Protein AF-0000000081131595 (afdb_homodimer)

Organism: NCBI:txid267567

Radius of gyration: 41.55 Å; Cα contacts (8 Å, |Δi|>4): 3994; chains: 2; bounding box: 131×120×114 Å

Foldseek 3Di:
DPDPPPDPPDPPPDPPPPPPDPPPPVPPPPPPPPDDPPVVVVVVVVVVVVVVVVVVVVPPPPPCPPPPCPPPVVLLVVVVVVVVLCVVQPCLAQLCVFLVHGLLVCLCVFCVQADHDQDCDPPRDSPPPVPPPPPDPPPPNFRFFEFVLLPFAAFTPVLVVVLVVDPAAADFLVPDDDCHRNVVLVVLLVVLQQVVCVQQQLRPPPPPPPPPDDPDDPPPPPQFHKDKDKFQFQLRLLLLCLQQFPWAKEKDADDPQWFWQKPPLVPRDRFQFRMKIFTAEEEEELLDFLSSVVSQVRSVVLVHGYDYHHPVCLLPDALVNLLVVRVVRMDTDGPDDDDDDPPPPPPDDDDPPPVPPPVHPHPPPDLDPDPDDQLQAEDEREYEYEYEQAGSFAQKGFQNQRSLVRQQVNWDWIWTDGPSHIHIYTYHYAYEYECASVSQQARNHCSPSNNGQWYKYFLRSNNNPDRRIIMIMGTDDDLPDPPPPPPPDDPDQRSLRSRPVCVDPPHDDFAPQQFPDDDPVDPDTHTPPCVQCPDPSRGDDPPSNVPHDGDPSSRSSSVVSRSVVQNSSPHSHSFFSNLQSLQVVLLVLQQPFAAQVGHRQKQKFDPSNVPPDVPCPPPPGMDGGNKIKIFTAANVGFTAFPLLVQQLQCLDNNRYDWDKAASSSQSSFCVRQVHDPVNLVVCVVVPDDGPDRPQDDPRGGRITIMGGGTSSHDSVSSVSSSVSSNQQGHHNPDCVVVVVVVLVVVVVPPDPPFQKWFFAWFWAALEAQAATDTDFKFWAFLQRATPSRNQKFKFAQQLHGDHCVVQLLRLQWDWDQDPVQQWIWIDGPPDDIDIFHNPDPPPPPPPLPVSLCVSNPPVQQFRFGPHPSQQVRVCVSRVGGITMTGHDLDDPDPPDPDDPPDSQCNNNDFARFWEFEPLLQQLLQVLCVVVVQDDRADPCLQPGRTYIYRPDPPPDPDDSSSNDRVQQVFQKKWWDDPPDIRIKGWDFFDFDHQSSQQHSVPSDGGSSQVSQSNPQDDSSGSTHTIHITHDPDPSPPDIDMDGGGIMMTTD/DPDQPDDPPDPPPPPPPPPPDPPPPVPPPDPDDDDDPPVVPPVVVVVVVVVVVVVPVVPPPPPCLPPPPPPPVVLLVVVVVVVVLCVVQPCLAQLCVFLVHGLLVCLCVFCVQADHDQDCDDPRDSPPPPPPPPPDPDPPNFRFFEFVLLPFAAFTPVLVVVLVVDPAAADFLVPDDDCHRNVVLVVLLVVLQQVVCVQQQLRPPPPPPPPPDDPDDPPPPPQFHKDKDKFQFQLRLLLLCLQQFPWAKEKDADDPQWFWQKPPLVPRDRFSFRMKIFTAEEEEELLDFLSSVVSQVRSVVLVHGYDYHHPVCLLPDALVNLLVVRVVRMDTDGPDDDDPDPPPPPPPDDDPPPVPPPVRPHPPPDLDPDPPDQLQAEDEREYEYEYEQAGSFAQKGFQNQRSLVRQQVNWDWIWTDDPSHIHIYTYHYAYEYECASVSQQARNHCSPSNNGQWYKYFLRSNNNPDRRIIMIMGTDDDLPDPPPPPPPDDPDQRSLSSRPVCVDPPHDDFAPQQFPDDDPVDPDTHTPPCVQVPDPSRGDDPPSNVDHDGDPSSRSSSVVSRSVVQNSSPHSHSFFSNLQSLLVVLLVLQQPFAAQVGHRQKQKFDPSNVPPDVPVPPPVGMDGTNKIKIFTAANVGFTFFPLLVQQLQCLDNNRYDWDKAASSSQSSFCVRQVHDPVNLVVCVVVPDDGPDRCQDDPRGGRITIMGGGTSSHDSVSSVSSSVSSNQQGHHNPDCVVVVVVVLVVVVVPPDPPWQKWFFAWFWAALEAQAATDTDFKFWAFLFRATPNHNQKFKFAQQLHGDHCVVQLLSLQWDWDQDPVQQWIWIDGPPDDIDIFHNPDPPPPPPDLPVSLVVSNPPVVQFGFGPHPSQQVRVCVSRVGRITMTGHDLDDPDPPDPDDPPDSQCNNNDFARFWEFEPLLQQLLQVLCVVVVQDDRADPVLQPGRTYIYGPDPPPDPDDSSSNDRVQQPFQKKWWDDPPDIRIKGWDFFDFDGQSSQQHSVPSDGGSSQVSQSNPQDDSSGSTHTIHITHDPPPSPPDIDMDGGGIMMTTD

pLDDT: mean 71.84, std 25.95, range [17.7, 98.69]

InterPro domains:
  IPR005302 Molybdenum cofactor sulfurase, C-terminal [PF03473] (905-1047)
  IPR005302 Molybdenum cofactor sulfurase, C-terminal [PS51340] (882-1051)
  IPR005303 Molybdenum cofactor sulfurase, middle domain [PF03476] (757-880)
  IPR015421 Pyridoxal phosphate-dependent transferase, major domain [G3DSA:3.40.640.10] (145-561)
  IPR015422 Pyridoxal phosphate-dependent transferase, small domain [G3DSA:3.90.1150.10] (562-730)
  IPR015424 Pyridoxal phosphate-dependent transferase [SSF53383] (424-728)

Solvent-accessible surface area (backbone atoms only — not comparable to full-atom values): 114098 Å² total; per-residue (Å²): 143,79,85,82,75,73,80,79,67,77,79,72,68,78,78,69,73,77,73,66,70,70,53,62,66,43,56,68,72,38,75,68,84,80,66,83,68,65,69,60,54,54,56,55,48,51,56,48,45,55,58,48,53,61,52,54,71,67,58,63,84,69,71,77,65,74,72,77,69,69,56,67,67,56,62,49,50,54,51,49,53,50,52,51,47,50,67,72,55,46,78,42,48,44,32,60,88,22,84,71,35,43,42,76,77,48,49,42,78,40,35,70,40,35,67,61,61,85,55,82,44,97,88,80,49,71,59,75,75,71,77,62,69,78,63,70,90,56,78,82,66,77,38,29,34,78,22,39,24,78,65,26,24,65,57,43,44,67,52,38,48,53,61,50,66,63,63,72,67,61,37,41,54,83,37,53,60,52,70,41,38,14,34,48,33,42,52,45,40,52,53,36,53,50,52,52,26,52,65,32,50,42,36,85,67,62,78,73,76,72,73,78,68,78,89,66,85,76,71,77,76,83,73,72,48,51,49,71,46,78,33,50,16,32,44,50,26,45,49,52,47,42,72,38,45,65,64,29,35,44,52,47,71,47,71,79,97,45,53,37,40,44,47,79,39,93,70,70,46,80,40,59,30,44,28,41,32,48,51,16,41,42,36,34,42,36,52,36,44,38,32,62,56,20,37,50,32,35,32,46,62,54,58,20,43,69,49,49,42,52,61,68,58,46,67,65,38,42,32,64,52,49,40,49,56,57,56,68,56,47,47,68,44,66,74,76,82,86,75,82,74,74,88,62,87,62,83,68,79,87,79,83,75,71,76,75,80,70,58,50,70,60,74,76,80,74,60,73,78,71,85,63,82,76,72,61,53,66,44,76,37,42,26,40,38,45,45,56,39,26,27,76,48,32,18,34,27,53,58,55,54,61,31,53,51,18,40,54,66,33,44,47,59,32,35,39,37,49,98,71,38,50,35,35,43,31,41,41,58,39,38,33,35,43,32,32,64,35,48,30,45,30,74,46,42,45,51,78,60,67,47,39,36,28,35,26,25,33,49,19,30,47,32,27,39,46,48,43,35,17,32,32,35,29,22,47,57,75,67,70,68,78,60,76,62,77,69,81,71,64,82,77,71,24,46,51,49,42,53,54,60,59,92,40,92,65,49,60,67,42,24,30,79,12,42,30,46,62,44,69,73,46,104,45,73,38,48,27,60,37,85,57,32,70,48,90,82,75,44,72,73,52,72,49,44,77,42,53,37,75,65,37,56,62,46,48,41,45,36,53,49,30,53,48,58,42,52,35,43,53,29,42,62,43,32,26,41,28,15,30,54,53,36,51,50,46,53,56,54,45,71,66,38,49,21,65,87,61,38,54,30,53,50,53,35,52,58,74,39,43,77,72,46,86,84,54,66,59,85,76,40,61,45,67,42,26,30,45,19,31,43,42,25,38,81,87,63,48,73,50,31,37,42,46,52,39,42,52,32,32,57,34,92,60,25,37,43,52,30,60,41,35,64,52,11,52,36,38,40,26,62,71,66,69,48,52,72,66,52,54,52,50,40,37,75,73,66,53,39,64,80,60,76,62,19,52,56,94,88,37,65,66,42,28,31,32,43,17,43,32,84,82,59,52,73,60,48,52,48,51,52,53,50,47,46,50,69,70,59,48,49,73,71,62,61,58,64,48,47,55,35,45,56,48,52,60,54,57,71,55,70,88,69,66,49,52,25,20,31,65,42,35,35,36,30,41,35,41,51,34,22,66,31,77,47,60,63,47,50,29,41,65,43,37,28,42,71,55,37,17,28,22,32,40,20,29,82,85,10,45,67,51,47,30,66,85,39,39,65,33,25,48,33,39,43,40,79,36,79,89,76,40,24,39,36,34,34,37,85,97,49,78,68,46,76,33,73,62,64,70,76,62,85,64,70,77,61,67,52,52,65,55,28,54,25,23,27,83,79,46,57,24,42,48,37,65,57,48,66,37,19,52,52,50,13,62,73,64,71,45,72,34,36,36,22,31,43,61,74,71,78,81,69,82,71,78,72,61,87,75,70,70,77,71,30,54,68,44,88,85,55,40,22,36,37,36,40,50,47,34,49,52,31,49,34,50,52,33,54,72,68,62,63,63,81,75,73,59,70,66,32,69,64,39,32,35,31,31,35,79,62,71,78,77,74,71,83,72,72,76,66,46,74,40,57,68,54,76,68,37,53,32,37,34,38,38,48,90,91,47,72,48,63,31,32,49,73,43,66,32,66,62,58,66,46,36,12,31,35,54,82,78,31,46,78,58,53,47,48,49,52,39,47,72,76,29,57,54,92,77,30,31,45,63,45,25,22,29,30,20,76,67,82,72,71,68,89,70,74,43,67,46,42,55,63,29,42,33,36,31,77,138,81,84,80,71,77,80,77,69,79,78,51,70,75,69,53,75,76,62,67,72,73,66,63,68,66,59,70,73,64,79,77,81,89,74,88,71,64,72,64,56,54,60,57,49,53,60,52,48,60,61,48,55,66,55,54,74,73,57,64,88,68,73,76,65,76,72,77,70,70,56,69,67,57,63,50,50,54,51,50,53,50,50,51,46,50,65,72,57,47,78,42,48,44,31,60,88,23,84,71,34,43,42,76,77,48,48,43,78,38,34,70,42,35,66,60,60,86,56,83,43,96,89,80,50,71,58,75,74,73,78,61,71,78,62,69,92,57,78,84,66,78,38,30,34,80,22,38,25,78,65,26,24,65,57,42,46,68,52,38,48,52,60,49,66,62,64,73,67,62,39,41,56,83,36,55,60,50,70,42,37,16,34,49,34,43,51,46,40,52,53,36,54,50,51,52,26,52,65,33,50,42,36,87,66,61,79,74,76,74,74,79,66,79,93,65,84,76,71,75,76,83,73,72,48,49,49,70,46,80,34,50,16,32,46,50,27,46,49,52,47,41,71,37,45,64,63,29,36,43,55,48,74,47,73,72,98,47,52,38,40,43,46,78,40,91,69,70,47,79,38,58,30,43,29,42,32,47,52,16,40,41,36,33,44,36,51,35,45,38,32,62,54,21,36,51,32,35,32,46,61,52,58,22,44,70,49,49,41,51,62,67,56,46,67,65,39,40,32,65,52,49,39,49,56,57,56,69,56,48,47,70,44,67,71,76,82,83,74,84,70,76,87,63,86,63,82,70,77,84,78,79,75,72,76,74,79,70,57,49,73,61,74,75,77,75,60,74,77,71,86,63,81,73,72,61,54,68,43,79,37,44,25,41,39,45,44,55,39,26,27,77,48,32,17,35,27,54,59,56,54,61,31,53,51,18,39,55,65,32,44,48,58,33,34,39,39,49,97,73,41,50,37,34,44,30,41,40,61,39,38,34,35,41,32,34,65,36,47,31,44,31,73,47,42,46,52,76,61,69,47,39,36,29,35,28,25,32,49,20,29,47,32,26,39,46,48,43,35,17,30,33,34,30,23,46,57,76,63,68,69,80,59,77,62,78,69,80,69,66,84,78,70,25,47,52,51,42,52,54,59,58,91,41,91,66,49,60,69,42,26,30,79,12,44,28,47,63,45,69,72,46,103,45,72,40,50,28,62,37,86,56,32,70,49,91,81,74,44,72,74,54,71,48,44,77,43,54,36,76,65,37,57,63,45,48,42,44,37,51,49,28,53,49,56,42,50,36,42,52,29,41,63,43,30,27,41,26,14,29,52,52,36,51,50,46,53,57,54,44,70,66,39,48,20,65,89,61,40,54,32,52,49,54,35,52,60,76,38,43,74,77,44,86,81,61,59,63,80,75,40,58,45,68,41,25,30,45,17,31,43,42,22,38,81,87,64,48,74,49,32,34,41,46,51,41,42,53,32,32,57,33,91,60,24,39,42,50,30,60,40,36,64,54,12,51,34,38,40,27,61,72,65,69,47,51,73,68,52,54,52,50,41,37,75,72,65,51,38,64,80,61,75,61,20,52,57,94,87,36,66,65,42,30,31,33,46,18,42,33,82,82,59,51,73,59,46,52,49,50,52,52,50,47,47,52,69,72,58,47,49,73,70,62,59,59,63,45,47,54,36,45,56,47,51,60,53,57,70,55,71,90,68,68,48,53,26,20,31,65,41,34,33,36,30,42,34,40,51,35,22,66,30,77,48,59,61,50,51,29,41,66,42,37,26,42,72,55,37,16,30,24,31,39,20,29,84,84,9,44,67,52,47,30,65,83,38,39,64,34,26,49,32,39,42,41,78,36,78,90,76,40,26,40,36,33,36,39,86,98,49,78,69,46,77,33,74,63,62,69,75,61,84,66,71,77,62,65,53,55,66,54,27,54,27,17,29,81,79,46,56,23,41,45,37,65,55,52,64,37,18,51,54,50,14,63,74,64,73,43,73,34,36,35,21,32,44,62,74,70,78,83,68,85,72,78,72,62,87,77,71,69,78,71,31,55,67,43,89,86,54,40,22,36,38,36,38,50,47,34,49,52,34,48,34,49,52,33,54,72,68,62,64,63,80,74,71,59,72,66,31,68,64,39,33,33,31,29,36,78,61,71,79,78,73,70,82,70,71,74,66,48,72,42,58,68,54,76,68,38,52,32,36,33,38,38,48,89,92,47,73,47,63,32,33,49,74,43,67,32,66,60,58,66,45,37,12,30,34,52,84,76,32,47,78,57,52,47,48,49,53,39,48,72,77,28,56,53,93,76,30,32,45,64,45,24,22,28,32,20,75,67,81,72,72,68,87,70,73,41,66,47,42,55,62,29,42,32,39,31,76

Secondary structure (DSSP, 8-state):
--SSSSGGGGGGGGGGGGGSTTTHHHHHHS-------SHHHHHHHHHHHHHHHHHHHTSS-----------HHHHHHHHHHHHHHHHHHGGGSTTTTSSS--HHHHHHHH-TTBPPPP---TTS------------S------BEE-BTTT-----HHHHHGGGG--S----TT---TTSHHHHHHHHHHHHHHHHHHHTT-S-----------SS------PPPEEEEEESSHHHHHHHHHHHS---EEEEE--TT--EEEESSSS--EE-EEEEEEE-EEEEETT--HHHHGGGHHHHHTT-EEEEE-HHHHHT--HHHHHHHHHHH-EEEE-------S----------------------------SS----EEEEEEEEEEEESB-TTT-EEE--HHHHHHHHHT-EEEEEEETTEEEEEEEEEEEEEE-HHHHHHS---GGGTT--SEEEEETHHHHS-S-S-EEEEEEPPP----------------HHHHHH--SSSS-----TTSEEEEETTTTEEEETT-TTT-STTT----GGGG--SS--HHHHHHHHHHHHHHHHTTHHHHHHHHHHHHHHHHHHHHHH-B-TTS-BSEEE-STTTS---TT----SSEEE-SEEEEEEE-TTSPEEPHHHHHHHHHHSSS-EE-EEE-TT-HHHHHHHHT--HHHHHHHHHTT--TT-S--EETTEES-EEEEE--TT--HHHHHHHHHHHHHHH-----THHHHHHHHHHTTTSS----EEEEEEEEEE-SEETS--EEESEEEE-TTSPBTTTT-EEEE-TTSPBP-TTT-GGGGG-EEEEETTTTEEEEE-TTSPPEEEE-S---S------HHHHHHSSTTTTEEE-SHHHHHHHHHHHHSS--EEEEE------SS--S----TT-TT-SS-SEEEEEHHHHHHHHHHHHHHT-SSPP-GGGG--SEEEEE--------SSGGG--GGGG-SEEEEEETTEEEEEEEEEEEEP-GGGGB-TTT--B-SHHHHHHHH-EETTEEEEEEEEE---SS---PPEEEETT-EEEE-/--TTSTTSGGGGGGGGGGGSGGGHHHHHHS---S---SHHHHHHHHHHHHHHHHHHHTTS-----------HHHHHHHHHHHHHHHHHHGGGSTTTTSSS--HHHHHHHH-TTBPPPP---TTS------------S------BEE-BTTT-----HHHHHGGGG--S----TT---TTSHHHHHHHHHHHHHHHHHHHTT-S-----------SS------PPPEEEEEESSHHHHHHHHHHHS---EEEEE--TT--EEEESSSS--EE-EEEEEEE-EEEEETT--HHHHGGGHHHHHTT-EEEEE-HHHHHT--HHHHHHHHHHH-EEEE-------S----------------------------SS----EEEEEEEEEEEESB-TTT-EEE--HHHHHHHHHT-EEEEEEETTEEEEEEEEEEEEEE-HHHHHHS---GGGTT--SEEEEETHHHHS-S-S-EEEEEEPPP----------------HHHHHH--SSSS-----TTSEEEEETTTTEEEETT-TTT-STTT----GGGG--SS--HHHHHHHHHHHHHHHHTTHHHHHHHHHHHHHHHHHHHHHH-B-TTS-BSEEE-STTTS---TTS---SSEEE-SEEEEEEE-TTSPEEPHHHHHHHHHHSSS-EE-EEE-TT-HHHHHHHHT--HHHHHHHHHTT--TT-S--EETTEES-EEEEE--TT--HHHHHHHHHHHHHHH-----THHHHHHHHHHTTTSS----EEEEEEEEEE-SBTTS--EEESEEEE-TTSPBTTTT-EEEE-TTSPBP-TTT-GGGGG-EEEEETTTTEEEEE-TTSPPEEEE-S---S------HHHHHHSSTTTTEEE-SHHHHHHHHHHHHTS--EEEEE------SS--S----TT-TT-SS-SEEEEEHHHHHHHHHHHHHHT-SSPP-GGGG--SEEEEE--------SSGGG--GGGG-SEEEEEETTEEEEEEEEEEEEP-GGGGB-TTT--B-SHHHHHHHH-EETTEEEEEEEEE---SS---PPEEEETT-EEEE-

Sequence (2102 aa):
MTSRFYAINSSMNIISRVHATIFDRWVAINGFNSDDNFFRSIVTAIIAIIFFKLLLHWRSRKRHFPTITINQQYASATLRRKLEFLERVGSRYGYSNSEKGFIDDWREAEFPSLIPPLQITPGNTIGSNQNAQKQPAHEFVEREVYLDYAGSALPTQSQLECLSKQTQILANPHSIGGGLASDRTYTLMQKIKDKVRVHFGIDDKIYFDDKEQEEGENEVQNKEEYQFVFTSGATASLKLVAERFPWSSLTFTTRQHSQIQMRNSPSEMQYNLESIQFQSILLYPKNVHTSVIGMRNIPLERGSTFHCVSIDELLRATPHWFRGLVDATISYKTTVPKRHDPLGFCEEKKDENIECNNTSHQTSFHANSSEEEAACNTIWVHHLLVLPLECNFSGDRFDWSHTVAAARASNFCSYLQFPTGQLRVCHKWNILLDSAKAAATSPVDIPNACAPDFAVASFYKMFGYPTGLGALIMKKQPKTKRINSVSEEAPINSSEELLLDGNVSPRHYFGGGSVDVVLPRTDFVVPRNSQHMYNKSGEYVDLGVTVHGTEHFRGIIQLEHGFKELDVLGGMKAISSHATCLAEELVRRLEKLLHDNGTPVAQIYGQWGNSWSENNPRNGILTPGPTVAFNIQDRDGCIIGYDEVSRLASLNTPPIQLRTGCFCNPGACQEALSLAESDVLEQYQSGHVCGDRRGVINGKPTGAIRASFGKDSLWEDLNALVTFIQKVFVSRGDALSSRTRLLADKSSDTSTNENVAVIESLFVFPIKSCAAMKVNRWPIHQTGRLSFDREFALVDSSGSAMRLHSHPRMSEIHPHIDFDTNSLVVSAPHCDDLVLSLNTPINDDESINPEDVQVCGILCKGTIWGGRKASSWFSSVLGVRCWLARHHVGKPNAASSRSERDDGLAYSNEASLLLLSHNSITALNSVISLQGWGQQVVSRHFRPNIVVSSSSDAQKDTEQQLASNPEDFWNKICIKNGNNTLKLNAVGKCARCQMVDIDPDSGMKGNTLRALAEYRRERGKILFGTFFSGNSKNEPRDVFWIEEGNEVCASMTSRFYAINSSMNIISRVHATIFDRWVAINGFNSDDNFFRSIVTAIIAIIFFKLLLHWRSRKRHFPTITINQQYASATLRRKLEFLERVGSRYGYSNSEKGFIDDWREAEFPSLIPPLQITPGNTIGSNQNAQKQPAHEFVEREVYLDYAGSALPTQSQLECLSKQTQILANPHSIGGGLASDRTYTLMQKIKDKVRVHFGIDDKIYFDDKEQEEGENEVQNKEEYQFVFTSGATASLKLVAERFPWSSLTFTTRQHSQIQMRNSPSEMQYNLESIQFQSILLYPKNVHTSVIGMRNIPLERGSTFHCVSIDELLRATPHWFRGLVDATISYKTTVPKRHDPLGFCEEKKDENIECNNTSHQTSFHANSSEEEAACNTIWVHHLLVLPLECNFSGDRFDWSHTVAAARASNFCSYLQFPTGQLRVCHKWNILLDSAKAAATSPVDIPNACAPDFAVASFYKMFGYPTGLGALIMKKQPKTKRINSVSEEAPINSSEELLLDGNVSPRHYFGGGSVDVVLPRTDFVVPRNSQHMYNKSGEYVDLGVTVHGTEHFRGIIQLEHGFKELDVLGGMKAISSHATCLAEELVRRLEKLLHDNGTPVAQIYGQWGNSWSENNPRNGILTPGPTVAFNIQDRDGCIIGYDEVSRLASLNTPPIQLRTGCFCNPGACQEALSLAESDVLEQYQSGHVCGDRRGVINGKPTGAIRASFGKDSLWEDLNALVTFIQKVFVSRGDALSSRTRLLADKSSDTSTNENVAVIESLFVFPIKSCAAMKVNRWPIHQTGRLSFDREFALVDSSGSAMRLHSHPRMSEIHPHIDFDTNSLVVSAPHCDDLVLSLNTPINDDESINPEDVQVCGILCKGTIWGGRKASSWFSSVLGVRCWLARHHVGKPNAASSRSERDDGLAYSNEASLLLLSHNSITALNSVISLQGWGQQVVSRHFRPNIVVSSSSDAQKDTEQQLASNPEDFWNKICIKNGNNTLKLNAVGKCARCQMVDIDPDSGMKGNTLRALAEYRRERGKILFGTFFSGNSKNEPRDVFWIEEGNEVCAS

Structure (mmCIF, N/CA/C/O backbone):
data_AF-0000000081131595-model_v1
#
loop_
_entity.id
_entity.type
_entity.pdbx_description
1 polymer 'Molybdenum cofactor sulfurase'
#
loop_
_atom_site.group_PDB
_atom_site.id
_atom_site.type_symbol
_atom_site.label_atom_id
_atom_site.label_alt_id
_atom_site.label_comp_id
_atom_site.label_asym_id
_atom_site.label_entity_id
_atom_site.label_seq_id
_atom_site.pdbx_PDB_ins_code
_atom_site.Cartn_x
_atom_site.Cartn_y
_atom_site.Cartn_z
_atom_site.occupancy
_atom_site.B_iso_or_equiv
_atom_site.auth_seq_id
_atom_site.auth_comp_id
_atom_site.auth_asym_id
_atom_site.auth_atom_id
_atom_site.pdbx_PDB_model_num
ATOM 1 N N . MET A 1 1 ? -58.031 32.469 -14.305 1 17.72 1 MET A N 1
ATOM 2 C CA . MET A 1 1 ? -58.438 32.469 -12.906 1 17.72 1 MET A CA 1
ATOM 3 C C . MET A 1 1 ? -58.688 31.031 -12.414 1 17.72 1 MET A C 1
ATOM 5 O O . MET A 1 1 ? -58.406 30.719 -11.258 1 17.72 1 MET A O 1
ATOM 9 N N . THR A 1 2 ? -59.312 30.156 -13.219 1 19.31 2 THR A N 1
ATOM 10 C CA . THR A 1 2 ? -60.312 29.109 -13.148 1 19.31 2 THR A CA 1
ATOM 11 C C . THR A 1 2 ? -59.719 27.781 -12.734 1 19.31 2 THR A C 1
ATOM 13 O O . THR A 1 2 ? -60.312 27.016 -11.969 1 19.31 2 THR A O 1
ATOM 16 N N . SER A 1 3 ? -58.594 27.391 -13.375 1 19.2 3 SER A N 1
ATOM 17 C CA . SER A 1 3 ? -58.25 26.062 -13.883 1 19.2 3 SER A CA 1
ATOM 18 C C . SER A 1 3 ? -57.562 25.234 -12.797 1 19.2 3 SER A C 1
ATOM 20 O O . SER A 1 3 ? -57.031 24.156 -13.078 1 19.2 3 SER A O 1
ATOM 22 N N . ARG A 1 4 ? -57.25 25.828 -11.609 1 20.94 4 ARG A N 1
ATOM 23 C CA . ARG A 1 4 ? -56.219 25.547 -10.641 1 20.94 4 ARG A CA 1
ATOM 24 C C . ARG A 1 4 ? -56.562 24.328 -9.789 1 20.94 4 ARG A C 1
ATOM 26 O O . ARG A 1 4 ? -55.812 23.938 -8.891 1 20.94 4 ARG A O 1
ATOM 33 N N . PHE A 1 5 ? -57.906 23.875 -9.797 1 21.03 5 PHE A N 1
ATOM 34 C CA . PHE A 1 5 ? -58.656 23.234 -8.742 1 21.03 5 PHE A CA 1
ATOM 35 C C . PHE A 1 5 ? -58.375 21.734 -8.703 1 21.03 5 PHE A C 1
ATOM 37 O O . PHE A 1 5 ? -58.656 21.078 -7.707 1 21.03 5 PHE A O 1
ATOM 44 N N . TYR A 1 6 ? -58.062 21.156 -9.852 1 19.67 6 TYR A N 1
ATOM 45 C CA . TYR A 1 6 ? -58.531 19.797 -10.133 1 19.67 6 TYR A CA 1
ATOM 46 C C . TYR A 1 6 ? -57.656 18.766 -9.43 1 19.67 6 TYR A C 1
ATOM 48 O O . TYR A 1 6 ? -58.125 17.672 -9.109 1 19.67 6 TYR A O 1
ATOM 56 N N . ALA A 1 7 ? -56.312 19.031 -9.242 1 20.11 7 ALA A N 1
ATOM 57 C CA . ALA A 1 7 ? -55.406 17.922 -9.492 1 20.11 7 ALA A CA 1
ATOM 58 C C . ALA A 1 7 ? -55.219 17.047 -8.242 1 20.11 7 ALA A C 1
ATOM 60 O O . ALA A 1 7 ? -54.5 16.062 -8.258 1 20.11 7 ALA A O 1
ATOM 61 N N . ILE A 1 8 ? -55.688 17.5 -7.016 1 20.98 8 ILE A N 1
ATOM 62 C CA . ILE A 1 8 ? -55.25 17.141 -5.672 1 20.98 8 ILE A CA 1
ATOM 63 C C . ILE A 1 8 ? -55.781 15.758 -5.301 1 20.98 8 ILE A C 1
ATOM 65 O O . ILE A 1 8 ? -55.406 15.18 -4.281 1 20.98 8 ILE A O 1
ATOM 69 N N . ASN A 1 9 ? -56.781 15.32 -6.051 1 19.98 9 ASN A N 1
ATOM 70 C CA . ASN A 1 9 ? -57.781 14.344 -5.598 1 19.98 9 ASN A CA 1
ATOM 71 C C . ASN A 1 9 ? -57.188 12.945 -5.488 1 19.98 9 ASN A C 1
ATOM 73 O O . ASN A 1 9 ? -57.688 12.109 -4.738 1 19.98 9 ASN A O 1
ATOM 77 N N . SER A 1 10 ? -56.25 12.672 -6.473 1 21.61 10 SER A N 1
ATOM 78 C CA . SER A 1 10 ? -56.281 11.281 -6.918 1 21.61 10 SER A CA 1
ATOM 79 C C . SER A 1 10 ? -55.531 10.383 -5.938 1 21.61 10 SER A C 1
ATOM 81 O O . SER A 1 10 ? -55.469 9.164 -6.129 1 21.61 10 SER A O 1
ATOM 83 N N . SER A 1 11 ? -54.719 10.945 -5.047 1 20.48 11 SER A N 1
ATOM 84 C CA . SER A 1 11 ? -53.594 10.25 -4.414 1 20.48 11 SER A CA 1
ATOM 85 C C . SER A 1 11 ? -54.062 9.398 -3.242 1 20.48 11 SER A C 1
ATOM 87 O O . SER A 1 11 ? -53.25 8.742 -2.574 1 20.48 11 SER A O 1
ATOM 89 N N . MET A 1 12 ? -55.344 9.625 -2.727 1 21.34 12 MET A N 1
ATOM 90 C CA . MET A 1 12 ? -55.844 9.195 -1.433 1 21.34 12 MET A CA 1
ATOM 91 C C . MET A 1 12 ? -56.156 7.699 -1.435 1 21.34 12 MET A C 1
ATOM 93 O O . MET A 1 12 ? -56.312 7.09 -0.374 1 21.34 12 MET A O 1
ATOM 97 N N . ASN A 1 13 ? -56.531 7.18 -2.643 1 20.67 13 ASN A N 1
ATOM 98 C CA . ASN A 1 13 ? -57.438 6.035 -2.664 1 20.67 13 ASN A CA 1
ATOM 99 C C . ASN A 1 13 ? -56.719 4.754 -2.227 1 20.67 13 ASN A C 1
ATOM 101 O O . ASN A 1 13 ? -57.375 3.824 -1.733 1 20.67 13 ASN A O 1
ATOM 105 N N . ILE A 1 14 ? -55.406 4.547 -2.584 1 22.59 14 ILE A N 1
ATOM 106 C CA . ILE A 1 14 ? -55 3.164 -2.793 1 22.59 14 ILE A CA 1
ATOM 107 C C . ILE A 1 14 ? -54.625 2.533 -1.457 1 22.59 14 ILE A C 1
ATOM 109 O O . ILE A 1 14 ? -54.344 1.333 -1.388 1 22.59 14 ILE A O 1
ATOM 113 N N . ILE A 1 15 ? -54.531 3.285 -0.282 1 22.58 15 ILE A N 1
ATOM 114 C CA . ILE A 1 15 ? -53.906 2.846 0.963 1 22.58 15 ILE A CA 1
ATOM 115 C C . ILE A 1 15 ? -54.812 1.845 1.669 1 22.58 15 ILE A C 1
ATOM 117 O O . ILE A 1 15 ? -54.406 1.15 2.594 1 22.58 15 ILE A O 1
ATOM 121 N N . SER A 1 16 ? -56.094 1.79 1.281 1 22.3 16 SER A N 1
ATOM 122 C CA . SER A 1 16 ? -57.156 1.19 2.07 1 22.3 16 SER A CA 1
ATOM 123 C C . SER A 1 16 ? -57.062 -0.332 2.062 1 22.3 16 SER A C 1
ATOM 125 O O . SER A 1 16 ? -57.438 -0.987 3.043 1 22.3 16 SER A O 1
ATOM 127 N N . ARG A 1 17 ? -56.719 -0.926 0.884 1 24.06 17 ARG A N 1
ATOM 128 C CA . ARG A 1 17 ? -57.188 -2.273 0.616 1 24.06 17 ARG A CA 1
ATOM 129 C C . ARG A 1 17 ? -56.375 -3.314 1.381 1 24.06 17 ARG A C 1
ATOM 131 O O . ARG A 1 17 ? -56.875 -4.398 1.686 1 24.06 17 ARG A O 1
ATOM 138 N N . VAL A 1 18 ? -55.094 -3.068 1.751 1 23.73 18 VAL A N 1
ATOM 139 C CA . VAL A 1 18 ? -54.25 -4.246 1.942 1 23.73 18 VAL A CA 1
ATOM 140 C C . VAL A 1 18 ? -54.312 -4.699 3.398 1 23.73 18 VAL A C 1
ATOM 142 O O . VAL A 1 18 ? -53.75 -5.734 3.762 1 23.73 18 VAL A O 1
ATOM 145 N N . HIS A 1 19 ? -55 -4.113 4.383 1 24.92 19 HIS A N 1
ATOM 146 C CA . HIS A 1 19 ? -55 -4.246 5.836 1 24.92 19 HIS A CA 1
ATOM 147 C C . HIS A 1 19 ? -55.656 -5.551 6.273 1 24.92 19 HIS A C 1
ATOM 149 O O . HIS A 1 19 ? -55.375 -6.062 7.359 1 24.92 19 HIS A O 1
ATOM 155 N N . ALA A 1 20 ? -56.562 -6.004 5.422 1 26.17 20 ALA A N 1
ATOM 156 C CA . ALA A 1 20 ? -57.594 -6.91 5.922 1 26.17 20 ALA A CA 1
ATOM 157 C C . ALA A 1 20 ? -57 -8.297 6.191 1 26.17 20 ALA A C 1
ATOM 159 O O . ALA A 1 20 ? -57.344 -8.938 7.191 1 26.17 20 ALA A O 1
ATOM 160 N N . THR A 1 21 ? -56.156 -8.805 5.293 1 27.14 21 THR A N 1
ATOM 161 C CA . THR A 1 21 ? -56.094 -10.25 5.113 1 27.14 21 THR A CA 1
ATOM 162 C C . THR A 1 21 ? -55.219 -10.891 6.18 1 27.14 21 THR A C 1
ATOM 164 O O . THR A 1 21 ? -55.344 -12.078 6.473 1 27.14 21 THR A O 1
ATOM 167 N N . ILE A 1 22 ? -54.312 -10.125 6.836 1 27.17 22 ILE A N 1
ATOM 168 C CA . ILE A 1 22 ? -53.25 -10.797 7.559 1 27.17 22 ILE A CA 1
ATOM 169 C C . ILE A 1 22 ? -53.75 -11.242 8.93 1 27.17 22 ILE A C 1
ATOM 171 O O . ILE A 1 22 ? -53.156 -12.148 9.539 1 27.17 22 ILE A O 1
ATOM 175 N N . PHE A 1 23 ? -54.812 -10.672 9.438 1 28.66 23 PHE A N 1
ATOM 176 C CA . PHE A 1 23 ? -55.281 -10.844 10.805 1 28.66 23 PHE A CA 1
ATOM 177 C C . PHE A 1 23 ? -55.781 -12.266 11.031 1 28.66 23 PHE A C 1
ATOM 179 O O . PHE A 1 23 ? -55.531 -12.875 12.07 1 28.66 23 PHE A O 1
ATOM 186 N N . ASP A 1 24 ? -56.375 -12.781 9.977 1 31.81 24 ASP A N 1
ATOM 187 C CA . ASP A 1 24 ? -57.219 -13.961 10.141 1 31.81 24 ASP A CA 1
ATOM 188 C C . ASP A 1 24 ? -56.375 -15.195 10.453 1 31.81 24 ASP A C 1
ATOM 190 O O . ASP A 1 24 ? -56.75 -16.016 11.281 1 31.81 24 ASP A O 1
ATOM 194 N N . ARG A 1 25 ? -55.219 -15.242 9.805 1 32.31 25 ARG A N 1
ATOM 195 C CA . ARG A 1 25 ? -54.625 -16.562 9.758 1 32.31 25 ARG A CA 1
ATOM 196 C C . ARG A 1 25 ? -53.969 -16.922 11.094 1 32.31 25 ARG A C 1
ATOM 198 O O . ARG A 1 25 ? -53.656 -18.078 11.352 1 32.31 25 ARG A O 1
ATOM 205 N N . TRP A 1 26 ? -53.625 -15.867 11.969 1 33.06 26 TRP A N 1
ATOM 206 C CA . TRP A 1 26 ? -52.844 -16.047 13.188 1 33.06 26 TRP A CA 1
ATOM 207 C C . TRP A 1 26 ? -53.688 -16.766 14.25 1 33.06 26 TRP A C 1
ATOM 209 O O . TRP A 1 26 ? -53.156 -17.609 14.992 1 33.06 26 TRP A O 1
ATOM 219 N N . VAL A 1 27 ? -54.969 -16.641 14.148 1 30.39 27 VAL A N 1
ATOM 220 C CA . VAL A 1 27 ? -55.906 -17.172 15.133 1 30.39 27 VAL A CA 1
ATOM 221 C C . VAL A 1 27 ? -55.875 -18.688 15.148 1 30.39 27 VAL A C 1
ATOM 223 O O . VAL A 1 27 ? -55.906 -19.312 16.203 1 30.39 27 VAL A O 1
ATOM 226 N N . ALA A 1 28 ? -55.812 -19.141 13.828 1 30.83 28 ALA A N 1
ATOM 227 C CA . ALA A 1 28 ? -56.188 -20.547 13.656 1 30.83 28 ALA A CA 1
ATOM 228 C C . ALA A 1 28 ? -55.219 -21.469 14.375 1 30.83 28 ALA A C 1
ATOM 230 O O . ALA A 1 28 ? -55.625 -22.531 14.875 1 30.83 28 ALA A O 1
ATOM 231 N N . ILE A 1 29 ? -54 -21.062 14.305 1 29.77 29 ILE A N 1
ATOM 232 C CA . ILE A 1 29 ? -53.094 -22.172 14.57 1 29.77 29 ILE A CA 1
ATOM 233 C C . ILE A 1 29 ? -53.031 -22.438 16.062 1 29.77 29 ILE A C 1
ATOM 235 O O . ILE A 1 29 ? -52.75 -23.562 16.484 1 29.77 29 ILE A O 1
ATOM 239 N N . ASN A 1 30 ? -53.031 -21.219 16.922 1 28.56 30 ASN A N 1
ATOM 240 C CA . ASN A 1 30 ? -52.625 -21.453 18.297 1 28.56 30 ASN A CA 1
ATOM 241 C C . ASN A 1 30 ? -53.781 -21.891 19.172 1 28.56 30 ASN A C 1
ATOM 243 O O . ASN A 1 30 ? -54.75 -21.141 19.344 1 28.56 30 ASN A O 1
ATOM 247 N N . GLY A 1 31 ? -54.344 -23.141 19.25 1 30.61 31 GLY A N 1
ATOM 248 C CA . GLY A 1 31 ? -55.406 -24 19.766 1 30.61 31 GLY A CA 1
ATOM 249 C C . GLY A 1 31 ? -56.156 -23.406 20.938 1 30.61 31 GLY A C 1
ATOM 250 O O . GLY A 1 31 ? -56.812 -24.125 21.672 1 30.61 31 GLY A O 1
ATOM 251 N N . PHE A 1 32 ? -55.562 -22.359 21.609 1 29.7 32 PHE A N 1
ATOM 252 C CA . PHE A 1 32 ? -56.031 -22.062 22.953 1 29.7 32 PHE A CA 1
ATOM 253 C C . PHE A 1 32 ? -57.5 -21.609 22.906 1 29.7 32 PHE A C 1
ATOM 255 O O . PHE A 1 32 ? -57.938 -21.016 21.922 1 29.7 32 PHE A O 1
ATOM 262 N N . ASN A 1 33 ? -58.375 -22.359 23.734 1 27.48 33 ASN A N 1
ATOM 263 C CA . ASN A 1 33 ? -59.844 -22.203 23.844 1 27.48 33 ASN A CA 1
ATOM 264 C C . ASN A 1 33 ? -60.219 -20.781 24.234 1 27.48 33 ASN A C 1
ATOM 266 O O . ASN A 1 33 ? -59.688 -20.25 25.219 1 27.48 33 ASN A O 1
ATOM 270 N N . SER A 1 34 ? -60.656 -19.984 23.297 1 27.27 34 SER A N 1
ATOM 271 C CA . SER A 1 34 ? -60.688 -18.547 23.047 1 27.27 34 SER A CA 1
ATOM 272 C C . SER A 1 34 ? -61.719 -17.844 23.938 1 27.27 34 SER A C 1
ATOM 274 O O . SER A 1 34 ? -62.062 -16.672 23.703 1 27.27 34 SER A O 1
ATOM 276 N N . ASP A 1 35 ? -62.406 -18.609 24.938 1 24.92 35 ASP A N 1
ATOM 277 C CA . ASP A 1 35 ? -63.625 -17.953 25.359 1 24.92 35 ASP A CA 1
ATOM 278 C C . ASP A 1 35 ? -63.312 -16.641 26.094 1 24.92 35 ASP A C 1
ATOM 280 O O . ASP A 1 35 ? -64.062 -15.656 25.953 1 24.92 35 ASP A O 1
ATOM 284 N N . ASP A 1 36 ? -62.688 -16.781 27.281 1 27.22 36 ASP A N 1
ATOM 285 C CA . ASP A 1 36 ? -63.125 -15.914 28.359 1 27.22 36 ASP A CA 1
ATOM 286 C C . ASP A 1 36 ? -62.75 -14.461 28.078 1 27.22 36 ASP A C 1
ATOM 288 O O . ASP A 1 36 ? -61.594 -14.164 27.734 1 27.22 36 ASP A O 1
ATOM 292 N N . ASN A 1 37 ? -63.719 -13.586 27.812 1 27.16 37 ASN A N 1
ATOM 293 C CA . ASN A 1 37 ? -63.969 -12.211 27.359 1 27.16 37 ASN A CA 1
ATOM 294 C C . ASN A 1 37 ? -63.188 -11.211 28.219 1 27.16 37 ASN A C 1
ATOM 296 O O . ASN A 1 37 ? -62.812 -10.141 27.75 1 27.16 37 ASN A O 1
ATOM 300 N N . PHE A 1 38 ? -63.25 -11.508 29.609 1 29.53 38 PHE A N 1
ATOM 301 C CA . PHE A 1 38 ? -63.094 -10.477 30.625 1 29.53 38 PHE A CA 1
ATOM 302 C C . PHE A 1 38 ? -61.688 -9.938 30.641 1 29.53 38 PHE A C 1
ATOM 304 O O . PHE A 1 38 ? -61.469 -8.719 30.703 1 29.53 38 PHE A O 1
ATOM 311 N N . PHE A 1 39 ? -60.812 -10.984 30.641 1 29.44 39 PHE A N 1
ATOM 312 C CA . PHE A 1 39 ? -59.438 -10.633 31.031 1 29.44 39 PHE A CA 1
ATOM 313 C C . PHE A 1 39 ? -58.781 -9.75 29.984 1 29.44 39 PHE A C 1
ATOM 315 O O . PHE A 1 39 ? -57.688 -9.219 30.203 1 29.44 39 PHE A O 1
ATOM 322 N N . ARG A 1 40 ? -59.406 -9.836 28.781 1 28.27 40 ARG A N 1
ATOM 323 C CA . ARG A 1 40 ? -59 -9.062 27.625 1 28.27 40 ARG A CA 1
ATOM 324 C C . ARG A 1 40 ? -59.094 -7.566 27.891 1 28.27 40 ARG A C 1
ATOM 326 O O . ARG A 1 40 ? -58.25 -6.793 27.422 1 28.27 40 ARG A O 1
ATOM 333 N N . SER A 1 41 ? -60.125 -7.309 28.656 1 28.16 41 SER A N 1
ATOM 334 C CA . SER A 1 41 ? -60.5 -5.918 28.906 1 28.16 41 SER A CA 1
ATOM 335 C C . SER A 1 41 ? -59.438 -5.195 29.703 1 28.16 41 SER A C 1
ATOM 337 O O . SER A 1 41 ? -59.156 -4.023 29.469 1 28.16 41 SER A O 1
ATOM 339 N N . ILE A 1 42 ? -58.938 -6.008 30.75 1 31.92 42 ILE A N 1
ATOM 340 C CA . ILE A 1 42 ? -58.156 -5.332 31.797 1 31.92 42 ILE A CA 1
ATOM 341 C C . ILE A 1 42 ? -56.781 -4.949 31.234 1 31.92 42 ILE A C 1
ATOM 343 O O . ILE A 1 42 ? -56.281 -3.842 31.484 1 31.92 42 ILE A O 1
ATOM 347 N N . VAL A 1 43 ? -56.281 -5.98 30.484 1 28.75 43 VAL A N 1
ATOM 348 C CA . VAL A 1 43 ? -54.875 -5.777 30.156 1 28.75 43 VAL A CA 1
ATOM 349 C C . VAL A 1 43 ? -54.719 -4.621 29.172 1 28.75 43 VAL A C 1
ATOM 351 O O . VAL A 1 43 ? -53.812 -3.812 29.281 1 28.75 43 VAL A O 1
ATOM 354 N N . THR A 1 44 ? -55.812 -4.48 28.281 1 30.36 44 THR A N 1
ATOM 355 C CA . THR A 1 44 ? -55.875 -3.391 27.312 1 30.36 44 THR A CA 1
ATOM 356 C C . THR A 1 44 ? -55.938 -2.039 28.016 1 30.36 44 THR A C 1
ATOM 358 O O . THR A 1 44 ? -55.344 -1.069 27.562 1 30.36 44 THR A O 1
ATOM 361 N N . ALA A 1 45 ? -56.656 -2.066 29.203 1 32.66 45 ALA A N 1
ATOM 362 C CA . ALA A 1 45 ? -56.844 -0.837 29.969 1 32.66 45 ALA A CA 1
ATOM 363 C C . ALA A 1 45 ? -55.5 -0.355 30.562 1 32.66 45 ALA A C 1
ATOM 365 O O . ALA A 1 45 ? -55.219 0.841 30.531 1 32.66 45 ALA A O 1
ATOM 366 N N . ILE A 1 46 ? -54.75 -1.355 31.125 1 35 46 ILE A N 1
ATOM 367 C CA . ILE A 1 46 ? -53.531 -0.961 31.844 1 35 46 ILE A CA 1
ATOM 368 C C . ILE A 1 46 ? -52.5 -0.436 30.859 1 35 46 ILE A C 1
ATOM 370 O O . ILE A 1 46 ? -51.844 0.587 31.109 1 35 46 ILE A O 1
ATOM 374 N N . ILE A 1 47 ? -52.406 -1.167 29.672 1 30.91 47 ILE A N 1
ATOM 375 C CA . ILE A 1 47 ? -51.406 -0.713 28.719 1 30.91 47 ILE A CA 1
ATOM 376 C C . ILE A 1 47 ? -51.781 0.669 28.188 1 30.91 47 ILE A C 1
ATOM 378 O O . ILE A 1 47 ? -50.938 1.541 28.047 1 30.91 47 ILE A O 1
ATOM 382 N N . ALA A 1 48 ? -53.156 0.927 28.125 1 31.36 48 ALA A N 1
ATOM 383 C CA . ALA A 1 48 ? -53.656 2.238 27.75 1 31.36 48 ALA A CA 1
ATOM 384 C C . ALA A 1 48 ? -53.281 3.299 28.781 1 31.36 48 ALA A C 1
ATOM 386 O O . ALA A 1 48 ? -52.906 4.422 28.406 1 31.36 48 ALA A O 1
ATOM 387 N N . ILE A 1 49 ? -53.344 2.881 30.094 1 34.62 49 ILE A N 1
ATOM 388 C CA . ILE A 1 49 ? -53.094 3.857 31.156 1 34.62 49 ILE A CA 1
ATOM 389 C C . ILE A 1 49 ? -51.594 4.223 31.156 1 34.62 49 ILE A C 1
ATOM 391 O O . ILE A 1 49 ? -51.25 5.395 31.266 1 34.62 49 ILE A O 1
ATOM 395 N N . ILE A 1 50 ? -50.719 3.176 31.094 1 32 50 ILE A N 1
ATOM 396 C CA . ILE A 1 50 ? -49.312 3.514 31.203 1 32 50 ILE A CA 1
ATOM 397 C C . ILE A 1 50 ? -48.875 4.352 30.016 1 32 50 ILE A C 1
ATOM 399 O O . ILE A 1 50 ? -48.156 5.34 30.156 1 32 50 ILE A O 1
ATOM 403 N N . PHE A 1 51 ? -49.375 4.043 28.75 1 31.19 51 PHE A N 1
ATOM 404 C CA . PHE A 1 51 ? -49.094 4.867 27.594 1 31.19 51 PHE A CA 1
ATOM 405 C C . PHE A 1 51 ? -49.656 6.266 27.75 1 31.19 51 PHE A C 1
ATOM 407 O O . PHE A 1 51 ? -49.062 7.254 27.328 1 31.19 51 PHE A O 1
ATOM 414 N N . PHE A 1 52 ? -50.875 6.328 28.406 1 30.47 52 PHE A N 1
ATOM 415 C CA . PHE A 1 52 ? -51.531 7.625 28.625 1 30.47 52 PHE A CA 1
ATOM 416 C C . PHE A 1 52 ? -50.719 8.469 29.594 1 30.47 52 PHE A C 1
ATOM 418 O O . PHE A 1 52 ? -50.562 9.68 29.391 1 30.47 52 PHE A O 1
ATOM 425 N N . LYS A 1 53 ? -50.281 7.879 30.766 1 30.08 53 LYS A N 1
ATOM 426 C CA . LYS A 1 53 ? -49.594 8.688 31.766 1 30.08 53 LYS A CA 1
ATOM 427 C C . LYS A 1 53 ? -48.219 9.172 31.25 1 30.08 53 LYS A C 1
ATOM 429 O O . LYS A 1 53 ? -47.812 10.289 31.562 1 30.08 53 LYS A O 1
ATOM 434 N N . LEU A 1 54 ? -47.5 8.281 30.531 1 27.31 54 LEU A N 1
ATOM 435 C CA . LEU A 1 54 ? -46.219 8.758 30.047 1 27.31 54 LEU A CA 1
ATOM 436 C C . LEU A 1 54 ? -46.406 9.844 28.984 1 27.31 54 LEU A C 1
ATOM 438 O O . LEU A 1 54 ? -45.562 10.75 28.875 1 27.31 54 LEU A O 1
ATOM 442 N N . LEU A 1 55 ? -47.531 9.852 28.203 1 26.94 55 LEU A N 1
ATOM 443 C CA . LEU A 1 55 ? -47.875 10.953 27.312 1 26.94 55 LEU A CA 1
ATOM 444 C C . LEU A 1 55 ? -48.188 12.219 28.109 1 26.94 55 LEU A C 1
ATOM 446 O O . LEU A 1 55 ? -47.875 13.328 27.656 1 26.94 55 LEU A O 1
ATOM 450 N N . LEU A 1 56 ? -48.875 12.055 29.281 1 26.75 56 LEU A N 1
ATOM 451 C CA . LEU A 1 56 ? -49.281 13.289 29.938 1 26.75 56 LEU A CA 1
ATOM 452 C C . LEU A 1 56 ? -48.062 14.094 30.391 1 26.75 56 LEU A C 1
ATOM 454 O O . LEU A 1 56 ? -48.062 15.32 30.344 1 26.75 56 LEU A O 1
ATOM 458 N N . HIS A 1 57 ? -47.094 13.445 31.156 1 25.55 57 HIS A N 1
ATOM 459 C CA . HIS A 1 57 ? -46.062 14.266 31.766 1 25.55 57 HIS A CA 1
ATOM 460 C C . HIS A 1 57 ? -45.156 14.883 30.703 1 25.55 57 HIS A C 1
ATOM 462 O O . HIS A 1 57 ? -44.344 15.766 31 1 25.55 57 HIS A O 1
ATOM 468 N N . TRP A 1 58 ? -45.094 14.211 29.562 1 24.41 58 TRP A N 1
ATOM 469 C CA . TRP A 1 58 ? -44.219 14.773 28.531 1 24.41 58 TRP A CA 1
ATOM 470 C C . TRP A 1 58 ? -44.812 16.047 27.953 1 24.41 58 TRP A C 1
ATOM 472 O O . TRP A 1 58 ? -44.188 16.703 27.109 1 24.41 58 TRP A O 1
ATOM 482 N N . ARG A 1 59 ? -46.062 16.328 28.203 1 22.47 59 ARG A N 1
ATOM 483 C CA . ARG A 1 59 ? -46.75 17.453 27.578 1 22.47 59 ARG A CA 1
ATOM 484 C C . ARG A 1 59 ? -46.062 18.766 27.984 1 22.47 59 ARG A C 1
ATOM 486 O O . ARG A 1 59 ? -46.125 19.75 27.25 1 22.47 59 ARG A O 1
ATOM 493 N N . SER A 1 60 ? -45.875 18.984 29.281 1 21.8 60 SER A N 1
ATOM 494 C CA . SER A 1 60 ? -45.969 20.391 29.672 1 21.8 60 SER A CA 1
ATOM 495 C C . SER A 1 60 ? -44.75 21.172 29.188 1 21.8 60 SER A C 1
ATOM 497 O O . SER A 1 60 ? -44.844 22.359 28.922 1 21.8 60 SER A O 1
ATOM 499 N N . ARG A 1 61 ? -43.531 20.75 29.594 1 23.02 61 ARG A N 1
ATOM 500 C CA . ARG A 1 61 ? -42.562 21.859 29.562 1 23.02 61 ARG A CA 1
ATOM 501 C C . ARG A 1 61 ? -42.219 22.25 28.141 1 23.02 61 ARG A C 1
ATOM 503 O O . ARG A 1 61 ? -41.438 21.547 27.484 1 23.02 61 ARG A O 1
ATOM 510 N N . LYS A 1 62 ? -43.062 22.859 27.422 1 25.61 62 LYS A N 1
ATOM 511 C CA . LYS A 1 62 ? -42.969 23.531 26.125 1 25.61 62 LYS A CA 1
ATOM 512 C C . LYS A 1 62 ? -41.812 24.5 26.109 1 25.61 62 LYS A C 1
ATOM 514 O O . LYS A 1 62 ? -41.906 25.625 26.594 1 25.61 62 LYS A O 1
ATOM 519 N N . ARG A 1 63 ? -40.594 24 26.406 1 23.23 63 ARG A N 1
ATOM 520 C CA . ARG A 1 63 ? -39.562 25.047 26.344 1 23.23 63 ARG A CA 1
ATOM 521 C C . ARG A 1 63 ? -39.594 25.75 24.984 1 23.23 63 ARG A C 1
ATOM 523 O O . ARG A 1 63 ? -39.719 25.109 23.953 1 23.23 63 ARG A O 1
ATOM 530 N N . HIS A 1 64 ? -40 27.016 25.016 1 21.08 64 HIS A N 1
ATOM 531 C CA . HIS A 1 64 ? -40.062 28 23.953 1 21.08 64 HIS A CA 1
ATOM 532 C C . HIS A 1 64 ? -38.75 28.047 23.188 1 21.08 64 HIS A C 1
ATOM 534 O O . HIS A 1 64 ? -37.719 28.422 23.734 1 21.08 64 HIS A O 1
ATOM 540 N N . PHE A 1 65 ? -38.406 27.031 22.578 1 23.23 65 PHE A N 1
ATOM 541 C CA . PHE A 1 65 ? -37.219 27.25 21.766 1 23.23 65 PHE A CA 1
ATOM 542 C C . PHE A 1 65 ? -37.375 28.484 20.891 1 23.23 65 PHE A C 1
ATOM 544 O O . PHE A 1 65 ? -38.406 28.656 20.234 1 23.23 65 PHE A O 1
ATOM 551 N N . PRO A 1 66 ? -36.719 29.547 21.297 1 23.11 66 PRO A N 1
ATOM 552 C CA . PRO A 1 66 ? -36.938 30.719 20.453 1 23.11 66 PRO A CA 1
ATOM 553 C C . PRO A 1 66 ? -36.781 30.422 18.969 1 23.11 66 PRO A C 1
ATOM 555 O O . PRO A 1 66 ? -36.031 29.516 18.578 1 23.11 66 PRO A O 1
ATOM 558 N N . THR A 1 67 ? -37.812 30.484 18.297 1 24.89 67 THR A N 1
ATOM 559 C CA . THR A 1 67 ? -37.844 30.516 16.828 1 24.89 67 THR A CA 1
ATOM 560 C C . THR A 1 67 ? -36.719 31.406 16.297 1 24.89 67 THR A C 1
ATOM 562 O O . THR A 1 67 ? -36.688 32.594 16.578 1 24.89 67 THR A O 1
ATOM 565 N N . ILE A 1 68 ? -35.531 30.891 16.328 1 23.84 68 ILE A N 1
ATOM 566 C CA . ILE A 1 68 ? -34.531 31.688 15.617 1 23.84 68 ILE A CA 1
ATOM 567 C C . ILE A 1 68 ? -35.125 32.188 14.305 1 23.84 68 ILE A C 1
ATOM 569 O O . ILE A 1 68 ? -35.5 31.406 13.43 1 23.84 68 ILE A O 1
ATOM 573 N N . THR A 1 69 ? -35.906 33.219 14.414 1 25.02 69 THR A N 1
ATOM 574 C CA . THR A 1 69 ? -36.312 34.062 13.289 1 25.02 69 THR A CA 1
ATOM 575 C C . THR A 1 69 ? -35.125 34.312 12.375 1 25.02 69 THR A C 1
ATOM 577 O O . THR A 1 69 ? -34.219 35.094 12.727 1 25.02 69 THR A O 1
ATOM 580 N N . ILE A 1 70 ? -34.5 33.312 11.797 1 29.2 70 ILE A N 1
ATOM 581 C CA . ILE A 1 70 ? -33.656 33.594 10.641 1 29.2 70 ILE A CA 1
ATOM 582 C C . ILE A 1 70 ? -34.25 34.75 9.836 1 29.2 70 ILE A C 1
ATOM 584 O O . ILE A 1 70 ? -35.375 34.688 9.375 1 29.2 70 ILE A O 1
ATOM 588 N N . ASN A 1 71 ? -33.812 35.875 10.125 1 31.3 71 ASN A N 1
ATOM 589 C CA . ASN A 1 71 ? -34.281 37.094 9.477 1 31.3 71 ASN A CA 1
ATOM 590 C C . ASN A 1 71 ? -34.5 36.906 7.98 1 31.3 71 ASN A C 1
ATOM 592 O O . ASN A 1 71 ? -33.625 36.406 7.277 1 31.3 71 ASN A O 1
ATOM 596 N N . GLN A 1 72 ? -35.656 36.594 7.449 1 35.03 72 GLN A N 1
ATOM 597 C CA . GLN A 1 72 ? -36.188 36.531 6.098 1 35.03 72 GLN A CA 1
ATOM 598 C C . GLN A 1 72 ? -35.344 37.375 5.137 1 35.03 72 GLN A C 1
ATOM 600 O O . GLN A 1 72 ? -35.188 37.031 3.969 1 35.03 72 GLN A O 1
ATOM 605 N N . GLN A 1 73 ? -34.812 38.469 5.641 1 35.06 73 GLN A N 1
ATOM 606 C CA . GLN A 1 73 ? -34.094 39.375 4.781 1 35.06 73 GLN A CA 1
ATOM 607 C C . GLN A 1 73 ? -32.719 38.812 4.418 1 35.06 73 GLN A C 1
ATOM 609 O O . GLN A 1 73 ? -32.25 38.938 3.279 1 35.06 73 GLN A O 1
ATOM 614 N N . TYR A 1 74 ? -31.938 38.156 5.32 1 39.78 74 TYR A N 1
ATOM 615 C CA . TYR A 1 74 ? -30.625 37.562 5.074 1 39.78 74 TYR A CA 1
ATOM 616 C C . TYR A 1 74 ? -30.75 36.312 4.184 1 39.78 74 TYR A C 1
ATOM 618 O O . TYR A 1 74 ? -29.922 36.125 3.279 1 39.78 74 TYR A O 1
ATOM 626 N N . ALA A 1 75 ? -31.625 35.375 4.484 1 49.69 75 ALA A N 1
ATOM 627 C CA . ALA A 1 75 ? -31.875 34.25 3.607 1 49.69 75 ALA A CA 1
ATOM 628 C C . ALA A 1 75 ? -32.188 34.688 2.189 1 49.69 75 ALA A C 1
ATOM 630 O O . ALA A 1 75 ? -31.781 34.062 1.215 1 49.69 75 ALA A O 1
ATOM 631 N N . SER A 1 76 ? -32.75 35.969 2.162 1 62.28 76 SER A N 1
ATOM 632 C CA . SER A 1 76 ? -33.125 36.5 0.861 1 62.28 76 SER A CA 1
ATOM 633 C C . SER A 1 76 ? -31.891 37.031 0.117 1 62.28 76 SER A C 1
ATOM 635 O O . SER A 1 76 ? -31.734 36.781 -1.082 1 62.28 76 SER A O 1
ATOM 637 N N . ALA A 1 77 ? -30.828 37.438 0.911 1 73.62 77 ALA A N 1
ATOM 638 C CA . ALA A 1 77 ? -29.625 37.969 0.253 1 73.62 77 ALA A CA 1
ATOM 639 C C . ALA A 1 77 ? -28.719 36.812 -0.212 1 73.62 77 ALA A C 1
ATOM 641 O O . ALA A 1 77 ? -28.125 36.906 -1.298 1 73.62 77 ALA A O 1
ATOM 642 N N . THR A 1 78 ? -28.656 35.781 0.569 1 86.25 78 THR A N 1
ATOM 643 C CA . THR A 1 78 ? -27.812 34.656 0.223 1 86.25 78 THR A CA 1
ATOM 644 C C . THR A 1 78 ? -28.375 33.938 -1.007 1 86.25 78 THR A C 1
ATOM 646 O O . THR A 1 78 ? -27.609 33.531 -1.888 1 86.25 78 THR A O 1
ATOM 649 N N . LEU A 1 79 ? -29.625 33.781 -1.024 1 87.44 79 LEU A N 1
ATOM 650 C CA . LEU A 1 79 ? -30.266 33.156 -2.166 1 87.44 79 LEU A CA 1
ATOM 651 C C . LEU A 1 79 ? -30.047 33.969 -3.438 1 87.44 79 LEU A C 1
ATOM 653 O O . LEU A 1 79 ? -29.812 33.406 -4.508 1 87.44 79 LEU A O 1
ATOM 657 N N . ARG A 1 80 ? -30.156 35.281 -3.279 1 87 80 ARG A N 1
ATOM 658 C CA . ARG A 1 80 ? -29.922 36.156 -4.43 1 87 80 ARG A CA 1
ATOM 659 C C . ARG A 1 80 ? -28.5 36 -4.961 1 87 80 ARG A C 1
ATOM 661 O O . ARG A 1 80 ? -28.297 35.969 -6.172 1 87 80 ARG A O 1
ATOM 668 N N . ARG A 1 81 ? -27.578 35.969 -4.059 1 91.5 81 ARG A N 1
ATOM 669 C CA . ARG A 1 81 ? -26.172 35.812 -4.457 1 91.5 81 ARG A CA 1
ATOM 670 C C . ARG A 1 81 ? -25.969 34.469 -5.188 1 91.5 81 ARG A C 1
ATOM 672 O O . ARG A 1 81 ? -25.203 34.406 -6.156 1 91.5 81 ARG A O 1
ATOM 679 N N . LYS A 1 82 ? -26.547 33.406 -4.723 1 93.81 82 LYS A N 1
ATOM 680 C CA . LYS A 1 82 ? -26.406 32.094 -5.383 1 93.81 82 LYS A CA 1
ATOM 681 C C . LYS A 1 82 ? -27.031 32.125 -6.773 1 93.81 82 LYS A C 1
ATOM 683 O O . LYS A 1 82 ? -26.453 31.594 -7.73 1 93.81 82 LYS A O 1
ATOM 688 N N . LEU A 1 83 ? -28.25 32.781 -6.828 1 91.56 83 LEU A N 1
ATOM 689 C CA . LEU A 1 83 ? -28.922 32.844 -8.109 1 91.56 83 LEU A CA 1
ATOM 690 C C . LEU A 1 83 ? -28.109 33.656 -9.117 1 91.56 83 LEU A C 1
ATOM 692 O O . LEU A 1 83 ? -28.047 33.312 -10.297 1 91.56 83 LEU A O 1
ATOM 696 N N . GLU A 1 84 ? -27.469 34.688 -8.641 1 92.44 84 GLU A N 1
ATOM 697 C CA . GLU A 1 84 ? -26.594 35.469 -9.5 1 92.44 84 GLU A CA 1
ATOM 698 C C . GLU A 1 84 ? -25.406 34.625 -9.984 1 92.44 84 GLU A C 1
ATOM 700 O O . GLU A 1 84 ? -25.016 34.75 -11.148 1 92.44 84 GLU A O 1
ATOM 705 N N . PHE A 1 85 ? -24.891 33.938 -9.156 1 95.69 85 PHE A N 1
ATOM 706 C CA . PHE A 1 85 ? -23.797 33.031 -9.508 1 95.69 85 PHE A CA 1
ATOM 707 C C . PHE A 1 85 ? -24.25 32.031 -10.555 1 95.69 85 PHE A C 1
ATOM 709 O O . PHE A 1 85 ? -23.562 31.797 -11.547 1 95.69 85 PHE A O 1
ATOM 716 N N . LEU A 1 86 ? -25.344 31.344 -10.258 1 94.38 86 LEU A N 1
ATOM 717 C CA . LEU A 1 86 ? -25.844 30.328 -11.172 1 94.38 86 LEU A CA 1
ATOM 718 C C . LEU A 1 86 ? -26.094 30.906 -12.555 1 94.38 86 LEU A C 1
ATOM 720 O O . LEU A 1 86 ? -25.844 30.25 -13.562 1 94.38 86 LEU A O 1
ATOM 724 N N . GLU A 1 87 ? -26.547 32.125 -12.641 1 92.81 87 GLU A N 1
ATOM 725 C CA . GLU A 1 87 ? -26.781 32.812 -13.914 1 92.81 87 GLU A CA 1
ATOM 726 C C . GLU A 1 87 ? -25.469 33.094 -14.641 1 92.81 87 GLU A C 1
ATOM 728 O O . GLU A 1 87 ? -25.375 32.938 -15.859 1 92.81 87 GLU A O 1
ATOM 733 N N . ARG A 1 88 ? -24.484 33.438 -13.914 1 94.75 88 ARG A N 1
ATOM 734 C CA . ARG A 1 88 ? -23.188 33.812 -14.484 1 94.75 88 ARG A CA 1
ATOM 735 C C . ARG A 1 88 ? -22.453 32.594 -15.016 1 94.75 88 ARG A C 1
ATOM 737 O O . ARG A 1 88 ? -21.844 32.656 -16.094 1 94.75 88 ARG A O 1
ATOM 744 N N . VAL A 1 89 ? -22.453 31.516 -14.336 1 95 89 VAL A N 1
ATOM 745 C CA . VAL A 1 89 ? -21.594 30.391 -14.672 1 95 89 VAL A CA 1
ATOM 746 C C . VAL A 1 89 ? -22.359 29.406 -15.562 1 95 89 VAL A C 1
ATOM 748 O O . VAL A 1 89 ? -21.75 28.625 -16.297 1 95 89 VAL A O 1
ATOM 751 N N . GLY A 1 90 ? -23.641 29.375 -15.492 1 92.38 90 GLY A N 1
ATOM 752 C CA . GLY A 1 90 ? -24.469 28.531 -16.344 1 92.38 90 GLY A CA 1
ATOM 753 C C . GLY A 1 90 ? -24.266 27.047 -16.078 1 92.38 90 GLY A C 1
ATOM 754 O O . GLY A 1 90 ? -24.328 26.594 -14.938 1 92.38 90 GLY A O 1
ATOM 755 N N . SER A 1 91 ? -23.984 26.297 -17.172 1 92.12 91 SER A N 1
ATOM 756 C CA . SER A 1 91 ? -23.922 24.844 -17.109 1 92.12 91 SER A CA 1
ATOM 757 C C . SER A 1 91 ? -22.578 24.359 -16.578 1 92.12 91 SER A C 1
ATOM 759 O O . SER A 1 91 ? -22.375 23.156 -16.391 1 92.12 91 SER A O 1
ATOM 761 N N . ARG A 1 92 ? -21.703 25.266 -16.297 1 96 92 ARG A N 1
ATOM 762 C CA . ARG A 1 92 ? -20.391 24.891 -15.773 1 96 92 ARG A CA 1
ATOM 763 C C . ARG A 1 92 ? -20.5 24.328 -14.359 1 96 92 ARG A C 1
ATOM 765 O O . ARG A 1 92 ? -19.656 23.547 -13.93 1 96 92 ARG A O 1
ATOM 772 N N . TYR A 1 93 ? -21.578 24.75 -13.68 1 97.19 93 TYR A N 1
ATOM 773 C CA . TYR A 1 93 ? -21.75 24.359 -12.281 1 97.19 93 TYR A CA 1
ATOM 774 C C . TYR A 1 93 ? -22.781 23.25 -12.141 1 97.19 93 TYR A C 1
ATOM 776 O O . TYR A 1 93 ? -23.844 23.297 -12.781 1 97.19 93 TYR A O 1
ATOM 784 N N . GLY A 1 94 ? -22.453 22.219 -11.328 1 96.81 94 GLY A N 1
ATOM 785 C CA . GLY A 1 94 ? -23.469 21.375 -10.719 1 96.81 94 GLY A CA 1
ATOM 786 C C . GLY A 1 94 ? -23.828 20.172 -11.57 1 96.81 94 GLY A C 1
ATOM 787 O O . GLY A 1 94 ? -24.734 19.406 -11.234 1 96.81 94 GLY A O 1
ATOM 788 N N . TYR A 1 95 ? -23.312 19.953 -12.68 1 97.25 95 TYR A N 1
ATOM 789 C CA . TYR A 1 95 ? -23.391 18.734 -13.469 1 97.25 95 TYR A CA 1
ATOM 790 C C . TYR A 1 95 ? -24.797 18.547 -14.039 1 97.25 95 TYR A C 1
ATOM 792 O O . TYR A 1 95 ? -25.297 17.422 -14.148 1 97.25 95 TYR A O 1
ATOM 800 N N . SER A 1 96 ? -25.547 19.469 -14.344 1 93.44 96 SER A N 1
ATOM 801 C CA . SER A 1 96 ? -26.953 19.406 -14.719 1 93.44 96 SER A CA 1
ATOM 802 C C . SER A 1 96 ? -27.156 18.469 -15.906 1 93.44 96 SER A C 1
ATOM 804 O O . SER A 1 96 ? -28.203 17.844 -16.047 1 93.44 96 SER A O 1
ATOM 806 N N . ASN A 1 97 ? -26.203 18.266 -16.75 1 91.62 97 ASN A N 1
ATOM 807 C CA . ASN A 1 97 ? -26.344 17.453 -17.953 1 91.62 97 ASN A CA 1
ATOM 808 C C . ASN A 1 97 ? -25.797 16.031 -17.75 1 91.62 97 ASN A C 1
ATOM 810 O O . ASN A 1 97 ? -25.75 15.242 -18.688 1 91.62 97 ASN A O 1
ATOM 814 N N . SER A 1 98 ? -25.469 15.742 -16.547 1 95.5 98 SER A N 1
ATOM 815 C CA . SER A 1 98 ? -24.859 14.445 -16.281 1 95.5 98 SER A CA 1
ATOM 816 C C . SER A 1 98 ? -25.922 13.414 -15.906 1 95.5 98 SER A C 1
ATOM 818 O O . SER A 1 98 ? -27.078 13.758 -15.688 1 95.5 98 SER A O 1
ATOM 820 N N . GLU A 1 99 ? -25.516 12.078 -15.859 1 94.56 99 GLU A N 1
ATOM 821 C CA . GLU A 1 99 ? -26.391 10.977 -15.461 1 94.56 99 GLU A CA 1
ATOM 822 C C . GLU A 1 99 ? -26.828 11.125 -14.008 1 94.56 99 GLU A C 1
ATOM 824 O O . GLU A 1 99 ? -27.969 10.773 -13.664 1 94.56 99 GLU A O 1
ATOM 829 N N . LYS A 1 100 ? -26.016 11.703 -13.164 1 95.62 100 LYS A N 1
ATOM 830 C CA . LYS A 1 100 ? -26.312 11.82 -11.742 1 95.62 100 LYS A CA 1
ATOM 831 C C . LYS A 1 100 ? -27.25 12.992 -11.469 1 95.62 100 LYS A C 1
ATOM 833 O O . LYS A 1 100 ? -27.891 13.055 -10.406 1 95.62 100 LYS A O 1
ATOM 838 N N . GLY A 1 101 ? -27.328 13.984 -12.352 1 94.75 101 GLY A N 1
ATOM 839 C CA . GLY A 1 101 ? -28.188 15.141 -12.188 1 94.75 101 GLY A CA 1
ATOM 840 C C . GLY A 1 101 ? -27.516 16.297 -11.461 1 94.75 101 GLY A C 1
ATOM 841 O O . GLY A 1 101 ? -26.297 16.281 -11.266 1 94.75 101 GLY A O 1
ATOM 842 N N . PHE A 1 102 ? -28.312 17.312 -11.156 1 95.88 102 PHE A N 1
ATOM 843 C CA . PHE A 1 102 ? -27.797 18.531 -10.562 1 95.88 102 PHE A CA 1
ATOM 844 C C . PHE A 1 102 ? -27.344 18.281 -9.125 1 95.88 102 PHE A C 1
ATOM 846 O O . PHE A 1 102 ? -28.031 17.625 -8.352 1 95.88 102 PHE A O 1
ATOM 853 N N . ILE A 1 103 ? -26.203 18.797 -8.719 1 97.06 103 ILE A N 1
ATOM 854 C CA . ILE A 1 103 ? -25.5 18.453 -7.484 1 97.06 103 ILE A CA 1
ATOM 855 C C . ILE A 1 103 ? -26.359 18.812 -6.277 1 97.06 103 ILE A C 1
ATOM 857 O O . ILE A 1 103 ? -26.312 18.141 -5.246 1 97.06 103 ILE A O 1
ATOM 861 N N . ASP A 1 104 ? -27.141 19.812 -6.297 1 94.75 104 ASP A N 1
ATOM 862 C CA . ASP A 1 104 ? -27.969 20.234 -5.172 1 94.75 104 ASP A CA 1
ATOM 863 C C . ASP A 1 104 ? -29.016 19.188 -4.828 1 94.75 104 ASP A C 1
ATOM 865 O O . ASP A 1 104 ? -29.578 19.203 -3.734 1 94.75 104 ASP A O 1
ATOM 869 N N . ASP A 1 105 ? -29.25 18.234 -5.727 1 93.12 105 ASP A N 1
ATOM 870 C CA . ASP A 1 105 ? -30.312 17.266 -5.535 1 93.12 105 ASP A CA 1
ATOM 871 C C . ASP A 1 105 ? -29.797 16.016 -4.812 1 93.12 105 ASP A C 1
ATOM 873 O O . ASP A 1 105 ? -30.562 15.305 -4.168 1 93.12 105 ASP A O 1
ATOM 877 N N . TRP A 1 106 ? -28.578 15.812 -4.922 1 94.75 106 TRP A N 1
ATOM 878 C CA . TRP A 1 106 ? -28.109 14.523 -4.41 1 94.75 106 TRP A CA 1
ATOM 879 C C . TRP A 1 106 ? -27.031 14.719 -3.352 1 94.75 106 TRP A C 1
ATOM 881 O O . TRP A 1 106 ? -26.688 13.789 -2.617 1 94.75 106 TRP A O 1
ATOM 891 N N . ARG A 1 107 ? -26.359 15.852 -3.17 1 96.06 107 ARG A N 1
ATOM 892 C CA . ARG A 1 107 ? -25.188 16.062 -2.326 1 96.06 107 ARG A CA 1
ATOM 893 C C . ARG A 1 107 ? -25.516 15.812 -0.859 1 96.06 107 ARG A C 1
ATOM 895 O O . ARG A 1 107 ? -24.688 15.266 -0.12 1 96.06 107 ARG A O 1
ATOM 902 N N . GLU A 1 108 ? -26.641 16.141 -0.392 1 93.38 108 GLU A N 1
ATOM 903 C CA . GLU A 1 108 ? -27 15.953 1.008 1 93.38 108 GLU A CA 1
ATOM 904 C C . GLU A 1 108 ? -27.125 14.477 1.354 1 93.38 108 GLU A C 1
ATOM 906 O O . GLU A 1 108 ? -26.703 14.047 2.436 1 93.38 108 GLU A O 1
ATOM 911 N N . ALA A 1 109 ? -27.625 13.711 0.457 1 92.25 109 ALA A N 1
ATOM 912 C CA . ALA A 1 109 ? -27.781 12.273 0.682 1 92.25 109 ALA A CA 1
ATOM 913 C C . ALA A 1 109 ? -26.438 11.562 0.676 1 92.25 109 ALA A C 1
ATOM 915 O O . ALA A 1 109 ? -26.234 10.609 1.423 1 92.25 109 ALA A O 1
ATOM 916 N N . GLU A 1 110 ? -25.547 12.047 -0.151 1 94.56 110 GLU A N 1
ATOM 917 C CA . GLU A 1 110 ? -24.234 11.414 -0.302 1 94.56 110 GLU A CA 1
ATOM 918 C C . GLU A 1 110 ? -23.297 11.805 0.835 1 94.56 110 GLU A C 1
ATOM 920 O O . GLU A 1 110 ? -22.375 11.062 1.174 1 94.56 110 GLU A O 1
ATOM 925 N N . PHE A 1 111 ? -23.5 13.016 1.36 1 94.56 111 PHE A N 1
ATOM 926 C CA . PHE A 1 111 ? -22.656 13.516 2.441 1 94.56 111 PHE A CA 1
ATOM 927 C C . PHE A 1 111 ? -23.5 14.141 3.541 1 94.56 111 PHE A C 1
ATOM 929 O O . PHE A 1 111 ? -23.5 15.367 3.711 1 94.56 111 PHE A O 1
ATOM 936 N N . PRO A 1 112 ? -24 13.328 4.406 1 90.12 112 PRO A N 1
ATOM 937 C CA . PRO A 1 112 ? -24.922 13.859 5.422 1 90.12 112 PRO A CA 1
ATOM 938 C C . PRO A 1 112 ? -24.203 14.703 6.473 1 90.12 112 PRO A C 1
ATOM 940 O O . PRO A 1 112 ? -24.844 15.492 7.172 1 90.12 112 PRO A O 1
ATOM 943 N N . SER A 1 113 ? -22.906 14.562 6.539 1 91.06 113 SER A N 1
ATOM 944 C CA . SER A 1 113 ? -22.156 15.281 7.559 1 91.06 113 SER A CA 1
ATOM 945 C C . SER A 1 113 ? -21.719 16.641 7.051 1 91.06 113 SER A C 1
ATOM 947 O O . SER A 1 113 ? -21.156 17.453 7.809 1 91.06 113 SER A O 1
ATOM 949 N N . LEU A 1 114 ? -21.953 16.953 5.766 1 94.94 114 LEU A N 1
ATOM 950 C CA . LEU A 1 114 ? -21.625 18.25 5.191 1 94.94 114 LEU A CA 1
ATOM 951 C C . LEU A 1 114 ? -22.875 19.141 5.086 1 94.94 114 LEU A C 1
ATOM 953 O O . LEU A 1 114 ? -24 18.625 5.082 1 94.94 114 LEU A O 1
ATOM 957 N N . ILE A 1 115 ? -22.656 20.453 5 1 94.12 115 ILE A N 1
ATOM 958 C CA . ILE A 1 115 ? -23.781 21.375 4.91 1 94.12 115 ILE A CA 1
ATOM 959 C C . ILE A 1 115 ? -24.578 21.094 3.629 1 94.12 115 ILE A C 1
ATOM 961 O O . ILE A 1 115 ? -23.984 20.766 2.594 1 94.12 115 ILE A O 1
ATOM 965 N N . PRO A 1 116 ? -25.875 21.188 3.684 1 93.19 116 PRO A N 1
ATOM 966 C CA . PRO A 1 116 ? -26.719 20.953 2.508 1 93.19 116 PRO A CA 1
ATOM 967 C C . PRO A 1 116 ? -26.828 22.172 1.605 1 93.19 116 PRO A C 1
ATOM 969 O O . PRO A 1 116 ? -26.516 23.297 2.033 1 93.19 116 PRO A O 1
ATOM 972 N N . PRO A 1 117 ? -27.203 21.938 0.327 1 94 117 PRO A N 1
ATOM 973 C CA . PRO A 1 117 ? -27.469 23.078 -0.551 1 94 117 PRO A CA 1
ATOM 974 C C . PRO A 1 117 ? -28.719 23.859 -0.14 1 94 117 PRO A C 1
ATOM 976 O O . PRO A 1 117 ? -29.594 23.312 0.55 1 94 117 PRO A O 1
ATOM 979 N N . LEU A 1 118 ? -28.719 25.125 -0.576 1 88.75 118 LEU A N 1
ATOM 980 C CA . LEU A 1 118 ? -29.922 25.938 -0.396 1 88.75 118 LEU A CA 1
ATOM 981 C C . LEU A 1 118 ? -31.062 25.406 -1.248 1 88.75 118 LEU A C 1
ATOM 983 O O . LEU A 1 118 ? -30.859 25.016 -2.402 1 88.75 118 LEU A O 1
ATOM 987 N N . GLN A 1 119 ? -32.219 25.016 -0.659 1 76.12 119 GLN A N 1
ATOM 988 C CA . GLN A 1 119 ? -33.375 24.516 -1.404 1 76.12 119 GLN A CA 1
ATOM 989 C C . GLN A 1 119 ? -34.094 25.672 -2.1 1 76.12 119 GLN A C 1
ATOM 991 O O . GLN A 1 119 ? -34.469 26.656 -1.459 1 76.12 119 GLN A O 1
ATOM 996 N N . ILE A 1 120 ? -34.062 25.688 -3.414 1 63.69 120 ILE A N 1
ATOM 997 C CA . ILE A 1 120 ? -34.75 26.703 -4.215 1 63.69 120 ILE A CA 1
ATOM 998 C C . ILE A 1 120 ? -36.156 26.234 -4.555 1 63.69 120 ILE A C 1
ATOM 1000 O O . ILE A 1 120 ? -36.344 25.203 -5.223 1 63.69 120 ILE A O 1
ATOM 1004 N N . THR A 1 121 ? -37.25 26.25 -3.676 1 52.69 121 THR A N 1
ATOM 1005 C CA . THR A 1 121 ? -38.625 25.875 -3.996 1 52.69 121 THR A CA 1
ATOM 1006 C C . THR A 1 121 ? -39.219 26.844 -5.023 1 52.69 121 THR A C 1
ATOM 1008 O O . THR A 1 121 ? -38.844 28.016 -5.051 1 52.69 121 THR A O 1
ATOM 1011 N N . PRO A 1 122 ? -40.125 26.234 -5.953 1 41.03 122 PRO A N 1
ATOM 1012 C CA . PRO A 1 122 ? -40.906 27.156 -6.777 1 41.03 122 PRO A CA 1
ATOM 1013 C C . PRO A 1 122 ? -41.719 28.141 -5.945 1 41.03 122 PRO A C 1
ATOM 1015 O O . PRO A 1 122 ? -42.312 27.766 -4.938 1 41.03 122 PRO A O 1
ATOM 1018 N N . GLY A 1 123 ? -41.688 29.625 -6.074 1 42.44 123 GLY A N 1
ATOM 1019 C CA . GLY A 1 123 ? -42.281 30.781 -5.414 1 42.44 123 GLY A CA 1
ATOM 1020 C C . GLY A 1 123 ? -41.375 31.406 -4.371 1 42.44 123 GLY A C 1
ATOM 1021 O O . GLY A 1 123 ? -41.781 32.281 -3.617 1 42.44 123 GLY A O 1
ATOM 1022 N N . ASN A 1 124 ? -40.062 31.406 -4.344 1 39.31 124 ASN A N 1
ATOM 1023 C CA . ASN A 1 124 ? -38.875 32.031 -3.756 1 39.31 124 ASN A CA 1
ATOM 1024 C C . ASN A 1 124 ? -38.75 31.734 -2.264 1 39.31 124 ASN A C 1
ATOM 1026 O O . ASN A 1 124 ? -38.25 32.562 -1.497 1 39.31 124 ASN A O 1
ATOM 1030 N N . THR A 1 125 ? -39.656 31 -1.59 1 32.25 125 THR A N 1
ATOM 1031 C CA . THR A 1 125 ? -39.594 30.797 -0.148 1 32.25 125 THR A CA 1
ATOM 1032 C C . THR A 1 125 ? -38.625 29.656 0.188 1 32.25 125 THR A C 1
ATOM 1034 O O . THR A 1 125 ? -38.562 28.672 -0.535 1 32.25 125 THR A O 1
ATOM 1037 N N . ILE A 1 126 ? -37.562 29.891 0.825 1 36.06 126 ILE A N 1
ATOM 1038 C CA . ILE A 1 126 ? -36.625 28.922 1.354 1 36.06 126 ILE A CA 1
ATOM 1039 C C . ILE A 1 126 ? -37.344 27.844 2.145 1 36.06 126 ILE A C 1
ATOM 1041 O O . ILE A 1 126 ? -38.031 28.141 3.137 1 36.06 126 ILE A O 1
ATOM 1045 N N . GLY A 1 127 ? -38.219 26.938 1.607 1 30.38 127 GLY A N 1
ATOM 1046 C CA . GLY A 1 127 ? -38.844 25.875 2.375 1 30.38 127 GLY A CA 1
ATOM 1047 C C . GLY A 1 127 ? -37.875 25.016 3.137 1 30.38 127 GLY A C 1
ATOM 1048 O O . GLY A 1 127 ? -36.812 24.688 2.627 1 30.38 127 GLY A O 1
ATOM 1049 N N . SER A 1 128 ? -37.812 25.203 4.453 1 31.27 128 SER A N 1
ATOM 1050 C CA . SER A 1 128 ? -37.156 24.203 5.305 1 31.27 128 SER A CA 1
ATOM 1051 C C . SER A 1 128 ? -37.688 22.812 5.012 1 31.27 128 SER A C 1
ATOM 1053 O O . SER A 1 128 ? -38.906 22.578 5 1 31.27 128 SER A O 1
ATOM 1055 N N . ASN A 1 129 ? -37.281 22.109 4.094 1 31.14 129 ASN A N 1
ATOM 1056 C CA . ASN A 1 129 ? -37.75 20.734 3.979 1 31.14 129 ASN A CA 1
ATOM 1057 C C . ASN A 1 129 ? -37.844 20.062 5.344 1 31.14 129 ASN A C 1
ATOM 1059 O O . ASN A 1 129 ? -36.812 19.781 5.965 1 31.14 129 ASN A O 1
ATOM 1063 N N . GLN A 1 130 ? -38.844 20.266 6.102 1 29.06 130 GLN A N 1
ATOM 1064 C CA . GLN A 1 130 ? -39.25 19.609 7.336 1 29.06 130 GLN A CA 1
ATOM 1065 C C . GLN A 1 130 ? -39.25 18.094 7.172 1 29.06 130 GLN A C 1
ATOM 1067 O O . GLN A 1 130 ? -39.438 17.359 8.141 1 29.06 130 GLN A O 1
ATOM 1072 N N . ASN A 1 131 ? -39.562 17.609 6.008 1 30.06 131 ASN A N 1
ATOM 1073 C CA . ASN A 1 131 ? -39.688 16.156 5.969 1 30.06 131 ASN A CA 1
ATOM 1074 C C . ASN A 1 131 ? -38.344 15.469 6.172 1 30.06 131 ASN A C 1
ATOM 1076 O O . ASN A 1 131 ? -38 14.555 5.426 1 30.06 131 ASN A O 1
ATOM 1080 N N . ALA A 1 132 ? -37.312 16.156 6.523 1 29.88 132 ALA A N 1
ATOM 1081 C CA . ALA A 1 132 ? -36.188 15.312 6.875 1 29.88 132 ALA A CA 1
ATOM 1082 C C . ALA A 1 132 ? -36.594 14.219 7.859 1 29.88 132 ALA A C 1
ATOM 1084 O O . ALA A 1 132 ? -37.094 14.508 8.938 1 29.88 132 ALA A O 1
ATOM 1085 N N . GLN A 1 133 ? -37.062 13.125 7.41 1 29.33 133 GLN A N 1
ATOM 1086 C CA . GLN A 1 133 ? -37.281 11.953 8.25 1 29.33 133 GLN A CA 1
ATOM 1087 C C . GLN A 1 133 ? -36.375 11.961 9.469 1 29.33 133 GLN A C 1
ATOM 1089 O O . GLN A 1 133 ? -35.188 12.258 9.352 1 29.33 133 GLN A O 1
ATOM 1094 N N . LYS A 1 134 ? -36.938 12 10.664 1 29.7 134 LYS A N 1
ATOM 1095 C CA . LYS A 1 134 ? -36.312 11.805 11.977 1 29.7 134 LYS A CA 1
ATOM 1096 C C . LYS A 1 134 ? -35.25 10.727 11.93 1 29.7 134 LYS A C 1
ATOM 1098 O O . LYS A 1 134 ? -35.562 9.531 11.875 1 29.7 134 LYS A O 1
ATOM 1103 N N . GLN A 1 135 ? -34.281 10.867 11.141 1 31.7 135 GLN A N 1
ATOM 1104 C CA . GLN A 1 135 ? -33.25 9.883 11.477 1 31.7 135 GLN A CA 1
ATOM 1105 C C . GLN A 1 135 ? -33.094 9.727 12.984 1 31.7 135 GLN A C 1
ATOM 1107 O O . GLN A 1 135 ? -33.281 10.695 13.734 1 31.7 135 GLN A O 1
ATOM 1112 N N . PRO A 1 136 ? -33.375 8.578 13.523 1 31.56 136 PRO A N 1
ATOM 1113 C CA . PRO A 1 136 ? -33.188 8.445 14.969 1 31.56 136 PRO A CA 1
ATOM 1114 C C . PRO A 1 136 ? -32.156 9.406 15.516 1 31.56 136 PRO A C 1
ATOM 1116 O O . PRO A 1 136 ? -31.281 9.883 14.766 1 31.56 136 PRO A O 1
ATOM 1119 N N . ALA A 1 137 ? -32.5 9.969 16.781 1 30.66 137 ALA A N 1
ATOM 1120 C CA . ALA A 1 137 ? -31.625 10.797 17.609 1 30.66 137 ALA A CA 1
ATOM 1121 C C . ALA A 1 137 ? -30.156 10.461 17.375 1 30.66 137 ALA A C 1
ATOM 1123 O O . ALA A 1 137 ? -29.578 9.641 18.109 1 30.66 137 ALA A O 1
ATOM 1124 N N . HIS A 1 138 ? -29.797 10 16.297 1 32.31 138 HIS A N 1
ATOM 1125 C CA . HIS A 1 138 ? -28.344 9.945 16.234 1 32.31 138 HIS A CA 1
ATOM 1126 C C . HIS A 1 138 ? -27.734 11.289 16.625 1 32.31 138 HIS A C 1
ATOM 1128 O O . HIS A 1 138 ? -28.359 12.336 16.469 1 32.31 138 HIS A O 1
ATOM 1134 N N . GLU A 1 139 ? -26.703 11.305 17.391 1 39.06 139 GLU A N 1
ATOM 1135 C CA . GLU A 1 139 ? -25.828 12.359 17.922 1 39.06 139 GLU A CA 1
ATOM 1136 C C . GLU A 1 139 ? -25.688 13.5 16.922 1 39.06 139 GLU A C 1
ATOM 1138 O O . GLU A 1 139 ? -25.469 13.258 15.727 1 39.06 139 GLU A O 1
ATOM 1143 N N . PHE A 1 140 ? -26.5 14.555 17.078 1 39.09 140 PHE A N 1
ATOM 1144 C CA . PHE A 1 140 ? -26.375 15.812 16.359 1 39.09 140 PHE A CA 1
ATOM 1145 C C . PHE A 1 140 ? -24.938 16.031 15.875 1 39.09 140 PHE A C 1
ATOM 1147 O O . PHE A 1 140 ? -24.047 16.344 16.672 1 39.09 140 PHE A O 1
ATOM 1154 N N . VAL A 1 141 ? -24.547 15.352 14.867 1 57.5 141 VAL A N 1
ATOM 1155 C CA . VAL A 1 141 ? -23.219 15.672 14.352 1 57.5 141 VAL A CA 1
ATOM 1156 C C . VAL A 1 141 ? -23.266 16.984 13.57 1 57.5 141 VAL A C 1
ATOM 1158 O O . VAL A 1 141 ? -24.062 17.125 12.633 1 57.5 141 VAL A O 1
ATOM 1161 N N . GLU A 1 142 ? -22.812 18.125 14.148 1 70.5 142 GLU A N 1
ATOM 1162 C CA . GLU A 1 142 ? -22.688 19.406 13.461 1 70.5 142 GLU A CA 1
ATOM 1163 C C . GLU A 1 142 ? -22.125 19.219 12.047 1 70.5 142 GLU A C 1
ATOM 1165 O O . GLU A 1 142 ? -21.094 18.578 11.859 1 70.5 142 GLU A O 1
ATOM 1170 N N . ARG A 1 143 ? -22.969 19.719 11.039 1 88.12 143 ARG A N 1
ATOM 1171 C CA . ARG A 1 143 ? -22.547 19.625 9.648 1 88.12 143 ARG A CA 1
ATOM 1172 C C . ARG A 1 143 ? -21.344 20.516 9.383 1 88.12 143 ARG A C 1
ATOM 1174 O O . ARG A 1 143 ? -21.219 21.594 9.945 1 88.12 143 ARG A O 1
ATOM 1181 N N . GLU A 1 144 ? -20.453 20.078 8.617 1 91.88 144 GLU A N 1
ATOM 1182 C CA . GLU A 1 144 ? -19.188 20.75 8.398 1 91.88 144 GLU A CA 1
ATOM 1183 C C . GLU A 1 144 ? -19.031 21.188 6.941 1 91.88 144 GLU A C 1
ATOM 1185 O O . GLU A 1 144 ? -19.828 20.797 6.086 1 91.88 144 GLU A O 1
ATOM 1190 N N . VAL A 1 145 ? -18.125 22.141 6.734 1 96.19 145 VAL A N 1
ATOM 1191 C CA . VAL A 1 145 ? -17.703 22.562 5.402 1 96.19 145 VAL A CA 1
ATOM 1192 C C . VAL A 1 145 ? -16.328 21.984 5.094 1 96.19 145 VAL A C 1
ATOM 1194 O O . VAL A 1 145 ? -15.414 22.047 5.922 1 96.19 145 VAL A O 1
ATOM 1197 N N . TYR A 1 146 ? -16.219 21.344 3.971 1 96.81 146 TYR A N 1
ATOM 1198 C CA . TYR A 1 146 ? -14.953 20.734 3.574 1 96.81 146 TYR A CA 1
ATOM 1199 C C . TYR A 1 146 ? -14.344 21.469 2.387 1 96.81 146 TYR A C 1
ATOM 1201 O O . TYR A 1 146 ? -14.922 21.5 1.298 1 96.81 146 TYR A O 1
ATOM 1209 N N . LEU A 1 147 ? -13.117 22.062 2.568 1 97.81 147 LEU A N 1
ATOM 1210 C CA . LEU A 1 147 ? -12.453 22.812 1.516 1 97.81 147 LEU A CA 1
ATOM 1211 C C . LEU A 1 147 ? -11.016 22.344 1.334 1 97.81 147 LEU A C 1
ATOM 1213 O O . LEU A 1 147 ? -10.117 23.156 1.081 1 97.81 147 LEU A O 1
ATOM 1217 N N . ASP A 1 148 ? -10.727 21.062 1.493 1 96.75 148 ASP A N 1
ATOM 1218 C CA . ASP A 1 148 ? -9.391 20.5 1.305 1 96.75 148 ASP A CA 1
ATOM 1219 C C . ASP A 1 148 ? -9.414 19.375 0.284 1 96.75 148 ASP A C 1
ATOM 1221 O O . ASP A 1 148 ? -8.844 18.297 0.522 1 96.75 148 ASP A O 1
ATOM 1225 N N . TYR A 1 149 ? -10.008 19.578 -0.811 1 97.56 149 TYR A N 1
ATOM 1226 C CA . TYR A 1 149 ? -10.109 18.562 -1.855 1 97.56 149 TYR A CA 1
ATOM 1227 C C . TYR A 1 149 ? -8.758 18.328 -2.523 1 97.56 149 TYR A C 1
ATOM 1229 O O . TYR A 1 149 ? -8.547 17.297 -3.176 1 97.56 149 TYR A O 1
ATOM 1237 N N . ALA A 1 150 ? -7.797 19.281 -2.432 1 96.62 150 ALA A N 1
ATOM 1238 C CA . ALA A 1 150 ? -6.438 19.031 -2.908 1 96.62 150 ALA A CA 1
ATOM 1239 C C . ALA A 1 150 ? -5.727 18 -2.047 1 96.62 150 ALA A C 1
ATOM 1241 O O . ALA A 1 150 ? -4.824 17.297 -2.518 1 96.62 150 ALA A O 1
ATOM 1242 N N . GLY A 1 151 ? -6.113 17.922 -0.785 1 95.38 151 GLY A N 1
ATOM 1243 C CA . GLY A 1 151 ? -5.562 16.922 0.107 1 95.38 151 GLY A CA 1
ATOM 1244 C C . GLY A 1 151 ? -6.137 15.531 -0.131 1 95.38 151 GLY A C 1
ATOM 1245 O O . GLY A 1 151 ? -5.398 14.547 -0.188 1 95.38 151 GLY A O 1
ATOM 1246 N N . SER A 1 152 ? -7.402 15.484 -0.188 1 96.56 152 SER A N 1
ATOM 1247 C CA . SER A 1 152 ? -8.094 14.227 -0.45 1 96.56 152 SER A CA 1
ATOM 1248 C C . SER A 1 152 ? -9.531 14.469 -0.894 1 96.56 152 SER A C 1
ATOM 1250 O O . SER A 1 152 ? -10.219 15.344 -0.35 1 96.56 152 SER A O 1
ATOM 1252 N N . ALA A 1 153 ? -9.953 13.719 -1.906 1 97.94 153 ALA A N 1
ATOM 1253 C CA . ALA A 1 153 ? -11.383 13.68 -2.201 1 97.94 153 ALA A CA 1
ATOM 1254 C C . ALA A 1 153 ? -12.141 12.906 -1.131 1 97.94 153 ALA A C 1
ATOM 1256 O O . ALA A 1 153 ? -11.539 12.367 -0.2 1 97.94 153 ALA A O 1
ATOM 1257 N N . LEU A 1 154 ? -13.445 12.961 -1.237 1 96.62 154 LEU A N 1
ATOM 1258 C CA . LEU A 1 154 ? -14.305 12.234 -0.307 1 96.62 154 LEU A CA 1
ATOM 1259 C C . LEU A 1 154 ? -15.086 11.148 -1.028 1 96.62 154 LEU A C 1
ATOM 1261 O O . LEU A 1 154 ? -15.555 11.352 -2.152 1 96.62 154 LEU A O 1
ATOM 1265 N N . PRO A 1 155 ? -15.109 9.93 -0.421 1 95.62 155 PRO A N 1
ATOM 1266 C CA . PRO A 1 155 ? -15.984 8.922 -1.021 1 95.62 155 PRO A CA 1
ATOM 1267 C C . PRO A 1 155 ? -17.469 9.195 -0.765 1 95.62 155 PRO A C 1
ATOM 1269 O O . PRO A 1 155 ? -17.828 9.656 0.32 1 95.62 155 PRO A O 1
ATOM 1272 N N . THR A 1 156 ? -18.328 8.961 -1.699 1 95.19 156 THR A N 1
ATOM 1273 C CA . THR A 1 156 ? -19.766 9.102 -1.518 1 95.19 156 THR A CA 1
ATOM 1274 C C . THR A 1 156 ? -20.328 7.934 -0.717 1 95.19 156 THR A C 1
ATOM 1276 O O . THR A 1 156 ? -19.688 6.879 -0.622 1 95.19 156 THR A O 1
ATOM 1279 N N . GLN A 1 157 ? -21.469 8.164 -0.162 1 93.06 157 GLN A N 1
ATOM 1280 C CA . GLN A 1 157 ? -22.172 7.086 0.529 1 93.06 157 GLN A CA 1
ATOM 1281 C C . GLN A 1 157 ? -22.469 5.934 -0.423 1 93.06 157 GLN A C 1
ATOM 1283 O O . GLN A 1 157 ? -22.359 4.766 -0.049 1 93.06 157 GLN A O 1
ATOM 1288 N N . SER A 1 158 ? -22.859 6.246 -1.601 1 92.62 158 SER A N 1
ATOM 1289 C CA . SER A 1 158 ? -23.156 5.23 -2.605 1 92.62 158 SER A CA 1
ATOM 1290 C C . SER A 1 158 ? -21.922 4.391 -2.932 1 92.62 158 SER A C 1
ATOM 1292 O O . SER A 1 158 ? -22.031 3.178 -3.115 1 92.62 158 SER A O 1
ATOM 1294 N N . GLN A 1 159 ? -20.828 5.035 -3.047 1 93.44 159 GLN A N 1
ATOM 1295 C CA . GLN A 1 159 ? -19.562 4.344 -3.311 1 93.44 159 GLN A CA 1
ATOM 1296 C C . GLN A 1 159 ? -19.266 3.328 -2.213 1 93.44 159 GLN A C 1
ATOM 1298 O O . GLN A 1 159 ? -18.875 2.193 -2.5 1 93.44 159 GLN A O 1
ATOM 1303 N N . LEU A 1 160 ? -19.406 3.719 -0.952 1 91.94 160 LEU A N 1
ATOM 1304 C CA . LEU A 1 160 ? -19.078 2.865 0.188 1 91.94 160 LEU A CA 1
ATOM 1305 C C . LEU A 1 160 ? -20.094 1.732 0.317 1 91.94 160 LEU A C 1
ATOM 1307 O O . LEU A 1 160 ? -19.75 0.624 0.728 1 91.94 160 LEU A O 1
ATOM 1311 N N . GLU A 1 161 ? -21.281 1.992 -0.056 1 90.38 161 GLU A N 1
ATOM 1312 C CA . GLU A 1 161 ? -22.328 0.978 0.02 1 90.38 161 GLU A CA 1
ATOM 1313 C C . GLU A 1 161 ? -22.094 -0.144 -0.984 1 90.38 161 GLU A C 1
ATOM 1315 O O . GLU A 1 161 ? -22.469 -1.293 -0.745 1 90.38 161 GLU A O 1
ATOM 1320 N N . CYS A 1 162 ? -21.453 0.144 -2.025 1 90.06 162 CYS A N 1
ATOM 1321 C CA . CYS A 1 162 ? -21.156 -0.854 -3.051 1 90.06 162 CYS A CA 1
ATOM 1322 C C . CYS A 1 162 ? -20.172 -1.89 -2.541 1 90.06 162 CYS A C 1
ATOM 1324 O O . CYS A 1 162 ? -20.125 -3.014 -3.047 1 90.06 162 CYS A O 1
ATOM 1326 N N . LEU A 1 163 ? -19.469 -1.602 -1.542 1 87.5 163 LEU A N 1
ATOM 1327 C CA . LEU A 1 163 ? -18.422 -2.492 -1.041 1 87.5 163 LEU A CA 1
ATOM 1328 C C . LEU A 1 163 ? -19.047 -3.73 -0.394 1 87.5 163 LEU A C 1
ATOM 1330 O O . LEU A 1 163 ? -18.438 -4.809 -0.423 1 87.5 163 LEU A O 1
ATOM 1334 N N . SER A 1 164 ? -20.203 -3.594 0.212 1 84.75 164 SER A N 1
ATOM 1335 C CA . SER A 1 164 ? -20.844 -4.711 0.9 1 84.75 164 SER A CA 1
ATOM 1336 C C . SER A 1 164 ? -21.703 -5.527 -0.055 1 84.75 164 SER A C 1
ATOM 1338 O O . SER A 1 164 ? -22.188 -6.602 0.306 1 84.75 164 SER A O 1
ATOM 1340 N N . LYS A 1 165 ? -21.797 -5.129 -1.253 1 81.44 165 LYS A N 1
ATOM 1341 C CA . LYS A 1 165 ? -22.656 -5.82 -2.211 1 81.44 165 LYS A CA 1
ATOM 1342 C C . LYS A 1 165 ? -21.875 -6.887 -2.977 1 81.44 165 LYS A C 1
ATOM 1344 O O . LYS A 1 165 ? -22.453 -7.707 -3.68 1 81.44 165 LYS A O 1
ATOM 1349 N N . GLN A 1 166 ? -20.641 -6.871 -2.793 1 75.56 166 GLN A N 1
ATOM 1350 C CA . GLN A 1 166 ? -19.812 -7.887 -3.428 1 75.56 166 GLN A CA 1
ATOM 1351 C C . GLN A 1 166 ? -19.938 -9.227 -2.707 1 75.56 166 GLN A C 1
ATOM 1353 O O . GLN A 1 166 ? -19.344 -9.422 -1.641 1 75.56 166 GLN A O 1
ATOM 1358 N N . THR A 1 167 ? -20.594 -10.172 -3.314 1 73.88 167 THR A N 1
ATOM 1359 C CA . THR A 1 167 ? -20.859 -11.43 -2.625 1 73.88 167 THR A CA 1
ATOM 1360 C C . THR A 1 167 ? -19.891 -12.516 -3.066 1 73.88 167 THR A C 1
ATOM 1362 O O . THR A 1 167 ? -19.703 -13.516 -2.365 1 73.88 167 THR A O 1
ATOM 1365 N N . GLN A 1 168 ? -19.266 -12.297 -4.188 1 80.44 168 GLN A N 1
ATOM 1366 C CA . GLN A 1 168 ? -18.328 -13.32 -4.637 1 80.44 168 GLN A CA 1
ATOM 1367 C C . GLN A 1 168 ? -17.062 -13.32 -3.781 1 80.44 168 GLN A C 1
ATOM 1369 O O . GLN A 1 168 ? -16.609 -12.266 -3.328 1 80.44 168 GLN A O 1
ATOM 1374 N N . ILE A 1 169 ? -16.562 -14.516 -3.627 1 90.19 169 ILE A N 1
ATOM 1375 C CA . ILE A 1 169 ? -15.344 -14.656 -2.84 1 90.19 169 ILE A CA 1
ATOM 1376 C C . ILE A 1 169 ? -14.141 -14.227 -3.674 1 90.19 169 ILE A C 1
ATOM 1378 O O . ILE A 1 169 ? -13.992 -14.641 -4.828 1 90.19 169 ILE A O 1
ATOM 1382 N N . LEU A 1 170 ? -13.391 -13.32 -3.119 1 92.81 170 LEU A N 1
ATOM 1383 C CA . LEU A 1 170 ? -12.125 -12.906 -3.699 1 92.81 170 LEU A CA 1
ATOM 1384 C C . LEU A 1 170 ? -10.953 -13.406 -2.857 1 92.81 170 LEU A C 1
ATOM 1386 O O . LEU A 1 170 ? -11.023 -13.406 -1.627 1 92.81 170 LEU A O 1
ATOM 1390 N N . ALA A 1 171 ? -9.969 -13.922 -3.543 1 93.25 171 ALA A N 1
ATOM 1391 C CA . ALA A 1 171 ? -8.82 -14.484 -2.846 1 93.25 171 ALA A CA 1
ATOM 1392 C C . ALA A 1 171 ? -7.512 -13.984 -3.455 1 93.25 171 ALA A C 1
ATOM 1394 O O . ALA A 1 171 ? -7.52 -13.141 -4.355 1 93.25 171 ALA A O 1
ATOM 1395 N N . ASN A 1 172 ? -6.395 -14.375 -2.838 1 93.19 172 ASN A N 1
ATOM 1396 C CA . ASN A 1 172 ? -5.07 -13.961 -3.287 1 93.19 172 ASN A CA 1
ATOM 1397 C C . ASN A 1 172 ? -4.852 -14.289 -4.762 1 93.19 172 ASN A C 1
ATOM 1399 O O . ASN A 1 172 ? -4.969 -15.445 -5.168 1 93.19 172 ASN A O 1
ATOM 1403 N N . PRO A 1 173 ? -4.457 -13.328 -5.562 1 89.75 173 PRO A N 1
ATOM 1404 C CA . PRO A 1 173 ? -4.336 -13.547 -7.004 1 89.75 173 PRO A CA 1
ATOM 1405 C C . PRO A 1 173 ? -3.139 -14.43 -7.367 1 89.75 173 PRO A C 1
ATOM 1407 O O . PRO A 1 173 ? -3.014 -14.859 -8.516 1 89.75 173 PRO A O 1
ATOM 1410 N N . HIS A 1 174 ? -2.318 -14.727 -6.434 1 84.5 174 HIS A N 1
ATOM 1411 C CA . HIS A 1 174 ? -1.166 -15.586 -6.699 1 84.5 174 HIS A CA 1
ATOM 1412 C C . HIS A 1 174 ? -1.538 -17.062 -6.586 1 84.5 174 HIS A C 1
ATOM 1414 O O . HIS A 1 174 ? -0.709 -17.938 -6.844 1 84.5 174 HIS A O 1
ATOM 1420 N N . SER A 1 175 ? -2.744 -17.375 -6.184 1 82.62 175 SER A N 1
ATOM 1421 C CA . SER A 1 175 ? -3.205 -18.75 -6.047 1 82.62 175 SER A CA 1
ATOM 1422 C C . SER A 1 175 ? -4.004 -19.188 -7.27 1 82.62 175 SER A C 1
ATOM 1424 O O . SER A 1 175 ? -5.035 -19.844 -7.141 1 82.62 175 SER A O 1
ATOM 1426 N N . ILE A 1 176 ? -3.518 -18.875 -8.367 1 71.38 176 ILE A N 1
ATOM 1427 C CA . ILE A 1 176 ? -4.285 -19.141 -9.586 1 71.38 176 ILE A CA 1
ATOM 1428 C C . ILE A 1 176 ? -4.305 -20.625 -9.875 1 71.38 176 ILE A C 1
ATOM 1430 O O . ILE A 1 176 ? -3.328 -21.344 -9.609 1 71.38 176 ILE A O 1
ATOM 1434 N N . GLY A 1 177 ? -5.48 -21.078 -10.188 1 64 177 GLY A N 1
ATOM 1435 C CA . GLY A 1 177 ? -5.648 -22.469 -10.586 1 64 177 GLY A CA 1
ATOM 1436 C C . GLY A 1 177 ? -7.09 -22.938 -10.5 1 64 177 GLY A C 1
ATOM 1437 O O . GLY A 1 177 ? -7.766 -22.719 -9.5 1 64 177 GLY A O 1
ATOM 1438 N N . GLY A 1 178 ? -7.773 -23.094 -11.594 1 57.75 178 GLY A N 1
ATOM 1439 C CA . GLY A 1 178 ? -9.062 -23.766 -11.586 1 57.75 178 GLY A CA 1
ATOM 1440 C C . GLY A 1 178 ? -10.227 -22.828 -11.859 1 57.75 178 GLY A C 1
ATOM 1441 O O . GLY A 1 178 ? -11.383 -23.25 -11.852 1 57.75 178 GLY A O 1
ATOM 1442 N N . GLY A 1 179 ? -9.93 -21.5 -11.883 1 62.53 179 GLY A N 1
ATOM 1443 C CA . GLY A 1 179 ? -10.984 -20.594 -12.297 1 62.53 179 GLY A CA 1
ATOM 1444 C C . GLY A 1 179 ? -11.891 -20.188 -11.156 1 62.53 179 GLY A C 1
ATOM 1445 O O . GLY A 1 179 ? -13.023 -19.75 -11.383 1 62.53 179 GLY A O 1
ATOM 1446 N N . LEU A 1 180 ? -11.469 -20.25 -9.969 1 83.31 180 LEU A N 1
ATOM 1447 C CA . LEU A 1 180 ? -12.312 -19.953 -8.82 1 83.31 180 LEU A CA 1
ATOM 1448 C C . LEU A 1 180 ? -11.953 -18.609 -8.211 1 83.31 180 LEU A C 1
ATOM 1450 O O . LEU A 1 180 ? -11.773 -17.625 -8.938 1 83.31 180 LEU A O 1
ATOM 1454 N N . ALA A 1 181 ? -11.953 -18.484 -6.863 1 89 181 ALA A N 1
ATOM 1455 C CA . ALA A 1 181 ? -11.859 -17.203 -6.172 1 89 181 ALA A CA 1
ATOM 1456 C C . ALA A 1 181 ? -10.609 -16.438 -6.602 1 89 181 ALA A C 1
ATOM 1458 O O . ALA A 1 181 ? -10.664 -15.242 -6.871 1 89 181 ALA A O 1
ATOM 1459 N N . SER A 1 182 ? -9.484 -17.078 -6.645 1 89.44 182 SER A N 1
ATOM 1460 C CA . SER A 1 182 ? -8.227 -16.438 -7.012 1 89.44 182 SER A CA 1
ATOM 1461 C C . SER A 1 182 ? -8.242 -15.984 -8.469 1 89.44 182 SER A C 1
ATOM 1463 O O . SER A 1 182 ? -7.766 -14.891 -8.789 1 89.44 182 SER A O 1
ATOM 1465 N N . ASP A 1 183 ? -8.758 -16.828 -9.359 1 82.5 183 ASP A N 1
ATOM 1466 C CA . ASP A 1 183 ? -8.875 -16.484 -10.773 1 82.5 183 ASP A CA 1
ATOM 1467 C C . ASP A 1 183 ? -9.844 -15.32 -10.969 1 82.5 183 ASP A C 1
ATOM 1469 O O . ASP A 1 183 ? -9.594 -14.43 -11.789 1 82.5 183 ASP A O 1
ATOM 1473 N N . ARG A 1 184 ? -10.883 -15.391 -10.234 1 83.75 184 ARG A N 1
ATOM 1474 C CA . ARG A 1 184 ? -11.844 -14.297 -10.273 1 83.75 184 ARG A CA 1
ATOM 1475 C C . ARG A 1 184 ? -11.188 -12.977 -9.867 1 83.75 184 ARG A C 1
ATOM 1477 O O . ARG A 1 184 ? -11.406 -11.945 -10.508 1 83.75 184 ARG A O 1
ATOM 1484 N N . THR A 1 185 ? -10.414 -13.047 -8.781 1 91.25 185 THR A N 1
ATOM 1485 C CA . THR A 1 185 ? -9.688 -11.867 -8.328 1 91.25 185 THR A CA 1
ATOM 1486 C C . THR A 1 185 ? -8.773 -11.336 -9.43 1 91.25 185 THR A C 1
ATOM 1488 O O . THR A 1 185 ? -8.75 -10.133 -9.703 1 91.25 185 THR A O 1
ATOM 1491 N N . TYR A 1 186 ? -8.047 -12.203 -10.039 1 85.12 186 TYR A N 1
ATOM 1492 C CA . TYR A 1 186 ? -7.125 -11.828 -11.102 1 85.12 186 TYR A CA 1
ATOM 1493 C C . TYR A 1 186 ? -7.863 -11.18 -12.266 1 85.12 186 TYR A C 1
ATOM 1495 O O . TYR A 1 186 ? -7.434 -10.148 -12.781 1 85.12 186 TYR A O 1
ATOM 1503 N N . THR A 1 187 ? -8.961 -11.734 -12.633 1 78.88 187 THR A N 1
ATOM 1504 C CA . THR A 1 187 ? -9.75 -11.234 -13.758 1 78.88 187 THR A CA 1
ATOM 1505 C C . THR A 1 187 ? -10.289 -9.844 -13.461 1 78.88 187 THR A C 1
ATOM 1507 O O . THR A 1 187 ? -10.258 -8.961 -14.32 1 78.88 187 THR A O 1
ATOM 1510 N N . LEU A 1 188 ? -10.789 -9.719 -12.305 1 86.31 188 LEU A N 1
ATOM 1511 C CA . LEU A 1 188 ? -11.328 -8.414 -11.914 1 86.31 188 LEU A CA 1
ATOM 1512 C C . LEU A 1 188 ? -10.227 -7.359 -11.875 1 86.31 188 LEU A C 1
ATOM 1514 O O . LEU A 1 188 ? -10.445 -6.215 -12.273 1 86.31 188 LEU A O 1
ATOM 1518 N N . MET A 1 189 ? -9.062 -7.719 -11.406 1 90.06 189 MET A N 1
ATOM 1519 C CA . MET A 1 189 ? -7.93 -6.793 -11.398 1 90.06 189 MET A CA 1
ATOM 1520 C C . MET A 1 189 ? -7.578 -6.355 -12.82 1 90.06 189 MET A C 1
ATOM 1522 O O . MET A 1 189 ? -7.266 -5.188 -13.055 1 90.06 189 MET A O 1
ATOM 1526 N N . GLN A 1 190 ? -7.633 -7.254 -13.766 1 82.25 190 GLN A N 1
ATOM 1527 C CA . GLN A 1 190 ? -7.332 -6.926 -15.156 1 82.25 190 GLN A CA 1
ATOM 1528 C C . GLN A 1 190 ? -8.359 -5.945 -15.727 1 82.25 190 GLN A C 1
ATOM 1530 O O . GLN A 1 190 ? -8 -5.023 -16.469 1 82.25 190 GLN A O 1
ATOM 1535 N N . LYS A 1 191 ? -9.547 -6.16 -15.32 1 81.31 191 LYS A N 1
ATOM 1536 C CA . LYS A 1 191 ? -10.594 -5.246 -15.758 1 81.31 191 LYS A CA 1
ATOM 1537 C C . LYS A 1 191 ? -10.336 -3.83 -15.25 1 81.31 191 LYS A C 1
ATOM 1539 O O . LYS A 1 191 ? -10.539 -2.857 -15.977 1 81.31 191 LYS A O 1
ATOM 1544 N N . ILE A 1 192 ? -9.906 -3.758 -14.07 1 92.25 192 ILE A N 1
ATOM 1545 C CA . ILE A 1 192 ? -9.641 -2.447 -13.492 1 92.25 192 ILE A CA 1
ATOM 1546 C C . ILE A 1 192 ? -8.43 -1.818 -14.164 1 92.25 192 ILE A C 1
ATOM 1548 O O . ILE A 1 192 ? -8.383 -0.604 -14.375 1 92.25 192 ILE A O 1
ATOM 1552 N N . LYS A 1 193 ? -7.422 -2.617 -14.469 1 88.12 193 LYS A N 1
ATOM 1553 C CA . LYS A 1 193 ? -6.262 -2.104 -15.195 1 88.12 193 LYS A CA 1
ATOM 1554 C C . LYS A 1 193 ? -6.676 -1.48 -16.516 1 88.12 193 LYS A C 1
ATOM 1556 O O . LYS A 1 193 ? -6.148 -0.437 -16.906 1 88.12 193 LYS A O 1
ATOM 1561 N N . ASP A 1 194 ? -7.648 -2.004 -17.109 1 82.38 194 ASP A N 1
ATOM 1562 C CA . ASP A 1 194 ? -8.148 -1.458 -18.359 1 82.38 194 ASP A CA 1
ATOM 1563 C C . ASP A 1 194 ? -8.844 -0.116 -18.141 1 82.38 194 ASP A C 1
ATOM 1565 O O . ASP A 1 194 ? -8.703 0.805 -18.953 1 82.38 194 ASP A O 1
ATOM 1569 N N . LYS A 1 195 ? -9.555 -0.099 -17.109 1 90.06 195 LYS A N 1
ATOM 1570 C CA . LYS A 1 195 ? -10.227 1.154 -16.781 1 90.06 195 LYS A CA 1
ATOM 1571 C C . LYS A 1 195 ? -9.219 2.27 -16.516 1 90.06 195 LYS A C 1
ATOM 1573 O O . LYS A 1 195 ? -9.43 3.412 -16.938 1 90.06 195 LYS A O 1
ATOM 1578 N N . VAL A 1 196 ? -8.141 1.941 -15.852 1 95.06 196 VAL A N 1
ATOM 1579 C CA . VAL A 1 196 ? -7.078 2.902 -15.562 1 95.06 196 VAL A CA 1
ATOM 1580 C C . VAL A 1 196 ? -6.422 3.361 -16.859 1 95.06 196 VAL A C 1
ATOM 1582 O O . VAL A 1 196 ? -6.152 4.551 -17.047 1 95.06 196 VAL A O 1
ATOM 1585 N N . ARG A 1 197 ? -6.199 2.467 -17.781 1 90.88 197 ARG A N 1
ATOM 1586 C CA . ARG A 1 197 ? -5.594 2.799 -19.062 1 90.88 197 ARG A CA 1
ATOM 1587 C C . ARG A 1 197 ? -6.465 3.777 -19.844 1 90.88 197 ARG A C 1
ATOM 1589 O O . ARG A 1 197 ? -5.965 4.754 -20.406 1 90.88 197 ARG A O 1
ATOM 1596 N N . VAL A 1 198 ? -7.715 3.508 -19.812 1 88.25 198 VAL A N 1
ATOM 1597 C CA . VAL A 1 198 ? -8.648 4.371 -20.516 1 88.25 198 VAL A CA 1
ATOM 1598 C C . VAL A 1 198 ? -8.68 5.754 -19.875 1 88.25 198 VAL A C 1
ATOM 1600 O O . VAL A 1 198 ? -8.672 6.773 -20.562 1 88.25 198 VAL A O 1
ATOM 1603 N N . HIS A 1 199 ? -8.695 5.781 -18.641 1 95.56 199 HIS A N 1
ATOM 1604 C CA . HIS A 1 199 ? -8.812 7.039 -17.906 1 95.56 199 HIS A CA 1
ATOM 1605 C C . HIS A 1 199 ? -7.633 7.961 -18.203 1 95.56 199 HIS A C 1
ATOM 1607 O O . HIS A 1 199 ? -7.812 9.172 -18.344 1 95.56 199 HIS A O 1
ATOM 1613 N N . PHE A 1 200 ? -6.441 7.449 -18.328 1 95.94 200 PHE A N 1
ATOM 1614 C CA . PHE A 1 200 ? -5.246 8.266 -18.516 1 95.94 200 PHE A CA 1
ATOM 1615 C C . PHE A 1 200 ? -4.852 8.305 -20 1 95.94 200 PHE A C 1
ATOM 1617 O O . PHE A 1 200 ? -3.775 8.797 -20.344 1 95.94 200 PHE A O 1
ATOM 1624 N N . GLY A 1 201 ? -5.637 7.738 -20.844 1 89.44 201 GLY A N 1
ATOM 1625 C CA . GLY A 1 201 ? -5.453 7.809 -22.281 1 89.44 201 GLY A CA 1
ATOM 1626 C C . GLY A 1 201 ? -4.363 6.891 -22.797 1 89.44 201 GLY A C 1
ATOM 1627 O O . GLY A 1 201 ? -3.795 7.125 -23.859 1 89.44 201 GLY A O 1
ATOM 1628 N N . ILE A 1 202 ? -4.035 5.961 -22.016 1 86.5 202 ILE A N 1
ATOM 1629 C CA . ILE A 1 202 ? -2.912 5.125 -22.438 1 86.5 202 ILE A CA 1
ATOM 1630 C C . ILE A 1 202 ? -3.43 3.783 -22.953 1 86.5 202 ILE A C 1
ATOM 1632 O O . ILE A 1 202 ? -2.693 2.793 -22.969 1 86.5 202 ILE A O 1
ATOM 1636 N N . ASP A 1 203 ? -4.754 4 -23.062 1 72.19 203 ASP A N 1
ATOM 1637 C CA . ASP A 1 203 ? -5.348 2.795 -23.625 1 72.19 203 ASP A CA 1
ATOM 1638 C C . ASP A 1 203 ? -4.895 2.586 -25.062 1 72.19 203 ASP A C 1
ATOM 1640 O O . ASP A 1 203 ? -4.602 3.551 -25.781 1 72.19 203 ASP A O 1
ATOM 1644 N N . ASP A 1 204 ? -4.449 1.715 -25.344 1 52.78 204 ASP A N 1
ATOM 1645 C CA . ASP A 1 204 ? -3.973 1.401 -26.688 1 52.78 204 ASP A CA 1
ATOM 1646 C C . ASP A 1 204 ? -5.055 1.671 -27.719 1 52.78 204 ASP A C 1
ATOM 1648 O O . ASP A 1 204 ? -5.934 0.836 -27.953 1 52.78 204 ASP A O 1
ATOM 1652 N N . LYS A 1 205 ? -5.871 3.047 -27.531 1 43.81 205 LYS A N 1
ATOM 1653 C CA . LYS A 1 205 ? -6.855 3.277 -28.594 1 43.81 205 LYS A CA 1
ATOM 1654 C C . LYS A 1 205 ? -6.207 3.242 -29.969 1 43.81 205 LYS A C 1
ATOM 1656 O O . LYS A 1 205 ? -5.219 3.939 -30.203 1 43.81 205 LYS A O 1
ATOM 1661 N N . ILE A 1 206 ? -6.379 2.404 -30.625 1 33.91 206 ILE A N 1
ATOM 1662 C CA . ILE A 1 206 ? -6.258 2.512 -32.062 1 33.91 206 ILE A CA 1
ATOM 1663 C C . ILE A 1 206 ? -7.301 3.494 -32.594 1 33.91 206 ILE A C 1
ATOM 1665 O O . ILE A 1 206 ? -8.508 3.258 -32.5 1 33.91 206 ILE A O 1
ATOM 1669 N N . TYR A 1 207 ? -7.148 4.895 -32.312 1 30.88 207 TYR A N 1
ATOM 1670 C CA . TYR A 1 207 ? -8.039 5.875 -32.938 1 30.88 207 TYR A CA 1
ATOM 1671 C C . TYR A 1 207 ? -8.234 5.578 -34.406 1 30.88 207 TYR A C 1
ATOM 1673 O O . TYR A 1 207 ? -7.262 5.508 -35.156 1 30.88 207 TYR A O 1
ATOM 1681 N N . PHE A 1 208 ? -9.25 4.824 -34.688 1 27.5 208 PHE A N 1
ATOM 1682 C CA . PHE A 1 208 ? -9.719 4.852 -36.094 1 27.5 208 PHE A CA 1
ATOM 1683 C C . PHE A 1 208 ? -10.43 6.168 -36.375 1 27.5 208 PHE A C 1
ATOM 1685 O O . PHE A 1 208 ? -11.391 6.527 -35.719 1 27.5 208 PHE A O 1
ATOM 1692 N N . ASP A 1 209 ? -9.766 7.258 -36.875 1 28.42 209 ASP A N 1
ATOM 1693 C CA . ASP A 1 209 ? -10.453 8.375 -37.531 1 28.42 209 ASP A CA 1
ATOM 1694 C C . ASP A 1 209 ? -11.477 7.871 -38.562 1 28.42 209 ASP A C 1
ATOM 1696 O O . ASP A 1 209 ? -11.109 7.23 -39.531 1 28.42 209 ASP A O 1
ATOM 1700 N N . ASP A 1 210 ? -12.57 7.668 -38.344 1 26.66 210 ASP A N 1
ATOM 1701 C CA . ASP A 1 210 ? -13.641 7.523 -39.344 1 26.66 210 ASP A CA 1
ATOM 1702 C C . ASP A 1 210 ? -13.633 8.688 -40.344 1 26.66 210 ASP A C 1
ATOM 1704 O O . ASP A 1 210 ? -14.555 8.82 -41.156 1 26.66 210 ASP A O 1
ATOM 1708 N N . LYS A 1 211 ? -13.234 9.914 -40.094 1 29.69 211 LYS A N 1
ATOM 1709 C CA . LYS A 1 211 ? -13.508 10.781 -41.25 1 29.69 211 LYS A CA 1
ATOM 1710 C C . LYS A 1 211 ? -12.781 10.305 -42.5 1 29.69 211 LYS A C 1
ATOM 1712 O O . LYS A 1 211 ? -11.555 10.156 -42.5 1 29.69 211 LYS A O 1
ATOM 1717 N N . GLU A 1 212 ? -13.406 9.656 -43.406 1 27.98 212 GLU A N 1
ATOM 1718 C CA . GLU A 1 212 ? -13.164 9.758 -44.844 1 27.98 212 GLU A CA 1
ATOM 1719 C C . GLU A 1 212 ? -12.688 11.156 -45.219 1 27.98 212 GLU A C 1
ATOM 1721 O O . GLU A 1 212 ? -13.461 11.953 -45.781 1 27.98 212 GLU A O 1
ATOM 1726 N N . GLN A 1 213 ? -12.227 12.156 -44.531 1 26.17 213 GLN A N 1
ATOM 1727 C CA . GLN A 1 213 ? -11.82 13.211 -45.438 1 26.17 213 GLN A CA 1
ATOM 1728 C C . GLN A 1 213 ? -10.945 12.664 -46.562 1 26.17 213 GLN A C 1
ATOM 1730 O O . GLN A 1 213 ? -10.352 11.586 -46.438 1 26.17 213 GLN A O 1
ATOM 1735 N N . GLU A 1 214 ? -10.812 13.453 -47.875 1 27.06 214 GLU A N 1
ATOM 1736 C CA . GLU A 1 214 ? -10.016 13.477 -49.094 1 27.06 214 GLU A CA 1
ATOM 1737 C C . GLU A 1 214 ? -8.625 12.898 -48.844 1 27.06 214 GLU A C 1
ATOM 1739 O O . GLU A 1 214 ? -8.164 12.82 -47.719 1 27.06 214 GLU A O 1
ATOM 1744 N N . GLU A 1 215 ? -7.719 12.711 -49.969 1 29.8 215 GLU A N 1
ATOM 1745 C CA . GLU A 1 215 ? -6.375 12.281 -50.344 1 29.8 215 GLU A CA 1
ATOM 1746 C C . GLU A 1 215 ? -5.344 12.742 -49.312 1 29.8 215 GLU A C 1
ATOM 1748 O O . GLU A 1 215 ? -4.141 12.594 -49.531 1 29.8 215 GLU A O 1
ATOM 1753 N N . GLY A 1 216 ? -5.652 13.727 -48.531 1 27.64 216 GLY A N 1
ATOM 1754 C CA . GLY A 1 216 ? -4.434 14.258 -47.938 1 27.64 216 GLY A CA 1
ATOM 1755 C C . GLY A 1 216 ? -3.758 13.273 -47 1 27.64 216 GLY A C 1
ATOM 1756 O O . GLY A 1 216 ? -4.359 12.273 -46.594 1 27.64 216 GLY A O 1
ATOM 1757 N N . GLU A 1 217 ? -2.41 13.375 -46.688 1 29.64 217 GLU A N 1
ATOM 1758 C CA . GLU A 1 217 ? -1.338 12.719 -45.938 1 29.64 217 GLU A CA 1
ATOM 1759 C C . GLU A 1 217 ? -1.805 12.305 -44.531 1 29.64 217 GLU A C 1
ATOM 1761 O O . GLU A 1 217 ? -2.129 13.156 -43.719 1 29.64 217 GLU A O 1
ATOM 1766 N N . ASN A 1 218 ? -2.688 11.344 -44.438 1 31.42 218 ASN A N 1
ATOM 1767 C CA . ASN A 1 218 ? -3.072 10.727 -43.156 1 31.42 218 ASN A CA 1
ATOM 1768 C C . ASN A 1 218 ? -1.866 10.5 -42.25 1 31.42 218 ASN A C 1
ATOM 1770 O O . ASN A 1 218 ? -1.04 9.625 -42.531 1 31.42 218 ASN A O 1
ATOM 1774 N N . GLU A 1 219 ? -1.239 11.469 -41.812 1 30.23 219 GLU A N 1
ATOM 1775 C CA . GLU A 1 219 ? -0.207 11.383 -40.781 1 30.23 219 GLU A CA 1
ATOM 1776 C C . GLU A 1 219 ? -0.639 10.469 -39.625 1 30.23 219 GLU A C 1
ATOM 1778 O O . GLU A 1 219 ? -1.627 10.742 -38.938 1 30.23 219 GLU A O 1
ATOM 1783 N N . VAL A 1 220 ? -0.656 9.141 -39.781 1 33.66 220 VAL A N 1
ATOM 1784 C CA . VAL A 1 220 ? -0.601 8.18 -38.688 1 33.66 220 VAL A CA 1
ATOM 1785 C C . VAL A 1 220 ? 0.086 8.82 -37.5 1 33.66 220 VAL A C 1
ATOM 1787 O O . VAL A 1 220 ? 1.283 9.117 -37.531 1 33.66 220 VAL A O 1
ATOM 1790 N N . GLN A 1 221 ? -0.51 9.648 -36.812 1 35.12 221 GLN A N 1
ATOM 1791 C CA . GLN A 1 221 ? 0.113 10.18 -35.594 1 35.12 221 GLN A CA 1
ATOM 1792 C C . GLN A 1 221 ? 0.545 9.047 -34.656 1 35.12 221 GLN A C 1
ATOM 1794 O O . GLN A 1 221 ? -0.276 8.227 -34.25 1 35.12 221 GLN A O 1
ATOM 1799 N N . ASN A 1 222 ? 1.719 8.336 -34.656 1 40.78 222 ASN A N 1
ATOM 1800 C CA . ASN A 1 222 ? 2.521 7.449 -33.812 1 40.78 222 ASN A CA 1
ATOM 1801 C C . ASN A 1 222 ? 2.299 7.719 -32.344 1 40.78 222 ASN A C 1
ATOM 1803 O O . ASN A 1 222 ? 2.912 8.625 -31.766 1 40.78 222 ASN A O 1
ATOM 1807 N N . LYS A 1 223 ? 1.102 7.371 -31.797 1 53.34 223 LYS A N 1
ATOM 1808 C CA . LYS A 1 223 ? 0.901 7.633 -30.375 1 53.34 223 LYS A CA 1
ATOM 1809 C C . LYS A 1 223 ? 1.839 6.781 -29.531 1 53.34 223 LYS A C 1
ATOM 1811 O O . LYS A 1 223 ? 2.049 5.602 -29.812 1 53.34 223 LYS A O 1
ATOM 1816 N N . GLU A 1 224 ? 2.533 7.281 -28.594 1 61.88 224 GLU A N 1
ATOM 1817 C CA . GLU A 1 224 ? 3.424 6.688 -27.609 1 61.88 224 GLU A CA 1
ATOM 1818 C C . GLU A 1 224 ? 2.688 5.66 -26.75 1 61.88 224 GLU A C 1
ATOM 1820 O O . GLU A 1 224 ? 1.521 5.855 -26.406 1 61.88 224 GLU A O 1
ATOM 1825 N N . GLU A 1 225 ? 3.203 4.375 -26.719 1 75.44 225 GLU A N 1
ATOM 1826 C CA . GLU A 1 225 ? 2.631 3.309 -25.891 1 75.44 225 GLU A CA 1
ATOM 1827 C C . GLU A 1 225 ? 3.137 3.385 -24.453 1 75.44 225 GLU A C 1
ATOM 1829 O O . GLU A 1 225 ? 4.273 3.801 -24.219 1 75.44 225 GLU A O 1
ATOM 1834 N N . TYR A 1 226 ? 2.178 3.16 -23.578 1 85 226 TYR A N 1
ATOM 1835 C CA . TYR A 1 226 ? 2.508 3.23 -22.156 1 85 226 TYR A CA 1
ATOM 1836 C C . TYR A 1 226 ? 2.1 1.951 -21.438 1 85 226 TYR A C 1
ATOM 1838 O O . TYR A 1 226 ? 1.248 1.203 -21.922 1 85 226 TYR A O 1
ATOM 1846 N N . GLN A 1 227 ? 2.771 1.567 -20.422 1 84.62 227 GLN A N 1
ATOM 1847 C CA . GLN A 1 227 ? 2.396 0.589 -19.406 1 84.62 227 GLN A CA 1
ATOM 1848 C C . GLN A 1 227 ? 2.412 1.209 -18.016 1 84.62 227 GLN A C 1
ATOM 1850 O O . GLN A 1 227 ? 2.891 2.33 -17.828 1 84.62 227 GLN A O 1
ATOM 1855 N N . PHE A 1 228 ? 1.727 0.472 -17.125 1 90.75 228 PHE A N 1
ATOM 1856 C CA . PHE A 1 228 ? 1.782 1.035 -15.781 1 90.75 228 PHE A CA 1
ATOM 1857 C C . PHE A 1 228 ? 1.78 -0.069 -14.727 1 90.75 228 PHE A C 1
ATOM 1859 O O . PHE A 1 228 ? 1.461 -1.221 -15.031 1 90.75 228 PHE A O 1
ATOM 1866 N N . VAL A 1 229 ? 2.232 0.202 -13.555 1 91.5 229 VAL A N 1
ATOM 1867 C CA . VAL A 1 229 ? 2.141 -0.66 -12.383 1 91.5 229 VAL A CA 1
ATOM 1868 C C . VAL A 1 229 ? 1.462 0.093 -11.242 1 91.5 229 VAL A C 1
ATOM 1870 O O . VAL A 1 229 ? 1.579 1.316 -11.141 1 91.5 229 VAL A O 1
ATOM 1873 N N . PHE A 1 230 ? 0.713 -0.652 -10.445 1 95.19 230 PHE A N 1
ATOM 1874 C CA . PHE A 1 230 ? 0.127 -0.063 -9.25 1 95.19 230 PHE A CA 1
ATOM 1875 C C . PHE A 1 230 ? 1.184 0.134 -8.172 1 95.19 230 PHE A C 1
ATOM 1877 O O . PHE A 1 230 ? 2.096 -0.683 -8.031 1 95.19 230 PHE A O 1
ATOM 1884 N N . THR A 1 231 ? 1.152 1.21 -7.504 1 95.62 231 THR A N 1
ATOM 1885 C CA . THR A 1 231 ? 1.944 1.517 -6.316 1 95.62 231 THR A CA 1
ATOM 1886 C C . THR A 1 231 ? 1.047 1.964 -5.168 1 95.62 231 THR A C 1
ATOM 1888 O O . THR A 1 231 ? -0.178 1.98 -5.301 1 95.62 231 THR A O 1
ATOM 1891 N N . SER A 1 232 ? 1.606 2.291 -4.039 1 95.25 232 SER A N 1
ATOM 1892 C CA . SER A 1 232 ? 0.803 2.719 -2.898 1 95.25 232 SER A CA 1
ATOM 1893 C C . SER A 1 232 ? 0.405 4.188 -3.023 1 95.25 232 SER A C 1
ATOM 1895 O O . SER A 1 232 ? -0.386 4.691 -2.225 1 95.25 232 SER A O 1
ATOM 1897 N N . GLY A 1 233 ? 0.914 4.914 -4.02 1 96.19 233 GLY A N 1
ATOM 1898 C CA . GLY A 1 233 ? 0.632 6.32 -4.258 1 96.19 233 GLY A CA 1
ATOM 1899 C C . GLY A 1 233 ? 1.666 6.996 -5.141 1 96.19 233 GLY A C 1
ATOM 1900 O O . GLY A 1 233 ? 2.658 6.375 -5.527 1 96.19 233 GLY A O 1
ATOM 1901 N N . ALA A 1 234 ? 1.425 8.219 -5.414 1 97.69 234 ALA A N 1
ATOM 1902 C CA . ALA A 1 234 ? 2.348 8.977 -6.254 1 97.69 234 ALA A CA 1
ATOM 1903 C C . ALA A 1 234 ? 3.74 9.023 -5.633 1 97.69 234 ALA A C 1
ATOM 1905 O O . ALA A 1 234 ? 4.746 8.914 -6.336 1 97.69 234 ALA A O 1
ATOM 1906 N N . THR A 1 235 ? 3.836 9.227 -4.336 1 97.31 235 THR A N 1
ATOM 1907 C CA . THR A 1 235 ? 5.121 9.289 -3.65 1 97.31 235 THR A CA 1
ATOM 1908 C C . THR A 1 235 ? 5.891 7.984 -3.82 1 97.31 235 THR A C 1
ATOM 1910 O O . THR A 1 235 ? 7.098 7.996 -4.074 1 97.31 235 THR A O 1
ATOM 1913 N N . ALA A 1 236 ? 5.184 6.867 -3.65 1 96.06 236 ALA A N 1
ATOM 1914 C CA . ALA A 1 236 ? 5.82 5.566 -3.854 1 96.06 236 ALA A CA 1
ATOM 1915 C C . ALA A 1 236 ? 6.309 5.414 -5.289 1 96.06 236 ALA A C 1
ATOM 1917 O O . ALA A 1 236 ? 7.344 4.789 -5.539 1 96.06 236 ALA A O 1
ATOM 1918 N N . SER A 1 237 ? 5.582 5.879 -6.242 1 96.5 237 SER A N 1
ATOM 1919 C CA . SER A 1 237 ? 5.98 5.844 -7.645 1 96.5 237 SER A CA 1
ATOM 1920 C C . SER A 1 237 ? 7.25 6.656 -7.879 1 96.5 237 SER A C 1
ATOM 1922 O O . SER A 1 237 ? 8.164 6.199 -8.57 1 96.5 237 SER A O 1
ATOM 1924 N N . LEU A 1 238 ? 7.289 7.863 -7.312 1 97.94 238 LEU A N 1
ATOM 1925 C CA . LEU A 1 238 ? 8.461 8.727 -7.438 1 97.94 238 LEU A CA 1
ATOM 1926 C C . LEU A 1 238 ? 9.688 8.062 -6.82 1 97.94 238 LEU A C 1
ATOM 1928 O O . LEU A 1 238 ? 10.781 8.109 -7.395 1 97.94 238 LEU A O 1
ATOM 1932 N N . LYS A 1 239 ? 9.508 7.488 -5.699 1 95.69 239 LYS A N 1
ATOM 1933 C CA . LYS A 1 239 ? 10.594 6.77 -5.035 1 95.69 239 LYS A CA 1
ATOM 1934 C C . LYS A 1 239 ? 11.125 5.641 -5.918 1 95.69 239 LYS A C 1
ATOM 1936 O O . LYS A 1 239 ? 12.336 5.469 -6.051 1 95.69 239 LYS A O 1
ATOM 1941 N N . LEU A 1 240 ? 10.203 4.875 -6.473 1 93.88 240 LEU A N 1
ATOM 1942 C CA . LEU A 1 240 ? 10.578 3.758 -7.336 1 93.88 240 LEU A CA 1
ATOM 1943 C C . LEU A 1 240 ? 11.414 4.242 -8.516 1 93.88 240 LEU A C 1
ATOM 1945 O O . LEU A 1 240 ? 12.43 3.631 -8.852 1 93.88 240 LEU A O 1
ATOM 1949 N N . VAL A 1 241 ? 11.016 5.316 -9.148 1 95.19 241 VAL A N 1
ATOM 1950 C CA . VAL A 1 241 ? 11.773 5.859 -10.273 1 95.19 241 VAL A CA 1
ATOM 1951 C C . VAL A 1 241 ? 13.141 6.336 -9.797 1 95.19 241 VAL A C 1
ATOM 1953 O O . VAL A 1 241 ? 14.156 6.051 -10.438 1 95.19 241 VAL A O 1
ATOM 1956 N N . ALA A 1 242 ? 13.156 7.047 -8.688 1 95.75 242 ALA A N 1
ATOM 1957 C CA . ALA A 1 242 ? 14.422 7.566 -8.164 1 95.75 242 ALA A CA 1
ATOM 1958 C C . ALA A 1 242 ? 15.414 6.441 -7.902 1 95.75 242 ALA A C 1
ATOM 1960 O O . ALA A 1 242 ? 16.594 6.555 -8.227 1 95.75 242 ALA A O 1
ATOM 1961 N N . GLU A 1 243 ? 14.992 5.41 -7.383 1 91.38 243 GLU A N 1
ATOM 1962 C CA . GLU A 1 243 ? 15.867 4.324 -6.941 1 91.38 243 GLU A CA 1
ATOM 1963 C C . GLU A 1 243 ? 16.312 3.461 -8.117 1 91.38 243 GLU A C 1
ATOM 1965 O O . GLU A 1 243 ? 17.406 2.887 -8.094 1 91.38 243 GLU A O 1
ATOM 1970 N N . ARG A 1 244 ? 15.539 3.375 -9.172 1 89.94 244 ARG A N 1
ATOM 1971 C CA . ARG A 1 244 ? 15.852 2.426 -10.234 1 89.94 244 ARG A CA 1
ATOM 1972 C C . ARG A 1 244 ? 16.406 3.143 -11.461 1 89.94 244 ARG A C 1
ATOM 1974 O O . ARG A 1 244 ? 17.016 2.516 -12.328 1 89.94 244 ARG A O 1
ATOM 1981 N N . PHE A 1 245 ? 16.156 4.496 -11.586 1 91.88 245 PHE A N 1
ATOM 1982 C CA . PHE A 1 245 ? 16.688 5.262 -12.711 1 91.88 245 PHE A CA 1
ATOM 1983 C C . PHE A 1 245 ? 18.203 5.102 -12.805 1 91.88 245 PHE A C 1
ATOM 1985 O O . PHE A 1 245 ? 18.891 5.074 -11.789 1 91.88 245 PHE A O 1
ATOM 1992 N N . PRO A 1 246 ? 18.766 4.973 -13.961 1 89.25 246 PRO A N 1
ATOM 1993 C CA . PRO A 1 246 ? 20.203 4.719 -14.117 1 89.25 246 PRO A CA 1
ATOM 1994 C C . PRO A 1 246 ? 21.047 5.977 -13.945 1 89.25 246 PRO A C 1
ATOM 1996 O O . PRO A 1 246 ? 21.703 6.426 -14.891 1 89.25 246 PRO A O 1
ATOM 1999 N N . TRP A 1 247 ? 21.109 6.418 -12.734 1 91.88 247 TRP A N 1
ATOM 2000 C CA . TRP A 1 247 ? 21.984 7.543 -12.422 1 91.88 247 TRP A CA 1
ATOM 2001 C C . TRP A 1 247 ? 23.453 7.191 -12.688 1 91.88 247 TRP A C 1
ATOM 2003 O O . TRP A 1 247 ? 23.922 6.129 -12.281 1 91.88 247 TRP A O 1
ATOM 2013 N N . SER A 1 248 ? 24.203 8.086 -13.367 1 86.62 248 SER A N 1
ATOM 2014 C CA . SER A 1 248 ? 25.578 7.793 -13.758 1 86.62 248 SER A CA 1
ATOM 2015 C C . SER A 1 248 ? 26.562 8.789 -13.141 1 86.62 248 SER A C 1
ATOM 2017 O O . SER A 1 248 ? 26.219 9.961 -12.961 1 86.62 248 SER A O 1
ATOM 2019 N N . SER A 1 249 ? 27.594 8.289 -12.711 1 87.56 249 SER A N 1
ATOM 2020 C CA . SER A 1 249 ? 28.812 9.031 -12.406 1 87.56 249 SER A CA 1
ATOM 2021 C C . SER A 1 249 ? 30.031 8.352 -13 1 87.56 249 SER A C 1
ATOM 2023 O O . SER A 1 249 ? 30.656 7.496 -12.359 1 87.56 249 SER A O 1
ATOM 2025 N N . LEU A 1 250 ? 30.391 8.773 -14.188 1 80.12 250 LEU A N 1
ATOM 2026 C CA . LEU A 1 250 ? 31.422 8.086 -14.961 1 80.12 250 LEU A CA 1
ATOM 2027 C C . LEU A 1 250 ? 32.688 8.938 -15.07 1 80.12 250 LEU A C 1
ATOM 2029 O O . LEU A 1 250 ? 32.625 10.102 -15.469 1 80.12 250 LEU A O 1
ATOM 2033 N N . THR A 1 251 ? 33.719 8.344 -14.633 1 80.56 251 THR A N 1
ATOM 2034 C CA . THR A 1 251 ? 35 9.008 -14.742 1 80.56 251 THR A CA 1
ATOM 2035 C C . THR A 1 251 ? 35.938 8.242 -15.688 1 80.56 251 THR A C 1
ATOM 2037 O O . THR A 1 251 ? 36.094 7.031 -15.547 1 80.56 251 THR A O 1
ATOM 2040 N N . PHE A 1 252 ? 36.438 8.922 -16.594 1 72.06 252 PHE A N 1
ATOM 2041 C CA . PHE A 1 252 ? 37.438 8.359 -17.531 1 72.06 252 PHE A CA 1
ATOM 2042 C C . PHE A 1 252 ? 38.812 8.984 -17.312 1 72.06 252 PHE A C 1
ATOM 2044 O O . PHE A 1 252 ? 38.938 10.203 -17.234 1 72.06 252 PHE A O 1
ATOM 2051 N N . THR A 1 253 ? 39.781 8.086 -16.938 1 71.44 253 THR A N 1
ATOM 2052 C CA . THR A 1 253 ? 41.125 8.547 -16.703 1 71.44 253 THR A CA 1
ATOM 2053 C C . THR A 1 253 ? 42.062 8.039 -17.797 1 71.44 253 THR A C 1
ATOM 2055 O O . THR A 1 253 ? 41.906 6.922 -18.297 1 71.44 253 THR A O 1
ATOM 2058 N N . THR A 1 254 ? 42.938 8.953 -18.375 1 56.72 254 THR A N 1
ATOM 2059 C CA . THR A 1 254 ? 43.969 8.531 -19.328 1 56.72 254 THR A CA 1
ATOM 2060 C C . THR A 1 254 ? 45.312 8.359 -18.625 1 56.72 254 THR A C 1
ATOM 2062 O O . THR A 1 254 ? 45.625 9.055 -17.656 1 56.72 254 THR A O 1
ATOM 2065 N N . ARG A 1 255 ? 45.844 7.223 -18.719 1 47.66 255 ARG A N 1
ATOM 2066 C CA . ARG A 1 255 ? 47.219 7.121 -18.234 1 47.66 255 ARG A CA 1
ATOM 2067 C C . ARG A 1 255 ? 48.094 8.195 -18.875 1 47.66 255 ARG A C 1
ATOM 2069 O O . ARG A 1 255 ? 47.625 9.031 -19.641 1 47.66 255 ARG A O 1
ATOM 2076 N N . GLN A 1 256 ? 49.219 7.805 -19.406 1 41.22 256 GLN A N 1
ATOM 2077 C CA . GLN A 1 256 ? 50.312 8.594 -19.984 1 41.22 256 GLN A CA 1
ATOM 2078 C C . GLN A 1 256 ? 49.812 9.398 -21.188 1 41.22 256 GLN A C 1
ATOM 2080 O O . GLN A 1 256 ? 49.031 8.898 -22 1 41.22 256 GLN A O 1
ATOM 2085 N N . HIS A 1 257 ? 50.312 10.578 -21.719 1 40.88 257 HIS A N 1
ATOM 2086 C CA . HIS A 1 257 ? 50.312 11.609 -22.75 1 40.88 257 HIS A CA 1
ATOM 2087 C C . HIS A 1 257 ? 49.094 11.461 -23.672 1 40.88 257 HIS A C 1
ATOM 2089 O O . HIS A 1 257 ? 49.156 11.867 -24.828 1 40.88 257 HIS A O 1
ATOM 2095 N N . SER A 1 258 ? 48.062 10.664 -23.219 1 44.31 258 SER A N 1
ATOM 2096 C CA . SER A 1 258 ? 47.062 10.531 -24.266 1 44.31 258 SER A CA 1
ATOM 2097 C C . SER A 1 258 ? 46 11.617 -24.141 1 44.31 258 SER A C 1
ATOM 2099 O O . SER A 1 258 ? 45.688 12.078 -23.031 1 44.31 258 SER A O 1
ATOM 2101 N N . GLN A 1 259 ? 45.844 12.422 -25.203 1 45.69 259 GLN A N 1
ATOM 2102 C CA . GLN A 1 259 ? 44.906 13.531 -25.422 1 45.69 259 GLN A CA 1
ATOM 2103 C C . GLN A 1 259 ? 43.5 13.023 -25.594 1 45.69 259 GLN A C 1
ATOM 2105 O O . GLN A 1 259 ? 43.25 12.062 -26.328 1 45.69 259 GLN A O 1
ATOM 2110 N N . ILE A 1 260 ? 42.562 13.188 -24.594 1 52.16 260 ILE A N 1
ATOM 2111 C CA . ILE A 1 260 ? 41.156 12.969 -24.859 1 52.16 260 ILE A CA 1
ATOM 2112 C C . ILE A 1 260 ? 40.594 14.141 -25.672 1 52.16 260 ILE A C 1
ATOM 2114 O O . ILE A 1 260 ? 40.781 15.305 -25.297 1 52.16 260 ILE A O 1
ATOM 2118 N N . GLN A 1 261 ? 40.281 13.977 -26.984 1 50.19 261 GLN A N 1
ATOM 2119 C CA . GLN A 1 261 ? 39.625 15 -27.797 1 50.19 261 GLN A CA 1
ATOM 2120 C C . GLN A 1 261 ? 38.125 14.805 -27.828 1 50.19 261 GLN A C 1
ATOM 2122 O O . GLN A 1 261 ? 37.625 13.695 -28.047 1 50.19 261 GLN A O 1
ATOM 2127 N N . MET A 1 262 ? 37.344 15.656 -27.109 1 49.94 262 MET A N 1
ATOM 2128 C CA . MET A 1 262 ? 35.875 15.633 -27.219 1 49.94 262 MET A CA 1
ATOM 2129 C C . MET A 1 262 ? 35.438 16.297 -28.516 1 49.94 262 MET A C 1
ATOM 2131 O O . MET A 1 262 ? 35.75 17.453 -28.781 1 49.94 262 MET A O 1
ATOM 2135 N N . ARG A 1 263 ? 35.031 15.508 -29.516 1 48.16 263 ARG A N 1
ATOM 2136 C CA . ARG A 1 263 ? 34.5 16.078 -30.75 1 48.16 263 ARG A CA 1
ATOM 2137 C C . ARG A 1 263 ? 33 16.328 -30.625 1 48.16 263 ARG A C 1
ATOM 2139 O O . ARG A 1 263 ? 32.312 15.617 -29.906 1 48.16 263 ARG A O 1
ATOM 2146 N N . ASN A 1 264 ? 32.438 17.391 -31.234 1 44.06 264 ASN A N 1
ATOM 2147 C CA . ASN A 1 264 ? 31.062 17.797 -31.359 1 44.06 264 ASN A CA 1
ATOM 2148 C C . ASN A 1 264 ? 30.5 18.312 -30.047 1 44.06 264 ASN A C 1
ATOM 2150 O O . ASN A 1 264 ? 29.297 18.156 -29.766 1 44.06 264 ASN A O 1
ATOM 2154 N N . SER A 1 265 ? 31.469 18.531 -29.125 1 44.34 265 SER A N 1
ATOM 2155 C CA . SER A 1 265 ? 31 19.359 -28.016 1 44.34 265 SER A CA 1
ATOM 2156 C C . SER A 1 265 ? 30.938 20.828 -28.406 1 44.34 265 SER A C 1
ATOM 2158 O O . SER A 1 265 ? 31.641 21.266 -29.312 1 44.34 265 SER A O 1
ATOM 2160 N N . PRO A 1 266 ? 30.031 21.531 -28.25 1 40.19 266 PRO A N 1
ATOM 2161 C CA . PRO A 1 266 ? 30.125 22.922 -28.734 1 40.19 266 PRO A CA 1
ATOM 2162 C C . PRO A 1 266 ? 31.547 23.469 -28.656 1 40.19 266 PRO A C 1
ATOM 2164 O O . PRO A 1 266 ? 31.938 24.328 -29.469 1 40.19 266 PRO A O 1
ATOM 2167 N N . SER A 1 267 ? 32.281 23.469 -27.453 1 36.81 267 SER A N 1
ATOM 2168 C CA . SER A 1 267 ? 33.594 24.047 -27.469 1 36.81 267 SER A CA 1
ATOM 2169 C C . SER A 1 267 ? 34.656 23 -27.891 1 36.81 267 SER A C 1
ATOM 2171 O O . SER A 1 267 ? 34.781 21.969 -27.25 1 36.81 267 SER A O 1
ATOM 2173 N N . GLU A 1 268 ? 34.906 22.781 -29.094 1 41.34 268 GLU A N 1
ATOM 2174 C CA . GLU A 1 268 ? 36 22 -29.688 1 41.34 268 GLU A CA 1
ATOM 2175 C C . GLU A 1 268 ? 37.281 22.062 -28.828 1 41.34 268 GLU A C 1
ATOM 2177 O O . GLU A 1 268 ? 38.031 23.016 -28.922 1 41.34 268 GLU A O 1
ATOM 2182 N N . MET A 1 269 ? 37.125 21.891 -27.594 1 41.41 269 MET A N 1
ATOM 2183 C CA . MET A 1 269 ? 38.344 22.094 -26.781 1 41.41 269 MET A CA 1
ATOM 2184 C C . MET A 1 269 ? 39.219 20.875 -26.828 1 41.41 269 MET A C 1
ATOM 2186 O O . MET A 1 269 ? 38.75 19.734 -26.688 1 41.41 269 MET A O 1
ATOM 2190 N N . GLN A 1 270 ? 40.312 20.875 -27.578 1 43.53 270 GLN A N 1
ATOM 2191 C CA . GLN A 1 270 ? 41.438 19.953 -27.469 1 43.53 270 GLN A CA 1
ATOM 2192 C C . GLN A 1 270 ? 42.062 20.016 -26.094 1 43.53 270 GLN A C 1
ATOM 2194 O O . GLN A 1 270 ? 42.562 21.062 -25.672 1 43.53 270 GLN A O 1
ATOM 2199 N N . TYR A 1 271 ? 41.406 19.391 -25.094 1 46.91 271 TYR A N 1
ATOM 2200 C CA . TYR A 1 271 ? 42.094 19.469 -23.797 1 46.91 271 TYR A CA 1
ATOM 2201 C C . TYR A 1 271 ? 42.969 18.25 -23.562 1 46.91 271 TYR A C 1
ATOM 2203 O O . TYR A 1 271 ? 42.656 17.156 -24.016 1 46.91 271 TYR A O 1
ATOM 2211 N N . ASN A 1 272 ? 44.25 18.453 -23.422 1 51.56 272 ASN A N 1
ATOM 2212 C CA . ASN A 1 272 ? 45.031 17.422 -22.75 1 51.56 272 ASN A CA 1
ATOM 2213 C C . ASN A 1 272 ? 44.438 17.047 -21.406 1 51.56 272 ASN A C 1
ATOM 2215 O O . ASN A 1 272 ? 44.719 17.688 -20.391 1 51.56 272 ASN A O 1
ATOM 2219 N N . LEU A 1 273 ? 43.344 16.172 -21.469 1 58.72 273 LEU A N 1
ATOM 2220 C CA . LEU A 1 273 ? 42.562 15.867 -20.266 1 58.72 273 LEU A CA 1
ATOM 2221 C C . LEU A 1 273 ? 43.125 14.633 -19.562 1 58.72 273 LEU A C 1
ATOM 2223 O O . LEU A 1 273 ? 43.438 13.625 -20.203 1 58.72 273 LEU A O 1
ATOM 2227 N N . GLU A 1 274 ? 43.562 14.742 -18.312 1 64.25 274 GLU A N 1
ATOM 2228 C CA . GLU A 1 274 ? 43.906 13.617 -17.453 1 64.25 274 GLU A CA 1
ATOM 2229 C C . GLU A 1 274 ? 42.688 12.789 -17.094 1 64.25 274 GLU A C 1
ATOM 2231 O O . GLU A 1 274 ? 42.75 11.562 -17.031 1 64.25 274 GLU A O 1
ATOM 2236 N N . SER A 1 275 ? 41.594 13.461 -16.812 1 75.44 275 SER A N 1
ATOM 2237 C CA . SER A 1 275 ? 40.375 12.75 -16.469 1 75.44 275 SER A CA 1
ATOM 2238 C C . SER A 1 275 ? 39.156 13.57 -16.844 1 75.44 275 SER A C 1
ATOM 2240 O O . SER A 1 275 ? 39.188 14.797 -16.875 1 75.44 275 SER A O 1
ATOM 2242 N N . ILE A 1 276 ? 38.062 12.922 -17.25 1 77.44 276 ILE A N 1
ATOM 2243 C CA . ILE A 1 276 ? 36.781 13.555 -17.531 1 77.44 276 ILE A CA 1
ATOM 2244 C C . ILE A 1 276 ? 35.688 12.789 -16.812 1 77.44 276 ILE A C 1
ATOM 2246 O O . ILE A 1 276 ? 35.688 11.555 -16.781 1 77.44 276 ILE A O 1
ATOM 2250 N N . GLN A 1 277 ? 34.812 13.516 -16.172 1 84.94 277 GLN A N 1
ATOM 2251 C CA . GLN A 1 277 ? 33.688 12.914 -15.445 1 84.94 277 GLN A CA 1
ATOM 2252 C C . GLN A 1 277 ? 32.344 13.391 -16 1 84.94 277 GLN A C 1
ATOM 2254 O O . GLN A 1 277 ? 32.188 14.586 -16.234 1 84.94 277 GLN A O 1
ATOM 2259 N N . PHE A 1 278 ? 31.5 12.492 -16.266 1 86.31 278 PHE A N 1
ATOM 2260 C CA . PHE A 1 278 ? 30.109 12.773 -16.641 1 86.31 278 PHE A CA 1
ATOM 2261 C C . PHE A 1 278 ? 29.156 12.367 -15.531 1 86.31 278 PHE A C 1
ATOM 2263 O O . PHE A 1 278 ? 29.328 11.32 -14.906 1 86.31 278 PHE A O 1
ATOM 2270 N N . GLN A 1 279 ? 28.203 13.227 -15.258 1 91.81 279 GLN A N 1
ATOM 2271 C CA . GLN A 1 279 ? 27.219 12.969 -14.203 1 91.81 279 GLN A CA 1
ATOM 2272 C C . GLN A 1 279 ? 25.797 13.148 -14.711 1 91.81 279 GLN A C 1
ATOM 2274 O O . GLN A 1 279 ? 25.531 14.047 -15.516 1 91.81 279 GLN A O 1
ATOM 2279 N N . SER A 1 280 ? 24.891 12.25 -14.258 1 94.81 280 SER A N 1
ATOM 2280 C CA . SER A 1 280 ? 23.469 12.477 -14.469 1 94.81 280 SER A CA 1
ATOM 2281 C C . SER A 1 280 ? 22.969 13.688 -13.695 1 94.81 280 SER A C 1
ATOM 2283 O O . SER A 1 280 ? 23.594 14.094 -12.711 1 94.81 280 SER A O 1
ATOM 2285 N N . ILE A 1 281 ? 21.859 14.266 -14.195 1 96.75 281 ILE A N 1
ATOM 2286 C CA . ILE A 1 281 ? 21.266 15.438 -13.555 1 96.75 281 ILE A CA 1
ATOM 2287 C C . ILE A 1 281 ? 19.797 15.156 -13.219 1 96.75 281 ILE A C 1
ATOM 2289 O O . ILE A 1 281 ? 19.031 14.719 -14.086 1 96.75 281 ILE A O 1
ATOM 2293 N N . LEU A 1 282 ? 19.406 15.32 -11.969 1 98.38 282 LEU A N 1
ATOM 2294 C CA . LEU A 1 282 ? 18 15.484 -11.602 1 98.38 282 LEU A CA 1
ATOM 2295 C C . LEU A 1 282 ? 17.609 16.953 -11.617 1 98.38 282 LEU A C 1
ATOM 2297 O O . LEU A 1 282 ? 18.172 17.766 -10.883 1 98.38 282 LEU A O 1
ATOM 2301 N N . LEU A 1 283 ? 16.656 17.344 -12.461 1 98.38 283 LEU A N 1
ATOM 2302 C CA . LEU A 1 283 ? 16.234 18.734 -12.609 1 98.38 283 LEU A CA 1
ATOM 2303 C C . LEU A 1 283 ? 14.75 18.875 -12.281 1 98.38 283 LEU A C 1
ATOM 2305 O O . LEU A 1 283 ? 13.922 18.078 -12.742 1 98.38 283 LEU A O 1
ATOM 2309 N N . TYR A 1 284 ? 14.406 19.844 -11.43 1 98.31 284 TYR A N 1
ATOM 2310 C CA . TYR A 1 284 ? 13.008 20.172 -11.156 1 98.31 284 TYR A CA 1
ATOM 2311 C C . TYR A 1 284 ? 12.852 21.656 -10.812 1 98.31 284 TYR A C 1
ATOM 2313 O O . TYR A 1 284 ? 13.812 22.312 -10.398 1 98.31 284 TYR A O 1
ATOM 2321 N N . PRO A 1 285 ? 11.641 22.234 -11.062 1 97.19 285 PRO A N 1
ATOM 2322 C CA . PRO A 1 285 ? 11.391 23.625 -10.664 1 97.19 285 PRO A CA 1
ATOM 2323 C C . PRO A 1 285 ? 11.078 23.766 -9.172 1 97.19 285 PRO A C 1
ATOM 2325 O O . PRO A 1 285 ? 10.852 22.766 -8.492 1 97.19 285 PRO A O 1
ATOM 2328 N N . LYS A 1 286 ? 11 24.953 -8.711 1 94.69 286 LYS A N 1
ATOM 2329 C CA . LYS A 1 286 ? 10.797 25.266 -7.301 1 94.69 286 LYS A CA 1
ATOM 2330 C C . LYS A 1 286 ? 9.422 24.797 -6.828 1 94.69 286 LYS A C 1
ATOM 2332 O O . LYS A 1 286 ? 9.234 24.484 -5.652 1 94.69 286 LYS A O 1
ATOM 2337 N N . ASN A 1 287 ? 8.461 24.75 -7.68 1 95.06 287 ASN A N 1
ATOM 2338 C CA . ASN A 1 287 ? 7.082 24.531 -7.258 1 95.06 287 ASN A CA 1
ATOM 2339 C C . ASN A 1 287 ? 6.727 23.047 -7.246 1 95.06 287 ASN A C 1
ATOM 2341 O O . ASN A 1 287 ? 5.562 22.688 -7.441 1 95.06 287 ASN A O 1
ATOM 2345 N N . VAL A 1 288 ? 7.711 22.203 -6.988 1 97.12 288 VAL A N 1
ATOM 2346 C CA . VAL A 1 288 ? 7.441 20.766 -6.941 1 97.12 288 VAL A CA 1
ATOM 2347 C C . VAL A 1 288 ? 7.102 20.344 -5.512 1 97.12 288 VAL A C 1
ATOM 2349 O O . VAL A 1 288 ? 7.41 21.078 -4.562 1 97.12 288 VAL A O 1
ATOM 2352 N N . HIS A 1 289 ? 6.453 19.25 -5.434 1 97.38 289 HIS A N 1
ATOM 2353 C CA . HIS A 1 289 ? 6.102 18.625 -4.16 1 97.38 289 HIS A CA 1
ATOM 2354 C C . HIS A 1 289 ? 7.34 18.109 -3.439 1 97.38 289 HIS A C 1
ATOM 2356 O O . HIS A 1 289 ? 8.336 17.75 -4.078 1 97.38 289 HIS A O 1
ATOM 2362 N N . THR A 1 290 ? 7.301 18 -2.119 1 96.25 290 THR A N 1
ATOM 2363 C CA . THR A 1 290 ? 8.383 17.5 -1.288 1 96.25 290 THR A CA 1
ATOM 2364 C C . THR A 1 290 ? 8.82 16.109 -1.763 1 96.25 290 THR A C 1
ATOM 2366 O O . THR A 1 290 ? 10.008 15.781 -1.71 1 96.25 290 THR A O 1
ATOM 2369 N N . SER A 1 291 ? 7.914 15.281 -2.201 1 97.56 291 SER A N 1
ATOM 2370 C CA . SER A 1 291 ? 8.219 13.93 -2.654 1 97.56 291 SER A CA 1
ATOM 2371 C C . SER A 1 291 ? 9.117 13.953 -3.891 1 97.56 291 SER A C 1
ATOM 2373 O O . SER A 1 291 ? 9.852 13 -4.148 1 97.56 291 SER A O 1
ATOM 2375 N N . VAL A 1 292 ? 9.031 14.969 -4.719 1 98.31 292 VAL A N 1
ATOM 2376 C CA . VAL A 1 292 ? 9.945 15.133 -5.844 1 98.31 292 VAL A CA 1
ATOM 2377 C C . VAL A 1 292 ? 11.312 15.578 -5.336 1 98.31 292 VAL A C 1
ATOM 2379 O O . VAL A 1 292 ? 12.344 15.062 -5.77 1 98.31 292 VAL A O 1
ATOM 2382 N N . ILE A 1 293 ? 11.328 16.562 -4.395 1 97.44 293 ILE A N 1
ATOM 2383 C CA . ILE A 1 293 ? 12.578 17.062 -3.838 1 97.44 293 ILE A CA 1
ATOM 2384 C C . ILE A 1 293 ? 13.367 15.906 -3.221 1 97.44 293 ILE A C 1
ATOM 2386 O O . ILE A 1 293 ? 14.586 15.82 -3.385 1 97.44 293 ILE A O 1
ATOM 2390 N N . GLY A 1 294 ? 12.664 15.031 -2.57 1 96.25 294 GLY A N 1
ATOM 2391 C CA . GLY A 1 294 ? 13.305 13.922 -1.878 1 96.25 294 GLY A CA 1
ATOM 2392 C C . GLY A 1 294 ? 14.023 12.969 -2.812 1 96.25 294 GLY A C 1
ATOM 2393 O O . GLY A 1 294 ? 14.906 12.219 -2.387 1 96.25 294 GLY A O 1
ATOM 2394 N N . MET A 1 295 ? 13.742 12.93 -4.109 1 97.44 295 MET A N 1
ATOM 2395 C CA . MET A 1 295 ? 14.43 12.094 -5.094 1 97.44 295 MET A CA 1
ATOM 2396 C C . MET A 1 295 ? 15.922 12.414 -5.133 1 97.44 295 MET A C 1
ATOM 2398 O O . MET A 1 295 ? 16.734 11.547 -5.457 1 97.44 295 MET A O 1
ATOM 2402 N N . ARG A 1 296 ? 16.297 13.594 -4.773 1 96.62 296 ARG A N 1
ATOM 2403 C CA . ARG A 1 296 ? 17.656 14.086 -4.973 1 96.62 296 ARG A CA 1
ATOM 2404 C C . ARG A 1 296 ? 18.656 13.273 -4.152 1 96.62 296 ARG A C 1
ATOM 2406 O O . ARG A 1 296 ? 19.828 13.195 -4.504 1 96.62 296 ARG A O 1
ATOM 2413 N N . ASN A 1 297 ? 18.188 12.672 -3.076 1 93.56 297 ASN A N 1
ATOM 2414 C CA . ASN A 1 297 ? 19.094 11.906 -2.221 1 93.56 297 ASN A CA 1
ATOM 2415 C C . ASN A 1 297 ? 19.688 10.719 -2.965 1 93.56 297 ASN A C 1
ATOM 2417 O O . ASN A 1 297 ? 20.812 10.32 -2.691 1 93.56 297 ASN A O 1
ATOM 2421 N N . ILE A 1 298 ? 19 10.172 -3.934 1 93.31 298 ILE A N 1
ATOM 2422 C CA . ILE A 1 298 ? 19.438 8.953 -4.602 1 93.31 298 ILE A CA 1
ATOM 2423 C C . ILE A 1 298 ? 20.531 9.281 -5.613 1 93.31 298 ILE A C 1
ATOM 2425 O O . ILE A 1 298 ? 21.625 8.695 -5.566 1 93.31 298 ILE A O 1
ATOM 2429 N N . PRO A 1 299 ? 20.328 10.258 -6.531 1 94.06 299 PRO A N 1
ATOM 2430 C CA . PRO A 1 299 ? 21.438 10.594 -7.426 1 94.06 299 PRO A CA 1
ATOM 2431 C C . PRO A 1 299 ? 22.672 11.109 -6.676 1 94.06 299 PRO A C 1
ATOM 2433 O O . PRO A 1 299 ? 23.797 10.82 -7.07 1 94.06 299 PRO A O 1
ATOM 2436 N N . LEU A 1 300 ? 22.469 11.836 -5.586 1 92.19 300 LEU A N 1
ATOM 2437 C CA . LEU A 1 300 ? 23.625 12.297 -4.805 1 92.19 300 LEU A CA 1
ATOM 2438 C C . LEU A 1 300 ? 24.406 11.117 -4.238 1 92.19 300 LEU A C 1
ATOM 2440 O O . LEU A 1 300 ? 25.641 11.125 -4.246 1 92.19 300 LEU A O 1
ATOM 2444 N N . GLU A 1 301 ? 23.641 10.125 -3.771 1 87.56 301 GLU A N 1
ATOM 2445 C CA . GLU A 1 301 ? 24.266 8.914 -3.238 1 87.56 301 GLU A CA 1
ATOM 2446 C C . GLU A 1 301 ? 25.047 8.172 -4.32 1 87.56 301 GLU A C 1
ATOM 2448 O O . GLU A 1 301 ? 26.062 7.547 -4.035 1 87.56 301 GLU A O 1
ATOM 2453 N N . ARG A 1 302 ? 24.672 8.344 -5.527 1 86.75 302 ARG A N 1
ATOM 2454 C CA . ARG A 1 302 ? 25.281 7.609 -6.637 1 86.75 302 ARG A CA 1
ATOM 2455 C C . ARG A 1 302 ? 26.328 8.469 -7.348 1 86.75 302 ARG A C 1
ATOM 2457 O O . ARG A 1 302 ? 26.797 8.117 -8.438 1 86.75 302 ARG A O 1
ATOM 2464 N N . GLY A 1 303 ? 26.609 9.617 -6.816 1 87.81 303 GLY A N 1
ATOM 2465 C CA . GLY A 1 303 ? 27.641 10.477 -7.348 1 87.81 303 GLY A CA 1
ATOM 2466 C C . GLY A 1 303 ? 27.156 11.414 -8.43 1 87.81 303 GLY A C 1
ATOM 2467 O O . GLY A 1 303 ? 27.953 12.07 -9.102 1 87.81 303 GLY A O 1
ATOM 2468 N N . SER A 1 304 ? 25.859 11.438 -8.68 1 93.75 304 SER A N 1
ATOM 2469 C CA . SER A 1 304 ? 25.25 12.367 -9.625 1 93.75 304 SER A CA 1
ATOM 2470 C C . SER A 1 304 ? 24.875 13.68 -8.953 1 93.75 304 SER A C 1
ATOM 2472 O O . SER A 1 304 ? 25.312 13.961 -7.836 1 93.75 304 SER A O 1
ATOM 2474 N N . THR A 1 305 ? 24.141 14.562 -9.703 1 93.88 305 THR A N 1
ATOM 2475 C CA . THR A 1 305 ? 23.828 15.875 -9.156 1 93.88 305 THR A CA 1
ATOM 2476 C C . THR A 1 305 ? 22.359 16.219 -9.359 1 93.88 305 THR A C 1
ATOM 2478 O O . THR A 1 305 ? 21.609 15.453 -9.977 1 93.88 305 THR A O 1
ATOM 2481 N N . PHE A 1 306 ? 21.938 17.344 -8.742 1 96.88 306 PHE A N 1
ATOM 2482 C CA . PHE A 1 306 ? 20.594 17.859 -8.93 1 96.88 306 PHE A CA 1
ATOM 2483 C C . PHE A 1 306 ? 20.609 19.375 -9.094 1 96.88 306 PHE A C 1
ATOM 2485 O O . PHE A 1 306 ? 21.562 20.047 -8.703 1 96.88 306 PHE A O 1
ATOM 2492 N N . HIS A 1 307 ? 19.547 19.891 -9.797 1 96.25 307 HIS A N 1
ATOM 2493 C CA . HIS A 1 307 ? 19.344 21.328 -9.945 1 96.25 307 HIS A CA 1
ATOM 2494 C C . HIS A 1 307 ? 17.875 21.703 -9.727 1 96.25 307 HIS A C 1
ATOM 2496 O O . HIS A 1 307 ? 16.969 20.969 -10.125 1 96.25 307 HIS A O 1
ATOM 2502 N N . CYS A 1 308 ? 17.672 22.766 -9 1 97 308 CYS A N 1
ATOM 2503 C CA . CYS A 1 308 ? 16.359 23.391 -8.812 1 97 308 CYS A CA 1
ATOM 2504 C C . CYS A 1 308 ? 16.344 24.797 -9.398 1 97 308 CYS A C 1
ATOM 2506 O O . CYS A 1 308 ? 17.188 25.625 -9.047 1 97 308 CYS A O 1
ATOM 2508 N N . VAL A 1 309 ? 15.398 25.047 -10.297 1 95.25 309 VAL A N 1
ATOM 2509 C CA . VAL A 1 309 ? 15.367 26.328 -10.992 1 95.25 309 VAL A CA 1
ATOM 2510 C C . VAL A 1 309 ? 13.992 26.969 -10.844 1 95.25 309 VAL A C 1
ATOM 2512 O O . VAL A 1 309 ? 13.055 26.344 -10.336 1 95.25 309 VAL A O 1
ATOM 2515 N N . SER A 1 310 ? 13.867 28.203 -11.18 1 92.5 310 SER A N 1
ATOM 2516 C CA . SER A 1 310 ? 12.578 28.875 -11.125 1 92.5 310 SER A CA 1
ATOM 2517 C C . SER A 1 310 ? 11.656 28.391 -12.234 1 92.5 310 SER A C 1
ATOM 2519 O O . SER A 1 310 ? 12.117 27.875 -13.258 1 92.5 310 SER A O 1
ATOM 2521 N N . ILE A 1 311 ? 10.406 28.594 -12.008 1 91.62 311 ILE A N 1
ATOM 2522 C CA . ILE A 1 311 ? 9.414 28.172 -12.992 1 91.62 311 ILE A CA 1
ATOM 2523 C C . ILE A 1 311 ? 9.602 28.969 -14.281 1 91.62 311 ILE A C 1
ATOM 2525 O O . ILE A 1 311 ? 9.523 28.406 -15.383 1 91.62 311 ILE A O 1
ATOM 2529 N N . ASP A 1 312 ? 9.891 30.203 -14.172 1 87.62 312 ASP A N 1
ATOM 2530 C CA . ASP A 1 312 ? 10.055 31.078 -15.328 1 87.62 312 ASP A CA 1
ATOM 2531 C C . ASP A 1 312 ? 11.25 30.656 -16.172 1 87.62 312 ASP A C 1
ATOM 2533 O O . ASP A 1 312 ? 11.188 30.688 -17.406 1 87.62 312 ASP A O 1
ATOM 2537 N N . GLU A 1 313 ? 12.273 30.344 -15.477 1 89.94 313 GLU A N 1
ATOM 2538 C CA . GLU A 1 313 ? 13.469 29.875 -16.172 1 89.94 313 GLU A CA 1
ATOM 2539 C C . GLU A 1 313 ? 13.18 28.625 -17 1 89.94 313 GLU A C 1
ATOM 2541 O O . GLU A 1 313 ? 13.641 28.516 -18.141 1 89.94 313 GLU A O 1
ATOM 2546 N N . LEU A 1 314 ? 12.469 27.75 -16.5 1 92.81 314 LEU A N 1
ATOM 2547 C CA . LEU A 1 314 ? 12.18 26.484 -17.172 1 92.81 314 LEU A CA 1
ATOM 2548 C C . LEU A 1 314 ? 11.195 26.703 -18.312 1 92.81 314 LEU A C 1
ATOM 2550 O O . LEU A 1 314 ? 11.305 26.062 -19.375 1 92.81 314 LEU A O 1
ATOM 2554 N N . LEU A 1 315 ? 10.195 27.562 -18.125 1 89 315 LEU A N 1
ATOM 2555 C CA . LEU A 1 315 ? 9.195 27.844 -19.141 1 89 315 LEU A CA 1
ATOM 2556 C C . LEU A 1 315 ? 9.828 28.5 -20.359 1 89 315 LEU A C 1
ATOM 2558 O O . LEU A 1 315 ? 9.328 28.359 -21.484 1 89 315 LEU A O 1
ATOM 2562 N N . ARG A 1 316 ? 10.984 29.141 -20.172 1 88.19 316 ARG A N 1
ATOM 2563 C CA . ARG A 1 316 ? 11.656 29.844 -21.266 1 88.19 316 ARG A CA 1
ATOM 2564 C C . ARG A 1 316 ? 12.891 29.078 -21.719 1 88.19 316 ARG A C 1
ATOM 2566 O O . ARG A 1 316 ? 13.656 29.562 -22.562 1 88.19 316 ARG A O 1
ATOM 2573 N N . ALA A 1 317 ? 13.07 27.969 -21.141 1 92.31 317 ALA A N 1
ATOM 2574 C CA . ALA A 1 317 ? 14.297 27.219 -21.406 1 92.31 317 ALA A CA 1
ATOM 2575 C C . ALA A 1 317 ? 14.391 26.844 -22.891 1 92.31 317 ALA A C 1
ATOM 2577 O O . ALA A 1 317 ? 13.383 26.484 -23.5 1 92.31 317 ALA A O 1
ATOM 2578 N N . THR A 1 318 ? 15.602 26.969 -23.484 1 90.38 318 THR A N 1
ATOM 2579 C CA . THR A 1 318 ? 15.906 26.578 -24.844 1 90.38 318 THR A CA 1
ATOM 2580 C C . THR A 1 318 ? 16.781 25.328 -24.875 1 90.38 318 THR A C 1
ATOM 2582 O O . THR A 1 318 ? 17.312 24.906 -23.844 1 90.38 318 THR A O 1
ATOM 2585 N N . PRO A 1 319 ? 16.875 24.672 -26.031 1 89.81 319 PRO A N 1
ATOM 2586 C CA . PRO A 1 319 ? 17.797 23.547 -26.109 1 89.81 319 PRO A CA 1
ATOM 2587 C C . PRO A 1 319 ? 19.219 23.922 -25.672 1 89.81 319 PRO A C 1
ATOM 2589 O O . PRO A 1 319 ? 19.906 23.109 -25.047 1 89.81 319 PRO A O 1
ATOM 2592 N N . HIS A 1 320 ? 19.594 25.172 -25.922 1 88 320 HIS A N 1
ATOM 2593 C CA . HIS A 1 320 ? 20.906 25.641 -25.531 1 88 320 HIS A CA 1
ATOM 2594 C C . HIS A 1 320 ? 21.016 25.734 -24 1 88 320 HIS A C 1
ATOM 2596 O O . HIS A 1 320 ? 22.094 25.484 -23.438 1 88 320 HIS A O 1
ATOM 2602 N N . TRP A 1 321 ? 19.984 26.125 -23.438 1 90.88 321 TRP A N 1
ATOM 2603 C CA . TRP A 1 321 ? 19.953 26.234 -21.984 1 90.88 321 TRP A CA 1
ATOM 2604 C C . TRP A 1 321 ? 20.141 24.859 -21.344 1 90.88 321 TRP A C 1
ATOM 2606 O O . TRP A 1 321 ? 20.953 24.719 -20.422 1 90.88 321 TRP A O 1
ATOM 2616 N N . PHE A 1 322 ? 19.5 23.844 -21.828 1 93.94 322 PHE A N 1
ATOM 2617 C CA . PHE A 1 322 ? 19.609 22.484 -21.312 1 93.94 322 PHE A CA 1
ATOM 2618 C C . PHE A 1 322 ? 21 21.922 -21.547 1 93.94 322 PHE A C 1
ATOM 2620 O O . PHE A 1 322 ? 21.562 21.25 -20.688 1 93.94 322 PHE A O 1
ATOM 2627 N N . ARG A 1 323 ? 21.516 22.188 -22.703 1 87.19 323 ARG A N 1
ATOM 2628 C CA . ARG A 1 323 ? 22.875 21.75 -23 1 87.19 323 ARG A CA 1
ATOM 2629 C C . ARG A 1 323 ? 23.875 22.406 -22.047 1 87.19 323 ARG A C 1
ATOM 2631 O O . ARG A 1 323 ? 24.844 21.766 -21.609 1 87.19 323 ARG A O 1
ATOM 2638 N N . GLY A 1 324 ? 23.625 23.672 -21.828 1 87.56 324 GLY A N 1
ATOM 2639 C CA . GLY A 1 324 ? 24.484 24.406 -20.906 1 87.56 324 GLY A CA 1
ATOM 2640 C C . GLY A 1 324 ? 24.5 23.797 -19.516 1 87.56 324 GLY A C 1
ATOM 2641 O O . GLY A 1 324 ? 25.547 23.797 -18.859 1 87.56 324 GLY A O 1
ATOM 2642 N N . LEU A 1 325 ? 23.422 23.281 -19.094 1 92 325 LEU A N 1
ATOM 2643 C CA . LEU A 1 325 ? 23.344 22.625 -17.797 1 92 325 LEU A CA 1
ATOM 2644 C C . LEU A 1 325 ? 24.219 21.375 -17.75 1 92 325 LEU A C 1
ATOM 2646 O O . LEU A 1 325 ? 24.891 21.109 -16.766 1 92 325 LEU A O 1
ATOM 2650 N N . VAL A 1 326 ? 24.109 20.547 -18.781 1 90.19 326 VAL A N 1
ATOM 2651 C CA . VAL A 1 326 ? 24.891 19.312 -18.875 1 90.19 326 VAL A CA 1
ATOM 2652 C C . VAL A 1 326 ? 26.375 19.641 -18.938 1 90.19 326 VAL A C 1
ATOM 2654 O O . VAL A 1 326 ? 27.188 19.031 -18.234 1 90.19 326 VAL A O 1
ATOM 2657 N N . ASP A 1 327 ? 26.75 20.656 -19.656 1 83.31 327 ASP A N 1
ATOM 2658 C CA . ASP A 1 327 ? 28.141 21.062 -19.812 1 83.31 327 ASP A CA 1
ATOM 2659 C C . ASP A 1 327 ? 28.734 21.531 -18.484 1 83.31 327 ASP A C 1
ATOM 2661 O O . ASP A 1 327 ? 29.906 21.281 -18.188 1 83.31 327 ASP A O 1
ATOM 2665 N N . ALA A 1 328 ? 27.953 22.125 -17.797 1 84.75 328 ALA A N 1
ATOM 2666 C CA . ALA A 1 328 ? 28.391 22.672 -16.516 1 84.75 328 ALA A CA 1
ATOM 2667 C C . ALA A 1 328 ? 28.719 21.562 -15.523 1 84.75 328 ALA A C 1
ATOM 2669 O O . ALA A 1 328 ? 29.484 21.766 -14.57 1 84.75 328 ALA A O 1
ATOM 2670 N N . THR A 1 329 ? 28.172 20.406 -15.727 1 84.19 329 THR A N 1
ATOM 2671 C CA . THR A 1 329 ? 28.375 19.312 -14.781 1 84.19 329 THR A CA 1
ATOM 2672 C C . THR A 1 329 ? 29.562 18.453 -15.195 1 84.19 329 THR A C 1
ATOM 2674 O O . THR A 1 329 ? 30.016 17.609 -14.422 1 84.19 329 THR A O 1
ATOM 2677 N N . ILE A 1 330 ? 30.078 18.672 -16.359 1 78.38 330 ILE A N 1
ATOM 2678 C CA . ILE A 1 330 ? 31.234 17.922 -16.828 1 78.38 330 ILE A CA 1
ATOM 2679 C C . ILE A 1 330 ? 32.5 18.453 -16.156 1 78.38 330 ILE A C 1
ATOM 2681 O O . ILE A 1 330 ? 32.781 19.656 -16.234 1 78.38 330 ILE A O 1
ATOM 2685 N N . SER A 1 331 ? 33.156 17.641 -15.398 1 75.38 331 SER A N 1
ATOM 2686 C CA . SER A 1 331 ? 34.406 18 -14.727 1 75.38 331 SER A CA 1
ATOM 2687 C C . SER A 1 331 ? 35.594 17.375 -15.414 1 75.38 331 SER A C 1
ATOM 2689 O O . SER A 1 331 ? 35.531 16.234 -15.875 1 75.38 331 SER A O 1
ATOM 2691 N N . TYR A 1 332 ? 36.594 18.203 -15.727 1 69.69 332 TYR A N 1
ATOM 2692 C CA . TYR A 1 332 ? 37.812 17.688 -16.344 1 69.69 332 TYR A CA 1
ATOM 2693 C C . TYR A 1 332 ? 39.062 18.172 -15.617 1 69.69 332 TYR A C 1
ATOM 2695 O O . TYR A 1 332 ? 39.031 19.219 -14.969 1 69.69 332 TYR A O 1
ATOM 2703 N N . LYS A 1 333 ? 40.031 17.391 -15.406 1 63.19 333 LYS A N 1
ATOM 2704 C CA . LYS A 1 333 ? 41.375 17.719 -14.914 1 63.19 333 LYS A CA 1
ATOM 2705 C C . LYS A 1 333 ? 42.375 17.797 -16.062 1 63.19 333 LYS A C 1
ATOM 2707 O O . LYS A 1 333 ? 42.438 16.891 -16.891 1 63.19 333 LYS A O 1
ATOM 2712 N N . THR A 1 334 ? 42.906 19.188 -16.297 1 56.38 334 THR A N 1
ATOM 2713 C CA . THR A 1 334 ? 43.875 19.359 -17.359 1 56.38 334 THR A CA 1
ATOM 2714 C C . THR A 1 334 ? 45.312 19.266 -16.797 1 56.38 334 THR A C 1
ATOM 2716 O O . THR A 1 334 ? 45.531 19.453 -15.594 1 56.38 334 THR A O 1
ATOM 2719 N N . THR A 1 335 ? 46.312 18.875 -17.5 1 47 335 THR A N 1
ATOM 2720 C CA . THR A 1 335 ? 47.719 19 -17.203 1 47 335 THR A CA 1
ATOM 2721 C C . THR A 1 335 ? 48.25 20.375 -17.594 1 47 335 THR A C 1
ATOM 2723 O O . THR A 1 335 ? 49.219 20.5 -18.312 1 47 335 THR A O 1
ATOM 2726 N N . VAL A 1 336 ? 47.656 21.562 -17.5 1 37.47 336 VAL A N 1
ATOM 2727 C CA . VAL A 1 336 ? 48.375 22.75 -17.938 1 37.47 336 VAL A CA 1
ATOM 2728 C C . VAL A 1 336 ? 49.594 23 -17.016 1 37.47 336 VAL A C 1
ATOM 2730 O O . VAL A 1 336 ? 49.469 22.812 -15.805 1 37.47 336 VAL A O 1
ATOM 2733 N N . PRO A 1 337 ? 50.875 23.5 -17.625 1 33.06 337 PRO A N 1
ATOM 2734 C CA . PRO A 1 337 ? 51.844 24.328 -16.891 1 33.06 337 PRO A CA 1
ATOM 2735 C C . PRO A 1 337 ? 51.219 25.625 -16.359 1 33.06 337 PRO A C 1
ATOM 2737 O O . PRO A 1 337 ? 50.312 26.156 -16.953 1 33.06 337 PRO A O 1
ATOM 2740 N N . LYS A 1 338 ? 51.594 26.172 -15.148 1 33.22 338 LYS A N 1
ATOM 2741 C CA . LYS A 1 338 ? 51.25 27.344 -14.367 1 33.22 338 LYS A CA 1
ATOM 2742 C C . LYS A 1 338 ? 51.438 28.625 -15.18 1 33.22 338 LYS A C 1
ATOM 2744 O O . LYS A 1 338 ? 52.594 29 -15.5 1 33.22 338 LYS A O 1
ATOM 2749 N N . ARG A 1 339 ? 50.719 29.094 -16.047 1 27.3 339 ARG A N 1
ATOM 2750 C CA . ARG A 1 339 ? 50.969 30.484 -16.359 1 27.3 339 ARG A CA 1
ATOM 2751 C C . ARG A 1 339 ? 50.656 31.375 -15.156 1 27.3 339 ARG A C 1
ATOM 2753 O O . ARG A 1 339 ? 49.812 31.031 -14.328 1 27.3 339 ARG A O 1
ATOM 2760 N N . HIS A 1 340 ? 51.531 32.469 -14.82 1 25.73 340 HIS A N 1
ATOM 2761 C CA . HIS A 1 340 ? 51.656 33.594 -13.93 1 25.73 340 HIS A CA 1
ATOM 2762 C C . HIS A 1 340 ? 50.469 34.531 -14.078 1 25.73 340 HIS A C 1
ATOM 2764 O O . HIS A 1 340 ? 50.594 35.625 -14.648 1 25.73 340 HIS A O 1
ATOM 2770 N N . ASP A 1 341 ? 49.25 34.281 -14.227 1 22.98 341 ASP A N 1
ATOM 2771 C CA . ASP A 1 341 ? 48.469 35.5 -14.25 1 22.98 341 ASP A CA 1
ATOM 2772 C C . ASP A 1 341 ? 48.469 36.219 -12.898 1 22.98 341 ASP A C 1
ATOM 2774 O O . ASP A 1 341 ? 48.531 35.562 -11.852 1 22.98 341 ASP A O 1
ATOM 2778 N N . PRO A 1 342 ? 48.781 37.625 -12.734 1 23.39 342 PRO A N 1
ATOM 2779 C CA . PRO A 1 342 ? 48.875 38.562 -11.625 1 23.39 342 PRO A CA 1
ATOM 2780 C C . PRO A 1 342 ? 47.688 38.5 -10.703 1 23.39 342 PRO A C 1
ATOM 2782 O O . PRO A 1 342 ? 47.781 38.906 -9.531 1 23.39 342 PRO A O 1
ATOM 2785 N N . LEU A 1 343 ? 46.469 38.75 -11.219 1 23.38 343 LEU A N 1
ATOM 2786 C CA . LEU A 1 343 ? 45.5 39.125 -10.203 1 23.38 343 LEU A CA 1
ATOM 2787 C C . LEU A 1 343 ? 45.281 37.969 -9.211 1 23.38 343 LEU A C 1
ATOM 2789 O O . LEU A 1 343 ? 45 36.844 -9.602 1 23.38 343 LEU A O 1
ATOM 2793 N N . GLY A 1 344 ? 46.031 37.906 -8.023 1 20.5 344 GLY A N 1
ATOM 2794 C CA . GLY A 1 344 ? 46.375 37.125 -6.84 1 20.5 344 GLY A CA 1
ATOM 2795 C C . GLY A 1 344 ? 45.188 36.562 -6.117 1 20.5 344 GLY A C 1
ATOM 2796 O O . GLY A 1 344 ? 45.281 36.156 -4.953 1 20.5 344 GLY A O 1
ATOM 2797 N N . PHE A 1 345 ? 43.969 36.875 -6.457 1 20.17 345 PHE A N 1
ATOM 2798 C CA . PHE A 1 345 ? 43.188 36.656 -5.25 1 20.17 345 PHE A CA 1
ATOM 2799 C C . PHE A 1 345 ? 43.188 35.188 -4.859 1 20.17 345 PHE A C 1
ATOM 2801 O O . PHE A 1 345 ? 42.406 34.375 -5.355 1 20.17 345 PHE A O 1
ATOM 2808 N N . CYS A 1 346 ? 44.406 34.406 -5.031 1 20.22 346 CYS A N 1
ATOM 2809 C CA . CYS A 1 346 ? 44.562 33.031 -4.617 1 20.22 346 CYS A CA 1
ATOM 2810 C C . CYS A 1 346 ? 44.406 32.875 -3.109 1 20.22 346 CYS A C 1
ATOM 2812 O O . CYS A 1 346 ? 45.281 33.281 -2.35 1 20.22 346 CYS A O 1
ATOM 2814 N N . GLU A 1 347 ? 43.25 33.312 -2.52 1 20.91 347 GLU A N 1
ATOM 2815 C CA . GLU A 1 347 ? 43.438 32.969 -1.112 1 20.91 347 GLU A CA 1
ATOM 2816 C C . GLU A 1 347 ? 43.938 31.547 -0.957 1 20.91 347 GLU A C 1
ATOM 2818 O O . GLU A 1 347 ? 43.375 30.609 -1.531 1 20.91 347 GLU A O 1
ATOM 2823 N N . GLU A 1 348 ? 45.219 31.281 -0.664 1 21.41 348 GLU A N 1
ATOM 2824 C CA . GLU A 1 348 ? 46.125 30.188 -0.357 1 21.41 348 GLU A CA 1
ATOM 2825 C C . GLU A 1 348 ? 45.594 29.297 0.751 1 21.41 348 GLU A C 1
ATOM 2827 O O . GLU A 1 348 ? 46.312 28.453 1.282 1 21.41 348 GLU A O 1
ATOM 2832 N N . LYS A 1 349 ? 44.531 29.484 1.4 1 20.31 349 LYS A N 1
ATOM 2833 C CA . LYS A 1 349 ? 44.781 28.703 2.604 1 20.31 349 LYS A CA 1
ATOM 2834 C C . LYS A 1 349 ? 45.156 27.266 2.25 1 20.31 349 LYS A C 1
ATOM 2836 O O . LYS A 1 349 ? 44.875 26.797 1.149 1 20.31 349 LYS A O 1
ATOM 2841 N N . LYS A 1 350 ? 45.281 26.344 3.355 1 19.61 350 LYS A N 1
ATOM 2842 C CA . LYS A 1 350 ? 45.938 25.094 3.768 1 19.61 350 LYS A CA 1
ATOM 2843 C C . LYS A 1 350 ? 45.469 23.922 2.898 1 19.61 350 LYS A C 1
ATOM 2845 O O . LYS A 1 350 ? 44.312 23.922 2.412 1 19.61 350 LYS A O 1
ATOM 2850 N N . ASP A 1 351 ? 46.312 22.875 2.596 1 20.16 351 ASP A N 1
ATOM 2851 C CA . ASP A 1 351 ? 46.875 21.672 1.964 1 20.16 351 ASP A CA 1
ATOM 2852 C C . ASP A 1 351 ? 45.938 20.469 2.191 1 20.16 351 ASP A C 1
ATOM 2854 O O . ASP A 1 351 ? 46.312 19.328 1.872 1 20.16 351 ASP A O 1
ATOM 2858 N N . GLU A 1 352 ? 45.031 20.484 3.24 1 21.38 352 GLU A N 1
ATOM 2859 C CA . GLU A 1 352 ? 44.719 19.141 3.715 1 21.38 352 GLU A CA 1
ATOM 2860 C C . GLU A 1 352 ? 44.031 18.312 2.619 1 21.38 352 GLU A C 1
ATOM 2862 O O . GLU A 1 352 ? 43.125 18.797 1.948 1 21.38 352 GLU A O 1
ATOM 2867 N N . ASN A 1 353 ? 44.781 17.297 2.076 1 21.23 353 ASN A N 1
ATOM 2868 C CA . ASN A 1 353 ? 44.656 16.203 1.118 1 21.23 353 ASN A CA 1
ATOM 2869 C C . ASN A 1 353 ? 43.344 15.453 1.31 1 21.23 353 ASN A C 1
ATOM 2871 O O . ASN A 1 353 ? 43.219 14.594 2.186 1 21.23 353 ASN A O 1
ATOM 2875 N N . ILE A 1 354 ? 42.281 16.125 1.548 1 22.06 354 ILE A N 1
ATOM 2876 C CA . ILE A 1 354 ? 41.125 15.266 1.678 1 22.06 354 ILE A CA 1
ATOM 2877 C C . ILE A 1 354 ? 40.906 14.484 0.382 1 22.06 354 ILE A C 1
ATOM 2879 O O . ILE A 1 354 ? 40.656 15.07 -0.667 1 22.06 354 ILE A O 1
ATOM 2883 N N . GLU A 1 355 ? 41.781 13.352 0.247 1 22.41 355 GLU A N 1
ATOM 2884 C CA . GLU A 1 355 ? 41.594 12.305 -0.756 1 22.41 355 GLU A CA 1
ATOM 2885 C C . GLU A 1 355 ? 40.125 11.883 -0.854 1 22.41 355 GLU A C 1
ATOM 2887 O O . GLU A 1 355 ? 39.562 11.406 0.124 1 22.41 355 GLU A O 1
ATOM 2892 N N . CYS A 1 356 ? 39.406 12.641 -1.522 1 22.5 356 CYS A N 1
ATOM 2893 C CA . CYS A 1 356 ? 38.031 12.32 -1.901 1 22.5 356 CYS A CA 1
ATOM 2894 C C . CYS A 1 356 ? 37.969 11 -2.664 1 22.5 356 CYS A C 1
ATOM 2896 O O . CYS A 1 356 ? 38.406 10.922 -3.809 1 22.5 356 CYS A O 1
ATOM 2898 N N . ASN A 1 357 ? 38.312 9.844 -1.999 1 23.7 357 ASN A N 1
ATOM 2899 C CA . ASN A 1 357 ? 38.156 8.492 -2.533 1 23.7 357 ASN A CA 1
ATOM 2900 C C . ASN A 1 357 ? 36.719 8.219 -2.988 1 23.7 357 ASN A C 1
ATOM 2902 O O . ASN A 1 357 ? 35.875 7.91 -2.172 1 23.7 357 ASN A O 1
ATOM 2906 N N . ASN A 1 358 ? 36.312 8.992 -3.951 1 24.36 358 ASN A N 1
ATOM 2907 C CA . ASN A 1 358 ? 35.094 8.734 -4.688 1 24.36 358 ASN A CA 1
ATOM 2908 C C . ASN A 1 358 ? 35.125 7.391 -5.402 1 24.36 358 ASN A C 1
ATOM 2910 O O . ASN A 1 358 ? 35.969 7.172 -6.281 1 24.36 358 ASN A O 1
ATOM 2914 N N . THR A 1 359 ? 34.969 6.281 -4.762 1 26.72 359 THR A N 1
ATOM 2915 C CA . THR A 1 359 ? 34.812 4.93 -5.297 1 26.72 359 THR A CA 1
ATOM 2916 C C . THR A 1 359 ? 33.844 4.91 -6.453 1 26.72 359 THR A C 1
ATOM 2918 O O . THR A 1 359 ? 32.625 4.793 -6.234 1 26.72 359 THR A O 1
ATOM 2921 N N . SER A 1 360 ? 33.938 5.785 -7.422 1 27.34 360 SER A N 1
ATOM 2922 C CA . SER A 1 360 ? 33.25 5.699 -8.703 1 27.34 360 SER A CA 1
ATOM 2923 C C . SER A 1 360 ? 33.562 4.391 -9.414 1 27.34 360 SER A C 1
ATOM 2925 O O . SER A 1 360 ? 34.688 3.857 -9.281 1 27.34 360 SER A O 1
ATOM 2927 N N . HIS A 1 361 ? 32.688 3.492 -9.648 1 28.95 361 HIS A N 1
ATOM 2928 C CA . HIS A 1 361 ? 32.844 2.393 -10.594 1 28.95 361 HIS A CA 1
ATOM 2929 C C . HIS A 1 361 ? 33.625 2.832 -11.828 1 28.95 361 HIS A C 1
ATOM 2931 O O . HIS A 1 361 ? 33.125 3.648 -12.617 1 28.95 361 HIS A O 1
ATOM 2937 N N . GLN A 1 362 ? 34.906 2.939 -11.711 1 27.25 362 GLN A N 1
ATOM 2938 C CA . GLN A 1 362 ? 35.75 3.084 -12.875 1 27.25 362 GLN A CA 1
ATOM 2939 C C . GLN A 1 362 ? 35.656 1.874 -13.797 1 27.25 362 GLN A C 1
ATOM 2941 O O . GLN A 1 362 ? 36.031 0.763 -13.414 1 27.25 362 GLN A O 1
ATOM 2946 N N . THR A 1 363 ? 34.656 1.755 -14.594 1 29.38 363 THR A N 1
ATOM 2947 C CA . THR A 1 363 ? 34.719 0.817 -15.703 1 29.38 363 THR A CA 1
ATOM 2948 C C . THR A 1 363 ? 35.969 1.058 -16.531 1 29.38 363 THR A C 1
ATOM 2950 O O . THR A 1 363 ? 36.156 2.141 -17.094 1 29.38 363 THR A O 1
ATOM 2953 N N . SER A 1 364 ? 37.062 0.494 -16.062 1 27.11 364 SER A N 1
ATOM 2954 C CA . SER A 1 364 ? 38.219 0.486 -16.953 1 27.11 364 SER A CA 1
ATOM 2955 C C . SER A 1 364 ? 37.906 -0.234 -18.25 1 27.11 364 SER A C 1
ATOM 2957 O O . SER A 1 364 ? 37.5 -1.394 -18.25 1 27.11 364 SER A O 1
ATOM 2959 N N . PHE A 1 365 ? 37.531 0.45 -19.234 1 27.81 365 PHE A N 1
ATOM 2960 C CA . PHE A 1 365 ? 37.469 -0.08 -20.594 1 27.81 365 PHE A CA 1
ATOM 2961 C C . PHE A 1 365 ? 38.875 -0.396 -21.094 1 27.81 365 PHE A C 1
ATOM 2963 O O . PHE A 1 365 ? 39.719 0.498 -21.219 1 27.81 365 PHE A O 1
ATOM 2970 N N . HIS A 1 366 ? 39.406 -1.562 -20.703 1 27.62 366 HIS A N 1
ATOM 2971 C CA . HIS A 1 366 ? 40.625 -2.008 -21.406 1 27.62 366 HIS A CA 1
ATOM 2972 C C . HIS A 1 366 ? 40.312 -2.295 -22.875 1 27.62 366 HIS A C 1
ATOM 2974 O O . HIS A 1 366 ? 39.406 -3.059 -23.188 1 27.62 366 HIS A O 1
ATOM 2980 N N . ALA A 1 367 ? 40.75 -1.426 -23.781 1 28.17 367 ALA A N 1
ATOM 2981 C CA . ALA A 1 367 ? 40.812 -1.648 -25.219 1 28.17 367 ALA A CA 1
ATOM 2982 C C . ALA A 1 367 ? 41.531 -2.949 -25.547 1 28.17 367 ALA A C 1
ATOM 2984 O O . ALA A 1 367 ? 42.719 -3.111 -25.203 1 28.17 367 ALA A O 1
ATOM 2985 N N . ASN A 1 368 ? 40.938 -4.078 -25.531 1 28.16 368 ASN A N 1
ATOM 2986 C CA . ASN A 1 368 ? 41.656 -5.18 -26.188 1 28.16 368 ASN A CA 1
ATOM 2987 C C . ASN A 1 368 ? 42.094 -4.789 -27.594 1 28.16 368 ASN A C 1
ATOM 2989 O O . ASN A 1 368 ? 41.375 -4.117 -28.328 1 28.16 368 ASN A O 1
ATOM 2993 N N . SER A 1 369 ? 43.406 -4.852 -28.047 1 28.12 369 SER A N 1
ATOM 2994 C CA . SER A 1 369 ? 44.188 -4.637 -29.25 1 28.12 369 SER A CA 1
ATOM 2995 C C . SER A 1 369 ? 43.594 -5.391 -30.438 1 28.12 369 SER A C 1
ATOM 2997 O O . SER A 1 369 ? 44.219 -5.441 -31.516 1 28.12 369 SER A O 1
ATOM 2999 N N . SER A 1 370 ? 42.875 -6.473 -30.359 1 29.77 370 SER A N 1
ATOM 3000 C CA . SER A 1 370 ? 42.844 -7.105 -31.688 1 29.77 370 SER A CA 1
ATOM 3001 C C . SER A 1 370 ? 42.188 -6.184 -32.719 1 29.77 370 SER A C 1
ATOM 3003 O O . SER A 1 370 ? 41.375 -5.328 -32.344 1 29.77 370 SER A O 1
ATOM 3005 N N . GLU A 1 371 ? 42.719 -6.07 -34.062 1 30.05 371 GLU A N 1
ATOM 3006 C CA . GLU A 1 371 ? 42.438 -5.43 -35.344 1 30.05 371 GLU A CA 1
ATOM 3007 C C . GLU A 1 371 ? 40.938 -5.332 -35.594 1 30.05 371 GLU A C 1
ATOM 3009 O O . GLU A 1 371 ? 40.531 -4.902 -36.656 1 30.05 371 GLU A O 1
ATOM 3014 N N . GLU A 1 372 ? 40.188 -6.293 -35.094 1 30.92 372 GLU A N 1
ATOM 3015 C CA . GLU A 1 372 ? 38.844 -6.164 -35.625 1 30.92 372 GLU A CA 1
ATOM 3016 C C . GLU A 1 372 ? 38.25 -4.797 -35.281 1 30.92 372 GLU A C 1
ATOM 3018 O O . GLU A 1 372 ? 38.656 -4.145 -34.344 1 30.92 372 GLU A O 1
ATOM 3023 N N . GLU A 1 373 ? 37.156 -4.297 -36.094 1 33.31 373 GLU A N 1
ATOM 3024 C CA . GLU A 1 373 ? 36.406 -3.035 -36.156 1 33.31 373 GLU A CA 1
ATOM 3025 C C . GLU A 1 373 ? 36.156 -2.488 -34.75 1 33.31 373 GLU A C 1
ATOM 3027 O O . GLU A 1 373 ? 35.625 -3.189 -33.875 1 33.31 373 GLU A O 1
ATOM 3032 N N . ALA A 1 374 ? 36.875 -1.588 -34.219 1 34.97 374 ALA A N 1
ATOM 3033 C CA . ALA A 1 374 ? 36.812 -0.79 -33 1 34.97 374 ALA A CA 1
ATOM 3034 C C . ALA A 1 374 ? 35.344 -0.465 -32.656 1 34.97 374 ALA A C 1
ATOM 3036 O O . ALA A 1 374 ? 34.75 0.408 -33.281 1 34.97 374 ALA A O 1
ATOM 3037 N N . ALA A 1 375 ? 34.469 -1.378 -32.5 1 38.5 375 ALA A N 1
ATOM 3038 C CA . ALA A 1 375 ? 33.094 -1.191 -32.062 1 38.5 375 ALA A CA 1
ATOM 3039 C C . ALA A 1 375 ? 32.969 -0.068 -31.031 1 38.5 375 ALA A C 1
ATOM 3041 O O . ALA A 1 375 ? 33.688 -0.07 -30.031 1 38.5 375 ALA A O 1
ATOM 3042 N N . CYS A 1 376 ? 32.719 1.188 -31.469 1 45.69 376 CYS A N 1
ATOM 3043 C CA . CYS A 1 376 ? 32.438 2.361 -30.656 1 45.69 376 CYS A CA 1
ATOM 3044 C C . CYS A 1 376 ? 31.453 2.029 -29.547 1 45.69 376 CYS A C 1
ATOM 3046 O O . CYS A 1 376 ? 30.297 1.725 -29.828 1 45.69 376 CYS A O 1
ATOM 3048 N N . ASN A 1 377 ? 31.891 1.619 -28.391 1 63.09 377 ASN A N 1
ATOM 3049 C CA . ASN A 1 377 ? 31.047 1.395 -27.219 1 63.09 377 ASN A CA 1
ATOM 3050 C C . ASN A 1 377 ? 30.312 2.664 -26.812 1 63.09 377 ASN A C 1
ATOM 3052 O O . ASN A 1 377 ? 30.891 3.748 -26.781 1 63.09 377 ASN A O 1
ATOM 3056 N N . THR A 1 378 ? 29.031 2.785 -27.031 1 70.44 378 THR A N 1
ATOM 3057 C CA . THR A 1 378 ? 28.203 3.916 -26.656 1 70.44 378 THR A CA 1
ATOM 3058 C C . THR A 1 378 ? 27.766 3.803 -25.203 1 70.44 378 THR A C 1
ATOM 3060 O O . THR A 1 378 ? 27.375 2.729 -24.75 1 70.44 378 THR A O 1
ATOM 3063 N N . ILE A 1 379 ? 28.062 4.848 -24.5 1 77.44 379 ILE A N 1
ATOM 3064 C CA . ILE A 1 379 ? 27.578 4.953 -23.125 1 77.44 379 ILE A CA 1
ATOM 3065 C C . ILE A 1 379 ? 26.5 6.039 -23.047 1 77.44 379 ILE A C 1
ATOM 3067 O O . ILE A 1 379 ? 26.641 7.098 -23.656 1 77.44 379 ILE A O 1
ATOM 3071 N N . TRP A 1 380 ? 25.516 5.73 -22.344 1 81.56 380 TRP A N 1
ATOM 3072 C CA . TRP A 1 380 ? 24.422 6.68 -22.188 1 81.56 380 TRP A CA 1
ATOM 3073 C C . TRP A 1 380 ? 24.422 7.289 -20.781 1 81.56 380 TRP A C 1
ATOM 3075 O O . TRP A 1 380 ? 24.547 6.566 -19.797 1 81.56 380 TRP A O 1
ATOM 3085 N N . VAL A 1 381 ? 24.406 8.578 -20.75 1 88.69 381 VAL A N 1
ATOM 3086 C CA . VAL A 1 381 ? 24.172 9.32 -19.516 1 88.69 381 VAL A CA 1
ATOM 3087 C C . VAL A 1 381 ? 22.75 9.883 -19.516 1 88.69 381 VAL A C 1
ATOM 3089 O O . VAL A 1 381 ? 22.438 10.82 -20.266 1 88.69 381 VAL A O 1
ATOM 3092 N N . HIS A 1 382 ? 21.938 9.344 -18.688 1 92.75 382 HIS A N 1
ATOM 3093 C CA . HIS A 1 382 ? 20.547 9.742 -18.625 1 92.75 382 HIS A CA 1
ATOM 3094 C C . HIS A 1 382 ? 20.328 10.836 -17.594 1 92.75 382 HIS A C 1
ATOM 3096 O O . HIS A 1 382 ? 20.906 10.789 -16.5 1 92.75 382 HIS A O 1
ATOM 3102 N N . HIS A 1 383 ? 19.578 11.859 -18 1 94.81 383 HIS A N 1
ATOM 3103 C CA . HIS A 1 383 ? 19.141 12.93 -17.109 1 94.81 383 HIS A CA 1
ATOM 3104 C C . HIS A 1 383 ? 17.625 12.867 -16.891 1 94.81 383 HIS A C 1
ATOM 3106 O O . HIS A 1 383 ? 16.891 12.328 -17.719 1 94.81 383 HIS A O 1
ATOM 3112 N N . LEU A 1 384 ? 17.156 13.336 -15.711 1 97.81 384 LEU A N 1
ATOM 3113 C CA . LEU A 1 384 ? 15.727 13.281 -15.406 1 97.81 384 LEU A CA 1
ATOM 3114 C C . LEU A 1 384 ? 15.18 14.672 -15.094 1 97.81 384 LEU A C 1
ATOM 3116 O O . LEU A 1 384 ? 15.648 15.328 -14.156 1 97.81 384 LEU A O 1
ATOM 3120 N N . LEU A 1 385 ? 14.289 15.117 -15.906 1 98.31 385 LEU A N 1
ATOM 3121 C CA . LEU A 1 385 ? 13.523 16.344 -15.695 1 98.31 385 LEU A CA 1
ATOM 3122 C C . LEU A 1 385 ? 12.148 16.031 -15.109 1 98.31 385 LEU A C 1
ATOM 3124 O O . LEU A 1 385 ? 11.344 15.344 -15.742 1 98.31 385 LEU A O 1
ATOM 3128 N N . VAL A 1 386 ? 11.875 16.5 -13.883 1 98.69 386 VAL A N 1
ATOM 3129 C CA . VAL A 1 386 ? 10.594 16.25 -13.219 1 98.69 386 VAL A CA 1
ATOM 3130 C C . VAL A 1 386 ? 9.742 17.516 -13.234 1 98.69 386 VAL A C 1
ATOM 3132 O O . VAL A 1 386 ? 10.172 18.562 -12.742 1 98.69 386 VAL A O 1
ATOM 3135 N N . LEU A 1 387 ? 8.508 17.422 -13.75 1 97.94 387 LEU A N 1
ATOM 3136 C CA . LEU A 1 387 ? 7.629 18.578 -13.93 1 97.94 387 LEU A CA 1
ATOM 3137 C C . LEU A 1 387 ? 6.27 18.328 -13.289 1 97.94 387 LEU A C 1
ATOM 3139 O O . LEU A 1 387 ? 5.645 17.297 -13.531 1 97.94 387 LEU A O 1
ATOM 3143 N N . PRO A 1 388 ? 5.797 19.266 -12.422 1 97.38 388 PRO A N 1
ATOM 3144 C CA . PRO A 1 388 ? 4.422 19.156 -11.922 1 97.38 388 PRO A CA 1
ATOM 3145 C C . PRO A 1 388 ? 3.389 19.641 -12.938 1 97.38 388 PRO A C 1
ATOM 3147 O O . PRO A 1 388 ? 3.551 20.703 -13.523 1 97.38 388 PRO A O 1
ATOM 3150 N N . LEU A 1 389 ? 2.361 18.906 -13.148 1 96.94 389 LEU A N 1
ATOM 3151 C CA . LEU A 1 389 ? 1.287 19.375 -14.023 1 96.94 389 LEU A CA 1
ATOM 3152 C C . LEU A 1 389 ? 0.435 20.422 -13.328 1 96.94 389 LEU A C 1
ATOM 3154 O O . LEU A 1 389 ? -0.164 21.281 -13.984 1 96.94 389 LEU A O 1
ATOM 3158 N N . GLU A 1 390 ? 0.335 20.297 -12.039 1 97.12 390 GLU A N 1
ATOM 3159 C CA . GLU A 1 390 ? -0.374 21.266 -11.211 1 97.12 390 GLU A CA 1
ATOM 3160 C C . GLU A 1 390 ? 0.337 21.484 -9.875 1 97.12 390 GLU A C 1
ATOM 3162 O O . GLU A 1 390 ? 0.804 20.516 -9.258 1 97.12 390 GLU A O 1
ATOM 3167 N N . CYS A 1 391 ? 0.513 22.719 -9.5 1 96.44 391 CYS A N 1
ATOM 3168 C CA . CYS A 1 391 ? 1.15 23.062 -8.234 1 96.44 391 CYS A CA 1
ATOM 3169 C C . CYS A 1 391 ? 0.195 22.844 -7.07 1 96.44 391 CYS A C 1
ATOM 3171 O O . CYS A 1 391 ? -0.93 23.344 -7.078 1 96.44 391 CYS A O 1
ATOM 3173 N N . ASN A 1 392 ? 0.665 22.141 -5.996 1 95.06 392 ASN A N 1
ATOM 3174 C CA . ASN A 1 392 ? -0.168 21.875 -4.832 1 95.06 392 ASN A CA 1
ATOM 3175 C C . ASN A 1 392 ? -0.392 23.141 -4 1 95.06 392 ASN A C 1
ATOM 3177 O O . ASN A 1 392 ? -1.339 23.203 -3.215 1 95.06 392 ASN A O 1
ATOM 3181 N N . PHE A 1 393 ? 0.432 24.109 -4.137 1 96.75 393 PHE A N 1
ATOM 3182 C CA . PHE A 1 393 ? 0.342 25.312 -3.332 1 96.75 393 PHE A CA 1
ATOM 3183 C C . PHE A 1 393 ? -0.642 26.312 -3.949 1 96.75 393 PHE A C 1
ATOM 3185 O O . PHE A 1 393 ? -1.655 26.641 -3.336 1 96.75 393 PHE A O 1
ATOM 3192 N N . SER A 1 394 ? -0.403 26.688 -5.215 1 95.31 394 SER A N 1
ATOM 3193 C CA . SER A 1 394 ? -1.173 27.75 -5.844 1 95.31 394 SER A CA 1
ATOM 3194 C C . SER A 1 394 ? -2.328 27.188 -6.664 1 95.31 394 SER A C 1
ATOM 3196 O O . SER A 1 394 ? -3.27 27.906 -7 1 95.31 394 SER A O 1
ATOM 3198 N N . GLY A 1 395 ? -2.227 25.938 -7.02 1 95.81 395 GLY A N 1
ATOM 3199 C CA . GLY A 1 395 ? -3.232 25.359 -7.891 1 95.81 395 GLY A CA 1
ATOM 3200 C C . GLY A 1 395 ? -3.004 25.672 -9.359 1 95.81 395 GLY A C 1
ATOM 3201 O O . GLY A 1 395 ? -3.811 25.297 -10.211 1 95.81 395 GLY A O 1
ATOM 3202 N N . ASP A 1 396 ? -1.851 26.25 -9.719 1 94.75 396 ASP A N 1
ATOM 3203 C CA . ASP A 1 396 ? -1.556 26.609 -11.102 1 94.75 396 ASP A CA 1
ATOM 3204 C C . ASP A 1 396 ? -1.273 25.359 -11.938 1 94.75 396 ASP A C 1
ATOM 3206 O O . ASP A 1 396 ? -0.571 24.453 -11.492 1 94.75 396 ASP A O 1
ATOM 3210 N N . ARG A 1 397 ? -1.846 25.344 -13.125 1 94.75 397 ARG A N 1
ATOM 3211 C CA . ARG A 1 397 ? -1.599 24.281 -14.102 1 94.75 397 ARG A CA 1
ATOM 3212 C C . ARG A 1 397 ? -0.657 24.75 -15.203 1 94.75 397 ARG A C 1
ATOM 3214 O O . ARG A 1 397 ? -0.75 25.891 -15.648 1 94.75 397 ARG A O 1
ATOM 3221 N N . PHE A 1 398 ? 0.247 23.875 -15.617 1 92.75 398 PHE A N 1
ATOM 3222 C CA . PHE A 1 398 ? 1.318 24.281 -16.516 1 92.75 398 PHE A CA 1
ATOM 3223 C C . PHE A 1 398 ? 1.242 23.531 -17.828 1 92.75 398 PHE A C 1
ATOM 3225 O O . PHE A 1 398 ? 0.954 22.328 -17.844 1 92.75 398 PHE A O 1
ATOM 3232 N N . ASP A 1 399 ? 1.409 24.234 -18.906 1 90.25 399 ASP A N 1
ATOM 3233 C CA . ASP A 1 399 ? 1.702 23.609 -20.188 1 90.25 399 ASP A CA 1
ATOM 3234 C C . ASP A 1 399 ? 3.209 23.5 -20.422 1 90.25 399 ASP A C 1
ATOM 3236 O O . ASP A 1 399 ? 3.869 24.5 -20.719 1 90.25 399 ASP A O 1
ATOM 3240 N N . TRP A 1 400 ? 3.752 22.328 -20.344 1 93.56 400 TRP A N 1
ATOM 3241 C CA . TRP A 1 400 ? 5.191 22.109 -20.391 1 93.56 400 TRP A CA 1
ATOM 3242 C C . TRP A 1 400 ? 5.641 21.734 -21.797 1 93.56 400 TRP A C 1
ATOM 3244 O O . TRP A 1 400 ? 6.773 21.281 -22 1 93.56 400 TRP A O 1
ATOM 3254 N N . SER A 1 401 ? 4.824 21.859 -22.812 1 88.62 401 SER A N 1
ATOM 3255 C CA . SER A 1 401 ? 5.117 21.391 -24.172 1 88.62 401 SER A CA 1
ATOM 3256 C C . SER A 1 401 ? 6.406 22.016 -24.688 1 88.62 401 SER A C 1
ATOM 3258 O O . SER A 1 401 ? 7.258 21.312 -25.234 1 88.62 401 SER A O 1
ATOM 3260 N N . HIS A 1 402 ? 6.547 23.297 -24.469 1 88.38 402 HIS A N 1
ATOM 3261 C CA . HIS A 1 402 ? 7.742 23.984 -24.953 1 88.38 402 HIS A CA 1
ATOM 3262 C C . HIS A 1 402 ? 8.984 23.5 -24.203 1 88.38 402 HIS A C 1
ATOM 3264 O O . HIS A 1 402 ? 10.023 23.25 -24.812 1 88.38 402 HIS A O 1
ATOM 3270 N N . THR A 1 403 ? 8.922 23.438 -22.906 1 93.94 403 THR A N 1
ATOM 3271 C CA . THR A 1 403 ? 10.031 23.016 -22.062 1 93.94 403 THR A CA 1
ATOM 3272 C C . THR A 1 403 ? 10.492 21.609 -22.438 1 93.94 403 THR A C 1
ATOM 3274 O O . THR A 1 403 ? 11.695 21.359 -22.562 1 93.94 403 THR A O 1
ATOM 3277 N N . VAL A 1 404 ? 9.531 20.688 -22.578 1 94.12 404 VAL A N 1
ATOM 3278 C CA . VAL A 1 404 ? 9.836 19.297 -22.875 1 94.12 404 VAL A CA 1
ATOM 3279 C C . VAL A 1 404 ? 10.453 19.188 -24.266 1 94.12 404 VAL A C 1
ATOM 3281 O O . VAL A 1 404 ? 11.414 18.438 -24.469 1 94.12 404 VAL A O 1
ATOM 3284 N N . ALA A 1 405 ? 9.945 19.906 -25.219 1 90.56 405 ALA A N 1
ATOM 3285 C CA . ALA A 1 405 ? 10.516 19.922 -26.562 1 90.56 405 ALA A CA 1
ATOM 3286 C C . ALA A 1 405 ? 11.961 20.422 -26.547 1 90.56 405 ALA A C 1
ATOM 3288 O O . ALA A 1 405 ? 12.828 19.859 -27.219 1 90.56 405 ALA A O 1
ATOM 3289 N N . ALA A 1 406 ? 12.18 21.438 -25.766 1 91.56 406 ALA A N 1
ATOM 3290 C CA . ALA A 1 406 ? 13.523 21.984 -25.656 1 91.56 406 ALA A CA 1
ATOM 3291 C C . ALA A 1 406 ? 14.477 20.984 -25.031 1 91.56 406 ALA A C 1
ATOM 3293 O O . ALA A 1 406 ? 15.625 20.844 -25.469 1 91.56 406 ALA A O 1
ATOM 3294 N N . ALA A 1 407 ? 14.07 20.312 -24 1 93.75 407 ALA A N 1
ATOM 3295 C CA . ALA A 1 407 ? 14.891 19.297 -23.344 1 93.75 407 ALA A CA 1
ATOM 3296 C C . ALA A 1 407 ? 15.25 18.172 -24.312 1 93.75 407 ALA A C 1
ATOM 3298 O O . ALA A 1 407 ? 16.422 17.781 -24.406 1 93.75 407 ALA A O 1
ATOM 3299 N N . ARG A 1 408 ? 14.305 17.688 -25.062 1 89.88 408 ARG A N 1
ATOM 3300 C CA . ARG A 1 408 ? 14.516 16.594 -25.984 1 89.88 408 ARG A CA 1
ATOM 3301 C C . ARG A 1 408 ? 15.43 17.016 -27.125 1 89.88 408 ARG A C 1
ATOM 3303 O O . ARG A 1 408 ? 16.266 16.234 -27.578 1 89.88 408 ARG A O 1
ATOM 3310 N N . ALA A 1 409 ? 15.289 18.203 -27.516 1 86.12 409 ALA A N 1
ATOM 3311 C CA . ALA A 1 409 ? 16.109 18.734 -28.609 1 86.12 409 ALA A CA 1
ATOM 3312 C C . ALA A 1 409 ? 17.562 18.922 -28.156 1 86.12 409 ALA A C 1
ATOM 3314 O O . ALA A 1 409 ? 18.469 19.031 -28.984 1 86.12 409 ALA A O 1
ATOM 3315 N N . SER A 1 410 ? 17.766 18.938 -26.906 1 88.12 410 SER A N 1
ATOM 3316 C CA . SER A 1 410 ? 19.094 19.172 -26.359 1 88.12 410 SER A CA 1
ATOM 3317 C C . SER A 1 410 ? 19.891 17.875 -26.25 1 88.12 410 SER A C 1
ATOM 3319 O O . SER A 1 410 ? 21.094 17.906 -25.969 1 88.12 410 SER A O 1
ATOM 3321 N N . ASN A 1 411 ? 19.281 16.703 -26.5 1 86.19 411 ASN A N 1
ATOM 3322 C CA . ASN A 1 411 ? 20.016 15.438 -26.484 1 86.19 411 ASN A CA 1
ATOM 3323 C C . ASN A 1 411 ? 21.156 15.43 -27.5 1 86.19 411 ASN A C 1
ATOM 3325 O O . ASN A 1 411 ? 21 15.953 -28.609 1 86.19 411 ASN A O 1
ATOM 3329 N N . PHE A 1 412 ? 22.375 14.891 -27.047 1 76.69 412 PHE A N 1
ATOM 3330 C CA . PHE A 1 412 ? 23.531 14.906 -27.953 1 76.69 412 PHE A CA 1
ATOM 3331 C C . PHE A 1 412 ? 24.5 13.797 -27.578 1 76.69 412 PHE A C 1
ATOM 3333 O O . PHE A 1 412 ? 24.375 13.156 -26.547 1 76.69 412 PHE A O 1
ATOM 3340 N N . CYS A 1 413 ? 25.344 13.477 -28.469 1 76.31 413 CYS A N 1
ATOM 3341 C CA . CYS A 1 413 ? 26.438 12.547 -28.234 1 76.31 413 CYS A CA 1
ATOM 3342 C C . CYS A 1 413 ? 27.781 13.211 -28.484 1 76.31 413 CYS A C 1
ATOM 3344 O O . CYS A 1 413 ? 27.891 14.078 -29.359 1 76.31 413 CYS A O 1
ATOM 3346 N N . SER A 1 414 ? 28.703 12.922 -27.578 1 71 414 SER A N 1
ATOM 3347 C CA . SER A 1 414 ? 30.094 13.344 -27.766 1 71 414 SER A CA 1
ATOM 3348 C C . SER A 1 414 ? 31.016 12.148 -27.906 1 71 414 SER A C 1
ATOM 3350 O O . SER A 1 414 ? 30.672 11.031 -27.516 1 71 414 SER A O 1
ATOM 3352 N N . TYR A 1 415 ? 32.156 12.398 -28.516 1 69.06 415 TYR A N 1
ATOM 3353 C CA . TYR A 1 415 ? 33.125 11.328 -28.734 1 69.06 415 TYR A CA 1
ATOM 3354 C C . TYR A 1 415 ? 34.406 11.586 -27.953 1 69.06 415 TYR A C 1
ATOM 3356 O O . TYR A 1 415 ? 34.938 12.703 -27.938 1 69.06 415 TYR A O 1
ATOM 3364 N N . LEU A 1 416 ? 34.75 10.602 -27.188 1 71.19 416 LEU A N 1
ATOM 3365 C CA . LEU A 1 416 ? 36.062 10.594 -26.516 1 71.19 416 LEU A CA 1
ATOM 3366 C C . LEU A 1 416 ? 37.031 9.695 -27.266 1 71.19 416 LEU A C 1
ATOM 3368 O O . LEU A 1 416 ? 36.75 8.516 -27.5 1 71.19 416 LEU A O 1
ATOM 3372 N N . GLN A 1 417 ? 38.094 10.219 -27.672 1 64.81 417 GLN A N 1
ATOM 3373 C CA . GLN A 1 417 ? 39.125 9.477 -28.391 1 64.81 417 GLN A CA 1
ATOM 3374 C C . GLN A 1 417 ? 40.25 9.023 -27.469 1 64.81 417 GLN A C 1
ATOM 3376 O O . GLN A 1 417 ? 40.844 9.836 -26.734 1 64.81 417 GLN A O 1
ATOM 3381 N N . PHE A 1 418 ? 40.344 7.738 -27.359 1 64 418 PHE A N 1
ATOM 3382 C CA . PHE A 1 418 ? 41.469 7.121 -26.625 1 64 418 PHE A CA 1
ATOM 3383 C C . PHE A 1 418 ? 42.438 6.465 -27.594 1 64 418 PHE A C 1
ATOM 3385 O O . PHE A 1 418 ? 42.125 6.246 -28.766 1 64 418 PHE A O 1
ATOM 3392 N N . PRO A 1 419 ? 43.719 6.23 -27.172 1 59.97 419 PRO A N 1
ATOM 3393 C CA . PRO A 1 419 ? 44.656 5.512 -28.031 1 59.97 419 PRO A CA 1
ATOM 3394 C C . PRO A 1 419 ? 44.094 4.172 -28.516 1 59.97 419 PRO A C 1
ATOM 3396 O O . PRO A 1 419 ? 44.375 3.754 -29.641 1 59.97 419 PRO A O 1
ATOM 3399 N N . THR A 1 420 ? 43.312 3.549 -27.688 1 58.16 420 THR A N 1
ATOM 3400 C CA . THR A 1 420 ? 42.844 2.195 -27.953 1 58.16 420 THR A CA 1
ATOM 3401 C C . THR A 1 420 ? 41.5 2.227 -28.656 1 58.16 420 THR A C 1
ATOM 3403 O O . THR A 1 420 ? 41 1.188 -29.094 1 58.16 420 THR A O 1
ATOM 3406 N N . GLY A 1 421 ? 40.906 3.383 -28.781 1 66.56 421 GLY A N 1
ATOM 3407 C CA . GLY A 1 421 ? 39.625 3.42 -29.422 1 66.56 421 GLY A CA 1
ATOM 3408 C C . GLY A 1 421 ? 38.812 4.668 -29.109 1 66.56 421 GLY A C 1
ATOM 3409 O O . GLY A 1 421 ? 39.375 5.645 -28.594 1 66.56 421 GLY A O 1
ATOM 3410 N N . GLN A 1 422 ? 37.625 4.664 -29.703 1 66.12 422 GLN A N 1
ATOM 3411 C CA . GLN A 1 422 ? 36.75 5.801 -29.516 1 66.12 422 GLN A CA 1
ATOM 3412 C C . GLN A 1 422 ? 35.531 5.406 -28.688 1 66.12 422 GLN A C 1
ATOM 3414 O O . GLN A 1 422 ? 35 4.297 -28.828 1 66.12 422 GLN A O 1
ATOM 3419 N N . LEU A 1 423 ? 35.219 6.27 -27.688 1 71.94 423 LEU A N 1
ATOM 3420 C CA . LEU A 1 423 ? 34.031 6.098 -26.891 1 71.94 423 LEU A CA 1
ATOM 3421 C C . LEU A 1 423 ? 33 7.203 -27.172 1 71.94 423 LEU A C 1
ATOM 3423 O O . LEU A 1 423 ? 33.344 8.383 -27.156 1 71.94 423 LEU A O 1
ATOM 3427 N N . ARG A 1 424 ? 31.859 6.824 -27.547 1 74.5 424 ARG A N 1
ATOM 3428 C CA . ARG A 1 424 ? 30.75 7.762 -27.734 1 74.5 424 ARG A CA 1
ATOM 3429 C C . ARG A 1 424 ? 29.938 7.914 -26.453 1 74.5 424 ARG A C 1
ATOM 3431 O O . ARG A 1 424 ? 29.469 6.922 -25.891 1 74.5 424 ARG A O 1
ATOM 3438 N N . VAL A 1 425 ? 29.875 9.102 -25.938 1 78.56 425 VAL A N 1
ATOM 3439 C CA . VAL A 1 425 ? 29.078 9.398 -24.75 1 78.56 425 VAL A CA 1
ATOM 3440 C C . VAL A 1 425 ? 27.828 10.188 -25.141 1 78.56 425 VAL A C 1
ATOM 3442 O O . VAL A 1 425 ? 27.938 11.312 -25.641 1 78.56 425 VAL A O 1
ATOM 3445 N N . CYS A 1 426 ? 26.656 9.641 -24.906 1 80.94 426 CYS A N 1
ATOM 3446 C CA . CYS A 1 426 ? 25.391 10.266 -25.281 1 80.94 426 CYS A CA 1
ATOM 3447 C C . CYS A 1 426 ? 24.625 10.734 -24.031 1 80.94 426 CYS A C 1
ATOM 3449 O O . CYS A 1 426 ? 24.625 10.047 -23.016 1 80.94 426 CYS A O 1
ATOM 3451 N N . HIS A 1 427 ? 24.125 11.922 -24.156 1 86.69 427 HIS A N 1
ATOM 3452 C CA . HIS A 1 427 ? 23.328 12.5 -23.078 1 86.69 427 HIS A CA 1
ATOM 3453 C C . HIS A 1 427 ? 21.859 12.57 -23.469 1 86.69 427 HIS A C 1
ATOM 3455 O O . HIS A 1 427 ? 21.516 13.07 -24.547 1 86.69 427 HIS A O 1
ATOM 3461 N N . LYS A 1 428 ? 20.953 12.055 -22.594 1 90.19 428 LYS A N 1
ATOM 3462 C CA . LYS A 1 428 ? 19.516 12.031 -22.891 1 90.19 428 LYS A CA 1
ATOM 3463 C C . LYS A 1 428 ? 18.719 12.562 -21.703 1 90.19 428 LYS A C 1
ATOM 3465 O O . LYS A 1 428 ? 18.891 12.125 -20.578 1 90.19 428 LYS A O 1
ATOM 3470 N N . TRP A 1 429 ? 17.812 13.5 -22.016 1 92.94 429 TRP A N 1
ATOM 3471 C CA . TRP A 1 429 ? 16.859 13.969 -21.016 1 92.94 429 TRP A CA 1
ATOM 3472 C C . TRP A 1 429 ? 15.602 13.117 -21.031 1 92.94 429 TRP A C 1
ATOM 3474 O O . TRP A 1 429 ? 14.961 12.945 -22.062 1 92.94 429 TRP A O 1
ATOM 3484 N N . ASN A 1 430 ? 15.289 12.516 -19.891 1 95.06 430 ASN A N 1
ATOM 3485 C CA . ASN A 1 430 ? 14.016 11.844 -19.656 1 95.06 430 ASN A CA 1
ATOM 3486 C C . ASN A 1 430 ? 13.055 12.719 -18.859 1 95.06 430 ASN A C 1
ATOM 3488 O O . ASN A 1 430 ? 13.477 13.547 -18.047 1 95.06 430 ASN A O 1
ATOM 3492 N N . ILE A 1 431 ? 11.758 12.539 -19.141 1 96.56 431 ILE A N 1
ATOM 3493 C CA . ILE A 1 431 ? 10.742 13.422 -18.562 1 96.56 431 ILE A CA 1
ATOM 3494 C C . ILE A 1 431 ? 9.859 12.633 -17.609 1 96.56 431 ILE A C 1
ATOM 3496 O O . ILE A 1 431 ? 9.336 11.57 -17.953 1 96.56 431 ILE A O 1
ATOM 3500 N N . LEU A 1 432 ? 9.711 13.086 -16.406 1 98.38 432 LEU A N 1
ATOM 3501 C CA . LEU A 1 432 ? 8.75 12.57 -15.438 1 98.38 432 LEU A CA 1
ATOM 3502 C C . LEU A 1 432 ? 7.691 13.617 -15.109 1 98.38 432 LEU A C 1
ATOM 3504 O O . LEU A 1 432 ? 8.023 14.727 -14.672 1 98.38 432 LEU A O 1
ATOM 3508 N N . LEU A 1 433 ? 6.477 13.289 -15.344 1 97.81 433 LEU A N 1
ATOM 3509 C CA . LEU A 1 433 ? 5.359 14.188 -15.078 1 97.81 433 LEU A CA 1
ATOM 3510 C C . LEU A 1 433 ? 4.668 13.82 -13.766 1 97.81 433 LEU A C 1
ATOM 3512 O O . LEU A 1 433 ? 4.16 12.711 -13.617 1 97.81 433 LEU A O 1
ATOM 3516 N N . ASP A 1 434 ? 4.688 14.703 -12.797 1 98.19 434 ASP A N 1
ATOM 3517 C CA . ASP A 1 434 ? 3.867 14.547 -11.602 1 98.19 434 ASP A CA 1
ATOM 3518 C C . ASP A 1 434 ? 2.432 15 -11.852 1 98.19 434 ASP A C 1
ATOM 3520 O O . ASP A 1 434 ? 2.121 16.188 -11.719 1 98.19 434 ASP A O 1
ATOM 3524 N N . SER A 1 435 ? 1.533 14.062 -12.086 1 98.06 435 SER A N 1
ATOM 3525 C CA . SER A 1 435 ? 0.158 14.383 -12.453 1 98.06 435 SER A CA 1
ATOM 3526 C C . SER A 1 435 ? -0.799 14.141 -11.289 1 98.06 435 SER A C 1
ATOM 3528 O O . SER A 1 435 ? -2.018 14.172 -11.469 1 98.06 435 SER A O 1
ATOM 3530 N N . ALA A 1 436 ? -0.314 13.891 -10.125 1 97.88 436 ALA A N 1
ATOM 3531 C CA . ALA A 1 436 ? -1.142 13.477 -8.992 1 97.88 436 ALA A CA 1
ATOM 3532 C C . ALA A 1 436 ? -2.213 14.516 -8.688 1 97.88 436 ALA A C 1
ATOM 3534 O O . ALA A 1 436 ? -3.395 14.18 -8.562 1 97.88 436 ALA A O 1
ATOM 3535 N N . LYS A 1 437 ? -1.848 15.758 -8.547 1 97.75 437 LYS A N 1
ATOM 3536 C CA . LYS A 1 437 ? -2.803 16.797 -8.195 1 97.75 437 LYS A CA 1
ATOM 3537 C C . LYS A 1 437 ? -3.723 17.125 -9.375 1 97.75 437 LYS A C 1
ATOM 3539 O O . LYS A 1 437 ? -4.926 17.312 -9.195 1 97.75 437 LYS A O 1
ATOM 3544 N N . ALA A 1 438 ? -3.191 17.219 -10.555 1 97.62 438 ALA A N 1
ATOM 3545 C CA . ALA A 1 438 ? -3.984 17.531 -11.742 1 97.62 438 ALA A CA 1
ATOM 3546 C C . ALA A 1 438 ? -5.059 16.469 -11.977 1 97.62 438 ALA A C 1
ATOM 3548 O O . ALA A 1 438 ? -6.195 16.797 -12.328 1 97.62 438 ALA A O 1
ATOM 3549 N N . ALA A 1 439 ? -4.711 15.242 -11.766 1 97.94 439 ALA A N 1
ATOM 3550 C CA . ALA A 1 439 ? -5.625 14.133 -12.023 1 97.94 439 ALA A CA 1
ATOM 3551 C C . ALA A 1 439 ? -6.828 14.188 -11.086 1 97.94 439 ALA A C 1
ATOM 3553 O O . ALA A 1 439 ? -7.871 13.594 -11.375 1 97.94 439 ALA A O 1
ATOM 3554 N N . ALA A 1 440 ? -6.727 14.875 -10.016 1 97.56 440 ALA A N 1
ATOM 3555 C CA . ALA A 1 440 ? -7.793 14.945 -9.016 1 97.56 440 ALA A CA 1
ATOM 3556 C C . ALA A 1 440 ? -9.008 15.695 -9.57 1 97.56 440 ALA A C 1
ATOM 3558 O O . ALA A 1 440 ? -10.148 15.398 -9.195 1 97.56 440 ALA A O 1
ATOM 3559 N N . THR A 1 441 ? -8.758 16.703 -10.453 1 97.94 441 THR A N 1
ATOM 3560 C CA . THR A 1 441 ? -9.883 17.562 -10.82 1 97.94 441 THR A CA 1
ATOM 3561 C C . THR A 1 441 ? -9.82 17.922 -12.305 1 97.94 441 THR A C 1
ATOM 3563 O O . THR A 1 441 ? -10.477 18.875 -12.742 1 97.94 441 THR A O 1
ATOM 3566 N N . SER A 1 442 ? -8.977 17.312 -13.086 1 96.94 442 SER A N 1
ATOM 3567 C CA . SER A 1 442 ? -8.906 17.609 -14.508 1 96.94 442 SER A CA 1
ATOM 3568 C C . SER A 1 442 ? -8.602 16.359 -15.32 1 96.94 442 SER A C 1
ATOM 3570 O O . SER A 1 442 ? -8.078 15.375 -14.789 1 96.94 442 SER A O 1
ATOM 3572 N N . PRO A 1 443 ? -8.969 16.406 -16.625 1 95.75 443 PRO A N 1
ATOM 3573 C CA . PRO A 1 443 ? -8.523 15.312 -17.484 1 95.75 443 PRO A CA 1
ATOM 3574 C C . PRO A 1 443 ? -7.004 15.273 -17.656 1 95.75 443 PRO A C 1
ATOM 3576 O O . PRO A 1 443 ? -6.375 16.328 -17.828 1 95.75 443 PRO A O 1
ATOM 3579 N N . VAL A 1 444 ? -6.43 14.188 -17.469 1 96.38 444 VAL A N 1
ATOM 3580 C CA . VAL A 1 444 ? -5.008 13.977 -17.719 1 96.38 444 VAL A CA 1
ATOM 3581 C C . VAL A 1 444 ? -4.828 12.891 -18.781 1 96.38 444 VAL A C 1
ATOM 3583 O O . VAL A 1 444 ? -5.062 11.711 -18.516 1 96.38 444 VAL A O 1
ATOM 3586 N N . ASP A 1 445 ? -4.512 13.289 -19.922 1 94.19 445 ASP A N 1
ATOM 3587 C CA . ASP A 1 445 ? -4.164 12.406 -21.031 1 94.19 445 ASP A CA 1
ATOM 3588 C C . ASP A 1 445 ? -2.65 12.328 -21.219 1 94.19 445 ASP A C 1
ATOM 3590 O O . ASP A 1 445 ? -2.053 13.203 -21.844 1 94.19 445 ASP A O 1
ATOM 3594 N N . ILE A 1 446 ? -2.045 11.266 -20.797 1 93.94 446 ILE A N 1
ATOM 3595 C CA . ILE A 1 446 ? -0.601 11.172 -20.609 1 93.94 446 ILE A CA 1
ATOM 3596 C C . ILE A 1 446 ? 0.098 11.266 -21.969 1 93.94 446 ILE A C 1
ATOM 3598 O O . ILE A 1 446 ? 1.044 12.039 -22.125 1 93.94 446 ILE A O 1
ATOM 3602 N N . PRO A 1 447 ? -0.321 10.516 -22.984 1 87.69 447 PRO A N 1
ATOM 3603 C CA . PRO A 1 447 ? 0.375 10.617 -24.266 1 87.69 447 PRO A CA 1
ATOM 3604 C C . PRO A 1 447 ? 0.334 12.023 -24.844 1 87.69 447 PRO A C 1
ATOM 3606 O O . PRO A 1 447 ? 1.296 12.461 -25.484 1 87.69 447 PRO A O 1
ATOM 3609 N N . ASN A 1 448 ? -0.725 12.75 -24.5 1 87.19 448 ASN A N 1
ATOM 3610 C CA . ASN A 1 448 ? -0.883 14.086 -25.062 1 87.19 448 ASN A CA 1
ATOM 3611 C C . ASN A 1 448 ? -0.348 15.164 -24.109 1 87.19 448 ASN A C 1
ATOM 3613 O O . ASN A 1 448 ? -0.325 16.344 -24.453 1 87.19 448 ASN A O 1
ATOM 3617 N N . ALA A 1 449 ? -0.034 14.766 -22.969 1 89.25 449 ALA A N 1
ATOM 3618 C CA . ALA A 1 449 ? 0.625 15.68 -22.047 1 89.25 449 ALA A CA 1
ATOM 3619 C C . ALA A 1 449 ? 2.141 15.648 -22.219 1 89.25 449 ALA A C 1
ATOM 3621 O O . ALA A 1 449 ? 2.875 15.344 -21.281 1 89.25 449 ALA A O 1
ATOM 3622 N N . CYS A 1 450 ? 2.588 15.891 -23.422 1 85.19 450 CYS A N 1
ATOM 3623 C CA . CYS A 1 450 ? 3.98 15.977 -23.844 1 85.19 450 CYS A CA 1
ATOM 3624 C C . CYS A 1 450 ? 4.617 14.594 -23.906 1 85.19 450 CYS A C 1
ATOM 3626 O O . CYS A 1 450 ? 5.844 14.469 -23.875 1 85.19 450 CYS A O 1
ATOM 3628 N N . ALA A 1 451 ? 3.871 13.508 -23.781 1 89.31 451 ALA A N 1
ATOM 3629 C CA . ALA A 1 451 ? 4.348 12.133 -23.891 1 89.31 451 ALA A CA 1
ATOM 3630 C C . ALA A 1 451 ? 5.52 11.867 -22.953 1 89.31 451 ALA A C 1
ATOM 3632 O O . ALA A 1 451 ? 6.586 11.422 -23.391 1 89.31 451 ALA A O 1
ATOM 3633 N N . PRO A 1 452 ? 5.32 12.07 -21.719 1 94.5 452 PRO A N 1
ATOM 3634 C CA . PRO A 1 452 ? 6.422 11.883 -20.766 1 94.5 452 PRO A CA 1
ATOM 3635 C C . PRO A 1 452 ? 6.922 10.445 -20.719 1 94.5 452 PRO A C 1
ATOM 3637 O O . PRO A 1 452 ? 6.227 9.531 -21.172 1 94.5 452 PRO A O 1
ATOM 3640 N N . ASP A 1 453 ? 8.195 10.234 -20.266 1 93.12 453 ASP A N 1
ATOM 3641 C CA . ASP A 1 453 ? 8.734 8.898 -20.062 1 93.12 453 ASP A CA 1
ATOM 3642 C C . ASP A 1 453 ? 8.094 8.219 -18.859 1 93.12 453 ASP A C 1
ATOM 3644 O O . ASP A 1 453 ? 7.914 7.004 -18.844 1 93.12 453 ASP A O 1
ATOM 3648 N N . PHE A 1 454 ? 7.844 8.992 -17.875 1 96.19 454 PHE A N 1
ATOM 3649 C CA . PHE A 1 454 ? 7.188 8.547 -16.656 1 96.19 454 PHE A CA 1
ATOM 3650 C C . PHE A 1 454 ? 6.082 9.508 -16.25 1 96.19 454 PHE A C 1
ATOM 3652 O O . PHE A 1 454 ? 6.176 10.711 -16.5 1 96.19 454 PHE A O 1
ATOM 3659 N N . ALA A 1 455 ? 5.051 9.008 -15.648 1 97.62 455 ALA A N 1
ATOM 3660 C CA . ALA A 1 455 ? 4.008 9.805 -15.008 1 97.62 455 ALA A CA 1
ATOM 3661 C C . ALA A 1 455 ? 3.482 9.117 -13.75 1 97.62 455 ALA A C 1
ATOM 3663 O O . ALA A 1 455 ? 3.504 7.891 -13.648 1 97.62 455 ALA A O 1
ATOM 3664 N N . VAL A 1 456 ? 3.047 9.891 -12.781 1 98.06 456 VAL A N 1
ATOM 3665 C CA . VAL A 1 456 ? 2.604 9.305 -11.516 1 98.06 456 VAL A CA 1
ATOM 3666 C C . VAL A 1 456 ? 1.232 9.867 -11.141 1 98.06 456 VAL A C 1
ATOM 3668 O O . VAL A 1 456 ? 0.887 10.984 -11.523 1 98.06 456 VAL A O 1
ATOM 3671 N N . ALA A 1 457 ? 0.44 9.102 -10.406 1 98 457 ALA A N 1
ATOM 3672 C CA . ALA A 1 457 ? -0.887 9.508 -9.953 1 98 457 ALA A CA 1
ATOM 3673 C C . ALA A 1 457 ? -1.254 8.828 -8.641 1 98 457 ALA A C 1
ATOM 3675 O O . ALA A 1 457 ? -0.619 7.848 -8.242 1 98 457 ALA A O 1
ATOM 3676 N N . SER A 1 458 ? -2.217 9.359 -7.898 1 97.81 458 SER A N 1
ATOM 3677 C CA . SER A 1 458 ? -2.836 8.797 -6.703 1 97.81 458 SER A CA 1
ATOM 3678 C C . SER A 1 458 ? -4.355 8.766 -6.828 1 97.81 458 SER A C 1
ATOM 3680 O O . SER A 1 458 ? -4.98 9.805 -7.055 1 97.81 458 SER A O 1
ATOM 3682 N N . PHE A 1 459 ? -5.02 7.707 -6.52 1 98.38 459 PHE A N 1
ATOM 3683 C CA . PHE A 1 459 ? -6.434 7.543 -6.828 1 98.38 459 PHE A CA 1
ATOM 3684 C C . PHE A 1 459 ? -7.301 8.195 -5.758 1 98.38 459 PHE A C 1
ATOM 3686 O O . PHE A 1 459 ? -8.398 8.688 -6.051 1 98.38 459 PHE A O 1
ATOM 3693 N N . TYR A 1 460 ? -6.883 8.195 -4.453 1 97.56 460 TYR A N 1
ATOM 3694 C CA . TYR A 1 460 ? -7.699 8.758 -3.385 1 97.56 460 TYR A CA 1
ATOM 3695 C C . TYR A 1 460 ? -7.926 10.25 -3.604 1 97.56 460 TYR A C 1
ATOM 3697 O O . TYR A 1 460 ? -8.883 10.82 -3.08 1 97.56 460 TYR A O 1
ATOM 3705 N N . LYS A 1 461 ? -7.055 10.945 -4.324 1 97.75 461 LYS A N 1
ATOM 3706 C CA . LYS A 1 461 ? -7.23 12.359 -4.625 1 97.75 461 LYS A CA 1
ATOM 3707 C C . LYS A 1 461 ? -8.375 12.57 -5.613 1 97.75 461 LYS A C 1
ATOM 3709 O O . LYS A 1 461 ? -8.953 13.656 -5.676 1 97.75 461 LYS A O 1
ATOM 3714 N N . MET A 1 462 ? -8.672 11.547 -6.41 1 98 462 MET A N 1
ATOM 3715 C CA . MET A 1 462 ? -9.672 11.648 -7.465 1 98 462 MET A CA 1
ATOM 3716 C C . MET A 1 462 ? -11.07 11.406 -6.906 1 98 462 MET A C 1
ATOM 3718 O O . MET A 1 462 ? -12 12.172 -7.188 1 98 462 MET A O 1
ATOM 3722 N N . PHE A 1 463 ? -11.195 10.312 -6.129 1 96.94 463 PHE A N 1
ATOM 3723 C CA . PHE A 1 463 ? -12.555 9.977 -5.734 1 96.94 463 PHE A CA 1
ATOM 3724 C C . PHE A 1 463 ? -12.609 9.531 -4.277 1 96.94 463 PHE A C 1
ATOM 3726 O O . PHE A 1 463 ? -13.648 9.07 -3.801 1 96.94 463 PHE A O 1
ATOM 3733 N N . GLY A 1 464 ? -11.555 9.594 -3.514 1 96.31 464 GLY A N 1
ATOM 3734 C CA . GLY A 1 464 ? -11.562 9.523 -2.061 1 96.31 464 GLY A CA 1
ATOM 3735 C C . GLY A 1 464 ? -11.344 8.125 -1.526 1 96.31 464 GLY A C 1
ATOM 3736 O O . GLY A 1 464 ? -10.891 7.949 -0.393 1 96.31 464 GLY A O 1
ATOM 3737 N N . TYR A 1 465 ? -11.688 7.113 -2.225 1 95.25 465 TYR A N 1
ATOM 3738 C CA . TYR A 1 465 ? -11.57 5.719 -1.811 1 95.25 465 TYR A CA 1
ATOM 3739 C C . TYR A 1 465 ? -11.312 4.812 -3.01 1 95.25 465 TYR A C 1
ATOM 3741 O O . TYR A 1 465 ? -11.922 4.984 -4.066 1 95.25 465 TYR A O 1
ATOM 3749 N N . PRO A 1 466 ? -10.414 3.781 -2.861 1 96.06 466 PRO A N 1
ATOM 3750 C CA . PRO A 1 466 ? -9.594 3.447 -1.693 1 96.06 466 PRO A CA 1
ATOM 3751 C C . PRO A 1 466 ? -8.359 4.336 -1.562 1 96.06 466 PRO A C 1
ATOM 3753 O O . PRO A 1 466 ? -7.992 5.031 -2.512 1 96.06 466 PRO A O 1
ATOM 3756 N N . THR A 1 467 ? -7.809 4.438 -0.313 1 97.25 467 THR A N 1
ATOM 3757 C CA . THR A 1 467 ? -6.496 5.039 -0.108 1 97.25 467 THR A CA 1
ATOM 3758 C C . THR A 1 467 ? -5.395 3.984 -0.214 1 97.25 467 THR A C 1
ATOM 3760 O O . THR A 1 467 ? -5.68 2.785 -0.247 1 97.25 467 THR A O 1
ATOM 3763 N N . GLY A 1 468 ? -4.188 4.398 -0.441 1 96.12 468 GLY A N 1
ATOM 3764 C CA . GLY A 1 468 ? -3.047 3.5 -0.512 1 96.12 468 GLY A CA 1
ATOM 3765 C C . GLY A 1 468 ? -2.828 2.924 -1.897 1 96.12 468 GLY A C 1
ATOM 3766 O O . GLY A 1 468 ? -2.264 1.837 -2.043 1 96.12 468 GLY A O 1
ATOM 3767 N N . LEU A 1 469 ? -3.316 3.619 -2.906 1 97.56 469 LEU A N 1
ATOM 3768 C CA . LEU A 1 469 ? -3.172 3.131 -4.273 1 97.56 469 LEU A CA 1
ATOM 3769 C C . LEU A 1 469 ? -2.816 4.27 -5.223 1 97.56 469 LEU A C 1
ATOM 3771 O O . LEU A 1 469 ? -3.391 5.359 -5.137 1 97.56 469 LEU A O 1
ATOM 3775 N N . GLY A 1 470 ? -1.822 4.086 -5.984 1 97.38 470 GLY A N 1
ATOM 3776 C CA . GLY A 1 470 ? -1.413 4.961 -7.07 1 97.38 470 GLY A CA 1
ATOM 3777 C C . GLY A 1 470 ? -0.908 4.207 -8.289 1 97.38 470 GLY A C 1
ATOM 3778 O O . GLY A 1 470 ? -1.109 2.998 -8.398 1 97.38 470 GLY A O 1
ATOM 3779 N N . ALA A 1 471 ? -0.388 4.945 -9.258 1 96.81 471 ALA A N 1
ATOM 3780 C CA . ALA A 1 471 ? 0.103 4.32 -10.477 1 96.81 471 ALA A CA 1
ATOM 3781 C C . ALA A 1 471 ? 1.384 4.996 -10.961 1 96.81 471 ALA A C 1
ATOM 3783 O O . ALA A 1 471 ? 1.515 6.219 -10.891 1 96.81 471 ALA A O 1
ATOM 3784 N N . LEU A 1 472 ? 2.328 4.238 -11.312 1 96.19 472 LEU A N 1
ATOM 3785 C CA . LEU A 1 472 ? 3.475 4.676 -12.102 1 96.19 472 LEU A CA 1
ATOM 3786 C C . LEU A 1 472 ? 3.299 4.301 -13.57 1 96.19 472 LEU A C 1
ATOM 3788 O O . LEU A 1 472 ? 3.27 3.115 -13.906 1 96.19 472 LEU A O 1
ATOM 3792 N N . ILE A 1 473 ? 3.154 5.266 -14.406 1 95.06 473 ILE A N 1
ATOM 3793 C CA . ILE A 1 473 ? 2.949 5.082 -15.836 1 95.06 473 ILE A CA 1
ATOM 3794 C C . ILE A 1 473 ? 4.27 5.281 -16.578 1 95.06 473 ILE A C 1
ATOM 3796 O O . ILE A 1 473 ? 4.973 6.27 -16.359 1 95.06 473 ILE A O 1
ATOM 3800 N N . MET A 1 474 ? 4.641 4.383 -17.453 1 91.5 474 MET A N 1
ATOM 3801 C CA . MET A 1 474 ? 5.934 4.402 -18.125 1 91.5 474 MET A CA 1
ATOM 3802 C C . MET A 1 474 ? 5.758 4.238 -19.641 1 91.5 474 MET A C 1
ATOM 3804 O O . MET A 1 474 ? 4.98 3.396 -20.078 1 91.5 474 MET A O 1
ATOM 3808 N N . LYS A 1 475 ? 6.52 5.008 -20.297 1 87.31 475 LYS A N 1
ATOM 3809 C CA . LYS A 1 475 ? 6.488 4.965 -21.75 1 87.31 475 LYS A CA 1
ATOM 3810 C C . LYS A 1 475 ? 7.191 3.715 -22.281 1 87.31 475 LYS A C 1
ATOM 3812 O O . LYS A 1 475 ? 8.258 3.34 -21.781 1 87.31 475 LYS A O 1
ATOM 3817 N N . LYS A 1 476 ? 6.547 3.16 -23.234 1 74.25 476 LYS A N 1
ATOM 3818 C CA . LYS A 1 476 ? 7.141 1.995 -23.875 1 74.25 476 LYS A CA 1
ATOM 3819 C C . LYS A 1 476 ? 8.008 2.408 -25.078 1 74.25 476 LYS A C 1
ATOM 3821 O O . LYS A 1 476 ? 7.789 3.471 -25.656 1 74.25 476 LYS A O 1
ATOM 3826 N N . GLN A 1 477 ? 9.195 1.981 -25.281 1 59.97 477 GLN A N 1
ATOM 3827 C CA . GLN A 1 477 ? 9.953 2.277 -26.5 1 59.97 477 GLN A CA 1
ATOM 3828 C C . GLN A 1 477 ? 9.234 1.76 -27.734 1 59.97 477 GLN A C 1
ATOM 3830 O O . GLN A 1 477 ? 8.617 0.694 -27.703 1 59.97 477 GLN A O 1
ATOM 3835 N N . PRO A 1 478 ? 9.211 2.881 -28.719 1 45.88 478 PRO A N 1
ATOM 3836 C CA . PRO A 1 478 ? 8.633 2.42 -29.984 1 45.88 478 PRO A CA 1
ATOM 3837 C C . PRO A 1 478 ? 9.359 1.205 -30.562 1 45.88 478 PRO A C 1
ATOM 3839 O O . PRO A 1 478 ? 10.57 1.065 -30.375 1 45.88 478 PRO A O 1
ATOM 3842 N N . LYS A 1 479 ? 8.773 0.206 -30.844 1 39.09 479 LYS A N 1
ATOM 3843 C CA . LYS A 1 479 ? 9.336 -0.947 -31.531 1 39.09 479 LYS A CA 1
ATOM 3844 C C . LYS A 1 479 ? 10.164 -0.512 -32.75 1 39.09 479 LYS A C 1
ATOM 3846 O O . LYS A 1 479 ? 9.609 -0.048 -33.75 1 39.09 479 LYS A O 1
ATOM 3851 N N . THR A 1 480 ? 11.234 0.431 -32.656 1 34.94 480 THR A N 1
ATOM 3852 C CA . THR A 1 480 ? 11.914 0.688 -33.906 1 34.94 480 THR A CA 1
ATOM 3853 C C . THR A 1 480 ? 12.156 -0.613 -34.656 1 34.94 480 THR A C 1
ATOM 3855 O O . THR A 1 480 ? 12.625 -1.597 -34.094 1 34.94 480 THR A O 1
ATOM 3858 N N . LYS A 1 481 ? 11.555 -0.804 -35.781 1 32.22 481 LYS A N 1
ATOM 3859 C CA . LYS A 1 481 ? 12.109 -1.641 -36.844 1 32.22 481 LYS A CA 1
ATOM 3860 C C . LYS A 1 481 ? 13.633 -1.596 -36.844 1 32.22 481 LYS A C 1
ATOM 3862 O O . LYS A 1 481 ? 14.227 -0.518 -36.781 1 32.22 481 LYS A O 1
ATOM 3867 N N . ARG A 1 482 ? 14.18 -2.691 -36.531 1 29.02 482 ARG A N 1
ATOM 3868 C CA . ARG A 1 482 ? 15.57 -2.713 -36.969 1 29.02 482 ARG A CA 1
ATOM 3869 C C . ARG A 1 482 ? 15.734 -2.059 -38.312 1 29.02 482 ARG A C 1
ATOM 3871 O O . ARG A 1 482 ? 15.406 -2.66 -39.344 1 29.02 482 ARG A O 1
ATOM 3878 N N . ILE A 1 483 ? 15.336 -0.888 -38.594 1 26.59 483 ILE A N 1
ATOM 3879 C CA . ILE A 1 483 ? 16.031 -0.479 -39.812 1 26.59 483 ILE A CA 1
ATOM 3880 C C . ILE A 1 483 ? 17.516 -0.844 -39.688 1 26.59 483 ILE A C 1
ATOM 3882 O O . ILE A 1 483 ? 18.172 -0.541 -38.688 1 26.59 483 ILE A O 1
ATOM 3886 N N . ASN A 1 484 ? 17.891 -1.903 -40.406 1 26.81 484 ASN A N 1
ATOM 3887 C CA . ASN A 1 484 ? 19.281 -2.15 -40.75 1 26.81 484 ASN A CA 1
ATOM 3888 C C . ASN A 1 484 ? 20.094 -0.857 -40.781 1 26.81 484 ASN A C 1
ATOM 3890 O O . ASN A 1 484 ? 21.156 -0.801 -41.406 1 26.81 484 ASN A O 1
ATOM 3894 N N . SER A 1 485 ? 19.422 0.281 -40.969 1 26.66 485 SER A N 1
ATOM 3895 C CA . SER A 1 485 ? 20.516 1.234 -41.188 1 26.66 485 SER A CA 1
ATOM 3896 C C . SER A 1 485 ? 21.484 1.238 -40 1 26.66 485 SER A C 1
ATOM 3898 O O . SER A 1 485 ? 21.062 1.1 -38.844 1 26.66 485 SER A O 1
ATOM 3900 N N . VAL A 1 486 ? 22.641 0.787 -40.219 1 27.72 486 VAL A N 1
ATOM 3901 C CA . VAL A 1 486 ? 23.938 1.021 -39.594 1 27.72 486 VAL A CA 1
ATOM 3902 C C . VAL A 1 486 ? 23.891 2.314 -38.781 1 27.72 486 VAL A C 1
ATOM 3904 O O . VAL A 1 486 ? 24.938 2.904 -38.5 1 27.72 486 VAL A O 1
ATOM 3907 N N . SER A 1 487 ? 22.844 3.074 -38.906 1 29.58 487 SER A N 1
ATOM 3908 C CA . SER A 1 487 ? 23.188 4.246 -38.125 1 29.58 487 SER A CA 1
ATOM 3909 C C . SER A 1 487 ? 23.391 3.875 -36.656 1 29.58 487 SER A C 1
ATOM 3911 O O . SER A 1 487 ? 22.734 2.971 -36.156 1 29.58 487 SER A O 1
ATOM 3913 N N . GLU A 1 488 ? 24.5 4.191 -36.031 1 32.78 488 GLU A N 1
ATOM 3914 C CA . GLU A 1 488 ? 25.344 4.254 -34.844 1 32.78 488 GLU A CA 1
ATOM 3915 C C . GLU A 1 488 ? 24.516 4.516 -33.594 1 32.78 488 GLU A C 1
ATOM 3917 O O . GLU A 1 488 ? 25.062 4.738 -32.5 1 32.78 488 GLU A O 1
ATOM 3922 N N . GLU A 1 489 ? 23.203 4.77 -33.75 1 35.28 489 GLU A N 1
ATOM 3923 C CA . GLU A 1 489 ? 22.688 5.258 -32.469 1 35.28 489 GLU A CA 1
ATOM 3924 C C . GLU A 1 489 ? 22.375 4.102 -31.516 1 35.28 489 GLU A C 1
ATOM 3926 O O . GLU A 1 489 ? 21.719 3.141 -31.906 1 35.28 489 GLU A O 1
ATOM 3931 N N . ALA A 1 490 ? 23.172 3.809 -30.594 1 39.28 490 ALA A N 1
ATOM 3932 C CA . ALA A 1 490 ? 22.969 2.918 -29.453 1 39.28 490 ALA A CA 1
ATOM 3933 C C . ALA A 1 490 ? 21.5 2.9 -29.047 1 39.28 490 ALA A C 1
ATOM 3935 O O . ALA A 1 490 ? 20.844 3.945 -29 1 39.28 490 ALA A O 1
ATOM 3936 N N . PRO A 1 491 ? 20.859 1.77 -29.203 1 44.22 491 PRO A N 1
ATOM 3937 C CA . PRO A 1 491 ? 19.453 1.697 -28.844 1 44.22 491 PRO A CA 1
ATOM 3938 C C . PRO A 1 491 ? 19.141 2.412 -27.531 1 44.22 491 PRO A C 1
ATOM 3940 O O . PRO A 1 491 ? 19.859 2.25 -26.547 1 44.22 491 PRO A O 1
ATOM 3943 N N . ILE A 1 492 ? 18.406 3.578 -27.594 1 45.38 492 ILE A N 1
ATOM 3944 C CA . ILE A 1 492 ? 17.891 4.312 -26.438 1 45.38 492 ILE A CA 1
ATOM 3945 C C . ILE A 1 492 ? 16.984 3.408 -25.609 1 45.38 492 ILE A C 1
ATOM 3947 O O . ILE A 1 492 ? 16.016 2.838 -26.141 1 45.38 492 ILE A O 1
ATOM 3951 N N . ASN A 1 493 ? 17.312 3.02 -24.391 1 53.47 493 ASN A N 1
ATOM 3952 C CA . ASN A 1 493 ? 16.516 2.199 -23.484 1 53.47 493 ASN A CA 1
ATOM 3953 C C . ASN A 1 493 ? 15.148 2.83 -23.203 1 53.47 493 ASN A C 1
ATOM 3955 O O . ASN A 1 493 ? 15.055 4.043 -23.016 1 53.47 493 ASN A O 1
ATOM 3959 N N . SER A 1 494 ? 14.07 2.07 -23.5 1 55.31 494 SER A N 1
ATOM 3960 C CA . SER A 1 494 ? 12.75 2.486 -23.047 1 55.31 494 SER A CA 1
ATOM 3961 C C . SER A 1 494 ? 12.75 2.834 -21.562 1 55.31 494 SER A C 1
ATOM 3963 O O . SER A 1 494 ? 13.695 2.49 -20.844 1 55.31 494 SER A O 1
ATOM 3965 N N . SER A 1 495 ? 11.805 3.654 -21.203 1 66.31 495 SER A N 1
ATOM 3966 C CA . SER A 1 495 ? 11.664 4.023 -19.797 1 66.31 495 SER A CA 1
ATOM 3967 C C . SER A 1 495 ? 11.555 2.787 -18.906 1 66.31 495 SER A C 1
ATOM 3969 O O . SER A 1 495 ? 12.117 2.754 -17.812 1 66.31 495 SER A O 1
ATOM 3971 N N . GLU A 1 496 ? 10.891 1.854 -19.484 1 62.16 496 GLU A N 1
ATOM 3972 C CA . GLU A 1 496 ? 10.758 0.608 -18.734 1 62.16 496 GLU A CA 1
ATOM 3973 C C . GLU A 1 496 ? 12.109 -0.094 -18.594 1 62.16 496 GLU A C 1
ATOM 3975 O O . GLU A 1 496 ? 12.438 -0.613 -17.516 1 62.16 496 GLU A O 1
ATOM 3980 N N . GLU A 1 497 ? 12.789 -0.075 -19.641 1 63.84 497 GLU A N 1
ATOM 3981 C CA . GLU A 1 497 ? 14.102 -0.724 -19.625 1 63.84 497 GLU A CA 1
ATOM 3982 C C . GLU A 1 497 ? 15.062 -0.008 -18.688 1 63.84 497 GLU A C 1
ATOM 3984 O O . GLU A 1 497 ? 15.938 -0.638 -18.094 1 63.84 497 GLU A O 1
ATOM 3989 N N . LEU A 1 498 ? 14.766 1.286 -18.625 1 73.38 498 LEU A N 1
ATOM 3990 C CA . LEU A 1 498 ? 15.625 2.082 -17.766 1 73.38 498 LEU A CA 1
ATOM 3991 C C . LEU A 1 498 ? 15.484 1.646 -16.312 1 73.38 498 LEU A C 1
ATOM 3993 O O . LEU A 1 498 ? 16.453 1.719 -15.539 1 73.38 498 LEU A O 1
ATOM 3997 N N . LEU A 1 499 ? 14.25 1.156 -16 1 74.94 499 LEU A N 1
ATOM 3998 C CA . LEU A 1 499 ? 14.016 0.83 -14.602 1 74.94 499 LEU A CA 1
ATOM 3999 C C . LEU A 1 499 ? 14.25 -0.654 -14.344 1 74.94 499 LEU A C 1
ATOM 4001 O O . LEU A 1 499 ? 14.328 -1.082 -13.188 1 74.94 499 LEU A O 1
ATOM 4005 N N . LEU A 1 500 ? 14.188 -1.572 -15.344 1 65.62 500 LEU A N 1
ATOM 4006 C CA . LEU A 1 500 ? 14.18 -3.02 -15.156 1 65.62 500 LEU A CA 1
ATOM 4007 C C . LEU A 1 500 ? 15.578 -3.598 -15.328 1 65.62 500 LEU A C 1
ATOM 4009 O O . LEU A 1 500 ? 15.797 -4.785 -15.078 1 65.62 500 LEU A O 1
ATOM 4013 N N . ASP A 1 501 ? 16.641 -2.951 -15.805 1 52.62 501 ASP A N 1
ATOM 4014 C CA . ASP A 1 501 ? 17.891 -3.654 -16.125 1 52.62 501 ASP A CA 1
ATOM 4015 C C . ASP A 1 501 ? 18.453 -4.34 -14.883 1 52.62 501 ASP A C 1
ATOM 4017 O O . ASP A 1 501 ? 19.094 -3.695 -14.047 1 52.62 501 ASP A O 1
ATOM 4021 N N . GLY A 1 502 ? 17.75 -5.438 -14.305 1 44.34 502 GLY A N 1
ATOM 4022 C CA . GLY A 1 502 ? 18.047 -6.262 -13.148 1 44.34 502 GLY A CA 1
ATOM 4023 C C . GLY A 1 502 ? 19.422 -6.914 -13.219 1 44.34 502 GLY A C 1
ATOM 4024 O O . GLY A 1 502 ? 19.906 -7.453 -12.227 1 44.34 502 GLY A O 1
ATOM 4025 N N . ASN A 1 503 ? 19.875 -7.461 -14.383 1 42.03 503 ASN A N 1
ATOM 4026 C CA . ASN A 1 503 ? 21.062 -8.312 -14.406 1 42.03 503 ASN A CA 1
ATOM 4027 C C . ASN A 1 503 ? 22.344 -7.488 -14.297 1 42.03 503 ASN A C 1
ATOM 4029 O O . ASN A 1 503 ? 23.438 -8.039 -14.148 1 42.03 503 ASN A O 1
ATOM 4033 N N . VAL A 1 504 ? 22.172 -6.215 -14.492 1 47.28 504 VAL A N 1
ATOM 4034 C CA . VAL A 1 504 ? 23.406 -5.434 -14.453 1 47.28 504 VAL A CA 1
ATOM 4035 C C . VAL A 1 504 ? 23.422 -4.543 -13.211 1 47.28 504 VAL A C 1
ATOM 4037 O O . VAL A 1 504 ? 22.359 -4.234 -12.648 1 47.28 504 VAL A O 1
ATOM 4040 N N . SER A 1 505 ? 24.562 -4.418 -12.422 1 55.44 505 SER A N 1
ATOM 4041 C CA . SER A 1 505 ? 24.75 -3.438 -11.359 1 55.44 505 SER A CA 1
ATOM 4042 C C . SER A 1 505 ? 23.984 -2.152 -11.648 1 55.44 505 SER A C 1
ATOM 4044 O O . SER A 1 505 ? 23.984 -1.664 -12.781 1 55.44 505 SER A O 1
ATOM 4046 N N . PRO A 1 506 ? 22.984 -1.802 -10.742 1 67.19 506 PRO A N 1
ATOM 4047 C CA . PRO A 1 506 ? 22.812 -2.193 -9.344 1 67.19 506 PRO A CA 1
ATOM 4048 C C . PRO A 1 506 ? 21.734 -3.258 -9.156 1 67.19 506 PRO A C 1
ATOM 4050 O O . PRO A 1 506 ? 20.75 -3.283 -9.891 1 67.19 506 PRO A O 1
ATOM 4053 N N . ARG A 1 507 ? 22.031 -4.156 -8.227 1 82.5 507 ARG A N 1
ATOM 4054 C CA . ARG A 1 507 ? 21.078 -5.172 -7.801 1 82.5 507 ARG A CA 1
ATOM 4055 C C . ARG A 1 507 ? 19.938 -4.555 -6.996 1 82.5 507 ARG A C 1
ATOM 4057 O O . ARG A 1 507 ? 20.172 -3.648 -6.188 1 82.5 507 ARG A O 1
ATOM 4064 N N . HIS A 1 508 ? 18.797 -4.922 -7.344 1 87.06 508 HIS A N 1
ATOM 4065 C CA . HIS A 1 508 ? 17.625 -4.441 -6.613 1 87.06 508 HIS A CA 1
ATOM 4066 C C . HIS A 1 508 ? 16.922 -5.582 -5.891 1 87.06 508 HIS A C 1
ATOM 4068 O O . HIS A 1 508 ? 17.031 -6.742 -6.297 1 87.06 508 HIS A O 1
ATOM 4074 N N . TYR A 1 509 ? 16.266 -5.289 -4.805 1 91.12 509 TYR A N 1
ATOM 4075 C CA . TYR A 1 509 ? 15.43 -6.23 -4.074 1 91.12 509 TYR A CA 1
ATOM 4076 C C . TYR A 1 509 ? 14.43 -6.91 -5.004 1 91.12 509 TYR A C 1
ATOM 4078 O O . TYR A 1 509 ? 13.969 -6.305 -5.973 1 91.12 509 TYR A O 1
ATOM 4086 N N . PHE A 1 510 ? 14.055 -8.203 -4.707 1 87.94 510 PHE A N 1
ATOM 4087 C CA . PHE A 1 510 ? 12.922 -8.867 -5.34 1 87.94 510 PHE A CA 1
ATOM 4088 C C . PHE A 1 510 ? 12.102 -9.641 -4.312 1 87.94 510 PHE A C 1
ATOM 4090 O O . PHE A 1 510 ? 12.602 -9.961 -3.23 1 87.94 510 PHE A O 1
ATOM 4097 N N . GLY A 1 511 ? 10.844 -9.844 -4.57 1 89.88 511 GLY A N 1
ATOM 4098 C CA . GLY A 1 511 ? 9.938 -10.531 -3.658 1 89.88 511 GLY A CA 1
ATOM 4099 C C . GLY A 1 511 ? 9.016 -11.508 -4.359 1 89.88 511 GLY A C 1
ATOM 4100 O O . GLY A 1 511 ? 9.234 -11.852 -5.523 1 89.88 511 GLY A O 1
ATOM 4101 N N . GLY A 1 512 ? 8.094 -11.969 -3.547 1 86.44 512 GLY A N 1
ATOM 4102 C CA . GLY A 1 512 ? 7.109 -12.883 -4.105 1 86.44 512 GLY A CA 1
ATOM 4103 C C . GLY A 1 512 ? 6.379 -12.32 -5.309 1 86.44 512 GLY A C 1
ATOM 4104 O O . GLY A 1 512 ? 6.039 -11.133 -5.332 1 86.44 512 GLY A O 1
ATOM 4105 N N . GLY A 1 513 ? 6.156 -13.156 -6.332 1 78.12 513 GLY A N 1
ATOM 4106 C CA . GLY A 1 513 ? 5.402 -12.758 -7.512 1 78.12 513 GLY A CA 1
ATOM 4107 C C . GLY A 1 513 ? 6.273 -12.141 -8.594 1 78.12 513 GLY A C 1
ATOM 4108 O O . GLY A 1 513 ? 5.828 -11.969 -9.727 1 78.12 513 GLY A O 1
ATOM 4109 N N . SER A 1 514 ? 7.562 -11.922 -8.242 1 80.38 514 SER A N 1
ATOM 4110 C CA . SER A 1 514 ? 8.383 -11.188 -9.195 1 80.38 514 SER A CA 1
ATOM 4111 C C . SER A 1 514 ? 9.438 -12.086 -9.828 1 80.38 514 SER A C 1
ATOM 4113 O O . SER A 1 514 ? 10.336 -11.609 -10.531 1 80.38 514 SER A O 1
ATOM 4115 N N . VAL A 1 515 ? 9.383 -13.445 -9.578 1 84.62 515 VAL A N 1
ATOM 4116 C CA . VAL A 1 515 ? 10.43 -14.328 -10.078 1 84.62 515 VAL A CA 1
ATOM 4117 C C . VAL A 1 515 ? 9.797 -15.531 -10.789 1 84.62 515 VAL A C 1
ATOM 4119 O O . VAL A 1 515 ? 8.711 -15.977 -10.422 1 84.62 515 VAL A O 1
ATOM 4122 N N . ASP A 1 516 ? 10.477 -16 -11.773 1 82.38 516 ASP A N 1
ATOM 4123 C CA . ASP A 1 516 ? 10.094 -17.25 -12.422 1 82.38 516 ASP A CA 1
ATOM 4124 C C . ASP A 1 516 ? 10.711 -18.453 -11.695 1 82.38 516 ASP A C 1
ATOM 4126 O O . ASP A 1 516 ? 10.078 -19.5 -11.57 1 82.38 516 ASP A O 1
ATOM 4130 N N . VAL A 1 517 ? 11.922 -18.281 -11.281 1 87.5 517 VAL A N 1
ATOM 4131 C CA . VAL A 1 517 ? 12.633 -19.328 -10.531 1 87.5 517 VAL A CA 1
ATOM 4132 C C . VAL A 1 517 ? 13.688 -18.672 -9.641 1 87.5 517 VAL A C 1
ATOM 4134 O O . VAL A 1 517 ? 14.266 -17.641 -9.992 1 87.5 517 VAL A O 1
ATOM 4137 N N . VAL A 1 518 ? 13.844 -19.219 -8.477 1 91.5 518 VAL A N 1
ATOM 4138 C CA . VAL A 1 518 ? 14.852 -18.734 -7.543 1 91.5 518 VAL A CA 1
ATOM 4139 C C . VAL A 1 518 ? 15.422 -19.891 -6.734 1 91.5 518 VAL A C 1
ATOM 4141 O O . VAL A 1 518 ? 14.688 -20.812 -6.363 1 91.5 518 VAL A O 1
ATOM 4144 N N . LEU A 1 519 ? 16.719 -19.938 -6.625 1 92.5 519 LEU A N 1
ATOM 4145 C CA . LEU A 1 519 ? 17.391 -20.875 -5.738 1 92.5 519 LEU A CA 1
ATOM 4146 C C . LEU A 1 519 ? 17.812 -20.203 -4.445 1 92.5 519 LEU A C 1
ATOM 4148 O O . LEU A 1 519 ? 18.578 -19.234 -4.477 1 92.5 519 LEU A O 1
ATOM 4152 N N . PRO A 1 520 ? 17.359 -20.672 -3.318 1 93.06 520 PRO A N 1
ATOM 4153 C CA . PRO A 1 520 ? 17.656 -19.984 -2.059 1 93.06 520 PRO A CA 1
ATOM 4154 C C . PRO A 1 520 ? 19.141 -20.031 -1.703 1 93.06 520 PRO A C 1
ATOM 4156 O O . PRO A 1 520 ? 19.672 -19.078 -1.119 1 93.06 520 PRO A O 1
ATOM 4159 N N . ARG A 1 521 ? 19.875 -21.078 -2.02 1 90.75 521 ARG A N 1
ATOM 4160 C CA . ARG A 1 521 ? 21.25 -21.281 -1.569 1 90.75 521 ARG A CA 1
ATOM 4161 C C . ARG A 1 521 ? 22.25 -20.609 -2.508 1 90.75 521 ARG A C 1
ATOM 4163 O O . ARG A 1 521 ? 23.344 -20.234 -2.088 1 90.75 521 ARG A O 1
ATOM 4170 N N . THR A 1 522 ? 21.812 -20.516 -3.768 1 90.25 522 THR A N 1
ATOM 4171 C CA . THR A 1 522 ? 22.703 -19.984 -4.797 1 90.25 522 THR A CA 1
ATOM 4172 C C . THR A 1 522 ? 22.188 -18.641 -5.309 1 90.25 522 THR A C 1
ATOM 4174 O O . THR A 1 522 ? 20.969 -18.406 -5.375 1 90.25 522 THR A O 1
ATOM 4177 N N . ASP A 1 523 ? 23.188 -17.812 -5.613 1 90.31 523 ASP A N 1
ATOM 4178 C CA . ASP A 1 523 ? 22.812 -16.531 -6.199 1 90.31 523 ASP A CA 1
ATOM 4179 C C . ASP A 1 523 ? 22.281 -16.719 -7.625 1 90.31 523 ASP A C 1
ATOM 4181 O O . ASP A 1 523 ? 22.953 -16.328 -8.586 1 90.31 523 ASP A O 1
ATOM 4185 N N . PHE A 1 524 ? 21.125 -17.281 -7.68 1 90.12 524 PHE A N 1
ATOM 4186 C CA . PHE A 1 524 ? 20.484 -17.531 -8.961 1 90.12 524 PHE A CA 1
ATOM 4187 C C . PHE A 1 524 ? 19.016 -17.125 -8.906 1 90.12 524 PHE A C 1
ATOM 4189 O O . PHE A 1 524 ? 18.266 -17.609 -8.055 1 90.12 524 PHE A O 1
ATOM 4196 N N . VAL A 1 525 ? 18.672 -16.219 -9.695 1 88.5 525 VAL A N 1
ATOM 4197 C CA . VAL A 1 525 ? 17.281 -15.766 -9.797 1 88.5 525 VAL A CA 1
ATOM 4198 C C . VAL A 1 525 ? 16.969 -15.383 -11.242 1 88.5 525 VAL A C 1
ATOM 4200 O O . VAL A 1 525 ? 17.812 -14.805 -11.938 1 88.5 525 VAL A O 1
ATOM 4203 N N . VAL A 1 526 ? 15.82 -15.82 -11.68 1 83.38 526 VAL A N 1
ATOM 4204 C CA . VAL A 1 526 ? 15.281 -15.375 -12.961 1 83.38 526 VAL A CA 1
ATOM 4205 C C . VAL A 1 526 ? 14.031 -14.523 -12.734 1 83.38 526 VAL A C 1
ATOM 4207 O O . VAL A 1 526 ? 13.016 -15.023 -12.258 1 83.38 526 VAL A O 1
ATOM 4210 N N . PRO A 1 527 ? 14.172 -13.227 -13 1 80 527 PRO A N 1
ATOM 4211 C CA . PRO A 1 527 ? 13 -12.367 -12.82 1 80 527 PRO A CA 1
ATOM 4212 C C . PRO A 1 527 ? 11.797 -12.836 -13.633 1 80 527 PRO A C 1
ATOM 4214 O O . PRO A 1 527 ? 11.953 -13.523 -14.641 1 80 527 PRO A O 1
ATOM 4217 N N . ARG A 1 528 ? 10.695 -12.477 -13.125 1 78.25 528 ARG A N 1
ATOM 4218 C CA . ARG A 1 528 ? 9.438 -12.875 -13.742 1 78.25 528 ARG A CA 1
ATOM 4219 C C . ARG A 1 528 ? 9.398 -12.477 -15.219 1 78.25 528 ARG A C 1
ATOM 4221 O O . ARG A 1 528 ? 9.766 -11.352 -15.57 1 78.25 528 ARG A O 1
ATOM 4228 N N . ASN A 1 529 ? 9.023 -13.359 -16.078 1 61.84 529 ASN A N 1
ATOM 4229 C CA . ASN A 1 529 ? 8.805 -13.195 -17.516 1 61.84 529 ASN A CA 1
ATOM 4230 C C . ASN A 1 529 ? 10.086 -12.797 -18.234 1 61.84 529 ASN A C 1
ATOM 4232 O O . ASN A 1 529 ? 10.055 -12.016 -19.203 1 61.84 529 ASN A O 1
ATOM 4236 N N . SER A 1 530 ? 11.367 -13.031 -17.625 1 53.81 530 SER A N 1
ATOM 4237 C CA . SER A 1 530 ? 12.648 -12.68 -18.234 1 53.81 530 SER A CA 1
ATOM 4238 C C . SER A 1 530 ? 12.922 -13.516 -19.484 1 53.81 530 SER A C 1
ATOM 4240 O O . SER A 1 530 ? 13.609 -13.062 -20.391 1 53.81 530 SER A O 1
ATOM 4242 N N . GLN A 1 531 ? 12.82 -14.891 -19.391 1 46.88 531 GLN A N 1
ATOM 4243 C CA . GLN A 1 531 ? 13.102 -15.711 -20.578 1 46.88 531 GLN A CA 1
ATOM 4244 C C . GLN A 1 531 ? 12.477 -15.109 -21.828 1 46.88 531 GLN A C 1
ATOM 4246 O O . GLN A 1 531 ? 12.977 -15.32 -22.938 1 46.88 531 GLN A O 1
ATOM 4251 N N . HIS A 1 532 ? 11.43 -14.352 -21.562 1 39.91 532 HIS A N 1
ATOM 4252 C CA . HIS A 1 532 ? 10.891 -13.664 -22.719 1 39.91 532 HIS A CA 1
ATOM 4253 C C . HIS A 1 532 ? 11.719 -12.43 -23.078 1 39.91 532 HIS A C 1
ATOM 4255 O O . HIS A 1 532 ? 11.516 -11.82 -24.125 1 39.91 532 HIS A O 1
ATOM 4261 N N . MET A 1 533 ? 12.648 -12 -22.188 1 36.84 533 MET A N 1
ATOM 4262 C CA . MET A 1 533 ? 13.492 -10.828 -22.375 1 36.84 533 MET A CA 1
ATOM 4263 C C . MET A 1 533 ? 14.633 -11.133 -23.344 1 36.84 533 MET A C 1
ATOM 4265 O O . MET A 1 533 ? 15.125 -10.234 -24.031 1 36.84 533 MET A O 1
ATOM 4269 N N . TYR A 1 534 ? 15.406 -12.227 -23.109 1 31.3 534 TYR A N 1
ATOM 4270 C CA . TYR A 1 534 ? 16.688 -12.359 -23.797 1 31.3 534 TYR A CA 1
ATOM 4271 C C . TYR A 1 534 ? 16.484 -12.633 -25.281 1 31.3 534 TYR A C 1
ATOM 4273 O O . TYR A 1 534 ? 17.438 -12.938 -26 1 31.3 534 TYR A O 1
ATOM 4281 N N . ASN A 1 535 ? 15.414 -12.789 -25.844 1 31.34 535 ASN A N 1
ATOM 4282 C CA . ASN A 1 535 ? 15.711 -13 -27.25 1 31.34 535 ASN A CA 1
ATOM 4283 C C . ASN A 1 535 ? 16.281 -11.742 -27.906 1 31.34 535 ASN A C 1
ATOM 4285 O O . ASN A 1 535 ? 16.062 -10.633 -27.422 1 31.34 535 ASN A O 1
ATOM 4289 N N . LYS A 1 536 ? 17.328 -11.867 -28.75 1 29.97 536 LYS A N 1
ATOM 4290 C CA . LYS A 1 536 ? 17.984 -10.852 -29.578 1 29.97 536 LYS A CA 1
ATOM 4291 C C . LYS A 1 536 ? 16.984 -9.773 -30.016 1 29.97 536 LYS A C 1
ATOM 4293 O O . LYS A 1 536 ? 17.375 -8.766 -30.609 1 29.97 536 LYS A O 1
ATOM 4298 N N . SER A 1 537 ? 15.789 -10.227 -30.125 1 31.8 537 SER A N 1
ATOM 4299 C CA . SER A 1 537 ? 14.938 -9.352 -30.906 1 31.8 537 SER A CA 1
ATOM 4300 C C . SER A 1 537 ? 14.305 -8.266 -30.047 1 31.8 537 SER A C 1
ATOM 4302 O O . SER A 1 537 ? 13.445 -7.516 -30.516 1 31.8 537 SER A O 1
ATOM 4304 N N . GLY A 1 538 ? 14.75 -7.777 -28.75 1 33.5 538 GLY A N 1
ATOM 4305 C CA . GLY A 1 538 ? 14.305 -6.566 -28.078 1 33.5 538 GLY A CA 1
ATOM 4306 C C . GLY A 1 538 ? 13.016 -6.754 -27.297 1 33.5 538 GLY A C 1
ATOM 4307 O O . GLY A 1 538 ? 12.242 -5.812 -27.125 1 33.5 538 GLY A O 1
ATOM 4308 N N . GLU A 1 539 ? 12.578 -7.91 -26.828 1 35.97 539 GLU A N 1
ATOM 4309 C CA . GLU A 1 539 ? 11.266 -8.266 -26.312 1 35.97 539 GLU A CA 1
ATOM 4310 C C . GLU A 1 539 ? 11.008 -7.609 -24.953 1 35.97 539 GLU A C 1
ATOM 4312 O O . GLU A 1 539 ? 11.945 -7.215 -24.266 1 35.97 539 GLU A O 1
ATOM 4317 N N . TYR A 1 540 ? 9.555 -7.336 -24.562 1 39.97 540 TYR A N 1
ATOM 4318 C CA . TYR A 1 540 ? 8.875 -6.52 -23.562 1 39.97 540 TYR A CA 1
ATOM 4319 C C . TYR A 1 540 ? 9.164 -7.027 -22.156 1 39.97 540 TYR A C 1
ATOM 4321 O O . TYR A 1 540 ? 9.164 -8.234 -21.906 1 39.97 540 TYR A O 1
ATOM 4329 N N . VAL A 1 541 ? 9.93 -6.336 -21.438 1 46.97 541 VAL A N 1
ATOM 4330 C CA . VAL A 1 541 ? 10.125 -6.562 -20 1 46.97 541 VAL A CA 1
ATOM 4331 C C . VAL A 1 541 ? 8.82 -6.277 -19.25 1 46.97 541 VAL A C 1
ATOM 4333 O O . VAL A 1 541 ? 8.227 -5.211 -19.422 1 46.97 541 VAL A O 1
ATOM 4336 N N . ASP A 1 542 ? 8.086 -7.367 -18.672 1 57.5 542 ASP A N 1
ATOM 4337 C CA . ASP A 1 542 ? 6.922 -7.258 -17.797 1 57.5 542 ASP A CA 1
ATOM 4338 C C . ASP A 1 542 ? 7.273 -6.508 -16.516 1 57.5 542 ASP A C 1
ATOM 4340 O O . ASP A 1 542 ? 8.297 -6.789 -15.883 1 57.5 542 ASP A O 1
ATOM 4344 N N . LEU A 1 543 ? 6.512 -5.395 -16.328 1 67.06 543 LEU A N 1
ATOM 4345 C CA . LEU A 1 543 ? 6.711 -4.543 -15.156 1 67.06 543 LEU A CA 1
ATOM 4346 C C . LEU A 1 543 ? 6.418 -5.309 -13.875 1 67.06 543 LEU A C 1
ATOM 4348 O O . LEU A 1 543 ? 6.586 -4.773 -12.773 1 67.06 543 LEU A O 1
ATOM 4352 N N . GLY A 1 544 ? 6.113 -6.578 -14.07 1 67.62 544 GLY A N 1
ATOM 4353 C CA . GLY A 1 544 ? 5.82 -7.402 -12.914 1 67.62 544 GLY A CA 1
ATOM 4354 C C . GLY A 1 544 ? 7.016 -7.582 -11.992 1 67.62 544 GLY A C 1
ATOM 4355 O O . GLY A 1 544 ? 6.855 -7.914 -10.812 1 67.62 544 GLY A O 1
ATOM 4356 N N . VAL A 1 545 ? 8.203 -7.309 -12.492 1 72.31 545 VAL A N 1
ATOM 4357 C CA . VAL A 1 545 ? 9.43 -7.492 -11.719 1 72.31 545 VAL A CA 1
ATOM 4358 C C . VAL A 1 545 ? 9.5 -6.445 -10.609 1 72.31 545 VAL A C 1
ATOM 4360 O O . VAL A 1 545 ? 10.156 -6.66 -9.586 1 72.31 545 VAL A O 1
ATOM 4363 N N . THR A 1 546 ? 8.758 -5.367 -10.805 1 75.44 546 THR A N 1
ATOM 4364 C CA . THR A 1 546 ? 8.836 -4.289 -9.828 1 75.44 546 THR A CA 1
ATOM 4365 C C . THR A 1 546 ? 7.727 -4.422 -8.789 1 75.44 546 THR A C 1
ATOM 4367 O O . THR A 1 546 ? 7.684 -3.662 -7.82 1 75.44 546 THR A O 1
ATOM 4370 N N . VAL A 1 547 ? 6.863 -5.316 -9.023 1 79.75 547 VAL A N 1
ATOM 4371 C CA . VAL A 1 547 ? 5.77 -5.539 -8.086 1 79.75 547 VAL A CA 1
ATOM 4372 C C . VAL A 1 547 ? 6.125 -6.688 -7.141 1 79.75 547 VAL A C 1
ATOM 4374 O O . VAL A 1 547 ? 6.219 -7.84 -7.562 1 79.75 547 VAL A O 1
ATOM 4377 N N . HIS A 1 548 ? 6.312 -6.348 -5.906 1 88.56 548 HIS A N 1
ATOM 4378 C CA . HIS A 1 548 ? 6.762 -7.336 -4.93 1 88.56 548 HIS A CA 1
ATOM 4379 C C . HIS A 1 548 ? 5.641 -7.703 -3.963 1 88.56 548 HIS A C 1
ATOM 4381 O O . HIS A 1 548 ? 5.027 -6.82 -3.357 1 88.56 548 HIS A O 1
ATOM 4387 N N . GLY A 1 549 ? 5.434 -9 -3.791 1 89.5 549 GLY A N 1
ATOM 4388 C CA . GLY A 1 549 ? 4.441 -9.461 -2.834 1 89.5 549 GLY A CA 1
ATOM 4389 C C . GLY A 1 549 ? 3.02 -9.359 -3.35 1 89.5 549 GLY A C 1
ATOM 4390 O O . GLY A 1 549 ? 2.801 -9.195 -4.551 1 89.5 549 GLY A O 1
ATOM 4391 N N . THR A 1 550 ? 2.09 -9.539 -2.43 1 92.62 550 THR A N 1
ATOM 4392 C CA . THR A 1 550 ? 0.676 -9.477 -2.779 1 92.62 550 THR A CA 1
ATOM 4393 C C . THR A 1 550 ? 0.214 -8.031 -2.902 1 92.62 550 THR A C 1
ATOM 4395 O O . THR A 1 550 ? 0.421 -7.227 -1.991 1 92.62 550 THR A O 1
ATOM 4398 N N . GLU A 1 551 ? -0.333 -7.727 -3.994 1 92.81 551 GLU A N 1
ATOM 4399 C CA . GLU A 1 551 ? -0.825 -6.375 -4.254 1 92.81 551 GLU A CA 1
ATOM 4400 C C . GLU A 1 551 ? -2.064 -6.07 -3.416 1 92.81 551 GLU A C 1
ATOM 4402 O O . GLU A 1 551 ? -2.666 -6.977 -2.836 1 92.81 551 GLU A O 1
ATOM 4407 N N . HIS A 1 552 ? -2.371 -4.793 -3.379 1 96.81 552 HIS A N 1
ATOM 4408 C CA . HIS A 1 552 ? -3.607 -4.32 -2.77 1 96.81 552 HIS A CA 1
ATOM 4409 C C . HIS A 1 552 ? -4.82 -4.715 -3.605 1 96.81 552 HIS A C 1
ATOM 4411 O O . HIS A 1 552 ? -5.59 -3.852 -4.035 1 96.81 552 HIS A O 1
ATOM 4417 N N . PHE A 1 553 ? -5.098 -6.078 -3.738 1 96.12 553 PHE A N 1
ATOM 4418 C CA . PHE A 1 553 ? -5.957 -6.586 -4.797 1 96.12 553 PHE A CA 1
ATOM 4419 C C . PHE A 1 553 ? -7.41 -6.203 -4.543 1 96.12 553 PHE A C 1
ATOM 4421 O O . PHE A 1 553 ? -8.156 -5.93 -5.484 1 96.12 553 PHE A O 1
ATOM 4428 N N . ARG A 1 554 ? -7.855 -6.16 -3.311 1 96.31 554 ARG A N 1
ATOM 4429 C CA . ARG A 1 554 ? -9.234 -5.75 -3.08 1 96.31 554 ARG A CA 1
ATOM 4430 C C . ARG A 1 554 ? -9.422 -4.262 -3.357 1 96.31 554 ARG A C 1
ATOM 4432 O O . ARG A 1 554 ? -10.438 -3.848 -3.914 1 96.31 554 ARG A O 1
ATOM 4439 N N . GLY A 1 555 ? -8.391 -3.455 -2.891 1 96.75 555 GLY A N 1
ATOM 4440 C CA . GLY A 1 555 ? -8.43 -2.039 -3.219 1 96.75 555 GLY A CA 1
ATOM 4441 C C . GLY A 1 555 ? -8.438 -1.771 -4.711 1 96.75 555 GLY A C 1
ATOM 4442 O O . GLY A 1 555 ? -9.172 -0.899 -5.188 1 96.75 555 GLY A O 1
ATOM 4443 N N . ILE A 1 556 ? -7.629 -2.506 -5.414 1 97.38 556 ILE A N 1
ATOM 4444 C CA . ILE A 1 556 ? -7.559 -2.359 -6.863 1 97.38 556 ILE A CA 1
ATOM 4445 C C . ILE A 1 556 ? -8.93 -2.629 -7.477 1 97.38 556 ILE A C 1
ATOM 4447 O O . ILE A 1 556 ? -9.414 -1.847 -8.297 1 97.38 556 ILE A O 1
ATOM 4451 N N . ILE A 1 557 ? -9.562 -3.682 -7.066 1 95.31 557 ILE A N 1
ATOM 4452 C CA . ILE A 1 557 ? -10.867 -4.047 -7.605 1 95.31 557 ILE A CA 1
ATOM 4453 C C . ILE A 1 557 ? -11.891 -2.965 -7.27 1 95.31 557 ILE A C 1
ATOM 4455 O O . ILE A 1 557 ? -12.75 -2.631 -8.094 1 95.31 557 ILE A O 1
ATOM 4459 N N . GLN A 1 558 ? -11.734 -2.373 -6.168 1 95.88 558 GLN A N 1
ATOM 4460 C CA . GLN A 1 558 ? -12.688 -1.382 -5.684 1 95.88 558 GLN A CA 1
ATOM 4461 C C . GLN A 1 558 ? -12.523 -0.054 -6.418 1 95.88 558 GLN A C 1
ATOM 4463 O O . GLN A 1 558 ? -13.391 0.821 -6.332 1 95.88 558 GLN A O 1
ATOM 4468 N N . LEU A 1 559 ? -11.438 0.173 -7.156 1 97.56 559 LEU A N 1
ATOM 4469 C CA . LEU A 1 559 ? -11.281 1.359 -7.992 1 97.56 559 LEU A CA 1
ATOM 4470 C C . LEU A 1 559 ? -12.438 1.49 -8.977 1 97.56 559 LEU A C 1
ATOM 4472 O O . LEU A 1 559 ? -12.742 2.592 -9.438 1 97.56 559 LEU A O 1
ATOM 4476 N N . GLU A 1 560 ? -13.07 0.365 -9.258 1 94.69 560 GLU A N 1
ATOM 4477 C CA . GLU A 1 560 ? -14.211 0.365 -10.172 1 94.69 560 GLU A CA 1
ATOM 4478 C C . GLU A 1 560 ? -15.281 1.351 -9.711 1 94.69 560 GLU A C 1
ATOM 4480 O O . GLU A 1 560 ? -15.828 2.1 -10.516 1 94.69 560 GLU A O 1
ATOM 4485 N N . HIS A 1 561 ? -15.516 1.352 -8.461 1 95.69 561 HIS A N 1
ATOM 4486 C CA . HIS A 1 561 ? -16.562 2.203 -7.906 1 95.69 561 HIS A CA 1
ATOM 4487 C C . HIS A 1 561 ? -16.141 3.67 -7.926 1 95.69 561 HIS A C 1
ATOM 4489 O O . HIS A 1 561 ? -16.984 4.555 -8.086 1 95.69 561 HIS A O 1
ATOM 4495 N N . GLY A 1 562 ? -14.844 3.959 -7.734 1 97.06 562 GLY A N 1
ATOM 4496 C CA . GLY A 1 562 ? -14.344 5.316 -7.859 1 97.06 562 GLY A CA 1
ATOM 4497 C C . GLY A 1 562 ? -14.492 5.879 -9.266 1 97.06 562 GLY A C 1
ATOM 4498 O O . GLY A 1 562 ? -14.977 6.996 -9.445 1 97.06 562 GLY A O 1
ATOM 4499 N N . PHE A 1 563 ? -14.141 5.09 -10.227 1 97.31 563 PHE A N 1
ATOM 4500 C CA . PHE A 1 563 ? -14.227 5.523 -11.609 1 97.31 563 PHE A CA 1
ATOM 4501 C C . PHE A 1 563 ? -15.688 5.707 -12.031 1 97.31 563 PHE A C 1
ATOM 4503 O O . PHE A 1 563 ? -16 6.605 -12.812 1 97.31 563 PHE A O 1
ATOM 4510 N N . LYS A 1 564 ? -16.547 4.871 -11.539 1 95.81 564 LYS A N 1
ATOM 4511 C CA . LYS A 1 564 ? -17.969 5.016 -11.82 1 95.81 564 LYS A CA 1
ATOM 4512 C C . LYS A 1 564 ? -18.484 6.359 -11.32 1 95.81 564 LYS A C 1
ATOM 4514 O O . LYS A 1 564 ? -19.312 7 -11.984 1 95.81 564 LYS A O 1
ATOM 4519 N N . GLU A 1 565 ? -18.031 6.824 -10.156 1 96.5 565 GLU A N 1
ATOM 4520 C CA . GLU A 1 565 ? -18.406 8.125 -9.617 1 96.5 565 GLU A CA 1
ATOM 4521 C C . GLU A 1 565 ? -18.047 9.25 -10.578 1 96.5 565 GLU A C 1
ATOM 4523 O O . GLU A 1 565 ? -18.812 10.203 -10.742 1 96.5 565 GLU A O 1
ATOM 4528 N N . LEU A 1 566 ? -16.891 9.203 -11.148 1 98 566 LEU A N 1
ATOM 4529 C CA . LEU A 1 566 ? -16.453 10.227 -12.086 1 98 566 LEU A CA 1
ATOM 4530 C C . LEU A 1 566 ? -17.297 10.219 -13.352 1 98 566 LEU A C 1
ATOM 4532 O O . LEU A 1 566 ? -17.703 11.273 -13.852 1 98 566 LEU A O 1
ATOM 4536 N N . ASP A 1 567 ? -17.625 8.992 -13.781 1 96.12 567 ASP A N 1
ATOM 4537 C CA . ASP A 1 567 ? -18.344 8.82 -15.039 1 96.12 567 ASP A CA 1
ATOM 4538 C C . ASP A 1 567 ? -19.781 9.359 -14.93 1 96.12 567 ASP A C 1
ATOM 4540 O O . ASP A 1 567 ? -20.25 10.047 -15.828 1 96.12 567 ASP A O 1
ATOM 4544 N N . VAL A 1 568 ? -20.422 9.133 -13.844 1 96.69 568 VAL A N 1
ATOM 4545 C CA . VAL A 1 568 ? -21.828 9.492 -13.703 1 96.69 568 VAL A CA 1
ATOM 4546 C C . VAL A 1 568 ? -21.953 11.008 -13.547 1 96.69 568 VAL A C 1
ATOM 4548 O O . VAL A 1 568 ? -23.047 11.562 -13.727 1 96.69 568 VAL A O 1
ATOM 4551 N N . LEU A 1 569 ? -20.859 11.703 -13.273 1 97.75 569 LEU A N 1
ATOM 4552 C CA . LEU A 1 569 ? -20.859 13.156 -13.141 1 97.75 569 LEU A CA 1
ATOM 4553 C C . LEU A 1 569 ? -20.578 13.828 -14.484 1 97.75 569 LEU A C 1
ATOM 4555 O O . LEU A 1 569 ? -20.594 15.055 -14.586 1 97.75 569 LEU A O 1
ATOM 4559 N N . GLY A 1 570 ? -20.297 13.086 -15.5 1 96.25 570 GLY A N 1
ATOM 4560 C CA . GLY A 1 570 ? -20.016 13.633 -16.812 1 96.25 570 GLY A CA 1
ATOM 4561 C C . GLY A 1 570 ? -18.531 13.625 -17.156 1 96.25 570 GLY A C 1
ATOM 4562 O O . GLY A 1 570 ? -18.109 14.211 -18.156 1 96.25 570 GLY A O 1
ATOM 4563 N N . GLY A 1 571 ? -17.797 12.969 -16.312 1 96.75 571 GLY A N 1
ATOM 4564 C CA . GLY A 1 571 ? -16.375 12.828 -16.609 1 96.75 571 GLY A CA 1
ATOM 4565 C C . GLY A 1 571 ? -15.531 13.953 -16.031 1 96.75 571 GLY A C 1
ATOM 4566 O O . GLY A 1 571 ? -16.062 14.852 -15.367 1 96.75 571 GLY A O 1
ATOM 4567 N N . MET A 1 572 ? -14.219 13.922 -16.312 1 97.62 572 MET A N 1
ATOM 4568 C CA . MET A 1 572 ? -13.258 14.82 -15.68 1 97.62 572 MET A CA 1
ATOM 4569 C C . MET A 1 572 ? -13.406 16.234 -16.219 1 97.62 572 MET A C 1
ATOM 4571 O O . MET A 1 572 ? -13.117 17.203 -15.516 1 97.62 572 MET A O 1
ATOM 4575 N N . LYS A 1 573 ? -13.82 16.406 -17.438 1 96.5 573 LYS A N 1
ATOM 4576 C CA . LYS A 1 573 ? -14.039 17.75 -17.969 1 96.5 573 LYS A CA 1
ATOM 4577 C C . LYS A 1 573 ? -15.125 18.484 -17.203 1 96.5 573 LYS A C 1
ATOM 4579 O O . LYS A 1 573 ? -14.977 19.672 -16.875 1 96.5 573 LYS A O 1
ATOM 4584 N N . ALA A 1 574 ? -16.219 17.766 -16.938 1 97.88 574 ALA A N 1
ATOM 4585 C CA . ALA A 1 574 ? -17.297 18.344 -16.156 1 97.88 574 ALA A CA 1
ATOM 4586 C C . ALA A 1 574 ? -16.828 18.688 -14.734 1 97.88 574 ALA A C 1
ATOM 4588 O O . ALA A 1 574 ? -17.172 19.75 -14.203 1 97.88 574 ALA A O 1
ATOM 4589 N N . ILE A 1 575 ? -16.109 17.828 -14.18 1 98.38 575 ILE A N 1
ATOM 4590 C CA . ILE A 1 575 ? -15.609 18.016 -12.82 1 98.38 575 ILE A CA 1
ATOM 4591 C C . ILE A 1 575 ? -14.672 19.219 -12.781 1 98.38 575 ILE A C 1
ATOM 4593 O O . ILE A 1 575 ? -14.742 20.031 -11.859 1 98.38 575 ILE A O 1
ATOM 4597 N N . SER A 1 576 ? -13.781 19.312 -13.781 1 97.94 576 SER A N 1
ATOM 4598 C CA . SER A 1 576 ? -12.859 20.438 -13.867 1 97.94 576 SER A CA 1
ATOM 4599 C C . SER A 1 576 ? -13.609 21.766 -13.953 1 97.94 576 SER A C 1
ATOM 4601 O O . SER A 1 576 ? -13.273 22.734 -13.258 1 97.94 576 SER A O 1
ATOM 4603 N N . SER A 1 577 ? -14.57 21.797 -14.797 1 97.19 577 SER A N 1
ATOM 4604 C CA . SER A 1 577 ? -15.367 23.016 -14.984 1 97.19 577 SER A CA 1
ATOM 4605 C C . SER A 1 577 ? -16.094 23.391 -13.695 1 97.19 577 SER A C 1
ATOM 4607 O O . SER A 1 577 ? -16.062 24.547 -13.281 1 97.19 577 SER A O 1
ATOM 4609 N N . HIS A 1 578 ? -16.719 22.438 -13.086 1 98.19 578 HIS A N 1
ATOM 4610 C CA . HIS A 1 578 ? -17.469 22.641 -11.844 1 98.19 578 HIS A CA 1
ATOM 4611 C C . HIS A 1 578 ? -16.562 23.188 -10.742 1 98.19 578 HIS A C 1
ATOM 4613 O O . HIS A 1 578 ? -16.875 24.219 -10.125 1 98.19 578 HIS A O 1
ATOM 4619 N N . ALA A 1 579 ? -15.477 22.578 -10.492 1 98.44 579 ALA A N 1
ATOM 4620 C CA . ALA A 1 579 ? -14.586 22.938 -9.398 1 98.44 579 ALA A CA 1
ATOM 4621 C C . ALA A 1 579 ? -13.922 24.297 -9.656 1 98.44 579 ALA A C 1
ATOM 4623 O O . ALA A 1 579 ? -13.766 25.109 -8.742 1 98.44 579 ALA A O 1
ATOM 4624 N N . THR A 1 580 ? -13.555 24.562 -10.898 1 97.31 580 THR A N 1
ATOM 4625 C CA . THR A 1 580 ? -12.852 25.781 -11.234 1 97.31 580 THR A CA 1
ATOM 4626 C C . THR A 1 580 ? -13.781 26.984 -11.125 1 97.31 580 THR A C 1
ATOM 4628 O O . THR A 1 580 ? -13.352 28.078 -10.727 1 97.31 580 THR A O 1
ATOM 4631 N N . CYS A 1 581 ? -15.008 26.859 -11.508 1 96.75 581 CYS A N 1
ATOM 4632 C CA . CYS A 1 581 ? -15.906 28.016 -11.422 1 96.75 581 CYS A CA 1
ATOM 4633 C C . CYS A 1 581 ? -16.141 28.422 -9.977 1 96.75 581 CYS A C 1
ATOM 4635 O O . CYS A 1 581 ? -16.328 29.609 -9.68 1 96.75 581 CYS A O 1
ATOM 4637 N N . LEU A 1 582 ? -16.109 27.406 -9.031 1 98.25 582 LEU A N 1
ATOM 4638 C CA . LEU A 1 582 ? -16.219 27.719 -7.605 1 98.25 582 LEU A CA 1
ATOM 4639 C C . LEU A 1 582 ? -14.992 28.484 -7.129 1 98.25 582 LEU A C 1
ATOM 4641 O O . LEU A 1 582 ? -15.117 29.438 -6.363 1 98.25 582 LEU A O 1
ATOM 4645 N N . ALA A 1 583 ? -13.828 28.094 -7.574 1 98.06 583 ALA A N 1
ATOM 4646 C CA . ALA A 1 583 ? -12.609 28.812 -7.219 1 98.06 583 ALA A CA 1
ATOM 4647 C C . ALA A 1 583 ? -12.625 30.234 -7.766 1 98.06 583 ALA A C 1
ATOM 4649 O O . ALA A 1 583 ? -12.211 31.172 -7.082 1 98.06 583 ALA A O 1
ATOM 4650 N N . GLU A 1 584 ? -13.102 30.359 -8.969 1 96.38 584 GLU A N 1
ATOM 4651 C CA . GLU A 1 584 ? -13.234 31.672 -9.594 1 96.38 584 GLU A CA 1
ATOM 4652 C C . GLU A 1 584 ? -14.141 32.594 -8.773 1 96.38 584 GLU A C 1
ATOM 4654 O O . GLU A 1 584 ? -13.82 33.75 -8.555 1 96.38 584 GLU A O 1
ATOM 4659 N N . GLU A 1 585 ? -15.25 32.031 -8.375 1 96.75 585 GLU A N 1
ATOM 4660 C CA . GLU A 1 585 ? -16.188 32.781 -7.559 1 96.75 585 GLU A CA 1
ATOM 4661 C C . GLU A 1 585 ? -15.578 33.188 -6.215 1 96.75 585 GLU A C 1
ATOM 4663 O O . GLU A 1 585 ? -15.797 34.281 -5.723 1 96.75 585 GLU A O 1
ATOM 4668 N N . LEU A 1 586 ? -14.883 32.281 -5.609 1 97.81 586 LEU A N 1
ATOM 4669 C CA . LEU A 1 586 ? -14.219 32.562 -4.344 1 97.81 586 LEU A CA 1
ATOM 4670 C C . LEU A 1 586 ? -13.25 33.75 -4.5 1 97.81 586 LEU A C 1
ATOM 4672 O O . LEU A 1 586 ? -13.242 34.656 -3.678 1 97.81 586 LEU A O 1
ATOM 4676 N N . VAL A 1 587 ? -12.422 33.688 -5.527 1 96.94 587 VAL A N 1
ATOM 4677 C CA . VAL A 1 587 ? -11.438 34.75 -5.777 1 96.94 587 VAL A CA 1
ATOM 4678 C C . VAL A 1 587 ? -12.148 36.062 -5.988 1 96.94 587 VAL A C 1
ATOM 4680 O O . VAL A 1 587 ? -11.742 37.094 -5.418 1 96.94 587 VAL A O 1
ATOM 4683 N N . ARG A 1 588 ? -13.188 36.062 -6.773 1 95.38 588 ARG A N 1
ATOM 4684 C CA . ARG A 1 588 ? -13.961 37.281 -7.055 1 95.38 588 ARG A CA 1
ATOM 4685 C C . ARG A 1 588 ? -14.492 37.906 -5.77 1 95.38 588 ARG A C 1
ATOM 4687 O O . ARG A 1 588 ? -14.43 39.125 -5.594 1 95.38 588 ARG A O 1
ATOM 4694 N N . ARG A 1 589 ? -14.969 37.094 -4.898 1 96.38 589 ARG A N 1
ATOM 4695 C CA . ARG A 1 589 ? -15.578 37.594 -3.666 1 96.38 589 ARG A CA 1
ATOM 4696 C C . ARG A 1 589 ? -14.516 38.031 -2.66 1 96.38 589 ARG A C 1
ATOM 4698 O O . ARG A 1 589 ? -14.695 39 -1.939 1 96.38 589 ARG A O 1
ATOM 4705 N N . LEU A 1 590 ? -13.43 37.312 -2.586 1 96.56 590 LEU A N 1
ATOM 4706 C CA . LEU A 1 590 ? -12.344 37.688 -1.677 1 96.56 590 LEU A CA 1
ATOM 4707 C C . LEU A 1 590 ? -11.742 39.031 -2.07 1 96.56 590 LEU A C 1
ATOM 4709 O O . LEU A 1 590 ? -11.391 39.812 -1.205 1 96.56 590 LEU A O 1
ATOM 4713 N N . GLU A 1 591 ? -11.656 39.25 -3.344 1 94.31 591 GLU A N 1
ATOM 4714 C CA . GLU A 1 591 ? -11.062 40.5 -3.852 1 94.31 591 GLU A CA 1
ATOM 4715 C C . GLU A 1 591 ? -11.922 41.719 -3.5 1 94.31 591 GLU A C 1
ATOM 4717 O O . GLU A 1 591 ? -11.414 42.844 -3.418 1 94.31 591 GLU A O 1
ATOM 4722 N N . LYS A 1 592 ? -13.125 41.469 -3.238 1 93.94 592 LYS A N 1
ATOM 4723 C CA . LYS A 1 592 ? -14.055 42.562 -2.945 1 93.94 592 LYS A CA 1
ATOM 4724 C C . LYS A 1 592 ? -14.078 42.875 -1.452 1 93.94 592 LYS A C 1
ATOM 4726 O O . LYS A 1 592 ? -14.617 43.906 -1.037 1 93.94 592 LYS A O 1
ATOM 4731 N N . LEU A 1 593 ? -13.523 42.031 -0.663 1 94.62 593 LEU A N 1
ATOM 4732 C CA . LEU A 1 593 ? -13.484 42.281 0.776 1 94.62 593 LEU A CA 1
ATOM 4733 C C . LEU A 1 593 ? -12.398 43.281 1.135 1 94.62 593 LEU A C 1
ATOM 4735 O O . LEU A 1 593 ? -11.211 43 0.963 1 94.62 593 LEU A O 1
ATOM 4739 N N . LEU A 1 594 ? -12.836 44.469 1.615 1 94.88 594 LEU A N 1
ATOM 4740 C CA . LEU A 1 594 ? -11.938 45.531 2.008 1 94.88 594 LEU A CA 1
ATOM 4741 C C . LEU A 1 594 ? -12.219 46 3.438 1 94.88 594 LEU A C 1
ATOM 4743 O O . LEU A 1 594 ? -13.367 45.969 3.885 1 94.88 594 LEU A O 1
ATOM 4747 N N . HIS A 1 595 ? -11.164 46.344 4.074 1 90.5 595 HIS A N 1
ATOM 4748 C CA . HIS A 1 595 ? -11.336 47.031 5.348 1 90.5 595 HIS A CA 1
ATOM 4749 C C . HIS A 1 595 ? -11.898 48.438 5.145 1 90.5 595 HIS A C 1
ATOM 4751 O O . HIS A 1 595 ? -11.992 48.906 4.012 1 90.5 595 HIS A O 1
ATOM 4757 N N . ASP A 1 596 ? -12.266 49.125 6.246 1 87.69 596 ASP A N 1
ATOM 4758 C CA . ASP A 1 596 ? -12.852 50.469 6.188 1 87.69 596 ASP A CA 1
ATOM 4759 C C . ASP A 1 596 ? -11.875 51.469 5.566 1 87.69 596 ASP A C 1
ATOM 4761 O O . ASP A 1 596 ? -12.297 52.469 4.969 1 87.69 596 ASP A O 1
ATOM 4765 N N . ASN A 1 597 ? -10.531 51.188 5.734 1 91.12 597 ASN A N 1
ATOM 4766 C CA . ASN A 1 597 ? -9.523 52.094 5.195 1 91.12 597 ASN A CA 1
ATOM 4767 C C . ASN A 1 597 ? -9.148 51.75 3.762 1 91.12 597 ASN A C 1
ATOM 4769 O O . ASN A 1 597 ? -8.203 52.281 3.199 1 91.12 597 ASN A O 1
ATOM 4773 N N . GLY A 1 598 ? -9.805 50.656 3.203 1 92.44 598 GLY A N 1
ATOM 4774 C CA . GLY A 1 598 ? -9.586 50.312 1.81 1 92.44 598 GLY A CA 1
ATOM 4775 C C . GLY A 1 598 ? -8.562 49.188 1.628 1 92.44 598 GLY A C 1
ATOM 4776 O O . GLY A 1 598 ? -8.414 48.656 0.532 1 92.44 598 GLY A O 1
ATOM 4777 N N . THR A 1 599 ? -7.836 48.844 2.635 1 93.38 599 THR A N 1
ATOM 4778 C CA . THR A 1 599 ? -6.867 47.75 2.561 1 93.38 599 THR A CA 1
ATOM 4779 C C . THR A 1 599 ? -7.566 46.438 2.273 1 93.38 599 THR A C 1
ATOM 4781 O O . THR A 1 599 ? -8.609 46.125 2.859 1 93.38 599 THR A O 1
ATOM 4784 N N . PRO A 1 600 ? -7.008 45.719 1.317 1 94.88 600 PRO A N 1
ATOM 4785 C CA . PRO A 1 600 ? -7.605 44.406 1.055 1 94.88 600 PRO A CA 1
ATOM 4786 C C . PRO A 1 600 ? -7.504 43.469 2.25 1 94.88 600 PRO A C 1
ATOM 4788 O O . PRO A 1 600 ? -6.484 43.438 2.943 1 94.88 600 PRO A O 1
ATOM 4791 N N . VAL A 1 601 ? -8.492 42.625 2.43 1 95.19 601 VAL A N 1
ATOM 4792 C CA . VAL A 1 601 ? -8.539 41.688 3.539 1 95.19 601 VAL A CA 1
ATOM 4793 C C . VAL A 1 601 ? -7.723 40.438 3.186 1 95.19 601 VAL A C 1
ATOM 4795 O O . VAL A 1 601 ? -7.121 39.812 4.062 1 95.19 601 VAL A O 1
ATOM 4798 N N . ALA A 1 602 ? -7.719 40.094 1.89 1 96.81 602 ALA A N 1
ATOM 4799 C CA . ALA A 1 602 ? -7.07 38.844 1.477 1 96.81 602 ALA A CA 1
ATOM 4800 C C . ALA A 1 602 ? -5.957 39.125 0.467 1 96.81 602 ALA A C 1
ATOM 4802 O O . ALA A 1 602 ? -6.109 39.969 -0.426 1 96.81 602 ALA A O 1
ATOM 4803 N N . GLN A 1 603 ? -4.82 38.5 0.711 1 95.94 603 GLN A N 1
ATOM 4804 C CA . GLN A 1 603 ? -3.756 38.406 -0.284 1 95.94 603 GLN A CA 1
ATOM 4805 C C . GLN A 1 603 ? -3.768 37.062 -0.989 1 95.94 603 GLN A C 1
ATOM 4807 O O . GLN A 1 603 ? -3.447 36.031 -0.382 1 95.94 603 GLN A O 1
ATOM 4812 N N . ILE A 1 604 ? -4.102 37.031 -2.258 1 97 604 ILE A N 1
ATOM 4813 C CA . ILE A 1 604 ? -4.25 35.812 -3.023 1 97 604 ILE A CA 1
ATOM 4814 C C . ILE A 1 604 ? -2.959 35.5 -3.787 1 97 604 ILE A C 1
ATOM 4816 O O . ILE A 1 604 ? -2.322 36.438 -4.316 1 97 604 ILE A O 1
ATOM 4820 N N . TYR A 1 605 ? -2.516 34.312 -3.836 1 95.94 605 TYR A N 1
ATOM 4821 C CA . TYR A 1 605 ? -1.26 33.906 -4.461 1 95.94 605 TYR A CA 1
ATOM 4822 C C . TYR A 1 605 ? -1.516 33.125 -5.746 1 95.94 605 TYR A C 1
ATOM 4824 O O . TYR A 1 605 ? -2.631 32.656 -5.988 1 95.94 605 TYR A O 1
ATOM 4832 N N . GLY A 1 606 ? -0.424 32.969 -6.57 1 93.25 606 GLY A N 1
ATOM 4833 C CA . GLY A 1 606 ? -0.518 32.219 -7.816 1 93.25 606 GLY A CA 1
ATOM 4834 C C . GLY A 1 606 ? -1.18 33.031 -8.93 1 93.25 606 GLY A C 1
ATOM 4835 O O . GLY A 1 606 ? -1.229 34.25 -8.883 1 93.25 606 GLY A O 1
ATOM 4836 N N . GLN A 1 607 ? -1.648 32.25 -9.883 1 90.56 607 GLN A N 1
ATOM 4837 C CA . GLN A 1 607 ? -2.256 32.875 -11.047 1 90.56 607 GLN A CA 1
ATOM 4838 C C . GLN A 1 607 ? -3.557 33.594 -10.68 1 90.56 607 GLN A C 1
ATOM 4840 O O . GLN A 1 607 ? -3.949 34.562 -11.336 1 90.56 607 GLN A O 1
ATOM 4845 N N . TRP A 1 608 ? -4.234 33.062 -9.688 1 92.38 608 TRP A N 1
ATOM 4846 C CA . TRP A 1 608 ? -5.445 33.719 -9.211 1 92.38 608 TRP A CA 1
ATOM 4847 C C . TRP A 1 608 ? -5.145 35.156 -8.719 1 92.38 608 TRP A C 1
ATOM 4849 O O . TRP A 1 608 ? -5.98 36.031 -8.852 1 92.38 608 TRP A O 1
ATOM 4859 N N . GLY A 1 609 ? -4.043 35.281 -8.023 1 88.31 609 GLY A N 1
ATOM 4860 C CA . GLY A 1 609 ? -3.664 36.594 -7.48 1 88.31 609 GLY A CA 1
ATOM 4861 C C . GLY A 1 609 ? -3.137 37.562 -8.531 1 88.31 609 GLY A C 1
ATOM 4862 O O . GLY A 1 609 ? -3.111 38.75 -8.312 1 88.31 609 GLY A O 1
ATOM 4863 N N . ASN A 1 610 ? -2.557 36.969 -9.562 1 77.94 610 ASN A N 1
ATOM 4864 C CA . ASN A 1 610 ? -2.002 37.812 -10.617 1 77.94 610 ASN A CA 1
ATOM 4865 C C . ASN A 1 610 ? -3.1 38.469 -11.453 1 77.94 610 ASN A C 1
ATOM 4867 O O . ASN A 1 610 ? -4.18 37.906 -11.617 1 77.94 610 ASN A O 1
ATOM 4871 N N . SER A 1 611 ? -3.479 39.75 -10.961 1 55.75 611 SER A N 1
ATOM 4872 C CA . SER A 1 611 ? -4.543 40.531 -11.586 1 55.75 611 SER A CA 1
ATOM 4873 C C . SER A 1 611 ? -4.957 39.906 -12.922 1 55.75 611 SER A C 1
ATOM 4875 O O . SER A 1 611 ? -4.152 39.844 -13.859 1 55.75 611 SER A O 1
ATOM 4877 N N . TRP A 1 612 ? -5.82 39 -12.773 1 41.62 612 TRP A N 1
ATOM 4878 C CA . TRP A 1 612 ? -6.52 38.469 -13.945 1 41.62 612 TRP A CA 1
ATOM 4879 C C . TRP A 1 612 ? -7.02 39.625 -14.828 1 41.62 612 TRP A C 1
ATOM 4881 O O . TRP A 1 612 ? -7.789 40.469 -14.383 1 41.62 612 TRP A O 1
ATOM 4891 N N . SER A 1 613 ? -6.371 40.438 -15.438 1 38.75 613 SER A N 1
ATOM 4892 C CA . SER A 1 613 ? -7.043 41.344 -16.375 1 38.75 613 SER A CA 1
ATOM 4893 C C . SER A 1 613 ? -7.617 40.562 -17.562 1 38.75 613 SER A C 1
ATOM 4895 O O . SER A 1 613 ? -7.055 39.562 -17.984 1 38.75 613 SER A O 1
ATOM 4897 N N . GLU A 1 614 ? -8.93 40.688 -17.672 1 37.62 614 GLU A N 1
ATOM 4898 C CA . GLU A 1 614 ? -9.648 40.156 -18.844 1 37.62 614 GLU A CA 1
ATOM 4899 C C . GLU A 1 614 ? -8.734 40.062 -20.062 1 37.62 614 GLU A C 1
ATOM 4901 O O . GLU A 1 614 ? -8.922 39.188 -20.922 1 37.62 614 GLU A O 1
ATOM 4906 N N . ASN A 1 615 ? -8.062 41.188 -20.297 1 36.28 615 ASN A N 1
ATOM 4907 C CA . ASN A 1 615 ? -7.32 41.438 -21.531 1 36.28 615 ASN A CA 1
ATOM 4908 C C . ASN A 1 615 ? -6.047 40.594 -21.609 1 36.28 615 ASN A C 1
ATOM 4910 O O . ASN A 1 615 ? -5.316 40.625 -22.594 1 36.28 615 ASN A O 1
ATOM 4914 N N . ASN A 1 616 ? -5.52 40.219 -20.562 1 36.91 616 ASN A N 1
ATOM 4915 C CA . ASN A 1 616 ? -4.297 39.438 -20.703 1 36.91 616 ASN A CA 1
ATOM 4916 C C . ASN A 1 616 ? -4.57 37.938 -20.594 1 36.91 616 ASN A C 1
ATOM 4918 O O . ASN A 1 616 ? -4.438 37.375 -19.516 1 36.91 616 ASN A O 1
ATOM 4922 N N . PRO A 1 617 ? -5.523 37.625 -21.375 1 38.84 617 PRO A N 1
ATOM 4923 C CA . PRO A 1 617 ? -5.641 36.156 -21.422 1 38.84 617 PRO A CA 1
ATOM 4924 C C . PRO A 1 617 ? -4.289 35.438 -21.297 1 38.84 617 PRO A C 1
ATOM 4926 O O . PRO A 1 617 ? -3.387 35.688 -22.109 1 38.84 617 PRO A O 1
ATOM 4929 N N . ARG A 1 618 ? -3.742 35.312 -20.203 1 41.03 618 ARG A N 1
ATOM 4930 C CA . ARG A 1 618 ? -2.453 34.688 -19.984 1 41.03 618 ARG A CA 1
ATOM 4931 C C . ARG A 1 618 ? -2.189 33.625 -21.047 1 41.03 618 ARG A C 1
ATOM 4933 O O . ARG A 1 618 ? -3.121 32.969 -21.516 1 41.03 618 ARG A O 1
ATOM 4940 N N . ASN A 1 619 ? -1.042 33.75 -21.672 1 47.41 619 ASN A N 1
ATOM 4941 C CA . ASN A 1 619 ? -0.444 33.156 -22.859 1 47.41 619 ASN A CA 1
ATOM 4942 C C . ASN A 1 619 ? -0.63 31.625 -22.875 1 47.41 619 ASN A C 1
ATOM 4944 O O . ASN A 1 619 ? 0.098 30.922 -23.578 1 47.41 619 ASN A O 1
ATOM 4948 N N . GLY A 1 620 ? -1.737 31.094 -22.406 1 60.97 620 GLY A N 1
ATOM 4949 C CA . GLY A 1 620 ? -2.102 29.703 -22.594 1 60.97 620 GLY A CA 1
ATOM 4950 C C . GLY A 1 620 ? -1.146 28.734 -21.922 1 60.97 620 GLY A C 1
ATOM 4951 O O . GLY A 1 620 ? -1.426 27.531 -21.844 1 60.97 620 GLY A O 1
ATOM 4952 N N . ILE A 1 621 ? -0.076 29.312 -21.25 1 75.31 621 ILE A N 1
ATOM 4953 C CA . ILE A 1 621 ? 0.946 28.406 -20.719 1 75.31 621 ILE A CA 1
ATOM 4954 C C . ILE A 1 621 ? 0.625 28.062 -19.266 1 75.31 621 ILE A C 1
ATOM 4956 O O . ILE A 1 621 ? 0.875 26.938 -18.812 1 75.31 621 ILE A O 1
ATOM 4960 N N . LEU A 1 622 ? -0.012 29.047 -18.484 1 84.19 622 LEU A N 1
ATOM 4961 C CA . LEU A 1 622 ? -0.404 28.828 -17.094 1 84.19 622 LEU A CA 1
ATOM 4962 C C . LEU A 1 622 ? -1.893 29.094 -16.891 1 84.19 622 LEU A C 1
ATOM 4964 O O . LEU A 1 622 ? -2.395 30.156 -17.297 1 84.19 622 LEU A O 1
ATOM 4968 N N . THR A 1 623 ? -2.582 28.094 -16.406 1 88.56 623 THR A N 1
ATOM 4969 C CA . THR A 1 623 ? -4 28.234 -16.094 1 88.56 623 THR A CA 1
ATOM 4970 C C . THR A 1 623 ? -4.27 27.875 -14.641 1 88.56 623 THR A C 1
ATOM 4972 O O . THR A 1 623 ? -3.693 26.922 -14.109 1 88.56 623 THR A O 1
ATOM 4975 N N . PRO A 1 624 ? -5.09 28.688 -13.969 1 92.62 624 PRO A N 1
ATOM 4976 C CA . PRO A 1 624 ? -5.387 28.344 -12.578 1 92.62 624 PRO A CA 1
ATOM 4977 C C . PRO A 1 624 ? -6.316 27.141 -12.453 1 92.62 624 PRO A C 1
ATOM 4979 O O . PRO A 1 624 ? -7.223 26.969 -13.273 1 92.62 624 PRO A O 1
ATOM 4982 N N . GLY A 1 625 ? -6.102 26.266 -11.453 1 94.75 625 GLY A N 1
ATOM 4983 C CA . GLY A 1 625 ? -6.988 25.172 -11.094 1 94.75 625 GLY A CA 1
ATOM 4984 C C . GLY A 1 625 ? -7.961 25.547 -9.984 1 94.75 625 GLY A C 1
ATOM 4985 O O . GLY A 1 625 ? -8.156 26.719 -9.688 1 94.75 625 GLY A O 1
ATOM 4986 N N . PRO A 1 626 ? -8.641 24.562 -9.391 1 97.88 626 PRO A N 1
ATOM 4987 C CA . PRO A 1 626 ? -9.695 24.844 -8.414 1 97.88 626 PRO A CA 1
ATOM 4988 C C . PRO A 1 626 ? -9.156 25.047 -7 1 97.88 626 PRO A C 1
ATOM 4990 O O . PRO A 1 626 ? -9.82 24.672 -6.027 1 97.88 626 PRO A O 1
ATOM 4993 N N . THR A 1 627 ? -7.953 25.438 -6.848 1 97.56 627 THR A N 1
ATOM 4994 C CA . THR A 1 627 ? -7.285 25.688 -5.574 1 97.56 627 THR A CA 1
ATOM 4995 C C . THR A 1 627 ? -6.93 27.156 -5.418 1 97.56 627 THR A C 1
ATOM 4997 O O . THR A 1 627 ? -6.391 27.766 -6.34 1 97.56 627 THR A O 1
ATOM 5000 N N . VAL A 1 628 ? -7.277 27.719 -4.297 1 97.94 628 VAL A N 1
ATOM 5001 C CA . VAL A 1 628 ? -6.965 29.109 -4.004 1 97.94 628 VAL A CA 1
ATOM 5002 C C . VAL A 1 628 ? -6.086 29.203 -2.758 1 97.94 628 VAL A C 1
ATOM 5004 O O . VAL A 1 628 ? -6.5 28.781 -1.671 1 97.94 628 VAL A O 1
ATOM 5007 N N . ALA A 1 629 ? -4.883 29.688 -2.951 1 98 629 ALA A N 1
ATOM 5008 C CA . ALA A 1 629 ? -3.98 29.953 -1.834 1 98 629 ALA A CA 1
ATOM 5009 C C . ALA A 1 629 ? -3.992 31.438 -1.469 1 98 629 ALA A C 1
ATOM 5011 O O . ALA A 1 629 ? -3.906 32.312 -2.346 1 98 629 ALA A O 1
ATOM 5012 N N . PHE A 1 630 ? -4.148 31.75 -0.165 1 97.88 630 PHE A N 1
ATOM 5013 C CA . PHE A 1 630 ? -4.25 33.156 0.24 1 97.88 630 PHE A CA 1
ATOM 5014 C C . PHE A 1 630 ? -3.867 33.312 1.705 1 97.88 630 PHE A C 1
ATOM 5016 O O . PHE A 1 630 ? -3.705 32.312 2.428 1 97.88 630 PHE A O 1
ATOM 5023 N N . ASN A 1 631 ? -3.6 34.531 2.107 1 97.19 631 ASN A N 1
ATOM 5024 C CA . ASN A 1 631 ? -3.479 34.938 3.504 1 97.19 631 ASN A CA 1
ATOM 5025 C C . ASN A 1 631 ? -4.426 36.062 3.836 1 97.19 631 ASN A C 1
ATOM 5027 O O . ASN A 1 631 ? -4.891 36.781 2.941 1 97.19 631 ASN A O 1
ATOM 5031 N N . ILE A 1 632 ? -4.742 36.188 5.082 1 95.12 632 ILE A N 1
ATOM 5032 C CA . ILE A 1 632 ? -5.598 37.25 5.562 1 95.12 632 ILE A CA 1
ATOM 5033 C C . ILE A 1 632 ? -4.734 38.375 6.129 1 95.12 632 ILE A C 1
ATOM 5035 O O . ILE A 1 632 ? -3.76 38.125 6.844 1 95.12 632 ILE A O 1
ATOM 5039 N N . GLN A 1 633 ? -5.137 39.562 5.719 1 93.12 633 GLN A N 1
ATOM 5040 C CA . GLN A 1 633 ? -4.441 40.781 6.191 1 93.12 633 GLN A CA 1
ATOM 5041 C C . GLN A 1 633 ? -5.332 41.594 7.125 1 93.12 633 GLN A C 1
ATOM 5043 O O . GLN A 1 633 ? -6.539 41.688 6.914 1 93.12 633 GLN A O 1
ATOM 5048 N N . ASP A 1 634 ? -4.695 42.156 8.117 1 84.44 634 ASP A N 1
ATOM 5049 C CA . ASP A 1 634 ? -5.453 43.062 8.977 1 84.44 634 ASP A CA 1
ATOM 5050 C C . ASP A 1 634 ? -5.516 44.469 8.383 1 84.44 634 ASP A C 1
ATOM 5052 O O . ASP A 1 634 ? -5.09 44.656 7.242 1 84.44 634 ASP A O 1
ATOM 5056 N N . ARG A 1 635 ? -6.125 45.344 9.094 1 84.69 635 ARG A N 1
ATOM 5057 C CA . ARG A 1 635 ? -6.387 46.688 8.625 1 84.69 635 ARG A CA 1
ATOM 5058 C C . ARG A 1 635 ? -5.086 47.406 8.297 1 84.69 635 ARG A C 1
ATOM 5060 O O . ARG A 1 635 ? -5.051 48.25 7.398 1 84.69 635 ARG A O 1
ATOM 5067 N N . ASP A 1 636 ? -3.971 47.062 9.008 1 86.12 636 ASP A N 1
ATOM 5068 C CA . ASP A 1 636 ? -2.678 47.719 8.82 1 86.12 636 ASP A CA 1
ATOM 5069 C C . ASP A 1 636 ? -1.858 47 7.742 1 86.12 636 ASP A C 1
ATOM 5071 O O . ASP A 1 636 ? -0.738 47.438 7.438 1 86.12 636 ASP A O 1
ATOM 5075 N N . GLY A 1 637 ? -2.385 45.969 7.23 1 87.75 637 GLY A N 1
ATOM 5076 C CA . GLY A 1 637 ? -1.698 45.281 6.156 1 87.75 637 GLY A CA 1
ATOM 5077 C C . GLY A 1 637 ? -0.837 44.125 6.652 1 87.75 637 GLY A C 1
ATOM 5078 O O . GLY A 1 637 ? -0.131 43.5 5.867 1 87.75 637 GLY A O 1
ATOM 5079 N N . CYS A 1 638 ? -0.806 43.875 7.883 1 88 638 CYS A N 1
ATOM 5080 C CA . CYS A 1 638 ? -0.045 42.781 8.445 1 88 638 CYS A CA 1
ATOM 5081 C C . CYS A 1 638 ? -0.78 41.469 8.25 1 88 638 CYS A C 1
ATOM 5083 O O . CYS A 1 638 ? -2.006 41.406 8.367 1 88 638 CYS A O 1
ATOM 5085 N N . ILE A 1 639 ? -0.017 40.438 7.934 1 92.44 639 ILE A N 1
ATOM 5086 C CA . ILE A 1 639 ? -0.607 39.125 7.703 1 92.44 639 ILE A CA 1
ATOM 5087 C C . ILE A 1 639 ? -1.009 38.5 9.039 1 92.44 639 ILE A C 1
ATOM 5089 O O . ILE A 1 639 ? -0.232 38.5 9.992 1 92.44 639 ILE A O 1
ATOM 5093 N N . ILE A 1 640 ? -2.203 38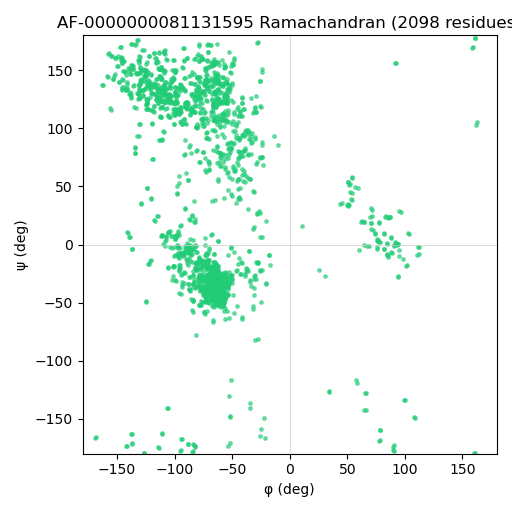 9.062 1 86.81 640 ILE A N 1
ATOM 5094 C CA . ILE A 1 640 ? -2.684 37.219 10.195 1 86.81 640 ILE A CA 1
ATOM 5095 C C . ILE A 1 640 ? -2.252 35.75 10.047 1 86.81 640 ILE A C 1
ATOM 5097 O O . ILE A 1 640 ? -2.436 35.156 8.992 1 86.81 640 ILE A O 1
ATOM 5101 N N . GLY A 1 641 ? -1.647 35.188 11.109 1 85.88 641 GLY A N 1
ATOM 5102 C CA . GLY A 1 641 ? -1.167 33.812 11.055 1 85.88 641 GLY A CA 1
ATOM 5103 C C . GLY A 1 641 ? -2.227 32.844 10.602 1 85.88 641 GLY A C 1
ATOM 5104 O O . GLY A 1 641 ? -3.387 32.938 11.008 1 85.88 641 GLY A O 1
ATOM 5105 N N . TYR A 1 642 ? -1.808 31.906 9.703 1 90.62 642 TYR A N 1
ATOM 5106 C CA . TYR A 1 642 ? -2.756 30.938 9.18 1 90.62 642 TYR A CA 1
ATOM 5107 C C . TYR A 1 642 ? -3.336 30.078 10.305 1 90.62 642 TYR A C 1
ATOM 5109 O O . TYR A 1 642 ? -4.445 29.562 10.188 1 90.62 642 TYR A O 1
ATOM 5117 N N . ASP A 1 643 ? -2.549 29.844 11.359 1 81 643 ASP A N 1
ATOM 5118 C CA . ASP A 1 643 ? -2.992 29.047 12.492 1 81 643 ASP A CA 1
ATOM 5119 C C . ASP A 1 643 ? -4.184 29.688 13.195 1 81 643 ASP A C 1
ATOM 5121 O O . ASP A 1 643 ? -5.109 29 13.617 1 81 643 ASP A O 1
ATOM 5125 N N . GLU A 1 644 ? -4.129 31 13.258 1 75.31 644 GLU A N 1
ATOM 5126 C CA . GLU A 1 644 ? -5.238 31.734 13.844 1 75.31 644 GLU A CA 1
ATOM 5127 C C . GLU A 1 644 ? -6.492 31.625 12.984 1 75.31 644 GLU A C 1
ATOM 5129 O O . GLU A 1 644 ? -7.586 31.375 13.492 1 75.31 644 GLU A O 1
ATOM 5134 N N . VAL A 1 645 ? -6.312 31.797 11.773 1 86.69 645 VAL A N 1
ATOM 5135 C CA . VAL A 1 645 ? -7.441 31.75 10.852 1 86.69 645 VAL A CA 1
ATOM 5136 C C . VAL A 1 645 ? -8.078 30.359 10.867 1 86.69 645 VAL A C 1
ATOM 5138 O O . VAL A 1 645 ? -9.305 30.234 10.938 1 86.69 645 VAL A O 1
ATOM 5141 N N . SER A 1 646 ? -7.238 29.375 10.758 1 87.06 646 SER A N 1
ATOM 5142 C CA . SER A 1 646 ? -7.738 28 10.711 1 87.06 646 SER A CA 1
ATOM 5143 C C . SER A 1 646 ? -8.453 27.641 12.008 1 87.06 646 SER A C 1
ATOM 5145 O O . SER A 1 646 ? -9.445 26.906 11.984 1 87.06 646 SER A O 1
ATOM 5147 N N . ARG A 1 647 ? -7.906 28.047 13.094 1 74.25 647 ARG A N 1
ATOM 5148 C CA . ARG A 1 647 ? -8.539 27.781 14.383 1 74.25 647 ARG A CA 1
ATOM 5149 C C . ARG A 1 647 ? -9.922 28.406 14.445 1 74.25 647 ARG A C 1
ATOM 5151 O O . ARG A 1 647 ? -10.891 27.75 14.859 1 74.25 647 ARG A O 1
ATOM 5158 N N . LEU A 1 648 ? -10.008 29.656 14.039 1 75.5 648 LEU A N 1
ATOM 5159 C CA . LEU A 1 648 ? -11.289 30.359 14.07 1 75.5 648 LEU A CA 1
ATOM 5160 C C . LEU A 1 648 ? -12.266 29.75 13.07 1 75.5 648 LEU A C 1
ATOM 5162 O O . LEU A 1 648 ? -13.469 29.688 13.32 1 75.5 648 LEU A O 1
ATOM 5166 N N . ALA A 1 649 ? -11.727 29.312 11.953 1 86.94 649 ALA A N 1
ATOM 5167 C CA . ALA A 1 649 ? -12.57 28.656 10.961 1 86.94 649 ALA A CA 1
ATOM 5168 C C . ALA A 1 649 ? -13.18 27.375 11.516 1 86.94 649 ALA A C 1
ATOM 5170 O O . ALA A 1 649 ? -14.344 27.062 11.242 1 86.94 649 ALA A O 1
ATOM 5171 N N . SER A 1 650 ? -12.422 26.625 12.227 1 80.81 650 SER A N 1
ATOM 5172 C CA . SER A 1 650 ? -12.883 25.359 12.789 1 80.81 650 SER A CA 1
ATOM 5173 C C . SER A 1 650 ? -13.945 25.578 13.867 1 80.81 650 SER A C 1
ATOM 5175 O O . SER A 1 650 ? -14.758 24.703 14.141 1 80.81 650 SER A O 1
ATOM 5177 N N . LEU A 1 651 ? -13.992 26.812 14.391 1 70.06 651 LEU A N 1
ATOM 5178 C CA . LEU A 1 651 ? -14.938 27.156 15.445 1 70.06 651 LEU A CA 1
ATOM 5179 C C . LEU A 1 651 ? -16.172 27.828 14.867 1 70.06 651 LEU A C 1
ATOM 5181 O O . LEU A 1 651 ? -17.172 28.016 15.578 1 70.06 651 LEU A O 1
ATOM 5185 N N . ASN A 1 652 ? -16.047 28.094 13.586 1 75.06 652 ASN A N 1
ATOM 5186 C CA . ASN A 1 652 ? -17.172 28.734 12.922 1 75.06 652 ASN A CA 1
ATOM 5187 C C . ASN A 1 652 ? -18.391 27.812 12.859 1 75.06 652 ASN A C 1
ATOM 5189 O O . ASN A 1 652 ? -18.281 26.609 13.102 1 75.06 652 ASN A O 1
ATOM 5193 N N . THR A 1 653 ? -19.594 28.422 12.766 1 70.06 653 THR A N 1
ATOM 5194 C CA . THR A 1 653 ? -20.812 27.672 12.484 1 70.06 653 THR A CA 1
ATOM 5195 C C . THR A 1 653 ? -21.359 28.031 11.102 1 70.06 653 THR A C 1
ATOM 5197 O O . THR A 1 653 ? -21.828 29.141 10.875 1 70.06 653 THR A O 1
ATOM 5200 N N . PRO A 1 654 ? -21.234 27.047 10.234 1 86.19 654 PRO A N 1
ATOM 5201 C CA . PRO A 1 654 ? -20.656 25.703 10.305 1 86.19 654 PRO A CA 1
ATOM 5202 C C . PRO A 1 654 ? -19.125 25.719 10.336 1 86.19 654 PRO A C 1
ATOM 5204 O O . PRO A 1 654 ? -18.5 26.641 9.781 1 86.19 654 PRO A O 1
ATOM 5207 N N . PRO A 1 655 ? -18.547 24.609 11 1 85.38 655 PRO A N 1
ATOM 5208 C CA . PRO A 1 655 ? -17.094 24.516 10.992 1 85.38 655 PRO A CA 1
ATOM 5209 C C . PRO A 1 655 ? -16.516 24.328 9.586 1 85.38 655 PRO A C 1
ATOM 5211 O O . PRO A 1 655 ? -17.094 23.625 8.766 1 85.38 655 PRO A O 1
ATOM 5214 N N . ILE A 1 656 ? -15.367 24.984 9.344 1 93.56 656 ILE A N 1
ATOM 5215 C CA . ILE A 1 656 ? -14.789 24.984 8.008 1 93.56 656 ILE A CA 1
ATOM 5216 C C . ILE A 1 656 ? -13.414 24.328 8.031 1 93.56 656 ILE A C 1
ATOM 5218 O O . ILE A 1 656 ? -12.508 24.797 8.719 1 93.56 656 ILE A O 1
ATOM 5222 N N . GLN A 1 657 ? -13.289 23.281 7.289 1 94 657 GLN A N 1
ATOM 5223 C CA . GLN A 1 657 ? -12.008 22.609 7.137 1 94 657 GLN A CA 1
ATOM 5224 C C . GLN A 1 657 ? -11.18 23.25 6.02 1 94 657 GLN A C 1
ATOM 5226 O O . GLN A 1 657 ? -11.602 23.25 4.859 1 94 657 GLN A O 1
ATOM 5231 N N . LEU A 1 658 ? -10.07 23.797 6.387 1 93.94 658 LEU A N 1
ATOM 5232 C CA . LEU A 1 658 ? -9.086 24.359 5.473 1 93.94 658 LEU A CA 1
ATOM 5233 C C . LEU A 1 658 ? -7.754 23.625 5.582 1 93.94 658 LEU A C 1
ATOM 5235 O O . LEU A 1 658 ? -7.574 22.797 6.477 1 93.94 658 LEU A O 1
ATOM 5239 N N . ARG A 1 659 ? -6.918 23.828 4.641 1 95 659 ARG A N 1
ATOM 5240 C CA . ARG A 1 659 ? -5.535 23.406 4.789 1 95 659 ARG A CA 1
ATOM 5241 C C . ARG A 1 659 ? -4.602 24.594 4.977 1 95 659 ARG A C 1
ATOM 5243 O O . ARG A 1 659 ? -4.781 25.641 4.344 1 95 659 ARG A O 1
ATOM 5250 N N . THR A 1 660 ? -3.619 24.453 5.871 1 93.38 660 THR A N 1
ATOM 5251 C CA . THR A 1 660 ? -2.713 25.547 6.168 1 93.38 660 THR A CA 1
ATOM 5252 C C . THR A 1 660 ? -1.26 25.094 6.109 1 93.38 660 THR A C 1
ATOM 5254 O O . THR A 1 660 ? -0.981 23.891 6.168 1 93.38 660 THR A O 1
ATOM 5257 N N . GLY A 1 661 ? -0.312 25.969 5.93 1 93 661 GLY A N 1
ATOM 5258 C CA . GLY A 1 661 ? 1.111 25.688 5.836 1 93 661 GLY A CA 1
ATOM 5259 C C . GLY A 1 661 ? 1.66 25.859 4.43 1 93 661 GLY A C 1
ATOM 5260 O O . GLY A 1 661 ? 1.224 26.734 3.691 1 93 661 GLY A O 1
ATOM 5261 N N . CYS A 1 662 ? 2.674 25.047 4.168 1 94.56 662 CYS A N 1
ATOM 5262 C CA . CYS A 1 662 ? 3.287 25.125 2.848 1 94.56 662 CYS A CA 1
ATOM 5263 C C . CYS A 1 662 ? 2.818 23.969 1.958 1 94.56 662 CYS A C 1
ATOM 5265 O O . CYS A 1 662 ? 3.352 23.781 0.864 1 94.56 662 CYS A O 1
ATOM 5267 N N . PHE A 1 663 ? 1.893 23.219 2.396 1 94.94 663 PHE A N 1
ATOM 5268 C CA . PHE A 1 663 ? 1.173 22.188 1.654 1 94.94 663 PHE A CA 1
ATOM 5269 C C . PHE A 1 663 ? 2.145 21.25 0.953 1 94.94 663 PHE A C 1
ATOM 5271 O O . PHE A 1 663 ? 1.923 20.859 -0.196 1 94.94 663 PHE A O 1
ATOM 5278 N N . CYS A 1 664 ? 3.309 20.953 1.53 1 93.56 664 CYS A N 1
ATOM 5279 C CA . CYS A 1 664 ? 4.363 20.078 1.041 1 93.56 664 CYS A CA 1
ATOM 5280 C C . CYS A 1 664 ? 4.977 20.625 -0.244 1 93.56 664 CYS A C 1
ATOM 5282 O O . CYS A 1 664 ? 5.484 19.859 -1.067 1 93.56 664 CYS A O 1
ATOM 5284 N N . ASN A 1 665 ? 4.816 21.859 -0.536 1 96.31 665 ASN A N 1
ATOM 5285 C CA . ASN A 1 665 ? 5.488 22.578 -1.615 1 96.31 665 ASN A CA 1
ATOM 5286 C C . ASN A 1 665 ? 6.332 23.734 -1.082 1 96.31 665 ASN A C 1
ATOM 5288 O O . ASN A 1 665 ? 6.016 24.906 -1.323 1 96.31 665 ASN A O 1
ATOM 5292 N N . PRO A 1 666 ? 7.453 23.453 -0.478 1 95 666 PRO A N 1
ATOM 5293 C CA . PRO A 1 666 ? 8.227 24.5 0.202 1 95 666 PRO A CA 1
ATOM 5294 C C . PRO A 1 666 ? 8.75 25.562 -0.757 1 95 666 PRO A C 1
ATOM 5296 O O . PRO A 1 666 ? 8.805 26.734 -0.403 1 95 666 PRO A O 1
ATOM 5299 N N . GLY A 1 667 ? 9.156 25.188 -1.954 1 95.56 667 GLY A N 1
ATOM 5300 C CA . GLY A 1 667 ? 9.641 26.156 -2.916 1 95.56 667 GLY A CA 1
ATOM 5301 C C . GLY A 1 667 ? 8.578 27.141 -3.363 1 95.56 667 GLY A C 1
ATOM 5302 O O . GLY A 1 667 ? 8.828 28.344 -3.451 1 95.56 667 GLY A O 1
ATOM 5303 N N . ALA A 1 668 ? 7.414 26.656 -3.688 1 96.44 668 ALA A N 1
ATOM 5304 C CA . ALA A 1 668 ? 6.293 27.516 -4.059 1 96.44 668 ALA A CA 1
ATOM 5305 C C . ALA A 1 668 ? 5.902 28.438 -2.904 1 96.44 668 ALA A C 1
ATOM 5307 O O . ALA A 1 668 ? 5.539 29.594 -3.121 1 96.44 668 ALA A O 1
ATOM 5308 N N . CYS A 1 669 ? 5.938 27.875 -1.704 1 96.19 669 CYS A N 1
ATOM 5309 C CA . CYS A 1 669 ? 5.637 28.656 -0.506 1 96.19 669 CYS A CA 1
ATOM 5310 C C . CYS A 1 669 ? 6.617 29.812 -0.338 1 96.19 669 CYS A C 1
ATOM 5312 O O . CYS A 1 669 ? 6.211 30.938 -0.09 1 96.19 669 CYS A O 1
ATOM 5314 N N . GLN A 1 670 ? 7.902 29.531 -0.567 1 95.12 670 GLN A N 1
ATOM 5315 C CA . GLN A 1 670 ? 8.938 30.547 -0.481 1 95.12 670 GLN A CA 1
ATOM 5316 C C . GLN A 1 670 ? 8.711 31.656 -1.506 1 95.12 670 GLN A C 1
ATOM 5318 O O . GLN A 1 670 ? 8.836 32.844 -1.188 1 95.12 670 GLN A O 1
ATOM 5323 N N . GLU A 1 671 ? 8.375 31.234 -2.639 1 94.31 671 GLU A N 1
ATOM 5324 C CA . GLU A 1 671 ? 8.156 32.219 -3.707 1 94.31 671 GLU A CA 1
ATOM 5325 C C . GLU A 1 671 ? 6.926 33.062 -3.436 1 94.31 671 GLU A C 1
ATOM 5327 O O . GLU A 1 671 ? 6.957 34.281 -3.609 1 94.31 671 GLU A O 1
ATOM 5332 N N . ALA A 1 672 ? 5.867 32.469 -3.031 1 94.88 672 ALA A N 1
ATOM 5333 C CA . ALA A 1 672 ? 4.617 33.188 -2.764 1 94.88 672 ALA A CA 1
ATOM 5334 C C . ALA A 1 672 ? 4.793 34.188 -1.63 1 94.88 672 ALA A C 1
ATOM 5336 O O . ALA A 1 672 ? 4.266 35.281 -1.694 1 94.88 672 ALA A O 1
ATOM 5337 N N . LEU A 1 673 ? 5.574 33.812 -0.592 1 95.62 673 LEU A N 1
ATOM 5338 C CA . LEU A 1 673 ? 5.703 34.625 0.613 1 95.62 673 LEU A CA 1
ATOM 5339 C C . LEU A 1 673 ? 6.961 35.5 0.557 1 95.62 673 LEU A C 1
ATOM 5341 O O . LEU A 1 673 ? 7.246 36.219 1.495 1 95.62 673 LEU A O 1
ATOM 5345 N N . SER A 1 674 ? 7.746 35.312 -0.557 1 93.19 674 SER A N 1
ATOM 5346 C CA . SER A 1 674 ? 8.984 36.062 -0.743 1 93.19 674 SER A CA 1
ATOM 5347 C C . SER A 1 674 ? 9.969 35.812 0.393 1 93.19 674 SER A C 1
ATOM 5349 O O . SER A 1 674 ? 10.508 36.719 0.99 1 93.19 674 SER A O 1
ATOM 5351 N N . LEU A 1 675 ? 10.133 34.531 0.669 1 94.25 675 LEU A N 1
ATOM 5352 C CA . LEU A 1 675 ? 11.062 34.125 1.711 1 94.25 675 LEU A CA 1
ATOM 5353 C C . LEU A 1 675 ? 12.391 33.688 1.106 1 94.25 675 LEU A C 1
ATOM 5355 O O . LEU A 1 675 ? 12.422 32.844 0.208 1 94.25 675 LEU A O 1
ATOM 5359 N N . ALA A 1 676 ? 13.461 34.25 1.608 1 92.31 676 ALA A N 1
ATOM 5360 C CA . ALA A 1 676 ? 14.797 33.75 1.274 1 92.31 676 ALA A CA 1
ATOM 5361 C C . ALA A 1 676 ? 15.117 32.469 2.043 1 92.31 676 ALA A C 1
ATOM 5363 O O . ALA A 1 676 ? 14.414 32.125 2.988 1 92.31 676 ALA A O 1
ATOM 5364 N N . GLU A 1 677 ? 16.094 31.75 1.575 1 91.94 677 GLU A N 1
ATOM 5365 C CA . GLU A 1 677 ? 16.5 30.531 2.271 1 91.94 677 GLU A CA 1
ATOM 5366 C C . GLU A 1 677 ? 16.891 30.828 3.719 1 91.94 677 GLU A C 1
ATOM 5368 O O . GLU A 1 677 ? 16.609 30.031 4.613 1 91.94 677 GLU A O 1
ATOM 5373 N N . SER A 1 678 ? 17.516 31.969 3.947 1 91 678 SER A N 1
ATOM 5374 C CA . SER A 1 678 ? 17.906 32.375 5.293 1 91 678 SER A CA 1
ATOM 5375 C C . SER A 1 678 ? 16.688 32.594 6.18 1 91 678 SER A C 1
ATOM 5377 O O . SER A 1 678 ? 16.719 32.312 7.379 1 91 678 SER A O 1
ATOM 5379 N N . ASP A 1 679 ? 15.617 33.094 5.559 1 91.5 679 ASP A N 1
ATOM 5380 C CA . ASP A 1 679 ? 14.375 33.25 6.309 1 91.5 679 ASP A CA 1
ATOM 5381 C C . ASP A 1 679 ? 13.828 31.922 6.781 1 91.5 679 ASP A C 1
ATOM 5383 O O . ASP A 1 679 ? 13.391 31.781 7.93 1 91.5 679 ASP A O 1
ATOM 5387 N N . VAL A 1 680 ? 13.867 30.953 5.891 1 91.56 680 VAL A N 1
ATOM 5388 C CA . VAL A 1 680 ? 13.352 29.625 6.191 1 91.56 680 VAL A CA 1
ATOM 5389 C C . VAL A 1 680 ? 14.164 29 7.32 1 91.56 680 VAL A C 1
ATOM 5391 O O . VAL A 1 680 ? 13.602 28.391 8.234 1 91.56 680 VAL A O 1
ATOM 5394 N N . LEU A 1 681 ? 15.453 29.141 7.293 1 88.56 681 LEU A N 1
ATOM 5395 C CA . LEU A 1 681 ? 16.344 28.578 8.312 1 88.56 681 LEU A CA 1
ATOM 5396 C C . LEU A 1 681 ? 16.141 29.281 9.648 1 88.56 681 LEU A C 1
ATOM 5398 O O . LEU A 1 681 ? 16.172 28.625 10.703 1 88.56 681 LEU A O 1
ATOM 5402 N N . GLU A 1 682 ? 15.969 30.547 9.555 1 86.25 682 GLU A N 1
ATOM 5403 C CA . GLU A 1 682 ? 15.695 31.297 10.773 1 86.25 682 GLU A CA 1
ATOM 5404 C C . GLU A 1 682 ? 14.383 30.844 11.406 1 86.25 682 GLU A C 1
ATOM 5406 O O . GLU A 1 682 ? 14.281 30.734 12.633 1 86.25 682 GLU A O 1
ATOM 5411 N N . GLN A 1 683 ? 13.445 30.672 10.57 1 86.38 683 GLN A N 1
ATOM 5412 C CA . GLN A 1 683 ? 12.148 30.203 11.055 1 86.38 683 GLN A CA 1
ATOM 5413 C C . GLN A 1 683 ? 12.273 28.828 11.695 1 86.38 683 GLN A C 1
ATOM 5415 O O . GLN A 1 683 ? 11.664 28.562 12.734 1 86.38 683 GLN A O 1
ATOM 5420 N N . TYR A 1 684 ? 13.055 28.031 11.086 1 84.5 684 TYR A N 1
ATOM 5421 C CA . TYR A 1 684 ? 13.273 26.703 11.648 1 84.5 684 TYR A CA 1
ATOM 5422 C C . TYR A 1 684 ? 13.984 26.797 12.992 1 84.5 684 TYR A C 1
ATOM 5424 O O . TYR A 1 684 ? 13.617 26.094 13.945 1 84.5 684 TYR A O 1
ATOM 5432 N N . GLN A 1 685 ? 14.945 27.594 13.07 1 76.94 685 GLN A N 1
ATOM 5433 C CA . GLN A 1 685 ? 15.703 27.766 14.305 1 76.94 685 GLN A CA 1
ATOM 5434 C C . GLN A 1 685 ? 14.812 28.312 15.414 1 76.94 685 GLN A C 1
ATOM 5436 O O . GLN A 1 685 ? 15.055 28.047 16.594 1 76.94 685 GLN A O 1
ATOM 5441 N N . SER A 1 686 ? 13.828 28.984 14.906 1 72 686 SER A N 1
ATOM 5442 C CA . SER A 1 686 ? 12.891 29.562 15.867 1 72 686 SER A CA 1
ATOM 5443 C C . SER A 1 686 ? 11.852 28.531 16.297 1 72 686 SER A C 1
ATOM 5445 O O . SER A 1 686 ? 10.953 28.828 17.094 1 72 686 SER A O 1
ATOM 5447 N N . GLY A 1 687 ? 11.945 27.328 15.648 1 69.75 687 GLY A N 1
ATOM 5448 C CA . GLY A 1 687 ? 11.078 26.25 16.078 1 69.75 687 GLY A CA 1
ATOM 5449 C C . GLY A 1 687 ? 10.016 25.891 15.055 1 69.75 687 GLY A C 1
ATOM 5450 O O . GLY A 1 687 ? 9.234 24.953 15.266 1 69.75 687 GLY A O 1
ATOM 5451 N N . HIS A 1 688 ? 9.953 26.562 13.977 1 78.19 688 HIS A N 1
ATOM 5452 C CA . HIS A 1 688 ? 8.977 26.266 12.93 1 78.19 688 HIS A CA 1
ATOM 5453 C C . HIS A 1 688 ? 9.336 24.984 12.188 1 78.19 688 HIS A C 1
ATOM 5455 O O . HIS A 1 688 ? 10.477 24.797 11.766 1 78.19 688 HIS A O 1
ATOM 5461 N N . VAL A 1 689 ? 8.367 24.094 12.195 1 70.44 689 VAL A N 1
ATOM 5462 C CA . VAL A 1 689 ? 8.539 22.875 11.406 1 70.44 689 VAL A CA 1
ATOM 5463 C C . VAL A 1 689 ? 7.301 22.641 10.547 1 70.44 689 VAL A C 1
ATOM 5465 O O . VAL A 1 689 ? 6.234 23.203 10.82 1 70.44 689 VAL A O 1
ATOM 5468 N N . CYS A 1 690 ? 7.469 21.844 9.578 1 68.38 690 CYS A N 1
ATOM 5469 C CA . CYS A 1 690 ? 6.34 21.516 8.719 1 68.38 690 CYS A CA 1
ATOM 5470 C C . CYS A 1 690 ? 5.188 20.938 9.531 1 68.38 690 CYS A C 1
ATOM 5472 O O . CYS A 1 690 ? 5.387 20.047 10.359 1 68.38 690 CYS A O 1
ATOM 5474 N N . GLY A 1 691 ? 3.996 21.547 9.344 1 66.88 691 GLY A N 1
ATOM 5475 C CA . GLY A 1 691 ? 2.803 21.016 9.977 1 66.88 691 GLY A CA 1
ATOM 5476 C C . GLY A 1 691 ? 2.525 21.641 11.336 1 66.88 691 GLY A C 1
ATOM 5477 O O . GLY A 1 691 ? 1.499 21.344 11.961 1 66.88 691 GLY A O 1
ATOM 5478 N N . ASP A 1 692 ? 3.357 22.578 11.766 1 64.06 692 ASP A N 1
ATOM 5479 C CA . ASP A 1 692 ? 3.121 23.188 13.07 1 64.06 692 ASP A CA 1
ATOM 5480 C C . ASP A 1 692 ? 2.086 24.312 12.977 1 64.06 692 ASP A C 1
ATOM 5482 O O . ASP A 1 692 ? 1.366 24.422 11.984 1 64.06 692 ASP A O 1
ATOM 5486 N N . ARG A 1 693 ? 1.919 25.031 14.07 1 67.06 693 ARG A N 1
ATOM 5487 C CA . ARG A 1 693 ? 0.871 26.047 14.141 1 67.06 693 ARG A CA 1
ATOM 5488 C C . ARG A 1 693 ? 1.46 27.422 14.414 1 67.06 693 ARG A C 1
ATOM 5490 O O . ARG A 1 693 ? 0.94 28.172 15.242 1 67.06 693 ARG A O 1
ATOM 5497 N N . ARG A 1 694 ? 2.596 27.609 13.719 1 72.44 694 ARG A N 1
ATOM 5498 C CA . ARG A 1 694 ? 3.236 28.922 13.797 1 72.44 694 ARG A CA 1
ATOM 5499 C C . ARG A 1 694 ? 3.139 29.656 12.469 1 72.44 694 ARG A C 1
ATOM 5501 O O . ARG A 1 694 ? 4.07 29.625 11.656 1 72.44 694 ARG A O 1
ATOM 5508 N N . GLY A 1 695 ? 2.098 30.375 12.336 1 82.06 695 GLY A N 1
ATOM 5509 C CA . GLY A 1 695 ? 1.759 30.953 11.047 1 82.06 695 GLY A CA 1
ATOM 5510 C C . GLY A 1 695 ? 2.533 32.219 10.734 1 82.06 695 GLY A C 1
ATOM 5511 O O . GLY A 1 695 ? 2.598 32.656 9.578 1 82.06 695 GLY A O 1
ATOM 5512 N N . VAL A 1 696 ? 3.08 32.906 11.789 1 82.38 696 VAL A N 1
ATOM 5513 C CA . VAL A 1 696 ? 3.879 34.094 11.602 1 82.38 696 VAL A CA 1
ATOM 5514 C C . VAL A 1 696 ? 5.078 34.062 12.547 1 82.38 696 VAL A C 1
ATOM 5516 O O . VAL A 1 696 ? 4.941 33.75 13.727 1 82.38 696 VAL A O 1
ATOM 5519 N N . ILE A 1 697 ? 6.211 34.312 12 1 80.31 697 ILE A N 1
ATOM 5520 C CA . ILE A 1 697 ? 7.43 34.406 12.797 1 80.31 697 ILE A CA 1
ATOM 5521 C C . ILE A 1 697 ? 8.195 35.688 12.398 1 80.31 697 ILE A C 1
ATOM 5523 O O . ILE A 1 697 ? 8.492 35.875 11.219 1 80.31 697 ILE A O 1
ATOM 5527 N N . ASN A 1 698 ? 8.508 36.531 13.305 1 79.44 698 ASN A N 1
ATOM 5528 C CA . ASN A 1 698 ? 9.211 37.781 13.086 1 79.44 698 ASN A CA 1
ATOM 5529 C C . ASN A 1 698 ? 8.516 38.625 12.039 1 79.44 698 ASN A C 1
ATOM 5531 O O . ASN A 1 698 ? 9.164 39.156 11.133 1 79.44 698 ASN A O 1
ATOM 5535 N N . GLY A 1 699 ? 7.16 38.594 12.086 1 80.88 699 GLY A N 1
ATOM 5536 C CA . GLY A 1 699 ? 6.363 39.438 11.211 1 80.88 699 GLY A CA 1
ATOM 5537 C C . GLY A 1 699 ? 6.188 38.875 9.82 1 80.88 699 GLY A C 1
ATOM 5538 O O . GLY A 1 699 ? 5.473 39.438 8.992 1 80.88 699 GLY A O 1
ATOM 5539 N N . LYS A 1 700 ? 6.805 37.781 9.531 1 90.31 700 LYS A N 1
ATOM 5540 C CA . LYS A 1 700 ? 6.691 37.156 8.219 1 90.31 700 LYS A CA 1
ATOM 5541 C C . LYS A 1 700 ? 5.852 35.906 8.281 1 90.31 700 LYS A C 1
ATOM 5543 O O . LYS A 1 700 ? 5.984 35.094 9.219 1 90.31 700 LYS A O 1
ATOM 5548 N N . PRO A 1 701 ? 4.961 35.812 7.344 1 93.5 701 PRO A N 1
ATOM 5549 C CA . PRO A 1 701 ? 4.207 34.562 7.312 1 93.5 701 PRO A CA 1
ATOM 5550 C C . PRO A 1 701 ? 5.086 33.344 7.023 1 93.5 701 PRO A C 1
ATOM 5552 O O . PRO A 1 701 ? 6.027 33.438 6.227 1 93.5 701 PRO A O 1
ATOM 5555 N N . THR A 1 702 ? 4.805 32.188 7.645 1 92.88 702 THR A N 1
ATOM 5556 C CA . THR A 1 702 ? 5.57 30.969 7.445 1 92.88 702 THR A CA 1
ATOM 5557 C C . THR A 1 702 ? 4.855 30.031 6.477 1 92.88 702 THR A C 1
ATOM 5559 O O . THR A 1 702 ? 5.414 29.016 6.059 1 92.88 702 THR A O 1
ATOM 5562 N N . GLY A 1 703 ? 3.652 30.312 6.129 1 95.19 703 GLY A N 1
ATOM 5563 C CA . GLY A 1 703 ? 2.811 29.547 5.219 1 95.19 703 GLY A CA 1
ATOM 5564 C C . GLY A 1 703 ? 1.561 30.297 4.797 1 95.19 703 GLY A C 1
ATOM 5565 O O . GLY A 1 703 ? 1.482 31.516 4.941 1 95.19 703 GLY A O 1
ATOM 5566 N N . ALA A 1 704 ? 0.626 29.547 4.211 1 96.88 704 ALA A N 1
ATOM 5567 C CA . ALA A 1 704 ? -0.6 30.156 3.684 1 96.88 704 ALA A CA 1
ATOM 5568 C C . ALA A 1 704 ? -1.815 29.297 4.023 1 96.88 704 ALA A C 1
ATOM 5570 O O . ALA A 1 704 ? -1.69 28.266 4.699 1 96.88 704 ALA A O 1
ATOM 5571 N N . ILE A 1 705 ? -2.945 29.844 3.715 1 96.38 705 ILE A N 1
ATOM 5572 C CA . ILE A 1 705 ? -4.219 29.125 3.783 1 96.38 705 ILE A CA 1
ATOM 5573 C C . ILE A 1 705 ? -4.617 28.656 2.387 1 96.38 705 ILE A C 1
ATOM 5575 O O . ILE A 1 705 ? -4.445 29.375 1.404 1 96.38 705 ILE A O 1
ATOM 5579 N N . ARG A 1 706 ? -5.07 27.422 2.289 1 97.12 706 ARG A N 1
ATOM 5580 C CA . ARG A 1 706 ? -5.496 26.891 0.999 1 97.12 706 ARG A CA 1
ATOM 5581 C C . ARG A 1 706 ? -6.93 26.375 1.065 1 97.12 706 ARG A C 1
ATOM 5583 O O . ARG A 1 706 ? -7.266 25.562 1.929 1 97.12 706 ARG A O 1
ATOM 5590 N N . ALA A 1 707 ? -7.781 26.906 0.277 1 98.06 707 ALA A N 1
ATOM 5591 C CA . ALA A 1 707 ? -9.109 26.359 0.01 1 98.06 707 ALA A CA 1
ATOM 5592 C C . ALA A 1 707 ? -9.164 25.688 -1.36 1 98.06 707 ALA A C 1
ATOM 5594 O O . ALA A 1 707 ? -8.797 26.297 -2.369 1 98.06 707 ALA A O 1
ATOM 5595 N N . SER A 1 708 ? -9.555 24.469 -1.351 1 98.31 708 SER A N 1
ATOM 5596 C CA . SER A 1 708 ? -9.594 23.75 -2.615 1 98.31 708 SER A CA 1
ATOM 5597 C C . SER A 1 708 ? -10.945 23.062 -2.82 1 98.31 708 SER A C 1
ATOM 5599 O O . SER A 1 708 ? -11.547 22.562 -1.865 1 98.31 708 SER A O 1
ATOM 5601 N N . PHE A 1 709 ? -11.414 23.078 -4.062 1 98.69 709 PHE A N 1
ATOM 5602 C CA . PHE A 1 709 ? -12.711 22.531 -4.434 1 98.69 709 PHE A CA 1
ATOM 5603 C C . PHE A 1 709 ? -12.555 21.266 -5.254 1 98.69 709 PHE A C 1
ATOM 5605 O O . PHE A 1 709 ? -11.523 21.047 -5.895 1 98.69 709 PHE A O 1
ATOM 5612 N N . GLY A 1 710 ? -13.484 20.375 -5.168 1 98.31 710 GLY A N 1
ATOM 5613 C CA . GLY A 1 710 ? -13.484 19.109 -5.902 1 98.31 710 GLY A CA 1
ATOM 5614 C C . GLY A 1 710 ? -14.844 18.766 -6.469 1 98.31 710 GLY A C 1
ATOM 5615 O O . GLY A 1 710 ? -15.695 19.625 -6.645 1 98.31 710 GLY A O 1
ATOM 5616 N N . LYS A 1 711 ? -15.031 17.547 -6.836 1 98 711 LYS A N 1
ATOM 5617 C CA . LYS A 1 711 ? -16.203 17.062 -7.562 1 98 711 LYS A CA 1
ATOM 5618 C C . LYS A 1 711 ? -17.469 17.234 -6.734 1 98 711 LYS A C 1
ATOM 5620 O O . LYS A 1 711 ? -18.562 17.375 -7.289 1 98 711 LYS A O 1
ATOM 5625 N N . ASP A 1 712 ? -17.328 17.312 -5.391 1 97.94 712 ASP A N 1
ATOM 5626 C CA . ASP A 1 712 ? -18.5 17.297 -4.527 1 97.94 712 ASP A CA 1
ATOM 5627 C C . ASP A 1 712 ? -18.719 18.641 -3.846 1 97.94 712 ASP A C 1
ATOM 5629 O O . ASP A 1 712 ? -19.562 18.766 -2.957 1 97.94 712 ASP A O 1
ATOM 5633 N N . SER A 1 713 ? -17.969 19.656 -4.191 1 98.44 713 SER A N 1
ATOM 5634 C CA . SER A 1 713 ? -18.047 20.969 -3.549 1 98.44 713 SER A CA 1
ATOM 5635 C C . SER A 1 713 ? -19.312 21.703 -3.955 1 98.44 713 SER A C 1
ATOM 5637 O O . SER A 1 713 ? -19.797 21.547 -5.078 1 98.44 713 SER A O 1
ATOM 5639 N N . LEU A 1 714 ? -19.828 22.547 -3.037 1 97.94 714 LEU A N 1
ATOM 5640 C CA . LEU A 1 714 ? -21.016 23.359 -3.283 1 97.94 714 LEU A CA 1
ATOM 5641 C C . LEU A 1 714 ? -20.672 24.844 -3.246 1 97.94 714 LEU A C 1
ATOM 5643 O O . LEU A 1 714 ? -19.656 25.234 -2.662 1 97.94 714 LEU A O 1
ATOM 5647 N N . TRP A 1 715 ? -21.5 25.609 -3.912 1 97.81 715 TRP A N 1
ATOM 5648 C CA . TRP A 1 715 ? -21.438 27.047 -3.754 1 97.81 715 TRP A CA 1
ATOM 5649 C C . TRP A 1 715 ? -21.547 27.453 -2.285 1 97.81 715 TRP A C 1
ATOM 5651 O O . TRP A 1 715 ? -20.891 28.391 -1.831 1 97.81 715 TRP A O 1
ATOM 5661 N N . GLU A 1 716 ? -22.375 26.703 -1.509 1 96.75 716 GLU A N 1
ATOM 5662 C CA . GLU A 1 716 ? -22.594 26.969 -0.091 1 96.75 716 GLU A CA 1
ATOM 5663 C C . GLU A 1 716 ? -21.297 26.828 0.704 1 96.75 716 GLU A C 1
ATOM 5665 O O . GLU A 1 716 ? -21.094 27.531 1.698 1 96.75 716 GLU A O 1
ATOM 5670 N N . ASP A 1 717 ? -20.438 25.938 0.234 1 97.56 717 ASP A N 1
ATOM 5671 C CA . ASP A 1 717 ? -19.156 25.781 0.899 1 97.56 717 ASP A CA 1
ATOM 5672 C C . ASP A 1 717 ? -18.312 27.047 0.803 1 97.56 717 ASP A C 1
ATOM 5674 O O . ASP A 1 717 ? -17.766 27.516 1.803 1 97.56 717 ASP A O 1
ATOM 5678 N N . LEU A 1 718 ? -18.188 27.578 -0.422 1 97.25 718 LEU A N 1
ATOM 5679 C CA . LEU A 1 718 ? -17.422 28.797 -0.618 1 97.25 718 LEU A CA 1
ATOM 5680 C C . LEU A 1 718 ? -18.078 29.969 0.087 1 97.25 718 LEU A C 1
ATOM 5682 O O . LEU A 1 718 ? -17.391 30.844 0.636 1 97.25 718 LEU A O 1
ATOM 5686 N N . ASN A 1 719 ? -19.422 30 0.06 1 96.5 719 ASN A N 1
ATOM 5687 C CA . ASN A 1 719 ? -20.141 31.078 0.735 1 96.5 719 ASN A CA 1
ATOM 5688 C C . ASN A 1 719 ? -19.859 31.094 2.234 1 96.5 719 ASN A C 1
ATOM 5690 O O . ASN A 1 719 ? -19.734 32.156 2.84 1 96.5 719 ASN A O 1
ATOM 5694 N N . ALA A 1 720 ? -19.812 29.922 2.791 1 95.44 720 ALA A N 1
ATOM 5695 C CA . ALA A 1 720 ? -19.516 29.812 4.215 1 95.44 720 ALA A CA 1
ATOM 5696 C C . ALA A 1 720 ? -18.156 30.406 4.535 1 95.44 720 ALA A C 1
ATOM 5698 O O . ALA A 1 720 ? -17.984 31.094 5.547 1 95.44 720 ALA A O 1
ATOM 5699 N N . LEU A 1 721 ? -17.188 30.172 3.697 1 97.5 721 LEU A N 1
ATOM 5700 C CA . LEU A 1 721 ? -15.844 30.672 3.924 1 97.5 721 LEU A CA 1
ATOM 5701 C C . LEU A 1 721 ? -15.805 32.188 3.803 1 97.5 721 LEU A C 1
ATOM 5703 O O . LEU A 1 721 ? -15.234 32.875 4.656 1 97.5 721 LEU A O 1
ATOM 5707 N N . VAL A 1 722 ? -16.438 32.75 2.775 1 96.75 722 VAL A N 1
ATOM 5708 C CA . VAL A 1 722 ? -16.406 34.188 2.545 1 96.75 722 VAL A CA 1
ATOM 5709 C C . VAL A 1 722 ? -17.156 34.906 3.676 1 96.75 722 VAL A C 1
ATOM 5711 O O . VAL A 1 722 ? -16.703 35.938 4.16 1 96.75 722 VAL A O 1
ATOM 5714 N N . THR A 1 723 ? -18.266 34.312 4.051 1 91.94 723 THR A N 1
ATOM 5715 C CA . THR A 1 723 ? -19.062 34.875 5.133 1 91.94 723 THR A CA 1
ATOM 5716 C C . THR A 1 723 ? -18.266 34.875 6.438 1 91.94 723 THR A C 1
ATOM 5718 O O . THR A 1 723 ? -18.312 35.844 7.203 1 91.94 723 THR A O 1
ATOM 5721 N N . PHE A 1 724 ? -17.641 33.844 6.691 1 91.31 724 PHE A N 1
ATOM 5722 C CA . PHE A 1 724 ? -16.797 33.719 7.867 1 91.31 724 PHE A CA 1
ATOM 5723 C C . PHE A 1 724 ? -15.719 34.812 7.871 1 91.31 724 PHE A C 1
ATOM 5725 O O . PHE A 1 724 ? -15.531 35.5 8.875 1 91.31 724 PHE A O 1
ATOM 5732 N N . ILE A 1 725 ? -14.961 34.938 6.75 1 93.19 725 ILE A N 1
ATOM 5733 C CA . ILE A 1 725 ? -13.875 35.906 6.652 1 93.19 725 ILE A CA 1
ATOM 5734 C C . ILE A 1 725 ? -14.43 37.344 6.82 1 93.19 725 ILE A C 1
ATOM 5736 O O . ILE A 1 725 ? -13.844 38.156 7.527 1 93.19 725 ILE A O 1
ATOM 5740 N N . GLN A 1 726 ? -15.555 37.594 6.211 1 88.75 726 GLN A N 1
ATOM 5741 C CA . GLN A 1 726 ? -16.188 38.906 6.285 1 88.75 726 GLN A CA 1
ATOM 5742 C C . GLN A 1 726 ? -16.594 39.25 7.719 1 88.75 726 GLN A C 1
ATOM 5744 O O . GLN A 1 726 ? -16.375 40.375 8.18 1 88.75 726 GLN A O 1
ATOM 5749 N N . LYS A 1 727 ? -17.125 38.25 8.328 1 81.06 727 LYS A N 1
ATOM 5750 C CA . LYS A 1 727 ? -17.641 38.438 9.68 1 81.06 727 LYS A CA 1
ATOM 5751 C C . LYS A 1 727 ? -16.516 38.594 10.688 1 81.06 727 LYS A C 1
ATOM 5753 O O . LYS A 1 727 ? -16.609 39.406 11.609 1 81.06 727 LYS A O 1
ATOM 5758 N N . VAL A 1 728 ? -15.477 37.906 10.469 1 79.5 728 VAL A N 1
ATOM 5759 C CA . VAL A 1 728 ? -14.477 37.781 11.523 1 79.5 728 VAL A CA 1
ATOM 5760 C C . VAL A 1 728 ? -13.32 38.75 11.273 1 79.5 728 VAL A C 1
ATOM 5762 O O . VAL A 1 728 ? -12.742 39.281 12.211 1 79.5 728 VAL A O 1
ATOM 5765 N N . PHE A 1 729 ? -13.016 39.062 10.055 1 86.25 729 PHE A N 1
ATOM 5766 C CA . PHE A 1 729 ? -11.711 39.688 9.828 1 86.25 729 PHE A CA 1
ATOM 5767 C C . PHE A 1 729 ? -11.867 41.062 9.188 1 86.25 729 PHE A C 1
ATOM 5769 O O . PHE A 1 729 ? -10.906 41.844 9.141 1 86.25 729 PHE A O 1
ATOM 5776 N N . VAL A 1 730 ? -13.031 41.438 8.672 1 85.81 730 VAL A N 1
ATOM 5777 C CA . VAL A 1 730 ? -13.211 42.719 8.047 1 85.81 730 VAL A CA 1
ATOM 5778 C C . VAL A 1 730 ? -13.469 43.781 9.125 1 85.81 730 VAL A C 1
ATOM 5780 O O . VAL A 1 730 ? -14.383 43.625 9.945 1 85.81 730 VAL A O 1
ATOM 5783 N N . SER A 1 731 ? -12.664 44.812 9.156 1 76.44 731 SER A N 1
ATOM 5784 C CA . SER A 1 731 ? -12.844 45.938 10.062 1 76.44 731 SER A CA 1
ATOM 5785 C C . SER A 1 731 ? -13.781 47 9.469 1 76.44 731 SER A C 1
ATOM 5787 O O . SER A 1 731 ? -13.531 47.5 8.383 1 76.44 731 SER A O 1
ATOM 5789 N N . ARG A 1 732 ? -15.047 47.281 9.961 1 67.38 732 ARG A N 1
ATOM 5790 C CA . ARG A 1 732 ? -16.031 48.25 9.445 1 67.38 732 ARG A CA 1
ATOM 5791 C C . ARG A 1 732 ? -15.945 49.562 10.188 1 67.38 732 ARG A C 1
ATOM 5793 O O . ARG A 1 732 ? -16.594 50.562 9.789 1 67.38 732 ARG A O 1
ATOM 5800 N N . GLY A 1 733 ? -14.844 50.312 10.25 1 52.28 733 GLY A N 1
ATOM 5801 C CA . GLY A 1 733 ? -14.68 51.594 10.859 1 52.28 733 GLY A CA 1
ATOM 5802 C C . GLY A 1 733 ? -15.664 51.875 11.984 1 52.28 733 GLY A C 1
ATOM 5803 O O . GLY A 1 733 ? -15.766 53 12.484 1 52.28 733 GLY A O 1
ATOM 5804 N N . ASP A 1 734 ? -16.75 51.25 12.055 1 40.62 734 ASP A N 1
ATOM 5805 C CA . ASP A 1 734 ? -17.734 51.781 12.984 1 40.62 734 ASP A CA 1
ATOM 5806 C C . ASP A 1 734 ? -17.125 52 14.367 1 40.62 734 ASP A C 1
ATOM 5808 O O . ASP A 1 734 ? -16.141 51.375 14.727 1 40.62 734 ASP A O 1
ATOM 5812 N N . ALA A 1 735 ? -17.844 53.031 15.062 1 35.53 735 ALA A N 1
ATOM 5813 C CA . ALA A 1 735 ? -18.062 53.656 16.359 1 35.53 735 ALA A CA 1
ATOM 5814 C C . ALA A 1 735 ? -18.031 52.656 17.484 1 35.53 735 ALA A C 1
ATOM 5816 O O . ALA A 1 735 ? -18.172 53 18.656 1 35.53 735 ALA A O 1
ATOM 5817 N N . LEU A 1 736 ? -18.25 51.5 17.266 1 34.62 736 LEU A N 1
ATOM 5818 C CA . LEU A 1 736 ? -18.344 50.594 18.406 1 34.62 736 LEU A CA 1
ATOM 5819 C C . LEU A 1 736 ? -16.969 50.406 19.062 1 34.62 736 LEU A C 1
ATOM 5821 O O . LEU A 1 736 ? -16.875 49.938 20.188 1 34.62 736 LEU A O 1
ATOM 5825 N N . SER A 1 737 ? -15.922 50.469 18.359 1 34.88 737 SER A N 1
ATOM 5826 C CA . SER A 1 737 ? -14.656 50.656 19.047 1 34.88 737 SER A CA 1
ATOM 5827 C C . SER A 1 737 ? -14.695 51.906 19.938 1 34.88 737 SER A C 1
ATOM 5829 O O . SER A 1 737 ? -13.961 52 20.922 1 34.88 737 SER A O 1
ATOM 5831 N N . SER A 1 738 ? -15.484 52.844 19.5 1 33.12 738 SER A N 1
ATOM 5832 C CA . SER A 1 738 ? -15.789 54.031 20.297 1 33.12 738 SER A CA 1
ATOM 5833 C C . SER A 1 738 ? -16.688 53.688 21.484 1 33.12 738 SER A C 1
ATOM 5835 O O . SER A 1 738 ? -16.672 54.375 22.5 1 33.12 738 SER A O 1
ATOM 5837 N N . ARG A 1 739 ? -17.641 52.781 21.312 1 34.47 739 ARG A N 1
ATOM 5838 C CA . ARG A 1 739 ? -18.438 52.406 22.484 1 34.47 739 ARG A CA 1
ATOM 5839 C C . ARG A 1 739 ? -17.609 51.594 23.453 1 34.47 739 ARG A C 1
ATOM 5841 O O . ARG A 1 739 ? -17.781 51.688 24.672 1 34.47 739 ARG A O 1
ATOM 5848 N N . THR A 1 740 ? -16.875 50.75 22.906 1 34.28 740 THR A N 1
ATOM 5849 C CA . THR A 1 740 ? -15.992 50.031 23.844 1 34.28 740 THR A CA 1
ATOM 5850 C C . THR A 1 740 ? -14.906 50.969 24.375 1 34.28 740 THR A C 1
ATOM 5852 O O . THR A 1 740 ? -14.477 50.812 25.531 1 34.28 740 THR A O 1
ATOM 5855 N N . ARG A 1 741 ? -14.43 51.906 23.562 1 35.59 741 ARG A N 1
ATOM 5856 C CA . ARG A 1 741 ? -13.625 53 24.078 1 35.59 741 ARG A CA 1
ATOM 5857 C C . ARG A 1 741 ? -14.469 53.906 24.969 1 35.59 741 ARG A C 1
ATOM 5859 O O . ARG A 1 741 ? -13.961 54.5 25.922 1 35.59 741 ARG A O 1
ATOM 5866 N N . LEU A 1 742 ? -15.672 54.25 24.516 1 33.72 742 LEU A N 1
ATOM 5867 C CA . LEU A 1 742 ? -16.531 55.062 25.391 1 33.72 742 LEU A CA 1
ATOM 5868 C C . LEU A 1 742 ? -16.797 54.312 26.703 1 33.72 742 LEU A C 1
ATOM 5870 O O . LEU A 1 742 ? -16.906 54.969 27.75 1 33.72 742 LEU A O 1
ATOM 5874 N N . LEU A 1 743 ? -17.047 53.062 26.562 1 34.28 743 LEU A N 1
ATOM 5875 C CA . LEU A 1 743 ? -17.125 52.375 27.844 1 34.28 743 LEU A CA 1
ATOM 5876 C C . LEU A 1 743 ? -15.758 52.312 28.516 1 34.28 743 LEU A C 1
ATOM 5878 O O . LEU A 1 743 ? -15.672 52.344 29.75 1 34.28 743 LEU A O 1
ATOM 5882 N N . ALA A 1 744 ? -14.695 52.188 27.719 1 33.94 744 ALA A N 1
ATOM 5883 C CA . ALA A 1 744 ? -13.359 52.25 28.297 1 33.94 744 ALA A CA 1
ATOM 5884 C C . ALA A 1 744 ? -13.016 53.656 28.719 1 33.94 744 ALA A C 1
ATOM 5886 O O . ALA A 1 744 ? -12.367 53.875 29.75 1 33.94 744 ALA A O 1
ATOM 5887 N N . ASP A 1 745 ? -13.234 54.656 27.797 1 33.88 745 ASP A N 1
ATOM 5888 C CA . ASP A 1 745 ? -12.898 56.031 28.156 1 33.88 745 ASP A CA 1
ATOM 5889 C C . ASP A 1 745 ? -13.719 56.5 29.359 1 33.88 745 ASP A C 1
ATOM 5891 O O . ASP A 1 745 ? -13.32 57.438 30.062 1 33.88 745 ASP A O 1
ATOM 5895 N N . LYS A 1 746 ? -14.984 56.188 29.344 1 36.44 746 LYS A N 1
ATOM 5896 C CA . LYS A 1 746 ? -15.688 56.688 30.531 1 36.44 746 LYS A CA 1
ATOM 5897 C C . LYS A 1 746 ? -15.18 56 31.797 1 36.44 746 LYS A C 1
ATOM 5899 O O . LYS A 1 746 ? -15.578 56.344 32.906 1 36.44 746 LYS A O 1
ATOM 5904 N N . SER A 1 747 ? -14.68 54.844 31.531 1 33.72 747 SER A N 1
ATOM 5905 C CA . SER A 1 747 ? -14.117 54.281 32.781 1 33.72 747 SER A CA 1
ATOM 5906 C C . SER A 1 747 ? -12.828 55 33.156 1 33.72 747 SER A C 1
ATOM 5908 O O . SER A 1 747 ? -12.203 54.656 34.156 1 33.72 747 SER A O 1
ATOM 5910 N N . SER A 1 748 ? -12.211 55.719 32.156 1 32.31 748 SER A N 1
ATOM 5911 C CA . SER A 1 748 ? -11.008 56.406 32.594 1 32.31 748 SER A CA 1
ATOM 5912 C C . SER A 1 748 ? -11.312 57.375 33.719 1 32.31 748 SER A C 1
ATOM 5914 O O . SER A 1 748 ? -10.406 57.812 34.438 1 32.31 748 SER A O 1
ATOM 5916 N N . ASP A 1 749 ? -12.328 58.188 33.5 1 30.62 749 ASP A N 1
ATOM 5917 C CA . ASP A 1 749 ? -12.391 59.281 34.469 1 30.62 749 ASP A CA 1
ATOM 5918 C C . ASP A 1 749 ? -12.703 58.781 35.875 1 30.62 749 ASP A C 1
ATOM 5920 O O . ASP A 1 749 ? -13.078 59.562 36.75 1 30.62 749 ASP A O 1
ATOM 5924 N N . THR A 1 750 ? -13.391 57.625 35.906 1 31.08 750 THR A N 1
ATOM 5925 C CA . THR A 1 750 ? -13.602 57.375 37.344 1 31.08 750 THR A CA 1
ATOM 5926 C C . THR A 1 750 ? -12.266 57.25 38.062 1 31.08 750 THR A C 1
ATOM 5928 O O . THR A 1 750 ? -11.328 56.625 37.562 1 31.08 750 THR A O 1
ATOM 5931 N N . SER A 1 751 ? -11.977 58.062 39.062 1 31.92 751 SER A N 1
ATOM 5932 C CA . SER A 1 751 ? -10.969 58.188 40.094 1 31.92 751 SER A CA 1
ATOM 5933 C C . SER A 1 751 ? -10.328 56.844 40.406 1 31.92 751 SER A C 1
ATOM 5935 O O . SER A 1 751 ? -10.898 55.781 40.125 1 31.92 751 SER A O 1
ATOM 5937 N N . THR A 1 752 ? -9.016 56.781 40.812 1 36.62 752 THR A N 1
ATOM 5938 C CA . THR A 1 752 ? -8.055 55.938 41.5 1 36.62 752 THR A CA 1
ATOM 5939 C C . THR A 1 752 ? -8.766 54.969 42.438 1 36.62 752 THR A C 1
ATOM 5941 O O . THR A 1 752 ? -8.203 54.594 43.469 1 36.62 752 THR A O 1
ATOM 5944 N N . ASN A 1 753 ? -10.039 54.844 42.5 1 38.84 753 ASN A N 1
ATOM 5945 C CA . ASN A 1 753 ? -10.547 54.031 43.594 1 38.84 753 ASN A CA 1
ATOM 5946 C C . ASN A 1 753 ? -10.117 52.562 43.438 1 38.84 753 ASN A C 1
ATOM 5948 O O . ASN A 1 753 ? -10.219 52 42.375 1 38.84 753 ASN A O 1
ATOM 5952 N N . GLU A 1 754 ? -9.203 52.062 44.219 1 51.59 754 GLU A N 1
ATOM 5953 C CA . GLU A 1 754 ? -8.82 50.688 44.531 1 51.59 754 GLU A CA 1
ATOM 5954 C C . GLU A 1 754 ? -10.023 49.75 44.438 1 51.59 754 GLU A C 1
ATOM 5956 O O . GLU A 1 754 ? -11.008 49.906 45.156 1 51.59 754 GLU A O 1
ATOM 5961 N N . ASN A 1 755 ? -10.289 49.156 43.312 1 67.88 755 ASN A N 1
ATOM 5962 C CA . ASN A 1 755 ? -11.297 48.125 43.219 1 67.88 755 ASN A CA 1
ATOM 5963 C C . ASN A 1 755 ? -10.984 46.938 44.125 1 67.88 755 ASN A C 1
ATOM 5965 O O . ASN A 1 755 ? -9.891 46.375 44.062 1 67.88 755 ASN A O 1
ATOM 5969 N N . VAL A 1 756 ? -11.758 46.844 45.156 1 78.31 756 VAL A N 1
ATOM 5970 C CA . VAL A 1 756 ? -11.578 45.75 46.094 1 78.31 756 VAL A CA 1
ATOM 5971 C C . VAL A 1 756 ? -12.516 44.594 45.75 1 78.31 756 VAL A C 1
ATOM 5973 O O . VAL A 1 756 ? -13.719 44.812 45.594 1 78.31 756 VAL A O 1
ATOM 5976 N N . ALA A 1 757 ? -11.961 43.562 45.406 1 88.56 757 ALA A N 1
ATOM 5977 C CA . ALA A 1 757 ? -12.68 42.312 45.188 1 88.56 757 ALA A CA 1
ATOM 5978 C C . ALA A 1 757 ? -12.289 41.25 46.219 1 88.56 757 ALA A C 1
ATOM 5980 O O . ALA A 1 757 ? -11.43 41.5 47.062 1 88.56 757 ALA A O 1
ATOM 5981 N N . VAL A 1 758 ? -13.117 40.25 46.25 1 91.81 758 VAL A N 1
ATOM 5982 C CA . VAL A 1 758 ? -12.82 39.156 47.156 1 91.81 758 VAL A CA 1
ATOM 5983 C C . VAL A 1 758 ? -12.672 37.844 46.375 1 91.81 758 VAL A C 1
ATOM 5985 O O . VAL A 1 758 ? -13.344 37.656 45.375 1 91.81 758 VAL A O 1
ATOM 5988 N N . ILE A 1 759 ? -11.844 37.062 46.844 1 94.38 759 ILE A N 1
ATOM 5989 C CA . ILE A 1 759 ? -11.695 35.75 46.219 1 94.38 759 ILE A CA 1
ATOM 5990 C C . ILE A 1 759 ? -12.953 34.906 46.469 1 94.38 759 ILE A C 1
ATOM 5992 O O . ILE A 1 759 ? -13.281 34.594 47.625 1 94.38 759 ILE A O 1
ATOM 5996 N N . GLU A 1 760 ? -13.609 34.656 45.406 1 93.81 760 GLU A N 1
ATOM 5997 C CA . GLU A 1 760 ? -14.82 33.844 45.469 1 93.81 760 GLU A CA 1
ATOM 5998 C C . GLU A 1 760 ? -14.484 32.344 45.438 1 93.81 760 GLU A C 1
ATOM 6000 O O . GLU A 1 760 ? -15.086 31.562 46.188 1 93.81 760 GLU A O 1
ATOM 6005 N N . SER A 1 761 ? -13.68 32 44.562 1 94.94 761 SER A N 1
ATOM 6006 C CA . SER A 1 761 ? -13.312 30.594 44.406 1 94.94 761 SER A CA 1
ATOM 6007 C C . SER A 1 761 ? -11.836 30.438 44.062 1 94.94 761 SER A C 1
ATOM 6009 O O . SER A 1 761 ? -11.25 31.312 43.406 1 94.94 761 SER A O 1
ATOM 6011 N N . LEU A 1 762 ? -11.211 29.344 44.562 1 95.19 762 LEU A N 1
ATOM 6012 C CA . LEU A 1 762 ? -9.828 28.953 44.281 1 95.19 762 LEU A CA 1
ATOM 6013 C C . LEU A 1 762 ? -9.773 27.562 43.656 1 95.19 762 LEU A C 1
ATOM 6015 O O . LEU A 1 762 ? -10.391 26.625 44.188 1 95.19 762 LEU A O 1
ATOM 6019 N N . PHE A 1 763 ? -9.109 27.516 42.531 1 95.56 763 PHE A N 1
ATOM 6020 C CA . PHE A 1 763 ? -8.961 26.234 41.844 1 95.56 763 PHE A CA 1
ATOM 6021 C C . PHE A 1 763 ? -7.492 25.891 41.656 1 95.56 763 PHE A C 1
ATOM 6023 O O . PHE A 1 763 ? -6.691 26.766 41.312 1 95.56 763 PHE A O 1
ATOM 6030 N N . VAL A 1 764 ? -7.137 24.688 41.875 1 95 764 VAL A N 1
ATOM 6031 C CA . VAL A 1 764 ? -5.816 24.141 41.562 1 95 764 VAL A CA 1
ATOM 6032 C C . VAL A 1 764 ? -5.953 23 40.562 1 95 764 VAL A C 1
ATOM 6034 O O . VAL A 1 764 ? -6.875 22.188 40.688 1 95 764 VAL A O 1
ATOM 6037 N N . PHE A 1 765 ? -5.098 23.016 39.625 1 93.56 765 PHE A N 1
ATOM 6038 C CA . PHE A 1 765 ? -5.047 21.938 38.656 1 93.56 765 PHE A CA 1
ATOM 6039 C C . PHE A 1 765 ? -3.756 21.141 38.781 1 93.56 765 PHE A C 1
ATOM 6041 O O . PHE A 1 765 ? -2.812 21.344 38 1 93.56 765 PHE A O 1
ATOM 6048 N N . PRO A 1 766 ? -3.779 20.156 39.562 1 93.94 766 PRO A N 1
ATOM 6049 C CA . PRO A 1 766 ? -2.531 19.422 39.781 1 93.94 766 PRO A CA 1
ATOM 6050 C C . PRO A 1 766 ? -2.016 18.781 38.5 1 93.94 766 PRO A C 1
ATOM 6052 O O . PRO A 1 766 ? -0.811 18.781 38.219 1 93.94 766 PRO A O 1
ATOM 6055 N N . ILE A 1 767 ? -2.922 18.188 37.719 1 92.88 767 ILE A N 1
ATOM 6056 C CA . ILE A 1 767 ? -2.572 17.594 36.438 1 92.88 767 ILE A CA 1
ATOM 6057 C C . ILE A 1 767 ? -3.131 18.453 35.281 1 92.88 767 ILE A C 1
ATOM 6059 O O . ILE A 1 767 ? -4.344 18.656 35.219 1 92.88 767 ILE A O 1
ATOM 6063 N N . LYS A 1 768 ? -2.236 18.859 34.406 1 88.44 768 LYS A N 1
ATOM 6064 C CA . LYS A 1 768 ? -2.631 19.688 33.281 1 88.44 768 LYS A CA 1
ATOM 6065 C C . LYS A 1 768 ? -3.777 19.062 32.5 1 88.44 768 LYS A C 1
ATOM 6067 O O . LYS A 1 768 ? -3.779 17.844 32.25 1 88.44 768 LYS A O 1
ATOM 6072 N N . SER A 1 769 ? -4.785 19.828 32.156 1 88.81 769 SER A N 1
ATOM 6073 C CA . SER A 1 769 ? -5.883 19.469 31.266 1 88.81 769 SER A CA 1
ATOM 6074 C C . SER A 1 769 ? -6.883 18.547 31.969 1 88.81 769 SER A C 1
ATOM 6076 O O . SER A 1 769 ? -7.883 18.156 31.359 1 88.81 769 SER A O 1
ATOM 6078 N N . CYS A 1 770 ? -6.672 18.141 33.219 1 92.12 770 CYS A N 1
ATOM 6079 C CA . CYS A 1 770 ? -7.633 17.344 34 1 92.12 770 CYS A CA 1
ATOM 6080 C C . CYS A 1 770 ? -8.508 18.234 34.875 1 92.12 770 CYS A C 1
ATOM 6082 O O . CYS A 1 770 ? -8.414 19.469 34.781 1 92.12 770 CYS A O 1
ATOM 6084 N N . ALA A 1 771 ? -9.375 17.609 35.656 1 93.25 771 ALA A N 1
ATOM 6085 C CA . ALA A 1 771 ? -10.359 18.344 36.438 1 93.25 771 ALA A CA 1
ATOM 6086 C C . ALA A 1 771 ? -9.68 19.188 37.5 1 93.25 771 ALA A C 1
ATOM 6088 O O . ALA A 1 771 ? -8.578 18.875 37.969 1 93.25 771 ALA A O 1
ATOM 6089 N N . ALA A 1 772 ? -10.375 20.266 37.938 1 93.88 772 ALA A N 1
ATOM 6090 C CA . ALA A 1 772 ? -9.883 21.203 38.938 1 93.88 772 ALA A CA 1
ATOM 6091 C C . ALA A 1 772 ? -10.07 20.641 40.344 1 93.88 772 ALA A C 1
ATOM 6093 O O . ALA A 1 772 ? -11 19.875 40.594 1 93.88 772 ALA A O 1
ATOM 6094 N N . MET A 1 773 ? -9.156 20.922 41.156 1 94.31 773 MET A N 1
ATOM 6095 C CA . MET A 1 773 ? -9.32 20.797 42.625 1 94.31 773 MET A CA 1
ATOM 6096 C C . MET A 1 773 ? -9.766 22.109 43.25 1 94.31 773 MET A C 1
ATOM 6098 O O . MET A 1 773 ? -8.984 23.047 43.344 1 94.31 773 MET A O 1
ATOM 6102 N N . LYS A 1 774 ? -11.07 22.156 43.594 1 94.44 774 LYS A N 1
ATOM 6103 C CA . LYS A 1 774 ? -11.547 23.344 44.312 1 94.44 774 LYS A CA 1
ATOM 6104 C C . LYS A 1 774 ? -11.07 23.359 45.75 1 94.44 774 LYS A C 1
ATOM 6106 O O . LYS A 1 774 ? -11.234 22.375 46.469 1 94.44 774 LYS A O 1
ATOM 6111 N N . VAL A 1 775 ? -10.461 24.453 46.219 1 94.94 775 VAL A N 1
ATOM 6112 C CA . VAL A 1 775 ? -9.914 24.516 47.562 1 94.94 775 VAL A CA 1
ATOM 6113 C C . VAL A 1 775 ? -10.383 25.797 48.25 1 94.94 775 VAL A C 1
ATOM 6115 O O . VAL A 1 775 ? -10.703 26.781 47.594 1 94.94 775 VAL A O 1
ATOM 6118 N N . ASN A 1 776 ? -10.383 25.766 49.562 1 93.62 776 ASN A N 1
ATOM 6119 C CA . ASN A 1 776 ? -10.742 26.953 50.312 1 93.62 776 ASN A CA 1
ATOM 6120 C C . ASN A 1 776 ? -9.508 27.766 50.688 1 93.62 776 ASN A C 1
ATOM 6122 O O . ASN A 1 776 ? -9.594 28.984 50.875 1 93.62 776 ASN A O 1
ATOM 6126 N N . ARG A 1 777 ? -8.508 27.078 50.938 1 93.12 777 ARG A N 1
ATOM 6127 C CA . ARG A 1 777 ? -7.219 27.656 51.281 1 93.12 777 ARG A CA 1
ATOM 6128 C C . ARG A 1 777 ? -6.07 26.875 50.656 1 93.12 777 ARG A C 1
ATOM 6130 O O . ARG A 1 777 ? -6.078 25.641 50.656 1 93.12 777 ARG A O 1
ATOM 6137 N N . TRP A 1 778 ? -5.117 27.609 50.188 1 93.56 778 TRP A N 1
ATOM 6138 C CA . TRP A 1 778 ? -4.039 26.906 49.5 1 93.56 778 TRP A CA 1
ATOM 6139 C C . TRP A 1 778 ? -2.771 27.75 49.469 1 93.56 778 TRP A C 1
ATOM 6141 O O . TRP A 1 778 ? -2.836 28.984 49.375 1 93.56 778 TRP A O 1
ATOM 6151 N N . PRO A 1 779 ? -1.645 27.109 49.562 1 92.12 779 PRO A N 1
ATOM 6152 C CA . PRO A 1 779 ? -0.387 27.859 49.5 1 92.12 779 PRO A CA 1
ATOM 6153 C C . PRO A 1 779 ? -0.052 28.359 48.094 1 92.12 779 PRO A C 1
ATOM 6155 O O . PRO A 1 779 ? -0.294 27.656 47.125 1 92.12 779 PRO A O 1
ATOM 6158 N N . ILE A 1 780 ? 0.508 29.594 48.031 1 90.31 780 ILE A N 1
ATOM 6159 C CA . ILE A 1 780 ? 0.912 30.219 46.781 1 90.31 780 ILE A CA 1
ATOM 6160 C C . ILE A 1 780 ? 2.336 30.75 46.906 1 90.31 780 ILE A C 1
ATOM 6162 O O . ILE A 1 780 ? 2.709 31.297 47.938 1 90.31 780 ILE A O 1
ATOM 6166 N N . HIS A 1 781 ? 3.059 30.516 45.875 1 83.81 781 HIS A N 1
ATOM 6167 C CA . HIS A 1 781 ? 4.43 31 45.812 1 83.81 781 HIS A CA 1
ATOM 6168 C C . HIS A 1 781 ? 4.473 32.469 45.406 1 83.81 781 HIS A C 1
ATOM 6170 O O . HIS A 1 781 ? 3.506 33 44.875 1 83.81 781 HIS A O 1
ATOM 6176 N N . GLN A 1 782 ? 5.562 33.094 45.656 1 79.06 782 GLN A N 1
ATOM 6177 C CA . GLN A 1 782 ? 5.719 34.5 45.344 1 79.06 782 GLN A CA 1
ATOM 6178 C C . GLN A 1 782 ? 5.629 34.75 43.844 1 79.06 782 GLN A C 1
ATOM 6180 O O . GLN A 1 782 ? 5.277 35.844 43.438 1 79.06 782 GLN A O 1
ATOM 6185 N N . THR A 1 783 ? 5.926 33.719 43.125 1 79.75 783 THR A N 1
ATOM 6186 C CA . THR A 1 783 ? 5.848 33.812 41.656 1 79.75 783 THR A CA 1
ATOM 6187 C C . THR A 1 783 ? 4.395 33.844 41.219 1 79.75 783 THR A C 1
ATOM 6189 O O . THR A 1 783 ? 4.105 34.188 40.062 1 79.75 783 THR A O 1
ATOM 6192 N N . GLY A 1 784 ? 3.545 33.594 42.156 1 84.88 784 GLY A N 1
ATOM 6193 C CA . GLY A 1 784 ? 2.131 33.531 41.844 1 84.88 784 GLY A CA 1
ATOM 6194 C C . GLY A 1 784 ? 1.646 32.125 41.531 1 84.88 784 GLY A C 1
ATOM 6195 O O . GLY A 1 784 ? 0.455 31.906 41.312 1 84.88 784 GLY A O 1
ATOM 6196 N N . ARG A 1 785 ? 2.498 31.188 41.562 1 86.31 785 ARG A N 1
ATOM 6197 C CA . ARG A 1 785 ? 2.111 29.797 41.281 1 86.31 785 ARG A CA 1
ATOM 6198 C C . ARG A 1 785 ? 1.542 29.141 42.531 1 86.31 785 ARG A C 1
ATOM 6200 O O . ARG A 1 785 ? 2.164 29.172 43.594 1 86.31 785 ARG A O 1
ATOM 6207 N N . LEU A 1 786 ? 0.389 28.609 42.281 1 90.38 786 LEU A N 1
ATOM 6208 C CA . LEU A 1 786 ? -0.171 27.797 43.375 1 90.38 786 LEU A CA 1
ATOM 6209 C C . LEU A 1 786 ? 0.589 26.484 43.531 1 90.38 786 LEU A C 1
ATOM 6211 O O . LEU A 1 786 ? 1 25.891 42.531 1 90.38 786 LEU A O 1
ATOM 6215 N N . SER A 1 787 ? 0.766 26.156 44.688 1 88.38 787 SER A N 1
ATOM 6216 C CA . SER A 1 787 ? 1.479 24.906 44.938 1 88.38 787 SER A CA 1
ATOM 6217 C C . SER A 1 787 ? 0.819 23.734 44.219 1 88.38 787 SER A C 1
ATOM 6219 O O . SER A 1 787 ? -0.4 23.562 44.281 1 88.38 787 SER A O 1
ATOM 6221 N N . PHE A 1 788 ? 1.57 23.016 43.375 1 90.62 788 PHE A N 1
ATOM 6222 C CA . PHE A 1 788 ? 1.232 21.797 42.625 1 90.62 788 PHE A CA 1
ATOM 6223 C C . PHE A 1 788 ? 0.352 22.109 41.438 1 90.62 788 PHE A C 1
ATOM 6225 O O . PHE A 1 788 ? -0.143 21.203 40.781 1 90.62 788 PHE A O 1
ATOM 6232 N N . ASP A 1 789 ? 0.119 23.344 41.219 1 89.81 789 ASP A N 1
ATOM 6233 C CA . ASP A 1 789 ? -0.682 23.672 40.062 1 89.81 789 ASP A CA 1
ATOM 6234 C C . ASP A 1 789 ? 0.061 23.312 38.781 1 89.81 789 ASP A C 1
ATOM 6236 O O . ASP A 1 789 ? 1.133 23.859 38.5 1 89.81 789 ASP A O 1
ATOM 6240 N N . ARG A 1 790 ? -0.605 22.469 38.031 1 89 790 ARG A N 1
ATOM 6241 C CA . ARG A 1 790 ? -0.085 21.984 36.75 1 89 790 ARG A CA 1
ATOM 6242 C C . ARG A 1 790 ? 1.349 21.484 36.875 1 89 790 ARG A C 1
ATOM 6244 O O . ARG A 1 790 ? 2.18 21.703 36 1 89 790 ARG A O 1
ATOM 6251 N N . GLU A 1 791 ? 1.545 20.984 37.938 1 86.81 791 GLU A N 1
ATOM 6252 C CA . GLU A 1 791 ? 2.846 20.359 38.156 1 86.81 791 GLU A CA 1
ATOM 6253 C C . GLU A 1 791 ? 2.965 19.031 37.406 1 86.81 791 GLU A C 1
ATOM 6255 O O . GLU A 1 791 ? 4.066 18.625 37.031 1 86.81 791 GLU A O 1
ATOM 6260 N N . PHE A 1 792 ? 1.826 18.422 37.188 1 88.56 792 PHE A N 1
ATOM 6261 C CA . PHE A 1 792 ? 1.788 17.172 36.438 1 88.56 792 PHE A CA 1
ATOM 6262 C C . PHE A 1 792 ? 1.105 17.359 35.094 1 88.56 792 PHE A C 1
ATOM 6264 O O . PHE A 1 792 ? 0.305 18.281 34.906 1 88.56 792 PHE A O 1
ATOM 6271 N N . ALA A 1 793 ? 1.487 16.516 34.125 1 88.31 793 ALA A N 1
ATOM 6272 C CA . ALA A 1 793 ? 0.833 16.469 32.844 1 88.31 793 ALA A CA 1
ATOM 6273 C C . ALA A 1 793 ? 0.805 15.047 32.281 1 88.31 793 ALA A C 1
ATOM 6275 O O . ALA A 1 793 ? 1.701 14.25 32.562 1 88.31 793 ALA A O 1
ATOM 6276 N N . LEU A 1 794 ? -0.32 14.75 31.641 1 87.25 794 LEU A N 1
ATOM 6277 C CA . LEU A 1 794 ? -0.344 13.5 30.891 1 87.25 794 LEU A CA 1
ATOM 6278 C C . LEU A 1 794 ? 0.323 13.68 29.531 1 87.25 794 LEU A C 1
ATOM 6280 O O . LEU A 1 794 ? 0.082 14.68 28.844 1 87.25 794 LEU A O 1
ATOM 6284 N N . VAL A 1 795 ? 1.205 12.773 29.203 1 77.19 795 VAL A N 1
ATOM 6285 C CA . VAL A 1 795 ? 1.935 12.875 27.938 1 77.19 795 VAL A CA 1
ATOM 6286 C C . VAL A 1 795 ? 1.66 11.633 27.078 1 77.19 795 VAL A C 1
ATOM 6288 O O . VAL A 1 795 ? 1.52 10.531 27.609 1 77.19 795 VAL A O 1
ATOM 6291 N N . ASP A 1 796 ? 1.44 11.938 25.797 1 68.94 796 ASP A N 1
ATOM 6292 C CA . ASP A 1 796 ? 1.18 10.828 24.891 1 68.94 796 ASP A CA 1
ATOM 6293 C C . ASP A 1 796 ? 2.482 10.172 24.422 1 68.94 796 ASP A C 1
ATOM 6295 O O . ASP A 1 796 ? 3.551 10.461 24.969 1 68.94 796 ASP A O 1
ATOM 6299 N N . SER A 1 797 ? 2.363 9.219 23.484 1 55.34 797 SER A N 1
ATOM 6300 C CA . SER A 1 797 ? 3.504 8.43 23.031 1 55.34 797 SER A CA 1
ATOM 6301 C C . SER A 1 797 ? 4.551 9.297 22.344 1 55.34 797 SER A C 1
ATOM 6303 O O . SER A 1 797 ? 5.719 8.914 22.25 1 55.34 797 SER A O 1
ATOM 6305 N N . SER A 1 798 ? 4.09 10.492 21.938 1 47.44 798 SER A N 1
ATOM 6306 C CA . SER A 1 798 ? 5.02 11.422 21.312 1 47.44 798 SER A CA 1
ATOM 6307 C C . SER A 1 798 ? 5.715 12.297 22.344 1 47.44 798 SER A C 1
ATOM 6309 O O . SER A 1 798 ? 6.641 13.039 22.016 1 47.44 798 SER A O 1
ATOM 6311 N N . GLY A 1 799 ? 5.258 12.102 23.516 1 56.94 799 GLY A N 1
ATOM 6312 C CA . GLY A 1 799 ? 5.809 12.945 24.578 1 56.94 799 GLY A CA 1
ATOM 6313 C C . GLY A 1 799 ? 5.121 14.289 24.688 1 56.94 799 GLY A C 1
ATOM 6314 O O . GLY A 1 799 ? 5.539 15.141 25.484 1 56.94 799 GLY A O 1
ATOM 6315 N N . SER A 1 800 ? 4.195 14.445 23.875 1 60.66 800 SER A N 1
ATOM 6316 C CA . SER A 1 800 ? 3.451 15.703 23.922 1 60.66 800 SER A CA 1
ATOM 6317 C C . SER A 1 800 ? 2.383 15.672 25.016 1 60.66 800 SER A C 1
ATOM 6319 O O . SER A 1 800 ? 1.732 14.641 25.219 1 60.66 800 SER A O 1
ATOM 6321 N N . ALA A 1 801 ? 2.375 16.797 25.781 1 75.06 801 ALA A N 1
ATOM 6322 C CA . ALA A 1 801 ? 1.319 16.891 26.781 1 75.06 801 ALA A CA 1
ATOM 6323 C C . ALA A 1 801 ? -0.061 16.781 26.141 1 75.06 801 ALA A C 1
ATOM 6325 O O . ALA A 1 801 ? -0.344 17.438 25.141 1 75.06 801 ALA A O 1
ATOM 6326 N N . MET A 1 802 ? -0.782 15.898 26.719 1 79.38 802 MET A N 1
ATOM 6327 C CA . MET A 1 802 ? -2.146 15.711 26.234 1 79.38 802 MET A CA 1
ATOM 6328 C C . MET A 1 802 ? -3.021 16.906 26.594 1 79.38 802 MET A C 1
ATOM 6330 O O . MET A 1 802 ? -2.871 17.5 27.656 1 79.38 802 MET A O 1
ATOM 6334 N N . ARG A 1 803 ? -3.848 17.234 25.672 1 76.5 803 ARG A N 1
ATOM 6335 C CA . ARG A 1 803 ? -4.695 18.422 25.844 1 76.5 803 ARG A CA 1
ATOM 6336 C C . ARG A 1 803 ? -6.164 18.016 25.922 1 76.5 803 ARG A C 1
ATOM 6338 O O . ARG A 1 803 ? -6.594 17.062 25.281 1 76.5 803 ARG A O 1
ATOM 6345 N N . LEU A 1 804 ? -6.812 18.734 26.766 1 80 804 LEU A N 1
ATOM 6346 C CA . LEU A 1 804 ? -8.219 18.469 27.031 1 80 804 LEU A CA 1
ATOM 6347 C C . LEU A 1 804 ? -9.039 18.469 25.75 1 80 804 LEU A C 1
ATOM 6349 O O . LEU A 1 804 ? -9.961 17.672 25.594 1 80 804 LEU A O 1
ATOM 6353 N N . HIS A 1 805 ? -8.711 19.312 24.859 1 70.69 805 HIS A N 1
ATOM 6354 C CA . HIS A 1 805 ? -9.555 19.422 23.672 1 70.69 805 HIS A CA 1
ATOM 6355 C C . HIS A 1 805 ? -9.391 18.188 22.781 1 70.69 805 HIS A C 1
ATOM 6357 O O . HIS A 1 805 ? -10.32 17.812 22.078 1 70.69 805 HIS A O 1
ATOM 6363 N N . SER A 1 806 ? -8.258 17.547 22.797 1 68.69 806 SER A N 1
ATOM 6364 C CA . SER A 1 806 ? -8.016 16.328 22.016 1 68.69 806 SER A CA 1
ATOM 6365 C C . SER A 1 806 ? -8.516 15.094 22.75 1 68.69 806 SER A C 1
ATOM 6367 O O . SER A 1 806 ? -8.836 14.078 22.125 1 68.69 806 SER A O 1
ATOM 6369 N N . HIS A 1 807 ? -8.562 15.195 24.062 1 78.56 807 HIS A N 1
ATOM 6370 C CA . HIS A 1 807 ? -9 14.094 24.922 1 78.56 807 HIS A CA 1
ATOM 6371 C C . HIS A 1 807 ? -9.977 14.586 25.984 1 78.56 807 HIS A C 1
ATOM 6373 O O . HIS A 1 807 ? -9.633 14.648 27.156 1 78.56 807 HIS A O 1
ATOM 6379 N N . PRO A 1 808 ? -11.258 14.773 25.547 1 77.25 808 PRO A N 1
ATOM 6380 C CA . PRO A 1 808 ? -12.227 15.406 26.438 1 77.25 808 PRO A CA 1
ATOM 6381 C C . PRO A 1 808 ? -12.469 14.594 27.719 1 77.25 808 PRO A C 1
ATOM 6383 O O . PRO A 1 808 ? -12.875 15.156 28.734 1 77.25 808 PRO A O 1
ATOM 6386 N N . ARG A 1 809 ? -12.125 13.289 27.688 1 82.88 809 ARG A N 1
ATOM 6387 C CA . ARG A 1 809 ? -12.344 12.438 28.859 1 82.88 809 ARG A CA 1
ATOM 6388 C C . ARG A 1 809 ? -11.398 12.812 29.984 1 82.88 809 ARG A C 1
ATOM 6390 O O . ARG A 1 809 ? -11.594 12.391 31.125 1 82.88 809 ARG A O 1
ATOM 6397 N N . MET A 1 810 ? -10.43 13.57 29.703 1 89.69 810 MET A N 1
ATOM 6398 C CA . MET A 1 810 ? -9.516 14.031 30.75 1 89.69 810 MET A CA 1
ATOM 6399 C C . MET A 1 810 ? -10.242 14.875 31.797 1 89.69 810 MET A C 1
ATOM 6401 O O . MET A 1 810 ? -9.789 14.984 32.938 1 89.69 810 MET A O 1
ATOM 6405 N N . SER A 1 811 ? -11.414 15.469 31.406 1 88.5 811 SER A N 1
ATOM 6406 C CA . SER A 1 811 ? -12.211 16.266 32.344 1 88.5 811 SER A CA 1
ATOM 6407 C C . SER A 1 811 ? -12.789 15.383 33.438 1 88.5 811 SER A C 1
ATOM 6409 O O . SER A 1 811 ? -13.156 15.883 34.5 1 88.5 811 SER A O 1
ATOM 6411 N N . GLU A 1 812 ? -12.75 14.117 33.188 1 88.44 812 GLU A N 1
ATOM 6412 C CA . GLU A 1 812 ? -13.328 13.18 34.156 1 88.44 812 GLU A CA 1
ATOM 6413 C C . GLU A 1 812 ? -12.281 12.703 35.156 1 88.44 812 GLU A C 1
ATOM 6415 O O . GLU A 1 812 ? -12.609 12 36.125 1 88.44 812 GLU A O 1
ATOM 6420 N N . ILE A 1 813 ? -11.109 13.047 34.969 1 93.12 813 ILE A N 1
ATOM 6421 C CA . ILE A 1 813 ? -10.023 12.68 35.844 1 93.12 813 ILE A CA 1
ATOM 6422 C C . ILE A 1 813 ? -9.875 13.742 36.938 1 93.12 813 ILE A C 1
ATOM 6424 O O . ILE A 1 813 ? -9.562 14.898 36.656 1 93.12 813 ILE A O 1
ATOM 6428 N N . HIS A 1 814 ? -10.086 13.344 38.188 1 94.5 814 HIS A N 1
ATOM 6429 C CA . HIS A 1 814 ? -10.102 14.289 39.312 1 94.5 814 HIS A CA 1
ATOM 6430 C C . HIS A 1 814 ? -8.883 14.102 40.188 1 94.5 814 HIS A C 1
ATOM 6432 O O . HIS A 1 814 ? -8.914 13.289 41.125 1 94.5 814 HIS A O 1
ATOM 6438 N N . PRO A 1 815 ? -7.863 14.891 40 1 95.88 815 PRO A N 1
ATOM 6439 C CA . PRO A 1 815 ? -6.699 14.828 40.875 1 95.88 815 PRO A CA 1
ATOM 6440 C C . PRO A 1 815 ? -6.91 15.594 42.188 1 95.88 815 PRO A C 1
ATOM 6442 O O . PRO A 1 815 ? -7.551 16.641 42.188 1 95.88 815 PRO A O 1
ATOM 6445 N N . HIS A 1 816 ? -6.398 15.094 43.25 1 95.25 816 HIS A N 1
ATOM 6446 C CA . HIS A 1 816 ? -6.445 15.711 44.562 1 95.25 816 HIS A CA 1
ATOM 6447 C C . HIS A 1 816 ? -5.105 15.578 45.281 1 95.25 816 HIS A C 1
ATOM 6449 O O . HIS A 1 816 ? -4.551 14.484 45.375 1 95.25 816 HIS A O 1
ATOM 6455 N N . ILE A 1 817 ? -4.605 16.688 45.719 1 94.62 817 ILE A N 1
ATOM 6456 C CA . ILE A 1 817 ? -3.383 16.688 46.531 1 94.62 817 ILE A CA 1
ATOM 6457 C C . ILE A 1 817 ? -3.732 16.578 48 1 94.62 817 ILE A C 1
ATOM 6459 O O . ILE A 1 817 ? -4.434 17.438 48.531 1 94.62 817 ILE A O 1
ATOM 6463 N N . ASP A 1 818 ? -3.217 15.602 48.625 1 91.62 818 ASP A N 1
ATOM 6464 C CA . ASP A 1 818 ? -3.395 15.445 50.062 1 91.62 818 ASP A CA 1
ATOM 6465 C C . ASP A 1 818 ? -2.115 15.797 50.812 1 91.62 818 ASP A C 1
ATOM 6467 O O . ASP A 1 818 ? -1.158 15.023 50.812 1 91.62 818 ASP A O 1
ATOM 6471 N N . PHE A 1 819 ? -2.203 16.906 51.531 1 89.75 819 PHE A N 1
ATOM 6472 C CA . PHE A 1 819 ? -1.026 17.391 52.25 1 89.75 819 PHE A CA 1
ATOM 6473 C C . PHE A 1 819 ? -0.739 16.5 53.469 1 89.75 819 PHE A C 1
ATOM 6475 O O . PHE A 1 819 ? 0.411 16.375 53.906 1 89.75 819 PHE A O 1
ATOM 6482 N N . ASP A 1 820 ? -1.738 15.922 54.031 1 88.5 820 ASP A N 1
ATOM 6483 C CA . ASP A 1 820 ? -1.563 15.086 55.219 1 88.5 820 ASP A CA 1
ATOM 6484 C C . ASP A 1 820 ? -0.753 13.836 54.875 1 88.5 820 ASP A C 1
ATOM 6486 O O . ASP A 1 820 ? 0.172 13.477 55.625 1 88.5 820 ASP A O 1
ATOM 6490 N N . THR A 1 821 ? -1.167 13.242 53.812 1 90.31 821 THR A N 1
ATOM 6491 C CA . THR A 1 821 ? -0.488 12.016 53.406 1 90.31 821 THR A CA 1
ATOM 6492 C C . THR A 1 821 ? 0.584 12.305 52.375 1 90.31 821 THR A C 1
ATOM 6494 O O . THR A 1 821 ? 1.291 11.398 51.938 1 90.31 821 THR A O 1
ATOM 6497 N N . ASN A 1 822 ? 0.703 13.531 51.969 1 90.75 822 ASN A N 1
ATOM 6498 C CA . ASN A 1 822 ? 1.643 13.938 50.938 1 90.75 822 ASN A CA 1
ATOM 6499 C C . ASN A 1 822 ? 1.525 13.062 49.688 1 90.75 822 ASN A C 1
ATOM 6501 O O . ASN A 1 822 ? 2.516 12.484 49.25 1 90.75 822 ASN A O 1
ATOM 6505 N N . SER A 1 823 ? 0.338 13 49.219 1 93.94 823 SER A N 1
ATOM 6506 C CA . SER A 1 823 ? 0.038 12.125 48.094 1 93.94 823 SER A CA 1
ATOM 6507 C C . SER A 1 823 ? -0.843 12.828 47.062 1 93.94 823 SER A C 1
ATOM 6509 O O . SER A 1 823 ? -1.553 13.781 47.406 1 93.94 823 SER A O 1
ATOM 6511 N N . LEU A 1 824 ? -0.693 12.414 45.844 1 94.38 824 LEU A N 1
ATOM 6512 C CA . LEU A 1 824 ? -1.625 12.75 44.781 1 94.38 824 LEU A CA 1
ATOM 6513 C C . LEU A 1 824 ? -2.674 11.648 44.594 1 94.38 824 LEU A C 1
ATOM 6515 O O . LEU A 1 824 ? -2.336 10.508 44.281 1 94.38 824 LEU A O 1
ATOM 6519 N N . VAL A 1 825 ? -3.846 11.953 44.875 1 95 825 VAL A N 1
ATOM 6520 C CA . VAL A 1 825 ? -4.949 11.016 44.719 1 95 825 VAL A CA 1
ATOM 6521 C C . VAL A 1 825 ? -5.758 11.383 43.469 1 95 825 VAL A C 1
ATOM 6523 O O . VAL A 1 825 ? -6.223 12.516 43.344 1 95 825 VAL A O 1
ATOM 6526 N N . VAL A 1 826 ? -5.871 10.438 42.531 1 95.38 826 VAL A N 1
ATOM 6527 C CA . VAL A 1 826 ? -6.582 10.688 41.281 1 95.38 826 VAL A CA 1
ATOM 6528 C C . VAL A 1 826 ? -7.801 9.773 41.188 1 95.38 826 VAL A C 1
ATOM 6530 O O . VAL A 1 826 ? -7.695 8.562 41.406 1 95.38 826 VAL A O 1
ATOM 6533 N N . SER A 1 827 ? -8.93 10.32 40.906 1 93.94 827 SER A N 1
ATOM 6534 C CA . SER A 1 827 ? -10.172 9.555 40.781 1 93.94 827 SER A CA 1
ATOM 6535 C C . SER A 1 827 ? -10.805 9.773 39.406 1 93.94 827 SER A C 1
ATOM 6537 O O . SER A 1 827 ? -10.602 10.812 38.781 1 93.94 827 SER A O 1
ATOM 6539 N N . ALA A 1 828 ? -11.469 8.828 38.875 1 91 828 ALA A N 1
ATOM 6540 C CA . ALA A 1 828 ? -12.258 8.875 37.656 1 91 828 ALA A CA 1
ATOM 6541 C C . ALA A 1 828 ? -13.484 7.977 37.75 1 91 828 ALA A C 1
ATOM 6543 O O . ALA A 1 828 ? -13.539 7.078 38.594 1 91 828 ALA A O 1
ATOM 6544 N N . PRO A 1 829 ? -14.484 8.281 36.969 1 80.12 829 PRO A N 1
ATOM 6545 C CA . PRO A 1 829 ? -15.695 7.465 37.062 1 80.12 829 PRO A CA 1
ATOM 6546 C C . PRO A 1 829 ? -15.43 5.98 36.844 1 80.12 829 PRO A C 1
ATOM 6548 O O . PRO A 1 829 ? -14.719 5.613 35.906 1 80.12 829 PRO A O 1
ATOM 6551 N N . HIS A 1 830 ? -15.875 5.109 37.719 1 73.62 830 HIS A N 1
ATOM 6552 C CA . HIS A 1 830 ? -15.883 3.656 37.594 1 73.62 830 HIS A CA 1
ATOM 6553 C C . HIS A 1 830 ? -14.477 3.084 37.688 1 73.62 830 HIS A C 1
ATOM 6555 O O . HIS A 1 830 ? -14.18 2.049 37.094 1 73.62 830 HIS A O 1
ATOM 6561 N N . CYS A 1 831 ? -13.523 3.807 38.219 1 82.75 831 CYS A N 1
ATOM 6562 C CA . CYS A 1 831 ? -12.156 3.338 38.469 1 82.75 831 CYS A CA 1
ATOM 6563 C C . CYS A 1 831 ? -11.758 3.51 39.906 1 82.75 831 CYS A C 1
ATOM 6565 O O . CYS A 1 831 ? -12.281 4.383 40.625 1 82.75 831 CYS A O 1
ATOM 6567 N N . ASP A 1 832 ? -10.969 2.562 40.375 1 84.75 832 ASP A N 1
ATOM 6568 C CA . ASP A 1 832 ? -10.391 2.756 41.688 1 84.75 832 ASP A CA 1
ATOM 6569 C C . ASP A 1 832 ? -9.438 3.947 41.719 1 84.75 832 ASP A C 1
ATOM 6571 O O . ASP A 1 832 ? -8.805 4.254 40.688 1 84.75 832 ASP A O 1
ATOM 6575 N N . ASP A 1 833 ? -9.422 4.555 42.812 1 92 833 ASP A N 1
ATOM 6576 C CA . ASP A 1 833 ? -8.555 5.723 42.938 1 92 833 ASP A CA 1
ATOM 6577 C C . ASP A 1 833 ? -7.086 5.332 42.781 1 92 833 ASP A C 1
ATOM 6579 O O . ASP A 1 833 ? -6.668 4.254 43.188 1 92 833 ASP A O 1
ATOM 6583 N N . LEU A 1 834 ? -6.406 6.141 42.094 1 92.25 834 LEU A N 1
ATOM 6584 C CA . LEU A 1 834 ? -4.957 6.023 41.938 1 92.25 834 LEU A CA 1
ATOM 6585 C C . LEU A 1 834 ? -4.246 6.906 42.969 1 92.25 834 LEU A C 1
ATOM 6587 O O . LEU A 1 834 ? -4.5 8.109 43.031 1 92.25 834 LEU A O 1
ATOM 6591 N N . VAL A 1 835 ? -3.471 6.387 43.906 1 92.5 835 VAL A N 1
ATOM 6592 C CA . VAL A 1 835 ? -2.746 7.152 44.938 1 92.5 835 VAL A CA 1
ATOM 6593 C C . VAL A 1 835 ? -1.249 7.117 44.625 1 92.5 835 VAL A C 1
ATOM 6595 O O . VAL A 1 835 ? -0.656 6.039 44.531 1 92.5 835 VAL A O 1
ATOM 6598 N N . LEU A 1 836 ? -0.711 8.227 44.469 1 91.75 836 LEU A N 1
ATOM 6599 C CA . LEU A 1 836 ? 0.713 8.352 44.188 1 91.75 836 LEU A CA 1
ATOM 6600 C C . LEU A 1 836 ? 1.406 9.203 45.25 1 91.75 836 LEU A C 1
ATOM 6602 O O . LEU A 1 836 ? 0.876 10.234 45.656 1 91.75 836 LEU A O 1
ATOM 6606 N N . SER A 1 837 ? 2.531 8.812 45.688 1 88.12 837 SER A N 1
ATOM 6607 C CA . SER A 1 837 ? 3.312 9.602 46.625 1 88.12 837 SER A CA 1
ATOM 6608 C C . SER A 1 837 ? 3.932 10.82 45.938 1 88.12 837 SER A C 1
ATOM 6610 O O . SER A 1 837 ? 4.383 10.734 44.812 1 88.12 837 SER A O 1
ATOM 6612 N N . LEU A 1 838 ? 3.912 11.945 46.656 1 87.88 838 LEU A N 1
ATOM 6613 C CA . LEU A 1 838 ? 4.508 13.164 46.125 1 87.88 838 LEU A CA 1
ATOM 6614 C C . LEU A 1 838 ? 5.98 13.266 46.5 1 87.88 838 LEU A C 1
ATOM 6616 O O . LEU A 1 838 ? 6.688 14.156 46 1 87.88 838 LEU A O 1
ATOM 6620 N N . ASN A 1 839 ? 6.383 12.5 47.438 1 75.62 839 ASN A N 1
ATOM 6621 C CA . ASN A 1 839 ? 7.781 12.508 47.875 1 75.62 839 ASN A CA 1
ATOM 6622 C C . ASN A 1 839 ? 8.688 11.977 46.75 1 75.62 839 ASN A C 1
ATOM 6624 O O . ASN A 1 839 ? 8.297 11.094 46 1 75.62 839 ASN A O 1
ATOM 6628 N N . THR A 1 840 ? 9.547 12.938 46.406 1 58.16 840 THR A N 1
ATOM 6629 C CA . THR A 1 840 ? 10.516 12.484 45.438 1 58.16 840 THR A CA 1
ATOM 6630 C C . THR A 1 840 ? 11.078 11.117 45.812 1 58.16 840 THR A C 1
ATOM 6632 O O . THR A 1 840 ? 11.453 10.891 46.969 1 58.16 840 THR A O 1
ATOM 6635 N N . PRO A 1 841 ? 10.812 10.141 45.156 1 45.88 841 PRO A N 1
ATOM 6636 C CA . PRO A 1 841 ? 11.445 8.898 45.594 1 45.88 841 PRO A CA 1
ATOM 6637 C C . PRO A 1 841 ? 12.898 9.086 46 1 45.88 841 PRO A C 1
ATOM 6639 O O . PRO A 1 841 ? 13.664 9.773 45.344 1 45.88 841 PRO A O 1
ATOM 6642 N N . ILE A 1 842 ? 13.258 9.32 47.406 1 36.56 842 ILE A N 1
ATOM 6643 C CA . ILE A 1 842 ? 14.672 9.203 47.781 1 36.56 842 ILE A CA 1
ATOM 6644 C C . ILE A 1 842 ? 15.375 8.281 46.781 1 36.56 842 ILE A C 1
ATOM 6646 O O . ILE A 1 842 ? 14.727 7.492 46.094 1 36.56 842 ILE A O 1
ATOM 6650 N N . ASN A 1 843 ? 16.656 7.656 47.281 1 32.84 843 ASN A N 1
ATOM 6651 C CA . ASN A 1 843 ? 17.531 6.77 46.531 1 32.84 843 ASN A CA 1
ATOM 6652 C C . ASN A 1 843 ? 16.734 5.676 45.812 1 32.84 843 ASN A C 1
ATOM 6654 O O . ASN A 1 843 ? 17.281 4.629 45.469 1 32.84 843 ASN A O 1
ATOM 6658 N N . ASP A 1 844 ? 15.586 5.469 46.375 1 31.81 844 ASP A N 1
ATOM 6659 C CA . ASP A 1 844 ? 15.258 4.125 45.906 1 31.81 844 ASP A CA 1
ATOM 6660 C C . ASP A 1 844 ? 15.242 4.074 44.375 1 31.81 844 ASP A C 1
ATOM 6662 O O . ASP A 1 844 ? 14.656 4.949 43.75 1 31.81 844 ASP A O 1
ATOM 6666 N N . ASP A 1 845 ? 16.203 3.477 43.875 1 30.69 845 ASP A N 1
ATOM 6667 C CA . ASP A 1 845 ? 16.609 2.928 42.594 1 30.69 845 ASP A CA 1
ATOM 6668 C C . ASP A 1 845 ? 15.391 2.525 41.75 1 30.69 845 ASP A C 1
ATOM 6670 O O . ASP A 1 845 ? 15.508 1.713 40.844 1 30.69 845 ASP A O 1
ATOM 6674 N N . GLU A 1 846 ? 14.32 2.471 42.438 1 34.31 846 GLU A N 1
ATOM 6675 C CA . GLU A 1 846 ? 13.234 1.998 41.562 1 34.31 846 GLU A CA 1
ATOM 6676 C C . GLU A 1 846 ? 13.078 2.881 40.344 1 34.31 846 GLU A C 1
ATOM 6678 O O . GLU A 1 846 ? 12.711 4.051 40.438 1 34.31 846 GLU A O 1
ATOM 6683 N N . SER A 1 847 ? 14.023 2.707 39.5 1 32.09 847 SER A N 1
ATOM 6684 C CA . SER A 1 847 ? 14.469 3.209 38.188 1 32.09 847 SER A CA 1
ATOM 6685 C C . SER A 1 847 ? 13.281 3.576 37.312 1 32.09 847 SER A C 1
ATOM 6687 O O . SER A 1 847 ? 12.391 2.756 37.094 1 32.09 847 SER A O 1
ATOM 6689 N N . ILE A 1 848 ? 12.836 4.801 37.438 1 35.28 848 ILE A N 1
ATOM 6690 C CA . ILE A 1 848 ? 12.102 5.375 36.312 1 35.28 848 ILE A CA 1
ATOM 6691 C C . ILE A 1 848 ? 12.5 4.676 35.031 1 35.28 848 ILE A C 1
ATOM 6693 O O . ILE A 1 848 ? 13.688 4.637 34.656 1 35.28 848 ILE A O 1
ATOM 6697 N N . ASN A 1 849 ? 11.836 3.611 34.812 1 34.66 849 ASN A N 1
ATOM 6698 C CA . ASN A 1 849 ? 12.164 3.047 33.531 1 34.66 849 ASN A CA 1
ATOM 6699 C C . ASN A 1 849 ? 12.414 4.141 32.469 1 34.66 849 ASN A C 1
ATOM 6701 O O . ASN A 1 849 ? 11.57 5.012 32.281 1 34.66 849 ASN A O 1
ATOM 6705 N N . PRO A 1 850 ? 13.625 4.441 32.281 1 32.91 850 PRO A N 1
ATOM 6706 C CA . PRO A 1 850 ? 14.008 5.453 31.297 1 32.91 850 PRO A CA 1
ATOM 6707 C C . PRO A 1 850 ? 13.047 5.516 30.125 1 32.91 850 PRO A C 1
ATOM 6709 O O . PRO A 1 850 ? 13.039 6.5 29.375 1 32.91 850 PRO A O 1
ATOM 6712 N N . GLU A 1 851 ? 12.422 4.402 29.875 1 35.69 851 GLU A N 1
ATOM 6713 C CA . GLU A 1 851 ? 11.523 4.34 28.719 1 35.69 851 GLU A CA 1
ATOM 6714 C C . GLU A 1 851 ? 10.336 5.277 28.906 1 35.69 851 GLU A C 1
ATOM 6716 O O . GLU A 1 851 ? 9.781 5.789 27.938 1 35.69 851 GLU A O 1
ATOM 6721 N N . ASP A 1 852 ? 9.906 5.312 30.172 1 37.78 852 ASP A N 1
ATOM 6722 C CA . ASP A 1 852 ? 8.797 6.176 30.562 1 37.78 852 ASP A CA 1
ATOM 6723 C C . ASP A 1 852 ? 9.172 7.652 30.438 1 37.78 852 ASP A C 1
ATOM 6725 O O . ASP A 1 852 ? 8.328 8.492 30.141 1 37.78 852 ASP A O 1
ATOM 6729 N N . VAL A 1 853 ? 10.367 7.844 30.891 1 35.84 853 VAL A N 1
ATOM 6730 C CA . VAL A 1 853 ? 10.898 9.203 30.812 1 35.84 853 VAL A CA 1
ATOM 6731 C C . VAL A 1 853 ? 10.953 9.648 29.359 1 35.84 853 VAL A C 1
ATOM 6733 O O . VAL A 1 853 ? 10.961 10.852 29.078 1 35.84 853 VAL A O 1
ATOM 6736 N N . GLN A 1 854 ? 11.102 8.602 28.469 1 36.06 854 GLN A N 1
ATOM 6737 C CA . GLN A 1 854 ? 11.344 8.93 27.062 1 36.06 854 GLN A CA 1
ATOM 6738 C C . GLN A 1 854 ? 10.117 9.594 26.438 1 36.06 854 GLN A C 1
ATOM 6740 O O . GLN A 1 854 ? 10.234 10.328 25.453 1 36.06 854 GLN A O 1
ATOM 6745 N N . VAL A 1 855 ? 9.016 9.125 26.859 1 35.88 855 VAL A N 1
ATOM 6746 C CA . VAL A 1 855 ? 7.832 9.852 26.391 1 35.88 855 VAL A CA 1
ATOM 6747 C C . VAL A 1 855 ? 7.934 11.32 26.797 1 35.88 855 VAL A C 1
ATOM 6749 O O . VAL A 1 855 ? 7.551 12.211 26.031 1 35.88 855 VAL A O 1
ATOM 6752 N N . CYS A 1 856 ? 8.32 11.445 28.188 1 35.66 856 CYS A N 1
ATOM 6753 C CA . CYS A 1 856 ? 8.422 12.789 28.734 1 35.66 856 CYS A CA 1
ATOM 6754 C C . CYS A 1 856 ? 9.664 13.5 28.219 1 35.66 856 CYS A C 1
ATOM 6756 O O . CYS A 1 856 ? 10.68 13.57 28.906 1 35.66 856 CYS A O 1
ATOM 6758 N N . GLY A 1 857 ? 10.375 12.875 27.469 1 33.09 857 GLY A N 1
ATOM 6759 C CA . GLY A 1 857 ? 11.617 13.547 27.125 1 33.09 857 GLY A CA 1
ATOM 6760 C C . GLY A 1 857 ? 11.562 15.047 27.328 1 33.09 857 GLY A C 1
ATOM 6761 O O . GLY A 1 857 ? 10.594 15.57 27.875 1 33.09 857 GLY A O 1
ATOM 6762 N N . ILE A 1 858 ? 12.609 15.602 26.719 1 36.09 858 ILE A N 1
ATOM 6763 C CA . ILE A 1 858 ? 12.984 17 26.609 1 36.09 858 ILE A CA 1
ATOM 6764 C C . ILE A 1 858 ? 11.766 17.844 26.234 1 36.09 858 ILE A C 1
ATOM 6766 O O . ILE A 1 858 ? 11.695 19.031 26.547 1 36.09 858 ILE A O 1
ATOM 6770 N N . LEU A 1 859 ? 10.93 17.078 25.703 1 38.97 859 LEU A N 1
ATOM 6771 C CA . LEU A 1 859 ? 9.852 17.906 25.172 1 38.97 859 LEU A CA 1
ATOM 6772 C C . LEU A 1 859 ? 8.883 18.312 26.281 1 38.97 859 LEU A C 1
ATOM 6774 O O . LEU A 1 859 ? 8.336 19.422 26.25 1 38.97 859 LEU A O 1
ATOM 6778 N N . CYS A 1 860 ? 8.742 17.312 27.234 1 47.28 860 CYS A N 1
ATOM 6779 C CA . CYS A 1 860 ? 7.723 17.719 28.203 1 47.28 860 CYS A CA 1
ATOM 6780 C C . CYS A 1 860 ? 8.359 18.359 29.438 1 47.28 860 CYS A C 1
ATOM 6782 O O . CYS A 1 860 ? 7.66 18.844 30.328 1 47.28 860 CYS A O 1
ATOM 6784 N N . LYS A 1 861 ? 9.664 18.625 29.453 1 53.41 861 LYS A N 1
ATOM 6785 C CA . LYS A 1 861 ? 10.359 19.281 30.578 1 53.41 861 LYS A CA 1
ATOM 6786 C C . LYS A 1 861 ? 9.898 18.703 31.906 1 53.41 861 LYS A C 1
ATOM 6788 O O . LYS A 1 861 ? 9.648 19.453 32.844 1 53.41 861 LYS A O 1
ATOM 6793 N N . GLY A 1 862 ? 9.578 17.328 31.969 1 64.88 862 GLY A N 1
ATOM 6794 C CA . GLY A 1 862 ? 9.109 16.719 33.219 1 64.88 862 GLY A CA 1
ATOM 6795 C C . GLY A 1 862 ? 9.555 15.281 33.375 1 64.88 862 GLY A C 1
ATOM 6796 O O . GLY A 1 862 ? 10.312 14.766 32.531 1 64.88 862 GLY A O 1
ATOM 6797 N N . THR A 1 863 ? 9.57 14.648 34.594 1 68.81 863 THR A N 1
ATOM 6798 C CA . THR A 1 863 ? 9.867 13.258 34.938 1 68.81 863 THR A CA 1
ATOM 6799 C C . THR A 1 863 ? 8.586 12.438 35 1 68.81 863 THR A C 1
ATOM 6801 O O . THR A 1 863 ? 7.562 12.898 35.5 1 68.81 863 THR A O 1
ATOM 6804 N N . ILE A 1 864 ? 8.695 11.266 34.406 1 75.06 864 ILE A N 1
ATOM 6805 C CA . ILE A 1 864 ? 7.531 10.383 34.469 1 75.06 864 ILE A CA 1
ATOM 6806 C C . ILE A 1 864 ? 7.266 10.008 35.938 1 75.06 864 ILE A C 1
ATOM 6808 O O . ILE A 1 864 ? 8.195 9.703 36.688 1 75.06 864 ILE A O 1
ATOM 6812 N N . TRP A 1 865 ? 6.113 10.156 36.344 1 80.5 865 TRP A N 1
ATOM 6813 C CA . TRP A 1 865 ? 5.734 10.016 37.719 1 80.5 865 TRP A CA 1
ATOM 6814 C C . TRP A 1 865 ? 4.73 8.883 37.906 1 80.5 865 TRP A C 1
ATOM 6816 O O . TRP A 1 865 ? 3.816 8.719 37.094 1 80.5 865 TRP A O 1
ATOM 6826 N N . GLY A 1 866 ? 4.926 8.125 38.969 1 80.06 866 GLY A N 1
ATOM 6827 C CA . GLY A 1 866 ? 3.971 7.09 39.312 1 80.06 866 GLY A CA 1
ATOM 6828 C C . GLY A 1 866 ? 4.199 5.781 38.594 1 80.06 866 GLY A C 1
ATOM 6829 O O . GLY A 1 866 ? 3.51 4.793 38.844 1 80.06 866 GLY A O 1
ATOM 6830 N N . GLY A 1 867 ? 5.105 5.836 37.594 1 73.44 867 GLY A N 1
ATOM 6831 C CA . GLY A 1 867 ? 5.531 4.617 36.938 1 73.44 867 GLY A CA 1
ATOM 6832 C C . GLY A 1 867 ? 4.414 3.943 36.156 1 73.44 867 GLY A C 1
ATOM 6833 O O . GLY A 1 867 ? 3.572 4.617 35.562 1 73.44 867 GLY A O 1
ATOM 6834 N N . ARG A 1 868 ? 4.387 2.686 36.188 1 69.25 868 ARG A N 1
ATOM 6835 C CA . ARG A 1 868 ? 3.455 1.875 35.406 1 69.25 868 ARG A CA 1
ATOM 6836 C C . ARG A 1 868 ? 2.047 1.954 36 1 69.25 868 ARG A C 1
ATOM 6838 O O . ARG A 1 868 ? 1.061 1.886 35.25 1 69.25 868 ARG A O 1
ATOM 6845 N N . LYS A 1 869 ? 2.141 1.996 37.219 1 77.69 869 LYS A N 1
ATOM 6846 C CA . LYS A 1 869 ? 0.843 2.096 37.906 1 77.69 869 LYS A CA 1
ATOM 6847 C C . LYS A 1 869 ? 0.057 3.301 37.375 1 77.69 869 LYS A C 1
ATOM 6849 O O . LYS A 1 869 ? -1.119 3.178 37.031 1 77.69 869 LYS A O 1
ATOM 6854 N N . ALA A 1 870 ? 0.669 4.32 37.219 1 86.75 870 ALA A N 1
ATOM 6855 C CA . ALA A 1 870 ? 0.03 5.547 36.75 1 86.75 870 ALA A CA 1
ATOM 6856 C C . ALA A 1 870 ? -0.296 5.457 35.281 1 86.75 870 ALA A C 1
ATOM 6858 O O . ALA A 1 870 ? -1.411 5.777 34.844 1 86.75 870 ALA A O 1
ATOM 6859 N N . SER A 1 871 ? 0.674 5.062 34.531 1 81.69 871 SER A N 1
ATOM 6860 C CA . SER A 1 871 ? 0.485 4.996 33.062 1 81.69 871 SER A CA 1
ATOM 6861 C C . SER A 1 871 ? -0.671 4.07 32.719 1 81.69 871 SER A C 1
ATOM 6863 O O . SER A 1 871 ? -1.485 4.395 31.844 1 81.69 871 SER A O 1
ATOM 6865 N N . SER A 1 872 ? -0.729 2.902 33.375 1 78 872 SER A N 1
ATOM 6866 C CA . SER A 1 872 ? -1.814 1.961 33.125 1 78 872 SER A CA 1
ATOM 6867 C C . SER A 1 872 ? -3.164 2.553 33.5 1 78 872 SER A C 1
ATOM 6869 O O . SER A 1 872 ? -4.152 2.381 32.781 1 78 872 SER A O 1
ATOM 6871 N N . TRP A 1 873 ? -3.221 3.08 34.594 1 85.75 873 TRP A N 1
ATOM 6872 C CA . TRP A 1 873 ? -4.469 3.666 35.094 1 85.75 873 TRP A CA 1
ATOM 6873 C C . TRP A 1 873 ? -4.977 4.734 34.125 1 85.75 873 TRP A C 1
ATOM 6875 O O . TRP A 1 873 ? -6.113 4.664 33.656 1 85.75 873 TRP A O 1
ATOM 6885 N N . PHE A 1 874 ? -4.172 5.66 33.719 1 88.69 874 PHE A N 1
ATOM 6886 C CA . PHE A 1 874 ? -4.57 6.766 32.875 1 88.69 874 PHE A CA 1
ATOM 6887 C C . PHE A 1 874 ? -4.906 6.27 31.469 1 88.69 874 PHE A C 1
ATOM 6889 O O . PHE A 1 874 ? -5.863 6.734 30.844 1 88.69 874 PHE A O 1
ATOM 6896 N N . SER A 1 875 ? -4.074 5.406 30.984 1 80.94 875 SER A N 1
ATOM 6897 C CA . SER A 1 875 ? -4.316 4.852 29.656 1 80.94 875 SER A CA 1
ATOM 6898 C C . SER A 1 875 ? -5.664 4.137 29.594 1 80.94 875 SER A C 1
ATOM 6900 O O . SER A 1 875 ? -6.359 4.199 28.578 1 80.94 875 SER A O 1
ATOM 6902 N N . SER A 1 876 ? -5.949 3.441 30.688 1 78.12 876 SER A N 1
ATOM 6903 C CA . SER A 1 876 ? -7.227 2.742 30.766 1 78.12 876 SER A CA 1
ATOM 6904 C C . SER A 1 876 ? -8.391 3.725 30.781 1 78.12 876 SER A C 1
ATOM 6906 O O . SER A 1 876 ? -9.438 3.467 30.172 1 78.12 876 SER A O 1
ATOM 6908 N N . VAL A 1 877 ? -8.258 4.711 31.5 1 82.94 877 VAL A N 1
ATOM 6909 C CA . VAL A 1 877 ? -9.32 5.703 31.625 1 82.94 877 VAL A CA 1
ATOM 6910 C C . VAL A 1 877 ? -9.516 6.422 30.281 1 82.94 877 VAL A C 1
ATOM 6912 O O . VAL A 1 877 ? -10.648 6.656 29.859 1 82.94 877 VAL A O 1
ATOM 6915 N N . LEU A 1 878 ? -8.492 6.738 29.609 1 81.44 878 LEU A N 1
ATOM 6916 C CA . LEU A 1 878 ? -8.562 7.594 28.438 1 81.44 878 LEU A CA 1
ATOM 6917 C C . LEU A 1 878 ? -8.625 6.758 27.156 1 81.44 878 LEU A C 1
ATOM 6919 O O . LEU A 1 878 ? -8.984 7.266 26.094 1 81.44 878 LEU A O 1
ATOM 6923 N N . GLY A 1 879 ? -8.242 5.523 27.297 1 67.94 879 GLY A N 1
ATOM 6924 C CA . GLY A 1 879 ? -8.266 4.641 26.141 1 67.94 879 GLY A CA 1
ATOM 6925 C C . GLY A 1 879 ? -7.094 4.867 25.203 1 67.94 879 GLY A C 1
ATOM 6926 O O . GLY A 1 879 ? -7.117 4.418 24.047 1 67.94 879 GLY A O 1
ATOM 6927 N N . VAL A 1 880 ? -6.219 5.742 25.547 1 70.88 880 VAL A N 1
ATOM 6928 C CA . VAL A 1 880 ? -4.996 6.023 24.797 1 70.88 880 VAL A CA 1
ATOM 6929 C C . VAL A 1 880 ? -3.783 5.879 25.719 1 70.88 880 VAL A C 1
ATOM 6931 O O . VAL A 1 880 ? -3.84 6.25 26.891 1 70.88 880 VAL A O 1
ATOM 6934 N N . ARG A 1 881 ? -2.752 5.324 25.234 1 71.75 881 ARG A N 1
ATOM 6935 C CA . ARG A 1 881 ? -1.548 5.16 26.047 1 71.75 881 ARG A CA 1
ATOM 6936 C C . ARG A 1 881 ? -0.956 6.516 26.422 1 71.75 881 ARG A C 1
ATOM 6938 O O . ARG A 1 881 ? -0.706 7.355 25.562 1 71.75 881 ARG A O 1
ATOM 6945 N N . CYS A 1 882 ? -0.86 6.766 27.578 1 79.56 882 CYS A N 1
ATOM 6946 C CA . CYS A 1 882 ? -0.292 8.016 28.062 1 79.56 882 CYS A CA 1
ATOM 6947 C C . CYS A 1 882 ? 0.446 7.805 29.375 1 79.56 882 CYS A C 1
ATOM 6949 O O . CYS A 1 882 ? 0.369 6.727 29.969 1 79.56 882 CYS A O 1
ATOM 6951 N N . TRP A 1 883 ? 1.313 8.711 29.75 1 79.94 883 TRP A N 1
ATOM 6952 C CA . TRP A 1 883 ? 2.123 8.688 30.969 1 79.94 883 TRP A CA 1
ATOM 6953 C C . TRP A 1 883 ? 1.926 9.969 31.766 1 79.94 883 TRP A C 1
ATOM 6955 O O . TRP A 1 883 ? 1.62 11.023 31.203 1 79.94 883 TRP A O 1
ATOM 6965 N N . LEU A 1 884 ? 2.078 9.82 33.062 1 87.31 884 LEU A N 1
ATOM 6966 C CA . LEU A 1 884 ? 2.061 10.992 33.938 1 87.31 884 LEU A CA 1
ATOM 6967 C C . LEU A 1 884 ? 3.465 11.57 34.094 1 87.31 884 LEU A C 1
ATOM 6969 O O . LEU A 1 884 ? 4.391 10.852 34.469 1 87.31 884 LEU A O 1
ATOM 6973 N N . ALA A 1 885 ? 3.59 12.773 33.688 1 83.38 885 ALA A N 1
ATOM 6974 C CA . ALA A 1 885 ? 4.875 13.453 33.812 1 83.38 885 ALA A CA 1
ATOM 6975 C C . ALA A 1 885 ? 4.816 14.539 34.875 1 83.38 885 ALA A C 1
ATOM 6977 O O . ALA A 1 885 ? 3.811 15.25 35 1 83.38 885 ALA A O 1
ATOM 6978 N N . ARG A 1 886 ? 5.832 14.609 35.781 1 84.12 886 ARG A N 1
ATOM 6979 C CA . ARG A 1 886 ? 5.957 15.672 36.781 1 84.12 886 ARG A CA 1
ATOM 6980 C C . ARG A 1 886 ? 7.035 16.672 36.375 1 84.12 886 ARG A C 1
ATOM 6982 O O . ARG A 1 886 ? 8.141 16.281 35.969 1 84.12 886 ARG A O 1
ATOM 6989 N N . HIS A 1 887 ? 6.645 17.906 36.375 1 75.75 887 HIS A N 1
ATOM 6990 C CA . HIS A 1 887 ? 7.562 18.969 35.969 1 75.75 887 HIS A CA 1
ATOM 6991 C C . HIS A 1 887 ? 8.766 19.031 36.906 1 75.75 887 HIS A C 1
ATOM 6993 O O . HIS A 1 887 ? 8.609 18.938 38.125 1 75.75 887 HIS A O 1
ATOM 6999 N N . HIS A 1 888 ? 10.117 18.938 36.312 1 62.28 888 HIS A N 1
ATOM 7000 C CA . HIS A 1 888 ? 11.352 19.016 37.062 1 62.28 888 HIS A CA 1
ATOM 7001 C C . HIS A 1 888 ? 11.656 20.453 37.469 1 62.28 888 HIS A C 1
ATOM 7003 O O . HIS A 1 888 ? 11.648 21.344 36.625 1 62.28 888 HIS A O 1
ATOM 7009 N N . VAL A 1 889 ? 11.578 20.875 38.625 1 47.75 889 VAL A N 1
ATOM 7010 C CA . VAL A 1 889 ? 12.148 22.156 39.031 1 47.75 889 VAL A CA 1
ATOM 7011 C C . VAL A 1 889 ? 13.672 22.047 39.094 1 47.75 889 VAL A C 1
ATOM 7013 O O . VAL A 1 889 ? 14.219 21.344 39.938 1 47.75 889 VAL A O 1
ATOM 7016 N N . GLY A 1 890 ? 14.469 21.797 38.156 1 42 890 GLY A N 1
ATOM 7017 C CA . GLY A 1 890 ? 15.914 21.688 38.25 1 42 890 GLY A CA 1
ATOM 7018 C C . GLY A 1 890 ? 16.578 22.938 38.781 1 42 890 GLY A C 1
ATOM 7019 O O . GLY A 1 890 ? 15.984 24.031 38.75 1 42 890 GLY A O 1
ATOM 7020 N N . LYS A 1 891 ? 17.672 22.875 39.719 1 37.09 891 LYS A N 1
ATOM 7021 C CA . LYS A 1 891 ? 18.688 23.906 39.938 1 37.09 891 LYS A CA 1
ATOM 7022 C C . LYS A 1 891 ? 19.156 24.516 38.625 1 37.09 891 LYS A C 1
ATOM 7024 O O . LYS A 1 891 ? 19.344 23.797 37.625 1 37.09 891 LYS A O 1
ATOM 7029 N N . PRO A 1 892 ? 19.109 25.844 38.469 1 32.94 892 PRO A N 1
ATOM 7030 C CA . PRO A 1 892 ? 19.734 26.5 37.312 1 32.94 892 PRO A CA 1
ATOM 7031 C C . PRO A 1 892 ? 21.062 25.875 36.906 1 32.94 892 PRO A C 1
ATOM 7033 O O . PRO A 1 892 ? 21.984 25.797 37.719 1 32.94 892 PRO A O 1
ATOM 7036 N N . ASN A 1 893 ? 21.25 24.906 36.25 1 29.55 893 ASN A N 1
ATOM 7037 C CA . ASN A 1 893 ? 22.609 24.781 35.781 1 29.55 893 ASN A CA 1
ATOM 7038 C C . ASN A 1 893 ? 23.047 26.016 35 1 29.55 893 ASN A C 1
ATOM 7040 O O . ASN A 1 893 ? 22.234 26.609 34.25 1 29.55 893 ASN A O 1
ATOM 7044 N N . ALA A 1 894 ? 24.312 26.703 35.312 1 29.23 894 ALA A N 1
ATOM 7045 C CA . ALA A 1 894 ? 24.969 27.938 34.844 1 29.23 894 ALA A CA 1
ATOM 7046 C C . ALA A 1 894 ? 24.828 28.094 33.344 1 29.23 894 ALA A C 1
ATOM 7048 O O . ALA A 1 894 ? 24.734 29.219 32.844 1 29.23 894 ALA A O 1
ATOM 7049 N N . ALA A 1 895 ? 25.422 27.156 32.562 1 28.62 895 ALA A N 1
ATOM 7050 C CA . ALA A 1 895 ? 25.953 27.641 31.281 1 28.62 895 ALA A CA 1
ATOM 7051 C C . ALA A 1 895 ? 24.828 27.922 30.297 1 28.62 895 ALA A C 1
ATOM 7053 O O . ALA A 1 895 ? 25.016 28.641 29.312 1 28.62 895 ALA A O 1
ATOM 7054 N N . SER A 1 896 ? 24.016 26.984 29.922 1 30.31 896 SER A N 1
ATOM 7055 C CA . SER A 1 896 ? 23.422 27.375 28.641 1 30.31 896 SER A CA 1
ATOM 7056 C C . SER A 1 896 ? 22.422 28.5 28.797 1 30.31 896 SER A C 1
ATOM 7058 O O . SER A 1 896 ? 21.5 28.406 29.609 1 30.31 896 SER A O 1
ATOM 7060 N N . SER A 1 897 ? 22.812 29.734 28.578 1 27.77 897 SER A N 1
ATOM 7061 C CA . SER A 1 897 ? 22.172 31.047 28.453 1 27.77 897 SER A CA 1
ATOM 7062 C C . SER A 1 897 ? 20.844 30.953 27.703 1 27.77 897 SER A C 1
ATOM 7064 O O . SER A 1 897 ? 20.203 31.969 27.438 1 27.77 897 SER A O 1
ATOM 7066 N N . ARG A 1 898 ? 20.703 29.906 26.828 1 31.14 898 ARG A N 1
ATOM 7067 C CA . ARG A 1 898 ? 19.609 30.359 25.969 1 31.14 898 ARG A CA 1
ATOM 7068 C C . ARG A 1 898 ? 18.406 30.797 26.812 1 31.14 898 ARG A C 1
ATOM 7070 O O . ARG A 1 898 ? 18.422 30.672 28.047 1 31.14 898 ARG A O 1
ATOM 7077 N N . SER A 1 899 ? 17.203 30.578 26.219 1 31.05 899 SER A N 1
ATOM 7078 C CA . SER A 1 899 ? 15.961 31.203 26.625 1 31.05 899 SER A CA 1
ATOM 7079 C C . SER A 1 899 ? 15.57 30.797 28.047 1 31.05 899 SER A C 1
ATOM 7081 O O . SER A 1 899 ? 15.453 29.609 28.344 1 31.05 899 SER A O 1
ATOM 7083 N N . GLU A 1 900 ? 15.984 31.344 29.094 1 33.38 900 GLU A N 1
ATOM 7084 C CA . GLU A 1 900 ? 15.516 31.406 30.469 1 33.38 900 GLU A CA 1
ATOM 7085 C C . GLU A 1 900 ? 14 31.234 30.547 1 33.38 900 GLU A C 1
ATOM 7087 O O . GLU A 1 900 ? 13.266 32.219 30.609 1 33.38 900 GLU A O 1
ATOM 7092 N N . ARG A 1 901 ? 13.398 30.547 29.656 1 36.28 901 ARG A N 1
ATOM 7093 C CA . ARG A 1 901 ? 12 30.344 30.031 1 36.28 901 ARG A CA 1
ATOM 7094 C C . ARG A 1 901 ? 11.883 29.938 31.5 1 36.28 901 ARG A C 1
ATOM 7096 O O . ARG A 1 901 ? 12.656 29.109 31.984 1 36.28 901 ARG A O 1
ATOM 7103 N N . ASP A 1 902 ? 11.227 30.703 32.344 1 41.62 902 ASP A N 1
ATOM 7104 C CA . ASP A 1 902 ? 11.008 30.781 33.812 1 41.62 902 ASP A CA 1
ATOM 7105 C C . ASP A 1 902 ? 10.602 29.406 34.375 1 41.62 902 ASP A C 1
ATOM 7107 O O . ASP A 1 902 ? 9.617 28.828 33.938 1 41.62 902 ASP A O 1
ATOM 7111 N N . ASP A 1 903 ? 11.445 28.641 34.906 1 46.34 903 ASP A N 1
ATOM 7112 C CA . ASP A 1 903 ? 11.328 27.484 35.781 1 46.34 903 ASP A CA 1
ATOM 7113 C C . ASP A 1 903 ? 10.055 27.547 36.625 1 46.34 903 ASP A C 1
ATOM 7115 O O . ASP A 1 903 ? 9.633 26.547 37.188 1 46.34 903 ASP A O 1
ATOM 7119 N N . GLY A 1 904 ? 9.383 28.719 36.75 1 49.47 904 GLY A N 1
ATOM 7120 C CA . GLY A 1 904 ? 8.258 28.938 37.625 1 49.47 904 GLY A CA 1
ATOM 7121 C C . GLY A 1 904 ? 6.926 28.531 37.031 1 49.47 904 GLY A C 1
ATOM 7122 O O . GLY A 1 904 ? 5.895 28.562 37.719 1 49.47 904 GLY A O 1
ATOM 7123 N N . LEU A 1 905 ? 6.777 28.062 35.812 1 55.28 905 LEU A N 1
ATOM 7124 C CA . LEU A 1 905 ? 5.469 27.891 35.188 1 55.28 905 LEU A CA 1
ATOM 7125 C C . LEU A 1 905 ? 5.105 26.406 35.094 1 55.28 905 LEU A C 1
ATOM 7127 O O . LEU A 1 905 ? 3.961 26.062 34.781 1 55.28 905 LEU A O 1
ATOM 7131 N N . ALA A 1 906 ? 5.68 25.438 35.562 1 54.12 906 ALA A N 1
ATOM 7132 C CA . ALA A 1 906 ? 5.398 24.016 35.375 1 54.12 906 ALA A CA 1
ATOM 7133 C C . ALA A 1 906 ? 4.871 23.734 33.969 1 54.12 906 ALA A C 1
ATOM 7135 O O . ALA A 1 906 ? 5.52 24.078 33 1 54.12 906 ALA A O 1
ATOM 7136 N N . TYR A 1 907 ? 3.768 23.094 33.844 1 52.78 907 TYR A N 1
ATOM 7137 C CA . TYR A 1 907 ? 3.217 22.75 32.531 1 52.78 907 TYR A CA 1
ATOM 7138 C C . TYR A 1 907 ? 2.205 23.797 32.062 1 52.78 907 TYR A C 1
ATOM 7140 O O . TYR A 1 907 ? 1.428 23.547 31.141 1 52.78 907 TYR A O 1
ATOM 7148 N N . SER A 1 908 ? 2.309 24.938 32.75 1 56.41 908 SER A N 1
ATOM 7149 C CA . SER A 1 908 ? 1.413 26 32.312 1 56.41 908 SER A CA 1
ATOM 7150 C C . SER A 1 908 ? 1.86 26.594 30.969 1 56.41 908 SER A C 1
ATOM 7152 O O . SER A 1 908 ? 3.057 26.656 30.688 1 56.41 908 SER A O 1
ATOM 7154 N N . ASN A 1 909 ? 1.056 26.922 30.094 1 49.84 909 ASN A N 1
ATOM 7155 C CA . ASN A 1 909 ? 1.35 27.406 28.75 1 49.84 909 ASN A CA 1
ATOM 7156 C C . ASN A 1 909 ? 1.87 28.828 28.766 1 49.84 909 ASN A C 1
ATOM 7158 O O . ASN A 1 909 ? 2.82 29.172 28.062 1 49.84 909 ASN A O 1
ATOM 7162 N N . GLU A 1 910 ? 1.307 29.719 29.469 1 49.69 910 GLU A N 1
ATOM 7163 C CA . GLU A 1 910 ? 1.644 31.125 29.297 1 49.69 910 GLU A CA 1
ATOM 7164 C C . GLU A 1 910 ? 2.074 31.75 30.625 1 49.69 910 GLU A C 1
ATOM 7166 O O . GLU A 1 910 ? 3.051 32.5 30.688 1 49.69 910 GLU A O 1
ATOM 7171 N N . ALA A 1 911 ? 1.271 31.578 31.781 1 64.75 911 ALA A N 1
ATOM 7172 C CA . ALA A 1 911 ? 1.57 32.25 33.062 1 64.75 911 ALA A CA 1
ATOM 7173 C C . ALA A 1 911 ? 1.172 31.359 34.25 1 64.75 911 ALA A C 1
ATOM 7175 O O . ALA A 1 911 ? 0.467 30.359 34.062 1 64.75 911 ALA A O 1
ATOM 7176 N N . SER A 1 912 ? 1.624 31.828 35.438 1 70.19 912 SER A N 1
ATOM 7177 C CA . SER A 1 912 ? 1.505 31.031 36.656 1 70.19 912 SER A CA 1
ATOM 7178 C C . SER A 1 912 ? 0.087 31.078 37.219 1 70.19 912 SER A C 1
ATOM 7180 O O . SER A 1 912 ? -0.391 30.094 37.781 1 70.19 912 SER A O 1
ATOM 7182 N N . LEU A 1 913 ? -0.566 32.25 37.156 1 88.5 913 LEU A N 1
ATOM 7183 C CA . LEU A 1 913 ? -1.866 32.375 37.781 1 88.5 913 LEU A CA 1
ATOM 7184 C C . LEU A 1 913 ? -2.879 33 36.812 1 88.5 913 LEU A C 1
ATOM 7186 O O . LEU A 1 913 ? -2.623 34.062 36.25 1 88.5 913 LEU A O 1
ATOM 7190 N N . LEU A 1 914 ? -3.963 32.344 36.625 1 92.5 914 LEU A N 1
ATOM 7191 C CA . LEU A 1 914 ? -5.055 32.844 35.812 1 92.5 914 LEU A CA 1
ATOM 7192 C C . LEU A 1 914 ? -6.191 33.375 36.719 1 92.5 914 LEU A C 1
ATOM 7194 O O . LEU A 1 914 ? -6.699 32.625 37.562 1 92.5 914 LEU A O 1
ATOM 7198 N N . LEU A 1 915 ? -6.531 34.594 36.531 1 93.5 915 LEU A N 1
ATOM 7199 C CA . LEU A 1 915 ? -7.594 35.219 37.312 1 93.5 915 LEU A CA 1
ATOM 7200 C C . LEU A 1 915 ? -8.766 35.594 36.438 1 93.5 915 LEU A C 1
ATOM 7202 O O . LEU A 1 915 ? -8.57 36.125 35.344 1 93.5 915 LEU A O 1
ATOM 7206 N N . LEU A 1 916 ? -9.945 35.25 36.906 1 93.94 916 LEU A N 1
ATOM 7207 C CA . LEU A 1 916 ? -11.195 35.625 36.25 1 93.94 916 LEU A CA 1
ATOM 7208 C C . LEU A 1 916 ? -12.125 36.312 37.219 1 93.94 916 LEU A C 1
ATOM 7210 O O . LEU A 1 916 ? -12.078 36.094 38.438 1 93.94 916 LEU A O 1
ATOM 7214 N N . SER A 1 917 ? -12.938 37.188 36.719 1 90.56 917 SER A N 1
ATOM 7215 C CA . SER A 1 917 ? -13.977 37.812 37.531 1 90.56 917 SER A CA 1
ATOM 7216 C C . SER A 1 917 ? -15.336 37.156 37.281 1 90.56 917 SER A C 1
ATOM 7218 O O . SER A 1 917 ? -15.641 36.75 36.188 1 90.56 917 SER A O 1
ATOM 7220 N N . HIS A 1 918 ? -16.016 37.062 38.344 1 89.44 918 HIS A N 1
ATOM 7221 C CA . HIS A 1 918 ? -17.391 36.562 38.219 1 89.44 918 HIS A CA 1
ATOM 7222 C C . HIS A 1 918 ? -18.203 37.375 37.25 1 89.44 918 HIS A C 1
ATOM 7224 O O . HIS A 1 918 ? -19.047 36.844 36.531 1 89.44 918 HIS A O 1
ATOM 7230 N N . ASN A 1 919 ? -17.938 38.594 37.188 1 85.31 919 ASN A N 1
ATOM 7231 C CA . ASN A 1 919 ? -18.625 39.5 36.25 1 85.31 919 ASN A CA 1
ATOM 7232 C C . ASN A 1 919 ? -18.375 39.094 34.812 1 85.31 919 ASN A C 1
ATOM 7234 O O . ASN A 1 919 ? -19.297 39.156 33.969 1 85.31 919 ASN A O 1
ATOM 7238 N N . SER A 1 920 ? -17.141 38.75 34.562 1 89.75 920 SER A N 1
ATOM 7239 C CA . SER A 1 920 ? -16.812 38.312 33.219 1 89.75 920 SER A CA 1
ATOM 7240 C C . SER A 1 920 ? -17.609 37.062 32.812 1 89.75 920 SER A C 1
ATOM 7242 O O . SER A 1 920 ? -18.062 36.969 31.656 1 89.75 920 SER A O 1
ATOM 7244 N N . ILE A 1 921 ? -17.781 36.188 33.656 1 90.44 921 ILE A N 1
ATOM 7245 C CA . ILE A 1 921 ? -18.531 34.938 33.406 1 90.44 921 ILE A CA 1
ATOM 7246 C C . ILE A 1 921 ? -20.016 35.281 33.188 1 90.44 921 ILE A C 1
ATOM 7248 O O . ILE A 1 921 ? -20.656 34.719 32.312 1 90.44 921 ILE A O 1
ATOM 7252 N N . THR A 1 922 ? -20.453 36.094 34 1 85.12 922 THR A N 1
ATOM 7253 C CA . THR A 1 922 ? -21.844 36.531 33.875 1 85.12 922 THR A CA 1
ATOM 7254 C C . THR A 1 922 ? -22.094 37.219 32.531 1 85.12 922 THR A C 1
ATOM 7256 O O . THR A 1 922 ? -23.109 36.969 31.891 1 85.12 922 THR A O 1
ATOM 7259 N N . ALA A 1 923 ? -21.172 38.031 32.188 1 84.5 923 ALA A N 1
ATOM 7260 C CA . ALA A 1 923 ? -21.266 38.719 30.891 1 84.5 923 ALA A CA 1
ATOM 7261 C C . ALA A 1 923 ? -21.297 37.688 29.75 1 84.5 923 ALA A C 1
ATOM 7263 O O . ALA A 1 923 ? -22.109 37.844 28.828 1 84.5 923 ALA A O 1
ATOM 7264 N N . LEU A 1 924 ? -20.453 36.781 29.859 1 87.94 924 LEU A N 1
ATOM 7265 C CA . LEU A 1 924 ? -20.391 35.719 28.828 1 87.94 924 LEU A CA 1
ATOM 7266 C C . LEU A 1 924 ? -21.703 34.938 28.797 1 87.94 924 LEU A C 1
ATOM 7268 O O . LEU A 1 924 ? -22.219 34.656 27.719 1 87.94 924 LEU A O 1
ATOM 7272 N N . ASN A 1 925 ? -22.172 34.594 29.891 1 87.12 925 ASN A N 1
ATOM 7273 C CA . ASN A 1 925 ? -23.422 33.844 29.953 1 87.12 925 ASN A CA 1
ATOM 7274 C C . ASN A 1 925 ? -24.594 34.625 29.391 1 87.12 925 ASN A C 1
ATOM 7276 O O . ASN A 1 925 ? -25.516 34.062 28.828 1 87.12 925 ASN A O 1
ATOM 7280 N N . SER A 1 926 ? -24.5 35.844 29.547 1 79.5 926 SER A N 1
ATOM 7281 C CA . SER A 1 926 ? -25.5 36.688 28.922 1 79.5 926 SER A CA 1
ATOM 7282 C C . SER A 1 926 ? -25.438 36.594 27.406 1 79.5 926 SER A C 1
ATOM 7284 O O . SER A 1 926 ? -26.484 36.5 26.734 1 79.5 926 SER A O 1
ATOM 7286 N N . VAL A 1 927 ? -24.234 36.594 26.938 1 76.38 927 VAL A N 1
ATOM 7287 C CA . VAL A 1 927 ? -24.031 36.469 25.5 1 76.38 927 VAL A CA 1
ATOM 7288 C C . VAL A 1 927 ? -24.531 35.094 25.031 1 76.38 927 VAL A C 1
ATOM 7290 O O . VAL A 1 927 ? -25.203 35 24 1 76.38 927 VAL A O 1
ATOM 7293 N N . ILE A 1 928 ? -24.219 34.094 25.734 1 81.25 928 ILE A N 1
ATOM 7294 C CA . ILE A 1 928 ? -24.609 32.75 25.391 1 81.25 928 ILE A CA 1
ATOM 7295 C C . ILE A 1 928 ? -26.125 32.625 25.391 1 81.25 928 ILE A C 1
ATOM 7297 O O . ILE A 1 928 ? -26.703 32.031 24.484 1 81.25 928 ILE A O 1
ATOM 7301 N N . SER A 1 929 ? -26.672 33.188 26.344 1 76 929 SER A N 1
ATOM 7302 C CA . SER A 1 929 ? -28.125 33.156 26.453 1 76 929 SER A CA 1
ATOM 7303 C C . SER A 1 929 ? -28.781 33.906 25.297 1 76 929 SER A C 1
ATOM 7305 O O . SER A 1 929 ? -29.781 33.469 24.75 1 76 929 SER A O 1
ATOM 7307 N N . LEU A 1 930 ? -28.219 34.906 24.984 1 69.12 930 LEU A N 1
ATOM 7308 C CA . LEU A 1 930 ? -28.75 35.75 23.922 1 69.12 930 LEU A CA 1
ATOM 7309 C C . LEU A 1 930 ? -28.688 35.031 22.578 1 69.12 930 LEU A C 1
ATOM 7311 O O . LEU A 1 930 ? -29.578 35.188 21.734 1 69.12 930 LEU A O 1
ATOM 7315 N N . GLN A 1 931 ? -27.641 34.312 22.453 1 65.69 931 GLN A N 1
ATOM 7316 C CA . GLN A 1 931 ? -27.453 33.625 21.188 1 65.69 931 GLN A CA 1
ATOM 7317 C C . GLN A 1 931 ? -28.156 32.281 21.172 1 65.69 931 GLN A C 1
ATOM 7319 O O . GLN A 1 931 ? -28.25 31.625 20.125 1 65.69 931 GLN A O 1
ATOM 7324 N N . GLY A 1 932 ? -28.672 31.859 22.266 1 64.56 932 GLY A N 1
ATOM 7325 C CA . GLY A 1 932 ? -29.359 30.594 22.375 1 64.56 932 GLY A CA 1
ATOM 7326 C C . GLY A 1 932 ? -28.438 29.391 22.266 1 64.56 932 GLY A C 1
ATOM 7327 O O . GLY A 1 932 ? -28.797 28.375 21.688 1 64.56 932 GLY A O 1
ATOM 7328 N N . TRP A 1 933 ? -27.266 29.547 22.547 1 64.38 933 TRP A N 1
ATOM 7329 C CA . TRP A 1 933 ? -26.266 28.516 22.312 1 64.38 933 TRP A CA 1
ATOM 7330 C C . TRP A 1 933 ? -26.266 27.5 23.438 1 64.38 933 TRP A C 1
ATOM 7332 O O . TRP A 1 933 ? -25.297 26.766 23.609 1 64.38 933 TRP A O 1
ATOM 7342 N N . GLY A 1 934 ? -27.344 27.438 24.203 1 64.56 934 GLY A N 1
ATOM 7343 C CA . GLY A 1 934 ? -27.516 26.312 25.094 1 64.56 934 GLY A CA 1
ATOM 7344 C C . GLY A 1 934 ? -27.141 26.625 26.531 1 64.56 934 GLY A C 1
ATOM 7345 O O . GLY A 1 934 ? -27.516 27.672 27.062 1 64.56 934 GLY A O 1
ATOM 7346 N N . GLN A 1 935 ? -26.344 25.688 27.203 1 72.12 935 GLN A N 1
ATOM 7347 C CA . GLN A 1 935 ? -26.094 25.672 28.641 1 72.12 935 GLN A CA 1
ATOM 7348 C C . GLN A 1 935 ? -25.078 26.734 29.031 1 72.12 935 GLN A C 1
ATOM 7350 O O . GLN A 1 935 ? -24.078 26.938 28.328 1 72.12 935 GLN A O 1
ATOM 7355 N N . GLN A 1 936 ? -25.438 27.5 30.062 1 82.75 936 GLN A N 1
ATOM 7356 C CA . GLN A 1 936 ? -24.547 28.5 30.641 1 82.75 936 GLN A CA 1
ATOM 7357 C C . GLN A 1 936 ? -23.234 27.875 31.094 1 82.75 936 GLN A C 1
ATOM 7359 O O . GLN A 1 936 ? -23.172 26.672 31.359 1 82.75 936 GLN A O 1
ATOM 7364 N N . VAL A 1 937 ? -22.234 28.734 31.078 1 89.69 937 VAL A N 1
ATOM 7365 C CA . VAL A 1 937 ? -20.906 28.234 31.438 1 89.69 937 VAL A CA 1
ATOM 7366 C C . VAL A 1 937 ? -20.578 28.656 32.875 1 89.69 937 VAL A C 1
ATOM 7368 O O . VAL A 1 937 ? -21.172 29.578 33.406 1 89.69 937 VAL A O 1
ATOM 7371 N N . VAL A 1 938 ? -19.812 27.859 33.5 1 90.19 938 VAL A N 1
ATOM 7372 C CA . VAL A 1 938 ? -19.312 28.156 34.844 1 90.19 938 VAL A CA 1
ATOM 7373 C C . VAL A 1 938 ? -17.828 28.469 34.781 1 90.19 938 VAL A C 1
ATOM 7375 O O . VAL A 1 938 ? -17.188 28.328 33.75 1 90.19 938 VAL A O 1
ATOM 7378 N N . SER A 1 939 ? -17.281 29.016 35.844 1 92.19 939 SER A N 1
ATOM 7379 C CA . SER A 1 939 ? -15.898 29.469 35.906 1 92.19 939 SER A CA 1
ATOM 7380 C C . SER A 1 939 ? -14.938 28.328 35.562 1 92.19 939 SER A C 1
ATOM 7382 O O . SER A 1 939 ? -13.906 28.562 34.906 1 92.19 939 SER A O 1
ATOM 7384 N N . ARG A 1 940 ? -15.258 27.125 35.844 1 91.5 940 ARG A N 1
ATOM 7385 C CA . ARG A 1 940 ? -14.367 25.984 35.656 1 91.5 940 ARG A CA 1
ATOM 7386 C C . ARG A 1 940 ? -14.109 25.734 34.156 1 91.5 940 ARG A C 1
ATOM 7388 O O . ARG A 1 940 ? -13.125 25.078 33.812 1 91.5 940 ARG A O 1
ATOM 7395 N N . HIS A 1 941 ? -15.008 26.203 33.281 1 90.69 941 HIS A N 1
ATOM 7396 C CA . HIS A 1 941 ? -14.797 26.094 31.844 1 90.69 941 HIS A CA 1
ATOM 7397 C C . HIS A 1 941 ? -13.484 26.734 31.422 1 90.69 941 HIS A C 1
ATOM 7399 O O . HIS A 1 941 ? -12.852 26.312 30.453 1 90.69 941 HIS A O 1
ATOM 7405 N N . PHE A 1 942 ? -13.117 27.703 32.188 1 91.81 942 PHE A N 1
ATOM 7406 C CA . PHE A 1 942 ? -11.984 28.531 31.766 1 91.81 942 PHE A CA 1
ATOM 7407 C C . PHE A 1 942 ? -10.734 28.156 32.562 1 91.81 942 PHE A C 1
ATOM 7409 O O . PHE A 1 942 ? -9.672 28.75 32.375 1 91.81 942 PHE A O 1
ATOM 7416 N N . ARG A 1 943 ? -10.914 27.281 33.406 1 91.06 943 ARG A N 1
ATOM 7417 C CA . ARG A 1 943 ? -9.852 26.672 34.219 1 91.06 943 ARG A CA 1
ATOM 7418 C C . ARG A 1 943 ? -9.008 27.734 34.906 1 91.06 943 ARG A C 1
ATOM 7420 O O . ARG A 1 943 ? -7.785 27.734 34.781 1 91.06 943 ARG A O 1
ATOM 7427 N N . PRO A 1 944 ? -9.633 28.703 35.625 1 93.56 944 PRO A N 1
ATOM 7428 C CA . PRO A 1 944 ? -8.914 29.734 36.375 1 93.56 944 PRO A CA 1
ATOM 7429 C C . PRO A 1 944 ? -8.312 29.219 37.688 1 93.56 944 PRO A C 1
ATOM 7431 O O . PRO A 1 944 ? -8.703 28.141 38.156 1 93.56 944 PRO A O 1
ATOM 7434 N N . ASN A 1 945 ? -7.344 29.938 38.188 1 94.31 945 ASN A N 1
ATOM 7435 C CA . ASN A 1 945 ? -6.867 29.672 39.531 1 94.31 945 ASN A CA 1
ATOM 7436 C C . ASN A 1 945 ? -7.672 30.453 40.562 1 94.31 945 ASN A C 1
ATOM 7438 O O . ASN A 1 945 ? -7.969 29.938 41.656 1 94.31 945 ASN A O 1
ATOM 7442 N N . ILE A 1 946 ? -8.016 31.672 40.188 1 94.75 946 ILE A N 1
ATOM 7443 C CA . ILE A 1 946 ? -8.75 32.531 41.125 1 94.75 946 ILE A CA 1
ATOM 7444 C C . ILE A 1 946 ? -9.945 33.156 40.406 1 94.75 946 ILE A C 1
ATOM 7446 O O . ILE A 1 946 ? -9.82 33.625 39.281 1 94.75 946 ILE A O 1
ATOM 7450 N N . VAL A 1 947 ? -11.039 33.031 41 1 95.56 947 VAL A N 1
ATOM 7451 C CA . VAL A 1 947 ? -12.227 33.781 40.562 1 95.56 947 VAL A CA 1
ATOM 7452 C C . VAL A 1 947 ? -12.594 34.812 41.625 1 95.56 947 VAL A C 1
ATOM 7454 O O . VAL A 1 947 ? -12.719 34.5 42.812 1 95.56 947 VAL A O 1
ATOM 7457 N N . VAL A 1 948 ? -12.766 36.062 41.219 1 93.31 948 VAL A N 1
ATOM 7458 C CA . VAL A 1 948 ? -13.047 37.125 42.188 1 93.31 948 VAL A CA 1
ATOM 7459 C C . VAL A 1 948 ? -14.461 37.656 41.969 1 93.31 948 VAL A C 1
ATOM 7461 O O . VAL A 1 948 ? -15 37.562 40.875 1 93.31 948 VAL A O 1
ATOM 7464 N N . SER A 1 949 ? -14.969 38.094 43.062 1 89.38 949 SER A N 1
ATOM 7465 C CA . SER A 1 949 ? -16.266 38.75 43.031 1 89.38 949 SER A CA 1
ATOM 7466 C C . SER A 1 949 ? -16.188 40.156 43.656 1 89.38 949 SER A C 1
ATOM 7468 O O . SER A 1 949 ? -15.32 40.406 44.5 1 89.38 949 SER A O 1
ATOM 7470 N N . SER A 1 950 ? -16.859 41.094 43.281 1 76.31 950 SER A N 1
ATOM 7471 C CA . SER A 1 950 ? -16.859 42.469 43.812 1 76.31 950 SER A CA 1
ATOM 7472 C C . SER A 1 950 ? -17.406 42.5 45.25 1 76.31 950 SER A C 1
ATOM 7474 O O . SER A 1 950 ? -18.359 41.781 45.562 1 76.31 950 SER A O 1
ATOM 7476 N N . SER A 1 951 ? -16.578 42.875 46.469 1 58.72 951 SER A N 1
ATOM 7477 C CA . SER A 1 951 ? -17.062 43 47.844 1 58.72 951 SER A CA 1
ATOM 7478 C C . SER A 1 951 ? -18.25 43.969 47.938 1 58.72 951 SER A C 1
ATOM 7480 O O . SER A 1 951 ? -18.859 44.094 49.031 1 58.72 951 SER A O 1
ATOM 7482 N N . SER A 1 952 ? -18.219 45.25 47.531 1 47.91 952 SER A N 1
ATOM 7483 C CA . SER A 1 952 ? -19.047 46.375 47.969 1 47.91 952 SER A CA 1
ATOM 7484 C C . SER A 1 952 ? -20.531 46.062 47.812 1 47.91 952 SER A C 1
ATOM 7486 O O . SER A 1 952 ? -20.953 45.469 46.812 1 47.91 952 SER A O 1
ATOM 7488 N N . ASP A 1 953 ? -21.344 46.156 49.094 1 40.28 953 ASP A N 1
ATOM 7489 C CA . ASP A 1 953 ? -22.75 46.469 49.25 1 40.28 953 ASP A CA 1
ATOM 7490 C C . ASP A 1 953 ? -23.234 47.406 48.156 1 40.28 953 ASP A C 1
ATOM 7492 O O . ASP A 1 953 ? -24.297 48.031 48.281 1 40.28 953 ASP A O 1
ATOM 7496 N N . ALA A 1 954 ? -22.375 48.312 47.812 1 36.88 954 ALA A N 1
ATOM 7497 C CA . ALA A 1 954 ? -23 49.312 46.938 1 36.88 954 ALA A CA 1
ATOM 7498 C C . ALA A 1 954 ? -23.734 48.656 45.781 1 36.88 954 ALA A C 1
ATOM 7500 O O . ALA A 1 954 ? -23.109 48 44.938 1 36.88 954 ALA A O 1
ATOM 7501 N N . GLN A 1 955 ? -24.984 48.344 46.062 1 34.53 955 GLN A N 1
ATOM 7502 C CA . GLN A 1 955 ? -26.109 47.781 45.312 1 34.53 955 GLN A CA 1
ATOM 7503 C C . GLN A 1 955 ? -26.016 48.188 43.844 1 34.53 955 GLN A C 1
ATOM 7505 O O . GLN A 1 955 ? -26.391 47.406 42.938 1 34.53 955 GLN A O 1
ATOM 7510 N N . LYS A 1 956 ? -26.547 49.5 43.625 1 35 956 LYS A N 1
ATOM 7511 C CA . LYS A 1 956 ? -27.453 49.969 42.562 1 35 956 LYS A CA 1
ATOM 7512 C C . LYS A 1 956 ? -26.719 50.125 41.219 1 35 956 LYS A C 1
ATOM 7514 O O . LYS A 1 956 ? -27.219 50.781 40.312 1 35 956 LYS A O 1
ATOM 7519 N N . ASP A 1 957 ? -25.484 50.375 41.281 1 33.59 957 ASP A N 1
ATOM 7520 C CA . ASP A 1 957 ? -25.141 50.812 39.938 1 33.59 957 ASP A CA 1
ATOM 7521 C C . ASP A 1 957 ? -25.312 49.656 38.938 1 33.59 957 ASP A C 1
ATOM 7523 O O . ASP A 1 957 ? -24.656 48.625 39.062 1 33.59 957 ASP A O 1
ATOM 7527 N N . THR A 1 958 ? -26.453 49.656 38.25 1 33.75 958 THR A N 1
ATOM 7528 C CA . THR A 1 958 ? -27.266 48.875 37.344 1 33.75 958 THR A CA 1
ATOM 7529 C C . THR A 1 958 ? -26.359 48.062 36.406 1 33.75 958 THR A C 1
ATOM 7531 O O . THR A 1 958 ? -26.312 46.844 36.469 1 33.75 958 THR A O 1
ATOM 7534 N N . GLU A 1 959 ? -26.891 48.031 35.031 1 36.78 959 GLU A N 1
ATOM 7535 C CA . GLU A 1 959 ? -26.844 47.375 33.719 1 36.78 959 GLU A CA 1
ATOM 7536 C C . GLU A 1 959 ? -25.438 47.469 33.094 1 36.78 959 GLU A C 1
ATOM 7538 O O . GLU A 1 959 ? -25.031 46.594 32.375 1 36.78 959 GLU A O 1
ATOM 7543 N N . GLN A 1 960 ? -24.75 48.594 33.25 1 35.69 960 GLN A N 1
ATOM 7544 C CA . GLN A 1 960 ? -23.578 48.906 32.438 1 35.69 960 GLN A CA 1
ATOM 7545 C C . GLN A 1 960 ? -22.359 48.125 32.875 1 35.69 960 GLN A C 1
ATOM 7547 O O . GLN A 1 960 ? -21.438 47.906 32.094 1 35.69 960 GLN A O 1
ATOM 7552 N N . GLN A 1 961 ? -22.188 47.875 34.188 1 38.34 961 GLN A N 1
ATOM 7553 C CA . GLN A 1 961 ? -21.031 47.156 34.719 1 38.34 961 GLN A CA 1
ATOM 7554 C C . GLN A 1 961 ? -21.094 45.656 34.375 1 38.34 961 GLN A C 1
ATOM 7556 O O . GLN A 1 961 ? -20.094 44.969 34.531 1 38.34 961 GLN A O 1
ATOM 7561 N N . LEU A 1 962 ? -22.219 45.125 34.281 1 40.56 962 LEU A N 1
ATOM 7562 C CA . LEU A 1 962 ? -22.422 43.75 33.875 1 40.56 962 LEU A CA 1
ATOM 7563 C C . LEU A 1 962 ? -21.703 43.438 32.562 1 40.56 962 LEU A C 1
ATOM 7565 O O . LEU A 1 962 ? -21.594 42.281 32.156 1 40.56 962 LEU A O 1
ATOM 7569 N N . ALA A 1 963 ? -21.547 44.344 31.703 1 48.94 963 ALA A N 1
ATOM 7570 C CA . ALA A 1 963 ? -21.062 44.062 30.359 1 48.94 963 ALA A CA 1
ATOM 7571 C C . ALA A 1 963 ? -19.531 44 30.328 1 48.94 963 ALA A C 1
ATOM 7573 O O . ALA A 1 963 ? -18.922 43.938 29.25 1 48.94 963 ALA A O 1
ATOM 7574 N N . SER A 1 964 ? -18.703 44.125 31.547 1 64.06 964 SER A N 1
ATOM 7575 C CA . SER A 1 964 ? -17.297 44.375 31.328 1 64.06 964 SER A CA 1
ATOM 7576 C C . SER A 1 964 ? -16.422 43.312 31.969 1 64.06 964 SER A C 1
ATOM 7578 O O . SER A 1 964 ? -16.875 42.562 32.812 1 64.06 964 SER A O 1
ATOM 7580 N N . ASN A 1 965 ? -15.297 42.781 31.438 1 80.5 965 ASN A N 1
ATOM 7581 C CA . ASN A 1 965 ? -14.188 42 31.953 1 80.5 965 ASN A CA 1
ATOM 7582 C C . ASN A 1 965 ? -13.227 42.875 32.781 1 80.5 965 ASN A C 1
ATOM 7584 O O . ASN A 1 965 ? -12.188 43.281 32.25 1 80.5 965 ASN A O 1
ATOM 7588 N N . PRO A 1 966 ? -13.633 43.156 34.125 1 82.56 966 PRO A N 1
ATOM 7589 C CA . PRO A 1 966 ? -12.828 44.125 34.906 1 82.56 966 PRO A CA 1
ATOM 7590 C C . PRO A 1 966 ? -11.359 43.719 34.969 1 82.56 966 PRO A C 1
ATOM 7592 O O . PRO A 1 966 ? -10.477 44.562 35 1 82.56 966 PRO A O 1
ATOM 7595 N N . GLU A 1 967 ? -11.109 42.469 35 1 88.19 967 GLU A N 1
ATOM 7596 C CA . GLU A 1 967 ? -9.75 42 35.188 1 88.19 967 GLU A CA 1
ATOM 7597 C C . GLU A 1 967 ? -8.867 42.406 34 1 88.19 967 GLU A C 1
ATOM 7599 O O . GLU A 1 967 ? -7.637 42.406 34.125 1 88.19 967 GLU A O 1
ATOM 7604 N N . ASP A 1 968 ? -9.453 42.75 33 1 85.5 968 ASP A N 1
ATOM 7605 C CA . ASP A 1 968 ? -8.711 43.188 31.812 1 85.5 968 ASP A CA 1
ATOM 7606 C C . ASP A 1 968 ? -7.926 44.469 32.094 1 85.5 968 ASP A C 1
ATOM 7608 O O . ASP A 1 968 ? -6.941 44.75 31.422 1 85.5 968 ASP A O 1
ATOM 7612 N N . PHE A 1 969 ? -8.352 45.125 33.094 1 81.5 969 PHE A N 1
ATOM 7613 C CA . PHE A 1 969 ? -7.797 46.469 33.312 1 81.5 969 PHE A CA 1
ATOM 7614 C C . PHE A 1 969 ? -6.895 46.469 34.562 1 81.5 969 PHE A C 1
ATOM 7616 O O . PHE A 1 969 ? -6.383 47.5 34.938 1 81.5 969 PHE A O 1
ATOM 7623 N N . TRP A 1 970 ? -6.746 45.375 35.188 1 84.94 970 TRP A N 1
ATOM 7624 C CA . TRP A 1 970 ? -5.906 45.281 36.375 1 84.94 970 TRP A CA 1
ATOM 7625 C C . TRP A 1 970 ? -4.449 45.062 36 1 84.94 970 TRP A C 1
ATOM 7627 O O . TRP A 1 970 ? -4.102 44.031 35.406 1 84.94 970 TRP A O 1
ATOM 7637 N N . ASN A 1 971 ? -3.582 45.969 36.281 1 86.88 971 ASN A N 1
ATOM 7638 C CA . ASN A 1 971 ? -2.154 45.844 36 1 86.88 971 ASN A CA 1
ATOM 7639 C C . ASN A 1 971 ? -1.43 45.156 37.156 1 86.88 971 ASN A C 1
ATOM 7641 O O . ASN A 1 971 ? -0.379 44.531 36.969 1 86.88 971 ASN A O 1
ATOM 7645 N N . LYS A 1 972 ? -1.983 45.469 38.312 1 88.06 972 LYS A N 1
ATOM 7646 C CA . LYS A 1 972 ? -1.44 44.875 39.531 1 88.06 972 LYS A CA 1
ATOM 7647 C C . LYS A 1 972 ? -2.557 44.469 40.469 1 88.06 972 LYS A C 1
ATOM 7649 O O . LYS A 1 972 ? -3.6 45.125 40.562 1 88.06 972 LYS A O 1
ATOM 7654 N N . ILE A 1 973 ? -2.285 43.406 41.156 1 90.31 973 ILE A N 1
ATOM 7655 C CA . ILE A 1 973 ? -3.234 43 42.188 1 90.31 973 ILE A CA 1
ATOM 7656 C C . ILE A 1 973 ? -2.488 42.719 43.469 1 90.31 973 ILE A C 1
ATOM 7658 O O . ILE A 1 973 ? -1.327 42.281 43.438 1 90.31 973 ILE A O 1
ATOM 7662 N N . CYS A 1 974 ? -3.07 42.969 44.469 1 89.38 974 CYS A N 1
ATOM 7663 C CA . CYS A 1 974 ? -2.549 42.688 45.781 1 89.38 974 CYS A CA 1
ATOM 7664 C C . CYS A 1 974 ? -3.535 41.812 46.562 1 89.38 974 CYS A C 1
ATOM 7666 O O . CYS A 1 974 ? -4.68 42.219 46.781 1 89.38 974 CYS A O 1
ATOM 7668 N N . ILE A 1 975 ? -3.113 40.719 46.969 1 91.69 975 ILE A N 1
ATOM 7669 C CA . ILE A 1 975 ? -3.945 39.844 47.781 1 91.69 975 ILE A CA 1
ATOM 7670 C C . ILE A 1 975 ? -3.566 39.969 49.25 1 91.69 975 ILE A C 1
ATOM 7672 O O . ILE A 1 975 ? -2.4 39.812 49.625 1 91.69 975 ILE A O 1
ATOM 7676 N N . LYS A 1 976 ? -4.574 40.188 50 1 88.5 976 LYS A N 1
ATOM 7677 C CA . LYS A 1 976 ? -4.328 40.406 51.438 1 88.5 976 LYS A CA 1
ATOM 7678 C C . LYS A 1 976 ? -4.844 39.219 52.281 1 88.5 976 LYS A C 1
ATOM 7680 O O . LYS A 1 976 ? -5.945 38.719 52.031 1 88.5 976 LYS A O 1
ATOM 7685 N N . ASN A 1 977 ? -4.043 38.812 53.062 1 86.31 977 ASN A N 1
ATOM 7686 C CA . ASN A 1 977 ? -4.422 37.844 54.125 1 86.31 977 ASN A CA 1
ATOM 7687 C C . ASN A 1 977 ? -3.918 38.281 55.5 1 86.31 977 ASN A C 1
ATOM 7689 O O . ASN A 1 977 ? -2.762 38.031 55.844 1 86.31 977 ASN A O 1
ATOM 7693 N N . GLY A 1 978 ? -4.793 38.781 56.281 1 78.75 978 GLY A N 1
ATOM 7694 C CA . GLY A 1 978 ? -4.359 39.406 57.531 1 78.75 978 GLY A CA 1
ATOM 7695 C C . GLY A 1 978 ? -3.371 40.531 57.344 1 78.75 978 GLY A C 1
ATOM 7696 O O . GLY A 1 978 ? -3.646 41.5 56.594 1 78.75 978 GLY A O 1
ATOM 7697 N N . ASN A 1 979 ? -2.223 40.344 57.844 1 75.94 979 ASN A N 1
ATOM 7698 C CA . ASN A 1 979 ? -1.199 41.375 57.781 1 75.94 979 ASN A CA 1
ATOM 7699 C C . ASN A 1 979 ? -0.213 41.125 56.656 1 75.94 979 ASN A C 1
ATOM 7701 O O . ASN A 1 979 ? 0.657 41.938 56.375 1 75.94 979 ASN A O 1
ATOM 7705 N N . ASN A 1 980 ? -0.389 40.031 55.938 1 82.19 980 ASN A N 1
ATOM 7706 C CA . ASN A 1 980 ? 0.509 39.688 54.844 1 82.19 980 ASN A CA 1
ATOM 7707 C C . ASN A 1 980 ? -0.117 40.031 53.5 1 82.19 980 ASN A C 1
ATOM 7709 O O . ASN A 1 980 ? -1.335 39.906 53.312 1 82.19 980 ASN A O 1
ATOM 7713 N N . THR A 1 981 ? 0.691 40.5 52.594 1 85.69 981 THR A N 1
ATOM 7714 C CA . THR A 1 981 ? 0.195 40.906 51.281 1 85.69 981 THR A CA 1
ATOM 7715 C C . THR A 1 981 ? 1.046 40.281 50.188 1 85.69 981 THR A C 1
ATOM 7717 O O . THR A 1 981 ? 2.271 40.188 50.312 1 85.69 981 THR A O 1
ATOM 7720 N N . LEU A 1 982 ? 0.381 39.719 49.219 1 89.31 982 LEU A N 1
ATOM 7721 C CA . LEU A 1 982 ? 1.03 39.188 48.031 1 89.31 982 LEU A CA 1
ATOM 7722 C C . LEU A 1 982 ? 0.727 40.094 46.844 1 89.31 982 LEU A C 1
ATOM 7724 O O . LEU A 1 982 ? -0.44 40.312 46.5 1 89.31 982 LEU A O 1
ATOM 7728 N N . LYS A 1 983 ? 1.777 40.594 46.219 1 87.75 983 LYS A N 1
ATOM 7729 C CA . LYS A 1 983 ? 1.617 41.469 45.062 1 87.75 983 LYS A CA 1
ATOM 7730 C C . LYS A 1 983 ? 1.944 40.75 43.781 1 87.75 983 LYS A C 1
ATOM 7732 O O . LYS A 1 983 ? 2.984 40.094 43.656 1 87.75 983 LYS A O 1
ATOM 7737 N N . LEU A 1 984 ? 1.097 40.844 42.906 1 90.38 984 LEU A N 1
ATOM 7738 C CA . LEU A 1 984 ? 1.263 40.188 41.594 1 90.38 984 LEU A CA 1
ATOM 7739 C C . LEU A 1 984 ? 1.031 41.188 40.469 1 90.38 984 LEU A C 1
ATOM 7741 O O . LEU A 1 984 ? 0.245 42.125 40.625 1 90.38 984 LEU A O 1
ATOM 7745 N N . ASN A 1 985 ? 1.719 40.969 39.344 1 88.31 985 ASN A N 1
ATOM 7746 C CA . ASN A 1 985 ? 1.584 41.844 38.188 1 88.31 985 ASN A CA 1
ATOM 7747 C C . ASN A 1 985 ? 0.909 41.125 37.031 1 88.31 985 ASN A C 1
ATOM 7749 O O . ASN A 1 985 ? 1.112 39.906 36.844 1 88.31 985 ASN A O 1
ATOM 7753 N N . ALA A 1 986 ? 0.109 41.875 36.375 1 87.94 986 ALA A N 1
ATOM 7754 C CA . ALA A 1 986 ? -0.52 41.312 35.188 1 87.94 986 ALA A CA 1
ATOM 7755 C C . ALA A 1 986 ? 0.516 41 34.094 1 87.94 986 ALA A C 1
ATOM 7757 O O . ALA A 1 986 ? 1.39 41.844 33.812 1 87.94 986 ALA A O 1
ATOM 7758 N N . VAL A 1 987 ? 0.435 39.844 33.562 1 82.06 987 VAL A N 1
ATOM 7759 C CA . VAL A 1 987 ? 1.371 39.406 32.531 1 82.06 987 VAL A CA 1
ATOM 7760 C C . VAL A 1 987 ? 0.696 39.5 31.172 1 82.06 987 VAL A C 1
ATOM 7762 O O . VAL A 1 987 ? 1.368 39.625 30.141 1 82.06 987 VAL A O 1
ATOM 7765 N N . GLY A 1 988 ? -0.52 39.344 31.109 1 80.88 988 GLY A N 1
ATOM 7766 C CA . GLY A 1 988 ? -1.254 39.375 29.859 1 80.88 988 GLY A CA 1
ATOM 7767 C C . GLY A 1 988 ? -2.607 38.688 29.953 1 80.88 988 GLY A C 1
ATOM 7768 O O . GLY A 1 988 ? -2.922 38.031 30.953 1 80.88 988 GLY A O 1
ATOM 7769 N N . LYS A 1 989 ? -3.4 38.875 28.875 1 82.75 989 LYS A N 1
ATOM 7770 C CA . LYS A 1 989 ? -4.699 38.219 28.781 1 82.75 989 LYS A CA 1
ATOM 7771 C C . LYS A 1 989 ? -4.562 36.812 28.219 1 82.75 989 LYS A C 1
ATOM 7773 O O . LYS A 1 989 ? -3.639 36.531 27.453 1 82.75 989 LYS A O 1
ATOM 7778 N N . CYS A 1 990 ? -5.371 36 28.625 1 86.12 990 CYS A N 1
ATOM 7779 C CA . CYS A 1 990 ? -5.297 34.594 28.219 1 86.12 990 CYS A CA 1
ATOM 7780 C C . CYS A 1 990 ? -6.023 34.375 26.891 1 86.12 990 CYS A C 1
ATOM 7782 O O . CYS A 1 990 ? -7.227 34.625 26.797 1 86.12 990 CYS A O 1
ATOM 7784 N N . ALA A 1 991 ? -5.25 33.969 25.938 1 77.56 991 ALA A N 1
ATOM 7785 C CA . ALA A 1 991 ? -5.867 33.531 24.688 1 77.56 991 ALA A CA 1
ATOM 7786 C C . ALA A 1 991 ? -6.48 32.156 24.812 1 77.56 991 ALA A C 1
ATOM 7788 O O . ALA A 1 991 ? -5.812 31.203 25.266 1 77.56 991 ALA A O 1
ATOM 7789 N N . ARG A 1 992 ? -7.746 32.062 24.547 1 80.81 992 ARG A N 1
ATOM 7790 C CA . ARG A 1 992 ? -8.469 30.828 24.828 1 80.81 992 ARG A CA 1
ATOM 7791 C C . ARG A 1 992 ? -8.461 29.906 23.609 1 80.81 992 ARG A C 1
ATOM 7793 O O . ARG A 1 992 ? -8.406 30.375 22.469 1 80.81 992 ARG A O 1
ATOM 7800 N N . CYS A 1 993 ? -8.367 28.625 23.922 1 74.12 993 CYS A N 1
ATOM 7801 C CA . CYS A 1 993 ? -8.461 27.594 22.891 1 74.12 993 CYS A CA 1
ATOM 7802 C C . CYS A 1 993 ? -9.711 26.75 23.094 1 74.12 993 CYS A C 1
ATOM 7804 O O . CYS A 1 993 ? -10.539 27.047 23.953 1 74.12 993 CYS A O 1
ATOM 7806 N N . GLN A 1 994 ? -9.93 25.719 22.359 1 72.25 994 GLN A N 1
ATOM 7807 C CA . GLN A 1 994 ? -11.148 24.922 22.312 1 72.25 994 GLN A CA 1
ATOM 7808 C C . GLN A 1 994 ? -11.383 24.203 23.625 1 72.25 994 GLN A C 1
ATOM 7810 O O . GLN A 1 994 ? -12.492 23.719 23.891 1 72.25 994 GLN A O 1
ATOM 7815 N N . MET A 1 995 ? -10.445 24.281 24.438 1 80.44 995 MET A N 1
ATOM 7816 C CA . MET A 1 995 ? -10.586 23.609 25.734 1 80.44 995 MET A CA 1
ATOM 7817 C C . MET A 1 995 ? -11.766 24.172 26.516 1 80.44 995 MET A C 1
ATOM 7819 O O . MET A 1 995 ? -12.406 23.453 27.281 1 80.44 995 MET A O 1
ATOM 7823 N N . VAL A 1 996 ? -12.102 25.422 26.312 1 87.19 996 VAL A N 1
ATOM 7824 C CA . VAL A 1 996 ? -13.141 26.078 27.094 1 87.19 996 VAL A CA 1
ATOM 7825 C C . VAL A 1 996 ? -14.516 25.547 26.688 1 87.19 996 VAL A C 1
ATOM 7827 O O . VAL A 1 996 ? -15.508 25.766 27.375 1 87.19 996 VAL A O 1
ATOM 7830 N N . ASP A 1 997 ? -14.461 24.906 25.594 1 81.69 997 ASP A N 1
ATOM 7831 C CA . ASP A 1 997 ? -15.719 24.359 25.094 1 81.69 997 ASP A CA 1
ATOM 7832 C C . ASP A 1 997 ? -16.094 23.078 25.844 1 81.69 997 ASP A C 1
ATOM 7834 O O . ASP A 1 997 ? -17.234 22.625 25.781 1 81.69 997 ASP A O 1
ATOM 7838 N N . ILE A 1 998 ? -15.164 22.5 26.484 1 82.25 998 ILE A N 1
ATOM 7839 C CA . ILE A 1 998 ? -15.406 21.234 27.156 1 82.25 998 ILE A CA 1
ATOM 7840 C C . ILE A 1 998 ? -16.062 21.484 28.516 1 82.25 998 ILE A C 1
ATOM 7842 O O . ILE A 1 998 ? -15.508 22.188 29.359 1 82.25 998 ILE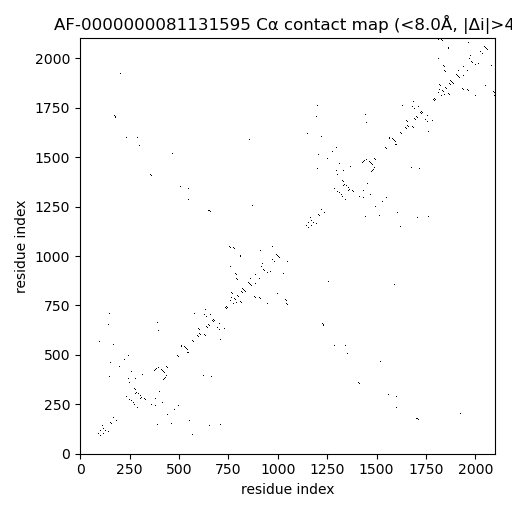 A O 1
ATOM 7846 N N . ASP A 1 999 ? -17.234 20.938 28.688 1 80.69 999 ASP A N 1
ATOM 7847 C CA . ASP A 1 999 ? -17.891 21.016 29.984 1 80.69 999 ASP A CA 1
ATOM 7848 C C . ASP A 1 999 ? -17.094 20.25 31.047 1 80.69 999 ASP A C 1
ATOM 7850 O O . ASP A 1 999 ? -16.859 19.062 30.906 1 80.69 999 ASP A O 1
ATOM 7854 N N . PRO A 1 1000 ? -16.75 20.906 32.031 1 84.56 1000 PRO A N 1
ATOM 7855 C CA . PRO A 1 1000 ? -15.883 20.266 33.031 1 84.56 1000 PRO A CA 1
ATOM 7856 C C . PRO A 1 1000 ? -16.562 19.094 33.75 1 84.56 1000 PRO A C 1
ATOM 7858 O O . PRO A 1 1000 ? -15.883 18.234 34.312 1 84.56 1000 PRO A O 1
ATOM 7861 N N . ASP A 1 1001 ? -17.812 19.062 33.75 1 78.12 1001 ASP A N 1
ATOM 7862 C CA . ASP A 1 1001 ? -18.516 18 34.469 1 78.12 1001 ASP A CA 1
ATOM 7863 C C . ASP A 1 1001 ? -18.859 16.844 33.531 1 78.12 1001 ASP A C 1
ATOM 7865 O O . ASP A 1 1001 ? -18.641 15.688 33.875 1 78.12 1001 ASP A O 1
ATOM 7869 N N . SER A 1 1002 ? -19.297 17.203 32.375 1 73.38 1002 SER A N 1
ATOM 7870 C CA . SER A 1 1002 ? -19.812 16.172 31.484 1 73.38 1002 SER A CA 1
ATOM 7871 C C . SER A 1 1002 ? -18.797 15.805 30.422 1 73.38 1002 SER A C 1
ATOM 7873 O O . SER A 1 1002 ? -18.891 14.742 29.797 1 73.38 1002 SER A O 1
ATOM 7875 N N . GLY A 1 1003 ? -17.875 16.688 30.234 1 75.06 1003 GLY A N 1
ATOM 7876 C CA . GLY A 1 1003 ? -16.922 16.469 29.156 1 75.06 1003 GLY A CA 1
ATOM 7877 C C . GLY A 1 1003 ? -17.5 16.766 27.781 1 75.06 1003 GLY A C 1
ATOM 7878 O O . GLY A 1 1003 ? -16.812 16.641 26.766 1 75.06 1003 GLY A O 1
ATOM 7879 N N . MET A 1 1004 ? -18.672 17.219 27.719 1 71.31 1004 MET A N 1
ATOM 7880 C CA . MET A 1 1004 ? -19.328 17.5 26.453 1 71.31 1004 MET A CA 1
ATOM 7881 C C . MET A 1 1004 ? -18.844 18.812 25.859 1 71.31 1004 MET A C 1
ATOM 7883 O O . MET A 1 1004 ? -18.562 19.766 26.594 1 71.31 1004 MET A O 1
ATOM 7887 N N . LYS A 1 1005 ? -18.75 18.844 24.594 1 71 1005 LYS A N 1
ATOM 7888 C CA . LYS A 1 1005 ? -18.281 20.047 23.906 1 71 1005 LYS A CA 1
ATOM 7889 C C . LYS A 1 1005 ? -19.406 21.078 23.766 1 71 1005 LYS A C 1
ATOM 7891 O O . LYS A 1 1005 ? -20.531 20.719 23.406 1 71 1005 LYS A O 1
ATOM 7896 N N . GLY A 1 1006 ? -19.047 22.312 24.25 1 70.62 1006 GLY A N 1
ATOM 7897 C CA . GLY A 1 1006 ? -20 23.406 24.141 1 70.62 1006 GLY A CA 1
ATOM 7898 C C . GLY A 1 1006 ? -19.578 24.469 23.156 1 70.62 1006 GLY A C 1
ATOM 7899 O O . GLY A 1 1006 ? -18.797 24.188 22.234 1 70.62 1006 GLY A O 1
ATOM 7900 N N . ASN A 1 1007 ? -20.141 25.625 23.219 1 74.19 1007 ASN A N 1
ATOM 7901 C CA . ASN A 1 1007 ? -19.938 26.703 22.266 1 74.19 1007 ASN A CA 1
ATOM 7902 C C . ASN A 1 1007 ? -19.266 27.906 22.938 1 74.19 1007 ASN A C 1
ATOM 7904 O O . ASN A 1 1007 ? -19.5 29.047 22.547 1 74.19 1007 ASN A O 1
ATOM 7908 N N . THR A 1 1008 ? -18.562 27.625 24.016 1 82.62 1008 THR A N 1
ATOM 7909 C CA . THR A 1 1008 ? -17.984 28.688 24.812 1 82.62 1008 THR A CA 1
ATOM 7910 C C . THR A 1 1008 ? -17.031 29.531 23.984 1 82.62 1008 THR A C 1
ATOM 7912 O O . THR A 1 1008 ? -17.078 30.766 24.016 1 82.62 1008 THR A O 1
ATOM 7915 N N . LEU A 1 1009 ? -16.141 28.859 23.328 1 80.62 1009 LEU A N 1
ATOM 7916 C CA . LEU A 1 1009 ? -15.156 29.594 22.547 1 80.62 1009 LEU A CA 1
ATOM 7917 C C . LEU A 1 1009 ? -15.828 30.406 21.453 1 80.62 1009 LEU A C 1
ATOM 7919 O O . LEU A 1 1009 ? -15.406 31.547 21.172 1 80.62 1009 LEU A O 1
ATOM 7923 N N . ARG A 1 1010 ? -16.797 29.875 20.922 1 74.19 1010 ARG A N 1
ATOM 7924 C CA . ARG A 1 1010 ? -17.578 30.578 19.906 1 74.19 1010 ARG A CA 1
ATOM 7925 C C . ARG A 1 1010 ? -18.219 31.828 20.5 1 74.19 1010 ARG A C 1
ATOM 7927 O O . ARG A 1 1010 ? -18.219 32.875 19.859 1 74.19 1010 ARG A O 1
ATOM 7934 N N . ALA A 1 1011 ? -18.766 31.672 21.578 1 76.81 1011 ALA A N 1
ATOM 7935 C CA . ALA A 1 1011 ? -19.406 32.781 22.266 1 76.81 1011 ALA A CA 1
ATOM 7936 C C . ALA A 1 1011 ? -18.375 33.875 22.578 1 76.81 1011 ALA A C 1
ATOM 7938 O O . ALA A 1 1011 ? -18.656 35.062 22.391 1 76.81 1011 ALA A O 1
ATOM 7939 N N . LEU A 1 1012 ? -17.25 33.469 23 1 82 1012 LEU A N 1
ATOM 7940 C CA . LEU A 1 1012 ? -16.203 34.406 23.312 1 82 1012 LEU A CA 1
ATOM 7941 C C . LEU A 1 1012 ? -15.727 35.125 22.047 1 82 1012 LEU A C 1
ATOM 7943 O O . LEU A 1 1012 ? -15.445 36.312 22.078 1 82 1012 LEU A O 1
ATOM 7947 N N . ALA A 1 1013 ? -15.641 34.375 21.016 1 73.25 1013 ALA A N 1
ATOM 7948 C CA . ALA A 1 1013 ? -15.148 34.906 19.75 1 73.25 1013 ALA A CA 1
ATOM 7949 C C . ALA A 1 1013 ? -16.016 36.062 19.266 1 73.25 1013 ALA A C 1
ATOM 7951 O O . ALA A 1 1013 ? -15.555 36.938 18.531 1 73.25 1013 ALA A O 1
ATOM 7952 N N . GLU A 1 1014 ? -17.172 36.031 19.688 1 66.06 1014 GLU A N 1
ATOM 7953 C CA . GLU A 1 1014 ? -18.125 37.062 19.25 1 66.06 1014 GLU A CA 1
ATOM 7954 C C . GLU A 1 1014 ? -17.734 38.438 19.75 1 66.06 1014 GLU A C 1
ATOM 7956 O O . GLU A 1 1014 ? -17.984 39.438 19.078 1 66.06 1014 GLU A O 1
ATOM 7961 N N . TYR A 1 1015 ? -17.125 38.469 20.984 1 71.31 1015 TYR A N 1
ATOM 7962 C CA . TYR A 1 1015 ? -16.953 39.812 21.516 1 71.31 1015 TYR A CA 1
ATOM 7963 C C . TYR A 1 1015 ? -15.578 39.969 22.141 1 71.31 1015 TYR A C 1
ATOM 7965 O O . TYR A 1 1015 ? -15.203 41.062 22.578 1 71.31 1015 TYR A O 1
ATOM 7973 N N . ARG A 1 1016 ? -14.812 38.938 22.188 1 78 1016 ARG A N 1
ATOM 7974 C CA . ARG A 1 1016 ? -13.531 39 22.875 1 78 1016 ARG A CA 1
ATOM 7975 C C . ARG A 1 1016 ? -12.375 38.75 21.906 1 78 1016 ARG A C 1
ATOM 7977 O O . ARG A 1 1016 ? -11.289 38.375 22.328 1 78 1016 ARG A O 1
ATOM 7984 N N . ARG A 1 1017 ? -12.625 38.938 20.766 1 71.44 1017 ARG A N 1
ATOM 7985 C CA . ARG A 1 1017 ? -11.57 38.688 19.781 1 71.44 1017 ARG A CA 1
ATOM 7986 C C . ARG A 1 1017 ? -10.688 39.938 19.625 1 71.44 1017 ARG A C 1
ATOM 7988 O O . ARG A 1 1017 ? -11.195 41.062 19.453 1 71.44 1017 ARG A O 1
ATOM 7995 N N . GLU A 1 1018 ? -9.453 39.75 20.031 1 64.31 1018 GLU A N 1
ATOM 7996 C CA . GLU A 1 1018 ? -8.469 40.844 19.844 1 64.31 1018 GLU A CA 1
ATOM 7997 C C . GLU A 1 1018 ? -7.258 40.344 19.062 1 64.31 1018 GLU A C 1
ATOM 7999 O O . GLU A 1 1018 ? -6.512 39.469 19.547 1 64.31 1018 GLU A O 1
ATOM 8004 N N . ARG A 1 1019 ? -6.988 40.781 18.016 1 54.16 1019 ARG A N 1
ATOM 8005 C CA . ARG A 1 1019 ? -5.836 40.469 17.188 1 54.16 1019 ARG A CA 1
ATOM 8006 C C . ARG A 1 1019 ? -5.723 38.969 16.953 1 54.16 1019 ARG A C 1
ATOM 8008 O O . ARG A 1 1019 ? -4.664 38.375 17.172 1 54.16 1019 ARG A O 1
ATOM 8015 N N . GLY A 1 1020 ? -6.875 38.5 16.672 1 57.53 1020 GLY A N 1
ATOM 8016 C CA . GLY A 1 1020 ? -6.875 37.125 16.281 1 57.53 1020 GLY A CA 1
ATOM 8017 C C . GLY A 1 1020 ? -6.938 36.156 17.469 1 57.53 1020 GLY A C 1
ATOM 8018 O O . GLY A 1 1020 ? -7.023 34.938 17.297 1 57.53 1020 GLY A O 1
ATOM 8019 N N . LYS A 1 1021 ? -6.801 36.688 18.594 1 68.94 1021 LYS A N 1
ATOM 8020 C CA . LYS A 1 1021 ? -6.898 35.875 19.812 1 68.94 1021 LYS A CA 1
ATOM 8021 C C . LYS A 1 1021 ? -8.227 36.125 20.516 1 68.94 1021 LYS A C 1
ATOM 8023 O O . LYS A 1 1021 ? -8.797 37.188 20.438 1 68.94 1021 LYS A O 1
ATOM 8028 N N . ILE A 1 1022 ? -8.797 35.062 20.969 1 76.81 1022 ILE A N 1
ATOM 8029 C CA . ILE A 1 1022 ? -9.969 35.188 21.828 1 76.81 1022 ILE A CA 1
ATOM 8030 C C . ILE A 1 1022 ? -9.531 35.25 23.281 1 76.81 1022 ILE A C 1
ATOM 8032 O O . ILE A 1 1022 ? -9.062 34.25 23.844 1 76.81 1022 ILE A O 1
ATOM 8036 N N . LEU A 1 1023 ? -9.617 36.438 23.75 1 82.31 1023 LEU A N 1
ATOM 8037 C CA . LEU A 1 1023 ? -9.023 36.656 25.062 1 82.31 1023 LEU A CA 1
ATOM 8038 C C . LEU A 1 1023 ? -10.078 36.562 26.156 1 82.31 1023 LEU A C 1
ATOM 8040 O O . LEU A 1 1023 ? -11.195 37.062 26 1 82.31 1023 LEU A O 1
ATOM 8044 N N . PHE A 1 1024 ? -9.844 35.875 27.219 1 89.06 1024 PHE A N 1
ATOM 8045 C CA . PHE A 1 1024 ? -10.719 35.781 28.375 1 89.06 1024 PHE A CA 1
ATOM 8046 C C . PHE A 1 1024 ? -9.938 35.406 29.625 1 89.06 1024 PHE A C 1
ATOM 8048 O O . PHE A 1 1024 ? -9.336 34.312 29.688 1 89.06 1024 PHE A O 1
ATOM 8055 N N . GLY A 1 1025 ? -9.898 36.219 30.609 1 89.75 1025 GLY A N 1
ATOM 8056 C CA . GLY A 1 1025 ? -9.07 36.062 31.781 1 89.75 1025 GLY A CA 1
ATOM 8057 C C . GLY A 1 1025 ? -7.723 36.719 31.688 1 89.75 1025 GLY A C 1
ATOM 8058 O O . GLY A 1 1025 ? -7.258 37.031 30.578 1 89.75 1025 GLY A O 1
ATOM 8059 N N . THR A 1 1026 ? -7.152 37.031 32.75 1 89.5 1026 THR A N 1
ATOM 8060 C CA . THR A 1 1026 ? -5.871 37.75 32.781 1 89.5 1026 THR A CA 1
ATOM 8061 C C . THR A 1 1026 ? -4.855 36.969 33.625 1 89.5 1026 THR A C 1
ATOM 8063 O O . THR A 1 1026 ? -5.184 36.438 34.688 1 89.5 1026 THR A O 1
ATOM 8066 N N . PHE A 1 1027 ? -3.703 36.844 33.094 1 90 1027 PHE A N 1
ATOM 8067 C CA . PHE A 1 1027 ? -2.613 36.156 33.812 1 90 1027 PHE A CA 1
ATOM 8068 C C . PHE A 1 1027 ? -1.89 37.125 34.719 1 90 1027 PHE A C 1
ATOM 8070 O O . PHE A 1 1027 ? -1.678 38.312 34.375 1 90 1027 PHE A O 1
ATOM 8077 N N . PHE A 1 1028 ? -1.543 36.656 35.938 1 87.81 1028 PHE A N 1
ATOM 8078 C CA . PHE A 1 1028 ? -0.754 37.438 36.875 1 87.81 1028 PHE A CA 1
ATOM 8079 C C . PHE A 1 1028 ? 0.476 36.656 37.312 1 87.81 1028 PHE A C 1
ATOM 8081 O O . PHE A 1 1028 ? 0.446 35.406 37.375 1 87.81 1028 PHE A O 1
ATOM 8088 N N . SER A 1 1029 ? 1.553 37.281 37.531 1 86.12 1029 SER A N 1
ATOM 8089 C CA . SER A 1 1029 ? 2.787 36.656 38.031 1 86.12 1029 SER A CA 1
ATOM 8090 C C . SER A 1 1029 ? 3.48 37.562 39.031 1 86.12 1029 SER A C 1
ATOM 8092 O O . SER A 1 1029 ? 3.285 38.781 39.031 1 86.12 1029 SER A O 1
ATOM 8094 N N . GLY A 1 1030 ? 4.211 37 39.938 1 78.19 1030 GLY A N 1
ATOM 8095 C CA . GLY A 1 1030 ? 4.98 37.75 40.906 1 78.19 1030 GLY A CA 1
ATOM 8096 C C . GLY A 1 1030 ? 6.445 37.875 40.531 1 78.19 1030 GLY A C 1
ATOM 8097 O O . GLY A 1 1030 ? 6.91 37.25 39.562 1 78.19 1030 GLY A O 1
ATOM 8098 N N . ASN A 1 1031 ? 7.203 38.906 40.875 1 62.94 1031 ASN A N 1
ATOM 8099 C CA . ASN A 1 1031 ? 8.625 39.156 40.625 1 62.94 1031 ASN A CA 1
ATOM 8100 C C . ASN A 1 1031 ? 9.5 38.094 41.281 1 62.94 1031 ASN A C 1
ATOM 8102 O O . ASN A 1 1031 ? 9.32 37.781 42.469 1 62.94 1031 ASN A O 1
ATOM 8106 N N . SER A 1 1032 ? 10.141 37.281 40.469 1 54.97 1032 SER A N 1
ATOM 8107 C CA . SER A 1 1032 ? 10.938 36.094 40.812 1 54.97 1032 SER A CA 1
ATOM 8108 C C . SER A 1 1032 ? 12.117 36.469 41.688 1 54.97 1032 SER A C 1
ATOM 8110 O O . SER A 1 1032 ? 12.898 35.594 42.094 1 54.97 1032 SER A O 1
ATOM 8112 N N . LYS A 1 1033 ? 12.766 37.75 41.688 1 49.06 1033 LYS A N 1
ATOM 8113 C CA . LYS A 1 1033 ? 14.125 37.844 42.188 1 49.06 1033 LYS A CA 1
ATOM 8114 C C . LYS A 1 1033 ? 14.211 37.312 43.625 1 49.06 1033 LYS A C 1
ATOM 8116 O O . LYS A 1 1033 ? 15.297 36.938 44.094 1 49.06 1033 LYS A O 1
ATOM 8121 N N . ASN A 1 1034 ? 13.57 37.906 44.594 1 41.41 1034 ASN A N 1
ATOM 8122 C CA . ASN A 1 1034 ? 13.836 37.531 45.969 1 41.41 1034 ASN A CA 1
ATOM 8123 C C . ASN A 1 1034 ? 13.07 36.25 46.344 1 41.41 1034 ASN A C 1
ATOM 8125 O O . ASN A 1 1034 ? 11.836 36.219 46.312 1 41.41 1034 ASN A O 1
ATOM 8129 N N . GLU A 1 1035 ? 13.586 35.156 46 1 43.44 1035 GLU A N 1
ATOM 8130 C CA . GLU A 1 1035 ? 13.031 33.875 46.375 1 43.44 1035 GLU A CA 1
ATOM 8131 C C . GLU A 1 1035 ? 12.641 33.875 47.875 1 43.44 1035 GLU A C 1
ATOM 8133 O O . GLU A 1 1035 ? 13.461 33.562 48.719 1 43.44 1035 GLU A O 1
ATOM 8138 N N . PRO A 1 1036 ? 12.109 34.875 48.438 1 44.56 1036 PRO A N 1
ATOM 8139 C CA . PRO A 1 1036 ? 11.93 34.5 49.844 1 44.56 1036 PRO A CA 1
ATOM 8140 C C . PRO A 1 1036 ? 11.156 33.219 50.031 1 44.56 1036 PRO A C 1
ATOM 8142 O O . PRO A 1 1036 ? 10.273 32.875 49.25 1 44.56 1036 PRO A O 1
ATOM 8145 N N . ARG A 1 1037 ? 11.68 32.219 50.719 1 48.72 1037 ARG A N 1
ATOM 8146 C CA . ARG A 1 1037 ? 11.305 30.891 51.188 1 48.72 1037 ARG A CA 1
ATOM 8147 C C . ARG A 1 1037 ? 9.875 30.875 51.719 1 48.72 1037 ARG A C 1
ATOM 8149 O O . ARG A 1 1037 ? 9.375 29.844 52.156 1 48.72 1037 ARG A O 1
ATOM 8156 N N . ASP A 1 1038 ? 9.203 31.984 52.031 1 56.41 1038 ASP A N 1
ATOM 8157 C CA . ASP A 1 1038 ? 8.016 31.859 52.875 1 56.41 1038 ASP A CA 1
ATOM 8158 C C . ASP A 1 1038 ? 6.762 31.656 52.031 1 56.41 1038 ASP A C 1
ATOM 8160 O O . ASP A 1 1038 ? 6.559 32.375 51.031 1 56.41 1038 ASP A O 1
ATOM 8164 N N . VAL A 1 1039 ? 5.984 30.578 52.062 1 71.38 1039 VAL A N 1
ATOM 8165 C CA . VAL A 1 1039 ? 4.723 30.188 51.438 1 71.38 1039 VAL A CA 1
ATOM 8166 C C . VAL A 1 1039 ? 3.602 31.109 51.938 1 71.38 1039 VAL A C 1
ATOM 8168 O O . VAL A 1 1039 ? 3.518 31.406 53.125 1 71.38 1039 VAL A O 1
ATOM 8171 N N . PHE A 1 1040 ? 2.963 31.859 51.094 1 84.25 1040 PHE A N 1
ATOM 8172 C CA . PHE A 1 1040 ? 1.772 32.656 51.344 1 84.25 1040 PHE A CA 1
ATOM 8173 C C . PHE A 1 1040 ? 0.51 31.828 51.188 1 84.25 1040 PHE A C 1
ATOM 8175 O O . PHE A 1 1040 ? 0.412 31.016 50.281 1 84.25 1040 PHE A O 1
ATOM 8182 N N . TRP A 1 1041 ? -0.325 31.875 52.188 1 90 1041 TRP A N 1
ATOM 8183 C CA . TRP A 1 1041 ? -1.584 31.141 52.062 1 90 1041 TRP A CA 1
ATOM 8184 C C . TRP A 1 1041 ? -2.711 32.062 51.625 1 90 1041 TRP A C 1
ATOM 8186 O O . TRP A 1 1041 ? -2.904 33.156 52.188 1 90 1041 TRP A O 1
ATOM 8196 N N . ILE A 1 1042 ? -3.365 31.672 50.656 1 92.88 1042 ILE A N 1
ATOM 8197 C CA . ILE A 1 1042 ? -4.535 32.406 50.188 1 92.88 1042 ILE A CA 1
ATOM 8198 C C . ILE A 1 1042 ? -5.801 31.625 50.5 1 92.88 1042 ILE A C 1
ATOM 8200 O O . ILE A 1 1042 ? -5.781 30.391 50.531 1 92.88 1042 ILE A O 1
ATOM 8204 N N . GLU A 1 1043 ? -6.852 32.375 50.75 1 93.06 1043 GLU A N 1
ATOM 8205 C CA . GLU A 1 1043 ? -8.117 31.75 51.156 1 93.06 1043 GLU A CA 1
ATOM 8206 C C . GLU A 1 1043 ? -9.297 32.438 50.469 1 93.06 1043 GLU A C 1
ATOM 8208 O O . GLU A 1 1043 ? -9.219 33.625 50.156 1 93.06 1043 GLU A O 1
ATOM 8213 N N . GLU A 1 1044 ? -10.266 31.641 50.281 1 94.19 1044 GLU A N 1
ATOM 8214 C CA . GLU A 1 1044 ? -11.516 32.25 49.844 1 94.19 1044 GLU A CA 1
ATOM 8215 C C . GLU A 1 1044 ? -11.953 33.375 50.812 1 94.19 1044 GLU A C 1
ATOM 8217 O O . GLU A 1 1044 ? -11.867 33.219 52.031 1 94.19 1044 GLU A O 1
ATOM 8222 N N . GLY A 1 1045 ? -12.336 34.5 50.281 1 90.81 1045 GLY A N 1
ATOM 8223 C CA . GLY A 1 1045 ? -12.742 35.625 51.125 1 90.81 1045 GLY A CA 1
ATOM 8224 C C . GLY A 1 1045 ? -11.664 36.688 51.25 1 90.81 1045 GLY A C 1
ATOM 8225 O O . GLY A 1 1045 ? -11.945 37.812 51.625 1 90.81 1045 GLY A O 1
ATOM 8226 N N . ASN A 1 1046 ? -10.438 36.281 50.906 1 92.88 1046 ASN A N 1
ATOM 8227 C CA . ASN A 1 1046 ? -9.375 37.25 50.969 1 92.88 1046 ASN A CA 1
ATOM 8228 C C . ASN A 1 1046 ? -9.664 38.438 50.031 1 92.88 1046 ASN A C 1
ATOM 8230 O O . ASN A 1 1046 ? -10.227 38.25 48.938 1 92.88 1046 ASN A O 1
ATOM 8234 N N . GLU A 1 1047 ? -9.281 39.531 50.469 1 89.44 1047 GLU A N 1
ATOM 8235 C CA . GLU A 1 1047 ? -9.461 40.75 49.656 1 89.44 1047 GLU A CA 1
ATOM 8236 C C . GLU A 1 1047 ? -8.391 40.875 48.594 1 89.44 1047 GLU A C 1
ATOM 8238 O O . GLU A 1 1047 ? -7.215 40.562 48.844 1 89.44 1047 GLU A O 1
ATOM 8243 N N . VAL A 1 1048 ? -8.844 41.219 47.469 1 92.38 1048 VAL A N 1
ATOM 8244 C CA . VAL A 1 1048 ? -7.957 41.469 46.312 1 92.38 1048 VAL A CA 1
ATOM 8245 C C . VAL A 1 1048 ? -8.094 42.906 45.875 1 92.38 1048 VAL A C 1
ATOM 8247 O O . VAL A 1 1048 ? -9.148 43.312 45.375 1 92.38 1048 VAL A O 1
ATOM 8250 N N . CYS A 1 1049 ? -7.07 43.594 46.031 1 87.75 1049 CYS A N 1
ATOM 8251 C CA . CYS A 1 1049 ? -7.059 45 45.594 1 87.75 1049 CYS A CA 1
ATOM 8252 C C . CYS A 1 1049 ? -6.391 45.125 44.219 1 87.75 1049 CYS A C 1
ATOM 8254 O O . CYS A 1 1049 ? -5.262 44.688 44.031 1 87.75 1049 CYS A O 1
ATOM 8256 N N . ALA A 1 1050 ? -7.109 45.656 43.406 1 87.44 1050 ALA A N 1
ATOM 8257 C CA . ALA A 1 1050 ? -6.582 45.75 42.062 1 87.44 1050 ALA A CA 1
ATOM 8258 C C . ALA A 1 1050 ? -6.352 47.219 41.656 1 87.44 1050 ALA A C 1
ATOM 8260 O O . ALA A 1 1050 ? -7.102 48.094 42.094 1 87.44 1050 ALA A O 1
ATOM 8261 N N . SER A 1 1051 ? -5.266 47.5 41.031 1 80.31 1051 SER A N 1
ATOM 8262 C CA . SER A 1 1051 ? -4.973 48.844 40.469 1 80.31 1051 SER A CA 1
ATOM 8263 C C . SER A 1 1051 ? -4.586 48.75 39 1 80.31 1051 SER A C 1
ATOM 8265 O O . SER A 1 1051 ? -4.074 47.719 38.562 1 80.31 1051 SER A O 1
ATOM 8267 N N . MET B 1 1 ? -37.75 -42.688 28.344 1 17.7 1 MET B N 1
ATOM 8268 C CA . MET B 1 1 ? -38.906 -42.75 27.469 1 17.7 1 MET B CA 1
ATOM 8269 C C . MET B 1 1 ? -39.531 -41.344 27.312 1 17.7 1 MET B C 1
ATOM 8271 O O . MET B 1 1 ? -39.969 -40.969 26.219 1 17.7 1 MET B O 1
ATOM 8275 N N . THR B 1 2 ? -39.844 -40.75 28.516 1 19.08 2 THR B N 1
ATOM 8276 C CA . THR B 1 2 ? -40.938 -39.906 28.938 1 19.08 2 THR B CA 1
ATOM 8277 C C . THR B 1 2 ? -40.719 -38.469 28.438 1 19.08 2 THR B C 1
ATOM 8279 O O . THR B 1 2 ? -41.656 -37.688 28.359 1 19.08 2 THR B O 1
ATOM 8282 N N . SER B 1 3 ? -39.469 -38.094 28.406 1 19.89 3 SER B N 1
ATOM 8283 C CA . SER B 1 3 ? -38.938 -36.781 28.734 1 19.89 3 SER B CA 1
ATOM 8284 C C . SER B 1 3 ? -39.156 -35.781 27.594 1 19.89 3 SER B C 1
ATOM 8286 O O . SER B 1 3 ? -38.656 -34.656 27.656 1 19.89 3 SER B O 1
ATOM 8288 N N . ARG B 1 4 ? -39.5 -36.344 26.375 1 21.44 4 ARG B N 1
ATOM 8289 C CA . ARG B 1 4 ? -39.125 -35.844 25.047 1 21.44 4 ARG B CA 1
ATOM 8290 C C . ARG B 1 4 ? -40.062 -34.719 24.625 1 21.44 4 ARG B C 1
ATOM 8292 O O . ARG B 1 4 ? -39.875 -34.156 23.547 1 21.44 4 ARG B O 1
ATOM 8299 N N . PHE B 1 5 ? -41.312 -34.594 25.312 1 21.03 5 PHE B N 1
ATOM 8300 C CA . PHE B 1 5 ? -42.594 -34.125 24.766 1 21.03 5 PHE B CA 1
ATOM 8301 C C . PHE B 1 5 ? -42.625 -32.625 24.75 1 21.03 5 PHE B C 1
ATOM 8303 O O . PHE B 1 5 ? -43.406 -32.031 24 1 21.03 5 PHE B O 1
ATOM 8310 N N . TYR B 1 6 ? -42.031 -31.969 25.766 1 20.83 6 TYR B N 1
ATOM 8311 C CA . TYR B 1 6 ? -42.625 -30.781 26.359 1 20.83 6 TYR B CA 1
ATOM 8312 C C . TYR B 1 6 ? -42.375 -29.547 25.484 1 20.83 6 TYR B C 1
ATOM 8314 O O . TYR B 1 6 ? -42.812 -28.453 25.828 1 20.83 6 TYR B O 1
ATOM 8322 N N . ALA B 1 7 ? -41.438 -29.656 24.453 1 20.05 7 ALA B N 1
ATOM 8323 C CA . ALA B 1 7 ? -40.688 -28.484 24.047 1 20.05 7 ALA B CA 1
ATOM 8324 C C . ALA B 1 7 ? -41.531 -27.609 23.094 1 20.05 7 ALA B C 1
ATOM 8326 O O . ALA B 1 7 ? -41.094 -26.516 22.734 1 20.05 7 ALA B O 1
ATOM 8327 N N . ILE B 1 8 ? -42.594 -28.203 22.406 1 21.42 8 ILE B N 1
ATOM 8328 C CA . ILE B 1 8 ? -43.188 -27.797 21.125 1 21.42 8 ILE B CA 1
ATOM 8329 C C . ILE B 1 8 ? -44.094 -26.594 21.312 1 21.42 8 ILE B C 1
ATOM 8331 O O . ILE B 1 8 ? -44.312 -25.828 20.375 1 21.42 8 ILE B O 1
ATOM 8335 N N . ASN B 1 9 ? -44.656 -26.516 22.531 1 20.39 9 ASN B N 1
ATOM 8336 C CA . ASN B 1 9 ? -45.969 -25.875 22.688 1 20.39 9 ASN B CA 1
ATOM 8337 C C . ASN B 1 9 ? -45.875 -24.359 22.609 1 20.39 9 ASN B C 1
ATOM 8339 O O . ASN B 1 9 ? -46.875 -23.672 22.391 1 20.39 9 ASN B O 1
ATOM 8343 N N . SER B 1 10 ? -44.688 -23.844 23.078 1 21.72 10 SER B N 1
ATOM 8344 C CA . SER B 1 10 ? -44.812 -22.516 23.672 1 21.72 10 SER B CA 1
ATOM 8345 C C . SER B 1 10 ? -44.906 -21.453 22.594 1 21.72 10 SER B C 1
ATOM 8347 O O . SER B 1 10 ? -45.094 -20.266 22.906 1 21.72 10 SER B O 1
ATOM 8349 N N . SER B 1 11 ? -44.594 -21.734 21.312 1 20.34 11 SER B N 1
ATOM 8350 C CA . SER B 1 11 ? -44.188 -20.719 20.344 1 20.34 11 SER B CA 1
ATOM 8351 C C . SER B 1 11 ? -45.406 -20.062 19.703 1 20.34 11 SER B C 1
ATOM 8353 O O . SER B 1 11 ? -45.25 -19.172 18.859 1 20.34 11 SER B O 1
ATOM 8355 N N . MET B 1 12 ? -46.625 -20.625 19.812 1 21.56 12 MET B N 1
ATOM 8356 C CA . MET B 1 12 ? -47.812 -20.328 18.969 1 21.56 12 MET B CA 1
ATOM 8357 C C . MET B 1 12 ? -48.438 -19 19.375 1 21.56 12 MET B C 1
ATOM 8359 O O . MET B 1 12 ? -49.188 -18.422 18.594 1 21.56 12 MET B O 1
ATOM 8363 N N . ASN B 1 13 ? -48.312 -18.641 20.656 1 21.56 13 ASN B N 1
ATOM 8364 C CA . ASN B 1 13 ? -49.312 -17.797 21.25 1 21.56 13 ASN B CA 1
ATOM 8365 C C . ASN B 1 13 ? -49.188 -16.344 20.797 1 21.56 13 ASN B C 1
ATOM 8367 O O . ASN B 1 13 ? -50.125 -15.547 21 1 21.56 13 ASN B O 1
ATOM 8371 N N . ILE B 1 14 ? -48 -15.875 20.344 1 22.03 14 ILE B N 1
ATOM 8372 C CA . ILE B 1 14 ? -47.75 -14.445 20.469 1 22.03 14 ILE B CA 1
ATOM 8373 C C . ILE B 1 14 ? -48.312 -13.711 19.25 1 22.03 14 ILE B C 1
ATOM 8375 O O . ILE B 1 14 ? -48.406 -12.484 19.25 1 22.03 14 ILE B O 1
ATOM 8379 N N . ILE B 1 15 ? -48.688 -14.383 18.109 1 22.61 15 ILE B N 1
ATOM 8380 C CA . ILE B 1 15 ? -48.875 -13.758 16.797 1 22.61 15 ILE B CA 1
ATOM 8381 C C . ILE B 1 15 ? -50.219 -13.016 16.781 1 22.61 15 ILE B C 1
ATOM 8383 O O . ILE B 1 15 ? -50.406 -12.109 15.969 1 22.61 15 ILE B O 1
ATOM 8387 N N . SER B 1 16 ? -51.125 -13.328 17.656 1 22.58 16 SER B N 1
ATOM 8388 C CA . SER B 1 16 ? -52.531 -12.992 17.469 1 22.58 16 SER B CA 1
ATOM 8389 C C . SER B 1 16 ? -52.781 -11.508 17.719 1 22.58 16 SER B C 1
ATOM 8391 O O . SER B 1 16 ? -53.656 -10.914 17.109 1 22.58 16 SER B O 1
ATOM 8393 N N . ARG B 1 17 ? -52.062 -10.891 18.719 1 24.11 17 ARG B N 1
ATOM 8394 C CA . ARG B 1 17 ? -52.625 -9.727 19.406 1 24.11 17 ARG B CA 1
ATOM 8395 C C . ARG B 1 17 ? -52.438 -8.469 18.578 1 24.11 17 ARG B C 1
ATOM 8397 O O . ARG B 1 17 ? -53.156 -7.473 18.781 1 24.11 17 ARG B O 1
ATOM 8404 N N . VAL B 1 18 ? -51.469 -8.367 17.562 1 23.16 18 VAL B N 1
ATOM 8405 C CA . VAL B 1 18 ? -51.062 -7.031 17.156 1 23.16 18 VAL B CA 1
ATOM 8406 C C . VAL B 1 18 ? -51.938 -6.543 16.016 1 23.16 18 VAL B C 1
ATOM 8408 O O . VAL B 1 18 ? -51.812 -5.402 15.57 1 23.16 18 VAL B O 1
ATOM 8411 N N . HIS B 1 19 ? -52.906 -7.262 15.398 1 25 19 HIS B N 1
ATOM 8412 C CA . HIS B 1 19 ? -53.656 -7.047 14.164 1 25 19 HIS B CA 1
ATOM 8413 C C . HIS B 1 19 ? -54.656 -5.914 14.312 1 25 19 HIS B C 1
ATOM 8415 O O . HIS B 1 19 ? -55 -5.258 13.336 1 25 19 HIS B O 1
ATOM 8421 N N . ALA B 1 20 ? -55.094 -5.75 15.57 1 26.02 20 ALA B N 1
ATOM 8422 C CA . ALA B 1 20 ? -56.406 -5.125 15.75 1 26.02 20 ALA B CA 1
ATOM 8423 C C . ALA B 1 20 ? -56.312 -3.615 15.539 1 26.02 20 ALA B C 1
ATOM 8425 O O . ALA B 1 20 ? -57.219 -3.016 14.945 1 26.02 20 ALA B O 1
ATOM 8426 N N . THR B 1 21 ? -55.219 -2.955 15.977 1 26.81 21 THR B N 1
ATOM 8427 C CA . THR B 1 21 ? -55.344 -1.558 16.375 1 26.81 21 THR B CA 1
ATOM 8428 C C . THR B 1 21 ? -55.25 -0.64 15.156 1 26.81 21 THR B C 1
ATOM 8430 O O . THR B 1 21 ? -55.75 0.49 15.188 1 26.81 21 THR B O 1
ATOM 8433 N N . ILE B 1 22 ? -54.625 -1.09 14.016 1 26.61 22 ILE B N 1
ATOM 8434 C CA . ILE B 1 22 ? -54.219 -0.112 13.016 1 26.61 22 ILE B CA 1
ATOM 8435 C C . ILE B 1 22 ? -55.406 0.238 12.125 1 26.61 22 ILE B C 1
ATOM 8437 O O . ILE B 1 22 ? -55.406 1.259 11.43 1 26.61 22 ILE B O 1
ATOM 8441 N N . PHE B 1 23 ? -56.5 -0.54 12.109 1 28.75 23 PHE B N 1
ATOM 8442 C CA . PHE B 1 23 ? -57.625 -0.417 11.211 1 28.75 23 PHE B CA 1
ATOM 8443 C C . PHE B 1 23 ? -58.375 0.893 11.445 1 28.75 23 PHE B C 1
ATOM 8445 O O . PHE B 1 23 ? -58.75 1.572 10.5 1 28.75 23 PHE B O 1
ATOM 8452 N N . ASP B 1 24 ? -58.438 1.2 12.727 1 30.92 24 ASP B N 1
ATOM 8453 C CA . ASP B 1 24 ? -59.469 2.145 13.18 1 30.92 24 ASP B CA 1
ATOM 8454 C C . ASP B 1 24 ? -59.125 3.568 12.75 1 30.92 24 ASP B C 1
ATOM 8456 O O . ASP B 1 24 ? -60 4.352 12.414 1 30.92 24 ASP B O 1
ATOM 8460 N N . ARG B 1 25 ? -57.844 3.861 12.703 1 31.84 25 ARG B N 1
ATOM 8461 C CA . ARG B 1 25 ? -57.5 5.281 12.688 1 31.84 25 ARG B CA 1
ATOM 8462 C C . ARG B 1 25 ? -57.688 5.879 11.297 1 31.84 25 ARG B C 1
ATOM 8464 O O . ARG B 1 25 ? -57.781 7.098 11.148 1 31.84 25 ARG B O 1
ATOM 8471 N N . TRP B 1 26 ? -57.688 5.004 10.211 1 32.41 26 TRP B N 1
ATOM 8472 C CA . TRP B 1 26 ? -57.656 5.477 8.828 1 32.41 26 TRP B CA 1
ATOM 8473 C C . TRP B 1 26 ? -59.031 6.004 8.422 1 32.41 26 TRP B C 1
ATOM 8475 O O . TRP B 1 26 ? -59.125 6.98 7.672 1 32.41 26 TRP B O 1
ATOM 8485 N N . VAL B 1 27 ? -60.031 5.594 9.164 1 29.17 27 VAL B N 1
ATOM 8486 C CA . VAL B 1 27 ? -61.406 5.926 8.844 1 29.17 27 VAL B CA 1
ATOM 8487 C C . VAL B 1 27 ? -61.625 7.426 9 1 29.17 27 VAL B C 1
ATOM 8489 O O . VAL B 1 27 ? -62.312 8.055 8.172 1 29.17 27 VAL B O 1
ATOM 8492 N N . ALA B 1 28 ? -61.031 7.832 10.18 1 30.34 28 ALA B N 1
ATOM 8493 C CA . ALA B 1 28 ? -61.562 9.086 10.727 1 30.34 28 ALA B CA 1
ATOM 8494 C C . ALA B 1 28 ? -61.219 10.258 9.805 1 30.34 28 ALA B C 1
ATOM 8496 O O . ALA B 1 28 ? -61.906 11.281 9.836 1 30.34 28 ALA B O 1
ATOM 8497 N N . ILE B 1 29 ? -60.094 10.141 9.203 1 27.95 29 ILE B N 1
ATOM 8498 C CA . ILE B 1 29 ? -59.656 11.438 8.703 1 27.95 29 ILE B CA 1
ATOM 8499 C C . ILE B 1 29 ? -60.469 11.812 7.461 1 27.95 29 ILE B C 1
ATOM 8501 O O . ILE B 1 29 ? -60.688 12.992 7.203 1 27.95 29 ILE B O 1
ATOM 8505 N N . ASN B 1 30 ? -60.719 10.703 6.457 1 27.34 30 ASN B N 1
ATOM 8506 C CA . ASN B 1 30 ? -61.094 11.188 5.137 1 27.34 30 ASN B CA 1
ATOM 8507 C C . ASN B 1 30 ? -62.625 11.312 5.004 1 27.34 30 ASN B C 1
ATOM 8509 O O . ASN B 1 30 ? -63.344 10.375 5.328 1 27.34 30 ASN B O 1
ATOM 8513 N N . GLY B 1 31 ? -63.438 12.328 5.27 1 28.83 31 GLY B N 1
ATOM 8514 C CA . GLY B 1 31 ? -64.75 12.898 5.426 1 28.83 31 GLY B CA 1
ATOM 8515 C C . GLY B 1 31 ? -65.812 12.18 4.613 1 28.83 31 GLY B C 1
ATOM 8516 O O . GLY B 1 31 ? -66.938 12.719 4.363 1 28.83 31 GLY B O 1
ATOM 8517 N N . PHE B 1 32 ? -65.5 11.445 3.537 1 27.83 32 PHE B N 1
ATOM 8518 C CA . PHE B 1 32 ? -66.5 11.156 2.537 1 27.83 32 PHE B CA 1
ATOM 8519 C C . PHE B 1 32 ? -67.625 10.305 3.135 1 27.83 32 PHE B C 1
ATOM 8521 O O . PHE B 1 32 ? -67.375 9.539 4.074 1 27.83 32 PHE B O 1
ATOM 8528 N N . ASN B 1 33 ? -68.938 10.703 2.916 1 25.58 33 ASN B N 1
ATOM 8529 C CA . ASN B 1 33 ? -70.25 10.273 3.422 1 25.58 33 ASN B CA 1
ATOM 8530 C C . ASN B 1 33 ? -70.438 8.766 3.236 1 25.58 33 ASN B C 1
ATOM 8532 O O . ASN B 1 33 ? -69.75 8.141 2.426 1 25.58 33 ASN B O 1
ATOM 8536 N N . SER B 1 34 ? -71.5 8.055 3.918 1 23.97 34 SER B N 1
ATOM 8537 C CA . SER B 1 34 ? -71.875 6.707 4.352 1 23.97 34 SER B CA 1
ATOM 8538 C C . SER B 1 34 ? -72.125 5.797 3.16 1 23.97 34 SER B C 1
ATOM 8540 O O . SER B 1 34 ? -71.75 4.629 3.158 1 23.97 34 SER B O 1
ATOM 8542 N N . ASP B 1 35 ? -73.188 6.008 2.227 1 23.53 35 ASP B N 1
ATOM 8543 C CA . ASP B 1 35 ? -74.188 4.988 1.919 1 23.53 35 ASP B CA 1
ATOM 8544 C C . ASP B 1 35 ? -73.625 3.99 0.895 1 23.53 35 ASP B C 1
ATOM 8546 O O . ASP B 1 35 ? -73.875 2.783 1.021 1 23.53 35 ASP B O 1
ATOM 8550 N N . ASP B 1 36 ? -73.562 4.348 -0.458 1 25.47 36 ASP B N 1
ATOM 8551 C CA . ASP B 1 36 ? -74.062 3.453 -1.506 1 25.47 36 ASP B CA 1
ATOM 8552 C C . ASP B 1 36 ? -73.062 2.287 -1.722 1 25.47 36 ASP B C 1
ATOM 8554 O O . ASP B 1 36 ? -71.875 2.486 -1.813 1 25.47 36 ASP B O 1
ATOM 8558 N N . ASN B 1 37 ? -73.562 0.975 -1.415 1 25.78 37 ASN B N 1
ATOM 8559 C CA . ASN B 1 37 ? -73.188 -0.431 -1.315 1 25.78 37 ASN B CA 1
ATOM 8560 C C . ASN B 1 37 ? -72.438 -0.905 -2.564 1 25.78 37 ASN B C 1
ATOM 8562 O O . ASN B 1 37 ? -71.625 -1.815 -2.494 1 25.78 37 ASN B O 1
ATOM 8566 N N . PHE B 1 38 ? -73 -0.45 -3.764 1 27.75 38 PHE B N 1
ATOM 8567 C CA . PHE B 1 38 ? -73 -1.238 -4.988 1 27.75 38 PHE B CA 1
ATOM 8568 C C . PHE B 1 38 ? -71.562 -1.257 -5.566 1 27.75 38 PHE B C 1
ATOM 8570 O O . PHE B 1 38 ? -71.062 -2.309 -5.973 1 27.75 38 PHE B O 1
ATOM 8577 N N . PHE B 1 39 ? -71.062 0.024 -5.59 1 28.06 39 PHE B N 1
ATOM 8578 C CA . PHE B 1 39 ? -69.938 0.185 -6.523 1 28.06 39 PHE B CA 1
ATOM 8579 C C . PHE B 1 39 ? -68.688 -0.525 -6.012 1 28.06 39 PHE B C 1
ATOM 8581 O O . PHE B 1 39 ? -67.688 -0.627 -6.727 1 28.06 39 PHE B O 1
ATOM 8588 N N . ARG B 1 40 ? -68.812 -0.769 -4.66 1 27.67 40 ARG B N 1
ATOM 8589 C CA . ARG B 1 40 ? -67.75 -1.471 -3.973 1 27.67 40 ARG B CA 1
ATOM 8590 C C . ARG B 1 40 ? -67.5 -2.869 -4.551 1 27.67 40 ARG B C 1
ATOM 8592 O O . ARG B 1 40 ? -66.438 -3.402 -4.531 1 27.67 40 ARG B O 1
ATOM 8599 N N . SER B 1 41 ? -68.688 -3.391 -4.988 1 26.8 41 SER B N 1
ATOM 8600 C CA . SER B 1 41 ? -68.75 -4.789 -5.402 1 26.8 41 SER B CA 1
ATOM 8601 C C . SER B 1 41 ? -67.875 -5.035 -6.637 1 26.8 41 SER B C 1
ATOM 8603 O O . SER B 1 41 ? -67.25 -6.09 -6.762 1 26.8 41 SER B O 1
ATOM 8605 N N . ILE B 1 42 ? -68 -4.02 -7.602 1 30.64 42 ILE B N 1
ATOM 8606 C CA . ILE B 1 42 ? -67.562 -4.34 -8.961 1 30.64 42 ILE B CA 1
ATOM 8607 C C . ILE B 1 42 ? -66.062 -4.363 -9.031 1 30.64 42 ILE B C 1
ATOM 8609 O O . ILE B 1 42 ? -65.438 -5.258 -9.648 1 30.64 42 ILE B O 1
ATOM 8613 N N . VAL B 1 43 ? -65.5 -3.295 -8.32 1 28.02 43 VAL B N 1
ATOM 8614 C CA . VAL B 1 43 ? -64.125 -3.111 -8.625 1 28.02 43 VAL B CA 1
ATOM 8615 C C . VAL B 1 43 ? -63.312 -4.254 -8.008 1 28.02 43 VAL B C 1
ATOM 8617 O O . VAL B 1 43 ? -62.312 -4.715 -8.602 1 28.02 43 VAL B O 1
ATOM 8620 N N . THR B 1 44 ? -63.875 -4.828 -6.82 1 29.19 44 THR B N 1
ATOM 8621 C CA . THR B 1 44 ? -63.25 -5.969 -6.172 1 29.19 44 THR B CA 1
ATOM 8622 C C . THR B 1 44 ? -63.25 -7.188 -7.094 1 29.19 44 THR B C 1
ATOM 8624 O O . THR B 1 44 ? -62.281 -7.953 -7.125 1 29.19 44 THR B O 1
ATOM 8627 N N . ALA B 1 45 ? -64.312 -7.273 -7.961 1 31.55 45 ALA B N 1
ATOM 8628 C CA . ALA B 1 45 ? -64.438 -8.438 -8.828 1 31.55 45 ALA B CA 1
ATOM 8629 C C . ALA B 1 45 ? -63.375 -8.469 -9.906 1 31.55 45 ALA B C 1
ATOM 8631 O O . ALA B 1 45 ? -62.844 -9.531 -10.203 1 31.55 45 ALA B O 1
ATOM 8632 N N . ILE B 1 46 ? -63.156 -7.258 -10.516 1 35.12 46 ILE B N 1
ATOM 8633 C CA . ILE B 1 46 ? -62.312 -7.254 -11.703 1 35.12 46 ILE B CA 1
ATOM 8634 C C . ILE B 1 46 ? -60.844 -7.559 -11.305 1 35.12 46 ILE B C 1
ATOM 8636 O O . ILE B 1 46 ? -60.188 -8.352 -11.969 1 35.12 46 ILE B O 1
ATOM 8640 N N . ILE B 1 47 ? -60.406 -6.93 -10.172 1 30.81 47 ILE B N 1
ATOM 8641 C CA . ILE B 1 47 ? -59 -7.148 -9.797 1 30.81 47 ILE B CA 1
ATOM 8642 C C . ILE B 1 47 ? -58.812 -8.617 -9.43 1 30.81 47 ILE B C 1
ATOM 8644 O O . ILE B 1 47 ? -57.781 -9.211 -9.773 1 30.81 47 ILE B O 1
ATOM 8648 N N . ALA B 1 48 ? -59.938 -9.336 -8.922 1 30.16 48 ALA B N 1
ATOM 8649 C CA . ALA B 1 48 ? -59.906 -10.766 -8.656 1 30.16 48 ALA B CA 1
ATOM 8650 C C . ALA B 1 48 ? -59.688 -11.562 -9.938 1 30.16 48 ALA B C 1
ATOM 8652 O O . ALA B 1 48 ? -58.938 -12.555 -9.938 1 30.16 48 ALA B O 1
ATOM 8653 N N . ILE B 1 49 ? -60.312 -11.094 -11.086 1 34.34 49 ILE B N 1
ATOM 8654 C CA . ILE B 1 49 ? -60.281 -11.898 -12.305 1 34.34 49 ILE B CA 1
ATOM 8655 C C . ILE B 1 49 ? -58.906 -11.867 -12.914 1 34.34 49 ILE B C 1
ATOM 8657 O O . ILE B 1 49 ? -58.375 -12.898 -13.344 1 34.34 49 ILE B O 1
ATOM 8661 N N . ILE B 1 50 ? -58.281 -10.633 -13.031 1 32.47 50 ILE B N 1
ATOM 8662 C CA . ILE B 1 50 ? -57 -10.578 -13.758 1 32.47 50 ILE B CA 1
ATOM 8663 C C . ILE B 1 50 ? -55.938 -11.352 -12.977 1 32.47 50 ILE B C 1
ATOM 8665 O O . ILE B 1 50 ? -55.156 -12.094 -13.562 1 32.47 50 ILE B O 1
ATOM 8669 N N . PHE B 1 51 ? -55.906 -11.32 -11.586 1 31.12 51 PHE B N 1
ATOM 8670 C CA . PHE B 1 51 ? -54.969 -12.109 -10.797 1 31.12 51 PHE B CA 1
ATOM 8671 C C . PHE B 1 51 ? -55.25 -13.602 -10.977 1 31.12 51 PHE B C 1
ATOM 8673 O O . PHE B 1 51 ? -54.312 -14.422 -10.867 1 31.12 51 PHE B O 1
ATOM 8680 N N . PHE B 1 52 ? -56.562 -13.992 -11.211 1 30.2 52 PHE B N 1
ATOM 8681 C CA . PHE B 1 52 ? -56.906 -15.391 -11.398 1 30.2 52 PHE B CA 1
ATOM 8682 C C . PHE B 1 52 ? -56.281 -15.93 -12.688 1 30.2 52 PHE B C 1
ATOM 8684 O O . PHE B 1 52 ? -55.781 -17.062 -12.727 1 30.2 52 PHE B O 1
ATOM 8691 N N . LYS B 1 53 ? -56.438 -15.203 -13.883 1 30.28 53 LYS B N 1
ATOM 8692 C CA . LYS B 1 53 ? -56.031 -15.773 -15.164 1 30.28 53 LYS B CA 1
ATOM 8693 C C . LYS B 1 53 ? -54.5 -15.953 -15.234 1 30.28 53 LYS B C 1
ATOM 8695 O O . LYS B 1 53 ? -54 -16.922 -15.82 1 30.28 53 LYS B O 1
ATOM 8700 N N . LEU B 1 54 ? -53.719 -14.93 -14.773 1 27.03 54 LEU B N 1
ATOM 8701 C CA . LEU B 1 54 ? -52.281 -15.086 -14.883 1 27.03 54 LEU B CA 1
ATOM 8702 C C . LEU B 1 54 ? -51.781 -16.219 -13.992 1 27.03 54 LEU B C 1
ATOM 8704 O O . LEU B 1 54 ? -50.781 -16.875 -14.297 1 27.03 54 LEU B O 1
ATOM 8708 N N . LEU B 1 55 ? -52.5 -16.594 -12.844 1 26.17 55 LEU B N 1
ATOM 8709 C CA . LEU B 1 55 ? -52.219 -17.797 -12.062 1 26.17 55 LEU B CA 1
ATOM 8710 C C . LEU B 1 55 ? -52.5 -19.062 -12.867 1 26.17 55 LEU B C 1
ATOM 8712 O O . LEU B 1 55 ? -51.875 -20.094 -12.648 1 26.17 55 LEU B O 1
ATOM 8716 N N . LEU B 1 56 ? -53.531 -19.031 -13.734 1 26.44 56 LEU B N 1
ATOM 8717 C CA . LEU B 1 56 ? -53.906 -20.312 -14.328 1 26.44 56 LEU B CA 1
ATOM 8718 C C . LEU B 1 56 ? -52.781 -20.828 -15.234 1 26.44 56 LEU B C 1
ATOM 8720 O O . LEU B 1 56 ? -52.562 -22.031 -15.312 1 26.44 56 LEU B O 1
ATOM 8724 N N . HIS B 1 57 ? -52.281 -20.016 -16.25 1 25.97 57 HIS B N 1
ATOM 8725 C CA . HIS B 1 57 ? -51.406 -20.594 -17.281 1 25.97 57 HIS B CA 1
ATOM 8726 C C . HIS B 1 57 ? -50.094 -21.047 -16.688 1 25.97 57 HIS B C 1
ATOM 8728 O O . HIS B 1 57 ? -49.344 -21.781 -17.344 1 25.97 57 HIS B O 1
ATOM 8734 N N . TRP B 1 58 ? -49.656 -20.391 -15.617 1 23.73 58 TRP B N 1
ATOM 8735 C CA . TRP B 1 58 ? -48.344 -20.797 -15.086 1 23.73 58 TRP B CA 1
ATOM 8736 C C . TRP B 1 58 ? -48.438 -22.172 -14.43 1 23.73 58 TRP B C 1
ATOM 8738 O O . TRP B 1 58 ? -47.438 -22.688 -13.906 1 23.73 58 TRP B O 1
ATOM 8748 N N . ARG B 1 59 ? -49.656 -22.75 -14.273 1 22 59 ARG B N 1
ATOM 8749 C CA . ARG B 1 59 ? -49.812 -24 -13.531 1 22 59 ARG B CA 1
ATOM 8750 C C . ARG B 1 59 ? -49.125 -25.156 -14.227 1 22 59 ARG B C 1
ATOM 8752 O O . ARG B 1 59 ? -48.781 -26.156 -13.586 1 22 59 ARG B O 1
ATOM 8759 N N . SER B 1 60 ? -49.312 -25.312 -15.547 1 21.78 60 SER B N 1
ATOM 8760 C CA . SER B 1 60 ? -49.344 -26.719 -15.953 1 21.78 60 SER B CA 1
ATOM 8761 C C . SER B 1 60 ? -47.938 -27.328 -15.945 1 21.78 60 SER B C 1
ATOM 8763 O O . SER B 1 60 ? -47.781 -28.516 -15.688 1 21.78 60 SER B O 1
ATOM 8765 N N . ARG B 1 61 ? -46.938 -26.766 -16.719 1 23.5 61 ARG B N 1
ATOM 8766 C CA . ARG B 1 61 ? -45.938 -27.734 -17.094 1 23.5 61 ARG B CA 1
ATOM 8767 C C . ARG B 1 61 ? -45.031 -28.109 -15.906 1 23.5 61 ARG B C 1
ATOM 8769 O O . ARG B 1 61 ? -44.188 -27.312 -15.508 1 23.5 61 ARG B O 1
ATOM 8776 N N . LYS B 1 62 ? -45.531 -28.891 -14.992 1 25.45 62 LYS B N 1
ATOM 8777 C CA . LYS B 1 62 ? -44.906 -29.531 -13.836 1 25.45 62 LYS B CA 1
ATOM 8778 C C . LYS B 1 62 ? -43.656 -30.328 -14.242 1 25.45 62 LYS B C 1
ATOM 8780 O O . LYS B 1 62 ? -43.781 -31.453 -14.742 1 25.45 62 LYS B O 1
ATOM 8785 N N . ARG B 1 63 ? -42.688 -29.656 -14.852 1 23.52 63 ARG B N 1
ATOM 8786 C CA . ARG B 1 63 ? -41.562 -30.547 -15.164 1 23.52 63 ARG B CA 1
ATOM 8787 C C . ARG B 1 63 ? -41.094 -31.281 -13.914 1 23.52 63 ARG B C 1
ATOM 8789 O O . ARG B 1 63 ? -41 -30.672 -12.836 1 23.52 63 ARG B O 1
ATOM 8796 N N . HIS B 1 64 ? -41.281 -32.594 -13.883 1 21.11 64 HIS B N 1
ATOM 8797 C CA . HIS B 1 64 ? -40.875 -33.594 -12.914 1 21.11 64 HIS B CA 1
ATOM 8798 C C . HIS B 1 64 ? -39.406 -33.438 -12.539 1 21.11 64 HIS B C 1
ATOM 8800 O O . HIS B 1 64 ? -38.5 -33.656 -13.367 1 21.11 64 HIS B O 1
ATOM 8806 N N . PHE B 1 65 ? -39.031 -32.406 -11.969 1 23.27 65 PHE B N 1
ATOM 8807 C CA . PHE B 1 65 ? -37.625 -32.438 -11.555 1 23.27 65 PHE B CA 1
ATOM 8808 C C . PHE B 1 65 ? -37.344 -33.656 -10.703 1 23.27 65 PHE B C 1
ATOM 8810 O O . PHE B 1 65 ? -38.125 -33.969 -9.781 1 23.27 65 PHE B O 1
ATOM 8817 N N . PRO B 1 66 ? -36.656 -34.625 -11.281 1 23.62 66 PRO B N 1
ATOM 8818 C CA . PRO B 1 66 ? -36.469 -35.812 -10.445 1 23.62 66 PRO B CA 1
ATOM 8819 C C . PRO B 1 66 ? -35.969 -35.469 -9.039 1 23.62 66 PRO B C 1
ATOM 8821 O O . PRO B 1 66 ? -35.281 -34.469 -8.852 1 23.62 66 PRO B O 1
ATOM 8824 N N . THR B 1 67 ? -36.719 -35.688 -8.094 1 25.03 67 THR B N 1
ATOM 8825 C CA . THR B 1 67 ? -36.375 -35.688 -6.684 1 25.03 67 THR B CA 1
ATOM 8826 C C . THR B 1 67 ? -35.031 -36.406 -6.461 1 25.03 67 THR B C 1
ATOM 8828 O O . THR B 1 67 ? -34.875 -37.594 -6.758 1 25.03 67 THR B O 1
ATOM 8831 N N . ILE B 1 68 ? -33.969 -35.719 -6.797 1 23.95 68 ILE B N 1
ATOM 8832 C CA . ILE B 1 68 ? -32.719 -36.344 -6.371 1 23.95 68 ILE B CA 1
ATOM 8833 C C . ILE B 1 68 ? -32.844 -36.875 -4.949 1 23.95 68 ILE B C 1
ATOM 8835 O O . ILE B 1 68 ? -33.062 -36.125 -4.008 1 23.95 68 ILE B O 1
ATOM 8839 N N . THR B 1 69 ? -33.5 -38 -4.828 1 25.22 69 THR B N 1
ATOM 8840 C CA . THR B 1 69 ? -33.438 -38.844 -3.643 1 25.22 69 THR B CA 1
ATOM 8841 C C . THR B 1 69 ? -32.031 -38.906 -3.092 1 25.22 69 THR B C 1
ATOM 8843 O O . THR B 1 69 ? -31.156 -39.594 -3.668 1 25.22 69 THR B O 1
ATOM 8846 N N . ILE B 1 70 ? -31.438 -37.844 -2.691 1 29.14 70 ILE B N 1
ATOM 8847 C CA . ILE B 1 70 ? -30.266 -37.969 -1.827 1 29.14 70 ILE B CA 1
ATOM 8848 C C . ILE B 1 70 ? -30.453 -39.156 -0.875 1 29.14 70 ILE B C 1
ATOM 8850 O O . ILE B 1 70 ? -31.422 -39.188 -0.105 1 29.14 70 ILE B O 1
ATOM 8854 N N . ASN B 1 71 ? -29.953 -40.219 -1.243 1 31.31 71 ASN B N 1
ATOM 8855 C CA . ASN B 1 71 ? -30.047 -41.469 -0.494 1 31.31 71 ASN B CA 1
ATOM 8856 C C . ASN B 1 71 ? -29.875 -41.25 1.005 1 31.31 71 ASN B C 1
ATOM 8858 O O . ASN B 1 71 ? -28.906 -40.625 1.434 1 31.31 71 ASN B O 1
ATOM 8862 N N . GLN B 1 72 ? -30.859 -41.094 1.86 1 35.53 72 GLN B N 1
ATOM 8863 C CA . GLN B 1 72 ? -31.016 -41.062 3.311 1 35.53 72 GLN B CA 1
ATOM 8864 C C . GLN B 1 72 ? -29.844 -41.75 3.998 1 35.53 72 GLN B C 1
ATOM 8866 O O . GLN B 1 72 ? -29.391 -41.344 5.066 1 35.53 72 GLN B O 1
ATOM 8871 N N . GLN B 1 73 ? -29.297 -42.781 3.361 1 35.44 73 GLN B N 1
ATOM 8872 C CA . GLN B 1 73 ? -28.219 -43.562 3.969 1 35.44 73 GLN B CA 1
ATOM 8873 C C . GLN B 1 73 ? -26.906 -42.781 3.945 1 35.44 73 GLN B C 1
ATOM 8875 O O . GLN B 1 73 ? -26.141 -42.812 4.91 1 35.44 73 GLN B O 1
ATOM 8880 N N . TYR B 1 74 ? -26.5 -42.031 2.887 1 39.91 74 TYR B N 1
ATOM 8881 C CA . TYR B 1 74 ? -25.281 -41.25 2.766 1 39.91 74 TYR B CA 1
ATOM 8882 C C . TYR B 1 74 ? -25.312 -40.031 3.672 1 39.91 74 TYR B C 1
ATOM 8884 O O . TYR B 1 74 ? -24.328 -39.688 4.312 1 39.91 74 TYR B O 1
ATOM 8892 N N . ALA B 1 75 ? -26.375 -39.219 3.656 1 49.38 75 ALA B N 1
ATOM 8893 C CA . ALA B 1 75 ? -26.531 -38.125 4.586 1 49.38 75 ALA B CA 1
ATOM 8894 C C . ALA B 1 75 ? -26.391 -38.594 6.031 1 49.38 75 ALA B C 1
ATOM 8896 O O . ALA B 1 75 ? -25.797 -37.875 6.859 1 49.38 75 ALA B O 1
ATOM 8897 N N . SER B 1 76 ? -26.734 -39.906 6.211 1 62.38 76 SER B N 1
ATOM 8898 C CA . SER B 1 76 ? -26.641 -40.469 7.551 1 62.38 76 SER B CA 1
ATOM 8899 C C . SER B 1 76 ? -25.188 -40.781 7.914 1 62.38 76 SER B C 1
ATOM 8901 O O . SER B 1 76 ? -24.734 -40.469 9.023 1 62.38 76 SER B O 1
ATOM 8903 N N . ALA B 1 77 ? -24.328 -41.031 6.848 1 73.75 77 ALA B N 1
ATOM 8904 C CA . ALA B 1 77 ? -22.938 -41.375 7.137 1 73.75 77 ALA B CA 1
ATOM 8905 C C . ALA B 1 77 ? -22.094 -40.125 7.348 1 73.75 77 ALA B C 1
ATOM 8907 O O . ALA B 1 77 ? -21.234 -40.094 8.227 1 73.75 77 ALA B O 1
ATOM 8908 N N . THR B 1 78 ? -22.391 -39.125 6.602 1 86.38 78 THR B N 1
ATOM 8909 C CA . THR B 1 78 ? -21.656 -37.844 6.723 1 86.38 78 THR B CA 1
ATOM 8910 C C . THR B 1 78 ? -21.953 -37.188 8.07 1 86.38 78 THR B C 1
ATOM 8912 O O . THR B 1 78 ? -21.031 -36.656 8.711 1 86.38 78 THR B O 1
ATOM 8915 N N . LEU B 1 79 ? -23.156 -37.219 8.438 1 87.56 79 LEU B N 1
ATOM 8916 C CA . LEU B 1 79 ? -23.531 -36.656 9.719 1 87.56 79 LEU B CA 1
ATOM 8917 C C . LEU B 1 79 ? -22.875 -37.406 10.867 1 87.56 79 LEU B C 1
ATOM 8919 O O . LEU B 1 79 ? -22.422 -36.781 11.844 1 87.56 79 LEU B O 1
ATOM 8923 N N . ARG B 1 80 ? -22.828 -38.719 10.719 1 87.06 80 ARG B N 1
ATOM 8924 C CA . ARG B 1 80 ? -22.172 -39.531 11.75 1 87.06 80 ARG B CA 1
ATOM 8925 C C . ARG B 1 80 ? -20.688 -39.188 11.867 1 87.06 80 ARG B C 1
ATOM 8927 O O . ARG B 1 80 ? -20.156 -39.094 12.969 1 87.06 80 ARG B O 1
ATOM 8934 N N . ARG B 1 81 ? -20.062 -39.031 10.742 1 91.5 81 ARG B N 1
ATOM 8935 C CA . ARG B 1 81 ? -18.641 -38.656 10.734 1 91.5 81 ARG B CA 1
ATOM 8936 C C . ARG B 1 81 ? -18.422 -37.312 11.406 1 91.5 81 ARG B C 1
ATOM 8938 O O . ARG B 1 81 ? -17.438 -37.125 12.125 1 91.5 81 ARG B O 1
ATOM 8945 N N . LYS B 1 82 ? -19.266 -36.312 11.133 1 93.81 82 LYS B N 1
ATOM 8946 C CA . LYS B 1 82 ? -19.141 -35 11.758 1 93.81 82 LYS B CA 1
ATOM 8947 C C . LYS B 1 82 ? -19.344 -35.094 13.266 1 93.81 82 LYS B C 1
ATOM 8949 O O . LYS B 1 82 ? -18.594 -34.469 14.031 1 93.81 82 LYS B O 1
ATOM 8954 N N . LEU B 1 83 ? -20.359 -35.906 13.648 1 91.56 83 LEU B N 1
ATOM 8955 C CA . LEU B 1 83 ? -20.641 -36.062 15.07 1 91.56 83 LEU B CA 1
ATOM 8956 C C . LEU B 1 83 ? -19.469 -36.719 15.789 1 91.56 83 LEU B C 1
ATOM 8958 O O . LEU B 1 83 ? -19.141 -36.344 16.922 1 91.56 83 LEU B O 1
ATOM 8962 N N . GLU B 1 84 ? -18.859 -37.656 15.133 1 92.44 84 GLU B N 1
ATOM 8963 C CA . GLU B 1 84 ? -17.688 -38.281 15.703 1 92.44 84 GLU B CA 1
ATOM 8964 C C . GLU B 1 84 ? -16.531 -37.281 15.852 1 92.44 84 GLU B C 1
ATOM 8966 O O . GLU B 1 84 ? -15.82 -37.312 16.859 1 92.44 84 GLU B O 1
ATOM 8971 N N . PHE B 1 85 ? -16.375 -36.531 14.93 1 95.75 85 PHE B N 1
ATOM 8972 C CA . PHE B 1 85 ? -15.375 -35.5 14.977 1 95.75 85 PHE B CA 1
ATOM 8973 C C . PHE B 1 85 ? -15.648 -34.531 16.125 1 95.75 85 PHE B C 1
ATOM 8975 O O . PHE B 1 85 ? -14.742 -34.188 16.891 1 95.75 85 PHE B O 1
ATOM 8982 N N . LEU B 1 86 ? -16.859 -34 16.156 1 94.38 86 LEU B N 1
ATOM 8983 C CA . LEU B 1 86 ? -17.219 -33.062 17.203 1 94.38 86 LEU B CA 1
ATOM 8984 C C . LEU B 1 86 ? -16.984 -33.625 18.578 1 94.38 86 LEU B C 1
ATOM 8986 O O . LEU B 1 86 ? -16.562 -32.938 19.5 1 94.38 86 LEU B O 1
ATOM 8990 N N . GLU B 1 87 ? -17.219 -34.906 18.766 1 92.88 87 GLU B N 1
ATOM 8991 C CA . GLU B 1 87 ? -16.984 -35.594 20.047 1 92.88 87 GLU B CA 1
ATOM 8992 C C . GLU B 1 87 ? -15.492 -35.656 20.359 1 92.88 87 GLU B C 1
ATOM 8994 O O . GLU B 1 87 ? -15.094 -35.469 21.516 1 92.88 87 GLU B O 1
ATOM 8999 N N . ARG B 1 88 ? -14.719 -35.906 19.375 1 94.81 88 ARG B N 1
ATOM 9000 C CA . ARG B 1 88 ? -13.281 -36.062 19.562 1 94.81 88 ARG B CA 1
ATOM 9001 C C . ARG B 1 88 ? -12.594 -34.75 19.891 1 94.81 88 ARG B C 1
ATOM 9003 O O . ARG B 1 88 ? -11.711 -34.688 20.734 1 94.81 88 ARG B O 1
ATOM 9010 N N . VAL B 1 89 ? -12.945 -33.688 19.266 1 95 89 VAL B N 1
ATOM 9011 C CA . VAL B 1 89 ? -12.195 -32.438 19.359 1 95 89 VAL B CA 1
ATOM 9012 C C . VAL B 1 89 ? -12.812 -31.562 20.453 1 95 89 VAL B C 1
ATOM 9014 O O . VAL B 1 89 ? -12.141 -30.688 21 1 95 89 VAL B O 1
ATOM 9017 N N . GLY B 1 90 ? -14.055 -31.719 20.75 1 92.25 90 GLY B N 1
ATOM 9018 C CA . GLY B 1 90 ? -14.719 -30.969 21.812 1 92.25 90 GLY B CA 1
ATOM 9019 C C . GLY B 1 90 ? -14.805 -29.484 21.531 1 92.25 90 GLY B C 1
ATOM 9020 O O . GLY B 1 90 ? -15.242 -29.062 20.453 1 92.25 90 GLY B O 1
ATOM 9021 N N . SER B 1 91 ? -14.336 -28.688 22.516 1 92.12 91 SER B N 1
ATOM 9022 C CA . SER B 1 91 ? -14.508 -27.234 22.469 1 92.12 91 SER B CA 1
ATOM 9023 C C . SER B 1 91 ? -13.445 -26.578 21.609 1 92.12 91 SER B C 1
ATOM 9025 O O . SER B 1 91 ? -13.477 -25.359 21.391 1 92.12 91 SER B O 1
ATOM 9027 N N . ARG B 1 92 ? -12.562 -27.359 21.062 1 96 92 ARG B N 1
ATOM 9028 C CA . ARG B 1 92 ? -11.516 -26.812 20.203 1 96 92 ARG B CA 1
ATOM 9029 C C . ARG B 1 92 ? -12.094 -26.297 18.891 1 96 92 ARG B C 1
ATOM 9031 O O . ARG B 1 92 ? -11.523 -25.406 18.266 1 96 92 ARG B O 1
ATOM 9038 N N . TYR B 1 93 ? -13.258 -26.859 18.516 1 97.19 93 TYR B N 1
ATOM 9039 C CA . TYR B 1 93 ? -13.852 -26.531 17.234 1 97.19 93 TYR B CA 1
ATOM 9040 C C . TYR B 1 93 ? -15.039 -25.594 17.406 1 97.19 93 TYR B C 1
ATOM 9042 O O . TYR B 1 93 ? -15.852 -25.766 18.312 1 97.19 93 TYR B O 1
ATOM 9050 N N . GLY B 1 94 ? -15.094 -24.547 16.562 1 96.81 94 GLY B N 1
ATOM 9051 C CA . GLY B 1 94 ? -16.344 -23.859 16.266 1 96.81 94 GLY B CA 1
ATOM 9052 C C . GLY B 1 94 ? -16.609 -22.703 17.219 1 96.81 94 GLY B C 1
ATOM 9053 O O . GLY B 1 94 ? -17.672 -22.078 17.172 1 96.81 94 GLY B O 1
ATOM 9054 N N . TYR B 1 95 ? -15.844 -22.391 18.141 1 97.31 95 TYR B N 1
ATOM 9055 C CA . TYR B 1 95 ? -15.883 -21.188 18.938 1 97.31 95 TYR B CA 1
ATOM 9056 C C . TYR B 1 95 ? -17.078 -21.188 19.891 1 97.31 95 TYR B C 1
ATOM 9058 O O . TYR B 1 95 ? -17.672 -20.141 20.141 1 97.31 95 TYR B O 1
ATOM 9066 N N . SER B 1 96 ? -17.562 -22.203 20.359 1 93.5 96 SER B N 1
ATOM 9067 C CA . SER B 1 96 ? -18.812 -22.328 21.125 1 93.5 96 SER B CA 1
ATOM 9068 C C . SER B 1 96 ? -18.797 -21.406 22.344 1 93.5 96 SER B C 1
ATOM 9070 O O . SER B 1 96 ? -19.859 -20.938 22.781 1 93.5 96 SER B O 1
ATOM 9072 N N . ASN B 1 97 ? -17.688 -21.047 22.875 1 91.69 97 ASN B N 1
ATOM 9073 C CA . ASN B 1 97 ? -17.594 -20.234 24.094 1 91.69 97 ASN B CA 1
ATOM 9074 C C . ASN B 1 97 ? -17.344 -18.766 23.766 1 91.69 97 ASN B C 1
ATOM 9076 O O . ASN B 1 97 ? -17.141 -17.953 24.672 1 91.69 97 ASN B O 1
ATOM 9080 N N . SER B 1 98 ? -17.391 -18.453 22.531 1 95.56 98 SER B N 1
ATOM 9081 C CA . SER B 1 98 ? -17.078 -17.094 22.141 1 95.56 98 SER B CA 1
ATOM 9082 C C . SER B 1 98 ? -18.328 -16.219 22.094 1 95.56 98 SER B C 1
ATOM 9084 O O . SER B 1 98 ? -19.453 -16.734 22.203 1 95.56 98 SER B O 1
ATOM 9086 N N . GLU B 1 99 ? -18.141 -14.844 21.953 1 94.69 99 GLU B N 1
ATOM 9087 C CA . GLU B 1 99 ? -19.234 -13.883 21.844 1 94.69 99 GLU B CA 1
ATOM 9088 C C . GLU B 1 99 ? -20.047 -14.117 20.578 1 94.69 99 GLU B C 1
ATOM 9090 O O . GLU B 1 99 ? -21.266 -13.945 20.562 1 94.69 99 GLU B O 1
ATOM 9095 N N . LYS B 1 100 ? -19.438 -14.594 19.516 1 95.62 100 LYS B N 1
ATOM 9096 C CA . LYS B 1 100 ? -20.109 -14.773 18.234 1 95.62 100 LYS B CA 1
ATOM 9097 C C . LYS B 1 100 ? -20.906 -16.078 18.203 1 95.62 100 LYS B C 1
ATOM 9099 O O . LYS B 1 100 ? -21.797 -16.25 17.375 1 95.62 100 LYS B O 1
ATOM 9104 N N . GLY B 1 101 ? -20.578 -17.047 19.062 1 94.75 101 GLY B N 1
ATOM 9105 C CA . GLY B 1 101 ? -21.297 -18.328 19.125 1 94.75 101 GLY B CA 1
ATOM 9106 C C . GLY B 1 101 ? -20.703 -19.375 18.203 1 94.75 101 GLY B C 1
ATOM 9107 O O . GLY B 1 101 ? -19.594 -19.203 17.688 1 94.75 101 GLY B O 1
ATOM 9108 N N . PHE B 1 102 ? -21.391 -20.516 18.125 1 95.88 102 PHE B N 1
ATOM 9109 C CA . PHE B 1 102 ? -20.906 -21.672 17.391 1 95.88 102 PHE B CA 1
ATOM 9110 C C . PHE B 1 102 ? -20.906 -21.391 15.891 1 95.88 102 PHE B C 1
ATOM 9112 O O . PHE B 1 102 ? -21.875 -20.844 15.352 1 95.88 102 PHE B O 1
ATOM 9119 N N . ILE B 1 103 ? -19.875 -21.734 15.156 1 97.06 103 ILE B N 1
ATOM 9120 C CA . ILE B 1 103 ? -19.594 -21.328 13.781 1 97.06 103 ILE B CA 1
ATOM 9121 C C . ILE B 1 103 ? -20.703 -21.844 12.859 1 97.06 103 ILE B C 1
ATOM 9123 O O . ILE B 1 103 ? -21.031 -21.188 11.867 1 97.06 103 ILE B O 1
ATOM 9127 N N . ASP B 1 104 ? -21.281 -22.922 13.086 1 94.75 104 ASP B N 1
ATOM 9128 C CA . ASP B 1 104 ? -22.328 -23.5 12.234 1 94.75 104 ASP B CA 1
ATOM 9129 C C . ASP B 1 104 ? -23.562 -22.609 12.211 1 94.75 104 ASP B C 1
ATOM 9131 O O . ASP B 1 104 ? -24.406 -22.719 11.32 1 94.75 104 ASP B O 1
ATOM 9135 N N . ASP B 1 105 ? -23.672 -21.688 13.156 1 93.12 105 ASP B N 1
ATOM 9136 C CA . ASP B 1 105 ? -24.875 -20.875 13.289 1 93.12 105 ASP B CA 1
ATOM 9137 C C . ASP B 1 105 ? -24.75 -19.594 12.477 1 93.12 105 ASP B C 1
ATOM 9139 O O . ASP B 1 105 ? -25.766 -19 12.086 1 93.12 105 ASP B O 1
ATOM 9143 N N . TRP B 1 106 ? -23.594 -19.188 12.242 1 94.81 106 TRP B N 1
ATOM 9144 C CA . TRP B 1 106 ? -23.469 -17.859 11.648 1 94.81 106 TRP B CA 1
ATOM 9145 C C . TRP B 1 106 ? -22.719 -17.922 10.328 1 94.81 106 TRP B C 1
ATOM 9147 O O . TRP B 1 106 ? -22.734 -16.969 9.547 1 94.81 106 TRP B O 1
ATOM 9157 N N . ARG B 1 107 ? -21.984 -18.953 9.945 1 96.06 107 ARG B N 1
ATOM 9158 C CA . ARG B 1 107 ? -21.078 -19.016 8.805 1 96.06 107 ARG B CA 1
ATOM 9159 C C . ARG B 1 107 ? -21.828 -18.844 7.492 1 96.06 107 ARG B C 1
ATOM 9161 O O . ARG B 1 107 ? -21.328 -18.203 6.562 1 96.06 107 ARG B O 1
ATOM 9168 N N . GLU B 1 108 ? -22.984 -19.344 7.348 1 93.31 108 GLU B N 1
ATOM 9169 C CA . GLU B 1 108 ? -23.75 -19.25 6.109 1 93.31 108 GLU B CA 1
ATOM 9170 C C . GLU B 1 108 ? -24.172 -17.797 5.836 1 93.31 108 GLU B C 1
ATOM 9172 O O . GLU B 1 108 ? -24.141 -17.344 4.691 1 93.31 108 GLU B O 1
ATOM 9177 N N . ALA B 1 109 ? -24.5 -17.094 6.855 1 92.25 109 ALA B N 1
ATOM 9178 C CA . ALA B 1 109 ? -24.922 -15.711 6.711 1 92.25 109 ALA B CA 1
ATOM 9179 C C . ALA B 1 109 ? -23.734 -14.82 6.352 1 92.25 109 ALA B C 1
ATOM 9181 O O . ALA B 1 109 ? -23.875 -13.852 5.594 1 92.25 109 ALA B O 1
ATOM 9182 N N . GLU B 1 110 ? -22.594 -15.141 6.891 1 94.56 110 GLU B N 1
ATOM 9183 C CA . GLU B 1 110 ? -21.391 -14.328 6.68 1 94.56 110 GLU B CA 1
ATOM 9184 C C . GLU B 1 110 ? -20.766 -14.609 5.316 1 94.56 110 GLU B C 1
ATOM 9186 O O . GLU B 1 110 ? -20.094 -13.75 4.75 1 94.56 110 GLU B O 1
ATOM 9191 N N . PHE B 1 111 ? -20.938 -15.844 4.848 1 94.56 111 PHE B N 1
ATOM 9192 C CA . PHE B 1 111 ? -20.375 -16.234 3.564 1 94.56 111 PHE B CA 1
ATOM 9193 C C . PHE B 1 111 ? -21.391 -17 2.732 1 94.56 111 PHE B C 1
ATOM 9195 O O . PHE B 1 111 ? -21.266 -18.219 2.543 1 94.56 111 PHE B O 1
ATOM 9202 N N . PRO B 1 112 ? -22.219 -16.281 2.061 1 90.19 112 PRO B N 1
ATOM 9203 C CA . PRO B 1 112 ? -23.297 -16.969 1.331 1 90.19 112 PRO B CA 1
ATOM 9204 C C . PRO B 1 112 ? -22.797 -17.719 0.103 1 90.19 112 PRO B C 1
ATOM 9206 O O . PRO B 1 112 ? -23.484 -18.609 -0.408 1 90.19 112 PRO B O 1
ATOM 9209 N N . SER B 1 113 ? -21.609 -17.406 -0.328 1 91 113 SER B N 1
ATOM 9210 C CA . SER B 1 113 ? -21.062 -18.031 -1.531 1 91 113 SER B CA 1
ATOM 9211 C C . SER B 1 113 ? -20.312 -19.312 -1.195 1 91 113 SER B C 1
ATOM 9213 O O . SER B 1 113 ? -19.891 -20.031 -2.094 1 91 113 SER B O 1
ATOM 9215 N N . LEU B 1 114 ? -20.141 -19.625 0.106 1 94.94 114 LEU B N 1
ATOM 9216 C CA . LEU B 1 114 ? -19.484 -20.844 0.541 1 94.94 114 LEU B CA 1
ATOM 9217 C C . LEU B 1 114 ? -20.516 -21.891 0.97 1 94.94 114 LEU B C 1
ATOM 9219 O O . LEU B 1 114 ? -21.656 -21.547 1.297 1 94.94 114 LEU B O 1
ATOM 9223 N N . ILE B 1 115 ? -20.109 -23.156 0.975 1 94.19 115 ILE B N 1
ATOM 9224 C CA . ILE B 1 115 ? -21.016 -24.219 1.358 1 94.19 115 ILE B CA 1
ATOM 9225 C C . ILE B 1 115 ? -21.453 -24.031 2.812 1 94.19 115 ILE B C 1
ATOM 9227 O O . ILE B 1 115 ? -20.656 -23.609 3.65 1 94.19 115 ILE B O 1
ATOM 9231 N N . PRO B 1 116 ? -22.688 -24.312 3.119 1 93.19 116 PRO B N 1
ATOM 9232 C CA . PRO B 1 116 ? -23.188 -24.172 4.488 1 93.19 116 PRO B CA 1
ATOM 9233 C C . PRO B 1 116 ? -22.875 -25.391 5.359 1 93.19 116 PRO B C 1
ATOM 9235 O O . PRO B 1 116 ? -22.547 -26.453 4.84 1 93.19 116 PRO B O 1
ATOM 9238 N N . PRO B 1 117 ? -22.906 -25.172 6.699 1 94 117 PRO B N 1
ATOM 9239 C CA . PRO B 1 117 ? -22.766 -26.328 7.594 1 94 117 PRO B CA 1
ATOM 9240 C C . PRO B 1 117 ? -23.953 -27.281 7.527 1 94 117 PRO B C 1
ATOM 9242 O O . PRO B 1 117 ? -25.047 -26.875 7.117 1 94 117 PRO B O 1
ATOM 9245 N N . LEU B 1 118 ? -23.641 -28.531 7.918 1 88.81 118 LEU B N 1
ATOM 9246 C CA . LEU B 1 118 ? -24.719 -29.5 8.062 1 88.81 118 LEU B CA 1
ATOM 9247 C C . LEU B 1 118 ? -25.656 -29.125 9.211 1 88.81 118 LEU B C 1
ATOM 9249 O O . LEU B 1 118 ? -25.188 -28.688 10.273 1 88.81 118 LEU B O 1
ATOM 9253 N N . GLN B 1 119 ? -26.953 -28.906 8.961 1 76.06 119 GLN B N 1
ATOM 9254 C CA . GLN B 1 119 ? -27.922 -28.562 10 1 76.06 119 GLN B CA 1
ATOM 9255 C C . GLN B 1 119 ? -28.25 -29.797 10.852 1 76.06 119 GLN B C 1
ATOM 9257 O O . GLN B 1 119 ? -28.641 -30.828 10.32 1 76.06 119 GLN B O 1
ATOM 9262 N N . ILE B 1 120 ? -27.875 -29.781 12.109 1 63.53 120 ILE B N 1
ATOM 9263 C CA . ILE B 1 120 ? -28.156 -30.859 13.047 1 63.53 120 ILE B CA 1
ATOM 9264 C C . ILE B 1 120 ? -29.469 -30.578 13.773 1 63.53 120 ILE B C 1
ATOM 9266 O O . ILE B 1 120 ? -29.594 -29.578 14.484 1 63.53 120 ILE B O 1
ATOM 9270 N N . THR B 1 121 ? -30.734 -30.766 13.227 1 52.88 121 THR B N 1
ATOM 9271 C CA . THR B 1 121 ? -32 -30.594 13.914 1 52.88 121 THR B CA 1
ATOM 9272 C C . THR B 1 121 ? -32.156 -31.594 15.055 1 52.88 121 THR B C 1
ATOM 9274 O O . THR B 1 121 ? -31.641 -32.719 14.961 1 52.88 121 THR B O 1
ATOM 9277 N N . PRO B 1 122 ? -32.844 -31.094 16.203 1 41.53 122 PRO B N 1
ATOM 9278 C CA . PRO B 1 122 ? -33.219 -32.094 17.188 1 41.53 122 PRO B CA 1
ATOM 9279 C C . PRO B 1 122 ? -34.094 -33.219 16.609 1 41.53 122 PRO B C 1
ATOM 9281 O O . PRO B 1 122 ? -34.969 -32.969 15.797 1 41.53 122 PRO B O 1
ATOM 9284 N N . GLY B 1 123 ? -33.812 -34.688 16.719 1 42.91 123 GLY B N 1
ATOM 9285 C CA . GLY B 1 123 ? -34.375 -35.938 16.234 1 42.91 123 GLY B CA 1
ATOM 9286 C C . GLY B 1 123 ? -33.719 -36.438 14.969 1 42.91 123 GLY B C 1
ATOM 9287 O O . GLY B 1 123 ? -34.188 -37.406 14.352 1 42.91 123 GLY B O 1
ATOM 9288 N N . ASN B 1 124 ? -32.5 -36.25 14.57 1 39.5 124 ASN B N 1
ATOM 9289 C CA . ASN B 1 124 ? -31.438 -36.719 13.672 1 39.5 124 ASN B CA 1
ATOM 9290 C C . ASN B 1 124 ? -31.797 -36.438 12.211 1 39.5 124 ASN B C 1
ATOM 9292 O O . ASN B 1 124 ? -31.406 -37.188 11.32 1 39.5 124 ASN B O 1
ATOM 9296 N N . THR B 1 125 ? -32.938 -35.875 11.82 1 32.31 125 THR B N 1
ATOM 9297 C CA . THR B 1 125 ? -33.312 -35.688 10.422 1 32.31 125 THR B CA 1
ATOM 9298 C C . THR B 1 125 ? -32.656 -34.438 9.844 1 32.31 125 THR B C 1
ATOM 9300 O O . THR B 1 125 ? -32.531 -33.406 10.539 1 32.31 125 THR B O 1
ATOM 9303 N N . ILE B 1 126 ? -31.797 -34.5 8.93 1 36 126 ILE B N 1
ATOM 9304 C CA . ILE B 1 126 ? -31.172 -33.438 8.172 1 36 126 ILE B CA 1
ATOM 9305 C C . ILE B 1 126 ? -32.25 -32.5 7.641 1 36 126 ILE B C 1
ATOM 9307 O O . ILE B 1 126 ? -33.125 -32.906 6.875 1 36 126 ILE B O 1
ATOM 9311 N N . GLY B 1 127 ? -33.031 -31.688 8.422 1 30.5 127 GLY B N 1
ATOM 9312 C CA . GLY B 1 127 ? -34 -30.734 7.887 1 30.5 127 GLY B CA 1
ATOM 9313 C C . GLY B 1 127 ? -33.375 -29.766 6.898 1 30.5 127 GLY B C 1
ATOM 9314 O O . GLY B 1 127 ? -32.281 -29.281 7.094 1 30.5 127 GLY B O 1
ATOM 9315 N N . SER B 1 128 ? -33.656 -29.969 5.605 1 31.38 128 SER B N 1
ATOM 9316 C CA . SER B 1 128 ? -33.406 -28.906 4.629 1 31.38 128 SER B CA 1
ATOM 9317 C C . SER B 1 128 ? -34.031 -27.594 5.086 1 31.38 128 SER B C 1
ATOM 9319 O O . SER B 1 128 ? -35.219 -27.531 5.445 1 31.38 128 SER B O 1
ATOM 9321 N N . ASN B 1 129 ? -33.5 -26.828 5.863 1 31.34 129 ASN B N 1
ATOM 9322 C CA . ASN B 1 129 ? -34.094 -25.531 6.133 1 31.34 129 ASN B CA 1
ATOM 9323 C C . ASN B 1 129 ? -34.656 -24.906 4.863 1 31.34 129 ASN B C 1
ATOM 9325 O O . ASN B 1 129 ? -33.906 -24.484 3.979 1 31.34 129 ASN B O 1
ATOM 9329 N N . GLN B 1 130 ? -35.812 -25.266 4.422 1 29.36 130 GLN B N 1
ATOM 9330 C CA . GLN B 1 130 ? -36.625 -24.703 3.373 1 29.36 130 GLN B CA 1
ATOM 9331 C C . GLN B 1 130 ? -36.812 -23.188 3.566 1 29.36 130 GLN B C 1
ATOM 9333 O O . GLN B 1 130 ? -37.375 -22.516 2.705 1 29.36 130 GLN B O 1
ATOM 9338 N N . ASN B 1 131 ? -36.844 -22.734 4.789 1 30.42 131 ASN B N 1
ATOM 9339 C CA . ASN B 1 131 ? -37.156 -21.328 4.902 1 30.42 131 ASN B CA 1
ATOM 9340 C C . ASN B 1 131 ? -36.031 -20.453 4.355 1 30.42 131 ASN B C 1
ATOM 9342 O O . ASN B 1 131 ? -35.562 -19.531 5.035 1 30.42 131 ASN B O 1
ATOM 9346 N N . ALA B 1 132 ? -35.031 -20.984 3.721 1 29.95 132 ALA B N 1
ATOM 9347 C CA . ALA B 1 132 ? -34.188 -20 3.076 1 29.95 132 ALA B CA 1
ATOM 9348 C C . ALA B 1 132 ? -35 -19 2.26 1 29.95 132 ALA B C 1
ATOM 9350 O O . ALA B 1 132 ? -35.75 -19.391 1.369 1 29.95 132 ALA B O 1
ATOM 9351 N N . GLN B 1 133 ? -35.469 -17.953 2.838 1 29.44 133 GLN B N 1
ATOM 9352 C CA . GLN B 1 133 ? -36.094 -16.844 2.113 1 29.44 133 GLN B CA 1
ATOM 9353 C C . GLN B 1 133 ? -35.562 -16.781 0.68 1 29.44 133 GLN B C 1
ATOM 9355 O O . GLN B 1 133 ? -34.344 -16.891 0.444 1 29.44 133 GLN B O 1
ATOM 9360 N N . LYS B 1 134 ? -36.438 -16.922 -0.303 1 29.84 134 LYS B N 1
ATOM 9361 C CA . LYS B 1 134 ? -36.281 -16.688 -1.733 1 29.84 134 LYS B CA 1
ATOM 9362 C C . LYS B 1 134 ? -35.375 -15.477 -1.989 1 29.84 134 LYS B C 1
ATOM 9364 O O . LYS B 1 134 ? -35.812 -14.336 -1.849 1 29.84 134 LYS B O 1
ATOM 9369 N N . GLN B 1 135 ? -34.188 -15.461 -1.514 1 31.86 135 GLN B N 1
ATOM 9370 C CA . GLN B 1 135 ? -33.469 -14.352 -2.109 1 31.86 135 GLN B CA 1
ATOM 9371 C C . GLN B 1 135 ? -33.781 -14.211 -3.594 1 31.86 135 GLN B C 1
ATOM 9373 O O . GLN B 1 135 ? -34.031 -15.203 -4.281 1 31.86 135 GLN B O 1
ATOM 9378 N N . PRO B 1 136 ? -34.375 -13.117 -4.004 1 31.67 136 PRO B N 1
ATOM 9379 C CA . PRO B 1 136 ? -34.625 -12.992 -5.441 1 31.67 136 PRO B CA 1
ATOM 9380 C C . PRO B 1 136 ? -33.625 -13.812 -6.281 1 31.67 136 PRO B C 1
ATOM 9382 O O . PRO B 1 136 ? -32.531 -14.125 -5.82 1 31.67 136 PRO B O 1
ATOM 9385 N N . ALA B 1 137 ? -34.25 -14.445 -7.406 1 30.8 137 ALA B N 1
ATOM 9386 C CA . ALA B 1 137 ? -33.531 -15.156 -8.469 1 30.8 137 ALA B CA 1
ATOM 9387 C C . ALA B 1 137 ? -32.125 -14.602 -8.656 1 30.8 137 ALA B C 1
ATOM 9389 O O . ALA B 1 137 ? -31.891 -13.727 -9.5 1 30.8 137 ALA B O 1
ATOM 9390 N N . HIS B 1 138 ? -31.547 -14.047 -7.719 1 32.22 138 HIS B N 1
ATOM 9391 C CA . HIS B 1 138 ? -30.156 -13.797 -8.094 1 32.22 138 HIS B CA 1
ATOM 9392 C C . HIS B 1 138 ? -29.484 -15.055 -8.641 1 32.22 138 HIS B C 1
ATOM 9394 O O . HIS B 1 138 ? -29.891 -16.172 -8.305 1 32.22 138 HIS B O 1
ATOM 9400 N N . GLU B 1 139 ? -28.703 -14.953 -9.656 1 38.97 139 GLU B N 1
ATOM 9401 C CA . GLU B 1 139 ? -27.891 -15.898 -10.414 1 38.97 139 GLU B CA 1
ATOM 9402 C C . GLU B 1 139 ? -27.312 -16.969 -9.5 1 38.97 139 GLU B C 1
ATOM 9404 O O . GLU B 1 139 ? -26.797 -16.672 -8.414 1 38.97 139 GLU B O 1
ATOM 9409 N N . PHE B 1 140 ? -27.969 -18.141 -9.43 1 39.22 140 PHE B N 1
ATOM 9410 C CA . PHE B 1 140 ? -27.469 -19.359 -8.789 1 39.22 140 PHE B CA 1
ATOM 9411 C C . PHE B 1 140 ? -25.953 -19.359 -8.734 1 39.22 140 PHE B C 1
ATOM 9413 O O . PHE B 1 140 ? -25.281 -19.562 -9.75 1 39.22 140 PHE B O 1
ATOM 9420 N N . VAL B 1 141 ? -25.375 -18.594 -7.867 1 57.53 141 VAL B N 1
ATOM 9421 C CA . VAL B 1 141 ? -23.938 -18.703 -7.742 1 57.53 141 VAL B CA 1
ATOM 9422 C C . VAL B 1 141 ? -23.578 -20 -7.004 1 57.53 141 VAL B C 1
ATOM 9424 O O . VAL B 1 141 ? -24.047 -20.234 -5.887 1 57.53 141 VAL B O 1
ATOM 9427 N N . GLU B 1 142 ? -23.141 -21.078 -7.703 1 70.69 142 GLU B N 1
ATOM 9428 C CA . GLU B 1 142 ? -22.641 -22.312 -7.109 1 70.69 142 GLU B CA 1
ATOM 9429 C C . GLU B 1 142 ? -21.75 -22.016 -5.906 1 70.69 142 GLU B C 1
ATOM 9431 O O . GLU B 1 142 ? -20.797 -21.234 -6.004 1 70.69 142 GLU B O 1
ATOM 9436 N N . ARG B 1 143 ? -22.203 -22.609 -4.719 1 88.12 143 ARG B N 1
ATOM 9437 C CA . ARG B 1 143 ? -21.422 -22.438 -3.498 1 88.12 143 ARG B CA 1
ATOM 9438 C C . ARG B 1 143 ? -20.078 -23.141 -3.596 1 88.12 143 ARG B C 1
ATOM 9440 O O . ARG B 1 143 ? -19.969 -24.219 -4.191 1 88.12 143 ARG B O 1
ATOM 9447 N N . GLU B 1 144 ? -19.078 -22.562 -3.104 1 91.94 144 GLU B N 1
ATOM 9448 C CA . GLU B 1 144 ? -17.719 -23.047 -3.266 1 91.94 144 GLU B CA 1
ATOM 9449 C C . GLU B 1 144 ? -17.109 -23.438 -1.92 1 91.94 144 GLU B C 1
ATOM 9451 O O . GLU B 1 144 ? -17.672 -23.141 -0.867 1 91.94 144 GLU B O 1
ATOM 9456 N N . VAL B 1 145 ? -16.047 -24.25 -1.989 1 96.19 145 VAL B N 1
ATOM 9457 C CA . VAL B 1 145 ? -15.211 -24.578 -0.841 1 96.19 145 VAL B CA 1
ATOM 9458 C C . VAL B 1 145 ? -13.898 -23.797 -0.915 1 96.19 145 VAL B C 1
ATOM 9460 O O . VAL B 1 145 ? -13.258 -23.75 -1.967 1 96.19 145 VAL B O 1
ATOM 9463 N N . TYR B 1 146 ? -13.578 -23.125 0.141 1 96.81 146 TYR B N 1
ATOM 9464 C CA . TYR B 1 146 ? -12.352 -22.344 0.183 1 96.81 146 TYR B CA 1
ATOM 9465 C C . TYR B 1 146 ? -11.336 -22.953 1.137 1 96.81 146 TYR B C 1
ATOM 9467 O O . TYR B 1 146 ? -11.578 -23.047 2.344 1 96.81 146 TYR B O 1
ATOM 9475 N N . LEU B 1 147 ? -10.133 -23.375 0.613 1 97.75 147 LEU B N 1
ATOM 9476 C CA . LEU B 1 147 ? -9.102 -24 1.422 1 97.75 147 LEU B CA 1
ATOM 9477 C C . LEU B 1 147 ? -7.75 -23.328 1.204 1 97.75 147 LEU B C 1
ATOM 9479 O O . LEU B 1 147 ? -6.715 -24 1.188 1 97.75 147 LEU B O 1
ATOM 9483 N N . ASP B 1 148 ? -7.711 -22.031 0.989 1 96.69 148 ASP B N 1
ATOM 9484 C CA . ASP B 1 148 ? -6.469 -21.281 0.808 1 96.69 148 ASP B CA 1
ATOM 9485 C C . ASP B 1 148 ? -6.359 -20.141 1.816 1 96.69 148 ASP B C 1
ATOM 9487 O O . ASP B 1 148 ? -6.035 -19.016 1.45 1 96.69 148 ASP B O 1
ATOM 9491 N N . TYR B 1 149 ? -6.578 -20.406 3.033 1 97.5 149 TYR B N 1
ATOM 9492 C CA . TYR B 1 149 ? -6.523 -19.391 4.086 1 97.5 149 TYR B CA 1
ATOM 9493 C C . TYR B 1 149 ? -5.086 -18.969 4.352 1 97.5 149 TYR B C 1
ATOM 9495 O O . TYR B 1 149 ? -4.852 -17.906 4.934 1 97.5 149 TYR B O 1
ATOM 9503 N N . ALA B 1 150 ? -4.07 -19.766 3.971 1 96.62 150 ALA B N 1
ATOM 9504 C CA . ALA B 1 150 ? -2.68 -19.328 4.051 1 96.62 150 ALA B CA 1
ATOM 9505 C C . ALA B 1 150 ? -2.391 -18.234 3.041 1 96.62 150 ALA B C 1
ATOM 9507 O O . ALA B 1 150 ? -1.488 -17.406 3.246 1 96.62 150 ALA B O 1
ATOM 9508 N N . GLY B 1 151 ? -3.135 -18.234 1.942 1 95.38 151 GLY B N 1
ATOM 9509 C CA . GLY B 1 151 ? -3.006 -17.172 0.952 1 95.38 151 GLY B CA 1
ATOM 9510 C C . GLY B 1 151 ? -3.68 -15.875 1.369 1 95.38 151 GLY B C 1
ATOM 9511 O O . GLY B 1 151 ? -3.098 -14.797 1.237 1 95.38 151 GLY B O 1
ATOM 9512 N N . SER B 1 152 ? -4.867 -16 1.785 1 96.5 152 SER B N 1
ATOM 9513 C CA . SER B 1 152 ? -5.625 -14.852 2.258 1 96.5 152 SER B CA 1
ATOM 9514 C C . SER B 1 152 ? -6.832 -15.281 3.082 1 96.5 152 SER B C 1
ATOM 9516 O O . SER B 1 152 ? -7.516 -16.25 2.734 1 96.5 152 SER B O 1
ATOM 9518 N N . ALA B 1 153 ? -7.051 -14.586 4.18 1 97.94 153 ALA B N 1
ATOM 9519 C CA . ALA B 1 153 ? -8.336 -14.742 4.863 1 97.94 153 ALA B CA 1
ATOM 9520 C C . ALA B 1 153 ? -9.461 -14.094 4.066 1 97.94 153 ALA B C 1
ATOM 9522 O O . ALA B 1 153 ? -9.227 -13.492 3.016 1 97.94 153 ALA B O 1
ATOM 9523 N N . LEU B 1 154 ? -10.672 -14.336 4.531 1 96.62 154 LEU B N 1
ATOM 9524 C CA . LEU B 1 154 ? -11.852 -13.758 3.891 1 96.62 154 LEU B CA 1
ATOM 9525 C C . LEU B 1 154 ? -12.539 -12.766 4.824 1 96.62 154 LEU B C 1
ATOM 9527 O O . LEU B 1 154 ? -12.633 -13.008 6.031 1 96.62 154 LEU B O 1
ATOM 9531 N N . PRO B 1 155 ? -12.898 -11.578 4.27 1 95.62 155 PRO B N 1
ATOM 9532 C CA . PRO B 1 155 ? -13.703 -10.688 5.109 1 95.62 155 PRO B CA 1
ATOM 9533 C C . PRO B 1 155 ? -15.141 -11.172 5.273 1 95.62 155 PRO B C 1
ATOM 9535 O O . PRO B 1 155 ? -15.734 -11.703 4.328 1 95.62 155 PRO B O 1
ATOM 9538 N N . THR B 1 156 ? -15.727 -11.047 6.418 1 95.19 156 THR B N 1
ATOM 9539 C CA . THR B 1 156 ? -17.125 -11.391 6.645 1 95.19 156 THR B CA 1
ATOM 9540 C C . THR B 1 156 ? -18.047 -10.328 6.059 1 95.19 156 THR B C 1
ATOM 9542 O O . THR B 1 156 ? -17.625 -9.195 5.809 1 95.19 156 THR B O 1
ATOM 9545 N N . GLN B 1 157 ? -19.266 -10.727 5.84 1 93.12 157 GLN B N 1
ATOM 9546 C CA . GLN B 1 157 ? -20.266 -9.773 5.395 1 93.12 157 GLN B CA 1
ATOM 9547 C C . GLN B 1 157 ? -20.453 -8.656 6.418 1 93.12 157 GLN B C 1
ATOM 9549 O O . GLN B 1 157 ? -20.609 -7.488 6.051 1 93.12 157 GLN B O 1
ATOM 9554 N N . SER B 1 158 ? -20.438 -8.992 7.648 1 92.62 158 SER B N 1
ATOM 9555 C CA . SER B 1 158 ? -20.578 -8.008 8.719 1 92.62 158 SER B CA 1
ATOM 9556 C C . SER B 1 158 ? -19.438 -6.996 8.703 1 92.62 158 SER B C 1
ATOM 9558 O O . SER B 1 158 ? -19.656 -5.805 8.93 1 92.62 158 SER B O 1
ATOM 9560 N N . GLN B 1 159 ? -18.281 -7.484 8.484 1 93.44 159 GLN B N 1
ATOM 9561 C CA . GLN B 1 159 ? -17.109 -6.617 8.398 1 93.44 159 GLN B CA 1
ATOM 9562 C C . GLN B 1 159 ? -17.266 -5.59 7.277 1 93.44 159 GLN B C 1
ATOM 9564 O O . GLN B 1 159 ? -16.969 -4.406 7.469 1 93.44 159 GLN B O 1
ATOM 9569 N N . LEU B 1 160 ? -17.703 -6.02 6.109 1 92.12 160 LEU B N 1
ATOM 9570 C CA . LEU B 1 160 ? -17.844 -5.152 4.941 1 92.12 160 LEU B CA 1
ATOM 9571 C C . LEU B 1 160 ? -19 -4.176 5.125 1 92.12 160 LEU B C 1
ATOM 9573 O O . LEU B 1 160 ? -18.938 -3.039 4.656 1 92.12 160 LEU B O 1
ATOM 9577 N N . GLU B 1 161 ? -19.984 -4.59 5.809 1 90.5 161 GLU B N 1
ATOM 9578 C CA . GLU B 1 161 ? -21.141 -3.736 6.051 1 90.5 161 GLU B CA 1
ATOM 9579 C C . GLU B 1 161 ? -20.781 -2.57 6.969 1 90.5 161 GLU B C 1
ATOM 9581 O O . GLU B 1 161 ? -21.375 -1.492 6.871 1 90.5 161 GLU B O 1
ATOM 9586 N N . CYS B 1 162 ? -19.844 -2.742 7.785 1 90.06 162 CYS B N 1
ATOM 9587 C CA . CYS B 1 162 ? -19.422 -1.694 8.711 1 90.06 162 CYS B CA 1
ATOM 9588 C C . CYS B 1 162 ? -18.766 -0.54 7.961 1 90.06 162 CYS B C 1
ATOM 9590 O O . CYS B 1 162 ? -18.734 0.589 8.453 1 90.06 162 CYS B O 1
ATOM 9592 N N . LEU B 1 163 ? -18.344 -0.752 6.801 1 87.44 163 LEU B N 1
ATOM 9593 C CA . LEU B 1 163 ? -17.609 0.265 6.047 1 87.44 163 LEU B CA 1
ATOM 9594 C C . LEU B 1 163 ? -18.547 1.394 5.621 1 87.44 163 LEU B C 1
ATOM 9596 O O . LEU B 1 163 ? -18.125 2.545 5.504 1 87.44 163 LEU B O 1
ATOM 9600 N N . SER B 1 164 ? -19.797 1.093 5.363 1 84.69 164 SER B N 1
ATOM 9601 C CA . SER B 1 164 ? -20.75 2.096 4.902 1 84.69 164 SER B CA 1
ATOM 9602 C C . SER B 1 164 ? -21.422 2.803 6.074 1 84.69 164 SER B C 1
ATOM 9604 O O . SER B 1 164 ? -22.141 3.789 5.887 1 84.69 164 SER B O 1
ATOM 9606 N N . LYS B 1 165 ? -21.109 2.416 7.25 1 81.56 165 LYS B N 1
ATOM 9607 C CA . LYS B 1 165 ? -21.75 3.004 8.422 1 81.56 165 LYS B CA 1
ATOM 9608 C C . LYS B 1 165 ? -20.938 4.184 8.953 1 81.56 165 LYS B C 1
ATOM 9610 O O . LYS B 1 165 ? -21.422 4.938 9.805 1 81.56 165 LYS B O 1
ATOM 9615 N N . GLN B 1 166 ? -19.844 4.332 8.43 1 75.75 166 GLN B N 1
ATOM 9616 C CA . GLN B 1 166 ? -19.016 5.469 8.828 1 75.75 166 GLN B CA 1
ATOM 9617 C C . GLN B 1 166 ? -19.5 6.762 8.188 1 75.75 166 GLN B C 1
ATOM 9619 O O . GLN B 1 166 ? -19.266 7.012 7.008 1 75.75 166 GLN B O 1
ATOM 9624 N N . THR B 1 167 ? -20.094 7.625 8.977 1 74 167 THR B N 1
ATOM 9625 C CA . THR B 1 167 ? -20.734 8.812 8.406 1 74 167 THR B CA 1
ATOM 9626 C C . THR B 1 167 ? -19.828 10.031 8.578 1 74 167 THR B C 1
ATOM 9628 O O . THR B 1 167 ? -20 11.031 7.875 1 74 167 THR B O 1
ATOM 9631 N N . GLN B 1 168 ? -18.891 9.93 9.484 1 80.5 168 GLN B N 1
ATOM 9632 C CA . GLN B 1 168 ? -18.016 11.078 9.672 1 80.5 168 GLN B CA 1
ATOM 9633 C C . GLN B 1 168 ? -17.062 11.242 8.5 1 80.5 168 GLN B C 1
ATOM 9635 O O . GLN B 1 168 ? -16.609 10.25 7.918 1 80.5 168 GLN B O 1
ATOM 9640 N N . ILE B 1 169 ? -16.797 12.484 8.234 1 90.25 169 ILE B N 1
ATOM 9641 C CA . ILE B 1 169 ? -15.875 12.773 7.145 1 90.25 169 ILE B CA 1
ATOM 9642 C C . ILE B 1 169 ? -14.438 12.531 7.602 1 90.25 169 ILE B C 1
ATOM 9644 O O . ILE B 1 169 ? -14.031 12.984 8.672 1 90.25 169 ILE B O 1
ATOM 9648 N N . LEU B 1 170 ? -13.758 11.734 6.848 1 92.94 170 LEU B N 1
ATOM 9649 C CA . LEU B 1 170 ? -12.328 11.508 7.043 1 92.94 170 LEU B CA 1
ATOM 9650 C C . LEU B 1 170 ? -11.523 12.148 5.918 1 92.94 170 LEU B C 1
ATOM 9652 O O . LEU B 1 170 ? -11.93 12.117 4.758 1 92.94 170 LEU B O 1
ATOM 9656 N N . ALA B 1 171 ? -10.477 12.82 6.312 1 93.5 171 ALA B N 1
ATOM 9657 C CA . ALA B 1 171 ? -9.656 13.523 5.332 1 93.5 171 ALA B CA 1
ATOM 9658 C C . ALA B 1 171 ? -8.172 13.227 5.539 1 93.5 171 ALA B C 1
ATOM 9660 O O . ALA B 1 171 ? -7.812 12.398 6.383 1 93.5 171 ALA B O 1
ATOM 9661 N N . ASN B 1 172 ? -7.336 13.758 4.648 1 93.56 172 ASN B N 1
ATOM 9662 C CA . ASN B 1 172 ? -5.895 13.539 4.703 1 93.56 172 ASN B CA 1
ATOM 9663 C C . ASN B 1 172 ? -5.316 13.922 6.062 1 93.56 172 ASN B C 1
ATOM 9665 O O . ASN B 1 172 ? -5.477 15.062 6.504 1 93.56 172 ASN B O 1
ATOM 9669 N N . PRO B 1 173 ? -4.586 13.047 6.688 1 90.12 173 PRO B N 1
ATOM 9670 C CA . PRO B 1 173 ? -4.098 13.312 8.047 1 90.12 173 PRO B CA 1
ATOM 9671 C C . PRO B 1 173 ? -2.98 14.352 8.078 1 90.12 173 PRO B C 1
ATOM 9673 O O . PRO B 1 173 ? -2.598 14.812 9.156 1 90.12 173 PRO B O 1
ATOM 9676 N N . HIS B 1 174 ? -2.508 14.75 6.965 1 85.06 174 HIS B N 1
ATOM 9677 C CA . HIS B 1 174 ? -1.458 15.758 6.914 1 85.06 174 HIS B CA 1
ATOM 9678 C C . HIS B 1 174 ? -2.049 17.172 6.941 1 85.06 174 HIS B C 1
ATOM 9680 O O . HIS B 1 174 ? -1.31 18.156 6.965 1 85.06 174 HIS B O 1
ATOM 9686 N N . SER B 1 175 ? -3.344 17.297 6.902 1 83.38 175 SER B N 1
ATOM 9687 C CA . SER B 1 175 ? -4.012 18.594 6.926 1 83.38 175 SER B CA 1
ATOM 9688 C C . SER B 1 175 ? -4.492 18.938 8.328 1 83.38 175 SER B C 1
ATOM 9690 O O . SER B 1 175 ? -5.594 19.469 8.5 1 83.38 175 SER B O 1
ATOM 9692 N N . ILE B 1 176 ? -3.693 18.703 9.242 1 71.88 176 ILE B N 1
ATOM 9693 C CA . ILE B 1 176 ? -4.117 18.875 10.625 1 71.88 176 ILE B CA 1
ATOM 9694 C C . ILE B 1 176 ? -4.254 20.375 10.938 1 71.88 176 ILE B C 1
ATOM 9696 O O . ILE B 1 176 ? -3.492 21.188 10.43 1 71.88 176 ILE B O 1
ATOM 9700 N N . GLY B 1 177 ? -5.352 20.656 11.586 1 64.25 177 GLY B N 1
ATOM 9701 C CA . GLY B 1 177 ? -5.582 22.016 12.031 1 64.25 177 GLY B CA 1
ATOM 9702 C C . GLY B 1 177 ? -7.035 22.297 12.352 1 64.25 177 GLY B C 1
ATOM 9703 O O . GLY B 1 177 ? -7.93 21.969 11.57 1 64.25 177 GLY B O 1
ATOM 9704 N N . GLY B 1 178 ? -7.406 22.344 13.594 1 58.03 178 GLY B N 1
ATOM 9705 C CA . GLY B 1 178 ? -8.727 22.828 13.961 1 58.03 178 GLY B CA 1
ATOM 9706 C C . GLY B 1 178 ? -9.633 21.75 14.531 1 58.03 178 GLY B C 1
ATOM 9707 O O . GLY B 1 178 ? -10.789 22.016 14.852 1 58.03 178 GLY B O 1
ATOM 9708 N N . GLY B 1 179 ? -9.148 20.484 14.445 1 62.75 179 GLY B N 1
ATOM 9709 C CA . GLY B 1 179 ? -9.922 19.453 15.125 1 62.75 179 GLY B CA 1
ATOM 9710 C C . GLY B 1 179 ? -11.047 18.906 14.281 1 62.75 179 GLY B C 1
ATOM 9711 O O . GLY B 1 179 ? -12.008 18.328 14.812 1 62.75 179 GLY B O 1
ATOM 9712 N N . LEU B 1 180 ? -10.984 19 13.031 1 84 180 LEU B N 1
ATOM 9713 C CA . LEU B 1 180 ? -12.07 18.562 12.156 1 84 180 LEU B CA 1
ATOM 9714 C C . LEU B 1 180 ? -11.711 17.266 11.445 1 84 180 LEU B C 1
ATOM 9716 O O . LEU B 1 180 ? -11.18 16.344 12.062 1 84 180 LEU B O 1
ATOM 9720 N N . ALA B 1 181 ? -12.07 17.125 10.148 1 89.31 181 ALA B N 1
ATOM 9721 C CA . ALA B 1 181 ? -11.984 15.852 9.43 1 89.31 181 ALA B CA 1
ATOM 9722 C C . ALA B 1 181 ? -10.57 15.289 9.477 1 89.31 181 ALA B C 1
ATOM 9724 O O . ALA B 1 181 ? -10.383 14.094 9.719 1 89.31 181 ALA B O 1
ATOM 9725 N N . SER B 1 182 ? -9.586 16.078 9.211 1 89.69 182 SER B N 1
ATOM 9726 C CA . SER B 1 182 ? -8.195 15.625 9.195 1 89.69 182 SER B CA 1
ATOM 9727 C C . SER B 1 182 ? -7.742 15.195 10.594 1 89.69 182 SER B C 1
ATOM 9729 O O . SER B 1 182 ? -7.047 14.195 10.742 1 89.69 182 SER B O 1
ATOM 9731 N N . ASP B 1 183 ? -8.102 15.992 11.609 1 82.69 183 ASP B N 1
ATOM 9732 C CA . ASP B 1 183 ? -7.766 15.648 12.992 1 82.69 183 ASP B CA 1
ATOM 9733 C C . ASP B 1 183 ? -8.461 14.367 13.43 1 82.69 183 ASP B C 1
ATOM 9735 O O . ASP B 1 183 ? -7.875 13.531 14.117 1 82.69 183 ASP B O 1
ATOM 9739 N N . ARG B 1 184 ? -9.664 14.281 13.016 1 84 184 ARG B N 1
ATOM 9740 C CA . ARG B 1 184 ? -10.414 13.062 13.297 1 84 184 ARG B CA 1
ATOM 9741 C C . ARG B 1 184 ? -9.719 11.844 12.695 1 84 184 ARG B C 1
ATOM 9743 O O . ARG B 1 184 ? -9.602 10.805 13.344 1 84 184 ARG B O 1
ATOM 9750 N N . THR B 1 185 ? -9.297 11.984 11.438 1 91.44 185 THR B N 1
ATOM 9751 C CA . THR B 1 185 ? -8.57 10.914 10.773 1 91.44 185 THR B CA 1
ATOM 9752 C C . THR B 1 185 ? -7.316 10.539 11.562 1 91.44 185 THR B C 1
ATOM 9754 O O . THR B 1 185 ? -7.055 9.359 11.805 1 91.44 185 THR B O 1
ATOM 9757 N N . TYR B 1 186 ? -6.59 11.516 11.961 1 85.19 186 TYR B N 1
ATOM 9758 C CA . TYR B 1 186 ? -5.363 11.305 12.719 1 85.19 186 TYR B CA 1
ATOM 9759 C C . TYR B 1 186 ? -5.648 10.586 14.031 1 85.19 186 TYR B C 1
ATOM 9761 O O . TYR B 1 186 ? -4.953 9.625 14.383 1 85.19 186 TYR B O 1
ATOM 9769 N N . THR B 1 187 ? -6.66 10.977 14.703 1 79 187 THR B N 1
ATOM 9770 C CA . THR B 1 187 ? -7.027 10.398 15.992 1 79 187 THR B CA 1
ATOM 9771 C C . THR B 1 187 ? -7.434 8.938 15.828 1 79 187 THR B C 1
ATOM 9773 O O . THR B 1 187 ? -7.031 8.086 16.625 1 79 187 THR B O 1
ATOM 9776 N N . LEU B 1 188 ? -8.211 8.727 14.859 1 86.31 188 LEU B N 1
ATOM 9777 C CA . LEU B 1 188 ? -8.648 7.355 14.609 1 86.31 188 LEU B CA 1
ATOM 9778 C C . LEU B 1 188 ? -7.469 6.465 14.25 1 86.31 188 LEU B C 1
ATOM 9780 O O . LEU B 1 188 ? -7.402 5.309 14.672 1 86.31 188 LEU B O 1
ATOM 9784 N N . MET B 1 189 ? -6.539 6.969 13.477 1 90.19 189 MET B N 1
ATOM 9785 C CA . MET B 1 189 ? -5.34 6.211 13.141 1 90.19 189 MET B CA 1
ATOM 9786 C C . MET B 1 189 ? -4.547 5.855 14.391 1 90.19 189 MET B C 1
ATOM 9788 O O . MET B 1 189 ? -4.02 4.746 14.508 1 90.19 189 MET B O 1
ATOM 9792 N N . GLN B 1 190 ? -4.461 6.762 15.328 1 82.12 190 GLN B N 1
ATOM 9793 C CA . GLN B 1 190 ? -3.742 6.504 16.578 1 82.12 190 GLN B CA 1
ATOM 9794 C C . GLN B 1 190 ? -4.418 5.402 17.391 1 82.12 190 GLN B C 1
ATOM 9796 O O . GLN B 1 190 ? -3.744 4.559 17.969 1 82.12 190 GLN B O 1
ATOM 9801 N N . LYS B 1 191 ? -5.691 5.441 17.344 1 81.06 191 LYS B N 1
ATOM 9802 C CA . LYS B 1 191 ? -6.441 4.398 18.031 1 81.06 191 LYS B CA 1
ATOM 9803 C C . LYS B 1 191 ? -6.137 3.021 17.453 1 81.06 191 LYS B C 1
ATOM 9805 O O . LYS B 1 191 ? -5.992 2.045 18.188 1 81.06 191 LYS B O 1
ATOM 9810 N N . ILE B 1 192 ? -6.051 2.988 16.203 1 92.25 192 ILE B N 1
ATOM 9811 C CA . ILE B 1 192 ? -5.781 1.716 15.539 1 92.25 192 ILE B CA 1
ATOM 9812 C C . ILE B 1 192 ? -4.348 1.275 15.836 1 92.25 192 ILE B C 1
ATOM 9814 O O . ILE B 1 192 ? -4.082 0.083 16 1 92.25 192 ILE B O 1
ATOM 9818 N N . LYS B 1 193 ? -3.412 2.205 15.859 1 88.12 193 LYS B N 1
ATOM 9819 C CA . LYS B 1 193 ? -2.035 1.874 16.219 1 88.12 193 LYS B CA 1
ATOM 9820 C C . LYS B 1 193 ? -1.97 1.227 17.594 1 88.12 193 LYS B C 1
ATOM 9822 O O . LYS B 1 193 ? -1.217 0.273 17.812 1 88.12 193 LYS B O 1
ATOM 9827 N N . ASP B 1 194 ? -2.803 1.623 18.438 1 82.31 194 ASP B N 1
ATOM 9828 C CA . ASP B 1 194 ? -2.852 1.039 19.781 1 82.31 194 ASP B CA 1
ATOM 9829 C C . ASP B 1 194 ? -3.389 -0.39 19.734 1 82.31 194 ASP B C 1
ATOM 9831 O O . ASP B 1 194 ? -2.898 -1.266 20.453 1 82.31 194 ASP B O 1
ATOM 9835 N N . LYS B 1 195 ? -4.348 -0.527 18.938 1 89.94 195 LYS B N 1
ATOM 9836 C CA . LYS B 1 195 ? -4.906 -1.868 18.797 1 89.94 195 LYS B CA 1
ATOM 9837 C C . LYS B 1 195 ? -3.865 -2.838 18.234 1 89.94 195 LYS B C 1
ATOM 9839 O O . LYS B 1 195 ? -3.791 -3.99 18.672 1 89.94 195 LYS B O 1
ATOM 9844 N N . VAL B 1 196 ? -3.072 -2.381 17.297 1 95.06 196 VAL B N 1
ATOM 9845 C CA . VAL B 1 196 ? -2.016 -3.193 16.703 1 95.06 196 VAL B CA 1
ATOM 9846 C C . VAL B 1 196 ? -0.966 -3.529 17.766 1 95.06 196 VAL B C 1
ATOM 9848 O O . VAL B 1 196 ? -0.493 -4.668 17.828 1 95.06 196 VAL B O 1
ATOM 9851 N N . ARG B 1 197 ? -0.622 -2.59 18.609 1 90.81 197 ARG B N 1
ATOM 9852 C CA . ARG B 1 197 ? 0.359 -2.809 19.656 1 90.81 197 ARG B CA 1
ATOM 9853 C C . ARG B 1 197 ? -0.117 -3.879 20.641 1 90.81 197 ARG B C 1
ATOM 9855 O O . ARG B 1 197 ? 0.65 -4.766 21.016 1 90.81 197 ARG B O 1
ATOM 9862 N N . VAL B 1 198 ? -1.354 -3.783 20.953 1 88.19 198 VAL B N 1
ATOM 9863 C CA . VAL B 1 198 ? -1.923 -4.754 21.875 1 88.19 198 VAL B CA 1
ATOM 9864 C C . VAL B 1 198 ? -1.936 -6.137 21.234 1 88.19 198 VAL B C 1
ATOM 9866 O O . VAL B 1 198 ? -1.594 -7.133 21.875 1 88.19 198 VAL B O 1
ATOM 9869 N N . HIS B 1 199 ? -2.293 -6.195 20.062 1 95.56 199 HIS B N 1
ATOM 9870 C CA . HIS B 1 199 ? -2.432 -7.473 19.359 1 95.56 199 HIS B CA 1
ATOM 9871 C C . HIS B 1 199 ? -1.103 -8.219 19.312 1 95.56 199 HIS B C 1
ATOM 9873 O O . HIS B 1 199 ? -1.064 -9.438 19.469 1 95.56 199 HIS B O 1
ATOM 9879 N N . PHE B 1 200 ? 0.001 -7.543 19.109 1 95.94 200 PHE B N 1
ATOM 9880 C CA . PHE B 1 200 ? 1.304 -8.18 18.938 1 95.94 200 PHE B CA 1
ATOM 9881 C C . PHE B 1 200 ? 2.094 -8.133 20.234 1 95.94 200 PHE B C 1
ATOM 9883 O O . PHE B 1 200 ? 3.283 -8.461 20.266 1 95.94 200 PHE B O 1
ATOM 9890 N N . GLY B 1 201 ? 1.511 -7.66 21.281 1 89.38 201 GLY B N 1
ATOM 9891 C CA . GLY B 1 201 ? 2.096 -7.68 22.609 1 89.38 201 GLY B CA 1
ATOM 9892 C C . GLY B 1 201 ? 3.146 -6.605 22.812 1 89.38 201 GLY B C 1
ATOM 9893 O O . GLY B 1 201 ? 4.016 -6.734 23.688 1 89.38 201 GLY B O 1
ATOM 9894 N N . ILE B 1 202 ? 3.104 -5.648 22.016 1 86.56 202 ILE B N 1
ATOM 9895 C CA . ILE B 1 202 ? 4.168 -4.656 22.109 1 86.56 202 ILE B CA 1
ATOM 9896 C C . ILE B 1 202 ? 3.635 -3.393 22.781 1 86.56 202 ILE B C 1
ATOM 9898 O O . ILE B 1 202 ? 4.207 -2.311 22.625 1 86.56 202 ILE B O 1
ATOM 9902 N N . ASP B 1 203 ? 2.434 -3.783 23.25 1 72.44 203 ASP B N 1
ATOM 9903 C CA . ASP B 1 203 ? 1.859 -2.66 23.969 1 72.44 203 ASP B CA 1
ATOM 9904 C C . ASP B 1 203 ? 2.662 -2.363 25.234 1 72.44 203 ASP B C 1
ATOM 9906 O O . ASP B 1 203 ? 3.268 -3.266 25.828 1 72.44 203 ASP B O 1
ATOM 9910 N N . ASP B 1 204 ? 3.037 -1.429 25.391 1 53.28 204 ASP B N 1
ATOM 9911 C CA . ASP B 1 204 ? 3.818 -1.021 26.547 1 53.28 204 ASP B CA 1
ATOM 9912 C C . ASP B 1 204 ? 3.121 -1.425 27.844 1 53.28 204 ASP B C 1
ATOM 9914 O O . ASP B 1 204 ? 2.254 -0.703 28.344 1 53.28 204 ASP B O 1
ATOM 9918 N N . LYS B 1 205 ? 2.459 -2.885 27.859 1 43.88 205 LYS B N 1
ATOM 9919 C CA . LYS B 1 205 ? 1.854 -3.238 29.141 1 43.88 205 LYS B CA 1
ATOM 9920 C C . LYS B 1 205 ? 2.875 -3.154 30.281 1 43.88 205 LYS B C 1
ATOM 9922 O O . LYS B 1 205 ? 3.953 -3.746 30.188 1 43.88 205 LYS B O 1
ATOM 9927 N N . ILE B 1 206 ? 2.83 -2.346 31 1 33.81 206 ILE B N 1
ATOM 9928 C CA . ILE B 1 206 ? 3.379 -2.463 32.344 1 33.81 206 ILE B CA 1
ATOM 9929 C C . ILE B 1 206 ? 2.652 -3.57 33.094 1 33.81 206 ILE B C 1
ATOM 9931 O O . ILE B 1 206 ? 1.447 -3.477 33.344 1 33.81 206 ILE B O 1
ATOM 9935 N N . TYR B 1 207 ? 2.891 -4.926 32.719 1 31.11 207 TYR B N 1
ATOM 9936 C CA . TYR B 1 207 ? 2.332 -6.012 33.5 1 31.11 207 TYR B CA 1
ATOM 9937 C C . TYR B 1 207 ? 2.533 -5.754 35 1 31.11 207 TYR B C 1
ATOM 9939 O O . TYR B 1 207 ? 3.662 -5.57 35.469 1 31.11 207 TYR B O 1
ATOM 9947 N N . PHE B 1 208 ? 1.569 -5.141 35.594 1 27.45 208 PHE B N 1
ATOM 9948 C CA . PHE B 1 208 ? 1.528 -5.242 37.062 1 27.45 208 PHE B CA 1
ATOM 9949 C C . PHE B 1 208 ? 1.11 -6.641 37.5 1 27.45 208 PHE B C 1
ATOM 9951 O O . PHE B 1 208 ? 0.048 -7.129 37.094 1 27.45 208 PHE B O 1
ATOM 9958 N N . ASP B 1 209 ? 2.021 -7.633 37.75 1 28.33 209 ASP B N 1
ATOM 9959 C CA . ASP B 1 209 ? 1.704 -8.828 38.5 1 28.33 209 ASP B CA 1
ATOM 9960 C C . ASP B 1 209 ? 0.945 -8.477 39.781 1 28.33 209 ASP B C 1
ATOM 9962 O O . ASP B 1 209 ? 1.476 -7.789 40.656 1 28.33 209 ASP B O 1
ATOM 9966 N N . ASP B 1 210 ? -0.187 -8.461 39.906 1 26.67 210 ASP B N 1
ATOM 9967 C CA . ASP B 1 210 ? -0.962 -8.445 41.125 1 26.67 210 ASP B CA 1
ATOM 9968 C C . ASP B 1 210 ? -0.508 -9.555 42.094 1 26.67 210 ASP B C 1
ATOM 9970 O O . ASP B 1 210 ? -1.139 -9.797 43.125 1 26.67 210 ASP B O 1
ATOM 9974 N N . LYS B 1 211 ? 0.016 -10.711 41.75 1 29.67 211 LYS B N 1
ATOM 9975 C CA . LYS B 1 211 ? 0.214 -11.57 42.906 1 29.67 211 LYS B CA 1
ATOM 9976 C C . LYS B 1 211 ? 1.165 -10.922 43.906 1 29.67 211 LYS B C 1
ATOM 9978 O O . LYS B 1 211 ? 2.303 -10.594 43.594 1 29.67 211 LYS B O 1
ATOM 9983 N N . GLU B 1 212 ? 0.722 -10.344 44.969 1 28.11 212 GLU B N 1
ATOM 9984 C CA . GLU B 1 212 ? 1.356 -10.305 46.281 1 28.11 212 GLU B CA 1
ATOM 9985 C C . GLU B 1 212 ? 2.143 -11.586 46.531 1 28.11 212 GLU B C 1
ATOM 9987 O O . GLU B 1 212 ? 1.696 -12.453 47.312 1 28.11 212 GLU B O 1
ATOM 9992 N N . GLN B 1 213 ? 2.535 -12.562 45.75 1 26.41 213 GLN B N 1
ATOM 9993 C CA . GLN B 1 213 ? 3.344 -13.492 46.531 1 26.41 213 GLN B CA 1
ATOM 9994 C C . GLN B 1 213 ? 4.398 -12.75 47.344 1 26.41 213 GLN B C 1
ATOM 9996 O O . GLN B 1 213 ? 4.75 -11.609 47.031 1 26.41 213 GLN B O 1
ATOM 10001 N N . GLU B 1 214 ? 5.059 -13.461 48.562 1 27.12 214 GLU B N 1
ATOM 10002 C CA . GLU B 1 214 ? 6.148 -13.281 49.5 1 27.12 214 GLU B CA 1
ATOM 10003 C C . GLU B 1 214 ? 7.289 -12.469 48.906 1 27.12 214 GLU B C 1
ATOM 10005 O O . GLU B 1 214 ? 7.398 -12.367 47.688 1 27.12 214 GLU B O 1
ATOM 10010 N N . GLU B 1 215 ? 8.406 -12.047 49.719 1 30 215 GLU B N 1
ATOM 10011 C CA . GLU B 1 215 ? 9.703 -11.375 49.719 1 30 215 GLU B CA 1
ATOM 10012 C C . GLU B 1 215 ? 10.492 -11.703 48.469 1 30 215 GLU B C 1
ATOM 10014 O O . GLU B 1 215 ? 11.672 -11.344 48.375 1 30 215 GLU B O 1
ATOM 10019 N N . GLY B 1 216 ? 10.18 -12.766 47.812 1 27.55 216 GLY B N 1
ATOM 10020 C CA . GLY B 1 216 ? 11.266 -13.109 46.906 1 27.55 216 GLY B CA 1
ATOM 10021 C C . GLY B 1 216 ? 11.484 -12.078 45.812 1 27.55 216 GLY B C 1
ATOM 10022 O O . GLY B 1 216 ? 10.633 -11.211 45.594 1 27.55 216 GLY B O 1
ATOM 10023 N N . GLU B 1 217 ? 12.68 -11.992 45.125 1 29.5 217 GLU B N 1
ATOM 10024 C CA . GLU B 1 217 ? 13.383 -11.203 44.125 1 29.5 217 GLU B CA 1
ATOM 10025 C C . GLU B 1 217 ? 12.477 -10.914 42.938 1 29.5 217 GLU B C 1
ATOM 10027 O O . GLU B 1 217 ? 12.055 -11.828 42.219 1 29.5 217 GLU B O 1
ATOM 10032 N N . ASN B 1 218 ? 11.484 -10.078 43.062 1 31.59 218 ASN B N 1
ATOM 10033 C CA . ASN B 1 218 ? 10.664 -9.547 42 1 31.59 218 ASN B CA 1
ATOM 10034 C C . ASN B 1 218 ? 11.516 -9.219 40.75 1 31.59 218 ASN B C 1
ATOM 10036 O O . ASN B 1 218 ? 12.266 -8.242 40.75 1 31.59 218 ASN B O 1
ATOM 10040 N N . GLU B 1 219 ? 12.094 -10.133 40.156 1 30.19 219 GLU B N 1
ATOM 10041 C CA . GLU B 1 219 ? 12.758 -9.953 38.875 1 30.19 219 GLU B CA 1
ATOM 10042 C C . GLU B 1 219 ? 11.898 -9.141 37.906 1 30.19 219 GLU B C 1
ATOM 10044 O O . GLU B 1 219 ? 10.797 -9.562 37.531 1 30.19 219 GLU B O 1
ATOM 10049 N N . VAL B 1 220 ? 11.75 -7.82 38.062 1 33.59 220 VAL B N 1
ATOM 10050 C CA . VAL B 1 220 ? 11.352 -6.91 37 1 33.59 220 VAL B CA 1
ATOM 10051 C C . VAL B 1 220 ? 11.75 -7.492 35.625 1 33.59 220 VAL B C 1
ATOM 10053 O O . VAL B 1 220 ? 12.938 -7.617 35.344 1 33.59 220 VAL B O 1
ATOM 10056 N N . GLN B 1 221 ? 11.102 -8.414 35.156 1 35.06 221 GLN B N 1
ATOM 10057 C CA . GLN B 1 221 ? 11.422 -8.898 33.812 1 35.06 221 GLN B CA 1
ATOM 10058 C C . GLN B 1 221 ? 11.422 -7.75 32.812 1 35.06 221 GLN B C 1
ATOM 10060 O O . GLN B 1 221 ? 10.414 -7.059 32.656 1 35.06 221 GLN B O 1
ATOM 10065 N N . ASN B 1 222 ? 12.445 -6.906 32.469 1 40.44 222 ASN B N 1
ATOM 10066 C CA . ASN B 1 222 ? 12.859 -5.945 31.453 1 40.44 222 ASN B CA 1
ATOM 10067 C C . ASN B 1 222 ? 12.266 -6.285 30.078 1 40.44 222 ASN B C 1
ATOM 10069 O O . ASN B 1 222 ? 12.805 -7.121 29.359 1 40.44 222 ASN B O 1
ATOM 10073 N N . LYS B 1 223 ? 10.93 -6.125 29.906 1 52.94 223 LYS B N 1
ATOM 10074 C CA . LYS B 1 223 ? 10.375 -6.445 28.594 1 52.94 223 LYS B CA 1
ATOM 10075 C C . LYS B 1 223 ? 10.906 -5.496 27.531 1 52.94 223 LYS B C 1
ATOM 10077 O O . LYS B 1 223 ? 11.031 -4.293 27.766 1 52.94 223 LYS B O 1
ATOM 10082 N N . GLU B 1 224 ? 11.375 -5.914 26.438 1 61.53 224 GLU B N 1
ATOM 10083 C CA . GLU B 1 224 ? 11.859 -5.227 25.25 1 61.53 224 GLU B CA 1
ATOM 10084 C C . GLU B 1 224 ? 10.773 -4.328 24.656 1 61.53 224 GLU B C 1
ATOM 10086 O O . GLU B 1 224 ? 9.594 -4.688 24.656 1 61.53 224 GLU B O 1
ATOM 10091 N N . GLU B 1 225 ? 11.07 -2.979 24.5 1 75.31 225 GLU B N 1
ATOM 10092 C CA . GLU B 1 225 ? 10.148 -2.021 23.891 1 75.31 225 GLU B CA 1
ATOM 10093 C C . GLU B 1 225 ? 10.234 -2.055 22.375 1 75.31 225 GLU B C 1
ATOM 10095 O O . GLU B 1 225 ? 11.305 -2.312 21.812 1 75.31 225 GLU B O 1
ATOM 10100 N N . TYR B 1 226 ? 9.047 -1.99 21.812 1 85 226 TYR B N 1
ATOM 10101 C CA . TYR B 1 226 ? 8.977 -2.043 20.344 1 85 226 TYR B CA 1
ATOM 10102 C C . TYR B 1 226 ? 8.211 -0.848 19.797 1 85 226 TYR B C 1
ATOM 10104 O O . TYR B 1 226 ? 7.43 -0.219 20.516 1 85 226 TYR B O 1
ATOM 10112 N N . GLN B 1 227 ? 8.516 -0.397 18.641 1 84.81 227 GLN B N 1
ATOM 10113 C CA . GLN B 1 227 ? 7.734 0.499 17.797 1 84.81 227 GLN B CA 1
ATOM 10114 C C . GLN B 1 227 ? 7.445 -0.141 16.438 1 84.81 227 GLN B C 1
ATOM 10116 O O . GLN B 1 227 ? 8.008 -1.188 16.109 1 84.81 227 GLN B O 1
ATOM 10121 N N . PHE B 1 228 ? 6.434 0.471 15.797 1 90.75 228 PHE B N 1
ATOM 10122 C CA . PHE B 1 228 ? 6.188 -0.106 14.477 1 90.75 228 PHE B CA 1
ATOM 10123 C C . PHE B 1 228 ? 5.738 0.965 13.492 1 90.75 228 PHE B C 1
ATOM 10125 O O . PHE B 1 228 ? 5.352 2.064 13.898 1 90.75 228 PHE B O 1
ATOM 10132 N N . VAL B 1 229 ? 5.879 0.742 12.242 1 91.56 229 VAL B N 1
ATOM 10133 C CA . VAL B 1 229 ? 5.348 1.559 11.156 1 91.56 229 VAL B CA 1
ATOM 10134 C C . VAL B 1 229 ? 4.492 0.695 10.227 1 91.56 229 VAL B C 1
ATOM 10136 O O . VAL B 1 229 ? 4.746 -0.501 10.078 1 91.56 229 VAL B O 1
ATOM 10139 N N . PHE B 1 230 ? 3.455 1.314 9.688 1 95.25 230 PHE B N 1
ATOM 10140 C CA . PHE B 1 230 ? 2.646 0.625 8.695 1 95.25 230 PHE B CA 1
ATOM 10141 C C . PHE B 1 230 ? 3.379 0.556 7.355 1 95.25 230 PHE B C 1
ATOM 10143 O O . PHE B 1 230 ? 4.098 1.487 6.988 1 95.25 230 PHE B O 1
ATOM 10150 N N . THR B 1 231 ? 3.312 -0.525 6.699 1 95.62 231 THR B N 1
ATOM 10151 C CA . THR B 1 231 ? 3.777 -0.742 5.336 1 95.62 231 THR B CA 1
ATOM 10152 C C . THR B 1 231 ? 2.666 -1.331 4.473 1 95.62 231 THR B C 1
ATOM 10154 O O . THR B 1 231 ? 1.54 -1.516 4.941 1 95.62 231 THR B O 1
ATOM 10157 N N . SER B 1 232 ? 2.93 -1.603 3.227 1 95.25 232 SER B N 1
ATOM 10158 C CA . SER B 1 232 ? 1.907 -2.162 2.35 1 95.25 232 SER B CA 1
ATOM 10159 C C . SER B 1 232 ? 1.769 -3.668 2.553 1 95.25 232 SER B C 1
ATOM 10161 O O . SER B 1 232 ? 0.858 -4.293 2.004 1 95.25 232 SER B O 1
ATOM 10163 N N . GLY B 1 233 ? 2.635 -4.289 3.348 1 96.19 233 GLY B N 1
ATOM 10164 C CA . GLY B 1 233 ? 2.631 -5.719 3.629 1 96.19 233 GLY B CA 1
ATOM 10165 C C . GLY B 1 233 ? 3.953 -6.223 4.176 1 96.19 233 GLY B C 1
ATOM 10166 O O . GLY B 1 233 ? 4.918 -5.461 4.285 1 96.19 233 GLY B O 1
ATOM 10167 N N . ALA B 1 234 ? 3.967 -7.473 4.48 1 97.69 234 ALA B N 1
ATOM 10168 C CA . ALA B 1 234 ? 5.184 -8.078 5.016 1 97.69 234 ALA B CA 1
ATOM 10169 C C . ALA B 1 234 ? 6.34 -7.941 4.027 1 97.69 234 ALA B C 1
ATOM 10171 O O . ALA B 1 234 ? 7.477 -7.68 4.43 1 97.69 234 ALA B O 1
ATOM 10172 N N . THR B 1 235 ? 6.098 -8.148 2.754 1 97.31 235 THR B N 1
ATOM 10173 C CA . THR B 1 235 ? 7.137 -8.047 1.733 1 97.31 235 THR B CA 1
ATOM 10174 C C . THR B 1 235 ? 7.734 -6.645 1.708 1 97.31 235 THR B C 1
ATOM 10176 O O . THR B 1 235 ? 8.953 -6.484 1.615 1 97.31 235 THR B O 1
ATOM 10179 N N . ALA B 1 236 ? 6.855 -5.637 1.761 1 96.06 236 ALA B N 1
ATOM 10180 C CA . ALA B 1 236 ? 7.336 -4.262 1.805 1 96.06 236 ALA B CA 1
ATOM 10181 C C . ALA B 1 236 ? 8.18 -4.012 3.053 1 96.06 236 ALA B C 1
ATOM 10183 O O . ALA B 1 236 ? 9.141 -3.242 3.016 1 96.06 236 ALA B O 1
ATOM 10184 N N . SER B 1 237 ? 7.816 -4.555 4.164 1 96.5 237 SER B N 1
ATOM 10185 C CA . SER B 1 237 ? 8.586 -4.438 5.402 1 96.5 237 SER B CA 1
ATOM 10186 C C . SER B 1 237 ? 9.969 -5.059 5.258 1 96.5 237 SER B C 1
ATOM 10188 O O . SER B 1 237 ? 10.969 -4.465 5.676 1 96.5 237 SER B O 1
ATOM 10190 N N . LEU B 1 238 ? 10.016 -6.266 4.68 1 97.88 238 LEU B N 1
ATOM 10191 C CA . LEU B 1 238 ? 11.289 -6.949 4.453 1 97.88 238 LEU B CA 1
ATOM 10192 C C . LEU B 1 238 ? 12.188 -6.129 3.535 1 97.88 238 LEU B C 1
ATOM 10194 O O . LEU B 1 238 ? 13.391 -6.02 3.779 1 97.88 238 LEU B O 1
ATOM 10198 N N . LYS B 1 239 ? 11.625 -5.613 2.516 1 95.69 239 LYS B N 1
ATOM 10199 C CA . LYS B 1 239 ? 12.367 -4.762 1.592 1 95.69 239 LYS B CA 1
ATOM 10200 C C . LYS B 1 239 ? 12.953 -3.553 2.312 1 95.69 239 LYS B C 1
ATOM 10202 O O . LYS B 1 239 ? 14.125 -3.211 2.107 1 95.69 239 LYS B O 1
ATOM 10207 N N . LEU B 1 240 ? 12.125 -2.91 3.119 1 93.88 240 LEU B N 1
ATOM 10208 C CA . LEU B 1 240 ? 12.57 -1.737 3.865 1 93.88 240 LEU B CA 1
ATOM 10209 C C . LEU B 1 240 ? 13.766 -2.074 4.754 1 93.88 240 LEU B C 1
ATOM 10211 O O . LEU B 1 240 ? 14.734 -1.321 4.801 1 93.88 240 LEU B O 1
ATOM 10215 N N . VAL B 1 241 ? 13.711 -3.18 5.449 1 95.19 241 VAL B N 1
ATOM 10216 C CA . VAL B 1 241 ? 14.82 -3.59 6.305 1 95.19 241 VAL B CA 1
ATOM 10217 C C . VAL B 1 241 ? 16.047 -3.877 5.457 1 95.19 241 VAL B C 1
ATOM 10219 O O . VAL B 1 241 ? 17.156 -3.439 5.785 1 95.19 241 VAL B O 1
ATOM 10222 N N . ALA B 1 242 ? 15.859 -4.602 4.367 1 95.75 242 ALA B N 1
ATOM 10223 C CA . ALA B 1 242 ? 16.984 -4.957 3.508 1 95.75 242 ALA B CA 1
ATOM 10224 C C . ALA B 1 242 ? 17.703 -3.707 2.996 1 95.75 242 ALA B C 1
ATOM 10226 O O . ALA B 1 242 ? 18.938 -3.654 2.973 1 95.75 242 ALA B O 1
ATOM 10227 N N . GLU B 1 243 ? 17.016 -2.75 2.643 1 91.38 243 GLU B N 1
ATOM 10228 C CA . GLU B 1 243 ? 17.562 -1.562 1.994 1 91.38 243 GLU B CA 1
ATOM 10229 C C . GLU B 1 243 ? 18.203 -0.622 3.014 1 91.38 243 GLU B C 1
ATOM 10231 O O . GLU B 1 243 ? 19.156 0.095 2.695 1 91.38 243 GLU B O 1
ATOM 10236 N N . ARG B 1 244 ? 17.75 -0.622 4.242 1 89.88 244 ARG B N 1
ATOM 10237 C CA . ARG B 1 244 ? 18.203 0.381 5.199 1 89.88 244 ARG B CA 1
ATOM 10238 C C . ARG B 1 244 ? 19.172 -0.226 6.203 1 89.88 244 ARG B C 1
ATOM 10240 O O . ARG B 1 244 ? 19.906 0.498 6.883 1 89.88 244 ARG B O 1
ATOM 10247 N N . PHE B 1 245 ? 19.156 -1.596 6.367 1 91.75 245 PHE B N 1
ATOM 10248 C CA . PHE B 1 245 ? 20.078 -2.258 7.281 1 91.75 245 PHE B CA 1
ATOM 10249 C C . PHE B 1 245 ? 21.531 -1.884 6.953 1 91.75 245 PHE B C 1
ATOM 10251 O O . PHE B 1 245 ? 21.891 -1.781 5.785 1 91.75 245 PHE B O 1
ATOM 10258 N N . PRO B 1 246 ? 22.359 -1.646 7.91 1 89.19 246 PRO B N 1
ATOM 10259 C CA . PRO B 1 246 ? 23.734 -1.191 7.668 1 89.19 246 PRO B CA 1
ATOM 10260 C C . PRO B 1 246 ? 24.672 -2.322 7.242 1 89.19 246 PRO B C 1
ATOM 10262 O O . PRO B 1 246 ? 25.609 -2.658 7.961 1 89.19 246 PRO B O 1
ATOM 10265 N N . TRP B 1 247 ? 24.469 -2.773 6.051 1 91.94 247 TRP B N 1
ATOM 10266 C CA . TRP B 1 247 ? 25.359 -3.771 5.477 1 91.94 247 TRP B CA 1
ATOM 10267 C C . TRP B 1 247 ? 26.766 -3.217 5.336 1 91.94 247 TRP B C 1
ATOM 10269 O O . TRP B 1 247 ? 26.969 -2.109 4.824 1 91.94 247 TRP B O 1
ATOM 10279 N N . SER B 1 248 ? 27.797 -3.986 5.77 1 86.75 248 SER B N 1
ATOM 10280 C CA . SER B 1 248 ? 29.172 -3.496 5.773 1 86.75 248 SER B CA 1
ATOM 10281 C C . SER B 1 248 ? 30.078 -4.355 4.891 1 86.75 248 SER B C 1
ATOM 10283 O O . SER B 1 248 ? 29.875 -5.566 4.789 1 86.75 248 SER B O 1
ATOM 10285 N N . SER B 1 249 ? 30.859 -3.727 4.184 1 87.62 249 SER B N 1
ATOM 10286 C CA . SER B 1 249 ? 32.031 -4.293 3.531 1 87.62 249 SER B CA 1
ATOM 10287 C C . SER B 1 249 ? 33.281 -3.434 3.777 1 87.62 249 SER B C 1
ATOM 10289 O O . SER B 1 249 ? 33.562 -2.506 3.016 1 87.62 249 SER B O 1
ATOM 10291 N N . LEU B 1 250 ? 34.031 -3.787 4.809 1 80.44 250 LEU B N 1
ATOM 10292 C CA . LEU B 1 250 ? 35.125 -2.945 5.281 1 80.44 250 LEU B CA 1
ATOM 10293 C C . LEU B 1 250 ? 36.469 -3.607 5.016 1 80.44 250 LEU B C 1
ATOM 10295 O O . LEU B 1 250 ? 36.688 -4.758 5.395 1 80.44 250 LEU B O 1
ATOM 10299 N N . THR B 1 251 ? 37.25 -2.879 4.324 1 80.88 251 THR B N 1
ATOM 10300 C CA . THR B 1 251 ? 38.594 -3.352 4.055 1 80.88 251 THR B CA 1
ATOM 10301 C C . THR B 1 251 ? 39.625 -2.443 4.719 1 80.88 251 THR B C 1
ATOM 10303 O O . THR B 1 251 ? 39.562 -1.222 4.559 1 80.88 251 THR B O 1
ATOM 10306 N N . PHE B 1 252 ? 40.469 -3.027 5.441 1 72.25 252 PHE B N 1
ATOM 10307 C CA . PHE B 1 252 ? 41.562 -2.309 6.07 1 72.25 252 PHE B CA 1
ATOM 10308 C C . PHE B 1 252 ? 42.906 -2.736 5.469 1 72.25 252 PHE B C 1
ATOM 10310 O O . PHE B 1 252 ? 43.188 -3.932 5.344 1 72.25 252 PHE B O 1
ATOM 10317 N N . THR B 1 253 ? 43.594 -1.722 4.84 1 71.56 253 THR B N 1
ATOM 10318 C CA . THR B 1 253 ? 44.875 -1.987 4.223 1 71.56 253 THR B CA 1
ATOM 10319 C C . THR B 1 253 ? 46 -1.33 5.023 1 71.56 253 THR B C 1
ATOM 10321 O O . THR B 1 253 ? 45.844 -0.24 5.57 1 71.56 253 THR B O 1
ATOM 10324 N N . THR B 1 254 ? 47.125 -2.109 5.305 1 56.62 254 THR B N 1
ATOM 10325 C CA . THR B 1 254 ? 48.312 -1.527 5.941 1 56.62 254 THR B CA 1
ATOM 10326 C C . THR B 1 254 ? 49.375 -1.176 4.906 1 56.62 254 THR B C 1
ATOM 10328 O O . THR B 1 254 ? 49.5 -1.845 3.877 1 56.62 254 THR B O 1
ATOM 10331 N N . ARG B 1 255 ? 49.75 0.001 4.844 1 48.78 255 ARG B N 1
ATOM 10332 C CA . ARG B 1 255 ? 50.875 0.3 3.988 1 48.78 255 ARG B CA 1
ATOM 10333 C C . ARG B 1 255 ? 52.062 -0.631 4.293 1 48.78 255 ARG B C 1
ATOM 10335 O O . ARG B 1 255 ? 51.906 -1.6 5.043 1 48.78 255 ARG B O 1
ATOM 10342 N N . GLN B 1 256 ? 53.156 -0.014 4.746 1 42.16 256 GLN B N 1
ATOM 10343 C CA . GLN B 1 256 ? 54.469 -0.647 4.992 1 42.16 256 GLN B CA 1
ATOM 10344 C C . GLN B 1 256 ? 54.344 -1.701 6.094 1 42.16 256 GLN B C 1
ATOM 10346 O O . GLN B 1 256 ? 53.469 -1.628 6.949 1 42.16 256 GLN B O 1
ATOM 10351 N N . HIS B 1 257 ? 55.312 -2.609 6.504 1 40.75 257 HIS B N 1
ATOM 10352 C CA . HIS B 1 257 ? 55.656 -3.693 7.41 1 40.75 257 HIS B CA 1
ATOM 10353 C C . HIS B 1 257 ? 54.75 -3.703 8.641 1 40.75 257 HIS B C 1
ATOM 10355 O O . HIS B 1 257 ? 55.188 -4.082 9.734 1 40.75 257 HIS B O 1
ATOM 10361 N N . SER B 1 258 ? 53.562 -3.049 8.508 1 44.59 258 SER B N 1
ATOM 10362 C CA . SER B 1 258 ? 52.906 -3.049 9.805 1 44.59 258 SER B CA 1
ATOM 10363 C C . SER B 1 258 ? 52.031 -4.281 9.969 1 44.59 258 SER B C 1
ATOM 10365 O O . SER B 1 258 ? 51.469 -4.801 8.984 1 44.59 258 SER B O 1
ATOM 10367 N N . GLN B 1 259 ? 52.281 -5.07 11.008 1 46.16 259 GLN B N 1
ATOM 10368 C CA . GLN B 1 259 ? 51.625 -6.289 11.461 1 46.16 259 GLN B CA 1
ATOM 10369 C C . GLN B 1 259 ? 50.25 -5.98 12.055 1 46.16 259 GLN B C 1
ATOM 10371 O O . GLN B 1 259 ? 50.094 -5.047 12.844 1 46.16 259 GLN B O 1
ATOM 10376 N N . ILE B 1 260 ? 49.125 -6.266 11.328 1 52.69 260 ILE B N 1
ATOM 10377 C CA . ILE B 1 260 ? 47.812 -6.238 11.992 1 52.69 260 ILE B CA 1
ATOM 10378 C C . ILE B 1 260 ? 47.688 -7.457 12.906 1 52.69 260 ILE B C 1
ATOM 10380 O O . ILE B 1 260 ? 47.938 -8.586 12.477 1 52.69 260 ILE B O 1
ATOM 10384 N N . GLN B 1 261 ? 47.719 -7.301 14.273 1 50.59 261 GLN B N 1
ATOM 10385 C CA . GLN B 1 261 ? 47.469 -8.383 15.219 1 50.59 261 GLN B CA 1
ATOM 10386 C C . GLN B 1 261 ? 46.031 -8.406 15.664 1 50.59 261 GLN B C 1
ATOM 10388 O O . GLN B 1 261 ? 45.469 -7.371 16.031 1 50.59 261 GLN B O 1
ATOM 10393 N N . MET B 1 262 ? 45.219 -9.367 15.164 1 50.53 262 MET B N 1
ATOM 10394 C CA . MET B 1 262 ? 43.844 -9.547 15.688 1 50.53 262 MET B CA 1
ATOM 10395 C C . MET B 1 262 ? 43.875 -10.234 17.047 1 50.53 262 MET B C 1
ATOM 10397 O O . MET B 1 262 ? 44.406 -11.336 17.172 1 50.53 262 MET B O 1
ATOM 10401 N N . ARG B 1 263 ? 43.656 -9.477 18.109 1 48.56 263 ARG B N 1
ATOM 10402 C CA . ARG B 1 263 ? 43.562 -10.086 19.438 1 48.56 263 ARG B CA 1
ATOM 10403 C C . ARG B 1 263 ? 42.156 -10.562 19.719 1 48.56 263 ARG B C 1
ATOM 10405 O O . ARG B 1 263 ? 41.156 -9.977 19.25 1 48.56 263 ARG B O 1
ATOM 10412 N N . ASN B 1 264 ? 41.969 -11.672 20.453 1 44.41 264 ASN B N 1
ATOM 10413 C CA . ASN B 1 264 ? 40.75 -12.289 20.969 1 44.41 264 ASN B CA 1
ATOM 10414 C C . ASN B 1 264 ? 39.906 -12.914 19.844 1 44.41 264 ASN B C 1
ATOM 10416 O O . ASN B 1 264 ? 38.688 -12.969 19.922 1 44.41 264 ASN B O 1
ATOM 10420 N N . SER B 1 265 ? 40.625 -13 18.688 1 44.44 265 SER B N 1
ATOM 10421 C CA . SER B 1 265 ? 39.969 -13.906 17.734 1 44.44 265 SER B CA 1
ATOM 10422 C C . SER B 1 265 ? 40.25 -15.367 18.094 1 44.44 265 SER B C 1
ATOM 10424 O O . SER B 1 265 ? 41.281 -15.672 18.734 1 44.44 265 SER B O 1
ATOM 10426 N N . PRO B 1 266 ? 39.469 -16.203 18.219 1 40.84 266 PRO B N 1
ATOM 10427 C CA . PRO B 1 266 ? 39.875 -17.547 18.625 1 40.84 266 PRO B CA 1
ATOM 10428 C C . PRO B 1 266 ? 41.281 -17.906 18.109 1 40.84 266 PRO B C 1
ATOM 10430 O O . PRO B 1 266 ? 41.969 -18.688 18.75 1 40.84 266 PRO B O 1
ATOM 10433 N N . SER B 1 267 ? 41.594 -17.781 16.75 1 37.5 267 SER B N 1
ATOM 10434 C CA . SER B 1 267 ? 42.938 -18.172 16.344 1 37.5 267 SER B CA 1
ATOM 10435 C C . SER B 1 267 ? 43.906 -17 16.469 1 37.5 267 SER B C 1
ATOM 10437 O O . SER B 1 267 ? 43.719 -15.961 15.836 1 37.5 267 SER B O 1
ATOM 10439 N N . GLU B 1 268 ? 44.469 -16.703 17.562 1 41.44 268 GLU B N 1
ATOM 10440 C CA . GLU B 1 268 ? 45.562 -15.773 17.844 1 41.44 268 GLU B CA 1
ATOM 10441 C C . GLU B 1 268 ? 46.531 -15.672 16.672 1 41.44 268 GLU B C 1
ATOM 10443 O O . GLU B 1 268 ? 47.438 -16.484 16.531 1 41.44 268 GLU B O 1
ATOM 10448 N N . MET B 1 269 ? 46.031 -15.555 15.523 1 41.34 269 MET B N 1
ATOM 10449 C CA . MET B 1 269 ? 46.969 -15.594 14.406 1 41.34 269 MET B CA 1
ATOM 10450 C C . MET B 1 269 ? 47.656 -14.25 14.234 1 41.34 269 MET B C 1
ATOM 10452 O O . MET B 1 269 ? 47 -13.203 14.242 1 41.34 269 MET B O 1
ATOM 10456 N N . GLN B 1 270 ? 48.875 -14.102 14.672 1 43.84 270 GLN B N 1
ATOM 10457 C CA . GLN B 1 270 ? 49.781 -13.031 14.281 1 43.84 270 GLN B CA 1
ATOM 10458 C C . GLN B 1 270 ? 50 -13.016 12.773 1 43.84 270 GLN B C 1
ATOM 10460 O O . GLN B 1 270 ? 50.469 -14 12.203 1 43.84 270 GLN B O 1
ATOM 10465 N N . TYR B 1 271 ? 49.031 -12.492 11.992 1 47.06 271 TYR B N 1
ATOM 10466 C CA . TYR B 1 271 ? 49.312 -12.508 10.562 1 47.06 271 TYR B CA 1
ATOM 10467 C C . TYR B 1 271 ? 49.906 -11.188 10.109 1 47.06 271 TYR B C 1
ATOM 10469 O O . TYR B 1 271 ? 49.594 -10.125 10.656 1 47.06 271 TYR B O 1
ATOM 10477 N N . ASN B 1 272 ? 51.094 -11.227 9.617 1 51.72 272 ASN B N 1
ATOM 10478 C CA . ASN B 1 272 ? 51.531 -10.117 8.773 1 51.72 272 ASN B CA 1
ATOM 10479 C C . ASN B 1 272 ? 50.531 -9.844 7.648 1 51.72 272 ASN B C 1
ATOM 10481 O O . ASN B 1 272 ? 50.625 -10.453 6.582 1 51.72 272 ASN B O 1
ATOM 10485 N N . LEU B 1 273 ? 49.375 -9.141 8.047 1 58.91 273 LEU B N 1
ATOM 10486 C CA . LEU B 1 273 ? 48.281 -8.969 7.105 1 58.91 273 LEU B CA 1
ATOM 10487 C C . LEU B 1 273 ? 48.438 -7.68 6.301 1 58.91 273 LEU B C 1
ATOM 10489 O O . LEU B 1 273 ? 48.75 -6.629 6.859 1 58.91 273 LEU B O 1
ATOM 10493 N N . GLU B 1 274 ? 48.5 -7.758 4.984 1 64.5 274 GLU B N 1
ATOM 10494 C CA . GLU B 1 274 ? 48.438 -6.609 4.086 1 64.5 274 GLU B CA 1
ATOM 10495 C C . GLU B 1 274 ? 47.062 -5.977 4.094 1 64.5 274 GLU B C 1
ATOM 10497 O O . GLU B 1 274 ? 46.938 -4.75 4.051 1 64.5 274 GLU B O 1
ATOM 10502 N N . SER B 1 275 ? 46.031 -6.793 4.121 1 75.44 275 SER B N 1
ATOM 10503 C CA . SER B 1 275 ? 44.688 -6.27 4.152 1 75.44 275 SER B CA 1
ATOM 10504 C C . SER B 1 275 ? 43.719 -7.246 4.832 1 75.44 275 SER B C 1
ATOM 10506 O O . SER B 1 275 ? 43.969 -8.453 4.824 1 75.44 275 SER B O 1
ATOM 10508 N N . ILE B 1 276 ? 42.75 -6.746 5.531 1 77.38 276 ILE B N 1
ATOM 10509 C CA . ILE B 1 276 ? 41.688 -7.547 6.148 1 77.38 276 ILE B CA 1
ATOM 10510 C C . ILE B 1 276 ? 40.312 -6.961 5.797 1 77.38 276 ILE B C 1
ATOM 10512 O O . ILE B 1 276 ? 40.156 -5.738 5.781 1 77.38 276 ILE B O 1
ATOM 10516 N N . GLN B 1 277 ? 39.438 -7.816 5.402 1 85 277 GLN B N 1
ATOM 10517 C CA . GLN B 1 277 ? 38.094 -7.395 5.023 1 85 277 GLN B CA 1
ATOM 10518 C C . GLN B 1 277 ? 37.031 -8.047 5.914 1 85 277 GLN B C 1
ATOM 10520 O O . GLN B 1 277 ? 37.094 -9.25 6.176 1 85 277 GLN B O 1
ATOM 10525 N N . PHE B 1 278 ? 36.156 -7.262 6.441 1 86.25 278 PHE B N 1
ATOM 10526 C CA . PHE B 1 278 ? 35 -7.727 7.184 1 86.25 278 PHE B CA 1
ATOM 10527 C C . PHE B 1 278 ? 33.719 -7.488 6.387 1 86.25 278 PHE B C 1
ATOM 10529 O O . PHE B 1 278 ? 33.562 -6.434 5.766 1 86.25 278 PHE B O 1
ATOM 10536 N N . GLN B 1 279 ? 32.844 -8.477 6.371 1 91.88 279 GLN B N 1
ATOM 10537 C CA . GLN B 1 279 ? 31.594 -8.375 5.633 1 91.88 279 GLN B CA 1
ATOM 10538 C C . GLN B 1 279 ? 30.391 -8.742 6.516 1 91.88 279 GLN B C 1
ATOM 10540 O O . GLN B 1 279 ? 30.5 -9.648 7.348 1 91.88 279 GLN B O 1
ATOM 10545 N N . SER B 1 280 ? 29.281 -7.988 6.348 1 94.81 280 SER B N 1
ATOM 10546 C CA . SER B 1 280 ? 28.016 -8.406 6.945 1 94.81 280 SER B CA 1
ATOM 10547 C C . SER B 1 280 ? 27.516 -9.695 6.312 1 94.81 280 SER B C 1
ATOM 10549 O O . SER B 1 280 ? 27.891 -10.031 5.188 1 94.81 280 SER B O 1
ATOM 10551 N N . ILE B 1 281 ? 26.672 -10.406 7.098 1 96.81 281 ILE B N 1
ATOM 10552 C CA . ILE B 1 281 ? 26.094 -11.664 6.621 1 96.81 281 ILE B CA 1
ATOM 10553 C C . ILE B 1 281 ? 24.578 -11.602 6.715 1 96.81 281 ILE B C 1
ATOM 10555 O O . ILE B 1 281 ? 24.031 -11.25 7.762 1 96.81 281 ILE B O 1
ATOM 10559 N N . LEU B 1 282 ? 23.875 -11.844 5.625 1 98.31 282 LEU B N 1
ATOM 10560 C CA . LEU B 1 282 ? 22.453 -12.211 5.656 1 98.31 282 LEU B CA 1
ATOM 10561 C C . LEU B 1 282 ? 22.297 -13.727 5.746 1 98.31 282 LEU B C 1
ATOM 10563 O O . LEU B 1 282 ? 22.75 -14.461 4.867 1 98.31 282 LEU B O 1
ATOM 10567 N N . LEU B 1 283 ? 21.688 -14.219 6.816 1 98.38 283 LEU B N 1
ATOM 10568 C CA . LEU B 1 283 ? 21.516 -15.648 7.047 1 98.38 283 LEU B CA 1
ATOM 10569 C C . LEU B 1 283 ? 20.031 -16.016 7.148 1 98.38 283 LEU B C 1
ATOM 10571 O O . LEU B 1 283 ? 19.266 -15.328 7.832 1 98.38 283 LEU B O 1
ATOM 10575 N N . TYR B 1 284 ? 19.609 -17.031 6.406 1 98.31 284 TYR B N 1
ATOM 10576 C CA . TYR B 1 284 ? 18.25 -17.562 6.523 1 98.31 284 TYR B CA 1
ATOM 10577 C C . TYR B 1 284 ? 18.219 -19.047 6.215 1 98.31 284 TYR B C 1
ATOM 10579 O O . TYR B 1 284 ? 19.094 -19.578 5.531 1 98.31 284 TYR B O 1
ATOM 10587 N N . PRO B 1 285 ? 17.219 -19.797 6.777 1 97.12 285 PRO B N 1
ATOM 10588 C CA . PRO B 1 285 ? 17.062 -21.203 6.438 1 97.12 285 PRO B CA 1
ATOM 10589 C C . PRO B 1 285 ? 16.359 -21.422 5.094 1 97.12 285 PRO B C 1
ATOM 10591 O O . PRO B 1 285 ? 15.828 -20.469 4.516 1 97.12 285 PRO B O 1
ATOM 10594 N N . LYS B 1 286 ? 16.344 -22.625 4.645 1 94.62 286 LYS B N 1
ATOM 10595 C CA . LYS B 1 286 ? 15.797 -22.984 3.342 1 94.62 286 LYS B CA 1
ATOM 10596 C C . LYS B 1 286 ? 14.289 -22.719 3.281 1 94.62 286 LYS B C 1
ATOM 10598 O O . LYS B 1 286 ? 13.742 -22.453 2.211 1 94.62 286 LYS B O 1
ATOM 10603 N N . ASN B 1 287 ? 13.602 -22.797 4.363 1 95 287 ASN B N 1
ATOM 10604 C CA . ASN B 1 287 ? 12.148 -22.781 4.344 1 95 287 ASN B CA 1
ATOM 10605 C C . ASN B 1 287 ? 11.594 -21.359 4.465 1 95 287 ASN B C 1
ATOM 10607 O O . ASN B 1 287 ? 10.5 -21.156 4.996 1 95 287 ASN B O 1
ATOM 10611 N N . VAL B 1 288 ? 12.336 -20.391 3.949 1 97.06 288 VAL B N 1
ATOM 10612 C CA . VAL B 1 288 ? 11.867 -19.016 4.008 1 97.06 288 VAL B CA 1
ATOM 10613 C C . VAL B 1 288 ? 11.086 -18.672 2.74 1 97.06 288 VAL B C 1
ATOM 10615 O O . VAL B 1 288 ? 11.211 -19.359 1.726 1 97.06 288 VAL B O 1
ATOM 10618 N N . HIS B 1 289 ? 10.281 -17.688 2.879 1 97.31 289 HIS B N 1
ATOM 10619 C CA . HIS B 1 289 ? 9.508 -17.141 1.768 1 97.31 289 HIS B CA 1
ATOM 10620 C C . HIS B 1 289 ? 10.414 -16.469 0.74 1 97.31 289 HIS B C 1
ATOM 10622 O O . HIS B 1 289 ? 11.477 -15.961 1.085 1 97.31 289 HIS B O 1
ATOM 10628 N N . THR B 1 290 ? 9.992 -16.406 -0.518 1 96.12 290 THR B N 1
ATOM 10629 C CA . THR B 1 290 ? 10.719 -15.758 -1.605 1 96.12 290 THR B CA 1
ATOM 10630 C C . THR B 1 290 ? 11.07 -14.312 -1.242 1 96.12 290 THR B C 1
ATOM 10632 O O . THR B 1 290 ? 12.141 -13.82 -1.616 1 96.12 290 THR B O 1
ATOM 10635 N N . SER B 1 291 ? 10.211 -13.625 -0.553 1 97.5 291 SER B N 1
ATOM 10636 C CA . SER B 1 291 ? 10.445 -12.234 -0.174 1 97.5 291 SER B CA 1
ATOM 10637 C C . SER B 1 291 ? 11.641 -12.102 0.763 1 97.5 291 SER B C 1
ATOM 10639 O O . SER B 1 291 ? 12.273 -11.047 0.828 1 97.5 291 SER B O 1
ATOM 10641 N N . VAL B 1 292 ? 11.945 -13.102 1.549 1 98.31 292 VAL B N 1
ATOM 10642 C CA . VAL B 1 292 ? 13.148 -13.109 2.371 1 98.31 292 VAL B CA 1
ATOM 10643 C C . VAL B 1 292 ? 14.375 -13.375 1.493 1 98.31 292 VAL B C 1
ATOM 10645 O O . VAL B 1 292 ? 15.398 -12.703 1.632 1 98.31 292 VAL B O 1
ATOM 10648 N N . ILE B 1 293 ? 14.258 -14.352 0.566 1 97.38 293 ILE B N 1
ATOM 10649 C CA . ILE B 1 293 ? 15.359 -14.68 -0.331 1 97.38 293 ILE B CA 1
ATOM 10650 C C . ILE B 1 293 ? 15.773 -13.445 -1.119 1 97.38 293 ILE B C 1
ATOM 10652 O O . ILE B 1 293 ? 16.969 -13.18 -1.296 1 97.38 293 ILE B O 1
ATOM 10656 N N . GLY B 1 294 ? 14.805 -12.688 -1.526 1 96.19 294 GLY B N 1
ATOM 10657 C CA . GLY B 1 294 ? 15.062 -11.508 -2.346 1 96.19 294 GLY B CA 1
ATOM 10658 C C . GLY B 1 294 ? 15.875 -10.453 -1.63 1 96.19 294 GLY B C 1
ATOM 10659 O O . GLY B 1 294 ? 16.484 -9.594 -2.27 1 96.19 294 GLY B O 1
ATOM 10660 N N . MET B 1 295 ? 15.961 -10.43 -0.302 1 97.38 295 MET B N 1
ATOM 10661 C CA . MET B 1 295 ? 16.766 -9.492 0.47 1 97.38 295 MET B CA 1
ATOM 10662 C C . MET B 1 295 ? 18.25 -9.594 0.084 1 97.38 295 MET B C 1
ATOM 10664 O O . MET B 1 295 ? 18.984 -8.625 0.19 1 97.38 295 MET B O 1
ATOM 10668 N N . ARG B 1 296 ? 18.672 -10.711 -0.395 1 96.5 296 ARG B N 1
ATOM 10669 C CA . ARG B 1 296 ? 20.078 -11.008 -0.592 1 96.5 296 ARG B CA 1
ATOM 10670 C C . ARG B 1 296 ? 20.688 -10.078 -1.644 1 96.5 296 ARG B C 1
ATOM 10672 O O . ARG B 1 296 ? 21.891 -9.828 -1.635 1 96.5 296 ARG B O 1
ATOM 10679 N N . ASN B 1 297 ? 19.859 -9.578 -2.535 1 93.56 297 ASN B N 1
ATOM 10680 C CA . ASN B 1 297 ? 20.375 -8.711 -3.592 1 93.56 297 ASN B CA 1
ATOM 10681 C C . ASN B 1 297 ? 20.984 -7.43 -3.023 1 93.56 297 ASN B C 1
ATOM 10683 O O . ASN B 1 297 ? 21.922 -6.883 -3.596 1 93.56 297 ASN B O 1
ATOM 10687 N N . ILE B 1 298 ? 20.516 -6.973 -1.886 1 93.25 298 ILE B N 1
ATOM 10688 C CA . ILE B 1 298 ? 20.938 -5.691 -1.342 1 93.25 298 ILE B CA 1
ATOM 10689 C C . ILE B 1 298 ? 22.312 -5.84 -0.688 1 93.25 298 ILE B C 1
ATOM 10691 O O . ILE B 1 298 ? 23.25 -5.113 -1.022 1 93.25 298 ILE B O 1
ATOM 10695 N N . PRO B 1 299 ? 22.516 -6.82 0.235 1 94.06 299 PRO B N 1
ATOM 10696 C CA . PRO B 1 299 ? 23.875 -6.977 0.776 1 94.06 299 PRO B CA 1
ATOM 10697 C C . PRO B 1 299 ? 24.891 -7.324 -0.297 1 94.06 299 PRO B C 1
ATOM 10699 O O . PRO B 1 299 ? 26.047 -6.879 -0.226 1 94.06 299 PRO B O 1
ATOM 10702 N N . LEU B 1 300 ? 24.516 -8.086 -1.305 1 92.25 300 LEU B N 1
ATOM 10703 C CA . LEU B 1 300 ? 25.453 -8.398 -2.381 1 92.25 300 LEU B CA 1
ATOM 10704 C C . LEU B 1 300 ? 25.875 -7.137 -3.123 1 92.25 300 LEU B C 1
ATOM 10706 O O . LEU B 1 300 ? 27.047 -6.969 -3.457 1 92.25 300 LEU B O 1
ATOM 10710 N N . GLU B 1 301 ? 24.891 -6.273 -3.338 1 87.62 301 GLU B N 1
ATOM 10711 C CA . GLU B 1 301 ? 25.156 -5 -3.998 1 87.62 301 GLU B CA 1
ATOM 10712 C C . GLU B 1 301 ? 26.094 -4.137 -3.16 1 87.62 301 GLU B C 1
ATOM 10714 O O . GLU B 1 301 ? 26.906 -3.375 -3.705 1 87.62 301 GLU B O 1
ATOM 10719 N N . ARG B 1 302 ? 26.109 -4.332 -1.897 1 86.88 302 ARG B N 1
ATOM 10720 C CA . ARG B 1 302 ? 26.891 -3.502 -0.99 1 86.88 302 ARG B CA 1
ATOM 10721 C C . ARG B 1 302 ? 28.188 -4.191 -0.609 1 86.88 302 ARG B C 1
ATOM 10723 O O . ARG B 1 302 ? 28.891 -3.75 0.308 1 86.88 302 ARG B O 1
ATOM 10730 N N . GLY B 1 303 ? 28.469 -5.289 -1.23 1 87.88 303 GLY B N 1
ATOM 10731 C CA . GLY B 1 303 ? 29.734 -5.984 -1.027 1 87.88 303 GLY B CA 1
ATOM 10732 C C . GLY B 1 303 ? 29.703 -6.961 0.134 1 87.88 303 GLY B C 1
ATOM 10733 O O . GLY B 1 303 ? 30.734 -7.48 0.546 1 87.88 303 GLY B O 1
ATOM 10734 N N . SER B 1 304 ? 28.547 -7.16 0.735 1 93.81 304 SER B N 1
ATOM 10735 C CA . SER B 1 304 ? 28.359 -8.148 1.797 1 93.81 304 SER B CA 1
ATOM 10736 C C . SER B 1 304 ? 28 -9.516 1.227 1 93.81 304 SER B C 1
ATOM 10738 O O . SER B 1 304 ? 28.156 -9.75 0.027 1 93.81 304 SER B O 1
ATOM 10740 N N . THR B 1 305 ? 27.625 -10.469 2.141 1 93.94 305 THR B N 1
ATOM 10741 C CA . THR B 1 305 ? 27.375 -11.828 1.673 1 93.94 305 THR B CA 1
ATOM 10742 C C . THR B 1 305 ? 26.078 -12.375 2.273 1 93.94 305 THR B C 1
ATOM 10744 O O . THR B 1 305 ? 25.438 -11.703 3.082 1 93.94 305 THR B O 1
ATOM 10747 N N . PHE B 1 306 ? 25.656 -13.555 1.764 1 96.81 306 PHE B N 1
ATOM 10748 C CA . PHE B 1 306 ? 24.5 -14.25 2.314 1 96.81 306 PHE B CA 1
ATOM 10749 C C . PHE B 1 306 ? 24.766 -15.742 2.438 1 96.81 306 PHE B C 1
ATOM 10751 O O . PHE B 1 306 ? 25.656 -16.281 1.773 1 96.81 306 PHE B O 1
ATOM 10758 N N . HIS B 1 307 ? 24.031 -16.391 3.41 1 96.19 307 HIS B N 1
ATOM 10759 C CA . HIS B 1 307 ? 24.094 -17.844 3.58 1 96.19 307 HIS B CA 1
ATOM 10760 C C . HIS B 1 307 ? 22.688 -18.422 3.762 1 96.19 307 HIS B C 1
ATOM 10762 O O . HIS B 1 307 ? 21.844 -17.812 4.418 1 96.19 307 HIS B O 1
ATOM 10768 N N . CYS B 1 308 ? 22.438 -19.516 3.107 1 96.94 308 CYS B N 1
ATOM 10769 C CA . CYS B 1 308 ? 21.234 -20.328 3.275 1 96.94 308 CYS B CA 1
ATOM 10770 C C . CYS B 1 308 ? 21.578 -21.703 3.82 1 96.94 308 CYS B C 1
ATOM 10772 O O . CYS B 1 308 ? 22.391 -22.422 3.24 1 96.94 308 CYS B O 1
ATOM 10774 N N . VAL B 1 309 ? 20.953 -22.078 4.938 1 95.25 309 VAL B N 1
ATOM 10775 C CA . VAL B 1 309 ? 21.312 -23.328 5.59 1 95.25 309 VAL B CA 1
ATOM 10776 C C . VAL B 1 309 ? 20.047 -24.156 5.824 1 95.25 309 VAL B C 1
ATOM 10778 O O . VAL B 1 309 ? 18.922 -23.672 5.617 1 95.25 309 VAL B O 1
ATOM 10781 N N . SER B 1 310 ? 20.203 -25.375 6.156 1 92.44 310 SER B N 1
ATOM 10782 C CA . SER B 1 310 ? 19.062 -26.234 6.453 1 92.44 310 SER B CA 1
ATOM 10783 C C . SER B 1 310 ? 18.422 -25.859 7.789 1 92.44 310 SER B C 1
ATOM 10785 O O . SER B 1 310 ? 19.062 -25.266 8.648 1 92.44 310 SER B O 1
ATOM 10787 N N . ILE B 1 311 ? 17.203 -26.234 7.906 1 91.5 311 ILE B N 1
ATOM 10788 C CA . ILE B 1 311 ? 16.469 -25.938 9.133 1 91.5 311 ILE B CA 1
ATOM 10789 C C . ILE B 1 311 ? 17.125 -26.672 10.305 1 91.5 311 ILE B C 1
ATOM 10791 O O . ILE B 1 311 ? 17.266 -26.109 11.391 1 91.5 311 ILE B O 1
ATOM 10795 N N . ASP B 1 312 ? 17.547 -27.859 10.094 1 87.5 312 ASP B N 1
ATOM 10796 C CA . ASP B 1 312 ? 18.141 -28.688 11.141 1 87.5 312 ASP B CA 1
ATOM 10797 C C . ASP B 1 312 ? 19.453 -28.078 11.633 1 87.5 312 ASP B C 1
ATOM 10799 O O . ASP B 1 312 ? 19.734 -28.094 12.836 1 87.5 312 ASP B O 1
ATOM 10803 N N . GLU B 1 313 ? 20.188 -27.641 10.68 1 89.81 313 GLU B N 1
ATOM 10804 C CA . GLU B 1 313 ? 21.453 -27 11.023 1 89.81 313 GLU B CA 1
ATOM 10805 C C . GLU B 1 313 ? 21.234 -25.797 11.93 1 89.81 313 GLU B C 1
ATOM 10807 O O . GLU B 1 313 ? 21.984 -25.594 12.891 1 89.81 313 GLU B O 1
ATOM 10812 N N . LEU B 1 314 ? 20.297 -25.016 11.648 1 92.75 314 LEU B N 1
ATOM 10813 C CA . LEU B 1 314 ? 20.031 -23.812 12.414 1 92.75 314 LEU B CA 1
ATOM 10814 C C . LEU B 1 314 ? 19.438 -24.141 13.781 1 92.75 314 LEU B C 1
ATOM 10816 O O . LEU B 1 314 ? 19.75 -23.469 14.773 1 92.75 314 LEU B O 1
ATOM 10820 N N . LEU B 1 315 ? 18.562 -25.141 13.852 1 88.69 315 LEU B N 1
ATOM 10821 C CA . LEU B 1 315 ? 17.938 -25.531 15.109 1 88.69 315 LEU B CA 1
ATOM 10822 C C . LEU B 1 315 ? 18.969 -26.078 16.078 1 88.69 315 LEU B C 1
ATOM 10824 O O . LEU B 1 315 ? 18.797 -25.984 17.297 1 88.69 315 LEU B O 1
ATOM 10828 N N . ARG B 1 316 ? 20.094 -26.531 15.562 1 87.94 316 ARG B N 1
ATOM 10829 C CA . ARG B 1 316 ? 21.141 -27.125 16.406 1 87.94 316 ARG B CA 1
ATOM 10830 C C . ARG B 1 316 ? 22.344 -26.188 16.516 1 87.94 316 ARG B C 1
ATOM 10832 O O . ARG B 1 316 ? 23.359 -26.547 17.109 1 87.94 316 ARG B O 1
ATOM 10839 N N . ALA B 1 317 ? 22.188 -25.078 15.93 1 92 317 ALA B N 1
ATOM 10840 C CA . ALA B 1 317 ? 23.328 -24.156 15.859 1 92 317 ALA B CA 1
ATOM 10841 C C . ALA B 1 317 ? 23.766 -23.734 17.266 1 92 317 ALA B C 1
ATOM 10843 O O . ALA B 1 317 ? 22.938 -23.516 18.141 1 92 317 ALA B O 1
ATOM 10844 N N . THR B 1 318 ? 25.109 -23.672 17.484 1 90.06 318 THR B N 1
ATOM 10845 C CA . THR B 1 318 ? 25.719 -23.219 18.734 1 90.06 318 THR B CA 1
ATOM 10846 C C . THR B 1 318 ? 26.375 -21.859 18.531 1 90.06 318 THR B C 1
ATOM 10848 O O . THR B 1 318 ? 26.547 -21.391 17.406 1 90.06 318 THR B O 1
ATOM 10851 N N . PRO B 1 319 ? 26.703 -21.188 19.641 1 89.5 319 PRO B N 1
ATOM 10852 C CA . PRO B 1 319 ? 27.453 -19.938 19.484 1 89.5 319 PRO B CA 1
ATOM 10853 C C . PRO B 1 319 ? 28.719 -20.109 18.656 1 89.5 319 PRO B C 1
ATOM 10855 O O . PRO B 1 319 ? 29.094 -19.219 17.891 1 89.5 319 PRO B O 1
ATOM 10858 N N . HIS B 1 320 ? 29.328 -21.281 18.766 1 87.75 320 HIS B N 1
ATOM 10859 C CA . HIS B 1 320 ? 30.531 -21.578 18 1 87.75 320 HIS B CA 1
ATOM 10860 C C . HIS B 1 320 ? 30.234 -21.688 16.516 1 87.75 320 HIS B C 1
ATOM 10862 O O . HIS B 1 320 ? 31.047 -21.297 15.68 1 87.75 320 HIS B O 1
ATOM 10868 N N . TRP B 1 321 ? 29.141 -22.219 16.25 1 90.62 321 TRP B N 1
ATOM 10869 C CA . TRP B 1 321 ? 28.734 -22.359 14.859 1 90.62 321 TRP B CA 1
ATOM 10870 C C . TRP B 1 321 ? 28.531 -21 14.211 1 90.62 321 TRP B C 1
ATOM 10872 O O . TRP B 1 321 ? 29.031 -20.75 13.109 1 90.62 321 TRP B O 1
ATOM 10882 N N . PHE B 1 322 ? 27.906 -20.062 14.883 1 93.81 322 PHE B N 1
ATOM 10883 C CA . PHE B 1 322 ? 27.688 -18.719 14.383 1 93.81 322 PHE B CA 1
ATOM 10884 C C . PHE B 1 322 ? 29 -17.969 14.234 1 93.81 322 PHE B C 1
ATOM 10886 O O . PHE B 1 322 ? 29.188 -17.234 13.266 1 93.81 322 PHE B O 1
ATOM 10893 N N . ARG B 1 323 ? 29.844 -18.125 15.188 1 86.94 323 ARG B N 1
ATOM 10894 C CA . ARG B 1 323 ? 31.156 -17.5 15.109 1 86.94 323 ARG B CA 1
ATOM 10895 C C . ARG B 1 323 ? 31.938 -18.031 13.906 1 86.94 323 ARG B C 1
ATOM 10897 O O . ARG B 1 323 ? 32.625 -17.266 13.234 1 86.94 323 ARG B O 1
ATOM 10904 N N . GLY B 1 324 ? 31.812 -19.312 13.734 1 87.38 324 GLY B N 1
ATOM 10905 C CA . GLY B 1 324 ? 32.469 -19.938 12.594 1 87.38 324 GLY B CA 1
ATOM 10906 C C . GLY B 1 324 ? 32 -19.359 11.266 1 87.38 324 GLY B C 1
ATOM 10907 O O . GLY B 1 324 ? 32.812 -19.219 10.336 1 87.38 324 GLY B O 1
ATOM 10908 N N . LEU B 1 325 ? 30.797 -19 11.18 1 91.88 325 LEU B N 1
ATOM 10909 C CA . LEU B 1 325 ? 30.266 -18.406 9.961 1 91.88 325 LEU B CA 1
ATOM 10910 C C . LEU B 1 325 ? 30.891 -17.031 9.719 1 91.88 325 LEU B C 1
ATOM 10912 O O . LEU B 1 325 ? 31.219 -16.703 8.578 1 91.88 325 LEU B O 1
ATOM 10916 N N . VAL B 1 326 ? 30.984 -16.219 10.75 1 90.12 326 VAL B N 1
ATOM 10917 C CA . VAL B 1 326 ? 31.562 -14.891 10.641 1 90.12 326 VAL B CA 1
ATOM 10918 C C . VAL B 1 326 ? 33.031 -15.008 10.273 1 90.12 326 VAL B C 1
ATOM 10920 O O . VAL B 1 326 ? 33.531 -14.289 9.398 1 90.12 326 VAL B O 1
ATOM 10923 N N . ASP B 1 327 ? 33.75 -15.938 10.852 1 83.31 327 ASP B N 1
ATOM 10924 C CA . ASP B 1 327 ? 35.156 -16.141 10.594 1 83.31 327 ASP B CA 1
ATOM 10925 C C . ASP B 1 327 ? 35.406 -16.547 9.148 1 83.31 327 ASP B C 1
ATOM 10927 O O . ASP B 1 327 ? 36.406 -16.141 8.539 1 83.31 327 ASP B O 1
ATOM 10931 N N . ALA B 1 328 ? 34.562 -17.25 8.68 1 84.75 328 ALA B N 1
ATOM 10932 C CA . ALA B 1 328 ? 34.719 -17.766 7.32 1 84.75 328 ALA B CA 1
ATOM 10933 C C . ALA B 1 328 ? 34.562 -16.641 6.301 1 84.75 328 ALA B C 1
ATOM 10935 O O . ALA B 1 328 ? 35.062 -16.75 5.172 1 84.75 328 ALA B O 1
ATOM 10936 N N . THR B 1 329 ? 33.969 -15.547 6.676 1 84.38 329 THR B N 1
ATOM 10937 C CA . THR B 1 329 ? 33.719 -14.453 5.738 1 84.38 329 THR B CA 1
ATOM 10938 C C . THR B 1 329 ? 34.844 -13.43 5.82 1 84.38 329 THR B C 1
ATOM 10940 O O . THR B 1 329 ? 34.938 -12.539 4.977 1 84.38 329 THR B O 1
ATOM 10943 N N . ILE B 1 330 ? 35.719 -13.57 6.789 1 78.56 330 ILE B N 1
ATOM 10944 C CA . ILE B 1 330 ? 36.812 -12.656 6.926 1 78.56 330 ILE B CA 1
ATOM 10945 C C . ILE B 1 330 ? 37.906 -13.023 5.922 1 78.56 330 ILE B C 1
ATOM 10947 O O . ILE B 1 330 ? 38.375 -14.164 5.883 1 78.56 330 ILE B O 1
ATOM 10951 N N . SER B 1 331 ? 38.219 -12.125 5.023 1 75.19 331 SER B N 1
ATOM 10952 C CA . SER B 1 331 ? 39.281 -12.328 4.023 1 75.19 331 SER B CA 1
ATOM 10953 C C . SER B 1 331 ? 40.531 -11.523 4.363 1 75.19 331 SER B C 1
ATOM 10955 O O . SER B 1 331 ? 40.438 -10.398 4.859 1 75.19 331 SER B O 1
ATOM 10957 N N . TYR B 1 332 ? 41.688 -12.188 4.375 1 70.12 332 TYR B N 1
ATOM 10958 C CA . TYR B 1 332 ? 42.938 -11.5 4.648 1 70.12 332 TYR B CA 1
ATOM 10959 C C . TYR B 1 332 ? 43.969 -11.812 3.582 1 70.12 332 TYR B C 1
ATOM 10961 O O . TYR B 1 332 ? 43.906 -12.867 2.939 1 70.12 332 TYR B O 1
ATOM 10969 N N . LYS B 1 333 ? 44.75 -10.891 3.129 1 63.41 333 LYS B N 1
ATOM 10970 C CA . LYS B 1 333 ? 45.938 -11.039 2.273 1 63.41 333 LYS B CA 1
ATOM 10971 C C . LYS B 1 333 ? 47.219 -10.945 3.088 1 63.41 333 LYS B C 1
ATOM 10973 O O . LYS B 1 333 ? 47.375 -10.031 3.893 1 63.41 333 LYS B O 1
ATOM 10978 N N . THR B 1 334 ? 48 -12.242 3.146 1 57 334 THR B N 1
ATOM 10979 C CA . THR B 1 334 ? 49.25 -12.266 3.881 1 57 334 THR B CA 1
ATOM 10980 C C . THR B 1 334 ? 50.406 -11.977 2.947 1 57 334 THR B C 1
ATOM 10982 O O . THR B 1 334 ? 50.312 -12.18 1.735 1 57 334 THR B O 1
ATOM 10985 N N . THR B 1 335 ? 51.531 -11.406 3.367 1 47.19 335 THR B N 1
ATOM 10986 C CA . THR B 1 335 ? 52.812 -11.32 2.672 1 47.19 335 THR B CA 1
ATOM 10987 C C . THR B 1 335 ? 53.625 -12.602 2.859 1 47.19 335 THR B C 1
ATOM 10989 O O . THR B 1 335 ? 54.844 -12.609 2.684 1 47.19 335 THR B O 1
ATOM 10992 N N . VAL B 1 336 ? 53.281 -13.797 3.166 1 38.31 336 VAL B N 1
ATOM 10993 C CA . VAL B 1 336 ? 54.281 -14.828 3.35 1 38.31 336 VAL B CA 1
ATOM 10994 C C . VAL B 1 336 ? 54.938 -15.156 2.008 1 38.31 336 VAL B C 1
ATOM 10996 O O . VAL B 1 336 ? 54.281 -15.156 0.969 1 38.31 336 VAL B O 1
ATOM 10999 N N . PRO B 1 337 ? 56.469 -15.477 1.998 1 33.69 337 PRO B N 1
ATOM 11000 C CA . PRO B 1 337 ? 57.125 -16.266 0.952 1 33.69 337 PRO B CA 1
ATOM 11001 C C . PRO B 1 337 ? 56.469 -17.641 0.761 1 33.69 337 PRO B C 1
ATOM 11003 O O . PRO B 1 337 ? 55.938 -18.219 1.716 1 33.69 337 PRO B O 1
ATOM 11006 N N . LYS B 1 338 ? 56.344 -18.172 -0.455 1 33.81 338 LYS B N 1
ATOM 11007 C CA . LYS B 1 338 ? 55.812 -19.422 -0.983 1 33.81 338 LYS B CA 1
ATOM 11008 C C . LYS B 1 338 ? 56.438 -20.625 -0.309 1 33.81 338 LYS B C 1
ATOM 11010 O O . LYS B 1 338 ? 57.656 -20.859 -0.47 1 33.81 338 LYS B O 1
ATOM 11015 N N . ARG B 1 339 ? 56.219 -21.047 0.8 1 28.03 339 ARG B N 1
ATOM 11016 C CA . ARG B 1 339 ? 56.719 -22.391 1.022 1 28.03 339 ARG B CA 1
ATOM 11017 C C . ARG B 1 339 ? 56.094 -23.375 0.055 1 28.03 339 ARG B C 1
ATOM 11019 O O . ARG B 1 339 ? 54.938 -23.188 -0.387 1 28.03 339 ARG B O 1
ATOM 11026 N N . HIS B 1 340 ? 56.906 -24.359 -0.563 1 25.97 340 HIS B N 1
ATOM 11027 C CA . HIS B 1 340 ? 56.812 -25.547 -1.41 1 25.97 340 HIS B CA 1
ATOM 11028 C C . HIS B 1 340 ? 55.844 -26.562 -0.814 1 25.97 340 HIS B C 1
ATOM 11030 O O . HIS B 1 340 ? 56.219 -27.328 0.075 1 25.97 340 HIS B O 1
ATOM 11036 N N . ASP B 1 341 ? 54.688 -26.344 -0.358 1 23.42 341 ASP B N 1
ATOM 11037 C CA . ASP B 1 341 ? 54.031 -27.609 -0.022 1 23.42 341 ASP B CA 1
ATOM 11038 C C . ASP B 1 341 ? 53.781 -28.453 -1.272 1 23.42 341 ASP B C 1
ATOM 11040 O O . ASP B 1 341 ? 53.5 -27.906 -2.342 1 23.42 341 ASP B O 1
ATOM 11044 N N . PRO B 1 342 ? 54.25 -29.75 -1.413 1 23.66 342 PRO B N 1
ATOM 11045 C CA . PRO B 1 342 ? 54.125 -30.766 -2.469 1 23.66 342 PRO B CA 1
ATOM 11046 C C . PRO B 1 342 ? 52.719 -30.906 -2.986 1 23.66 342 PRO B C 1
ATOM 11048 O O . PRO B 1 342 ? 52.5 -31.406 -4.098 1 23.66 342 PRO B O 1
ATOM 11051 N N . LEU B 1 343 ? 51.719 -31.125 -2.109 1 23.45 343 LEU B N 1
ATOM 11052 C CA . LEU B 1 343 ? 50.531 -31.625 -2.785 1 23.45 343 LEU B CA 1
ATOM 11053 C C . LEU B 1 343 ? 49.969 -30.578 -3.729 1 23.45 343 LEU B C 1
ATOM 11055 O O . LEU B 1 343 ? 49.781 -29.422 -3.342 1 23.45 343 LEU B O 1
ATOM 11059 N N . GLY B 1 344 ? 50.219 -30.547 -5.113 1 20.91 344 GLY B N 1
ATOM 11060 C CA . GLY B 1 344 ? 50.094 -29.906 -6.422 1 20.91 344 GLY B CA 1
ATOM 11061 C C . GLY B 1 344 ? 48.719 -29.391 -6.711 1 20.91 344 GLY B C 1
ATOM 11062 O O . GLY B 1 344 ? 48.406 -29.078 -7.863 1 20.91 344 GLY B O 1
ATOM 11063 N N . PHE B 1 345 ? 47.688 -29.672 -6.012 1 20.44 345 PHE B N 1
ATOM 11064 C CA . PHE B 1 345 ? 46.562 -29.5 -6.926 1 20.44 345 PHE B CA 1
ATOM 11065 C C . PHE B 1 345 ? 46.375 -28.031 -7.312 1 20.44 345 PHE B C 1
ATOM 11067 O O . PHE B 1 345 ? 45.719 -27.281 -6.602 1 20.44 345 PHE B O 1
ATOM 11074 N N . CYS B 1 346 ? 47.531 -27.203 -7.508 1 20.67 346 CYS B N 1
ATOM 11075 C CA . CYS B 1 346 ? 47.5 -25.797 -7.922 1 20.67 346 CYS B CA 1
ATOM 11076 C C . CYS B 1 346 ? 46.875 -25.656 -9.312 1 20.67 346 CYS B C 1
ATOM 11078 O O . CYS B 1 346 ? 47.531 -26 -10.312 1 20.67 346 CYS B O 1
ATOM 11080 N N . GLU B 1 347 ? 45.625 -26.156 -9.617 1 21.11 347 GLU B N 1
ATOM 11081 C CA . GLU B 1 347 ? 45.438 -25.828 -11.023 1 21.11 347 GLU B CA 1
ATOM 11082 C C . GLU B 1 347 ? 45.75 -24.359 -11.297 1 21.11 347 GLU B C 1
ATOM 11084 O O . GLU B 1 347 ? 45.25 -23.469 -10.594 1 21.11 347 GLU B O 1
ATOM 11089 N N . GLU B 1 348 ? 46.875 -23.984 -11.938 1 21.02 348 GLU B N 1
ATOM 11090 C CA . GLU B 1 348 ? 47.562 -22.828 -12.484 1 21.02 348 GLU B CA 1
ATOM 11091 C C . GLU B 1 348 ? 46.656 -22.016 -13.414 1 21.02 348 GLU B C 1
ATOM 11093 O O . GLU B 1 348 ? 47.156 -21.141 -14.148 1 21.02 348 GLU B O 1
ATOM 11098 N N . LYS B 1 349 ? 45.406 -22.375 -13.711 1 22.14 349 LYS B N 1
ATOM 11099 C CA . LYS B 1 349 ? 45.219 -21.625 -14.953 1 22.14 349 LYS B CA 1
ATOM 11100 C C . LYS B 1 349 ? 45.562 -20.156 -14.773 1 22.14 349 LYS B C 1
ATOM 11102 O O . LYS B 1 349 ? 45.656 -19.656 -13.648 1 22.14 349 LYS B O 1
ATOM 11107 N N . LYS B 1 350 ? 45.219 -19.312 -15.852 1 20.77 350 LYS B N 1
ATOM 11108 C CA . LYS B 1 350 ? 45.531 -18.047 -16.516 1 20.77 350 LYS B CA 1
ATOM 11109 C C . LYS B 1 350 ? 45.281 -16.859 -15.602 1 20.77 350 LYS B C 1
ATOM 11111 O O . LYS B 1 350 ? 44.312 -16.859 -14.812 1 20.77 350 LYS B O 1
ATOM 11116 N N . ASP B 1 351 ? 46.156 -15.859 -15.469 1 20.31 351 ASP B N 1
ATOM 11117 C CA . ASP B 1 351 ? 46.688 -14.609 -14.922 1 20.31 351 ASP B CA 1
ATOM 11118 C C . ASP B 1 351 ? 45.656 -13.492 -15.039 1 20.31 351 ASP B C 1
ATOM 11120 O O . ASP B 1 351 ? 46 -12.312 -14.914 1 20.31 351 ASP B O 1
ATOM 11124 N N . GLU B 1 352 ? 44.5 -13.727 -15.773 1 21.77 352 GLU B N 1
ATOM 11125 C CA . GLU B 1 352 ? 43.906 -12.445 -16.156 1 21.77 352 GLU B CA 1
ATOM 11126 C C . GLU B 1 352 ? 43.469 -11.648 -14.93 1 21.77 352 GLU B C 1
ATOM 11128 O O . GLU B 1 352 ? 42.812 -12.172 -14.039 1 21.77 352 GLU B O 1
ATOM 11133 N N . ASN B 1 353 ? 44.25 -10.578 -14.609 1 20.95 353 ASN B N 1
ATOM 11134 C CA . ASN B 1 353 ? 44.25 -9.492 -13.641 1 20.95 353 ASN B CA 1
ATOM 11135 C C . ASN B 1 353 ? 42.875 -8.859 -13.492 1 20.95 353 ASN B C 1
ATOM 11137 O O . ASN B 1 353 ? 42.5 -8 -14.289 1 20.95 353 ASN B O 1
ATOM 11141 N N . ILE B 1 354 ? 41.875 -9.641 -13.5 1 22.56 354 ILE B N 1
ATOM 11142 C CA . ILE B 1 354 ? 40.656 -8.875 -13.312 1 22.56 354 ILE B CA 1
ATOM 11143 C C . ILE B 1 354 ? 40.688 -8.148 -11.969 1 22.56 354 ILE B C 1
ATOM 11145 O O . ILE B 1 354 ? 40.719 -8.789 -10.914 1 22.56 354 ILE B O 1
ATOM 11149 N N . GLU B 1 355 ? 41.469 -6.977 -11.984 1 22.31 355 GLU B N 1
ATOM 11150 C CA . GLU B 1 355 ? 41.438 -5.992 -10.898 1 22.31 355 GLU B CA 1
ATOM 11151 C C . GLU B 1 355 ? 40 -5.699 -10.461 1 22.31 355 GLU B C 1
ATOM 11153 O O . GLU B 1 355 ? 39.188 -5.227 -11.258 1 22.31 355 GLU B O 1
ATOM 11158 N N . CYS B 1 356 ? 39.531 -6.555 -9.695 1 22.73 356 CYS B N 1
ATOM 11159 C CA . CYS B 1 356 ? 38.25 -6.355 -9.016 1 22.73 356 CYS B CA 1
ATOM 11160 C C . CYS B 1 356 ? 38.25 -5.062 -8.203 1 22.73 356 CYS B C 1
ATOM 11162 O O . CYS B 1 356 ? 38.969 -4.973 -7.188 1 22.73 356 CYS B O 1
ATOM 11164 N N . ASN B 1 357 ? 38.312 -3.863 -8.875 1 23.75 357 ASN B N 1
ATOM 11165 C CA . ASN B 1 357 ? 38.188 -2.545 -8.266 1 23.75 357 ASN B CA 1
ATOM 11166 C C . ASN B 1 357 ? 36.906 -2.438 -7.449 1 23.75 357 ASN B C 1
ATOM 11168 O O . ASN B 1 357 ? 35.812 -2.191 -8 1 23.75 357 ASN B O 1
ATOM 11172 N N . ASN B 1 358 ? 36.844 -3.277 -6.445 1 24.64 358 ASN B N 1
ATOM 11173 C CA . ASN B 1 358 ? 35.812 -3.152 -5.402 1 24.64 358 ASN B CA 1
ATOM 11174 C C . ASN B 1 358 ? 35.906 -1.801 -4.699 1 24.64 358 ASN B C 1
ATOM 11176 O O . ASN B 1 358 ? 36.906 -1.494 -4.055 1 24.64 358 ASN B O 1
ATOM 11180 N N . THR B 1 359 ? 35.5 -0.697 -5.273 1 26.72 359 THR B N 1
ATOM 11181 C CA . THR B 1 359 ? 35.344 0.628 -4.68 1 26.72 359 THR B CA 1
ATOM 11182 C C . THR B 1 359 ? 34.688 0.54 -3.318 1 26.72 359 THR B C 1
ATOM 11184 O O . THR B 1 359 ? 33.438 0.532 -3.238 1 26.72 359 THR B O 1
ATOM 11187 N N . SER B 1 360 ? 35.125 -0.316 -2.426 1 27.59 360 SER B N 1
ATOM 11188 C CA . SER B 1 360 ? 34.812 -0.296 -1.003 1 27.59 360 SER B CA 1
ATOM 11189 C C . SER B 1 360 ? 35.125 1.06 -0.383 1 27.59 360 SER B C 1
ATOM 11191 O O . SER B 1 360 ? 36.062 1.741 -0.812 1 27.59 360 SER B O 1
ATOM 11193 N N . HIS B 1 361 ? 34.219 1.837 0.12 1 28.86 361 HIS B N 1
ATOM 11194 C CA . HIS B 1 361 ? 34.469 2.973 1.002 1 28.86 361 HIS B CA 1
ATOM 11195 C C . HIS B 1 361 ? 35.625 2.695 1.95 1 28.86 361 HIS B C 1
ATOM 11197 O O . HIS B 1 361 ? 35.531 1.843 2.836 1 28.86 361 HIS B O 1
ATOM 11203 N N . GLN B 1 362 ? 36.812 2.801 1.445 1 26.77 362 GLN B N 1
ATOM 11204 C CA . GLN B 1 362 ? 38 2.83 2.305 1 26.77 362 GLN B CA 1
ATOM 11205 C C . GLN B 1 362 ? 37.938 4.023 3.256 1 26.77 362 GLN B C 1
ATOM 11207 O O . GLN B 1 362 ? 38.031 5.172 2.818 1 26.77 362 GLN B O 1
ATOM 11212 N N . THR B 1 363 ? 37.219 4.008 4.309 1 28.89 363 THR B N 1
ATOM 11213 C CA . THR B 1 363 ? 37.438 4.969 5.383 1 28.89 363 THR B CA 1
ATOM 11214 C C . THR B 1 363 ? 38.875 4.949 5.84 1 28.89 363 THR B C 1
ATOM 11216 O O . THR B 1 363 ? 39.375 3.92 6.301 1 28.89 363 THR B O 1
ATOM 11219 N N . SER B 1 364 ? 39.719 5.66 5.098 1 27.05 364 SER B N 1
ATOM 11220 C CA . SER B 1 364 ? 41.031 5.875 5.633 1 27.05 364 SER B CA 1
ATOM 11221 C C . SER B 1 364 ? 41 6.547 7 1 27.05 364 SER B C 1
ATOM 11223 O O . SER B 1 364 ? 40.406 7.621 7.148 1 27.05 364 SER B O 1
ATOM 11225 N N . PHE B 1 365 ? 41 5.809 8.023 1 27.55 365 PHE B N 1
ATOM 11226 C CA . PHE B 1 365 ? 41.25 6.336 9.367 1 27.55 365 PHE B CA 1
ATOM 11227 C C . PHE B 1 365 ? 42.656 6.898 9.477 1 27.55 365 PHE B C 1
ATOM 11229 O O . PHE B 1 365 ? 43.625 6.16 9.352 1 27.55 365 PHE B O 1
ATOM 11236 N N . HIS B 1 366 ? 42.875 8.133 8.992 1 27.55 366 HIS B N 1
ATOM 11237 C CA . HIS B 1 366 ? 44.125 8.789 9.352 1 27.55 366 HIS B CA 1
ATOM 11238 C C . HIS B 1 366 ? 44.219 9.039 10.852 1 27.55 366 HIS B C 1
ATOM 11240 O O . HIS B 1 366 ? 43.312 9.656 11.438 1 27.55 366 HIS B O 1
ATOM 11246 N N . ALA B 1 367 ? 45 8.258 11.578 1 28.11 367 ALA B N 1
ATOM 11247 C CA . ALA B 1 367 ? 45.438 8.508 12.945 1 28.11 367 ALA B CA 1
ATOM 11248 C C . ALA B 1 367 ? 46.031 9.906 13.086 1 28.11 367 ALA B C 1
ATOM 11250 O O . ALA B 1 367 ? 47.031 10.227 12.438 1 28.11 367 ALA B O 1
ATOM 11251 N N . ASN B 1 368 ? 45.312 10.945 13.25 1 28.39 368 ASN B N 1
ATOM 11252 C CA . ASN B 1 368 ? 46 12.133 13.727 1 28.39 368 ASN B CA 1
ATOM 11253 C C . ASN B 1 368 ? 46.875 11.828 14.938 1 28.39 368 ASN B C 1
ATOM 11255 O O . ASN B 1 368 ? 46.5 11.062 15.82 1 28.39 368 ASN B O 1
ATOM 11259 N N . SER B 1 369 ? 48.25 12.062 15.016 1 28.25 369 SER B N 1
ATOM 11260 C CA . SER B 1 369 ? 49.344 11.969 15.961 1 28.25 369 SER B CA 1
ATOM 11261 C C . SER B 1 369 ? 49 12.641 17.281 1 28.25 369 SER B C 1
ATOM 11263 O O . SER B 1 369 ? 49.875 12.789 18.156 1 28.25 369 SER B O 1
ATOM 11265 N N . SER B 1 370 ? 48.156 13.609 17.438 1 30.19 370 SER B N 1
ATOM 11266 C CA . SER B 1 370 ? 48.375 14.227 18.75 1 30.19 370 SER B CA 1
ATOM 11267 C C . SER B 1 370 ? 48.156 13.219 19.875 1 30.19 370 SER B C 1
ATOM 11269 O O . SER B 1 370 ? 47.406 12.25 19.719 1 30.19 370 SER B O 1
ATOM 11271 N N . GLU B 1 371 ? 49.031 13.18 21.016 1 30.12 371 GLU B N 1
ATOM 11272 C CA . GLU B 1 371 ? 49.219 12.508 22.297 1 30.12 371 GLU B CA 1
ATOM 11273 C C . GLU B 1 371 ? 47.875 12.188 22.938 1 30.12 371 GLU B C 1
ATOM 11275 O O . GLU B 1 371 ? 47.812 11.727 24.078 1 30.12 371 GLU B O 1
ATOM 11280 N N . GLU B 1 372 ? 46.875 13.008 22.688 1 31.11 372 GLU B N 1
ATOM 11281 C CA . GLU B 1 372 ? 45.719 12.672 23.531 1 31.11 372 GLU B CA 1
ATOM 11282 C C . GLU B 1 372 ? 45.281 11.227 23.328 1 31.11 372 GLU B C 1
ATOM 11284 O O . GLU B 1 372 ? 45.531 10.641 22.266 1 31.11 372 GLU B O 1
ATOM 11289 N N . GLU B 1 373 ? 44.562 10.57 24.391 1 33.62 373 GLU B N 1
ATOM 11290 C CA . GLU B 1 373 ? 44.062 9.211 24.594 1 33.62 373 GLU B CA 1
ATOM 11291 C C . GLU B 1 373 ? 43.562 8.617 23.281 1 33.62 373 GLU B C 1
ATOM 11293 O O . GLU B 1 373 ? 42.719 9.227 22.609 1 33.62 373 GLU B O 1
ATOM 11298 N N . ALA B 1 374 ? 44.219 7.852 22.578 1 35.25 374 ALA B N 1
ATOM 11299 C CA . ALA B 1 374 ? 43.938 7.039 21.391 1 35.25 374 ALA B CA 1
ATOM 11300 C C . ALA B 1 374 ? 42.531 6.5 21.406 1 35.25 374 ALA B C 1
ATOM 11302 O O . ALA B 1 374 ? 42.219 5.562 22.141 1 35.25 374 ALA B O 1
ATOM 11303 N N . ALA B 1 375 ? 41.5 7.25 21.5 1 38.78 375 ALA B N 1
ATOM 11304 C CA . ALA B 1 375 ? 40.094 6.875 21.438 1 38.78 375 ALA B CA 1
ATOM 11305 C C . ALA B 1 375 ? 39.875 5.723 20.453 1 38.78 375 ALA B C 1
ATOM 11307 O O . ALA B 1 375 ? 40.281 5.797 19.297 1 38.78 375 ALA B O 1
ATOM 11308 N N . CYS B 1 376 ? 39.938 4.441 20.922 1 45.69 376 CYS B N 1
ATOM 11309 C CA . CYS B 1 376 ? 39.594 3.227 20.188 1 45.69 376 CYS B CA 1
ATOM 11310 C C . CYS B 1 376 ? 38.312 3.398 19.406 1 45.69 376 CYS B C 1
ATOM 11312 O O . CYS B 1 376 ? 37.25 3.543 20 1 45.69 376 CYS B O 1
ATOM 11314 N N . ASN B 1 377 ? 38.344 3.818 18.172 1 63.03 377 ASN B N 1
ATOM 11315 C CA . ASN B 1 377 ? 37.188 3.895 17.281 1 63.03 377 ASN B CA 1
ATOM 11316 C C . ASN B 1 377 ? 36.562 2.525 17.062 1 63.03 377 ASN B C 1
ATOM 11318 O O . ASN B 1 377 ? 37.25 1.535 16.844 1 63.03 377 ASN B O 1
ATOM 11322 N N . THR B 1 378 ? 35.438 2.23 17.641 1 70.19 378 THR B N 1
ATOM 11323 C CA . THR B 1 378 ? 34.688 0.983 17.484 1 70.19 378 THR B CA 1
ATOM 11324 C C . THR B 1 378 ? 33.875 1.006 16.203 1 70.19 378 THR B C 1
ATOM 11326 O O . THR B 1 378 ? 33.219 2.002 15.906 1 70.19 378 THR B O 1
ATOM 11329 N N . ILE B 1 379 ? 34.094 -0.009 15.43 1 77.38 379 ILE B N 1
ATOM 11330 C CA . ILE B 1 379 ? 33.281 -0.21 14.25 1 77.38 379 ILE B CA 1
ATOM 11331 C C . ILE B 1 379 ? 32.375 -1.438 14.445 1 77.38 379 ILE B C 1
ATOM 11333 O O . ILE B 1 379 ? 32.844 -2.455 14.984 1 77.38 379 ILE B O 1
ATOM 11337 N N . TRP B 1 380 ? 31.203 -1.284 14.07 1 81.5 380 TRP B N 1
ATOM 11338 C CA . TRP B 1 380 ? 30.25 -2.383 14.195 1 81.5 380 TRP B CA 1
ATOM 11339 C C . TRP B 1 380 ? 29.969 -3.01 12.836 1 81.5 380 TRP B C 1
ATOM 11341 O O . TRP B 1 380 ? 29.688 -2.303 11.867 1 81.5 380 TRP B O 1
ATOM 11351 N N . VAL B 1 381 ? 30.125 -4.293 12.789 1 88.75 381 VAL B N 1
ATOM 11352 C CA . VAL B 1 381 ? 29.656 -5.086 11.656 1 88.75 381 VAL B CA 1
ATOM 11353 C C . VAL B 1 381 ? 28.375 -5.844 12.039 1 88.75 381 VAL B C 1
ATOM 11355 O O . VAL B 1 381 ? 28.438 -6.793 12.82 1 88.75 381 VAL B O 1
ATOM 11358 N N . HIS B 1 382 ? 27.312 -5.434 11.477 1 92.75 382 HIS B N 1
ATOM 11359 C CA . HIS B 1 382 ? 26.016 -6.031 11.805 1 92.75 382 HIS B CA 1
ATOM 11360 C C . HIS B 1 382 ? 25.688 -7.168 10.844 1 92.75 382 HIS B C 1
ATOM 11362 O O . HIS B 1 382 ? 25.922 -7.062 9.641 1 92.75 382 HIS B O 1
ATOM 11368 N N . HIS B 1 383 ? 25.234 -8.266 11.422 1 94.81 383 HIS B N 1
ATOM 11369 C CA . HIS B 1 383 ? 24.703 -9.406 10.672 1 94.81 383 HIS B CA 1
ATOM 11370 C C . HIS B 1 383 ? 23.203 -9.57 10.883 1 94.81 383 HIS B C 1
ATOM 11372 O O . HIS B 1 383 ? 22.672 -9.117 11.898 1 94.81 383 HIS B O 1
ATOM 11378 N N . LEU B 1 384 ? 22.5 -10.125 9.875 1 97.81 384 LEU B N 1
ATOM 11379 C CA . LEU B 1 384 ? 21.047 -10.273 9.977 1 97.81 384 LEU B CA 1
ATOM 11380 C C . LEU B 1 384 ? 20.641 -11.727 9.805 1 97.81 384 LEU B C 1
ATOM 11382 O O . LEU B 1 384 ? 20.906 -12.336 8.766 1 97.81 384 LEU B O 1
ATOM 11386 N N . LEU B 1 385 ? 20.078 -12.273 10.828 1 98.25 385 LEU B N 1
ATOM 11387 C CA . LEU B 1 385 ? 19.469 -13.602 10.812 1 98.25 385 LEU B CA 1
ATOM 11388 C C . LEU B 1 385 ? 17.953 -13.5 10.648 1 98.25 385 LEU B C 1
ATOM 11390 O O . LEU B 1 385 ? 17.266 -12.922 11.5 1 98.25 385 LEU B O 1
ATOM 11394 N N . VAL B 1 386 ? 17.422 -14.031 9.531 1 98.69 386 VAL B N 1
ATOM 11395 C CA . VAL B 1 386 ? 15.984 -13.969 9.258 1 98.69 386 VAL B CA 1
ATOM 11396 C C . VAL B 1 386 ? 15.359 -15.344 9.484 1 98.69 386 VAL B C 1
ATOM 11398 O O . VAL B 1 386 ? 15.773 -16.328 8.867 1 98.69 386 VAL B O 1
ATOM 11401 N N . LEU B 1 387 ? 14.32 -15.414 10.328 1 97.88 387 LEU B N 1
ATOM 11402 C CA . LEU B 1 387 ? 13.695 -16.672 10.719 1 97.88 387 LEU B CA 1
ATOM 11403 C C . LEU B 1 387 ? 12.188 -16.625 10.484 1 97.88 387 LEU B C 1
ATOM 11405 O O . LEU B 1 387 ? 11.516 -15.695 10.922 1 97.88 387 LEU B O 1
ATOM 11409 N N . PRO B 1 388 ? 11.625 -17.641 9.766 1 97.38 388 PRO B N 1
ATOM 11410 C CA . PRO B 1 388 ? 10.164 -17.734 9.68 1 97.38 388 PRO B CA 1
ATOM 11411 C C . PRO B 1 388 ? 9.539 -18.328 10.93 1 97.38 388 PRO B C 1
ATOM 11413 O O . PRO B 1 388 ? 10.008 -19.359 11.43 1 97.38 388 PRO B O 1
ATOM 11416 N N . LEU B 1 389 ? 8.508 -17.766 11.438 1 96.94 389 LEU B N 1
ATOM 11417 C CA . LEU B 1 389 ? 7.797 -18.344 12.562 1 96.94 389 LEU B CA 1
ATOM 11418 C C . LEU B 1 389 ? 6.941 -19.531 12.117 1 96.94 389 LEU B C 1
ATOM 11420 O O . LEU B 1 389 ? 6.684 -20.438 12.898 1 96.94 389 LEU B O 1
ATOM 11424 N N . GLU B 1 390 ? 6.465 -19.438 10.914 1 97.12 390 GLU B N 1
ATOM 11425 C CA . GLU B 1 390 ? 5.699 -20.516 10.305 1 97.12 390 GLU B CA 1
ATOM 11426 C C . GLU B 1 390 ? 6.027 -20.656 8.82 1 97.12 390 GLU B C 1
ATOM 11428 O O . GLU B 1 390 ? 6.164 -19.656 8.109 1 97.12 390 GLU B O 1
ATOM 11433 N N . CYS B 1 391 ? 6.266 -21.859 8.383 1 96.5 391 CYS B N 1
ATOM 11434 C CA . CYS B 1 391 ? 6.566 -22.125 6.98 1 96.5 391 CYS B CA 1
ATOM 11435 C C . CYS B 1 391 ? 5.305 -22.062 6.129 1 96.5 391 CYS B C 1
ATOM 11437 O O . CYS B 1 391 ? 4.309 -22.719 6.438 1 96.5 391 CYS B O 1
ATOM 11439 N N . ASN B 1 392 ? 5.359 -21.344 4.988 1 94.94 392 ASN B N 1
ATOM 11440 C CA . ASN B 1 392 ? 4.207 -21.203 4.102 1 94.94 392 ASN B CA 1
ATOM 11441 C C . ASN B 1 392 ? 3.936 -22.5 3.342 1 94.94 392 ASN B C 1
ATOM 11443 O O . ASN B 1 392 ? 2.824 -22.719 2.854 1 94.94 392 ASN B O 1
ATOM 11447 N N . PHE B 1 393 ? 4.891 -23.344 3.221 1 96.75 393 PHE B N 1
ATOM 11448 C CA . PHE B 1 393 ? 4.75 -24.578 2.449 1 96.75 393 PHE B CA 1
ATOM 11449 C C . PHE B 1 393 ? 4.117 -25.672 3.295 1 96.75 393 PHE B C 1
ATOM 11451 O O . PHE B 1 393 ? 3.031 -26.172 2.977 1 96.75 393 PHE B O 1
ATOM 11458 N N . SER B 1 394 ? 4.75 -26 4.434 1 95.38 394 SER B N 1
ATOM 11459 C CA . SER B 1 394 ? 4.34 -27.141 5.23 1 95.38 394 SER B CA 1
ATOM 11460 C C . SER B 1 394 ? 3.393 -26.734 6.352 1 95.38 394 SER B C 1
ATOM 11462 O O . SER B 1 394 ? 2.693 -27.578 6.918 1 95.38 394 SER B O 1
ATOM 11464 N N . GLY B 1 395 ? 3.42 -25.484 6.695 1 95.81 395 GLY B N 1
ATOM 11465 C CA . GLY B 1 395 ? 2.627 -25.031 7.828 1 95.81 395 GLY B CA 1
ATOM 11466 C C . GLY B 1 395 ? 3.303 -25.281 9.164 1 95.81 395 GLY B C 1
ATOM 11467 O O . GLY B 1 395 ? 2.727 -25 10.219 1 95.81 395 GLY B O 1
ATOM 11468 N N . ASP B 1 396 ? 4.574 -25.688 9.172 1 94.75 396 ASP B N 1
ATOM 11469 C CA . ASP B 1 396 ? 5.293 -25.969 10.414 1 94.75 396 ASP B CA 1
ATOM 11470 C C . ASP B 1 396 ? 5.621 -24.688 11.164 1 94.75 396 ASP B C 1
ATOM 11472 O O . ASP B 1 396 ? 6.035 -23.688 10.555 1 94.75 396 ASP B O 1
ATOM 11476 N N . ARG B 1 397 ? 5.402 -24.719 12.461 1 94.69 397 ARG B N 1
ATOM 11477 C CA . ARG B 1 397 ? 5.762 -23.609 13.352 1 94.69 397 ARG B CA 1
ATOM 11478 C C . ARG B 1 397 ? 7.031 -23.922 14.133 1 94.69 397 ARG B C 1
ATOM 11480 O O . ARG B 1 397 ? 7.23 -25.062 14.57 1 94.69 397 ARG B O 1
ATOM 11487 N N . PHE B 1 398 ? 7.891 -22.922 14.289 1 92.69 398 PHE B N 1
ATOM 11488 C CA . PHE B 1 398 ? 9.219 -23.172 14.844 1 92.69 398 PHE B CA 1
ATOM 11489 C C . PHE B 1 398 ? 9.406 -22.406 16.156 1 92.69 398 PHE B C 1
ATOM 11491 O O . PHE B 1 398 ? 8.969 -21.25 16.266 1 92.69 398 PHE B O 1
ATOM 11498 N N . ASP B 1 399 ? 9.961 -23.047 17.109 1 90.12 399 ASP B N 1
ATOM 11499 C CA . ASP B 1 399 ? 10.508 -22.375 18.281 1 90.12 399 ASP B CA 1
ATOM 11500 C C . ASP B 1 399 ? 11.992 -22.047 18.078 1 90.12 399 ASP B C 1
ATOM 11502 O O . ASP B 1 399 ? 12.844 -22.938 18.172 1 90.12 399 ASP B O 1
ATOM 11506 N N . TRP B 1 400 ? 12.328 -20.828 17.891 1 93.5 400 TRP B N 1
ATOM 11507 C CA . TRP B 1 400 ? 13.68 -20.391 17.531 1 93.5 400 TRP B CA 1
ATOM 11508 C C . TRP B 1 400 ? 14.438 -19.938 18.766 1 93.5 400 TRP B C 1
ATOM 11510 O O . TRP B 1 400 ? 15.516 -19.328 18.656 1 93.5 400 TRP B O 1
ATOM 11520 N N . SER B 1 401 ? 13.961 -20.141 19.969 1 88.38 401 SER B N 1
ATOM 11521 C CA . SER B 1 401 ? 14.547 -19.625 21.188 1 88.38 401 SER B CA 1
ATOM 11522 C C . SER B 1 401 ? 16.016 -20.031 21.328 1 88.38 401 SER B C 1
ATOM 11524 O O . SER B 1 401 ? 16.875 -19.203 21.625 1 88.38 401 SER B O 1
ATOM 11526 N N . HIS B 1 402 ? 16.266 -21.297 21.047 1 88.12 402 HIS B N 1
ATOM 11527 C CA . HIS B 1 402 ? 17.625 -21.797 21.156 1 88.12 402 HIS B CA 1
ATOM 11528 C C . HIS B 1 402 ? 18.531 -21.156 20.094 1 88.12 402 HIS B C 1
ATOM 11530 O O . HIS B 1 402 ? 19.656 -20.75 20.406 1 88.12 402 HIS B O 1
ATOM 11536 N N . THR B 1 403 ? 18.094 -21.125 18.875 1 93.81 403 THR B N 1
ATOM 11537 C CA . THR B 1 403 ? 18.859 -20.562 17.766 1 93.81 403 THR B CA 1
ATOM 11538 C C . THR B 1 403 ? 19.203 -19.094 18.016 1 93.81 403 THR B C 1
ATOM 11540 O O . THR B 1 403 ? 20.344 -18.672 17.812 1 93.81 403 THR B O 1
ATOM 11543 N N . VAL B 1 404 ? 18.203 -18.328 18.453 1 93.94 404 VAL B N 1
ATOM 11544 C CA . VAL B 1 404 ? 18.375 -16.906 18.688 1 93.94 404 VAL B CA 1
ATOM 11545 C C . VAL B 1 404 ? 19.328 -16.688 19.844 1 93.94 404 VAL B C 1
ATOM 11547 O O . VAL B 1 404 ? 20.203 -15.797 19.797 1 93.94 404 VAL B O 1
ATOM 11550 N N . ALA B 1 405 ? 19.219 -17.453 20.891 1 90.31 405 ALA B N 1
ATOM 11551 C CA . ALA B 1 405 ? 20.141 -17.359 22.016 1 90.31 405 ALA B CA 1
ATOM 11552 C C . ALA B 1 405 ? 21.578 -17.641 21.578 1 90.31 405 ALA B C 1
ATOM 11554 O O . ALA B 1 405 ? 22.516 -16.953 22.016 1 90.31 405 ALA B O 1
ATOM 11555 N N . ALA B 1 406 ? 21.719 -18.641 20.75 1 91.31 406 ALA B N 1
ATOM 11556 C CA . ALA B 1 406 ? 23.047 -19 20.25 1 91.31 406 ALA B CA 1
ATOM 11557 C C . ALA B 1 406 ? 23.641 -17.875 19.406 1 91.31 406 ALA B C 1
ATOM 11559 O O . ALA B 1 406 ? 24.828 -17.562 19.516 1 91.31 406 ALA B O 1
ATOM 11560 N N . ALA B 1 407 ? 22.859 -17.297 18.562 1 93.5 407 ALA B N 1
ATOM 11561 C CA . ALA B 1 407 ? 23.312 -16.188 17.719 1 93.5 407 ALA B CA 1
ATOM 11562 C C . ALA B 1 407 ? 23.766 -15 18.562 1 93.5 407 ALA B C 1
ATOM 11564 O O . ALA B 1 407 ? 24.844 -14.445 18.344 1 93.5 407 ALA B O 1
ATOM 11565 N N . ARG B 1 408 ? 23 -14.648 19.562 1 89.62 408 ARG B N 1
ATOM 11566 C CA . ARG B 1 408 ? 23.312 -13.508 20.422 1 89.62 408 ARG B CA 1
ATOM 11567 C C . ARG B 1 408 ? 24.562 -13.773 21.25 1 89.62 408 ARG B C 1
ATOM 11569 O O . ARG B 1 408 ? 25.375 -12.875 21.453 1 89.62 408 ARG B O 1
ATOM 11576 N N . ALA B 1 409 ? 24.703 -14.977 21.641 1 85.69 409 ALA B N 1
ATOM 11577 C CA . ALA B 1 409 ? 25.859 -15.359 22.438 1 85.69 409 ALA B CA 1
ATOM 11578 C C . ALA B 1 409 ? 27.125 -15.352 21.594 1 85.69 409 ALA B C 1
ATOM 11580 O O . ALA B 1 409 ? 28.234 -15.312 22.125 1 85.69 409 ALA B O 1
ATOM 11581 N N . SER B 1 410 ? 26.984 -15.344 20.344 1 87.94 410 SER B N 1
ATOM 11582 C CA . SER B 1 410 ? 28.141 -15.406 19.438 1 87.94 410 SER B CA 1
ATOM 11583 C C . SER B 1 410 ? 28.672 -14.016 19.141 1 87.94 410 SER B C 1
ATOM 11585 O O . SER B 1 410 ? 29.734 -13.875 18.531 1 87.94 410 SER B O 1
ATOM 11587 N N . ASN B 1 411 ? 28 -12.938 19.562 1 85.81 411 ASN B N 1
ATOM 11588 C CA . ASN B 1 411 ? 28.5 -11.578 19.375 1 85.81 411 ASN B CA 1
ATOM 11589 C C . ASN B 1 411 ? 29.875 -11.398 20.031 1 85.81 411 ASN B C 1
ATOM 11591 O O . ASN B 1 411 ? 30.109 -11.914 21.125 1 85.81 411 ASN B O 1
ATOM 11595 N N . PHE B 1 412 ? 30.828 -10.703 19.281 1 76.44 412 PHE B N 1
ATOM 11596 C CA . PHE B 1 412 ? 32.188 -10.531 19.812 1 76.44 412 PHE B CA 1
ATOM 11597 C C . PHE B 1 412 ? 32.844 -9.297 19.219 1 76.44 412 PHE B C 1
ATOM 11599 O O . PHE B 1 412 ? 32.344 -8.711 18.266 1 76.44 412 PHE B O 1
ATOM 11606 N N . CYS B 1 413 ? 33.844 -8.859 19.828 1 76.12 413 CYS B N 1
ATOM 11607 C CA . CYS B 1 413 ? 34.688 -7.785 19.312 1 76.12 413 CYS B CA 1
ATOM 11608 C C . CYS B 1 413 ? 36.125 -8.25 19.172 1 76.12 413 CYS B C 1
ATOM 11610 O O . CYS B 1 413 ? 36.594 -9.062 19.969 1 76.12 413 CYS B O 1
ATOM 11612 N N . SER B 1 414 ? 36.719 -7.855 18.047 1 71 414 SER B N 1
ATOM 11613 C CA . SER B 1 414 ? 38.156 -8.07 17.828 1 71 414 SER B CA 1
ATOM 11614 C C . SER B 1 414 ? 38.906 -6.746 17.75 1 71 414 SER B C 1
ATOM 11616 O O . SER B 1 414 ? 38.281 -5.703 17.5 1 71 414 SER B O 1
ATOM 11618 N N . TYR B 1 415 ? 40.188 -6.828 18.031 1 69 415 TYR B N 1
ATOM 11619 C CA . TYR B 1 415 ? 41.031 -5.629 17.984 1 69 415 TYR B CA 1
ATOM 11620 C C . TYR B 1 415 ? 42.062 -5.715 16.875 1 69 415 TYR B C 1
ATOM 11622 O O . TYR B 1 415 ? 42.719 -6.75 16.688 1 69 415 TYR B O 1
ATOM 11630 N N . LEU B 1 416 ? 42.031 -4.715 16.062 1 71.19 416 LEU B N 1
ATOM 11631 C CA . LEU B 1 416 ? 43.094 -4.531 15.055 1 71.19 416 LEU B CA 1
ATOM 11632 C C . LEU B 1 416 ? 44.094 -3.488 15.516 1 71.19 416 LEU B C 1
ATOM 11634 O O . LEU B 1 416 ? 43.719 -2.361 15.859 1 71.19 416 LEU B O 1
ATOM 11638 N N . GLN B 1 417 ? 45.312 -3.857 15.609 1 64.69 417 GLN B N 1
ATOM 11639 C CA . GLN B 1 417 ? 46.375 -2.963 16.031 1 64.69 417 GLN B CA 1
ATOM 11640 C C . GLN B 1 417 ? 47.125 -2.377 14.844 1 64.69 417 GLN B C 1
ATOM 11642 O O . GLN B 1 417 ? 47.594 -3.117 13.977 1 64.69 417 GLN B O 1
ATOM 11647 N N . PHE B 1 418 ? 47 -1.087 14.727 1 63.88 418 PHE B N 1
ATOM 11648 C CA . PHE B 1 418 ? 47.781 -0.338 13.727 1 63.88 418 PHE B CA 1
ATOM 11649 C C . PHE B 1 418 ? 48.875 0.464 14.391 1 63.88 418 PHE B C 1
ATOM 11651 O O . PHE B 1 418 ? 48.875 0.659 15.609 1 63.88 418 PHE B O 1
ATOM 11658 N N . PRO B 1 419 ? 49.969 0.864 13.648 1 59.88 419 PRO B N 1
ATOM 11659 C CA . PRO B 1 419 ? 51 1.722 14.242 1 59.88 419 PRO B CA 1
ATOM 11660 C C . PRO B 1 419 ? 50.406 2.98 14.883 1 59.88 419 PRO B C 1
ATOM 11662 O O . PRO B 1 419 ? 50.938 3.459 15.898 1 59.88 419 PRO B O 1
ATOM 11665 N N . THR B 1 420 ? 49.344 3.479 14.297 1 58.22 420 THR B N 1
ATOM 11666 C CA . THR B 1 420 ? 48.781 4.758 14.711 1 58.22 420 THR B CA 1
ATOM 11667 C C . THR B 1 420 ? 47.688 4.555 15.758 1 58.22 420 THR B C 1
ATOM 11669 O O . THR B 1 420 ? 47.188 5.523 16.328 1 58.22 420 THR B O 1
ATOM 11672 N N . GLY B 1 421 ? 47.312 3.32 16.016 1 66.31 421 GLY B N 1
ATOM 11673 C CA . GLY B 1 421 ? 46.25 3.121 16.984 1 66.31 421 GLY B CA 1
ATOM 11674 C C . GLY B 1 421 ? 45.594 1.767 16.875 1 66.31 421 GLY B C 1
ATOM 11675 O O . GLY B 1 421 ? 46.125 0.862 16.219 1 66.31 421 GLY B O 1
ATOM 11676 N N . GLN B 1 422 ? 44.625 1.625 17.766 1 65.94 422 GLN B N 1
ATOM 11677 C CA . GLN B 1 422 ? 43.875 0.372 17.828 1 65.94 422 GLN B CA 1
ATOM 11678 C C . GLN B 1 422 ? 42.438 0.572 17.375 1 65.94 422 GLN B C 1
ATOM 11680 O O . GLN B 1 422 ? 41.812 1.599 17.672 1 65.94 422 GLN B O 1
ATOM 11685 N N . LEU B 1 423 ? 42 -0.353 16.484 1 71.81 423 LEU B N 1
ATOM 11686 C CA . LEU B 1 423 ? 40.594 -0.37 16.047 1 71.81 423 LEU B CA 1
ATOM 11687 C C . LEU B 1 423 ? 39.875 -1.603 16.578 1 71.81 423 LEU B C 1
ATOM 11689 O O . LEU B 1 423 ? 40.375 -2.725 16.438 1 71.81 423 LEU B O 1
ATOM 11693 N N . ARG B 1 424 ? 38.844 -1.382 17.266 1 74.44 424 ARG B N 1
ATOM 11694 C CA . ARG B 1 424 ? 37.969 -2.463 17.734 1 74.44 424 ARG B CA 1
ATOM 11695 C C . ARG B 1 424 ? 36.875 -2.752 16.719 1 74.44 424 ARG B C 1
ATOM 11697 O O . ARG B 1 424 ? 36.125 -1.853 16.344 1 74.44 424 ARG B O 1
ATOM 11704 N N . VAL B 1 425 ? 36.812 -3.953 16.234 1 78.5 425 VAL B N 1
ATOM 11705 C CA . VAL B 1 425 ? 35.781 -4.379 15.305 1 78.5 425 VAL B CA 1
ATOM 11706 C C . VAL B 1 425 ? 34.812 -5.332 16 1 78.5 425 VAL B C 1
ATOM 11708 O O . VAL B 1 425 ? 35.219 -6.418 16.438 1 78.5 425 VAL B O 1
ATOM 11711 N N . CYS B 1 426 ? 33.562 -4.953 16.125 1 80.69 426 CYS B N 1
ATOM 11712 C CA . CYS B 1 426 ? 32.531 -5.742 16.812 1 80.69 426 CYS B CA 1
ATOM 11713 C C . CYS B 1 426 ? 31.547 -6.332 15.828 1 80.69 426 CYS B C 1
ATOM 11715 O O . CYS B 1 426 ? 31.156 -5.672 14.859 1 80.69 426 CYS B O 1
ATOM 11717 N N . HIS B 1 427 ? 31.266 -7.574 16.062 1 86.62 427 HIS B N 1
ATOM 11718 C CA . HIS B 1 427 ? 30.281 -8.281 15.242 1 86.62 427 HIS B CA 1
ATOM 11719 C C . HIS B 1 427 ? 29 -8.547 16.031 1 86.62 427 HIS B C 1
ATOM 11721 O O . HIS B 1 427 ? 29.062 -9.062 17.156 1 86.62 427 HIS B O 1
ATOM 11727 N N . LYS B 1 428 ? 27.844 -8.172 15.453 1 90.06 428 LYS B N 1
ATOM 11728 C CA . LYS B 1 428 ? 26.562 -8.344 16.125 1 90.06 428 LYS B CA 1
ATOM 11729 C C . LYS B 1 428 ? 25.531 -9.016 15.211 1 90.06 428 LYS B C 1
ATOM 11731 O O . LYS B 1 428 ? 25.328 -8.578 14.078 1 90.06 428 LYS B O 1
ATOM 11736 N N . TRP B 1 429 ? 24.906 -10.055 15.734 1 92.81 429 TRP B N 1
ATOM 11737 C CA . TRP B 1 429 ? 23.781 -10.68 15.039 1 92.81 429 TRP B CA 1
ATOM 11738 C C . TRP B 1 429 ? 22.469 -10.008 15.406 1 92.81 429 TRP B C 1
ATOM 11740 O O . TRP B 1 429 ? 22.125 -9.906 16.594 1 92.81 429 TRP B O 1
ATOM 11750 N N . ASN B 1 430 ? 21.766 -9.484 14.422 1 94.94 430 ASN B N 1
ATOM 11751 C CA . ASN B 1 430 ? 20.406 -9 14.562 1 94.94 430 ASN B CA 1
ATOM 11752 C C . ASN B 1 430 ? 19.391 -10.016 14.055 1 94.94 430 ASN B C 1
ATOM 11754 O O . ASN B 1 430 ? 19.688 -10.797 13.141 1 94.94 430 ASN B O 1
ATOM 11758 N N . ILE B 1 431 ? 18.219 -10.016 14.688 1 96.5 431 ILE B N 1
ATOM 11759 C CA . ILE B 1 431 ? 17.219 -11.039 14.406 1 96.5 431 ILE B CA 1
ATOM 11760 C C . ILE B 1 431 ? 15.992 -10.406 13.742 1 96.5 431 ILE B C 1
ATOM 11762 O O . ILE B 1 431 ? 15.453 -9.422 14.25 1 96.5 431 ILE B O 1
ATOM 11766 N N . LEU B 1 432 ? 15.586 -10.898 12.625 1 98.31 432 LEU B N 1
ATOM 11767 C CA . LEU B 1 432 ? 14.328 -10.547 11.977 1 98.31 432 LEU B CA 1
ATOM 11768 C C . LEU B 1 432 ? 13.383 -11.742 11.938 1 98.31 432 LEU B C 1
ATOM 11770 O O . LEU B 1 432 ? 13.727 -12.797 11.406 1 98.31 432 LEU B O 1
ATOM 11774 N N . LEU B 1 433 ? 12.242 -11.578 12.5 1 97.75 433 LEU B N 1
ATOM 11775 C CA . LEU B 1 433 ? 11.234 -12.625 12.531 1 97.75 433 LEU B CA 1
ATOM 11776 C C . LEU B 1 433 ? 10.156 -12.391 11.477 1 97.75 433 LEU B C 1
ATOM 11778 O O . LEU B 1 433 ? 9.484 -11.352 11.5 1 97.75 433 LEU B O 1
ATOM 11782 N N . ASP B 1 434 ? 10.031 -13.281 10.523 1 98.19 434 ASP B N 1
ATOM 11783 C CA . ASP B 1 434 ? 8.898 -13.258 9.609 1 98.19 434 ASP B CA 1
ATOM 11784 C C . ASP B 1 434 ? 7.668 -13.906 10.242 1 98.19 434 ASP B C 1
ATOM 11786 O O . ASP B 1 434 ? 7.5 -15.125 10.188 1 98.19 434 ASP B O 1
ATOM 11790 N N . SER B 1 435 ? 6.746 -13.094 10.734 1 98.06 435 SER B N 1
ATOM 11791 C CA . SER B 1 435 ? 5.586 -13.602 11.469 1 98.06 435 SER B CA 1
ATOM 11792 C C . SER B 1 435 ? 4.32 -13.516 10.625 1 98.06 435 SER B C 1
ATOM 11794 O O . SER B 1 435 ? 3.215 -13.719 11.133 1 98.06 435 SER B O 1
ATOM 11796 N N . ALA B 1 436 ? 4.422 -13.234 9.375 1 97.88 436 ALA B N 1
ATOM 11797 C CA . ALA B 1 436 ? 3.26 -12.953 8.531 1 97.88 436 ALA B CA 1
ATOM 11798 C C . ALA B 1 436 ? 2.303 -14.148 8.516 1 97.88 436 ALA B C 1
ATOM 11800 O O . ALA B 1 436 ? 1.1 -13.984 8.734 1 97.88 436 ALA B O 1
ATOM 11801 N N . LYS B 1 437 ? 2.785 -15.32 8.25 1 97.75 437 LYS B N 1
ATOM 11802 C CA . LYS B 1 437 ? 1.93 -16.5 8.164 1 97.75 437 LYS B CA 1
ATOM 11803 C C . LYS B 1 437 ? 1.431 -16.922 9.547 1 97.75 437 LYS B C 1
ATOM 11805 O O . LYS B 1 437 ? 0.263 -17.281 9.703 1 97.75 437 LYS B O 1
ATOM 11810 N N . ALA B 1 438 ? 2.275 -16.906 10.531 1 97.69 438 ALA B N 1
ATOM 11811 C CA . ALA B 1 438 ? 1.899 -17.312 11.883 1 97.69 438 ALA B CA 1
ATOM 11812 C C . ALA B 1 438 ? 0.795 -16.406 12.43 1 97.69 438 ALA B C 1
ATOM 11814 O O . ALA B 1 438 ? -0.137 -16.891 13.086 1 97.69 438 ALA B O 1
ATOM 11815 N N . ALA B 1 439 ? 0.894 -15.148 12.156 1 98 439 ALA B N 1
ATOM 11816 C CA . ALA B 1 439 ? -0.06 -14.18 12.688 1 98 439 ALA B CA 1
ATOM 11817 C C . ALA B 1 439 ? -1.457 -14.414 12.125 1 98 439 ALA B C 1
ATOM 11819 O O . ALA B 1 439 ? -2.451 -13.969 12.703 1 98 439 ALA B O 1
ATOM 11820 N N . ALA B 1 440 ? -1.561 -15.094 11.047 1 97.56 440 ALA B N 1
ATOM 11821 C CA . ALA B 1 440 ? -2.842 -15.344 10.391 1 97.56 440 ALA B CA 1
ATOM 11822 C C . ALA B 1 440 ? -3.734 -16.234 11.242 1 97.56 440 ALA B C 1
ATOM 11824 O O . ALA B 1 440 ? -4.961 -16.125 11.203 1 97.56 440 ALA B O 1
ATOM 11825 N N . THR B 1 441 ? -3.109 -17.188 12 1 97.94 441 THR B N 1
ATOM 11826 C CA . THR B 1 441 ? -3.957 -18.188 12.648 1 97.94 441 THR B CA 1
ATOM 11827 C C . THR B 1 441 ? -3.436 -18.5 14.047 1 97.94 441 THR B C 1
ATOM 11829 O O . THR B 1 441 ? -3.803 -19.531 14.633 1 97.94 441 THR B O 1
ATOM 11832 N N . SER B 1 442 ? -2.502 -17.766 14.57 1 97 442 SER B N 1
ATOM 11833 C CA . SER B 1 442 ? -1.992 -18.031 15.914 1 97 442 SER B CA 1
ATOM 11834 C C . SER B 1 442 ? -1.646 -16.719 16.625 1 97 442 SER B C 1
ATOM 11836 O O . SER B 1 442 ? -1.443 -15.688 15.992 1 97 442 SER B O 1
ATOM 11838 N N . PRO B 1 443 ? -1.625 -16.812 18 1 95.75 443 PRO B N 1
ATOM 11839 C CA . PRO B 1 443 ? -1.114 -15.641 18.719 1 95.75 443 PRO B CA 1
ATOM 11840 C C . PRO B 1 443 ? 0.369 -15.391 18.453 1 95.75 443 PRO B C 1
ATOM 11842 O O . PRO B 1 443 ? 1.163 -16.328 18.422 1 95.75 443 PRO B O 1
ATOM 11845 N N . VAL B 1 444 ? 0.709 -14.234 18.141 1 96.38 444 VAL B N 1
ATOM 11846 C CA . VAL B 1 444 ? 2.1 -13.82 17.984 1 96.38 444 VAL B CA 1
ATOM 11847 C C . VAL B 1 444 ? 2.416 -12.695 18.969 1 96.38 444 VAL B C 1
ATOM 11849 O O . VAL B 1 444 ? 1.948 -11.57 18.812 1 96.38 444 VAL B O 1
ATOM 11852 N N . ASP B 1 445 ? 3.084 -13.016 19.969 1 94.12 445 ASP B N 1
ATOM 11853 C CA . ASP B 1 445 ? 3.6 -12.062 20.953 1 94.12 445 ASP B CA 1
ATOM 11854 C C . ASP B 1 445 ? 5.082 -11.773 20.719 1 94.12 445 ASP B C 1
ATOM 11856 O O . ASP B 1 445 ? 5.945 -12.547 21.141 1 94.12 445 ASP B O 1
ATOM 11860 N N . ILE B 1 446 ? 5.395 -10.648 20.156 1 93.81 446 ILE B N 1
ATOM 11861 C CA . ILE B 1 446 ? 6.703 -10.367 19.578 1 93.81 446 ILE B CA 1
ATOM 11862 C C . ILE B 1 446 ? 7.758 -10.328 20.688 1 93.81 446 ILE B C 1
ATOM 11864 O O . ILE B 1 446 ? 8.812 -10.961 20.562 1 93.81 446 ILE B O 1
ATOM 11868 N N . PRO B 1 447 ? 7.527 -9.625 21.797 1 87.56 447 PRO B N 1
ATOM 11869 C CA . PRO B 1 447 ? 8.562 -9.602 22.828 1 87.56 447 PRO B CA 1
ATOM 11870 C C . PRO B 1 447 ? 8.883 -10.992 23.375 1 87.56 447 PRO B C 1
ATOM 11872 O O . PRO B 1 447 ? 10.031 -11.281 23.703 1 87.56 447 PRO B O 1
ATOM 11875 N N . ASN B 1 448 ? 7.875 -11.867 23.312 1 86.88 448 ASN B N 1
ATOM 11876 C CA . ASN B 1 448 ? 8.07 -13.203 23.859 1 86.88 448 ASN B CA 1
ATOM 11877 C C . ASN B 1 448 ? 8.469 -14.203 22.781 1 86.88 448 ASN B C 1
ATOM 11879 O O . ASN B 1 448 ? 8.75 -15.367 23.094 1 86.88 448 ASN B O 1
ATOM 11883 N N . ALA B 1 449 ? 8.391 -13.797 21.594 1 89.06 449 ALA B N 1
ATOM 11884 C CA . ALA B 1 449 ? 8.883 -14.633 20.5 1 89.06 449 ALA B CA 1
ATOM 11885 C C . ALA B 1 449 ? 10.367 -14.375 20.25 1 89.06 449 ALA B C 1
ATOM 11887 O O . ALA B 1 449 ? 10.766 -13.992 19.156 1 89.06 449 ALA B O 1
ATOM 11888 N N . CYS B 1 450 ? 11.164 -14.531 21.281 1 84.81 450 CYS B N 1
ATOM 11889 C CA . CYS B 1 450 ? 12.617 -14.414 21.297 1 84.81 450 CYS B CA 1
ATOM 11890 C C . CYS B 1 450 ? 13.047 -12.953 21.203 1 84.81 450 CYS B C 1
ATOM 11892 O O . CYS B 1 450 ? 14.188 -12.664 20.828 1 84.81 450 CYS B O 1
ATOM 11894 N N . ALA B 1 451 ? 12.148 -11.992 21.312 1 89.12 451 ALA B N 1
ATOM 11895 C CA . ALA B 1 451 ? 12.445 -10.555 21.328 1 89.12 451 ALA B CA 1
ATOM 11896 C C . ALA B 1 451 ? 13.258 -10.148 20.109 1 89.12 451 ALA B C 1
ATOM 11898 O O . ALA B 1 451 ? 14.328 -9.547 20.25 1 89.12 451 ALA B O 1
ATOM 11899 N N . PRO B 1 452 ? 12.758 -10.406 18.969 1 94.44 452 PRO B N 1
ATOM 11900 C CA . PRO B 1 452 ? 13.508 -10.086 17.75 1 94.44 452 PRO B CA 1
ATOM 11901 C C . PRO B 1 452 ? 13.773 -8.594 17.594 1 94.44 452 PRO B C 1
ATOM 11903 O O . PRO B 1 452 ? 13.102 -7.773 18.234 1 94.44 452 PRO B O 1
ATOM 11906 N N . ASP B 1 453 ? 14.82 -8.219 16.812 1 93.06 453 ASP B N 1
ATOM 11907 C CA . ASP B 1 453 ? 15.094 -6.82 16.5 1 93.06 453 ASP B CA 1
ATOM 11908 C C . ASP B 1 453 ? 14.055 -6.27 15.523 1 93.06 453 ASP B C 1
ATOM 11910 O O . ASP B 1 453 ? 13.711 -5.086 15.578 1 93.06 453 ASP B O 1
ATOM 11914 N N . PHE B 1 454 ? 13.656 -7.082 14.633 1 96.19 454 PHE B N 1
ATOM 11915 C CA . PHE B 1 454 ? 12.625 -6.758 13.656 1 96.19 454 PHE B CA 1
ATOM 11916 C C . PHE B 1 454 ? 11.602 -7.879 13.547 1 96.19 454 PHE B C 1
ATOM 11918 O O . PHE B 1 454 ? 11.93 -9.047 13.742 1 96.19 454 PHE B O 1
ATOM 11925 N N . ALA B 1 455 ? 10.383 -7.535 13.281 1 97.62 455 ALA B N 1
ATOM 11926 C CA . ALA B 1 455 ? 9.32 -8.484 12.945 1 97.62 455 ALA B CA 1
ATOM 11927 C C . ALA B 1 455 ? 8.375 -7.906 11.898 1 97.62 455 ALA B C 1
ATOM 11929 O O . ALA B 1 455 ? 8.188 -6.691 11.828 1 97.62 455 ALA B O 1
ATOM 11930 N N . VAL B 1 456 ? 7.801 -8.742 11.07 1 98.06 456 VAL B N 1
ATOM 11931 C CA . VAL B 1 456 ? 6.945 -8.258 9.992 1 98.06 456 VAL B CA 1
ATOM 11932 C C . VAL B 1 456 ? 5.617 -9.016 10.008 1 98.06 456 VAL B C 1
ATOM 11934 O O . VAL B 1 456 ? 5.551 -10.156 10.453 1 98.06 456 VAL B O 1
ATOM 11937 N N . ALA B 1 457 ? 4.551 -8.383 9.523 1 98 457 ALA B N 1
ATOM 11938 C CA . ALA B 1 457 ? 3.219 -8.984 9.453 1 98 457 ALA B CA 1
ATOM 11939 C C . ALA B 1 457 ? 2.408 -8.383 8.312 1 98 457 ALA B C 1
ATOM 11941 O O . ALA B 1 457 ? 2.764 -7.332 7.77 1 98 457 ALA B O 1
ATOM 11942 N N . SER B 1 458 ? 1.363 -9.055 7.859 1 97.81 458 SER B N 1
ATOM 11943 C CA . SER B 1 458 ? 0.363 -8.609 6.895 1 97.81 458 SER B CA 1
ATOM 11944 C C . SER B 1 458 ? -1.05 -8.797 7.441 1 97.81 458 SER B C 1
ATOM 11946 O O . SER B 1 458 ? -1.437 -9.906 7.812 1 97.81 458 SER B O 1
ATOM 11948 N N . PHE B 1 459 ? -1.915 -7.84 7.352 1 98.38 459 PHE B N 1
ATOM 11949 C CA . PHE B 1 459 ? -3.195 -7.875 8.047 1 98.38 459 PHE B CA 1
ATOM 11950 C C . PHE B 1 459 ? -4.227 -8.656 7.246 1 98.38 459 PHE B C 1
ATOM 11952 O O . PHE B 1 459 ? -5.117 -9.289 7.824 1 98.38 459 PHE B O 1
ATOM 11959 N N . TYR B 1 460 ? -4.199 -8.625 5.879 1 97.56 460 TYR B N 1
ATOM 11960 C CA . TYR B 1 460 ? -5.195 -9.32 5.07 1 97.56 460 TYR B CA 1
ATOM 11961 C C . TYR B 1 460 ? -5.137 -10.82 5.312 1 97.56 460 TYR B C 1
ATOM 11963 O O . TYR B 1 460 ? -6.113 -11.531 5.062 1 97.56 460 TYR B O 1
ATOM 11971 N N . LYS B 1 461 ? -4.008 -11.367 5.742 1 97.75 461 LYS B N 1
ATOM 11972 C CA . LYS B 1 461 ? -3.893 -12.789 6.055 1 97.75 461 LYS B CA 1
ATOM 11973 C C . LYS B 1 461 ? -4.672 -13.141 7.32 1 97.75 461 LYS B C 1
ATOM 11975 O O . LYS B 1 461 ? -5.055 -14.297 7.52 1 97.75 461 LYS B O 1
ATOM 11980 N N . MET B 1 462 ? -4.875 -12.156 8.195 1 98 462 MET B N 1
ATOM 11981 C CA . MET B 1 462 ? -5.52 -12.367 9.492 1 98 462 MET B CA 1
ATOM 11982 C C . MET B 1 462 ? -7.035 -12.336 9.352 1 98 462 MET B C 1
ATOM 11984 O O . MET B 1 462 ? -7.727 -13.219 9.859 1 98 462 MET B O 1
ATOM 11988 N N . PHE B 1 463 ? -7.527 -11.297 8.656 1 96.94 463 PHE B N 1
ATOM 11989 C CA . PHE B 1 463 ? -8.977 -11.164 8.664 1 96.94 463 PHE B CA 1
ATOM 11990 C C . PHE B 1 463 ? -9.5 -10.758 7.289 1 96.94 463 PHE B C 1
ATOM 11992 O O . PHE B 1 463 ? -10.68 -10.461 7.129 1 96.94 463 PHE B O 1
ATOM 11999 N N . GLY B 1 464 ? -8.703 -10.688 6.262 1 96.31 464 GLY B N 1
ATOM 12000 C CA . GLY B 1 464 ? -9.125 -10.648 4.871 1 96.31 464 GLY B CA 1
ATOM 12001 C C . GLY B 1 464 ? -9.258 -9.242 4.32 1 96.31 464 GLY B C 1
ATOM 12002 O O . GLY B 1 464 ? -9.156 -9.031 3.111 1 96.31 464 GLY B O 1
ATOM 12003 N N . TYR B 1 465 ? -9.539 -8.266 5.094 1 95.19 465 TYR B N 1
ATOM 12004 C CA . TYR B 1 465 ? -9.742 -6.875 4.695 1 95.19 465 TYR B CA 1
ATOM 12005 C C . TYR B 1 465 ? -9.289 -5.918 5.793 1 95.19 465 TYR B C 1
ATOM 12007 O O . TYR B 1 465 ? -9.555 -6.156 6.977 1 95.19 465 TYR B O 1
ATOM 12015 N N . PRO B 1 466 ? -8.625 -4.777 5.422 1 96.12 466 PRO B N 1
ATOM 12016 C CA . PRO B 1 466 ? -8.219 -4.352 4.082 1 96.12 466 PRO B CA 1
ATOM 12017 C C . PRO B 1 466 ? -6.961 -5.062 3.596 1 96.12 466 PRO B C 1
ATOM 12019 O O . PRO B 1 466 ? -6.246 -5.676 4.391 1 96.12 466 PRO B O 1
ATOM 12022 N N . THR B 1 467 ? -6.762 -5.113 2.24 1 97.25 467 THR B N 1
ATOM 12023 C CA . THR B 1 467 ? -5.488 -5.531 1.664 1 97.25 467 THR B CA 1
ATOM 12024 C C . THR B 1 467 ? -4.559 -4.332 1.48 1 97.25 467 THR B C 1
ATOM 12026 O O . THR B 1 467 ? -4.988 -3.184 1.614 1 97.25 467 THR B O 1
ATOM 12029 N N . GLY B 1 468 ? -3.293 -4.57 1.354 1 96.19 468 GLY B N 1
ATOM 12030 C CA . GLY B 1 468 ? -2.314 -3.52 1.12 1 96.19 468 GLY B CA 1
ATOM 12031 C C . GLY B 1 468 ? -1.798 -2.891 2.4 1 96.19 468 GLY B C 1
ATOM 12032 O O . GLY B 1 468 ? -1.376 -1.732 2.404 1 96.19 468 GLY B O 1
ATOM 12033 N N . LEU B 1 469 ? -1.884 -3.627 3.486 1 97.56 469 LEU B N 1
ATOM 12034 C CA . LEU B 1 469 ? -1.433 -3.096 4.77 1 97.56 469 LEU B CA 1
ATOM 12035 C C . LEU B 1 469 ? -0.668 -4.156 5.555 1 97.56 469 LEU B C 1
ATOM 12037 O O . LEU B 1 469 ? -1.083 -5.316 5.609 1 97.56 469 LEU B O 1
ATOM 12041 N N . GLY B 1 470 ? 0.467 -3.816 6.02 1 97.44 470 GLY B N 1
ATOM 12042 C CA . GLY B 1 470 ? 1.282 -4.605 6.93 1 97.44 470 GLY B CA 1
ATOM 12043 C C . GLY B 1 470 ? 1.996 -3.766 7.973 1 97.44 470 GLY B C 1
ATOM 12044 O O . GLY B 1 470 ? 1.67 -2.592 8.156 1 97.44 470 GLY B O 1
ATOM 12045 N N . ALA B 1 471 ? 2.863 -4.41 8.742 1 96.81 471 ALA B N 1
ATOM 12046 C CA . ALA B 1 471 ? 3.584 -3.699 9.797 1 96.81 471 ALA B CA 1
ATOM 12047 C C . ALA B 1 471 ? 5.031 -4.18 9.891 1 96.81 471 ALA B C 1
ATOM 12049 O O . ALA B 1 471 ? 5.305 -5.375 9.758 1 96.81 471 ALA B O 1
ATOM 12050 N N . LEU B 1 472 ? 5.914 -3.293 9.977 1 96.19 472 LEU B N 1
ATOM 12051 C CA . LEU B 1 472 ? 7.285 -3.549 10.406 1 96.19 472 LEU B CA 1
ATOM 12052 C C . LEU B 1 472 ? 7.477 -3.17 11.875 1 96.19 472 LEU B C 1
ATOM 12054 O O . LEU B 1 472 ? 7.379 -1.994 12.234 1 96.19 472 LEU B O 1
ATOM 12058 N N . ILE B 1 473 ? 7.703 -4.125 12.695 1 95 473 ILE B N 1
ATOM 12059 C CA . ILE B 1 473 ? 7.883 -3.941 14.133 1 95 473 ILE B CA 1
ATOM 12060 C C . ILE B 1 473 ? 9.367 -3.938 14.469 1 95 473 ILE B C 1
ATOM 12062 O O . ILE B 1 473 ? 10.117 -4.82 14.039 1 95 473 ILE B O 1
ATOM 12066 N N . MET B 1 474 ? 9.844 -2.979 15.211 1 91.5 474 MET B N 1
ATOM 12067 C CA . MET B 1 474 ? 11.266 -2.803 15.5 1 91.5 474 MET B CA 1
ATOM 12068 C C . MET B 1 474 ? 11.5 -2.633 17 1 91.5 474 MET B C 1
ATOM 12070 O O . MET B 1 474 ? 10.766 -1.896 17.672 1 91.5 474 MET B O 1
ATOM 12074 N N . LYS B 1 475 ? 12.508 -3.271 17.406 1 87.31 475 LYS B N 1
ATOM 12075 C CA . LYS B 1 475 ? 12.883 -3.203 18.812 1 87.31 475 LYS B CA 1
ATOM 12076 C C . LYS B 1 475 ? 13.516 -1.855 19.156 1 87.31 475 LYS B C 1
ATOM 12078 O O . LYS B 1 475 ? 14.328 -1.339 18.391 1 87.31 475 LYS B O 1
ATOM 12083 N N . LYS B 1 476 ? 13.094 -1.38 20.266 1 74.25 476 LYS B N 1
ATOM 12084 C CA . LYS B 1 476 ? 13.672 -0.13 20.75 1 74.25 476 LYS B CA 1
ATOM 12085 C C . LYS B 1 476 ? 14.883 -0.394 21.641 1 74.25 476 LYS B C 1
ATOM 12087 O O . LYS B 1 476 ? 14.992 -1.463 22.234 1 74.25 476 LYS B O 1
ATOM 12092 N N . GLN B 1 477 ? 16 0.223 21.531 1 59.84 477 GLN B N 1
ATOM 12093 C CA . GLN B 1 477 ? 17.094 0.062 22.469 1 59.84 477 GLN B CA 1
ATOM 12094 C C . GLN B 1 477 ? 16.688 0.474 23.875 1 59.84 477 GLN B C 1
ATOM 12096 O O . GLN B 1 477 ? 15.93 1.435 24.047 1 59.84 477 GLN B O 1
ATOM 12101 N N . PRO B 1 478 ? 17.078 -0.607 24.797 1 45.66 478 PRO B N 1
ATOM 12102 C CA . PRO B 1 478 ? 16.828 -0.225 26.188 1 45.66 478 PRO B CA 1
ATOM 12103 C C . PRO B 1 478 ? 17.5 1.087 26.578 1 45.66 478 PRO B C 1
ATOM 12105 O O . PRO B 1 478 ? 18.578 1.403 26.062 1 45.66 478 PRO B O 1
ATOM 12108 N N . LYS B 1 479 ? 16.875 2.004 27.031 1 38.41 479 LYS B N 1
ATOM 12109 C CA . LYS B 1 479 ? 17.453 3.23 27.578 1 38.41 479 LYS B CA 1
ATOM 12110 C C . LYS B 1 479 ? 18.625 2.926 28.5 1 38.41 479 LYS B C 1
ATOM 12112 O O . LYS B 1 479 ? 18.453 2.357 29.578 1 38.41 479 LYS B O 1
ATOM 12117 N N . THR B 1 480 ? 19.75 2.172 28.062 1 35.03 480 THR B N 1
ATOM 12118 C CA . THR B 1 480 ? 20.781 2.021 29.078 1 35.03 480 THR B CA 1
ATOM 12119 C C . THR B 1 480 ? 21.016 3.34 29.812 1 35.03 480 THR B C 1
ATOM 12121 O O . THR B 1 480 ? 21.156 4.387 29.172 1 35.03 480 THR B O 1
ATOM 12124 N N . LYS B 1 481 ? 20.719 3.439 31.078 1 32.66 481 LYS B N 1
ATOM 12125 C CA . LYS B 1 481 ? 21.422 4.355 31.984 1 32.66 481 LYS B CA 1
ATOM 12126 C C . LYS B 1 481 ? 22.875 4.551 31.547 1 32.66 481 LYS B C 1
ATOM 12128 O O . LYS B 1 481 ? 23.578 3.582 31.266 1 32.66 481 LYS B O 1
ATOM 12133 N N . ARG B 1 482 ? 23.156 5.715 31.188 1 29.09 482 ARG B N 1
ATOM 12134 C CA . ARG B 1 482 ? 24.594 5.957 31.203 1 29.09 482 ARG B CA 1
ATOM 12135 C C . ARG B 1 482 ? 25.234 5.309 32.438 1 29.09 482 ARG B C 1
ATOM 12137 O O . ARG B 1 482 ? 25.156 5.84 33.531 1 29.09 482 ARG B O 1
ATOM 12144 N N . ILE B 1 483 ? 25.094 4.082 32.719 1 26.36 483 ILE B N 1
ATOM 12145 C CA . ILE B 1 483 ? 26.156 3.762 33.656 1 26.36 483 ILE B CA 1
ATOM 12146 C C . ILE B 1 483 ? 27.484 4.32 33.156 1 26.36 483 ILE B C 1
ATOM 12148 O O . ILE B 1 483 ? 27.859 4.109 32 1 26.36 483 ILE B O 1
ATOM 12152 N N . ASN B 1 484 ? 27.891 5.438 33.75 1 26.81 484 ASN B N 1
ATOM 12153 C CA . ASN B 1 484 ? 29.281 5.875 33.719 1 26.81 484 ASN B CA 1
ATOM 12154 C C . ASN B 1 484 ? 30.234 4.703 33.5 1 26.81 484 ASN B C 1
ATOM 12156 O O . ASN B 1 484 ? 31.422 4.781 33.844 1 26.81 484 ASN B O 1
ATOM 12160 N N . SER B 1 485 ? 29.812 3.475 33.812 1 26.52 485 SER B N 1
ATOM 12161 C CA . SER B 1 485 ? 31.031 2.686 33.688 1 26.52 485 SER B CA 1
ATOM 12162 C C . SER B 1 485 ? 31.641 2.824 32.281 1 26.52 485 SER B C 1
ATOM 12164 O O . SER B 1 485 ? 30.906 2.887 31.297 1 26.52 485 SER B O 1
ATOM 12166 N N . VAL B 1 486 ? 32.75 3.467 32.188 1 27.5 486 VAL B N 1
ATOM 12167 C CA . VAL B 1 486 ? 33.844 3.43 31.234 1 27.5 486 VAL B CA 1
ATOM 12168 C C . VAL B 1 486 ? 33.781 2.139 30.422 1 27.5 486 VAL B C 1
ATOM 12170 O O . VAL B 1 486 ? 34.781 1.713 29.828 1 27.5 486 VAL B O 1
ATOM 12173 N N . SER B 1 487 ? 32.906 1.217 30.812 1 29.64 487 SER B N 1
ATOM 12174 C CA . SER B 1 487 ? 33.219 0.106 29.906 1 29.64 487 SER B CA 1
ATOM 12175 C C . SER B 1 487 ? 32.938 0.488 28.453 1 29.64 487 SER B C 1
ATOM 12177 O O . SER B 1 487 ? 32.031 1.281 28.172 1 29.64 487 SER B O 1
ATOM 12179 N N . GLU B 1 488 ? 33.875 0.328 27.531 1 32.56 488 GLU B N 1
ATOM 12180 C CA . GLU B 1 488 ? 34.344 0.368 26.156 1 32.56 488 GLU B CA 1
ATOM 12181 C C . GLU B 1 488 ? 33.25 -0.028 25.172 1 32.56 488 GLU B C 1
ATOM 12183 O O . GLU B 1 488 ? 33.5 -0.188 23.984 1 32.56 488 GLU B O 1
ATOM 12188 N N . GLU B 1 489 ? 32.094 -0.462 25.688 1 35.19 489 GLU B N 1
ATOM 12189 C CA . GLU B 1 489 ? 31.297 -1.036 24.594 1 35.19 489 GLU B CA 1
ATOM 12190 C C . GLU B 1 489 ? 30.578 0.05 23.812 1 35.19 489 GLU B C 1
ATOM 12192 O O . GLU B 1 489 ? 29.922 0.917 24.391 1 35.19 489 GLU B O 1
ATOM 12197 N N . ALA B 1 490 ? 31.031 0.441 22.719 1 39.06 490 ALA B N 1
ATOM 12198 C CA . ALA B 1 490 ? 30.391 1.269 21.703 1 39.06 490 ALA B CA 1
ATOM 12199 C C . ALA B 1 490 ? 28.875 1.077 21.719 1 39.06 490 ALA B C 1
ATOM 12201 O O . ALA B 1 490 ? 28.391 -0.048 21.844 1 39.06 490 ALA B O 1
ATOM 12202 N N . PRO B 1 491 ? 28.156 2.109 22.078 1 43.97 491 PRO B N 1
ATOM 12203 C CA . PRO B 1 491 ? 26.703 1.977 22.125 1 43.97 491 PRO B CA 1
ATOM 12204 C C . PRO B 1 491 ? 26.141 1.196 20.938 1 43.97 491 PRO B C 1
ATOM 12206 O O . PRO B 1 491 ? 26.531 1.433 19.797 1 43.97 491 PRO B O 1
ATOM 12209 N N . ILE B 1 492 ? 25.609 -0.05 21.188 1 45.16 492 ILE B N 1
ATOM 12210 C CA . ILE B 1 492 ? 24.906 -0.88 20.219 1 45.16 492 ILE B CA 1
ATOM 12211 C C . ILE B 1 492 ? 23.688 -0.133 19.688 1 45.16 492 ILE B C 1
ATOM 12213 O O . ILE B 1 492 ? 22.844 0.316 20.453 1 45.16 492 ILE B O 1
ATOM 12217 N N . ASN B 1 493 ? 23.625 0.272 18.438 1 53.16 493 ASN B N 1
ATOM 12218 C CA . ASN B 1 493 ? 22.516 0.954 17.781 1 53.16 493 ASN B CA 1
ATOM 12219 C C . ASN B 1 493 ? 21.234 0.133 17.859 1 53.16 493 ASN B C 1
ATOM 12221 O O . ASN B 1 493 ? 21.266 -1.086 17.688 1 53.16 493 ASN B O 1
ATOM 12225 N N . SER B 1 494 ? 20.172 0.738 18.453 1 54.25 494 SER B N 1
ATOM 12226 C CA . SER B 1 494 ? 18.844 0.133 18.375 1 54.25 494 SER B CA 1
ATOM 12227 C C . SER B 1 494 ? 18.5 -0.233 16.938 1 54.25 494 SER B C 1
ATOM 12229 O O . SER B 1 494 ? 19.141 0.228 15.992 1 54.25 494 SER B O 1
ATOM 12231 N N . SER B 1 495 ? 17.594 -1.188 16.828 1 66.44 495 SER B N 1
ATOM 12232 C CA . SER B 1 495 ? 17.125 -1.591 15.508 1 66.44 495 SER B CA 1
ATOM 12233 C C . SER B 1 495 ? 16.594 -0.395 14.711 1 66.44 495 SER B C 1
ATOM 12235 O O . SER B 1 495 ? 16.828 -0.298 13.508 1 66.44 495 SER B O 1
ATOM 12237 N N . GLU B 1 496 ? 16 0.444 15.484 1 61.75 496 GLU B N 1
ATOM 12238 C CA . GLU B 1 496 ? 15.492 1.65 14.836 1 61.75 496 GLU B CA 1
ATOM 12239 C C . GLU B 1 496 ? 16.641 2.531 14.336 1 61.75 496 GLU B C 1
ATOM 12241 O O . GLU B 1 496 ? 16.578 3.07 13.227 1 61.75 496 GLU B O 1
ATOM 12246 N N . GLU B 1 497 ? 17.594 2.621 15.141 1 63.78 497 GLU B N 1
ATOM 12247 C CA . GLU B 1 497 ? 18.734 3.445 14.781 1 63.78 497 GLU B CA 1
ATOM 12248 C C . GLU B 1 497 ? 19.484 2.857 13.586 1 63.78 497 GLU B C 1
ATOM 12250 O O . GLU B 1 497 ? 20.062 3.596 12.781 1 63.78 497 GLU B O 1
ATOM 12255 N N . LEU B 1 498 ? 19.344 1.53 13.586 1 73.31 498 LEU B N 1
ATOM 12256 C CA . LEU B 1 498 ? 20.031 0.848 12.492 1 73.31 498 LEU B CA 1
ATOM 12257 C C . LEU B 1 498 ? 19.438 1.233 11.148 1 73.31 498 LEU B C 1
ATOM 12259 O O . LEU B 1 498 ? 20.141 1.279 10.133 1 73.31 498 LEU B O 1
ATOM 12263 N N . LEU B 1 499 ? 18.109 1.535 11.203 1 75.06 499 LEU B N 1
ATOM 12264 C CA . LEU B 1 499 ? 17.438 1.798 9.93 1 75.06 499 LEU B CA 1
ATOM 12265 C C . LEU B 1 499 ? 17.375 3.295 9.648 1 75.06 499 LEU B C 1
ATOM 12267 O O . LEU B 1 499 ? 17.047 3.707 8.531 1 75.06 499 LEU B O 1
ATOM 12271 N N . LEU B 1 500 ? 17.469 4.215 10.664 1 65.31 500 LEU B N 1
ATOM 12272 C CA . LEU B 1 500 ? 17.203 5.641 10.516 1 65.31 500 LEU B CA 1
ATOM 12273 C C . LEU B 1 500 ? 18.5 6.418 10.281 1 65.31 500 LEU B C 1
ATOM 12275 O O . LEU B 1 500 ? 18.453 7.617 10 1 65.31 500 LEU B O 1
ATOM 12279 N N . ASP B 1 501 ? 19.75 5.945 10.422 1 52.41 501 ASP B N 1
ATOM 12280 C CA . ASP B 1 501 ? 20.906 6.832 10.391 1 52.41 501 ASP B CA 1
ATOM 12281 C C . ASP B 1 501 ? 21 7.559 9.055 1 52.41 501 ASP B C 1
ATOM 12283 O O . ASP B 1 501 ? 21.469 6.988 8.062 1 52.41 501 ASP B O 1
ATOM 12287 N N . GLY B 1 502 ? 20 8.531 8.711 1 44.59 502 GLY B N 1
ATOM 12288 C CA . GLY B 1 502 ? 19.859 9.359 7.527 1 44.59 502 GLY B CA 1
ATOM 12289 C C . GLY B 1 502 ? 21.078 10.211 7.234 1 44.59 502 GLY B C 1
ATOM 12290 O O . GLY B 1 502 ? 21.188 10.781 6.148 1 44.59 502 GLY B O 1
ATOM 12291 N N . ASN B 1 503 ? 21.75 10.844 8.242 1 42 503 ASN B N 1
ATOM 12292 C CA . ASN B 1 503 ? 22.766 11.852 7.949 1 42 503 ASN B CA 1
ATOM 12293 C C . ASN B 1 503 ? 24.062 11.219 7.488 1 42 503 ASN B C 1
ATOM 12295 O O . ASN B 1 503 ? 24.984 11.914 7.059 1 42 503 ASN B O 1
ATOM 12299 N N . VAL B 1 504 ? 24.125 9.93 7.691 1 47.47 504 VAL B N 1
ATOM 12300 C CA . VAL B 1 504 ? 25.406 9.32 7.312 1 47.47 504 VAL B CA 1
ATOM 12301 C C . VAL B 1 504 ? 25.203 8.414 6.098 1 47.47 504 VAL B C 1
ATOM 12303 O O . VAL B 1 504 ? 24.094 7.957 5.836 1 47.47 504 VAL B O 1
ATOM 12306 N N . SER B 1 505 ? 26.078 8.453 5.016 1 55.22 505 SER B N 1
ATOM 12307 C CA . SER B 1 505 ? 26.109 7.488 3.922 1 55.22 505 SER B CA 1
ATOM 12308 C C . SER B 1 505 ? 25.656 6.113 4.383 1 55.22 505 SER B C 1
ATOM 12310 O O . SER B 1 505 ? 26.031 5.652 5.465 1 55.22 505 SER B O 1
ATOM 12312 N N . PRO B 1 506 ? 24.531 5.582 3.787 1 67.25 506 PRO B N 1
ATOM 12313 C CA . PRO B 1 506 ? 23.922 5.926 2.496 1 67.25 506 PRO B CA 1
ATOM 12314 C C . PRO B 1 506 ? 22.703 6.824 2.635 1 67.25 506 PRO B C 1
ATOM 12316 O O . PRO B 1 506 ? 21.969 6.727 3.625 1 67.25 506 PRO B O 1
ATOM 12319 N N . ARG B 1 507 ? 22.609 7.742 1.688 1 82.56 507 ARG B N 1
ATOM 12320 C CA . ARG B 1 507 ? 21.438 8.609 1.562 1 82.56 507 ARG B CA 1
ATOM 12321 C C . ARG B 1 507 ? 20.219 7.816 1.094 1 82.56 507 ARG B C 1
ATOM 12323 O O . ARG B 1 507 ? 20.328 6.938 0.238 1 82.56 507 ARG B O 1
ATOM 12330 N N . HIS B 1 508 ? 19.172 8.016 1.759 1 87.38 508 HIS B N 1
ATOM 12331 C CA . HIS B 1 508 ? 17.922 7.355 1.375 1 87.38 508 HIS B CA 1
ATOM 12332 C C . HIS B 1 508 ? 16.891 8.367 0.902 1 87.38 508 HIS B C 1
ATOM 12334 O O . HIS B 1 508 ? 16.938 9.539 1.287 1 87.38 508 HIS B O 1
ATOM 12340 N N . TYR B 1 509 ? 16.016 7.969 0.033 1 91.31 509 TYR B N 1
ATOM 12341 C CA . TYR B 1 509 ? 14.883 8.766 -0.419 1 91.31 509 TYR B CA 1
ATOM 12342 C C . TYR B 1 509 ? 14.094 9.32 0.764 1 91.31 509 TYR B C 1
ATOM 12344 O O . TYR B 1 509 ? 14.008 8.688 1.815 1 91.31 509 TYR B O 1
ATOM 12352 N N . PHE B 1 510 ? 13.484 10.547 0.611 1 88.81 510 PHE B N 1
ATOM 12353 C CA . PHE B 1 510 ? 12.484 11.062 1.546 1 88.81 510 PHE B CA 1
ATOM 12354 C C . PHE B 1 510 ? 11.312 11.68 0.8 1 88.81 510 PHE B C 1
ATOM 12356 O O . PHE B 1 510 ? 11.43 12.047 -0.371 1 88.81 510 PHE B O 1
ATOM 12363 N N . GLY B 1 511 ? 10.156 11.703 1.408 1 90.44 511 GLY B N 1
ATOM 12364 C CA . GLY B 1 511 ? 8.945 12.234 0.797 1 90.44 511 GLY B CA 1
ATOM 12365 C C . GLY B 1 511 ? 8.125 13.094 1.74 1 90.44 511 GLY B C 1
ATOM 12366 O O . GLY B 1 511 ? 8.602 13.484 2.805 1 90.44 511 GLY B O 1
ATOM 12367 N N . GLY B 1 512 ? 6.957 13.414 1.223 1 87.5 512 GLY B N 1
ATOM 12368 C CA . GLY B 1 512 ? 6.055 14.203 2.047 1 87.5 512 GLY B CA 1
ATOM 12369 C C . GLY B 1 512 ? 5.773 13.562 3.396 1 87.5 512 GLY B C 1
ATOM 12370 O O . GLY B 1 512 ? 5.617 12.344 3.494 1 87.5 512 GLY B O 1
ATOM 12371 N N . GLY B 1 513 ? 5.727 14.383 4.453 1 79.19 513 GLY B N 1
ATOM 12372 C CA . GLY B 1 513 ? 5.398 13.914 5.785 1 79.19 513 GLY B CA 1
ATOM 12373 C C . GLY B 1 513 ? 6.609 13.438 6.57 1 79.19 513 GLY B C 1
ATOM 12374 O O . GLY B 1 513 ? 6.527 13.227 7.781 1 79.19 513 GLY B O 1
ATOM 12375 N N . SER B 1 514 ? 7.781 13.391 5.887 1 81.62 514 SER B N 1
ATOM 12376 C CA . SER B 1 514 ? 8.93 12.789 6.559 1 81.62 514 SER B CA 1
ATOM 12377 C C . SER B 1 514 ? 9.984 13.844 6.895 1 81.62 514 SER B C 1
ATOM 12379 O O . SER B 1 514 ? 11.094 13.508 7.309 1 81.62 514 SER B O 1
ATOM 12381 N N . VAL B 1 515 ? 9.672 15.18 6.695 1 85.44 515 VAL B N 1
ATOM 12382 C CA . VAL B 1 515 ? 10.68 16.219 6.902 1 85.44 515 VAL B CA 1
ATOM 12383 C C . VAL B 1 515 ? 10.117 17.328 7.785 1 85.44 515 VAL B C 1
ATOM 12385 O O . VAL B 1 515 ? 8.914 17.594 7.746 1 85.44 515 VAL B O 1
ATOM 12388 N N . ASP B 1 516 ? 10.969 17.906 8.547 1 82.69 516 ASP B N 1
ATOM 12389 C CA . ASP B 1 516 ? 10.609 19.109 9.297 1 82.69 516 ASP B CA 1
ATOM 12390 C C . ASP B 1 516 ? 10.828 20.359 8.453 1 82.69 516 ASP B C 1
ATOM 12392 O O . ASP B 1 516 ? 10.047 21.312 8.531 1 82.69 516 ASP B O 1
ATOM 12396 N N . VAL B 1 517 ? 11.891 20.359 7.715 1 87.81 517 VAL B N 1
ATOM 12397 C CA . VAL B 1 517 ? 12.203 21.469 6.82 1 87.81 517 VAL B CA 1
ATOM 12398 C C . VAL B 1 517 ? 13.055 20.969 5.656 1 87.81 517 VAL B C 1
ATOM 12400 O O . VAL B 1 517 ? 13.844 20.031 5.812 1 87.81 517 VAL B O 1
ATOM 12403 N N . VAL B 1 518 ? 12.797 21.5 4.508 1 91.88 518 VAL B N 1
ATOM 12404 C CA . VAL B 1 518 ? 13.562 21.141 3.32 1 91.88 518 VAL B CA 1
ATOM 12405 C C . VAL B 1 518 ? 13.711 22.359 2.412 1 91.88 518 VAL B C 1
ATOM 12407 O O . VAL B 1 518 ? 12.781 23.156 2.279 1 91.88 518 VAL B O 1
ATOM 12410 N N . LEU B 1 519 ? 14.906 22.578 1.952 1 92.75 519 LEU B N 1
ATOM 12411 C CA . LEU B 1 519 ? 15.156 23.594 0.935 1 92.75 519 LEU B CA 1
ATOM 12412 C C . LEU B 1 519 ? 15.305 22.953 -0.443 1 92.75 519 LEU B C 1
ATOM 12414 O O . LEU B 1 519 ? 16.172 22.109 -0.648 1 92.75 519 LEU B O 1
ATOM 12418 N N . PRO B 1 520 ? 14.484 23.328 -1.395 1 93.62 520 PRO B N 1
ATOM 12419 C CA . PRO B 1 520 ? 14.516 22.672 -2.701 1 93.62 520 PRO B CA 1
ATOM 12420 C C . PRO B 1 520 ? 15.812 22.922 -3.459 1 93.62 520 PRO B C 1
ATOM 12422 O O . PRO B 1 520 ? 16.281 22.047 -4.191 1 93.62 520 PRO B O 1
ATOM 12425 N N . ARG B 1 521 ? 16.469 24.062 -3.338 1 91.31 521 ARG B N 1
ATOM 12426 C CA . ARG B 1 521 ? 17.609 24.453 -4.152 1 91.31 521 ARG B CA 1
ATOM 12427 C C . ARG B 1 521 ? 18.922 23.938 -3.543 1 91.31 521 ARG B C 1
ATOM 12429 O O . ARG B 1 521 ? 19.891 23.719 -4.262 1 91.31 521 ARG B O 1
ATOM 12436 N N . THR B 1 522 ? 18.875 23.797 -2.213 1 90.94 522 THR B N 1
ATOM 12437 C CA . THR B 1 522 ? 20.078 23.422 -1.486 1 90.94 522 THR B CA 1
ATOM 12438 C C . THR B 1 522 ? 19.922 22.031 -0.876 1 90.94 522 THR B C 1
ATOM 12440 O O . THR B 1 522 ? 18.828 21.641 -0.479 1 90.94 522 THR B O 1
ATOM 12443 N N . ASP B 1 523 ? 21.078 21.344 -0.876 1 90.81 523 ASP B N 1
ATOM 12444 C CA . ASP B 1 523 ? 21.062 20.047 -0.231 1 90.81 523 ASP B CA 1
ATOM 12445 C C . ASP B 1 523 ? 20.938 20.172 1.285 1 90.81 523 ASP B C 1
ATOM 12447 O O . ASP B 1 523 ? 21.891 19.922 2.018 1 90.81 523 ASP B O 1
ATOM 12451 N N . PHE B 1 524 ? 19.781 20.594 1.688 1 90.44 524 PHE B N 1
ATOM 12452 C CA . PHE B 1 524 ? 19.469 20.766 3.104 1 90.44 524 PHE B CA 1
ATOM 12453 C C . PHE B 1 524 ? 18.125 20.172 3.449 1 90.44 524 PHE B C 1
ATOM 12455 O O . PHE B 1 524 ? 17.094 20.531 2.854 1 90.44 524 PHE B O 1
ATOM 12462 N N . VAL B 1 525 ? 18.125 19.219 4.273 1 88.94 525 VAL B N 1
ATOM 12463 C CA . VAL B 1 525 ? 16.906 18.578 4.746 1 88.94 525 VAL B CA 1
ATOM 12464 C C . VAL B 1 525 ? 17.062 18.188 6.211 1 88.94 525 VAL B C 1
ATOM 12466 O O . VAL B 1 525 ? 18.141 17.734 6.633 1 88.94 525 VAL B O 1
ATOM 12469 N N . VAL B 1 526 ? 16.031 18.469 6.973 1 83.69 526 VAL B N 1
ATOM 12470 C CA . VAL B 1 526 ? 15.945 17.969 8.344 1 83.69 526 VAL B CA 1
ATOM 12471 C C . VAL B 1 526 ? 14.812 16.953 8.453 1 83.69 526 VAL B C 1
ATOM 12473 O O . VAL B 1 526 ? 13.641 17.297 8.297 1 83.69 526 VAL B O 1
ATOM 12476 N N . PRO B 1 527 ? 15.203 15.68 8.648 1 80.25 527 PRO B N 1
ATOM 12477 C CA . PRO B 1 527 ? 14.164 14.664 8.789 1 80.25 527 PRO B CA 1
ATOM 12478 C C . PRO B 1 527 ? 13.18 14.969 9.914 1 80.25 527 PRO B C 1
ATOM 12480 O O . PRO B 1 527 ? 13.516 15.695 10.852 1 80.25 527 PRO B O 1
ATOM 12483 N N . ARG B 1 528 ? 12.039 14.469 9.711 1 78.44 528 ARG B N 1
ATOM 12484 C CA . ARG B 1 528 ? 10.961 14.695 10.672 1 78.44 528 ARG B CA 1
ATOM 12485 C C . ARG B 1 528 ? 11.383 14.312 12.078 1 78.44 528 ARG B C 1
ATOM 12487 O O . ARG B 1 528 ? 11.984 13.258 12.289 1 78.44 528 ARG B O 1
ATOM 12494 N N . ASN B 1 529 ? 11.156 15.156 13.039 1 61.84 529 ASN B N 1
ATOM 12495 C CA . ASN B 1 529 ? 11.375 14.977 14.477 1 61.84 529 ASN B CA 1
ATOM 12496 C C . ASN B 1 529 ? 12.852 14.766 14.797 1 61.84 529 ASN B C 1
ATOM 12498 O O . ASN B 1 529 ? 13.188 14.008 15.703 1 61.84 529 ASN B O 1
ATOM 12502 N N . SER B 1 530 ? 13.859 15.188 13.859 1 53.84 530 SER B N 1
ATOM 12503 C CA . SER B 1 530 ? 15.297 15.031 14.078 1 53.84 530 SER B CA 1
ATOM 12504 C C . SER B 1 530 ? 15.781 15.914 15.219 1 53.84 530 SER B C 1
ATOM 12506 O O . SER B 1 530 ? 16.75 15.586 15.898 1 53.84 530 SER B O 1
ATOM 12508 N N . GLN B 1 531 ? 15.484 17.266 15.203 1 46.94 531 GLN B N 1
ATOM 12509 C CA . GLN B 1 531 ? 15.969 18.141 16.266 1 46.94 531 GLN B CA 1
ATOM 12510 C C . GLN B 1 531 ? 15.812 17.484 17.641 1 46.94 531 GLN B C 1
ATOM 12512 O O . GLN B 1 531 ? 16.562 17.781 18.562 1 46.94 531 GLN B O 1
ATOM 12517 N N . HIS B 1 532 ? 14.844 16.578 17.672 1 39.84 532 HIS B N 1
ATOM 12518 C CA . HIS B 1 532 ? 14.766 15.844 18.922 1 39.84 532 HIS B CA 1
ATOM 12519 C C . HIS B 1 532 ? 15.828 14.75 19 1 39.84 532 HIS B C 1
ATOM 12521 O O . HIS B 1 532 ? 16.031 14.141 20.047 1 39.84 532 HIS B O 1
ATOM 12527 N N . MET B 1 533 ? 16.531 14.453 17.859 1 36.78 533 MET B N 1
ATOM 12528 C CA . MET B 1 533 ? 17.562 13.43 17.781 1 36.78 533 MET B CA 1
ATOM 12529 C C . MET B 1 533 ? 18.875 13.914 18.391 1 36.78 533 MET B C 1
ATOM 12531 O O . MET B 1 533 ? 19.656 13.109 18.906 1 36.78 533 MET B O 1
ATOM 12535 N N . TYR B 1 534 ? 19.375 15.102 17.969 1 31.39 534 TYR B N 1
ATOM 12536 C CA . TYR B 1 534 ? 20.766 15.422 18.281 1 31.39 534 TYR B CA 1
ATOM 12537 C C . TYR B 1 534 ? 20.953 15.688 19.766 1 31.39 534 TYR B C 1
ATOM 12539 O O . TYR B 1 534 ? 22.031 16.125 20.188 1 31.39 534 TYR B O 1
ATOM 12547 N N . ASN B 1 535 ? 20.078 15.727 20.609 1 31.22 535 ASN B N 1
ATOM 12548 C CA . ASN B 1 535 ? 20.719 15.984 21.875 1 31.22 535 ASN B CA 1
ATOM 12549 C C . ASN B 1 535 ? 21.594 14.812 22.312 1 31.22 535 ASN B C 1
ATOM 12551 O O . ASN B 1 535 ? 21.375 13.68 21.891 1 31.22 535 ASN B O 1
ATOM 12555 N N . LYS B 1 536 ? 22.812 15.062 22.828 1 29.89 536 LYS B N 1
ATOM 12556 C CA . LYS B 1 536 ? 23.781 14.148 23.438 1 29.89 536 LYS B CA 1
ATOM 12557 C C . LYS B 1 536 ? 23.078 12.969 24.109 1 29.89 536 LYS B C 1
ATOM 12559 O O . LYS B 1 536 ? 23.719 12.023 24.562 1 29.89 536 LYS B O 1
ATOM 12564 N N . SER B 1 537 ? 21.891 13.273 24.547 1 31.86 537 SER B N 1
ATOM 12565 C CA . SER B 1 537 ? 21.406 12.328 25.547 1 31.86 537 SER B CA 1
ATOM 12566 C C . SER B 1 537 ? 20.688 11.148 24.891 1 31.86 537 SER B C 1
ATOM 12568 O O . SER B 1 537 ? 20.078 10.32 25.578 1 31.86 537 SER B O 1
ATOM 12570 N N . GLY B 1 538 ? 20.828 10.672 23.531 1 33.44 538 GLY B N 1
ATOM 12571 C CA . GLY B 1 538 ? 20.375 9.391 23 1 33.44 538 GLY B CA 1
ATOM 12572 C C . GLY B 1 538 ? 18.906 9.391 22.625 1 33.44 538 GLY B C 1
ATOM 12573 O O . GLY B 1 538 ? 18.25 8.359 22.688 1 33.44 538 GLY B O 1
ATOM 12574 N N . GLU B 1 539 ? 18.219 10.484 22.328 1 36.12 539 GLU B N 1
ATOM 12575 C CA . GLU B 1 539 ? 16.766 10.633 22.188 1 36.12 539 GLU B CA 1
ATOM 12576 C C . GLU B 1 539 ? 16.25 9.922 20.938 1 36.12 539 GLU B C 1
ATOM 12578 O O . GLU B 1 539 ? 17.016 9.672 20 1 36.12 539 GLU B O 1
ATOM 12583 N N . TYR B 1 540 ? 14.812 9.422 20.953 1 40.06 540 TYR B N 1
ATOM 12584 C CA . TYR B 1 540 ? 14.008 8.5 20.156 1 40.06 540 TYR B CA 1
ATOM 12585 C C . TYR B 1 540 ? 13.82 9.023 18.75 1 40.06 540 TYR B C 1
ATOM 12587 O O . TYR B 1 540 ? 13.562 10.211 18.547 1 40.06 540 TYR B O 1
ATOM 12595 N N . VAL B 1 541 ? 14.461 8.453 17.812 1 47.06 541 VAL B N 1
ATOM 12596 C CA . VAL B 1 541 ? 14.203 8.695 16.391 1 47.06 541 VAL B CA 1
ATOM 12597 C C . VAL B 1 541 ? 12.805 8.203 16.031 1 47.06 541 VAL B C 1
ATOM 12599 O O . VAL B 1 541 ? 12.445 7.059 16.312 1 47.06 541 VAL B O 1
ATOM 12602 N N . ASP B 1 542 ? 11.766 9.148 15.703 1 57.69 542 ASP B N 1
ATOM 12603 C CA . ASP B 1 542 ? 10.438 8.852 15.172 1 57.69 542 ASP B CA 1
ATOM 12604 C C . ASP B 1 542 ? 10.531 8.141 13.828 1 57.69 542 ASP B C 1
ATOM 12606 O O . ASP B 1 542 ? 11.297 8.547 12.953 1 57.69 542 ASP B O 1
ATOM 12610 N N . LEU B 1 543 ? 9.922 6.934 13.828 1 67.5 543 LEU B N 1
ATOM 12611 C CA . LEU B 1 543 ? 9.906 6.102 12.633 1 67.5 543 LEU B CA 1
ATOM 12612 C C . LEU B 1 543 ? 9.172 6.801 11.492 1 67.5 543 LEU B C 1
ATOM 12614 O O . LEU B 1 543 ? 9.094 6.273 10.383 1 67.5 543 LEU B O 1
ATOM 12618 N N . GLY B 1 544 ? 8.766 8.023 11.797 1 67.94 544 GLY B N 1
ATOM 12619 C CA . GLY B 1 544 ? 8.055 8.781 10.781 1 67.94 544 GLY B CA 1
ATOM 12620 C C . GLY B 1 544 ? 8.906 9.102 9.562 1 67.94 544 GLY B C 1
ATOM 12621 O O . GLY B 1 544 ? 8.383 9.367 8.484 1 67.94 544 GLY B O 1
ATOM 12622 N N . VAL B 1 545 ? 10.219 9.008 9.703 1 72.56 545 VAL B N 1
ATOM 12623 C CA . VAL B 1 545 ? 11.133 9.344 8.625 1 72.56 545 VAL B CA 1
ATOM 12624 C C . VAL B 1 545 ? 11.039 8.297 7.523 1 72.56 545 VAL B C 1
ATOM 12626 O O . VAL B 1 545 ? 11.344 8.578 6.359 1 72.56 545 VAL B O 1
ATOM 12629 N N . THR B 1 546 ? 10.539 7.137 7.895 1 75.81 546 THR B N 1
ATOM 12630 C CA . THR B 1 546 ? 10.492 6.055 6.914 1 75.81 546 THR B CA 1
ATOM 12631 C C . THR B 1 546 ? 9.125 6.008 6.23 1 75.81 546 THR B C 1
ATOM 12633 O O . THR B 1 546 ? 8.922 5.23 5.297 1 75.81 546 THR B O 1
ATOM 12636 N N . VAL B 1 547 ? 8.25 6.781 6.711 1 80.12 547 VAL B N 1
ATOM 12637 C CA . VAL B 1 547 ? 6.914 6.828 6.117 1 80.12 547 VAL B CA 1
ATOM 12638 C C . VAL B 1 547 ? 6.832 7.988 5.129 1 80.12 547 VAL B C 1
ATOM 12640 O O . VAL B 1 547 ? 6.883 9.156 5.523 1 80.12 547 VAL B O 1
ATOM 12643 N N . HIS B 1 548 ? 6.711 7.656 3.885 1 88.88 548 HIS B N 1
ATOM 12644 C CA . HIS B 1 548 ? 6.727 8.672 2.84 1 88.88 548 HIS B CA 1
ATOM 12645 C C . HIS B 1 548 ? 5.344 8.859 2.227 1 88.88 548 HIS B C 1
ATOM 12647 O O . HIS B 1 548 ? 4.711 7.887 1.804 1 88.88 548 HIS B O 1
ATOM 12653 N N . GLY B 1 549 ? 4.918 10.109 2.135 1 89.94 549 GLY B N 1
ATOM 12654 C CA . GLY B 1 549 ? 3.645 10.406 1.501 1 89.94 549 GLY B CA 1
ATOM 12655 C C . GLY B 1 549 ? 2.451 10.117 2.393 1 89.94 549 GLY B C 1
ATOM 12656 O O . GLY B 1 549 ? 2.6 9.953 3.605 1 89.94 549 GLY B O 1
ATOM 12657 N N . THR B 1 550 ? 1.284 10.156 1.78 1 92.88 550 THR B N 1
ATOM 12658 C CA . THR B 1 550 ? 0.047 9.898 2.508 1 92.88 550 THR B CA 1
ATOM 12659 C C . THR B 1 550 ? -0.151 8.406 2.727 1 92.88 550 THR B C 1
ATOM 12661 O O . THR B 1 550 ? -0.099 7.621 1.776 1 92.88 550 THR B O 1
ATOM 12664 N N . GLU B 1 551 ? -0.323 8.047 3.924 1 93 551 GLU B N 1
ATOM 12665 C CA . GLU B 1 551 ? -0.528 6.645 4.281 1 93 551 GLU B CA 1
ATOM 12666 C C . GLU B 1 551 ? -1.897 6.152 3.82 1 93 551 GLU B C 1
ATOM 12668 O O . GLU B 1 551 ? -2.758 6.953 3.449 1 93 551 GLU B O 1
ATOM 12673 N N . HIS B 1 552 ? -2.016 4.84 3.846 1 96.94 552 HIS B N 1
ATOM 12674 C CA . HIS B 1 552 ? -3.297 4.188 3.594 1 96.94 552 HIS B CA 1
ATOM 12675 C C . HIS B 1 552 ? -4.27 4.426 4.746 1 96.94 552 HIS B C 1
ATOM 12677 O O . HIS B 1 552 ? -4.762 3.473 5.355 1 96.94 552 HIS B O 1
ATOM 12683 N N . PHE B 1 553 ? -4.688 5.746 4.977 1 96.19 553 PHE B N 1
ATOM 12684 C CA . PHE B 1 553 ? -5.281 6.148 6.246 1 96.19 553 PHE B CA 1
ATOM 12685 C C . PHE B 1 553 ? -6.68 5.559 6.402 1 96.19 553 PHE B C 1
ATOM 12687 O O . PHE B 1 553 ? -7.09 5.203 7.508 1 96.19 553 PHE B O 1
ATOM 12694 N N . ARG B 1 554 ? -7.445 5.43 5.34 1 96.31 554 ARG B N 1
ATOM 12695 C CA . ARG B 1 554 ? -8.766 4.824 5.492 1 96.31 554 ARG B CA 1
ATOM 12696 C C . ARG B 1 554 ? -8.648 3.33 5.781 1 96.31 554 ARG B C 1
ATOM 12698 O O . ARG B 1 554 ? -9.406 2.789 6.59 1 96.31 554 ARG B O 1
ATOM 12705 N N . GLY B 1 555 ? -7.691 2.666 5.023 1 96.81 555 GLY B N 1
ATOM 12706 C CA . GLY B 1 555 ? -7.441 1.266 5.32 1 96.81 555 GLY B CA 1
ATOM 12707 C C . GLY B 1 555 ? -6.996 1.028 6.75 1 96.81 555 GLY B C 1
ATOM 12708 O O . GLY B 1 555 ? -7.438 0.073 7.395 1 96.81 555 GLY B O 1
ATOM 12709 N N . ILE B 1 556 ? -6.129 1.882 7.219 1 97.38 556 ILE B N 1
ATOM 12710 C CA . ILE B 1 556 ? -5.633 1.775 8.586 1 97.38 556 ILE B CA 1
ATOM 12711 C C . ILE B 1 556 ? -6.801 1.865 9.57 1 97.38 556 ILE B C 1
ATOM 12713 O O . ILE B 1 556 ? -6.922 1.04 10.477 1 97.38 556 ILE B O 1
ATOM 12717 N N . ILE B 1 557 ? -7.668 2.811 9.367 1 95.31 557 ILE B N 1
ATOM 12718 C CA . ILE B 1 557 ? -8.805 3.004 10.258 1 95.31 557 ILE B CA 1
ATOM 12719 C C . ILE B 1 557 ? -9.719 1.782 10.203 1 95.31 557 ILE B C 1
ATOM 12721 O O . ILE B 1 557 ? -10.258 1.35 11.227 1 95.31 557 ILE B O 1
ATOM 12725 N N . GLN B 1 558 ? -9.797 1.195 9.094 1 95.94 558 GLN B N 1
ATOM 12726 C CA . GLN B 1 558 ? -10.703 0.072 8.875 1 95.94 558 GLN B CA 1
ATOM 12727 C C . GLN B 1 558 ? -10.156 -1.206 9.508 1 95.94 558 GLN B C 1
ATOM 12729 O O . GLN B 1 558 ? -10.875 -2.193 9.648 1 95.94 558 GLN B O 1
ATOM 12734 N N . LEU B 1 559 ? -8.891 -1.269 9.906 1 97.56 559 LEU B N 1
ATOM 12735 C CA . LEU B 1 559 ? -8.336 -2.404 10.633 1 97.56 559 LEU B CA 1
ATOM 12736 C C . LEU B 1 559 ? -9.148 -2.678 11.898 1 97.56 559 LEU B C 1
ATOM 12738 O O . LEU B 1 559 ? -9.148 -3.803 12.406 1 97.56 559 LEU B O 1
ATOM 12742 N N . GLU B 1 560 ? -9.812 -1.639 12.375 1 94.69 560 GLU B N 1
ATOM 12743 C CA . GLU B 1 560 ? -10.641 -1.781 13.57 1 94.69 560 GLU B CA 1
ATOM 12744 C C . GLU B 1 560 ? -11.648 -2.916 13.414 1 94.69 560 GLU B C 1
ATOM 12746 O O . GLU B 1 560 ? -11.836 -3.719 14.328 1 94.69 560 GLU B O 1
ATOM 12751 N N . HIS B 1 561 ? -12.219 -2.975 12.281 1 95.69 561 HIS B N 1
ATOM 12752 C CA . HIS B 1 561 ? -13.25 -3.975 12.023 1 95.69 561 HIS B CA 1
ATOM 12753 C C . HIS B 1 561 ? -12.648 -5.371 11.898 1 95.69 561 HIS B C 1
ATOM 12755 O O . HIS B 1 561 ? -13.281 -6.363 12.266 1 95.69 561 HIS B O 1
ATOM 12761 N N . GLY B 1 562 ? -11.43 -5.48 11.336 1 97.06 562 GLY B N 1
ATOM 12762 C CA . GLY B 1 562 ? -10.727 -6.754 11.289 1 97.06 562 GLY B CA 1
ATOM 12763 C C . GLY B 1 562 ? -10.391 -7.301 12.664 1 97.06 562 GLY B C 1
ATOM 12764 O O . GLY B 1 562 ? -10.656 -8.469 12.953 1 97.06 562 GLY B O 1
ATOM 12765 N N . PHE B 1 563 ? -9.898 -6.453 13.508 1 97.31 563 PHE B N 1
ATOM 12766 C CA . PHE B 1 563 ? -9.539 -6.871 14.859 1 97.31 563 PHE B CA 1
ATOM 12767 C C . PHE B 1 563 ? -10.781 -7.246 15.664 1 97.31 563 PHE B C 1
ATOM 12769 O O . PHE B 1 563 ? -10.742 -8.164 16.484 1 97.31 563 PHE B O 1
ATOM 12776 N N . LYS B 1 564 ? -11.844 -6.535 15.445 1 95.81 564 LYS B N 1
ATOM 12777 C CA . LYS B 1 564 ? -13.102 -6.871 16.109 1 95.81 564 LYS B CA 1
ATOM 12778 C C . LYS B 1 564 ? -13.547 -8.281 15.75 1 95.81 564 LYS B C 1
ATOM 12780 O O . LYS B 1 564 ? -14.047 -9.016 16.609 1 95.81 564 LYS B O 1
ATOM 12785 N N . GLU B 1 565 ? -13.375 -8.711 14.5 1 96.56 565 GLU B N 1
ATOM 12786 C CA . GLU B 1 565 ? -13.711 -10.062 14.062 1 96.56 565 GLU B CA 1
ATOM 12787 C C . GLU B 1 565 ? -12.945 -11.109 14.859 1 96.56 565 GLU B C 1
ATOM 12789 O O . GLU B 1 565 ? -13.5 -12.156 15.211 1 96.56 565 GLU B O 1
ATOM 12794 N N . LEU B 1 566 ? -11.688 -10.891 15.086 1 98 566 LEU B N 1
ATOM 12795 C CA . LEU B 1 566 ? -10.859 -11.828 15.836 1 98 566 LEU B CA 1
ATOM 12796 C C . LEU B 1 566 ? -11.312 -11.906 17.297 1 98 566 LEU B C 1
ATOM 12798 O O . LEU B 1 566 ? -11.406 -13 17.859 1 98 566 LEU B O 1
ATOM 12802 N N . ASP B 1 567 ? -11.664 -10.727 17.828 1 96.12 567 ASP B N 1
ATOM 12803 C CA . ASP B 1 567 ? -12.031 -10.641 19.234 1 96.12 567 ASP B CA 1
ATOM 12804 C C . ASP B 1 567 ? -13.336 -11.375 19.516 1 96.12 567 ASP B C 1
ATOM 12806 O O . ASP B 1 567 ? -13.445 -12.102 20.5 1 96.12 567 ASP B O 1
ATOM 12810 N N . VAL B 1 568 ? -14.289 -11.258 18.656 1 96.69 568 VAL B N 1
ATOM 12811 C CA . VAL B 1 568 ? -15.617 -11.812 18.906 1 96.69 568 VAL B CA 1
ATOM 12812 C C . VAL B 1 568 ? -15.57 -13.336 18.766 1 96.69 568 VAL B C 1
ATOM 12814 O O . VAL B 1 568 ? -16.484 -14.031 19.219 1 96.69 568 VAL B O 1
ATOM 12817 N N . LEU B 1 569 ? -14.5 -13.883 18.172 1 97.75 569 LEU B N 1
ATOM 12818 C CA . LEU B 1 569 ? -14.336 -15.32 18.016 1 97.75 569 LEU B CA 1
ATOM 12819 C C . LEU B 1 569 ? -13.609 -15.922 19.219 1 97.75 569 LEU B C 1
ATOM 12821 O O . LEU B 1 569 ? -13.422 -17.141 19.297 1 97.75 569 LEU B O 1
ATOM 12825 N N . GLY B 1 570 ? -13.172 -15.125 20.141 1 96.25 570 GLY B N 1
ATOM 12826 C CA . GLY B 1 570 ? -12.445 -15.602 21.312 1 96.25 570 GLY B CA 1
ATOM 12827 C C . GLY B 1 570 ? -10.953 -15.383 21.219 1 96.25 570 GLY B C 1
ATOM 12828 O O . GLY B 1 570 ? -10.195 -15.891 22.047 1 96.25 570 GLY B O 1
ATOM 12829 N N . GLY B 1 571 ? -10.578 -14.641 20.219 1 96.81 571 GLY B N 1
ATOM 12830 C CA . GLY B 1 571 ? -9.172 -14.297 20.109 1 96.81 571 GLY B CA 1
ATOM 12831 C C . GLY B 1 571 ? -8.375 -15.305 19.297 1 96.81 571 GLY B C 1
ATOM 12832 O O . GLY B 1 571 ? -8.938 -16.281 18.797 1 96.81 571 GLY B O 1
ATOM 12833 N N . MET B 1 572 ? -7.047 -15.078 19.219 1 97.62 572 MET B N 1
ATOM 12834 C CA . MET B 1 572 ? -6.188 -15.852 18.312 1 97.62 572 MET B CA 1
ATOM 12835 C C . MET B 1 572 ? -5.977 -17.266 18.844 1 97.62 572 MET B C 1
ATOM 12837 O O . MET B 1 572 ? -5.758 -18.188 18.062 1 97.62 572 MET B O 1
ATOM 12841 N N . LYS B 1 573 ? -6.004 -17.453 20.125 1 96.5 573 LYS B N 1
ATOM 12842 C CA . LYS B 1 573 ? -5.875 -18.797 20.672 1 96.5 573 LYS B CA 1
ATOM 12843 C C . LYS B 1 573 ? -7.02 -19.703 20.219 1 96.5 573 LYS B C 1
ATOM 12845 O O . LYS B 1 573 ? -6.797 -20.859 19.844 1 96.5 573 LYS B O 1
ATOM 12850 N N . ALA B 1 574 ? -8.234 -19.156 20.281 1 97.88 574 ALA B N 1
ATOM 12851 C CA . ALA B 1 574 ? -9.398 -19.891 19.812 1 97.88 574 ALA B CA 1
ATOM 12852 C C . ALA B 1 574 ? -9.305 -20.203 18.328 1 97.88 574 ALA B C 1
ATOM 12854 O O . ALA B 1 574 ? -9.617 -21.297 17.891 1 97.88 574 ALA B O 1
ATOM 12855 N N . ILE B 1 575 ? -8.898 -19.266 17.594 1 98.38 575 ILE B N 1
ATOM 12856 C CA . ILE B 1 575 ? -8.773 -19.406 16.156 1 98.38 575 ILE B CA 1
ATOM 12857 C C . ILE B 1 575 ? -7.723 -20.469 15.828 1 98.38 575 ILE B C 1
ATOM 12859 O O . ILE B 1 575 ? -7.934 -21.297 14.945 1 98.38 575 ILE B O 1
ATOM 12863 N N . SER B 1 576 ? -6.578 -20.406 16.531 1 97.94 576 SER B N 1
ATOM 12864 C CA . SER B 1 576 ? -5.52 -21.391 16.328 1 97.94 576 SER B CA 1
ATOM 12865 C C . SER B 1 576 ? -6.023 -22.812 16.609 1 97.94 576 SER B C 1
ATOM 12867 O O . SER B 1 576 ? -5.762 -23.719 15.828 1 97.94 576 SER B O 1
ATOM 12869 N N . SER B 1 577 ? -6.691 -22.953 17.688 1 97.19 577 SER B N 1
ATOM 12870 C CA . SER B 1 577 ? -7.23 -24.266 18.062 1 97.19 577 SER B CA 1
ATOM 12871 C C . SER B 1 577 ? -8.227 -24.766 17.031 1 97.19 577 SER B C 1
ATOM 128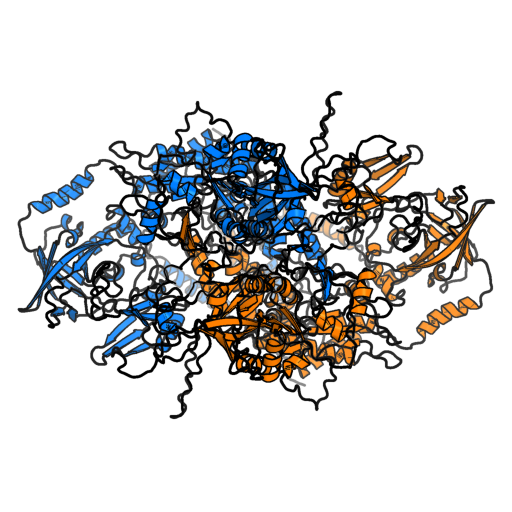73 O O . SER B 1 577 ? -8.148 -25.922 16.594 1 97.19 577 SER B O 1
ATOM 12875 N N . HIS B 1 578 ? -9.125 -23.938 16.641 1 98.19 578 HIS B N 1
ATOM 12876 C CA . HIS B 1 578 ? -10.148 -24.266 15.648 1 98.19 578 HIS B CA 1
ATOM 12877 C C . HIS B 1 578 ? -9.523 -24.703 14.328 1 98.19 578 HIS B C 1
ATOM 12879 O O . HIS B 1 578 ? -9.852 -25.766 13.805 1 98.19 578 HIS B O 1
ATOM 12885 N N . ALA B 1 579 ? -8.648 -23.938 13.789 1 98.44 579 ALA B N 1
ATOM 12886 C CA . ALA B 1 579 ? -8.055 -24.203 12.484 1 98.44 579 ALA B CA 1
ATOM 12887 C C . ALA B 1 579 ? -7.172 -25.438 12.523 1 98.44 579 ALA B C 1
ATOM 12889 O O . ALA B 1 579 ? -7.172 -26.25 11.586 1 98.44 579 ALA B O 1
ATOM 12890 N N . THR B 1 580 ? -6.438 -25.609 13.609 1 97.31 580 THR B N 1
ATOM 12891 C CA . THR B 1 580 ? -5.496 -26.734 13.711 1 97.31 580 THR B CA 1
ATOM 12892 C C . THR B 1 580 ? -6.238 -28.047 13.836 1 97.31 580 THR B C 1
ATOM 12894 O O . THR B 1 580 ? -5.793 -29.078 13.312 1 97.31 580 THR B O 1
ATOM 12897 N N . CYS B 1 581 ? -7.324 -28.094 14.555 1 96.75 581 CYS B N 1
ATOM 12898 C CA . CYS B 1 581 ? -8.039 -29.359 14.703 1 96.75 581 CYS B CA 1
ATOM 12899 C C . CYS B 1 581 ? -8.609 -29.828 13.367 1 96.75 581 CYS B C 1
ATOM 12901 O O . CYS B 1 581 ? -8.703 -31.031 13.117 1 96.75 581 CYS B O 1
ATOM 12903 N N . LEU B 1 582 ? -8.992 -28.828 12.477 1 98.25 582 LEU B N 1
ATOM 12904 C CA . LEU B 1 582 ? -9.445 -29.188 11.133 1 98.25 582 LEU B CA 1
ATOM 12905 C C . LEU B 1 582 ? -8.305 -29.797 10.32 1 98.25 582 LEU B C 1
ATOM 12907 O O . LEU B 1 582 ? -8.508 -30.781 9.602 1 98.25 582 LEU B O 1
ATOM 12911 N N . ALA B 1 583 ? -7.133 -29.219 10.422 1 98.06 583 ALA B N 1
ATOM 12912 C CA . ALA B 1 583 ? -5.969 -29.766 9.727 1 98.06 583 ALA B CA 1
ATOM 12913 C C . ALA B 1 583 ? -5.633 -31.172 10.234 1 98.06 583 ALA B C 1
ATOM 12915 O O . ALA B 1 583 ? -5.305 -32.062 9.445 1 98.06 583 ALA B O 1
ATOM 12916 N N . GLU B 1 584 ? -5.73 -31.344 11.523 1 96.5 584 GLU B N 1
ATOM 12917 C CA . GLU B 1 584 ? -5.496 -32.656 12.133 1 96.5 584 GLU B CA 1
ATOM 12918 C C . GLU B 1 584 ? -6.461 -33.688 11.586 1 96.5 584 GLU B C 1
ATOM 12920 O O . GLU B 1 584 ? -6.055 -34.812 11.266 1 96.5 584 GLU B O 1
ATOM 12925 N N . GLU B 1 585 ? -7.707 -33.312 11.523 1 96.75 585 GLU B N 1
ATOM 12926 C CA . GLU B 1 585 ? -8.727 -34.219 10.992 1 96.75 585 GLU B CA 1
ATOM 12927 C C . GLU B 1 585 ? -8.461 -34.531 9.523 1 96.75 585 GLU B C 1
ATOM 12929 O O . GLU B 1 585 ? -8.656 -35.688 9.094 1 96.75 585 GLU B O 1
ATOM 12934 N N . LEU B 1 586 ? -8.102 -33.562 8.758 1 97.81 586 LEU B N 1
ATOM 12935 C CA . LEU B 1 586 ? -7.785 -33.781 7.355 1 97.81 586 LEU B CA 1
ATOM 12936 C C . LEU B 1 586 ? -6.66 -34.812 7.211 1 97.81 586 LEU B C 1
ATOM 12938 O O . LEU B 1 586 ? -6.754 -35.719 6.402 1 97.81 586 LEU B O 1
ATOM 12942 N N . VAL B 1 587 ? -5.586 -34.625 7.969 1 96.94 587 VAL B N 1
ATOM 12943 C CA . VAL B 1 587 ? -4.43 -35.5 7.91 1 96.94 587 VAL B CA 1
ATOM 12944 C C . VAL B 1 587 ? -4.855 -36.938 8.289 1 96.94 587 VAL B C 1
ATOM 12946 O O . VAL B 1 587 ? -4.496 -37.906 7.605 1 96.94 587 VAL B O 1
ATOM 12949 N N . ARG B 1 588 ? -5.637 -37.062 9.336 1 95.44 588 ARG B N 1
ATOM 12950 C CA . ARG B 1 588 ? -6.125 -38.344 9.797 1 95.44 588 ARG B CA 1
ATOM 12951 C C . ARG B 1 588 ? -6.898 -39.062 8.703 1 95.44 588 ARG B C 1
ATOM 12953 O O . ARG B 1 588 ? -6.719 -40.25 8.492 1 95.44 588 ARG B O 1
ATOM 12960 N N . ARG B 1 589 ? -7.715 -38.344 8.008 1 96.38 589 ARG B N 1
ATOM 12961 C CA . ARG B 1 589 ? -8.57 -38.969 6.992 1 96.38 589 ARG B CA 1
ATOM 12962 C C . ARG B 1 589 ? -7.781 -39.25 5.719 1 96.38 589 ARG B C 1
ATOM 12964 O O . ARG B 1 589 ? -8.016 -40.25 5.055 1 96.38 589 ARG B O 1
ATOM 12971 N N . LEU B 1 590 ? -6.867 -38.406 5.352 1 96.62 590 LEU B N 1
ATOM 12972 C CA . LEU B 1 590 ? -6.043 -38.625 4.168 1 96.62 590 LEU B CA 1
ATOM 12973 C C . LEU B 1 590 ? -5.168 -39.875 4.352 1 96.62 590 LEU B C 1
ATOM 12975 O O . LEU B 1 590 ? -4.969 -40.625 3.406 1 96.62 590 LEU B O 1
ATOM 12979 N N . GLU B 1 591 ? -4.691 -40.062 5.551 1 94.44 591 GLU B N 1
ATOM 12980 C CA . GLU B 1 591 ? -3.811 -41.188 5.848 1 94.44 591 GLU B CA 1
ATOM 12981 C C . GLU B 1 591 ? -4.555 -42.531 5.727 1 94.44 591 GLU B C 1
ATOM 12983 O O . GLU B 1 591 ? -3.939 -43.562 5.48 1 94.44 591 GLU B O 1
ATOM 12988 N N . LYS B 1 592 ? -5.809 -42.469 5.828 1 94 592 LYS B N 1
ATOM 12989 C CA . LYS B 1 592 ? -6.621 -43.688 5.785 1 94 592 LYS B CA 1
ATOM 12990 C C . LYS B 1 592 ? -7.012 -44.031 4.352 1 94 592 LYS B C 1
ATOM 12992 O O . LYS B 1 592 ? -7.496 -45.125 4.082 1 94 592 LYS B O 1
ATOM 12997 N N . LEU B 1 593 ? -6.824 -43.125 3.449 1 94.62 593 LEU B N 1
ATOM 12998 C CA . LEU B 1 593 ? -7.156 -43.406 2.053 1 94.62 593 LEU B CA 1
ATOM 12999 C C . LEU B 1 593 ? -6.082 -44.25 1.39 1 94.62 593 LEU B C 1
ATOM 13001 O O . LEU B 1 593 ? -4.945 -43.812 1.223 1 94.62 593 LEU B O 1
ATOM 13005 N N . LEU B 1 594 ? -6.469 -45.469 1.035 1 94.94 594 LEU B N 1
ATOM 13006 C CA . LEU B 1 594 ? -5.57 -46.438 0.391 1 94.94 594 LEU B CA 1
ATOM 13007 C C . LEU B 1 594 ? -6.176 -46.969 -0.911 1 94.94 594 LEU B C 1
ATOM 13009 O O . LEU B 1 594 ? -7.395 -47.094 -1.021 1 94.94 594 LEU B O 1
ATOM 13013 N N . HIS B 1 595 ? -5.301 -47.156 -1.82 1 90.5 595 HIS B N 1
ATOM 13014 C CA . HIS B 1 595 ? -5.723 -47.906 -3.008 1 90.5 595 HIS B CA 1
ATOM 13015 C C . HIS B 1 595 ? -6 -49.375 -2.68 1 90.5 595 HIS B C 1
ATOM 13017 O O . HIS B 1 595 ? -5.715 -49.812 -1.571 1 90.5 595 HIS B O 1
ATOM 13023 N N . ASP B 1 596 ? -6.562 -50.125 -3.646 1 87.62 596 ASP B N 1
ATOM 13024 C CA . ASP B 1 596 ? -6.914 -51.531 -3.449 1 87.62 596 ASP B CA 1
ATOM 13025 C C . ASP B 1 596 ? -5.676 -52.375 -3.148 1 87.62 596 ASP B C 1
ATOM 13027 O O . ASP B 1 596 ? -5.766 -53.406 -2.475 1 87.62 596 ASP B O 1
ATOM 13031 N N . ASN B 1 597 ? -4.48 -51.906 -3.676 1 91.19 597 ASN B N 1
ATOM 13032 C CA . ASN B 1 597 ? -3.242 -52.656 -3.459 1 91.19 597 ASN B CA 1
ATOM 13033 C C . ASN B 1 597 ? -2.539 -52.219 -2.178 1 91.19 597 ASN B C 1
ATOM 13035 O O . ASN B 1 597 ? -1.408 -52.625 -1.913 1 91.19 597 ASN B O 1
ATOM 13039 N N . GLY B 1 598 ? -3.164 -51.25 -1.433 1 92.56 598 GLY B N 1
ATOM 13040 C CA . GLY B 1 598 ? -2.621 -50.812 -0.149 1 92.56 598 GLY B CA 1
ATOM 13041 C C . GLY B 1 598 ? -1.75 -49.594 -0.24 1 92.56 598 GLY B C 1
ATOM 13042 O O . GLY B 1 598 ? -1.38 -49 0.782 1 92.56 598 GLY B O 1
ATOM 13043 N N . THR B 1 599 ? -1.388 -49.156 -1.415 1 93.38 599 THR B N 1
ATOM 13044 C CA . THR B 1 599 ? -0.598 -47.938 -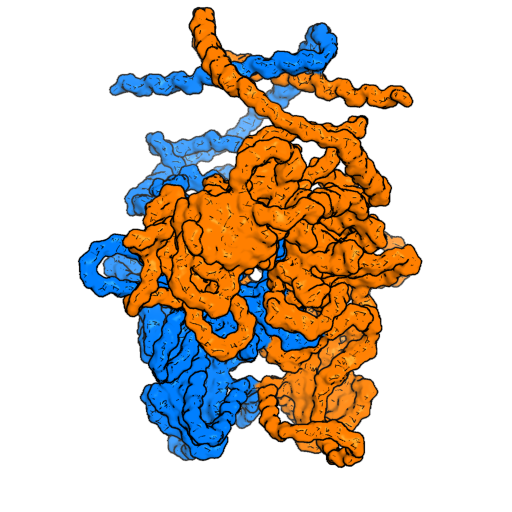1.594 1 93.38 599 THR B CA 1
ATOM 13045 C C . THR B 1 599 ? -1.366 -46.719 -1.101 1 93.38 599 THR B C 1
ATOM 13047 O O . THR B 1 599 ? -2.562 -46.594 -1.363 1 93.38 599 THR B O 1
ATOM 13050 N N . PRO B 1 600 ? -0.681 -45.906 -0.32 1 94.94 600 PRO B N 1
ATOM 13051 C CA . PRO B 1 600 ? -1.361 -44.688 0.123 1 94.94 600 PRO B CA 1
ATOM 13052 C C . PRO B 1 600 ? -1.73 -43.781 -1.036 1 94.94 600 PRO B C 1
ATOM 13054 O O . PRO B 1 600 ? -0.959 -43.625 -1.988 1 94.94 600 PRO B O 1
ATOM 13057 N N . VAL B 1 601 ? -2.838 -43.094 -0.922 1 95.06 601 VAL B N 1
ATOM 13058 C CA . VAL B 1 601 ? -3.32 -42.188 -1.957 1 95.06 601 VAL B CA 1
ATOM 13059 C C . VAL B 1 601 ? -2.625 -40.844 -1.826 1 95.06 601 VAL B C 1
ATOM 13061 O O . VAL B 1 601 ? -2.389 -40.156 -2.824 1 95.06 601 VAL B O 1
ATOM 13064 N N . ALA B 1 602 ? -2.305 -40.469 -0.581 1 96.88 602 ALA B N 1
ATOM 13065 C CA . ALA B 1 602 ? -1.747 -39.125 -0.345 1 96.88 602 ALA B CA 1
ATOM 13066 C C . ALA B 1 602 ? -0.372 -39.219 0.31 1 96.88 602 ALA B C 1
ATOM 13068 O O . ALA B 1 602 ? -0.152 -40.062 1.195 1 96.88 602 ALA B O 1
ATOM 13069 N N . GLN B 1 603 ? 0.556 -38.438 -0.236 1 96 603 GLN B N 1
ATOM 13070 C CA . GLN B 1 603 ? 1.833 -38.188 0.423 1 96 603 GLN B CA 1
ATOM 13071 C C . GLN B 1 603 ? 1.832 -36.844 1.127 1 96 603 GLN B C 1
ATOM 13073 O O . GLN B 1 603 ? 1.823 -35.781 0.474 1 96 603 GLN B O 1
ATOM 13078 N N . ILE B 1 604 ? 1.86 -36.844 2.438 1 97 604 ILE B N 1
ATOM 13079 C CA . ILE B 1 604 ? 1.759 -35.625 3.24 1 97 604 ILE B CA 1
ATOM 13080 C C . ILE B 1 604 ? 3.156 -35.125 3.615 1 97 604 ILE B C 1
ATOM 13082 O O . ILE B 1 604 ? 4.039 -35.938 3.924 1 97 604 ILE B O 1
ATOM 13086 N N . TYR B 1 605 ? 3.428 -33.875 3.559 1 96 605 TYR B N 1
ATOM 13087 C CA . TYR B 1 605 ? 4.738 -33.281 3.814 1 96 605 TYR B CA 1
ATOM 13088 C C . TYR B 1 605 ? 4.746 -32.5 5.137 1 96 605 TYR B C 1
ATOM 13090 O O . TYR B 1 605 ? 3.689 -32.188 5.688 1 96 605 TYR B O 1
ATOM 13098 N N . GLY B 1 606 ? 5.992 -32.188 5.621 1 93.31 606 GLY B N 1
ATOM 13099 C CA . GLY B 1 606 ? 6.148 -31.438 6.859 1 93.31 606 GLY B CA 1
ATOM 13100 C C . GLY B 1 606 ? 5.945 -32.281 8.102 1 93.31 606 GLY B C 1
ATOM 13101 O O . GLY B 1 606 ? 6.062 -33.531 8.047 1 93.31 606 GLY B O 1
ATOM 13102 N N . GLN B 1 607 ? 5.66 -31.594 9.156 1 90.62 607 GLN B N 1
ATOM 13103 C CA . GLN B 1 607 ? 5.5 -32.281 10.438 1 90.62 607 GLN B CA 1
ATOM 13104 C C . GLN B 1 607 ? 4.262 -33.156 10.43 1 90.62 607 GLN B C 1
ATOM 13106 O O . GLN B 1 607 ? 4.211 -34.156 11.148 1 90.62 607 GLN B O 1
ATOM 13111 N N . TRP B 1 608 ? 3.266 -32.75 9.68 1 92.5 608 TRP B N 1
ATOM 13112 C CA . TRP B 1 608 ? 2.074 -33.594 9.555 1 92.5 608 TRP B CA 1
ATOM 13113 C C . TRP B 1 608 ? 2.424 -34.969 8.977 1 92.5 608 TRP B C 1
ATOM 13115 O O . TRP B 1 608 ? 1.795 -35.969 9.32 1 92.5 608 TRP B O 1
ATOM 13125 N N . GLY B 1 609 ? 3.301 -35 7.98 1 88.56 609 GLY B N 1
ATOM 13126 C CA . GLY B 1 609 ? 3.689 -36.219 7.328 1 88.56 609 GLY B CA 1
ATOM 13127 C C . GLY B 1 609 ? 4.629 -37.062 8.164 1 88.56 609 GLY B C 1
ATOM 13128 O O . GLY B 1 609 ? 4.777 -38.281 7.918 1 88.56 609 GLY B O 1
ATOM 13129 N N . ASN B 1 610 ? 5.406 -36.438 8.992 1 77.81 610 ASN B N 1
ATOM 13130 C CA . ASN B 1 610 ? 6.359 -37.156 9.82 1 77.81 610 ASN B CA 1
ATOM 13131 C C . ASN B 1 610 ? 5.652 -37.969 10.906 1 77.81 610 ASN B C 1
ATOM 13133 O O . ASN B 1 610 ? 4.602 -37.562 11.406 1 77.81 610 ASN B O 1
ATOM 13137 N N . SER B 1 611 ? 5.352 -39.312 10.469 1 55.41 611 SER B N 1
ATOM 13138 C CA . SER B 1 611 ? 4.648 -40.25 11.344 1 55.41 611 SER B CA 1
ATOM 13139 C C . SER B 1 611 ? 4.617 -39.75 12.781 1 55.41 611 SER B C 1
ATOM 13141 O O . SER B 1 611 ? 5.668 -39.469 13.367 1 55.41 611 SER B O 1
ATOM 13143 N N . TRP B 1 612 ? 3.568 -39.094 13.016 1 41.5 612 TRP B N 1
ATOM 13144 C CA . TRP B 1 612 ? 3.217 -38.781 14.391 1 41.5 612 TRP B CA 1
ATOM 13145 C C . TRP B 1 612 ? 3.418 -40 15.297 1 41.5 612 TRP B C 1
ATOM 13147 O O . TRP B 1 612 ? 2.754 -41.031 15.125 1 41.5 612 TRP B O 1
ATOM 13157 N N . SER B 1 613 ? 4.496 -40.625 15.414 1 37.94 613 SER B N 1
ATOM 13158 C CA . SER B 1 613 ? 4.477 -41.656 16.438 1 37.94 613 SER B CA 1
ATOM 13159 C C . SER B 1 613 ? 4.219 -41.062 17.812 1 37.94 613 SER B C 1
ATOM 13161 O O . SER B 1 613 ? 4.605 -39.938 18.094 1 37.94 613 SER B O 1
ATOM 13163 N N . GLU B 1 614 ? 3.207 -41.594 18.422 1 37.03 614 GLU B N 1
ATOM 13164 C CA . GLU B 1 614 ? 2.885 -41.281 19.812 1 37.03 614 GLU B CA 1
ATOM 13165 C C . GLU B 1 614 ? 4.141 -40.969 20.609 1 37.03 614 GLU B C 1
ATOM 13167 O O . GLU B 1 614 ? 4.094 -40.156 21.547 1 37.03 614 GLU B O 1
ATOM 13172 N N . ASN B 1 615 ? 5.195 -41.781 20.406 1 35.66 615 ASN B N 1
ATOM 13173 C CA . ASN B 1 615 ? 6.387 -41.812 21.25 1 35.66 615 ASN B CA 1
ATOM 13174 C C . ASN B 1 615 ? 7.32 -40.656 20.906 1 35.66 615 ASN B C 1
ATOM 13176 O O . ASN B 1 615 ? 8.383 -40.5 21.516 1 35.66 615 ASN B O 1
ATOM 13180 N N . ASN B 1 616 ? 7.332 -40.188 19.812 1 38.59 616 ASN B N 1
ATOM 13181 C CA . ASN B 1 616 ? 8.258 -39.094 19.562 1 38.59 616 ASN B CA 1
ATOM 13182 C C . ASN B 1 616 ? 7.609 -37.75 19.844 1 38.59 616 ASN B C 1
ATOM 13184 O O . ASN B 1 616 ? 6.969 -37.156 18.969 1 38.59 616 ASN B O 1
ATOM 13188 N N . PRO B 1 617 ? 7.289 -37.688 21.016 1 37.56 617 PRO B N 1
ATOM 13189 C CA . PRO B 1 617 ? 6.742 -36.406 21.438 1 37.56 617 PRO B CA 1
ATOM 13190 C C . PRO B 1 617 ? 7.371 -35.219 20.703 1 37.56 617 PRO B C 1
ATOM 13192 O O . PRO B 1 617 ? 8.523 -35.312 20.266 1 37.56 617 PRO B O 1
ATOM 13195 N N . ARG B 1 618 ? 6.562 -34.312 20.062 1 43.12 618 ARG B N 1
ATOM 13196 C CA . ARG B 1 618 ? 6.863 -32.969 19.578 1 43.12 618 ARG B CA 1
ATOM 13197 C C . ARG B 1 618 ? 8.047 -32.375 20.328 1 43.12 618 ARG B C 1
ATOM 13199 O O . ARG B 1 618 ? 7.98 -32.188 21.547 1 43.12 618 ARG B O 1
ATOM 13206 N N . ASN B 1 619 ? 9.133 -32.844 20.156 1 47 619 ASN B N 1
ATOM 13207 C CA . ASN B 1 619 ? 10.211 -32.25 20.953 1 47 619 ASN B CA 1
ATOM 13208 C C . ASN B 1 619 ? 10.016 -30.75 21.125 1 47 619 ASN B C 1
ATOM 13210 O O . ASN B 1 619 ? 10.953 -30.031 21.484 1 47 619 ASN B O 1
ATOM 13214 N N . GLY B 1 620 ? 8.836 -30.266 21.156 1 60.94 620 GLY B N 1
ATOM 13215 C CA . GLY B 1 620 ? 8.414 -28.922 21.516 1 60.94 620 GLY B CA 1
ATOM 13216 C C . GLY B 1 620 ? 9 -27.844 20.625 1 60.94 620 GLY B C 1
ATOM 13217 O O . GLY B 1 620 ? 8.578 -26.688 20.672 1 60.94 620 GLY B O 1
ATOM 13218 N N . ILE B 1 621 ? 9.93 -28.266 19.656 1 74.88 621 ILE B N 1
ATOM 13219 C CA . ILE B 1 621 ? 10.633 -27.25 18.875 1 74.88 621 ILE B CA 1
ATOM 13220 C C . ILE B 1 621 ? 9.867 -26.969 17.594 1 74.88 621 ILE B C 1
ATOM 13222 O O . ILE B 1 621 ? 9.82 -25.828 17.125 1 74.88 621 ILE B O 1
ATOM 13226 N N . LEU B 1 622 ? 9.172 -28.047 17 1 84.06 622 LEU B N 1
ATOM 13227 C CA . LEU B 1 622 ? 8.383 -27.906 15.789 1 84.06 622 LEU B CA 1
ATOM 13228 C C . LEU B 1 622 ? 6.949 -28.375 16.016 1 84.06 622 LEU B C 1
ATOM 13230 O O . LEU B 1 622 ? 6.727 -29.484 16.516 1 84.06 622 LEU B O 1
ATOM 13234 N N . THR B 1 623 ? 6.012 -27.484 15.758 1 88.62 623 THR B N 1
ATOM 13235 C CA . THR B 1 623 ? 4.598 -27.828 15.852 1 88.62 623 THR B CA 1
ATOM 13236 C C . THR B 1 623 ? 3.883 -27.531 14.539 1 88.62 623 THR B C 1
ATOM 13238 O O . THR B 1 623 ? 4.148 -26.516 13.891 1 88.62 623 THR B O 1
ATOM 13241 N N . PRO B 1 624 ? 3.029 -28.469 14.109 1 92.75 624 PRO B N 1
ATOM 13242 C CA . PRO B 1 624 ? 2.311 -28.188 12.859 1 92.75 624 PRO B CA 1
ATOM 13243 C C . PRO B 1 624 ? 1.226 -27.141 13.023 1 92.75 624 PRO B C 1
ATOM 13245 O O . PRO B 1 624 ? 0.566 -27.078 14.07 1 92.75 624 PRO B O 1
ATOM 13248 N N . GLY B 1 625 ? 1.031 -26.266 12.039 1 94.81 625 GLY B N 1
ATOM 13249 C CA . GLY B 1 625 ? -0.068 -25.312 11.953 1 94.81 625 GLY B CA 1
ATOM 13250 C C . GLY B 1 625 ? -1.248 -25.844 11.156 1 94.81 625 GLY B C 1
ATOM 13251 O O . GLY B 1 625 ? -1.348 -27.047 10.898 1 94.81 625 GLY B O 1
ATOM 13252 N N . PRO B 1 626 ? -2.191 -24.984 10.797 1 97.94 626 PRO B N 1
ATOM 13253 C CA . PRO B 1 626 ? -3.428 -25.422 10.148 1 97.94 626 PRO B CA 1
ATOM 13254 C C . PRO B 1 626 ? -3.283 -25.578 8.633 1 97.94 626 PRO B C 1
ATOM 13256 O O . PRO B 1 626 ? -4.238 -25.328 7.891 1 97.94 626 PRO B O 1
ATOM 13259 N N . THR B 1 627 ? -2.129 -25.797 8.148 1 97.56 627 THR B N 1
ATOM 13260 C CA . THR B 1 627 ? -1.819 -25.969 6.73 1 97.56 627 THR B CA 1
ATOM 13261 C C . THR B 1 627 ? -1.319 -27.391 6.453 1 97.56 627 THR B C 1
ATOM 13263 O O . THR B 1 627 ? -0.46 -27.906 7.176 1 97.56 627 THR B O 1
ATOM 13266 N N . VAL B 1 628 ? -1.881 -28 5.457 1 97.94 628 VAL B N 1
ATOM 13267 C CA . VAL B 1 628 ? -1.474 -29.359 5.062 1 97.94 628 VAL B CA 1
ATOM 13268 C C . VAL B 1 628 ? -0.975 -29.344 3.617 1 97.94 628 VAL B C 1
ATOM 13270 O O . VAL B 1 628 ? -1.728 -29.016 2.697 1 97.94 628 VAL B O 1
ATOM 13273 N N . ALA B 1 629 ? 0.288 -29.656 3.461 1 98.06 629 ALA B N 1
ATOM 13274 C CA . ALA B 1 629 ? 0.872 -29.828 2.133 1 98.06 629 ALA B CA 1
ATOM 13275 C C . ALA B 1 629 ? 0.969 -31.297 1.755 1 98.06 629 ALA B C 1
ATOM 13277 O O . ALA B 1 629 ? 1.417 -32.125 2.557 1 98.06 629 ALA B O 1
ATOM 13278 N N . PHE B 1 630 ? 0.5 -31.641 0.545 1 97.88 630 PHE B N 1
ATOM 13279 C CA . PHE B 1 630 ? 0.49 -33.062 0.157 1 97.88 630 PHE B CA 1
ATOM 13280 C C . PHE B 1 630 ? 0.469 -33.188 -1.36 1 97.88 630 PHE B C 1
ATOM 13282 O O . PHE B 1 630 ? 0.284 -32.219 -2.078 1 97.88 630 PHE B O 1
ATOM 13289 N N . ASN B 1 631 ? 0.778 -34.375 -1.837 1 97.12 631 ASN B N 1
ATOM 13290 C CA . ASN B 1 631 ? 0.56 -34.781 -3.219 1 97.12 631 ASN B CA 1
ATOM 13291 C C . ASN B 1 631 ? -0.273 -36.062 -3.297 1 97.12 631 ASN B C 1
ATOM 13293 O O . ASN B 1 631 ? -0.364 -36.812 -2.32 1 97.12 631 ASN B O 1
ATOM 13297 N N . ILE B 1 632 ? -0.912 -36.219 -4.402 1 95 632 ILE B N 1
ATOM 13298 C CA . ILE B 1 632 ? -1.704 -37.406 -4.648 1 95 632 ILE B CA 1
ATOM 13299 C C . ILE B 1 632 ? -0.883 -38.438 -5.453 1 95 632 ILE B C 1
ATOM 13301 O O . ILE B 1 632 ? -0.19 -38.062 -6.402 1 95 632 ILE B O 1
ATOM 13305 N N . GLN B 1 633 ? -0.988 -39.656 -4.973 1 93.06 633 GLN B N 1
ATOM 13306 C CA . GLN B 1 633 ? -0.293 -40.75 -5.645 1 93.06 633 GLN B CA 1
ATOM 13307 C C . GLN B 1 633 ? -1.282 -41.719 -6.305 1 93.06 633 GLN B C 1
ATOM 13309 O O . GLN B 1 633 ? -2.357 -41.969 -5.766 1 93.06 633 GLN B O 1
ATOM 13314 N N . ASP B 1 634 ? -0.876 -42.219 -7.438 1 84.31 634 ASP B N 1
ATOM 13315 C CA . ASP B 1 634 ? -1.707 -43.219 -8.07 1 84.31 634 ASP B CA 1
ATOM 13316 C C . ASP B 1 634 ? -1.401 -44.594 -7.508 1 84.31 634 ASP B C 1
ATOM 13318 O O . ASP B 1 634 ? -0.647 -44.75 -6.543 1 84.31 634 ASP B O 1
ATOM 13322 N N . ARG B 1 635 ? -2.062 -45.562 -8.031 1 84.44 635 ARG B N 1
ATOM 13323 C CA . ARG B 1 635 ? -1.989 -46.938 -7.535 1 84.44 635 ARG B CA 1
ATOM 13324 C C . ARG B 1 635 ? -0.562 -47.469 -7.602 1 84.44 635 ARG B C 1
ATOM 13326 O O . ARG B 1 635 ? -0.156 -48.281 -6.762 1 84.44 635 ARG B O 1
ATOM 13333 N N . ASP B 1 636 ? 0.254 -47 -8.594 1 86 636 ASP B N 1
ATOM 13334 C CA . ASP B 1 636 ? 1.625 -47.438 -8.789 1 86 636 ASP B CA 1
ATOM 13335 C C . ASP B 1 636 ? 2.607 -46.625 -7.969 1 86 636 ASP B C 1
ATOM 13337 O O . ASP B 1 636 ? 3.814 -46.844 -8 1 86 636 ASP B O 1
ATOM 13341 N N . GLY B 1 637 ? 2.105 -45.656 -7.305 1 87.75 637 GLY B N 1
ATOM 13342 C CA . GLY B 1 637 ? 2.959 -44.844 -6.453 1 87.75 637 GLY B CA 1
ATOM 13343 C C . GLY B 1 637 ? 3.477 -43.594 -7.145 1 87.75 637 GLY B C 1
ATOM 13344 O O . GLY B 1 637 ? 4.277 -42.844 -6.578 1 87.75 637 GLY B O 1
ATOM 13345 N N . CYS B 1 638 ? 3.131 -43.375 -8.336 1 87.88 638 CYS B N 1
ATOM 13346 C CA . CYS B 1 638 ? 3.539 -42.188 -9.07 1 87.88 638 CYS B CA 1
ATOM 13347 C C . CYS B 1 638 ? 2.713 -40.969 -8.648 1 87.88 638 CYS B C 1
ATOM 13349 O O . CYS B 1 638 ? 1.509 -41.094 -8.406 1 87.88 638 CYS B O 1
ATOM 13351 N N . ILE B 1 639 ? 3.389 -39.844 -8.531 1 92.25 639 ILE B N 1
ATOM 13352 C CA . ILE B 1 639 ? 2.707 -38.625 -8.125 1 92.25 639 ILE B CA 1
ATOM 13353 C C . ILE B 1 639 ? 1.864 -38.094 -9.281 1 92.25 639 ILE B C 1
ATOM 13355 O O . ILE B 1 639 ? 2.336 -38.031 -10.414 1 92.25 639 ILE B O 1
ATOM 13359 N N . ILE B 1 640 ? 0.644 -37.781 -8.953 1 86.69 640 ILE B N 1
ATOM 13360 C CA . ILE B 1 640 ? -0.24 -37.094 -9.898 1 86.69 640 ILE B CA 1
ATOM 13361 C C . ILE B 1 640 ? 0.009 -35.594 -9.852 1 86.69 640 ILE B C 1
ATOM 13363 O O . ILE B 1 640 ? 0.051 -35 -8.773 1 86.69 640 ILE B O 1
ATOM 13367 N N . GLY B 1 641 ? 0.212 -34.969 -11.031 1 85.69 641 GLY B N 1
ATOM 13368 C CA . GLY B 1 641 ? 0.493 -33.531 -11.086 1 85.69 641 GLY B CA 1
ATOM 13369 C C . GLY B 1 641 ? -0.525 -32.688 -10.336 1 85.69 641 GLY B C 1
ATOM 13370 O O . GLY B 1 641 ? -1.728 -32.969 -10.406 1 85.69 641 GLY B O 1
ATOM 13371 N N . TYR B 1 642 ? 0.001 -31.703 -9.578 1 90.5 642 TYR B N 1
ATOM 13372 C CA . TYR B 1 642 ? -0.892 -30.859 -8.789 1 90.5 642 TYR B CA 1
ATOM 13373 C C . TYR B 1 642 ? -1.878 -30.125 -9.695 1 90.5 642 TYR B C 1
ATOM 13375 O O . TYR B 1 642 ? -2.973 -29.766 -9.258 1 90.5 642 TYR B O 1
ATOM 13383 N N . ASP B 1 643 ? -1.461 -29.797 -10.93 1 80.69 643 ASP B N 1
ATOM 13384 C CA . ASP B 1 643 ? -2.314 -29.094 -11.875 1 80.69 643 ASP B CA 1
ATOM 13385 C C . ASP B 1 643 ? -3.551 -29.906 -12.227 1 80.69 643 ASP B C 1
ATOM 13387 O O . ASP B 1 643 ? -4.648 -29.359 -12.367 1 80.69 643 ASP B O 1
ATOM 13391 N N . GLU B 1 644 ? -3.328 -31.203 -12.32 1 75.12 644 GLU B N 1
ATOM 13392 C CA . GLU B 1 644 ? -4.445 -32.094 -12.586 1 75.12 644 GLU B CA 1
ATOM 13393 C C . GLU B 1 644 ? -5.41 -32.156 -11.398 1 75.12 644 GLU B C 1
ATOM 13395 O O . GLU B 1 644 ? -6.625 -32.062 -11.586 1 75.12 644 GLU B O 1
ATOM 13400 N N . VAL B 1 645 ? -4.883 -32.25 -10.297 1 86.56 645 VAL B N 1
ATOM 13401 C CA . VAL B 1 645 ? -5.707 -32.344 -9.102 1 86.56 645 VAL B CA 1
ATOM 13402 C C . VAL B 1 645 ? -6.508 -31.078 -8.914 1 86.56 645 VAL B C 1
ATOM 13404 O O . VAL B 1 645 ? -7.707 -31.109 -8.633 1 86.56 645 VAL B O 1
ATOM 13407 N N . SER B 1 646 ? -5.816 -29.969 -9.023 1 86.81 646 SER B N 1
ATOM 13408 C CA . SER B 1 646 ? -6.469 -28.688 -8.82 1 86.81 646 SER B CA 1
ATOM 13409 C C . SER B 1 646 ? -7.559 -28.438 -9.859 1 86.81 646 SER B C 1
ATOM 13411 O O . SER B 1 646 ? -8.609 -27.875 -9.547 1 86.81 646 SER B O 1
ATOM 13413 N N . ARG B 1 647 ? -7.285 -28.781 -11.055 1 74.06 647 ARG B N 1
ATOM 13414 C CA . ARG B 1 647 ? -8.281 -28.641 -12.109 1 74.06 647 ARG B CA 1
ATOM 13415 C C . ARG B 1 647 ? -9.531 -29.469 -11.797 1 74.06 647 ARG B C 1
ATOM 13417 O O . ARG B 1 647 ? -10.656 -28.969 -11.914 1 74.06 647 ARG B O 1
ATOM 13424 N N . LEU B 1 648 ? -9.328 -30.703 -11.406 1 75.44 648 LEU B N 1
ATOM 13425 C CA . LEU B 1 648 ? -10.453 -31.578 -11.094 1 75.44 648 LEU B CA 1
ATOM 13426 C C . LEU B 1 648 ? -11.18 -31.094 -9.844 1 75.44 648 LEU B C 1
ATOM 13428 O O . LEU B 1 648 ? -12.406 -31.219 -9.758 1 75.44 648 LEU B O 1
ATOM 13432 N N . ALA B 1 649 ? -10.43 -30.562 -8.914 1 86.94 649 ALA B N 1
ATOM 13433 C CA . ALA B 1 649 ? -11.039 -30.016 -7.711 1 86.94 649 ALA B CA 1
ATOM 13434 C C . ALA B 1 649 ? -11.961 -28.844 -8.055 1 86.94 649 ALA B C 1
ATOM 13436 O O . ALA B 1 649 ? -13.031 -28.688 -7.465 1 86.94 649 ALA B O 1
ATOM 13437 N N . SER B 1 650 ? -11.531 -28 -8.938 1 80.75 650 SER B N 1
ATOM 13438 C CA . SER B 1 650 ? -12.305 -26.828 -9.328 1 80.75 650 SER B CA 1
ATOM 13439 C C . SER B 1 650 ? -13.578 -27.219 -10.07 1 80.75 650 SER B C 1
ATOM 13441 O O . SER B 1 650 ? -14.555 -26.469 -10.094 1 80.75 650 SER B O 1
ATOM 13443 N N . LEU B 1 651 ? -13.602 -28.453 -10.578 1 69.88 651 LEU B N 1
ATOM 13444 C CA . LEU B 1 651 ? -14.742 -28.953 -11.336 1 69.88 651 LEU B CA 1
ATOM 13445 C C . LEU B 1 651 ? -15.672 -29.781 -10.445 1 69.88 651 LEU B 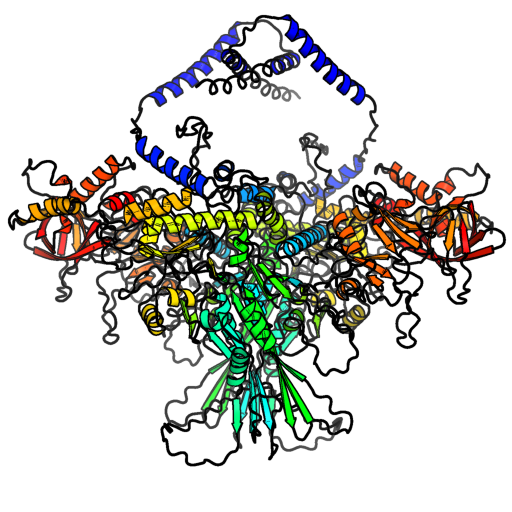C 1
ATOM 13447 O O . LEU B 1 651 ? -16.781 -30.125 -10.852 1 69.88 651 LEU B O 1
ATOM 13451 N N . ASN B 1 652 ? -15.164 -30 -9.258 1 75.12 652 ASN B N 1
ATOM 13452 C CA . ASN B 1 652 ? -15.953 -30.781 -8.312 1 75.12 652 ASN B CA 1
ATOM 13453 C C . ASN B 1 652 ? -17.219 -30.031 -7.898 1 75.12 652 ASN B C 1
ATOM 13455 O O . ASN B 1 652 ? -17.344 -28.828 -8.141 1 75.12 652 ASN B O 1
ATOM 13459 N N . THR B 1 653 ? -18.25 -30.812 -7.48 1 70.56 653 THR B N 1
ATOM 13460 C CA . THR B 1 653 ? -19.422 -30.234 -6.859 1 70.56 653 THR B CA 1
ATOM 13461 C C . THR B 1 653 ? -19.516 -30.609 -5.383 1 70.56 653 THR B C 1
ATOM 13463 O O . THR B 1 653 ? -19.734 -31.781 -5.055 1 70.56 653 THR B O 1
ATOM 13466 N N . PRO B 1 654 ? -19.297 -29.609 -4.574 1 86.38 654 PRO B N 1
ATOM 13467 C CA . PRO B 1 654 ? -18.953 -28.203 -4.777 1 86.38 654 PRO B CA 1
ATOM 13468 C C . PRO B 1 654 ? -17.5 -28.016 -5.23 1 86.38 654 PRO B C 1
ATOM 13470 O O . PRO B 1 654 ? -16.641 -28.812 -4.895 1 86.38 654 PRO B O 1
ATOM 13473 N N . PRO B 1 655 ? -17.297 -26.844 -6.016 1 85.44 655 PRO B N 1
ATOM 13474 C CA . PRO B 1 655 ? -15.914 -26.547 -6.41 1 85.44 655 PRO B CA 1
ATOM 13475 C C . PRO B 1 655 ? -15.008 -26.25 -5.219 1 85.44 655 PRO B C 1
ATOM 13477 O O . PRO B 1 655 ? -15.438 -25.609 -4.254 1 85.44 655 PRO B O 1
ATOM 13480 N N . ILE B 1 656 ? -13.75 -26.734 -5.312 1 93.5 656 ILE B N 1
ATOM 13481 C CA . ILE B 1 656 ? -12.828 -26.625 -4.188 1 93.5 656 ILE B CA 1
ATOM 13482 C C . ILE B 1 656 ? -11.625 -25.781 -4.586 1 93.5 656 ILE B C 1
ATOM 13484 O O . ILE B 1 656 ? -10.891 -26.125 -5.512 1 93.5 656 ILE B O 1
ATOM 13488 N N . GLN B 1 657 ? -11.453 -24.719 -3.895 1 93.94 657 GLN B N 1
ATOM 13489 C CA . GLN B 1 657 ? -10.281 -23.859 -4.094 1 93.94 657 GLN B CA 1
ATOM 13490 C C . GLN B 1 657 ? -9.102 -24.344 -3.266 1 93.94 657 GLN B C 1
ATOM 13492 O O . GLN B 1 657 ? -9.172 -24.391 -2.035 1 93.94 657 GLN B O 1
ATOM 13497 N N . LEU B 1 658 ? -8.062 -24.75 -3.943 1 93.81 658 LEU B N 1
ATOM 13498 C CA . LEU B 1 658 ? -6.793 -25.141 -3.352 1 93.81 658 LEU B CA 1
ATOM 13499 C C . LEU B 1 658 ? -5.664 -24.234 -3.816 1 93.81 658 LEU B C 1
ATOM 13501 O O . LEU B 1 658 ? -5.855 -23.406 -4.715 1 93.81 658 LEU B O 1
ATOM 13505 N N . ARG B 1 659 ? -4.586 -24.281 -3.152 1 94.94 659 ARG B N 1
ATOM 13506 C CA . ARG B 1 659 ? -3.371 -23.672 -3.674 1 94.94 659 ARG B CA 1
ATOM 13507 C C . ARG B 1 659 ? -2.371 -24.719 -4.137 1 94.94 659 ARG B C 1
ATOM 13509 O O . ARG B 1 659 ? -2.219 -25.766 -3.492 1 94.94 659 ARG B O 1
ATOM 13516 N N . THR B 1 660 ? -1.7 -24.469 -5.266 1 93.25 660 THR B N 1
ATOM 13517 C CA . THR B 1 660 ? -0.769 -25.453 -5.824 1 93.25 660 THR B CA 1
ATOM 13518 C C . THR B 1 660 ? 0.562 -24.781 -6.172 1 93.25 660 THR B C 1
ATOM 13520 O O . THR B 1 660 ? 0.64 -23.562 -6.289 1 93.25 660 THR B O 1
ATOM 13523 N N . GLY B 1 661 ? 1.633 -25.516 -6.273 1 92.88 661 GLY B N 1
ATOM 13524 C CA . GLY B 1 661 ? 2.973 -25.047 -6.574 1 92.88 661 GLY B CA 1
ATOM 13525 C C . GLY B 1 661 ? 3.908 -25.094 -5.379 1 92.88 661 GLY B C 1
ATOM 13526 O O . GLY B 1 661 ? 3.828 -26.031 -4.566 1 92.88 661 GLY B O 1
ATOM 13527 N N . CYS B 1 662 ? 4.828 -24.141 -5.387 1 94.5 662 CYS B N 1
ATOM 13528 C CA . CYS B 1 662 ? 5.793 -24.109 -4.293 1 94.5 662 CYS B CA 1
ATOM 13529 C C . CYS B 1 662 ? 5.438 -23.016 -3.287 1 94.5 662 CYS B C 1
ATOM 13531 O O . CYS B 1 662 ? 6.227 -22.719 -2.387 1 94.5 662 CYS B O 1
ATOM 13533 N N . PHE B 1 663 ? 4.332 -22.406 -3.439 1 94.88 663 PHE B N 1
ATOM 13534 C CA . PHE B 1 663 ? 3.711 -21.484 -2.506 1 94.88 663 PHE B CA 1
ATOM 13535 C C . PHE B 1 663 ? 4.699 -20.391 -2.086 1 94.88 663 PHE B C 1
ATOM 13537 O O . PHE B 1 663 ? 4.754 -20.016 -0.914 1 94.88 663 PHE B O 1
ATOM 13544 N N . CYS B 1 664 ? 5.602 -19.953 -2.963 1 93.5 664 CYS B N 1
ATOM 13545 C CA . CYS B 1 664 ? 6.617 -18.922 -2.768 1 93.5 664 CYS B CA 1
ATOM 13546 C C . CYS B 1 664 ? 7.633 -19.359 -1.714 1 93.5 664 CYS B C 1
ATOM 13548 O O . CYS B 1 664 ? 8.234 -18.516 -1.047 1 93.5 664 CYS B O 1
ATOM 13550 N N . ASN B 1 665 ? 7.742 -20.594 -1.422 1 96.31 665 ASN B N 1
ATOM 13551 C CA . ASN B 1 665 ? 8.773 -21.188 -0.583 1 96.31 665 ASN B CA 1
ATOM 13552 C C . ASN B 1 665 ? 9.594 -22.234 -1.351 1 96.31 665 ASN B C 1
ATOM 13554 O O . ASN B 1 665 ? 9.523 -23.422 -1.055 1 96.31 665 ASN B O 1
ATOM 13558 N N . PRO B 1 666 ? 10.453 -21.797 -2.238 1 94.88 666 PRO B N 1
ATOM 13559 C CA . PRO B 1 666 ? 11.141 -22.734 -3.125 1 94.88 666 PRO B CA 1
ATOM 13560 C C . PRO B 1 666 ? 12.055 -23.703 -2.369 1 94.88 666 PRO B C 1
ATOM 13562 O O . PRO B 1 666 ? 12.172 -24.859 -2.746 1 94.88 666 PRO B O 1
ATOM 13565 N N . GLY B 1 667 ? 12.719 -23.234 -1.323 1 95.5 667 GLY B N 1
ATOM 13566 C CA . GLY B 1 667 ? 13.586 -24.125 -0.555 1 95.5 667 GLY B CA 1
ATOM 13567 C C . GLY B 1 667 ? 12.836 -25.234 0.15 1 95.5 667 GLY B C 1
ATOM 13568 O O . GLY B 1 667 ? 13.266 -26.391 0.137 1 95.5 667 GLY B O 1
ATOM 13569 N N . ALA B 1 668 ? 11.75 -24.906 0.802 1 96.31 668 ALA B N 1
ATOM 13570 C CA . ALA B 1 668 ? 10.914 -25.906 1.453 1 96.31 668 ALA B CA 1
ATOM 13571 C C . ALA B 1 668 ? 10.352 -26.906 0.436 1 96.31 668 ALA B C 1
ATOM 13573 O O . ALA B 1 668 ? 10.227 -28.094 0.723 1 96.31 668 ALA B O 1
ATOM 13574 N N . CYS B 1 669 ? 9.969 -26.375 -0.714 1 96.12 669 CYS B N 1
ATOM 13575 C CA . CYS B 1 669 ? 9.453 -27.203 -1.794 1 96.12 669 CYS B CA 1
ATOM 13576 C C . CYS B 1 669 ? 10.5 -28.219 -2.252 1 96.12 669 CYS B C 1
ATOM 13578 O O . CYS B 1 669 ? 10.203 -29.406 -2.395 1 96.12 669 CYS B O 1
ATOM 13580 N N . GLN B 1 670 ? 11.75 -27.75 -2.389 1 95.06 670 GLN B N 1
ATOM 13581 C CA . GLN B 1 670 ? 12.859 -28.609 -2.779 1 95.06 670 GLN B CA 1
ATOM 13582 C C . GLN B 1 670 ? 13.078 -29.719 -1.752 1 95.06 670 GLN B C 1
ATOM 13584 O O . GLN B 1 670 ? 13.273 -30.891 -2.115 1 95.06 670 GLN B O 1
ATOM 13589 N N . GLU B 1 671 ? 13.016 -29.328 -0.559 1 94.25 671 GLU B N 1
ATOM 13590 C CA . GLU B 1 671 ? 13.242 -30.297 0.51 1 94.25 671 GLU B CA 1
ATOM 13591 C C . GLU B 1 671 ? 12.117 -31.328 0.578 1 94.25 671 GLU B C 1
ATOM 13593 O O . GLU B 1 671 ? 12.367 -32.531 0.713 1 94.25 671 GLU B O 1
ATOM 13598 N N . ALA B 1 672 ? 10.906 -30.891 0.499 1 94.94 672 ALA B N 1
ATOM 13599 C CA . ALA B 1 672 ? 9.75 -31.766 0.577 1 94.94 672 ALA B CA 1
ATOM 13600 C C . ALA B 1 672 ? 9.734 -32.781 -0.578 1 94.94 672 ALA B C 1
ATOM 13602 O O . ALA B 1 672 ? 9.406 -33.938 -0.389 1 94.94 672 ALA B O 1
ATOM 13603 N N . LEU B 1 673 ? 10.141 -32.312 -1.792 1 95.62 673 LEU B N 1
ATOM 13604 C CA . LEU B 1 673 ? 10.039 -33.125 -3 1 95.62 673 LEU B CA 1
ATOM 13605 C C . LEU B 1 673 ? 11.367 -33.812 -3.314 1 95.62 673 LEU B C 1
ATOM 13607 O O . LEU B 1 673 ? 11.477 -34.531 -4.309 1 95.62 673 LEU B O 1
ATOM 13611 N N . SER B 1 674 ? 12.398 -33.531 -2.453 1 93.19 674 SER B N 1
ATOM 13612 C CA . SER B 1 674 ? 13.734 -34.062 -2.637 1 93.19 674 SER B CA 1
ATOM 13613 C C . SER B 1 674 ? 14.312 -33.688 -3.996 1 93.19 674 SER B C 1
ATOM 13615 O O . SER B 1 674 ? 14.789 -34.562 -4.738 1 93.19 674 SER B O 1
ATOM 13617 N N . LEU B 1 675 ? 14.219 -32.438 -4.289 1 94.19 675 LEU B N 1
ATOM 13618 C CA . LEU B 1 675 ? 14.758 -31.922 -5.539 1 94.19 675 LEU B CA 1
ATOM 13619 C C . LEU B 1 675 ? 16.125 -31.281 -5.324 1 94.19 675 LEU B C 1
ATOM 13621 O O . LEU B 1 675 ? 16.297 -30.422 -4.453 1 94.19 675 LEU B O 1
ATOM 13625 N N . ALA B 1 676 ? 17.078 -31.703 -6.113 1 92.31 676 ALA B N 1
ATOM 13626 C CA . ALA B 1 676 ? 18.375 -31.016 -6.156 1 92.31 676 ALA B CA 1
ATOM 13627 C C . ALA B 1 676 ? 18.297 -29.734 -6.961 1 92.31 676 ALA B C 1
ATOM 13629 O O . ALA B 1 676 ? 17.312 -29.5 -7.668 1 92.31 676 ALA B O 1
ATOM 13630 N N . GLU B 1 677 ? 19.25 -28.859 -6.777 1 91.88 677 GLU B N 1
ATOM 13631 C CA . GLU B 1 677 ? 19.266 -27.625 -7.539 1 91.88 677 GLU B CA 1
ATOM 13632 C C . GLU B 1 677 ? 19.266 -27.891 -9.039 1 91.88 677 GLU B C 1
ATOM 13634 O O . GLU B 1 677 ? 18.656 -27.156 -9.812 1 91.88 677 GLU B O 1
ATOM 13639 N N . SER B 1 678 ? 19.969 -28.938 -9.453 1 91 678 SER B N 1
ATOM 13640 C CA . SER B 1 678 ? 20.016 -29.312 -10.859 1 91 678 SER B CA 1
ATOM 13641 C C . SER B 1 678 ? 18.641 -29.719 -11.375 1 91 678 SER B C 1
ATOM 13643 O O . SER B 1 678 ? 18.297 -29.453 -12.531 1 91 678 SER B O 1
ATOM 13645 N N . ASP B 1 679 ? 17.859 -30.344 -10.477 1 91.44 679 ASP B N 1
ATOM 13646 C CA . ASP B 1 679 ? 16.5 -30.703 -10.859 1 91.44 679 ASP B CA 1
ATOM 13647 C C . ASP B 1 679 ? 15.656 -29.453 -11.133 1 91.44 679 ASP B C 1
ATOM 13649 O O . ASP B 1 679 ? 14.906 -29.422 -12.109 1 91.44 679 ASP B O 1
ATOM 13653 N N . VAL B 1 680 ? 15.805 -28.484 -10.273 1 91.5 680 VAL B N 1
ATOM 13654 C CA . VAL B 1 680 ? 15.039 -27.25 -10.398 1 91.5 680 VAL B CA 1
ATOM 13655 C C . VAL B 1 680 ? 15.414 -26.531 -11.695 1 91.5 680 VAL B C 1
ATOM 13657 O O . VAL B 1 680 ? 14.547 -26.031 -12.406 1 91.5 680 VAL B O 1
ATOM 13660 N N . LEU B 1 681 ? 16.672 -26.484 -12.031 1 88.44 681 LEU B N 1
ATOM 13661 C CA . LEU B 1 681 ? 17.156 -25.828 -13.242 1 88.44 681 LEU B CA 1
ATOM 13662 C C . LEU B 1 681 ? 16.688 -26.578 -14.484 1 88.44 681 LEU B C 1
ATOM 13664 O O . LEU B 1 681 ? 16.328 -25.953 -15.492 1 88.44 681 LEU B O 1
ATOM 13668 N N . GLU B 1 682 ? 16.734 -27.859 -14.367 1 86.12 682 GLU B N 1
ATOM 13669 C CA . GLU B 1 682 ? 16.234 -28.656 -15.477 1 86.12 682 GLU B CA 1
ATOM 13670 C C . GLU B 1 682 ? 14.742 -28.422 -15.711 1 86.12 682 GLU B C 1
ATOM 13672 O O . GLU B 1 682 ? 14.297 -28.344 -16.859 1 86.12 682 GLU B O 1
ATOM 13677 N N . GLN B 1 683 ? 14.062 -28.359 -14.633 1 86.06 683 GLN B N 1
ATOM 13678 C CA . GLN B 1 683 ? 12.633 -28.078 -14.734 1 86.06 683 GLN B CA 1
ATOM 13679 C C . GLN B 1 683 ? 12.383 -26.703 -15.359 1 86.06 683 GLN B C 1
ATOM 13681 O O . GLN B 1 683 ? 11.477 -26.562 -16.188 1 86.06 683 GLN B O 1
ATOM 13686 N N . TYR B 1 684 ? 13.18 -25.797 -14.984 1 84.5 684 TYR B N 1
ATOM 13687 C CA . TYR B 1 684 ? 13.047 -24.469 -15.562 1 84.5 684 TYR B CA 1
ATOM 13688 C C . TYR B 1 684 ? 13.359 -24.5 -17.062 1 84.5 684 TYR B C 1
ATOM 13690 O O . TYR B 1 684 ? 12.648 -23.875 -17.859 1 84.5 684 TYR B O 1
ATOM 13698 N N . GLN B 1 685 ? 14.359 -25.141 -17.406 1 76.81 685 GLN B N 1
ATOM 13699 C CA . GLN B 1 685 ? 14.766 -25.234 -18.797 1 76.81 685 GLN B CA 1
ATOM 13700 C C . GLN B 1 685 ? 13.688 -25.922 -19.641 1 76.81 685 GLN B C 1
ATOM 13702 O O . GLN B 1 685 ? 13.555 -25.656 -20.828 1 76.81 685 GLN B O 1
ATOM 13707 N N . SER B 1 686 ? 12.977 -26.719 -18.891 1 71.75 686 SER B N 1
ATOM 13708 C CA . SER B 1 686 ? 11.898 -27.438 -19.562 1 71.75 686 SER B CA 1
ATOM 13709 C C . SER B 1 686 ? 10.648 -26.578 -19.656 1 71.75 686 SER B C 1
ATOM 13711 O O . SER B 1 686 ? 9.625 -27.016 -20.188 1 71.75 686 SER B O 1
ATOM 13713 N N . GLY B 1 687 ? 10.75 -25.375 -19.031 1 69.56 687 GLY B N 1
ATOM 13714 C CA . GLY B 1 687 ? 9.648 -24.422 -19.188 1 69.56 687 GLY B CA 1
ATOM 13715 C C . GLY B 1 687 ? 8.875 -24.188 -17.906 1 69.56 687 GLY B C 1
ATOM 13716 O O . GLY B 1 687 ? 7.949 -23.375 -17.875 1 69.56 687 GLY B O 1
ATOM 13717 N N . HIS B 1 688 ? 9.219 -24.859 -16.859 1 78.19 688 HIS B N 1
ATOM 13718 C CA . HIS B 1 688 ? 8.547 -24.688 -15.578 1 78.19 688 HIS B CA 1
ATOM 13719 C C . HIS B 1 688 ? 8.906 -23.344 -14.938 1 78.19 688 HIS B C 1
ATOM 13721 O O . HIS B 1 688 ? 10.086 -23 -14.852 1 78.19 688 HIS B O 1
ATOM 13727 N N . VAL B 1 689 ? 7.871 -22.594 -14.672 1 70.62 689 VAL B N 1
ATOM 13728 C CA . VAL B 1 689 ? 8.086 -21.344 -13.938 1 70.62 689 VAL B CA 1
ATOM 13729 C C . VAL B 1 689 ? 7.113 -21.266 -12.766 1 70.62 689 VAL B C 1
ATOM 13731 O O . VAL B 1 689 ? 6.102 -21.969 -12.734 1 70.62 689 VAL B O 1
ATOM 13734 N N . CYS B 1 690 ? 7.43 -20.438 -11.867 1 68.88 690 CYS B N 1
ATOM 13735 C CA . CYS B 1 690 ? 6.551 -20.234 -10.719 1 68.88 690 CYS B CA 1
ATOM 13736 C C . CYS B 1 690 ? 5.148 -19.844 -11.164 1 68.88 690 CYS B C 1
ATOM 13738 O O . CYS B 1 690 ? 4.984 -18.953 -12 1 68.88 690 CYS B O 1
ATOM 13740 N N . GLY B 1 691 ? 4.152 -20.609 -10.656 1 66.75 691 GLY B N 1
ATOM 13741 C CA . GLY B 1 691 ? 2.766 -20.266 -10.922 1 66.75 691 GLY B CA 1
ATOM 13742 C C . GLY B 1 691 ? 2.207 -20.938 -12.156 1 66.75 691 GLY B C 1
ATOM 13743 O O . GLY B 1 691 ? 1.021 -20.812 -12.461 1 66.75 691 GLY B O 1
ATOM 13744 N N . ASP B 1 692 ? 3.014 -21.781 -12.812 1 63.94 692 ASP B N 1
ATOM 13745 C CA . ASP B 1 692 ? 2.508 -22.438 -14.016 1 63.94 692 ASP B CA 1
ATOM 13746 C C . ASP B 1 692 ? 1.703 -23.688 -13.664 1 63.94 692 ASP B C 1
ATOM 13748 O O . ASP B 1 692 ? 1.303 -23.859 -12.508 1 63.94 692 ASP B O 1
ATOM 13752 N N . ARG B 1 693 ? 1.346 -24.453 -14.68 1 66.88 693 ARG B N 1
ATOM 13753 C CA . ARG B 1 693 ? 0.47 -25.609 -14.477 1 66.88 693 ARG B CA 1
ATOM 13754 C C . ARG B 1 693 ? 1.147 -26.891 -14.922 1 66.88 693 ARG B C 1
ATOM 13756 O O . ARG B 1 693 ? 0.527 -27.734 -15.586 1 66.88 693 ARG B O 1
ATOM 13763 N N . ARG B 1 694 ? 2.455 -26.906 -14.586 1 72.38 694 ARG B N 1
ATOM 13764 C CA . ARG B 1 694 ? 3.225 -28.125 -14.859 1 72.38 694 ARG B CA 1
ATOM 13765 C C . ARG B 1 694 ? 3.605 -28.828 -13.57 1 72.38 694 ARG B C 1
ATOM 13767 O O . ARG B 1 694 ? 4.703 -28.641 -13.047 1 72.38 694 ARG B O 1
ATOM 13774 N N . GLY B 1 695 ? 2.752 -29.703 -13.172 1 82.19 695 GLY B N 1
ATOM 13775 C CA . GLY B 1 695 ? 2.869 -30.281 -11.852 1 82.19 695 GLY B CA 1
ATOM 13776 C C . GLY B 1 695 ? 3.869 -31.422 -11.789 1 82.19 695 GLY B C 1
ATOM 13777 O O . GLY B 1 695 ? 4.309 -31.812 -10.703 1 82.19 695 GLY B O 1
ATOM 13778 N N . VAL B 1 696 ? 4.199 -32.031 -12.961 1 82.44 696 VAL B N 1
ATOM 13779 C CA . VAL B 1 696 ? 5.176 -33.125 -13.023 1 82.44 696 VAL B CA 1
ATOM 13780 C C . VAL B 1 696 ? 6.051 -32.938 -14.266 1 82.44 696 VAL B C 1
ATOM 13782 O O . VAL B 1 696 ? 5.547 -32.656 -15.359 1 82.44 696 VAL B O 1
ATOM 13785 N N . ILE B 1 697 ? 7.312 -33 -14.062 1 80 697 ILE B N 1
ATOM 13786 C CA . ILE B 1 697 ? 8.266 -32.969 -15.172 1 80 697 ILE B CA 1
ATOM 13787 C C . ILE B 1 697 ? 9.273 -34.094 -15.016 1 80 697 ILE B C 1
ATOM 13789 O O . ILE B 1 697 ? 9.914 -34.219 -13.977 1 80 697 ILE B O 1
ATOM 13793 N N . ASN B 1 698 ? 9.445 -34.906 -15.992 1 79.19 698 ASN B N 1
ATOM 13794 C CA . ASN B 1 698 ? 10.352 -36.062 -16 1 79.19 698 ASN B CA 1
ATOM 13795 C C . ASN B 1 698 ? 10.102 -36.969 -14.812 1 79.19 698 ASN B C 1
ATOM 13797 O O . ASN B 1 698 ? 11.039 -37.375 -14.133 1 79.19 698 ASN B O 1
ATOM 13801 N N . GLY B 1 699 ? 8.797 -37.125 -14.484 1 80.94 699 GLY B N 1
ATOM 13802 C CA . GLY B 1 699 ? 8.398 -38.062 -13.445 1 80.94 699 GLY B CA 1
ATOM 13803 C C . GLY B 1 699 ? 8.539 -37.5 -12.047 1 80.94 699 GLY B C 1
ATOM 13804 O O . GLY B 1 699 ? 8.18 -38.125 -11.062 1 80.94 699 GLY B O 1
ATOM 13805 N N . LYS B 1 700 ? 9.055 -36.312 -11.922 1 90.19 700 LYS B N 1
ATOM 13806 C CA . LYS B 1 700 ? 9.227 -35.688 -10.617 1 90.19 700 LYS B CA 1
ATOM 13807 C C . LYS B 1 700 ? 8.234 -34.562 -10.422 1 90.19 700 LYS B C 1
ATOM 13809 O O . LYS B 1 700 ? 7.98 -33.781 -11.344 1 90.19 700 LYS B O 1
ATOM 13814 N N . PRO B 1 701 ? 7.625 -34.562 -9.266 1 93.5 701 PRO B N 1
ATOM 13815 C CA . PRO B 1 701 ? 6.738 -33.438 -9.008 1 93.5 701 PRO B CA 1
ATOM 13816 C C . PRO B 1 701 ? 7.484 -32.094 -8.953 1 93.5 701 PRO B C 1
ATOM 13818 O O . PRO B 1 701 ? 8.609 -32.031 -8.461 1 93.5 701 PRO B O 1
ATOM 13821 N N . THR B 1 702 ? 6.879 -31 -9.461 1 92.81 702 THR B N 1
ATOM 13822 C CA . THR B 1 702 ? 7.484 -29.672 -9.469 1 92.81 702 THR B CA 1
ATOM 13823 C C . THR B 1 702 ? 6.941 -28.828 -8.32 1 92.81 702 THR B C 1
ATOM 13825 O O . THR B 1 702 ? 7.438 -27.734 -8.07 1 92.81 702 THR B O 1
ATOM 13828 N N . GLY B 1 703 ? 5.949 -29.281 -7.652 1 95.19 703 GLY B N 1
ATOM 13829 C CA . GLY B 1 703 ? 5.301 -28.609 -6.531 1 95.19 703 GLY B CA 1
ATOM 13830 C C . GLY B 1 703 ? 4.336 -29.516 -5.789 1 95.19 703 GLY B C 1
ATOM 13831 O O . GLY B 1 703 ? 4.391 -30.75 -5.926 1 95.19 703 GLY B O 1
ATOM 13832 N N . ALA B 1 704 ? 3.506 -28.891 -4.945 1 96.88 704 ALA B N 1
ATOM 13833 C CA . ALA B 1 704 ? 2.572 -29.641 -4.105 1 96.88 704 ALA B CA 1
ATOM 13834 C C . ALA B 1 704 ? 1.202 -28.969 -4.078 1 96.88 704 ALA B C 1
ATOM 13836 O O . ALA B 1 704 ? 0.988 -27.953 -4.746 1 96.88 704 ALA B O 1
ATOM 13837 N N . ILE B 1 705 ? 0.291 -29.672 -3.477 1 96.38 705 ILE B N 1
ATOM 13838 C CA . ILE B 1 705 ? -1.036 -29.141 -3.17 1 96.38 705 ILE B CA 1
ATOM 13839 C C . ILE B 1 705 ? -1.093 -28.703 -1.711 1 96.38 705 ILE B C 1
ATOM 13841 O O . ILE B 1 705 ? -0.556 -29.375 -0.829 1 96.38 705 ILE B O 1
ATOM 13845 N N . ARG B 1 706 ? -1.666 -27.547 -1.476 1 97.06 706 ARG B N 1
ATOM 13846 C CA . ARG B 1 706 ? -1.782 -27.047 -0.109 1 97.06 706 ARG B CA 1
ATOM 13847 C C . ARG B 1 706 ? -3.234 -26.734 0.241 1 97.06 706 ARG B C 1
ATOM 13849 O O . ARG B 1 706 ? -3.908 -26 -0.473 1 97.06 706 ARG B O 1
ATOM 13856 N N . ALA B 1 707 ? -3.742 -27.375 1.232 1 98.06 707 ALA B N 1
ATOM 13857 C CA . ALA B 1 707 ? -5.008 -27.016 1.873 1 98.06 707 ALA B CA 1
ATOM 13858 C C . ALA B 1 707 ? -4.77 -26.328 3.215 1 98.06 707 ALA B C 1
ATOM 13860 O O . ALA B 1 707 ? -4.055 -26.859 4.07 1 98.06 707 ALA B O 1
ATOM 13861 N N . SER B 1 708 ? -5.316 -25.172 3.338 1 98.31 708 SER B N 1
ATOM 13862 C CA . SER B 1 708 ? -5.105 -24.438 4.578 1 98.31 708 SER B CA 1
ATOM 13863 C C . SER B 1 708 ? -6.426 -23.953 5.16 1 98.31 708 SER B C 1
ATOM 13865 O O . SER B 1 708 ? -7.332 -23.562 4.422 1 98.31 708 SER B O 1
ATOM 13867 N N . PHE B 1 709 ? -6.516 -24 6.484 1 98.69 709 PHE B N 1
ATOM 13868 C CA . PHE B 1 709 ? -7.73 -23.641 7.215 1 98.69 709 PHE B CA 1
ATOM 13869 C C . PHE B 1 709 ? -7.531 -22.344 7.984 1 98.69 709 PHE B C 1
ATOM 13871 O O . PHE B 1 709 ? -6.402 -21.969 8.32 1 98.69 709 PHE B O 1
ATOM 13878 N N . GLY B 1 710 ? -8.562 -21.594 8.164 1 98.31 710 GLY B N 1
ATOM 13879 C CA . GLY B 1 710 ? -8.531 -20.344 8.898 1 98.31 710 GLY B CA 1
ATOM 13880 C C . GLY B 1 710 ? -9.719 -20.156 9.828 1 98.31 710 GLY B C 1
ATOM 13881 O O . GLY B 1 710 ? -10.359 -21.141 10.211 1 98.31 710 GLY B O 1
ATOM 13882 N N . LYS B 1 711 ? -9.961 -18.969 10.258 1 98 711 LYS B N 1
ATOM 13883 C CA . LYS B 1 711 ? -10.938 -18.641 11.297 1 98 711 LYS B CA 1
ATOM 13884 C C . LYS B 1 711 ? -12.352 -19 10.852 1 98 711 LYS B C 1
ATOM 13886 O O . LYS B 1 711 ? -13.211 -19.297 11.688 1 98 711 LYS B O 1
ATOM 13891 N N . ASP B 1 712 ? -12.578 -19.094 9.516 1 98 712 ASP B N 1
ATOM 13892 C CA . ASP B 1 712 ? -13.938 -19.25 9.016 1 98 712 ASP B CA 1
ATOM 13893 C C . ASP B 1 712 ? -14.141 -20.625 8.398 1 98 712 ASP B C 1
ATOM 13895 O O . ASP B 1 712 ? -15.172 -20.891 7.781 1 98 712 ASP B O 1
ATOM 13899 N N . SER B 1 713 ? -13.188 -21.516 8.508 1 98.44 713 SER B N 1
ATOM 13900 C CA . SER B 1 713 ? -13.258 -22.828 7.883 1 98.44 713 SER B CA 1
ATOM 13901 C C . SER B 1 713 ? -14.25 -23.734 8.617 1 98.44 713 SER B C 1
ATOM 13903 O O . SER B 1 713 ? -14.406 -23.641 9.828 1 98.44 713 SER B O 1
ATOM 13905 N N . LEU B 1 714 ? -14.875 -24.672 7.859 1 97.94 714 LEU B N 1
ATOM 13906 C CA . LEU B 1 714 ? -15.812 -25.641 8.406 1 97.94 714 LEU B CA 1
ATOM 13907 C C . LEU B 1 714 ? -15.281 -27.062 8.25 1 97.94 714 LEU B C 1
ATOM 13909 O O . LEU B 1 714 ? -14.43 -27.312 7.398 1 97.94 714 LEU B O 1
ATOM 13913 N N . TRP B 1 715 ? -15.805 -27.906 9.109 1 97.81 715 TRP B N 1
ATOM 13914 C CA . TRP B 1 715 ? -15.57 -29.344 8.914 1 97.81 715 TRP B CA 1
ATOM 13915 C C . TRP B 1 715 ? -16.031 -29.781 7.527 1 97.81 715 TRP B C 1
ATOM 13917 O O . TRP B 1 715 ? -15.406 -30.625 6.891 1 97.81 715 TRP B O 1
ATOM 13927 N N . GLU B 1 716 ? -17.141 -29.172 7.023 1 96.88 716 GLU B N 1
ATOM 13928 C CA . GLU B 1 716 ? -17.703 -29.5 5.719 1 96.88 716 GLU B CA 1
ATOM 13929 C C . GLU B 1 716 ? -16.719 -29.203 4.598 1 96.88 716 GLU B C 1
ATOM 13931 O O . GLU B 1 716 ? -16.703 -29.891 3.572 1 96.88 716 GLU B O 1
ATOM 13936 N N . ASP B 1 717 ? -15.898 -28.188 4.82 1 97.56 717 ASP B N 1
ATOM 13937 C CA . ASP B 1 717 ? -14.883 -27.859 3.824 1 97.56 717 ASP B CA 1
ATOM 13938 C C . ASP B 1 717 ? -13.891 -29 3.662 1 97.56 717 ASP B C 1
ATOM 13940 O O . ASP B 1 717 ? -13.578 -29.406 2.539 1 97.56 717 ASP B O 1
ATOM 13944 N N . LEU B 1 718 ? -13.344 -29.469 4.793 1 97.31 718 LEU B N 1
ATOM 13945 C CA . LEU B 1 718 ? -12.391 -30.578 4.746 1 97.31 718 LEU B CA 1
ATOM 13946 C C . LEU B 1 718 ? -13.055 -31.844 4.23 1 97.31 718 LEU B C 1
ATOM 13948 O O . LEU B 1 718 ? -12.438 -32.625 3.496 1 97.31 718 LEU B O 1
ATOM 13952 N N . ASN B 1 719 ? -14.312 -32.062 4.633 1 96.56 719 ASN B N 1
ATOM 13953 C CA . ASN B 1 719 ? -15.039 -33.25 4.164 1 96.56 719 ASN B CA 1
ATOM 13954 C C . ASN B 1 719 ? -15.18 -33.25 2.646 1 96.56 719 ASN B C 1
ATOM 13956 O O . ASN B 1 719 ? -15.094 -34.281 2.012 1 96.56 719 ASN B O 1
ATOM 13960 N N . ALA B 1 720 ? -15.469 -32.094 2.123 1 95.5 720 ALA B N 1
ATOM 13961 C CA . ALA B 1 720 ? -15.602 -31.969 0.672 1 95.5 720 ALA B CA 1
ATOM 13962 C C . ALA B 1 720 ? -14.305 -32.375 -0.027 1 95.5 720 ALA B C 1
ATOM 13964 O O . ALA B 1 720 ? -14.336 -33.062 -1.056 1 95.5 720 ALA B O 1
ATOM 13965 N N . LEU B 1 721 ? -13.195 -32 0.51 1 97.5 721 LEU B N 1
ATOM 13966 C CA . LEU B 1 721 ? -11.906 -32.312 -0.094 1 97.5 721 LEU B CA 1
ATOM 13967 C C . LEU B 1 721 ? -11.625 -33.812 -0.016 1 97.5 721 LEU B C 1
ATOM 13969 O O . LEU B 1 721 ? -11.219 -34.438 -1.009 1 97.5 721 LEU B O 1
ATOM 13973 N N . VAL B 1 722 ? -11.844 -34.438 1.141 1 96.81 722 VAL B N 1
ATOM 13974 C CA . VAL B 1 722 ? -11.562 -35.844 1.328 1 96.81 722 VAL B CA 1
ATOM 13975 C C . VAL B 1 722 ? -12.477 -36.688 0.435 1 96.81 722 VAL B C 1
ATOM 13977 O O . VAL B 1 722 ? -12.039 -37.656 -0.18 1 96.81 722 VAL B O 1
ATOM 13980 N N . THR B 1 723 ? -13.734 -36.25 0.4 1 92.06 723 THR B N 1
ATOM 13981 C CA . THR B 1 723 ? -14.703 -36.969 -0.429 1 92.06 723 THR B CA 1
ATOM 13982 C C . THR B 1 723 ? -14.32 -36.875 -1.903 1 92.06 723 THR B C 1
ATOM 13984 O O . THR B 1 723 ? -14.445 -37.844 -2.641 1 92.06 723 THR B O 1
ATOM 13987 N N . PHE B 1 724 ? -13.953 -35.781 -2.299 1 91.44 724 PHE B N 1
ATOM 13988 C CA . PHE B 1 724 ? -13.484 -35.562 -3.664 1 91.44 724 PHE B CA 1
ATOM 13989 C C . PHE B 1 724 ? -12.32 -36.5 -3.986 1 91.44 724 PHE B C 1
ATOM 13991 O O . PHE B 1 724 ? -12.32 -37.188 -5.016 1 91.44 724 PHE B O 1
ATOM 13998 N N . ILE B 1 725 ? -11.258 -36.469 -3.129 1 93.12 725 ILE B N 1
ATOM 13999 C CA . ILE B 1 725 ? -10.062 -37.281 -3.357 1 93.12 725 ILE B CA 1
ATOM 14000 C C . ILE B 1 725 ? -10.438 -38.781 -3.389 1 93.12 725 ILE B C 1
ATOM 14002 O O . ILE B 1 725 ? -9.969 -39.531 -4.246 1 93.12 725 ILE B O 1
ATOM 14006 N N . GLN B 1 726 ? -11.297 -39.188 -2.486 1 88.81 726 GLN B N 1
ATOM 14007 C CA . GLN B 1 726 ? -11.734 -40.562 -2.404 1 88.81 726 GLN B CA 1
ATOM 14008 C C . GLN B 1 726 ? -12.477 -41 -3.672 1 88.81 726 GLN B C 1
ATOM 14010 O O . GLN B 1 726 ? -12.242 -42.094 -4.199 1 88.81 726 GLN B O 1
ATOM 14015 N N . LYS B 1 727 ? -13.289 -40.094 -4.09 1 80.94 727 LYS B N 1
ATOM 14016 C CA . LYS B 1 727 ? -14.133 -40.375 -5.242 1 80.94 727 LYS B CA 1
ATOM 14017 C C . LYS B 1 727 ? -13.32 -40.406 -6.531 1 80.94 727 LYS B C 1
ATOM 14019 O O . LYS B 1 727 ? -13.555 -41.25 -7.406 1 80.94 727 LYS B O 1
ATOM 14024 N N . VAL B 1 728 ? -12.367 -39.562 -6.598 1 79.25 728 VAL B N 1
ATOM 14025 C CA . VAL B 1 728 ? -11.727 -39.312 -7.891 1 79.25 728 VAL B CA 1
ATOM 14026 C C . VAL B 1 728 ? -10.422 -40.125 -7.98 1 79.25 728 VAL B C 1
ATOM 14028 O O . VAL B 1 728 ? -10.062 -40.594 -9.055 1 79.25 728 VAL B O 1
ATOM 14031 N N . PHE B 1 729 ? -9.742 -40.375 -6.906 1 86.12 729 PHE B N 1
ATOM 14032 C CA . PHE B 1 729 ? -8.359 -40.781 -7.059 1 86.12 729 PHE B CA 1
ATOM 14033 C C . PHE B 1 729 ? -8.133 -42.156 -6.422 1 86.12 729 PHE B C 1
ATOM 14035 O O . PHE B 1 729 ? -7.094 -42.781 -6.645 1 86.12 729 PHE B O 1
ATOM 14042 N N . VAL B 1 730 ? -9.055 -42.656 -5.613 1 85.75 730 VAL B N 1
ATOM 14043 C CA . VAL B 1 730 ? -8.867 -43.969 -4.992 1 85.75 730 VAL B CA 1
ATOM 14044 C C . VAL B 1 730 ? -9.258 -45.094 -5.973 1 85.75 730 VAL B C 1
ATOM 14046 O O . VAL B 1 730 ? -10.367 -45.062 -6.508 1 85.75 730 VAL B O 1
ATOM 14049 N N . SER B 1 731 ? -8.352 -46 -6.234 1 76.44 731 SER B N 1
ATOM 14050 C CA . SER B 1 731 ? -8.609 -47.156 -7.078 1 76.44 731 SER B CA 1
ATOM 14051 C C . SER B 1 731 ? -9.195 -48.312 -6.266 1 76.44 731 SER B C 1
ATOM 14053 O O . SER B 1 731 ? -8.586 -48.75 -5.293 1 76.44 731 SER B O 1
ATOM 14055 N N . ARG B 1 732 ? -10.477 -48.812 -6.383 1 66.31 732 ARG B N 1
ATOM 14056 C CA . ARG B 1 732 ? -11.148 -49.875 -5.629 1 66.31 732 ARG B CA 1
ATOM 14057 C C . ARG B 1 732 ? -11.07 -51.219 -6.371 1 66.31 732 ARG B C 1
ATOM 14059 O O . ARG B 1 732 ? -11.508 -52.25 -5.855 1 66.31 732 ARG B O 1
ATOM 14066 N N . GLY B 1 733 ? -9.938 -51.719 -6.789 1 52.34 733 GLY B N 1
ATOM 14067 C CA . GLY B 1 733 ? -9.758 -53 -7.438 1 52.34 733 GLY B CA 1
ATOM 14068 C C . GLY B 1 733 ? -10.961 -53.438 -8.25 1 52.34 733 GLY B C 1
ATOM 14069 O O . GLY B 1 733 ? -11.016 -54.562 -8.742 1 52.34 733 GLY B O 1
ATOM 14070 N N . ASP B 1 734 ? -12.133 -53.031 -7.953 1 41.16 734 ASP B N 1
ATOM 14071 C CA . ASP B 1 734 ? -13.25 -53.719 -8.578 1 41.16 734 ASP B CA 1
ATOM 14072 C C . ASP B 1 734 ? -13.047 -53.844 -10.086 1 41.16 734 ASP B C 1
ATOM 14074 O O . ASP B 1 734 ? -12.312 -53.062 -10.688 1 41.16 734 ASP B O 1
ATOM 14078 N N . ALA B 1 735 ? -13.773 -54.969 -10.578 1 35.94 735 ALA B N 1
ATOM 14079 C CA . ALA B 1 735 ? -14.234 -55.625 -11.805 1 35.94 735 ALA B CA 1
ATOM 14080 C C . ALA B 1 735 ? -14.664 -54.594 -12.844 1 35.94 735 ALA B C 1
ATOM 14082 O O . ALA B 1 735 ? -15.055 -54.969 -13.961 1 35.94 735 ALA B O 1
ATOM 14083 N N . LEU B 1 736 ? -14.984 -53.531 -12.516 1 34.97 736 LEU B N 1
ATOM 14084 C CA . LEU B 1 736 ? -15.5 -52.625 -13.547 1 34.97 736 LEU B CA 1
ATOM 14085 C C . LEU B 1 736 ? -14.406 -52.25 -14.539 1 34.97 736 LEU B C 1
ATOM 14087 O O . LEU B 1 736 ? -14.695 -51.75 -15.625 1 34.97 736 LEU B O 1
ATOM 14091 N N . SER B 1 737 ? -13.211 -52.156 -14.133 1 35.12 737 SER B N 1
ATOM 14092 C CA . SER B 1 737 ? -12.172 -52.188 -15.164 1 35.12 737 SER B CA 1
ATOM 14093 C C . SER B 1 737 ? -12.281 -53.438 -16.016 1 35.12 737 SER B C 1
ATOM 14095 O O . SER B 1 737 ? -11.867 -53.438 -17.188 1 35.12 737 SER B O 1
ATOM 14097 N N . SER B 1 738 ? -12.781 -54.469 -15.391 1 33.22 738 SER B N 1
ATOM 14098 C CA . SER B 1 738 ? -13.125 -55.719 -16.094 1 33.22 738 SER B CA 1
ATOM 14099 C C . SER B 1 738 ? -14.359 -55.531 -16.969 1 33.22 738 SER B C 1
ATOM 14101 O O . SER B 1 738 ? -14.531 -56.219 -17.969 1 33.22 738 SER B O 1
ATOM 14103 N N . ARG B 1 739 ? -15.359 -54.781 -16.516 1 34.62 739 ARG B N 1
ATOM 14104 C CA . ARG B 1 739 ? -16.484 -54.531 -17.422 1 34.62 739 ARG B CA 1
ATOM 14105 C C . ARG B 1 739 ? -16.094 -53.625 -18.562 1 34.62 739 ARG B C 1
ATOM 14107 O O . ARG B 1 739 ? -16.531 -53.812 -19.703 1 34.62 739 ARG B O 1
ATOM 14114 N N . THR B 1 740 ? -15.352 -52.688 -18.234 1 34.34 740 THR B N 1
ATOM 14115 C CA . THR B 1 740 ? -14.867 -51.875 -19.359 1 34.34 740 THR B CA 1
ATOM 14116 C C . THR B 1 740 ? -13.844 -52.656 -20.172 1 34.34 740 THR B C 1
ATOM 14118 O O . THR B 1 740 ? -13.766 -52.5 -21.391 1 34.34 740 THR B O 1
ATOM 14121 N N . ARG B 1 741 ? -13.016 -53.5 -19.516 1 35.47 741 ARG B N 1
ATOM 14122 C CA . ARG B 1 741 ? -12.234 -54.5 -20.25 1 35.47 741 ARG B CA 1
ATOM 14123 C C . ARG B 1 741 ? -13.148 -55.562 -20.875 1 35.47 741 ARG B C 1
ATOM 14125 O O . ARG B 1 741 ? -12.844 -56.094 -21.938 1 35.47 741 ARG B O 1
ATOM 14132 N N . LEU B 1 742 ? -14.125 -56.062 -20.094 1 33.81 742 LEU B N 1
ATOM 14133 C CA . LEU B 1 742 ? -15.062 -56.969 -20.703 1 33.81 742 LEU B CA 1
ATOM 14134 C C . LEU B 1 742 ? -15.789 -56.344 -21.875 1 33.81 742 LEU B C 1
ATOM 14136 O O . LEU B 1 742 ? -16.078 -57 -22.875 1 33.81 742 LEU B O 1
ATOM 14140 N N . LEU B 1 743 ? -16.172 -55.125 -21.672 1 34.59 743 LEU B N 1
ATOM 14141 C CA . LEU B 1 743 ? -16.688 -54.469 -22.875 1 34.59 743 LEU B CA 1
ATOM 14142 C C . LEU B 1 743 ? -15.586 -54.25 -23.906 1 34.59 743 LEU B C 1
ATOM 14144 O O . LEU B 1 743 ? -15.82 -54.312 -25.109 1 34.59 743 LEU B O 1
ATOM 14148 N N . ALA B 1 744 ? -14.359 -53.938 -23.406 1 34.22 744 ALA B N 1
ATOM 14149 C CA . ALA B 1 744 ? -13.234 -53.844 -24.344 1 34.22 744 ALA B CA 1
ATOM 14150 C C . ALA B 1 744 ? -12.805 -55.219 -24.844 1 34.22 744 ALA B C 1
ATOM 14152 O O . ALA B 1 744 ? -12.438 -55.375 -26 1 34.22 744 ALA B O 1
ATOM 14153 N N . ASP B 1 745 ? -12.602 -56.219 -23.891 1 34.16 745 ASP B N 1
ATOM 14154 C CA . ASP B 1 745 ? -12.172 -57.531 -24.328 1 34.16 745 ASP B CA 1
ATOM 14155 C C . ASP B 1 745 ? -13.211 -58.156 -25.25 1 34.16 745 ASP B C 1
ATOM 14157 O O . ASP B 1 745 ? -12.883 -59.062 -26.031 1 34.16 745 ASP B O 1
ATOM 14161 N N . LYS B 1 746 ? -14.453 -58.031 -24.875 1 36.88 746 LYS B N 1
ATOM 14162 C CA . LYS B 1 746 ? -15.375 -58.656 -25.812 1 36.88 746 LYS B CA 1
ATOM 14163 C C . LYS B 1 746 ? -15.336 -57.969 -27.172 1 36.88 746 LYS B C 1
ATOM 14165 O O . LYS B 1 746 ? -15.945 -58.438 -28.141 1 36.88 746 LYS B O 1
ATOM 14170 N N . SER B 1 747 ? -14.977 -56.75 -27.047 1 33.84 747 SER B N 1
ATOM 14171 C CA . SER B 1 747 ? -14.859 -56.156 -28.391 1 33.84 747 SER B CA 1
ATOM 14172 C C . SER B 1 747 ? -13.617 -56.688 -29.109 1 33.84 747 SER B C 1
ATOM 14174 O O . SER B 1 747 ? -13.359 -56.312 -30.25 1 33.84 747 SER B O 1
ATOM 14176 N N . SER B 1 748 ? -12.648 -57.25 -28.312 1 32.44 748 SER B N 1
ATOM 14177 C CA . SER B 1 748 ? -11.508 -57.75 -29.062 1 32.44 748 SER B CA 1
ATOM 14178 C C . SER B 1 748 ? -11.938 -58.844 -30.031 1 32.44 748 SER B C 1
ATOM 14180 O O . SER B 1 748 ? -11.188 -59.219 -30.938 1 32.44 748 SER B O 1
ATOM 14182 N N . ASP B 1 749 ? -12.719 -59.781 -29.5 1 30.69 749 ASP B N 1
ATOM 14183 C CA . ASP B 1 749 ? -12.859 -60.938 -30.391 1 30.69 749 ASP B CA 1
ATOM 14184 C C . ASP B 1 749 ? -13.578 -60.531 -31.688 1 30.69 749 ASP B C 1
ATOM 14186 O O . ASP B 1 749 ? -14.039 -61.406 -32.438 1 30.69 749 ASP B O 1
ATOM 14190 N N . THR B 1 750 ? -14.43 -59.5 -31.578 1 31.03 750 THR B N 1
ATOM 14191 C CA . THR B 1 750 ? -15.023 -59.375 -32.906 1 31.03 750 THR B CA 1
ATOM 14192 C C . THR B 1 750 ? -13.961 -59.094 -33.938 1 31.03 750 THR B C 1
ATOM 14194 O O . THR B 1 750 ? -13.031 -58.312 -33.688 1 31.03 750 THR B O 1
ATOM 14197 N N . SER B 1 751 ? -13.797 -59.875 -34.969 1 31.92 751 SER B N 1
ATOM 14198 C CA . SER B 1 751 ? -13.07 -59.906 -36.25 1 31.92 751 SER B CA 1
ATOM 14199 C C . SER B 1 751 ? -12.758 -58.5 -36.719 1 31.92 751 SER B C 1
ATOM 14201 O O . SER B 1 751 ? -13.398 -57.531 -36.312 1 31.92 751 SER B O 1
ATOM 14203 N N . THR B 1 752 ? -11.625 -58.25 -37.5 1 36.62 752 THR B N 1
ATOM 14204 C CA . THR B 1 752 ? -11.023 -57.312 -38.406 1 36.62 752 THR B CA 1
ATOM 14205 C C . THR B 1 752 ? -12.094 -56.5 -39.125 1 36.62 752 THR B C 1
ATOM 14207 O O . THR B 1 752 ? -11.898 -56.062 -40.281 1 36.62 752 THR B O 1
ATOM 14210 N N . ASN B 1 753 ? -13.336 -56.562 -38.844 1 38.97 753 ASN B N 1
ATOM 14211 C CA . ASN B 1 753 ? -14.234 -55.875 -39.75 1 38.97 753 ASN B CA 1
ATOM 14212 C C . ASN B 1 753 ? -14.023 -54.375 -39.75 1 38.97 753 ASN B C 1
ATOM 14214 O O . ASN B 1 753 ? -13.906 -53.75 -38.688 1 38.97 753 ASN B O 1
ATOM 14218 N N . GLU B 1 754 ? -13.453 -53.75 -40.75 1 52.09 754 GLU B N 1
ATOM 14219 C CA . GLU B 1 754 ? -13.391 -52.344 -41.156 1 52.09 754 GLU B CA 1
ATOM 14220 C C . GLU B 1 754 ? -14.648 -51.594 -40.719 1 52.09 754 GLU B C 1
ATOM 14222 O O . GLU B 1 754 ? -15.758 -51.938 -41.156 1 52.09 754 GLU B O 1
ATOM 14227 N N . ASN B 1 755 ? -14.695 -50.969 -39.594 1 68.31 755 ASN B N 1
ATOM 14228 C CA . ASN B 1 755 ? -15.781 -50.094 -39.188 1 68.31 755 ASN B CA 1
ATOM 14229 C C . ASN B 1 755 ? -15.914 -48.906 -40.156 1 68.31 755 ASN B C 1
ATOM 14231 O O . ASN B 1 755 ? -14.938 -48.219 -40.406 1 68.31 755 ASN B O 1
ATOM 14235 N N . VAL B 1 756 ? -16.938 -48.969 -40.906 1 78.5 756 VAL B N 1
ATOM 14236 C CA . VAL B 1 756 ? -17.203 -47.906 -41.875 1 78.5 756 VAL B CA 1
ATOM 14237 C C . VAL B 1 756 ? -18.172 -46.875 -41.281 1 78.5 756 VAL B C 1
ATOM 14239 O O . VAL B 1 756 ? -19.234 -47.25 -40.781 1 78.5 756 VAL B O 1
ATOM 14242 N N . ALA B 1 757 ? -17.703 -45.75 -41.094 1 88.62 757 ALA B N 1
ATOM 14243 C CA . ALA B 1 757 ? -18.516 -44.594 -40.688 1 88.62 757 ALA B CA 1
ATOM 14244 C C . ALA B 1 757 ? -18.578 -43.531 -41.781 1 88.62 757 ALA B C 1
ATOM 14246 O O . ALA B 1 757 ? -17.953 -43.688 -42.844 1 88.62 757 ALA B O 1
ATOM 14247 N N . VAL B 1 758 ? -19.516 -42.656 -41.562 1 91.88 758 VAL B N 1
ATOM 14248 C CA . VAL B 1 758 ? -19.656 -41.531 -42.5 1 91.88 758 VAL B CA 1
ATOM 14249 C C . VAL B 1 758 ? -19.484 -40.219 -41.781 1 91.88 758 VAL B C 1
ATOM 14251 O O . VAL B 1 758 ? -19.875 -40.062 -40.625 1 91.88 758 VAL B O 1
ATOM 14254 N N . ILE B 1 759 ? -18.938 -39.312 -42.438 1 94.5 759 ILE B N 1
ATOM 14255 C CA . ILE B 1 759 ? -18.828 -37.969 -41.875 1 94.5 759 ILE B CA 1
ATOM 14256 C C . ILE B 1 759 ? -20.203 -37.344 -41.75 1 94.5 759 ILE B C 1
ATOM 14258 O O . ILE B 1 759 ? -20.875 -37.094 -42.75 1 94.5 759 ILE B O 1
ATOM 14262 N N . GLU B 1 760 ? -20.578 -37.125 -40.531 1 93.94 760 GLU B N 1
ATOM 14263 C CA . GLU B 1 760 ? -21.859 -36.5 -40.25 1 93.94 760 GLU B CA 1
ATOM 14264 C C . GLU B 1 760 ? -21.766 -34.969 -40.281 1 93.94 760 GLU B C 1
ATOM 14266 O O . GLU B 1 760 ? -22.641 -34.312 -40.844 1 93.94 760 GLU B O 1
ATOM 14271 N N . SER B 1 761 ? -20.797 -34.5 -39.656 1 95.06 761 SER B N 1
ATOM 14272 C CA . SER B 1 761 ? -20.609 -33.062 -39.625 1 95.06 761 SER B CA 1
ATOM 14273 C C . SER B 1 761 ? -19.141 -32.688 -39.688 1 95.06 761 SER B C 1
ATOM 14275 O O . SER B 1 761 ? -18.281 -33.438 -39.219 1 95.06 761 SER B O 1
ATOM 14277 N N . LEU B 1 762 ? -18.844 -31.516 -40.312 1 95.25 762 LEU B N 1
ATOM 14278 C CA . LEU B 1 762 ? -17.516 -30.922 -40.438 1 95.25 762 LEU B CA 1
ATOM 14279 C C . LEU B 1 762 ? -17.484 -29.516 -39.844 1 95.25 762 LEU B C 1
ATOM 14281 O O . LEU B 1 762 ? -18.359 -28.688 -40.156 1 95.25 762 LEU B O 1
ATOM 14285 N N . PHE B 1 763 ? -16.562 -29.344 -38.938 1 95.62 763 PHE B N 1
ATOM 14286 C CA . PHE B 1 763 ? -16.422 -28.031 -38.312 1 95.62 763 PHE B CA 1
ATOM 14287 C C . PHE B 1 763 ? -15.016 -27.469 -38.531 1 95.62 763 PHE B C 1
ATOM 14289 O O . PHE B 1 763 ? -14.031 -28.219 -38.406 1 95.62 763 PHE B O 1
ATOM 14296 N N . VAL B 1 764 ? -14.906 -26.234 -38.812 1 95.06 764 VAL B N 1
ATOM 14297 C CA . VAL B 1 764 ? -13.648 -25.5 -38.875 1 95.06 764 VAL B CA 1
ATOM 14298 C C . VAL B 1 764 ? -13.672 -24.344 -37.875 1 95.06 764 VAL B C 1
ATOM 14300 O O . VAL B 1 764 ? -14.695 -23.672 -37.719 1 95.06 764 VAL B O 1
ATOM 14303 N N . PHE B 1 765 ? -12.594 -24.203 -37.188 1 93.62 765 PHE B N 1
ATOM 14304 C CA . PHE B 1 765 ? -12.438 -23.109 -36.25 1 93.62 765 PHE B CA 1
ATOM 14305 C C . PHE B 1 765 ? -11.359 -22.141 -36.719 1 93.62 765 PHE B C 1
ATOM 14307 O O . PHE B 1 765 ? -10.219 -22.188 -36.25 1 93.62 765 PHE B O 1
ATOM 14314 N N . PRO B 1 766 ? -11.742 -21.188 -37.469 1 94 766 PRO B N 1
ATOM 14315 C CA . PRO B 1 766 ? -10.719 -20.281 -38 1 94 766 PRO B CA 1
ATOM 14316 C C . PRO B 1 766 ? -9.977 -19.531 -36.906 1 94 766 PRO B C 1
ATOM 14318 O O . PRO B 1 766 ? -8.758 -19.359 -37 1 94 766 PRO B O 1
ATOM 14321 N N . ILE B 1 767 ? -10.703 -19.062 -35.906 1 92.94 767 ILE B N 1
ATOM 14322 C CA . ILE B 1 767 ? -10.102 -18.391 -34.781 1 92.94 767 ILE B CA 1
ATOM 14323 C C . ILE B 1 767 ? -10.195 -19.266 -33.531 1 92.94 767 ILE B C 1
ATOM 14325 O O . ILE B 1 767 ? -11.297 -19.656 -33.125 1 92.94 767 ILE B O 1
ATOM 14329 N N . LYS B 1 768 ? -9.047 -19.531 -32.938 1 88.44 768 LYS B N 1
ATOM 14330 C CA . LYS B 1 768 ? -8.984 -20.375 -31.734 1 88.44 768 LYS B CA 1
ATOM 14331 C C . LYS B 1 768 ? -9.953 -19.875 -30.672 1 88.44 768 LYS B C 1
ATOM 14333 O O . LYS B 1 768 ? -10.062 -18.672 -30.422 1 88.44 768 LYS B O 1
ATOM 14338 N N . SER B 1 769 ? -10.711 -20.797 -30.078 1 88.81 769 SER B N 1
ATOM 14339 C CA . SER B 1 769 ? -11.562 -20.562 -28.922 1 88.81 769 SER B CA 1
ATOM 14340 C C . SER B 1 769 ? -12.836 -19.828 -29.297 1 88.81 769 SER B C 1
ATOM 14342 O O . SER B 1 769 ? -13.672 -19.547 -28.438 1 88.81 769 SER B O 1
ATOM 14344 N N . CYS B 1 770 ? -13.039 -19.406 -30.562 1 92.19 770 CYS B N 1
ATOM 14345 C CA . CYS B 1 770 ? -14.281 -18.781 -31.016 1 92.19 770 CYS B CA 1
ATOM 14346 C C . CYS B 1 770 ? -15.219 -19.812 -31.625 1 92.19 770 CYS B C 1
ATOM 14348 O O . CYS B 1 770 ? -14.938 -21.016 -31.594 1 92.19 770 CYS B O 1
ATOM 14350 N N . ALA B 1 771 ? -16.359 -19.344 -32.125 1 93.38 771 ALA B N 1
ATOM 14351 C CA . ALA B 1 771 ? -17.406 -20.234 -32.625 1 93.38 771 ALA B CA 1
ATOM 14352 C C . ALA B 1 771 ? -16.922 -21.016 -33.844 1 93.38 771 ALA B C 1
ATOM 14354 O O . ALA B 1 771 ? -16.047 -20.547 -34.594 1 93.38 771 ALA B O 1
ATOM 14355 N N . ALA B 1 772 ? -17.547 -22.188 -34.062 1 93.94 772 ALA B N 1
ATOM 14356 C CA . ALA B 1 772 ? -17.219 -23.078 -35.188 1 93.94 772 ALA B CA 1
ATOM 14357 C C . ALA B 1 772 ? -17.859 -22.594 -36.469 1 93.94 772 ALA B C 1
ATOM 14359 O O . ALA B 1 772 ? -18.922 -21.969 -36.469 1 93.94 772 ALA B O 1
ATOM 14360 N N . MET B 1 773 ? -17.172 -22.766 -37.531 1 94.38 773 MET B N 1
ATOM 14361 C CA . MET B 1 773 ? -17.75 -22.703 -38.875 1 94.38 773 MET B CA 1
ATOM 14362 C C . MET B 1 773 ? -18.156 -24.078 -39.375 1 94.38 773 MET B C 1
ATOM 14364 O O . MET B 1 773 ? -17.297 -24.906 -39.688 1 94.38 773 MET B O 1
ATOM 14368 N N . LYS B 1 774 ? -19.5 -24.344 -39.344 1 94.56 774 LYS B N 1
ATOM 14369 C CA . LYS B 1 774 ? -19.953 -25.609 -39.906 1 94.56 774 LYS B CA 1
ATOM 14370 C C . LYS B 1 774 ? -19.906 -25.594 -41.438 1 94.56 774 LYS B C 1
ATOM 14372 O O . LYS B 1 774 ? -20.406 -24.656 -42.062 1 94.56 774 LYS B O 1
ATOM 14377 N N . VAL B 1 775 ? -19.297 -26.609 -42.062 1 95 775 VAL B N 1
ATOM 14378 C CA . VAL B 1 775 ? -19.141 -26.641 -43.531 1 95 775 VAL B CA 1
ATOM 14379 C C . VAL B 1 775 ? -19.594 -27.984 -44.062 1 95 775 VAL B C 1
ATOM 14381 O O . VAL B 1 775 ? -19.562 -29 -43.344 1 95 775 VAL B O 1
ATOM 14384 N N . ASN B 1 776 ? -19.938 -28.016 -45.312 1 93.62 776 ASN B N 1
ATOM 14385 C CA . ASN B 1 776 ? -20.328 -29.25 -45.969 1 93.62 776 ASN B CA 1
ATOM 14386 C C . ASN B 1 776 ? -19.125 -29.906 -46.656 1 93.62 776 ASN B C 1
ATOM 14388 O O . ASN B 1 776 ? -19.078 -31.125 -46.812 1 93.62 776 ASN B O 1
ATOM 14392 N N . ARG B 1 777 ? -18.344 -29.094 -47.156 1 93.12 777 ARG B N 1
ATOM 14393 C CA . ARG B 1 777 ? -17.141 -29.5 -47.875 1 93.12 777 ARG B CA 1
ATOM 14394 C C . ARG B 1 777 ? -15.992 -28.547 -47.562 1 93.12 777 ARG B C 1
ATOM 14396 O O . ARG B 1 777 ? -16.172 -27.328 -47.531 1 93.12 777 ARG B O 1
ATOM 14403 N N . TRP B 1 778 ? -14.844 -29.109 -47.375 1 93.62 778 TRP B N 1
ATOM 14404 C CA . TRP B 1 778 ? -13.734 -28.234 -47 1 93.62 778 TRP B CA 1
ATOM 14405 C C . TRP B 1 778 ? -12.398 -28.891 -47.344 1 93.62 778 TRP B C 1
ATOM 14407 O O . TRP B 1 778 ? -12.258 -30.109 -47.25 1 93.62 778 TRP B O 1
ATOM 14417 N N . PRO B 1 779 ? -11.453 -28.094 -47.75 1 92.25 779 PRO B N 1
ATOM 14418 C CA . PRO B 1 779 ? -10.141 -28.656 -48.062 1 92.25 779 PRO B CA 1
ATOM 14419 C C . PRO B 1 779 ? -9.359 -29.062 -46.812 1 92.25 779 PRO B C 1
ATOM 14421 O O . PRO B 1 779 ? -9.422 -28.375 -45.781 1 92.25 779 PRO B O 1
ATOM 14424 N N . ILE B 1 780 ? -8.625 -30.203 -46.906 1 90.44 780 ILE B N 1
ATOM 14425 C CA . ILE B 1 780 ? -7.801 -30.719 -45.812 1 90.44 780 ILE B CA 1
ATOM 14426 C C . ILE B 1 780 ? -6.406 -31.047 -46.312 1 90.44 780 ILE B C 1
ATOM 14428 O O . ILE B 1 780 ? -6.258 -31.578 -47.438 1 90.44 780 ILE B O 1
ATOM 14432 N N . HIS B 1 781 ? -5.457 -30.672 -45.531 1 83.88 781 HIS B N 1
ATOM 14433 C CA . HIS B 1 781 ? -4.07 -30.969 -45.875 1 83.88 781 HIS B CA 1
ATOM 14434 C C . HIS B 1 781 ? -3.703 -32.406 -45.531 1 83.88 781 HIS B C 1
ATOM 14436 O O . HIS B 1 781 ? -4.395 -33.031 -44.719 1 83.88 781 HIS B O 1
ATOM 14442 N N . GLN B 1 782 ? -2.65 -32.844 -46.062 1 79 782 GLN B N 1
ATOM 14443 C CA . GLN B 1 782 ? -2.207 -34.219 -45.844 1 79 782 GLN B CA 1
ATOM 14444 C C . GLN B 1 782 ? -1.847 -34.438 -44.375 1 79 782 GLN B C 1
ATOM 14446 O O . GLN B 1 782 ? -1.902 -35.562 -43.875 1 79 782 GLN B O 1
ATOM 14451 N N . THR B 1 783 ? -1.519 -33.344 -43.719 1 79.69 783 THR B N 1
ATOM 14452 C CA . THR B 1 783 ? -1.181 -33.406 -42.312 1 79.69 783 THR B CA 1
ATOM 14453 C C . THR B 1 783 ? -2.432 -33.625 -41.469 1 79.69 783 THR B C 1
ATOM 14455 O O . THR B 1 783 ? -2.338 -33.969 -40.281 1 79.69 783 THR B O 1
ATOM 14458 N N . GLY B 1 784 ? -3.527 -33.531 -42.156 1 84.94 784 GLY B N 1
ATOM 14459 C CA . GLY B 1 784 ? -4.785 -33.656 -41.438 1 84.94 784 GLY B CA 1
ATOM 14460 C C . GLY B 1 784 ? -5.375 -32.344 -41.031 1 84.94 784 GLY B C 1
ATOM 14461 O O . GLY B 1 784 ? -6.473 -32.281 -40.469 1 84.94 784 GLY B O 1
ATOM 14462 N N . ARG B 1 785 ? -4.715 -31.281 -41.25 1 86.38 785 ARG B N 1
ATOM 14463 C CA . ARG B 1 785 ? -5.207 -29.953 -40.875 1 86.38 785 ARG B CA 1
ATOM 14464 C C . ARG B 1 785 ? -6.188 -29.422 -41.906 1 86.38 785 ARG B C 1
ATOM 14466 O O . ARG B 1 785 ? -5.883 -29.391 -43.094 1 86.38 785 ARG B O 1
ATOM 14473 N N . LEU B 1 786 ? -7.297 -29.047 -41.344 1 90.5 786 LEU B N 1
ATOM 14474 C CA . LEU B 1 786 ? -8.242 -28.359 -42.219 1 90.5 786 LEU B CA 1
ATOM 14475 C C . LEU B 1 786 ? -7.754 -26.953 -42.562 1 90.5 786 LEU B C 1
ATOM 14477 O O . LEU B 1 786 ? -7.18 -26.281 -41.688 1 90.5 786 LEU B O 1
ATOM 14481 N N . SER B 1 787 ? -7.965 -26.625 -43.719 1 88.44 787 SER B N 1
ATOM 14482 C CA . SER B 1 787 ? -7.535 -25.297 -44.156 1 88.44 787 SER B CA 1
ATOM 14483 C C . SER B 1 787 ? -8.133 -24.219 -43.25 1 88.44 787 SER B C 1
ATOM 14485 O O . SER B 1 787 ? -9.336 -24.219 -42.969 1 88.44 787 SER B O 1
ATOM 14487 N N . PHE B 1 788 ? -7.281 -23.375 -42.625 1 90.69 788 PHE B N 1
ATOM 14488 C CA . PHE B 1 788 ? -7.582 -22.203 -41.844 1 90.69 788 PHE B CA 1
ATOM 14489 C C . PHE B 1 788 ? -8.039 -22.594 -40.438 1 90.69 788 PHE B C 1
ATOM 14491 O O . PHE B 1 788 ? -8.453 -21.75 -39.656 1 90.69 788 PHE B O 1
ATOM 14498 N N . ASP B 1 789 ? -8.031 -23.844 -40.188 1 89.75 789 ASP B N 1
ATOM 14499 C CA . ASP B 1 789 ? -8.422 -24.234 -38.844 1 89.75 789 ASP B CA 1
ATOM 14500 C C . ASP B 1 789 ? -7.418 -23.75 -37.781 1 89.75 789 ASP B C 1
ATOM 14502 O O . ASP B 1 789 ? -6.246 -24.125 -37.812 1 89.75 789 ASP B O 1
ATOM 14506 N N . ARG B 1 790 ? -7.969 -22.969 -36.875 1 88.94 790 ARG B N 1
ATOM 14507 C CA . ARG B 1 790 ? -7.191 -22.391 -35.781 1 88.94 790 ARG B CA 1
ATOM 14508 C C . ARG B 1 790 ? -5.938 -21.703 -36.312 1 88.94 790 ARG B C 1
ATOM 14510 O O . ARG B 1 790 ? -4.875 -21.766 -35.688 1 88.94 790 ARG B O 1
ATOM 14517 N N . GLU B 1 791 ? -6.121 -21.203 -37.406 1 86.94 791 GLU B N 1
ATOM 14518 C CA . GLU B 1 791 ? -5.039 -20.406 -37.969 1 86.94 791 GLU B CA 1
ATOM 14519 C C . GLU B 1 791 ? -4.91 -19.047 -37.25 1 86.94 791 GLU B C 1
ATOM 14521 O O . GLU B 1 791 ? -3.82 -18.484 -37.188 1 86.94 791 GLU B O 1
ATOM 14526 N N . PHE B 1 792 ? -6.004 -18.594 -36.719 1 88.62 792 PHE B N 1
ATOM 14527 C CA . PHE B 1 792 ? -6.02 -17.344 -35.969 1 88.62 792 PHE B CA 1
ATOM 14528 C C . PHE B 1 792 ? -6.27 -17.578 -34.5 1 88.62 792 PHE B C 1
ATOM 14530 O O . PHE B 1 792 ? -6.844 -18.609 -34.125 1 88.62 792 PHE B O 1
ATOM 14537 N N . ALA B 1 793 ? -5.766 -16.672 -33.656 1 88.44 793 ALA B N 1
ATOM 14538 C CA . ALA B 1 793 ? -6.035 -16.672 -32.219 1 88.44 793 ALA B CA 1
ATOM 14539 C C . ALA B 1 793 ? -6.117 -15.258 -31.672 1 88.44 793 ALA B C 1
ATOM 14541 O O . ALA B 1 793 ? -5.465 -14.344 -32.188 1 88.44 793 ALA B O 1
ATOM 14542 N N . LEU B 1 794 ? -7.059 -15.102 -30.75 1 87.25 794 LEU B N 1
ATOM 14543 C CA . LEU B 1 794 ? -7.051 -13.844 -30 1 87.25 794 LEU B CA 1
ATOM 14544 C C . LEU B 1 794 ? -6.02 -13.891 -28.875 1 87.25 794 LEU B C 1
ATOM 14546 O O . LEU B 1 794 ? -5.914 -14.891 -28.156 1 87.25 794 LEU B O 1
ATOM 14550 N N . VAL B 1 795 ? -5.219 -12.852 -28.781 1 77.19 795 VAL B N 1
ATOM 14551 C CA . VAL B 1 795 ? -4.164 -12.812 -27.781 1 77.19 795 VAL B CA 1
ATOM 14552 C C . VAL B 1 795 ? -4.371 -11.602 -26.859 1 77.19 795 VAL B C 1
ATOM 14554 O O . VAL B 1 795 ? -4.812 -10.539 -27.328 1 77.19 795 VAL B O 1
ATOM 14557 N N . ASP B 1 796 ? -4.184 -11.891 -25.562 1 68.94 796 ASP B N 1
ATOM 14558 C CA . ASP B 1 796 ? -4.34 -10.805 -24.609 1 68.94 796 ASP B CA 1
ATOM 14559 C C . ASP B 1 796 ? -3.068 -9.961 -24.516 1 68.94 796 ASP B C 1
ATOM 14561 O O . ASP B 1 796 ? -2.164 -10.109 -25.344 1 68.94 796 ASP B O 1
ATOM 14565 N N . SER B 1 797 ? -3.068 -9.016 -23.547 1 55.12 797 SER B N 1
ATOM 14566 C CA . SER B 1 797 ? -1.977 -8.055 -23.422 1 55.12 797 SER B CA 1
ATOM 14567 C C . SER B 1 797 ? -0.668 -8.75 -23.062 1 55.12 797 SER B C 1
ATOM 14569 O O . SER B 1 797 ? 0.414 -8.203 -23.281 1 55.12 797 SER B O 1
ATOM 14571 N N . SER B 1 798 ? -0.828 -9.984 -22.578 1 47.69 798 SER B N 1
ATOM 14572 C CA . SER B 1 798 ? 0.364 -10.758 -22.234 1 47.69 798 SER B CA 1
ATOM 14573 C C . SER B 1 798 ? 0.865 -11.555 -23.438 1 47.69 798 SER B C 1
ATOM 14575 O O . SER B 1 798 ? 1.944 -12.148 -23.391 1 47.69 798 SER B O 1
ATOM 14577 N N . GLY B 1 799 ? 0.095 -11.461 -24.438 1 57.16 799 GLY B N 1
ATOM 14578 C CA . GLY B 1 799 ? 0.448 -12.242 -25.609 1 57.16 799 GLY B CA 1
ATOM 14579 C C . GLY B 1 799 ? -0.047 -13.672 -25.547 1 57.16 799 GLY B C 1
ATOM 14580 O O . GLY B 1 799 ? 0.253 -14.477 -26.422 1 57.16 799 GLY B O 1
ATOM 14581 N N . SER B 1 800 ? -0.68 -13.938 -24.516 1 60.59 800 SER B N 1
ATOM 14582 C CA . SER B 1 800 ? -1.22 -15.281 -24.359 1 60.59 800 SER B CA 1
ATOM 14583 C C . SER B 1 800 ? -2.537 -15.438 -25.109 1 60.59 800 SER B C 1
ATOM 14585 O O . SER B 1 800 ? -3.363 -14.516 -25.125 1 60.59 800 SER B O 1
ATOM 14587 N N . ALA B 1 801 ? -2.596 -16.562 -25.875 1 75.25 801 ALA B N 1
ATOM 14588 C CA . ALA B 1 801 ? -3.859 -16.844 -26.547 1 75.25 801 ALA B CA 1
ATOM 14589 C C . ALA B 1 801 ? -5.012 -16.906 -25.547 1 75.25 801 ALA B C 1
ATOM 14591 O O . ALA B 1 801 ? -4.91 -17.578 -24.516 1 75.25 801 ALA B O 1
ATOM 14592 N N . MET B 1 802 ? -5.98 -16.156 -25.906 1 79.25 802 MET B N 1
ATOM 14593 C CA . MET B 1 802 ? -7.168 -16.156 -25.062 1 79.25 802 MET B CA 1
ATOM 14594 C C . MET B 1 802 ? -7.926 -17.484 -25.188 1 79.25 802 MET B C 1
ATOM 14596 O O . MET B 1 802 ? -7.988 -18.062 -26.266 1 79.25 802 MET B O 1
ATOM 14600 N N . ARG B 1 803 ? -8.422 -17.891 -24.062 1 76.44 803 ARG B N 1
ATOM 14601 C CA . ARG B 1 803 ? -9.102 -19.188 -24.016 1 76.44 803 ARG B CA 1
ATOM 14602 C C . ARG B 1 803 ? -10.586 -19.016 -23.672 1 76.44 803 ARG B C 1
ATOM 14604 O O . ARG B 1 803 ? -10.953 -18.109 -22.922 1 76.44 803 ARG B O 1
ATOM 14611 N N . LEU B 1 804 ? -11.312 -19.828 -24.312 1 80.12 804 LEU B N 1
ATOM 14612 C CA . LEU B 1 804 ? -12.766 -19.781 -24.188 1 80.12 804 LEU B CA 1
ATOM 14613 C C . LEU B 1 804 ? -13.188 -19.859 -22.734 1 80.12 804 LEU B C 1
ATOM 14615 O O . LEU B 1 804 ? -14.133 -19.188 -22.312 1 80.12 804 LEU B O 1
ATOM 14619 N N . HIS B 1 805 ? -12.523 -20.625 -21.984 1 70.94 805 HIS B N 1
ATOM 14620 C CA . HIS B 1 805 ? -12.984 -20.812 -20.609 1 70.94 805 HIS B CA 1
ATOM 14621 C C . HIS B 1 805 ? -12.75 -19.547 -19.781 1 70.94 805 HIS B C 1
ATOM 14623 O O . HIS B 1 805 ? -13.5 -19.281 -18.828 1 70.94 805 HIS B O 1
ATOM 14629 N N . SER B 1 806 ? -11.781 -18.75 -20.094 1 68.81 806 SER B N 1
ATOM 14630 C CA . SER B 1 806 ? -11.508 -17.484 -19.406 1 68.81 806 SER B CA 1
ATOM 14631 C C . SER B 1 806 ? -12.359 -16.359 -19.953 1 68.81 806 SER B C 1
ATOM 14633 O O . SER B 1 806 ? -12.641 -15.383 -19.25 1 68.81 806 SER B O 1
ATOM 14635 N N . HIS B 1 807 ? -12.75 -16.5 -21.188 1 78.69 807 HIS B N 1
ATOM 14636 C CA . HIS B 1 807 ? -13.562 -15.5 -21.891 1 78.69 807 HIS B CA 1
ATOM 14637 C C . HIS B 1 807 ? -14.711 -16.156 -22.641 1 78.69 807 HIS B C 1
ATOM 14639 O O . HIS B 1 807 ? -14.703 -16.203 -23.875 1 78.69 807 HIS B O 1
ATOM 14645 N N . PRO B 1 808 ? -15.789 -16.516 -21.875 1 77.38 808 PRO B N 1
ATOM 14646 C CA . PRO B 1 808 ? -16.859 -17.297 -22.469 1 77.38 808 PRO B CA 1
ATOM 14647 C C . PRO B 1 808 ? -17.562 -16.562 -23.625 1 77.38 808 PRO B C 1
ATOM 14649 O O . PRO B 1 808 ? -18.141 -17.203 -24.5 1 77.38 808 PRO B O 1
ATOM 14652 N N . ARG B 1 809 ? -17.406 -15.234 -23.688 1 83.12 809 ARG B N 1
ATOM 14653 C CA . ARG B 1 809 ? -18.062 -14.453 -24.734 1 83.12 809 ARG B CA 1
ATOM 14654 C C . ARG B 1 809 ? -17.422 -14.719 -26.094 1 83.12 809 ARG B C 1
ATOM 14656 O O . ARG B 1 809 ? -17.984 -14.367 -27.125 1 83.12 809 ARG B O 1
ATOM 14663 N N . MET B 1 810 ? -16.312 -15.32 -26.094 1 89.81 810 MET B N 1
ATOM 14664 C CA . MET B 1 810 ? -15.656 -15.672 -27.344 1 89.81 810 MET B CA 1
ATOM 14665 C C . MET B 1 810 ? -16.516 -16.641 -28.156 1 89.81 810 MET B C 1
ATOM 14667 O O . MET B 1 810 ? -16.375 -16.719 -29.375 1 89.81 810 MET B O 1
ATOM 14671 N N . SER B 1 811 ? -17.438 -17.406 -27.469 1 88.69 811 SER B N 1
ATOM 14672 C CA . SER B 1 811 ? -18.344 -18.328 -28.156 1 88.69 811 SER B CA 1
ATOM 14673 C C . SER B 1 811 ? -19.328 -17.578 -29.047 1 88.69 811 SER B C 1
ATOM 14675 O O . SER B 1 811 ? -19.891 -18.156 -29.984 1 88.69 811 SER B O 1
ATOM 14677 N N . GLU B 1 812 ? -19.406 -16.297 -28.812 1 88.69 812 GLU B N 1
ATOM 14678 C CA . GLU B 1 812 ? -20.359 -15.484 -29.562 1 88.69 812 GLU B CA 1
ATOM 14679 C C . GLU B 1 812 ? -19.703 -14.898 -30.812 1 88.69 812 GLU B C 1
ATOM 14681 O O . GLU B 1 812 ? -20.375 -14.266 -31.625 1 88.69 812 GLU B O 1
ATOM 14686 N N . ILE B 1 813 ? -18.484 -15.062 -30.938 1 93.25 813 ILE B N 1
ATOM 14687 C CA . ILE B 1 813 ? -17.75 -14.57 -32.094 1 93.25 813 ILE B CA 1
ATOM 14688 C C . ILE B 1 813 ? -17.75 -15.633 -33.188 1 93.25 813 ILE B C 1
ATOM 14690 O O . ILE B 1 813 ? -17.203 -16.719 -33.031 1 93.25 813 ILE B O 1
ATOM 14694 N N . HIS B 1 814 ? -18.359 -15.305 -34.344 1 94.56 814 HIS B N 1
ATOM 14695 C CA . HIS B 1 814 ? -18.547 -16.281 -35.406 1 94.56 814 HIS B CA 1
ATOM 14696 C C . HIS B 1 814 ? -17.656 -15.938 -36.594 1 94.56 814 HIS B C 1
ATOM 14698 O O . HIS B 1 814 ? -18.047 -15.164 -37.469 1 94.56 814 HIS B O 1
ATOM 14704 N N . PRO B 1 815 ? -16.516 -16.578 -36.688 1 95.94 815 PRO B N 1
ATOM 14705 C CA . PRO B 1 815 ? -15.664 -16.375 -37.875 1 95.94 815 PRO B CA 1
ATOM 14706 C C . PRO B 1 815 ? -16.109 -17.188 -39.062 1 95.94 815 PRO B C 1
ATOM 14708 O O . PRO B 1 815 ? -16.578 -18.328 -38.906 1 95.94 815 PRO B O 1
ATOM 14711 N N . HIS B 1 816 ? -15.992 -16.656 -40.25 1 95.38 816 HIS B N 1
ATOM 14712 C CA . HIS B 1 816 ? -16.312 -17.312 -41.5 1 95.38 816 HIS B CA 1
ATOM 14713 C C . HIS B 1 816 ? -15.25 -17.016 -42.562 1 95.38 816 HIS B C 1
ATOM 14715 O O . HIS B 1 816 ? -14.922 -15.859 -42.812 1 95.38 816 HIS B O 1
ATOM 14721 N N . ILE B 1 817 ? -14.719 -18.078 -43.125 1 94.69 817 ILE B N 1
ATOM 14722 C CA . ILE B 1 817 ? -13.781 -17.922 -44.25 1 94.69 817 ILE B CA 1
ATOM 14723 C C . ILE B 1 817 ? -14.531 -17.906 -45.562 1 94.69 817 ILE B C 1
ATOM 14725 O O . ILE B 1 817 ? -15.219 -18.875 -45.906 1 94.69 817 ILE B O 1
ATOM 14729 N N . ASP B 1 818 ? -14.359 -16.891 -46.281 1 91.75 818 ASP B N 1
ATOM 14730 C CA . ASP B 1 818 ? -14.945 -16.797 -47.625 1 91.75 818 ASP B CA 1
ATOM 14731 C C . ASP B 1 818 ? -13.883 -16.984 -48.719 1 91.75 818 ASP B C 1
ATOM 14733 O O . ASP B 1 818 ? -13.086 -16.094 -48.969 1 91.75 818 ASP B O 1
ATOM 14737 N N . PHE B 1 819 ? -14 -18.141 -49.406 1 89.69 819 PHE B N 1
ATOM 14738 C CA . PHE B 1 819 ? -13.008 -18.469 -50.406 1 89.69 819 PHE B CA 1
ATOM 14739 C C . PHE B 1 819 ? -13.195 -17.594 -51.656 1 89.69 819 PHE B C 1
ATOM 14741 O O . PHE B 1 819 ? -12.242 -17.312 -52.375 1 89.69 819 PHE B O 1
ATOM 14748 N N . ASP B 1 820 ? -14.391 -17.172 -51.906 1 88.69 820 ASP B N 1
ATOM 14749 C CA . ASP B 1 820 ? -14.672 -16.359 -53.094 1 88.69 820 ASP B CA 1
ATOM 14750 C C . ASP B 1 820 ? -13.992 -14.992 -52.969 1 88.69 820 ASP B C 1
ATOM 14752 O O . ASP B 1 820 ? -13.367 -14.531 -53.938 1 88.69 820 ASP B O 1
ATOM 14756 N N . THR B 1 821 ? -14.18 -14.43 -51.812 1 90.44 821 THR B N 1
ATOM 14757 C CA . THR B 1 821 ? -13.609 -13.102 -51.625 1 90.44 821 THR B CA 1
ATOM 14758 C C . THR B 1 821 ? -12.258 -13.203 -50.906 1 90.44 821 THR B C 1
ATOM 14760 O O . THR B 1 821 ? -11.602 -12.188 -50.688 1 90.44 821 THR B O 1
ATOM 14763 N N . ASN B 1 822 ? -11.852 -14.383 -50.562 1 90.94 822 ASN B N 1
ATOM 14764 C CA . ASN B 1 822 ? -10.617 -14.625 -49.844 1 90.94 822 ASN B CA 1
ATOM 14765 C C . ASN B 1 822 ? -10.516 -13.734 -48.594 1 90.94 822 ASN B C 1
ATOM 14767 O O . ASN B 1 822 ? -9.531 -13.008 -48.438 1 90.94 822 ASN B O 1
ATOM 14771 N N . SER B 1 823 ? -11.516 -13.82 -47.812 1 94 823 SER B N 1
ATOM 14772 C CA . SER B 1 823 ? -11.617 -12.961 -46.656 1 94 823 SER B CA 1
ATOM 14773 C C . SER B 1 823 ? -12.07 -13.75 -45.406 1 94 823 SER B C 1
ATOM 14775 O O . SER B 1 823 ? -12.695 -14.805 -45.562 1 94 823 SER B O 1
ATOM 14777 N N . LEU B 1 824 ? -11.656 -13.281 -44.281 1 94.44 824 LEU B N 1
ATOM 14778 C CA . LEU B 1 824 ? -12.203 -13.711 -43 1 94.44 824 LEU B CA 1
ATOM 14779 C C . LEU B 1 824 ? -13.312 -12.773 -42.531 1 94.44 824 LEU B C 1
ATOM 14781 O O . LEU B 1 824 ? -13.07 -11.578 -42.312 1 94.44 824 LEU B O 1
ATOM 14785 N N . VAL B 1 825 ? -14.461 -13.242 -42.469 1 95.06 825 VAL B N 1
ATOM 14786 C CA . VAL B 1 825 ? -15.594 -12.461 -42 1 95.06 825 VAL B CA 1
ATOM 14787 C C . VAL B 1 825 ? -15.969 -12.898 -40.594 1 95.06 825 VAL B C 1
ATOM 14789 O O . VAL B 1 825 ? -16.219 -14.086 -40.344 1 95.06 825 VAL B O 1
ATOM 14792 N N . VAL B 1 826 ? -15.961 -11.953 -39.656 1 95.5 826 VAL B N 1
ATOM 14793 C CA . VAL B 1 826 ? -16.25 -12.266 -38.25 1 95.5 826 VAL B CA 1
ATOM 14794 C C . VAL B 1 826 ? -17.516 -11.531 -37.812 1 95.5 826 VAL B C 1
ATOM 14796 O O . VAL B 1 826 ? -17.656 -10.328 -38.031 1 95.5 826 VAL B O 1
ATOM 14799 N N . SER B 1 827 ? -18.438 -12.227 -37.219 1 94.06 827 SER B N 1
ATOM 14800 C CA . SER B 1 827 ? -19.688 -11.641 -36.75 1 94.06 827 SER B CA 1
ATOM 14801 C C . SER B 1 827 ? -19.891 -11.898 -35.25 1 94.06 827 SER B C 1
ATOM 14803 O O . SER B 1 827 ? -19.359 -12.883 -34.719 1 94.06 827 SER B O 1
ATOM 14805 N N . ALA B 1 828 ? -20.516 -11.047 -34.562 1 91.25 828 ALA B N 1
ATOM 14806 C CA . ALA B 1 828 ? -20.922 -11.164 -33.156 1 91.25 828 ALA B CA 1
ATOM 14807 C C . ALA B 1 828 ? -22.25 -10.461 -32.906 1 91.25 828 ALA B C 1
ATOM 14809 O O . ALA B 1 828 ? -22.656 -9.609 -33.719 1 91.25 828 ALA B O 1
ATOM 14810 N N . PRO B 1 829 ? -22.938 -10.883 -31.875 1 80.81 829 PRO B N 1
ATOM 14811 C CA . PRO B 1 829 ? -24.234 -10.258 -31.625 1 80.81 829 PRO B CA 1
ATOM 14812 C C . PRO B 1 829 ? -24.125 -8.742 -31.469 1 80.81 829 PRO B C 1
ATOM 14814 O O . PRO B 1 829 ? -23.25 -8.25 -30.75 1 80.81 829 PRO B O 1
ATOM 14817 N N . HIS B 1 830 ? -24.922 -7.965 -32.156 1 74.06 830 HIS B N 1
ATOM 14818 C CA . HIS B 1 830 ? -25.109 -6.523 -32.031 1 74.06 830 HIS B CA 1
ATOM 14819 C C . HIS B 1 830 ? -23.875 -5.758 -32.531 1 74.06 830 HIS B C 1
ATOM 14821 O O . HIS B 1 830 ? -23.578 -4.676 -32 1 74.06 830 HIS B O 1
ATOM 14827 N N . CYS B 1 831 ? -23.016 -6.355 -33.312 1 83 831 CYS B N 1
ATOM 14828 C CA . CYS B 1 831 ? -21.844 -5.703 -33.906 1 83 831 CYS B CA 1
ATOM 14829 C C . CYS B 1 831 ? -21.844 -5.859 -35.406 1 83 831 CYS B C 1
ATOM 14831 O O . CYS B 1 831 ? -22.406 -6.82 -35.938 1 83 831 CYS B O 1
ATOM 14833 N N . ASP B 1 832 ? -21.344 -4.824 -36.062 1 84.81 832 ASP B N 1
ATOM 14834 C CA . ASP B 1 832 ? -21.141 -4.969 -37.5 1 84.81 832 ASP B CA 1
ATOM 14835 C C . ASP B 1 832 ? -20.062 -6.016 -37.781 1 84.81 832 ASP B C 1
ATOM 14837 O O . ASP B 1 832 ? -19.141 -6.203 -37 1 84.81 832 ASP B O 1
ATOM 14841 N N . ASP B 1 833 ? -20.266 -6.648 -38.875 1 92.06 833 ASP B N 1
ATOM 14842 C CA . ASP B 1 833 ? -19.312 -7.684 -39.219 1 92.06 833 ASP B CA 1
ATOM 14843 C C . ASP B 1 833 ? -17.922 -7.082 -39.469 1 92.06 833 ASP B C 1
ATOM 14845 O O . ASP B 1 833 ? -17.797 -5.969 -39.969 1 92.06 833 ASP B O 1
ATOM 14849 N N . LEU B 1 834 ? -16.969 -7.766 -39 1 92.31 834 LEU B N 1
ATOM 14850 C CA . LEU B 1 834 ? -15.57 -7.445 -39.281 1 92.31 834 LEU B CA 1
ATOM 14851 C C . LEU B 1 834 ? -15.055 -8.242 -40.469 1 92.31 834 LEU B C 1
ATOM 14853 O O . LEU B 1 834 ? -15.133 -9.477 -40.469 1 92.31 834 LEU B O 1
ATOM 14857 N N . VAL B 1 835 ? -14.648 -7.648 -41.594 1 92.56 835 VAL B N 1
ATOM 14858 C CA . VAL B 1 835 ? -14.125 -8.336 -42.75 1 92.56 835 VAL B CA 1
ATOM 14859 C C . VAL B 1 835 ? -12.625 -8.078 -42.875 1 92.56 835 VAL B C 1
ATOM 14861 O O . VAL B 1 835 ? -12.188 -6.922 -42.938 1 92.56 835 VAL B O 1
ATOM 14864 N N . LEU B 1 836 ? -11.914 -9.102 -42.906 1 91.75 836 LEU B N 1
ATOM 14865 C CA . LEU B 1 836 ? -10.469 -9.016 -43.031 1 91.75 836 LEU B CA 1
ATOM 14866 C C . LEU B 1 836 ? -9.977 -9.789 -44.25 1 91.75 836 LEU B C 1
ATOM 14868 O O . LEU B 1 836 ? -10.438 -10.898 -44.5 1 91.75 836 LEU B O 1
ATOM 14872 N N . SER B 1 837 ? -9.086 -9.25 -44.969 1 88.31 837 SER B N 1
ATOM 14873 C CA . SER B 1 837 ? -8.484 -9.953 -46.094 1 88.31 837 SER B CA 1
ATOM 14874 C C . SER B 1 837 ? -7.535 -11.047 -45.625 1 88.31 837 SER B C 1
ATOM 14876 O O . SER B 1 837 ? -6.801 -10.859 -44.656 1 88.31 837 SER B O 1
ATOM 14878 N N . LEU B 1 838 ? -7.574 -12.203 -46.312 1 88.06 838 LEU B N 1
ATOM 14879 C CA . LEU B 1 838 ? -6.688 -13.305 -46 1 88.06 838 LEU B CA 1
ATOM 14880 C C . LEU B 1 838 ? -5.379 -13.211 -46.75 1 88.06 838 LEU B C 1
ATOM 14882 O O . LEU B 1 838 ? -4.445 -13.977 -46.5 1 88.06 838 LEU B O 1
ATOM 14886 N N . ASN B 1 839 ? -5.371 -12.43 -47.781 1 75.75 839 ASN B N 1
ATOM 14887 C CA . ASN B 1 839 ? -4.152 -12.25 -48.562 1 75.75 839 ASN B CA 1
ATOM 14888 C C . ASN B 1 839 ? -3.059 -11.562 -47.75 1 75.75 839 ASN B C 1
ATOM 14890 O O . ASN B 1 839 ? -3.346 -10.727 -46.906 1 75.75 839 ASN B O 1
ATOM 14894 N N . THR B 1 840 ? -2.031 -12.398 -47.656 1 58.28 840 THR B N 1
ATOM 14895 C CA . THR B 1 840 ? -0.896 -11.781 -46.969 1 58.28 840 THR B CA 1
ATOM 14896 C C . THR B 1 840 ? -0.675 -10.352 -47.469 1 58.28 840 THR B C 1
ATOM 14898 O O . THR B 1 840 ? -0.67 -10.109 -48.688 1 58.28 840 THR B O 1
ATOM 14901 N N . PRO B 1 841 ? -0.886 -9.438 -46.75 1 46 841 PRO B N 1
ATOM 14902 C CA . PRO B 1 841 ? -0.595 -8.125 -47.312 1 46 841 PRO B CA 1
ATOM 14903 C C . PRO B 1 841 ? 0.689 -8.117 -48.156 1 46 841 PRO B C 1
ATOM 14905 O O . PRO B 1 841 ? 1.705 -8.672 -47.719 1 46 841 PRO B O 1
ATOM 14908 N N . ILE B 1 842 ? 0.668 -8.32 -49.594 1 36.44 842 ILE B N 1
ATOM 14909 C CA . ILE B 1 842 ? 1.893 -7.969 -50.281 1 36.44 842 ILE B CA 1
ATOM 14910 C C . ILE B 1 842 ? 2.668 -6.922 -49.5 1 36.44 842 ILE B C 1
ATOM 14912 O O . ILE B 1 842 ? 2.098 -6.23 -48.656 1 36.44 842 ILE B O 1
ATOM 14916 N N . ASN B 1 843 ? 3.742 -6.223 -50.25 1 32.62 843 ASN B N 1
ATOM 14917 C CA . ASN B 1 843 ? 4.613 -5.188 -49.719 1 32.62 843 ASN B CA 1
ATOM 14918 C C . ASN B 1 843 ? 3.828 -4.156 -48.906 1 32.62 843 ASN B C 1
ATOM 14920 O O . ASN B 1 843 ? 4.281 -3.027 -48.719 1 32.62 843 ASN B O 1
ATOM 14924 N N . ASP B 1 844 ? 2.566 -4.207 -49.125 1 32 844 ASP B N 1
ATOM 14925 C CA . ASP B 1 844 ? 2.146 -2.908 -48.625 1 32 844 ASP B CA 1
ATOM 14926 C C . ASP B 1 844 ? 2.559 -2.744 -47.156 1 32 844 ASP B C 1
ATOM 14928 O O . ASP B 1 844 ? 2.365 -3.652 -46.344 1 32 844 ASP B O 1
ATOM 14932 N N . ASP B 1 845 ? 3.492 -1.949 -46.938 1 30.84 845 ASP B N 1
ATOM 14933 C CA . ASP B 1 845 ? 4.16 -1.265 -45.844 1 30.84 845 ASP B CA 1
ATOM 14934 C C . ASP B 1 845 ? 3.197 -1.028 -44.688 1 30.84 845 ASP B C 1
ATOM 14936 O O . ASP B 1 845 ? 3.449 -0.181 -43.812 1 30.84 845 ASP B O 1
ATOM 14940 N N . GLU B 1 846 ? 1.969 -1.165 -45 1 34.66 846 GLU B N 1
ATOM 14941 C CA . GLU B 1 846 ? 1.125 -0.82 -43.875 1 34.66 846 GLU B CA 1
ATOM 14942 C C . GLU B 1 846 ? 1.448 -1.691 -42.656 1 34.66 846 GLU B C 1
ATOM 14944 O O . GLU B 1 846 ? 1.192 -2.896 -42.656 1 34.66 846 GLU B O 1
ATOM 14949 N N . SER B 1 847 ? 2.586 -1.408 -42.125 1 32.34 847 SER B N 1
ATOM 14950 C CA . SER B 1 847 ? 3.436 -1.845 -41 1 32.34 847 SER B CA 1
ATOM 14951 C C . SER B 1 847 ? 2.602 -2.291 -39.812 1 32.34 847 SER B C 1
ATOM 14953 O O . SER B 1 847 ? 1.74 -1.547 -39.344 1 32.34 847 SER B O 1
ATOM 14955 N N . ILE B 1 848 ? 2.234 -3.545 -39.812 1 36.25 848 ILE B N 1
ATOM 14956 C CA . ILE B 1 848 ? 1.908 -4.164 -38.531 1 36.25 848 ILE B CA 1
ATOM 14957 C C . ILE B 1 848 ? 2.611 -3.412 -37.375 1 36.25 848 ILE B C 1
ATOM 14959 O O . ILE B 1 848 ? 3.834 -3.25 -37.406 1 36.25 848 ILE B O 1
ATOM 14963 N N . ASN B 1 849 ? 1.914 -2.447 -36.938 1 35.28 849 ASN B N 1
ATOM 14964 C CA . ASN B 1 849 ? 2.561 -1.819 -35.812 1 35.28 849 ASN B CA 1
ATOM 14965 C C . ASN B 1 849 ? 3.26 -2.848 -34.906 1 35.28 849 ASN B C 1
ATOM 14967 O O . ASN B 1 849 ? 2.645 -3.828 -34.5 1 35.28 849 ASN B O 1
ATOM 14971 N N . PRO B 1 850 ? 4.504 -2.977 -35.094 1 32.94 850 PRO B N 1
ATOM 14972 C CA . PRO B 1 850 ? 5.297 -3.91 -34.281 1 32.94 850 PRO B CA 1
ATOM 14973 C C . PRO B 1 850 ? 4.738 -4.09 -32.875 1 32.94 850 PRO B C 1
ATOM 14975 O O . PRO B 1 850 ? 5.074 -5.062 -32.188 1 32.94 850 PRO B O 1
ATOM 14978 N N . GLU B 1 851 ? 4.039 -3.08 -32.406 1 36.19 851 GLU B N 1
ATOM 14979 C CA . GLU B 1 851 ? 3.502 -3.129 -31.062 1 36.19 851 GLU B CA 1
ATOM 14980 C C . GLU B 1 851 ? 2.455 -4.23 -30.922 1 36.19 851 GLU B C 1
ATOM 14982 O O . GLU B 1 851 ? 2.293 -4.809 -29.844 1 36.19 851 GLU B O 1
ATOM 14987 N N . ASP B 1 852 ? 1.69 -4.344 -32.031 1 38.34 852 ASP B N 1
ATOM 14988 C CA . ASP B 1 852 ? 0.646 -5.359 -32.094 1 38.34 852 ASP B CA 1
ATOM 14989 C C . ASP B 1 852 ? 1.247 -6.762 -32.156 1 38.34 852 ASP B C 1
ATOM 14991 O O . ASP B 1 852 ? 0.666 -7.719 -31.641 1 38.34 852 ASP B O 1
ATOM 14995 N N . VAL B 1 853 ? 2.266 -6.777 -32.969 1 36.31 853 VAL B N 1
ATOM 14996 C CA . VAL B 1 853 ? 2.988 -8.039 -33.125 1 36.31 853 VAL B CA 1
ATOM 14997 C C . VAL B 1 853 ? 3.561 -8.469 -31.781 1 36.31 853 VAL B C 1
ATOM 14999 O O . VAL B 1 853 ? 3.816 -9.648 -31.562 1 36.31 853 VAL B O 1
ATOM 15002 N N . GLN B 1 854 ? 3.836 -7.402 -30.938 1 35.97 854 GLN B N 1
ATOM 15003 C CA . GLN B 1 854 ? 4.535 -7.684 -29.688 1 35.97 854 GLN B CA 1
ATOM 15004 C C . GLN B 1 854 ? 3.66 -8.5 -28.75 1 35.97 854 GLN B C 1
ATOM 15006 O O . GLN B 1 854 ? 4.172 -9.211 -27.875 1 35.97 854 GLN B O 1
ATOM 15011 N N . VAL B 1 855 ? 2.422 -8.203 -28.766 1 35.69 855 VAL B N 1
ATOM 15012 C CA . VAL B 1 855 ? 1.538 -9.07 -28 1 35.69 855 VAL B CA 1
ATOM 15013 C C . VAL B 1 855 ? 1.687 -10.516 -28.484 1 35.69 855 VAL B C 1
ATOM 15015 O O . VAL B 1 855 ? 1.688 -11.445 -27.672 1 35.69 855 VAL B O 1
ATOM 15018 N N . CYS B 1 856 ? 1.605 -10.586 -29.922 1 36.25 856 CYS B N 1
ATOM 15019 C CA . CYS B 1 856 ? 1.662 -11.891 -30.578 1 36.25 856 CYS B CA 1
ATOM 15020 C C . CYS B 1 856 ? 3.088 -12.43 -30.594 1 36.25 856 CYS B C 1
ATOM 15022 O O . CYS B 1 856 ? 3.373 -13.414 -31.281 1 36.25 856 CYS B O 1
ATOM 15024 N N . GLY B 1 857 ? 3.982 -11.562 -30.359 1 33.53 857 GLY B N 1
ATOM 15025 C CA . GLY B 1 857 ? 5.332 -12.047 -30.594 1 33.53 857 GLY B CA 1
ATOM 15026 C C . GLY B 1 857 ? 5.441 -13.555 -30.531 1 33.53 857 GLY B C 1
ATOM 15027 O O . GLY B 1 857 ? 4.434 -14.258 -30.594 1 33.53 857 GLY B O 1
ATOM 15028 N N . ILE B 1 858 ? 6.656 -13.852 -30.094 1 36.62 858 ILE B N 1
ATOM 15029 C CA . ILE B 1 858 ? 7.316 -15.148 -29.953 1 36.62 858 ILE B CA 1
ATOM 15030 C C . ILE B 1 858 ? 6.43 -16.094 -29.141 1 36.62 858 ILE B C 1
ATOM 15032 O O . ILE B 1 858 ? 6.461 -17.297 -29.328 1 36.62 858 ILE B O 1
ATOM 15036 N N . LEU B 1 859 ? 5.672 -15.375 -28.438 1 39.41 859 LEU B N 1
ATOM 15037 C CA . LEU B 1 859 ? 4.957 -16.25 -27.516 1 39.41 859 LEU B CA 1
ATOM 15038 C C . LEU B 1 859 ? 3.768 -16.906 -28.219 1 39.41 859 LEU B C 1
ATOM 15040 O O . LEU B 1 859 ? 3.443 -18.062 -27.922 1 39.41 859 LEU B O 1
ATOM 15044 N N . CYS B 1 860 ? 3.174 -16.078 -29.125 1 47.81 860 CYS B N 1
ATOM 15045 C CA . CYS B 1 860 ? 1.999 -16.719 -29.703 1 47.81 860 CYS B CA 1
ATOM 15046 C C . CYS B 1 860 ? 2.332 -17.344 -31.047 1 47.81 860 CYS B C 1
ATOM 15048 O O . CYS B 1 860 ? 1.467 -17.953 -31.688 1 47.81 860 CYS B O 1
ATOM 15050 N N . LYS B 1 861 ? 3.596 -17.406 -31.453 1 53.88 861 LYS B N 1
ATOM 15051 C CA . LYS B 1 861 ? 4.027 -18.016 -32.719 1 53.88 861 LYS B CA 1
ATOM 15052 C C . LYS B 1 861 ? 3.139 -17.578 -33.875 1 53.88 861 LYS B C 1
ATOM 15054 O O . LYS B 1 861 ? 2.742 -18.391 -34.688 1 53.88 861 LYS B O 1
ATOM 15059 N N . GLY B 1 862 ? 2.646 -16.234 -33.844 1 65.62 862 GLY B N 1
ATOM 15060 C CA . GLY B 1 862 ? 1.774 -15.742 -34.906 1 65.62 862 GLY B CA 1
ATOM 15061 C C . GLY B 1 862 ? 1.944 -14.258 -35.156 1 65.62 862 GLY B C 1
ATOM 15062 O O . GLY B 1 862 ? 2.82 -13.609 -34.594 1 65.62 862 GLY B O 1
ATOM 15063 N N . THR B 1 863 ? 1.499 -13.672 -36.344 1 69.19 863 THR B N 1
ATOM 15064 C CA . THR B 1 863 ? 1.483 -12.266 -36.719 1 69.19 863 THR B CA 1
ATOM 15065 C C . THR B 1 863 ? 0.13 -11.633 -36.406 1 69.19 863 THR B C 1
ATOM 15067 O O . THR B 1 863 ? -0.915 -12.25 -36.625 1 69.19 863 THR B O 1
ATOM 15070 N N . ILE B 1 864 ? 0.227 -10.445 -35.875 1 75 864 ILE B N 1
ATOM 15071 C CA . ILE B 1 864 ? -1.024 -9.742 -35.594 1 75 864 ILE B CA 1
ATOM 15072 C C . ILE B 1 864 ? -1.734 -9.453 -36.938 1 75 864 ILE B C 1
ATOM 15074 O O . ILE B 1 864 ? -1.103 -9.039 -37.906 1 75 864 ILE B O 1
ATOM 15078 N N . TRP B 1 865 ? -2.91 -9.773 -37 1 80.56 865 TRP B N 1
ATOM 15079 C CA . TRP B 1 865 ? -3.68 -9.734 -38.219 1 80.56 865 TRP B CA 1
ATOM 15080 C C . TRP B 1 865 ? -4.848 -8.758 -38.125 1 80.56 865 TRP B C 1
ATOM 15082 O O . TRP B 1 865 ? -5.512 -8.695 -37.062 1 80.56 865 TRP B O 1
ATOM 15092 N N . GLY B 1 866 ? -5.051 -7.996 -39.188 1 80.25 866 GLY B N 1
ATOM 15093 C CA . GLY B 1 866 ? -6.207 -7.117 -39.25 1 80.25 866 GLY B CA 1
ATOM 15094 C C . GLY B 1 866 ? -5.977 -5.773 -38.562 1 80.25 866 GLY B C 1
ATOM 15095 O O . GLY B 1 866 ? -6.852 -4.906 -38.594 1 80.25 866 GLY B O 1
ATOM 15096 N N . GLY B 1 867 ? -4.84 -5.672 -37.875 1 73.44 867 GLY B N 1
ATOM 15097 C CA . GLY B 1 867 ? -4.426 -4.391 -37.344 1 73.44 867 GLY B CA 1
ATOM 15098 C C . GLY B 1 867 ? -5.375 -3.859 -36.281 1 73.44 867 GLY B C 1
ATOM 15099 O O . GLY B 1 867 ? -5.918 -4.629 -35.469 1 73.44 867 GLY B O 1
ATOM 15100 N N . ARG B 1 868 ? -5.59 -2.615 -36.281 1 69.31 868 ARG B N 1
ATOM 15101 C CA . ARG B 1 868 ? -6.383 -1.926 -35.25 1 69.31 868 ARG B CA 1
ATOM 15102 C C . ARG B 1 868 ? -7.871 -2.219 -35.438 1 69.31 868 ARG B C 1
ATOM 15104 O O . ARG B 1 868 ? -8.617 -2.271 -34.469 1 69.31 868 ARG B O 1
ATOM 15111 N N . LYS B 1 869 ? -8.117 -2.285 -36.656 1 77.69 869 LYS B N 1
ATOM 15112 C CA . LYS B 1 869 ? -9.516 -2.592 -36.938 1 77.69 869 LYS B CA 1
ATOM 15113 C C . LYS B 1 869 ? -9.945 -3.879 -36.25 1 77.69 869 LYS B C 1
ATOM 15115 O O . LYS B 1 869 ? -10.984 -3.916 -35.562 1 77.69 869 LYS B O 1
ATOM 15120 N N . ALA B 1 870 ? -9.164 -4.805 -36.281 1 86.88 870 ALA B N 1
ATOM 15121 C CA . ALA B 1 870 ? -9.469 -6.094 -35.656 1 86.88 870 ALA B CA 1
ATOM 15122 C C . ALA B 1 870 ? -9.383 -6.008 -34.125 1 86.88 870 ALA B C 1
ATOM 15124 O O . ALA B 1 870 ? -10.273 -6.473 -33.438 1 86.88 870 ALA B O 1
ATOM 15125 N N . SER B 1 871 ? -8.312 -5.457 -33.688 1 81.5 871 SER B N 1
ATOM 15126 C CA . SER B 1 871 ? -8.109 -5.375 -32.25 1 81.5 871 SER B CA 1
ATOM 15127 C C . SER B 1 871 ? -9.242 -4.613 -31.562 1 81.5 871 SER B C 1
ATOM 15129 O O . SER B 1 871 ? -9.727 -5.027 -30.5 1 81.5 871 SER B O 1
ATOM 15131 N N . SER B 1 872 ? -9.648 -3.479 -32.156 1 77.94 872 SER B N 1
ATOM 15132 C CA . SER B 1 872 ? -10.742 -2.697 -31.594 1 77.94 872 SER B CA 1
ATOM 15133 C C . SER B 1 872 ? -12.047 -3.486 -31.609 1 77.94 872 SER B C 1
ATOM 15135 O O . SER B 1 872 ? -12.812 -3.436 -30.641 1 77.94 872 SER B O 1
ATOM 15137 N N . TRP B 1 873 ? -12.328 -4.043 -32.656 1 85.81 873 TRP B N 1
ATOM 15138 C CA . TRP B 1 873 ? -13.562 -4.816 -32.781 1 85.81 873 TRP B CA 1
ATOM 15139 C C . TRP B 1 873 ? -13.625 -5.918 -31.734 1 85.81 873 TRP B C 1
ATOM 15141 O O . TRP B 1 873 ? -14.586 -5.996 -30.969 1 85.81 873 TRP B O 1
ATOM 15151 N N . PHE B 1 874 ? -12.609 -6.711 -31.578 1 88.62 874 PHE B N 1
ATOM 15152 C CA . PHE B 1 874 ? -12.586 -7.84 -30.641 1 88.62 874 PHE B CA 1
ATOM 15153 C C . PHE B 1 874 ? -12.594 -7.355 -29.203 1 88.62 874 PHE B C 1
ATOM 15155 O O . PHE B 1 874 ? -13.266 -7.938 -28.344 1 88.62 874 PHE B O 1
ATOM 15162 N N . SER B 1 875 ? -11.797 -6.371 -28.969 1 80.81 875 SER B N 1
ATOM 15163 C CA . SER B 1 875 ? -11.75 -5.816 -27.609 1 80.81 875 SER B CA 1
ATOM 15164 C C . SER B 1 875 ? -13.117 -5.297 -27.172 1 80.81 875 SER B C 1
ATOM 15166 O O . SER B 1 875 ? -13.492 -5.434 -26.016 1 80.81 875 SER B O 1
ATOM 15168 N N . SER B 1 876 ? -13.781 -4.684 -28.141 1 78.19 876 SER B N 1
ATOM 15169 C CA . SER B 1 876 ? -15.117 -4.176 -27.844 1 78.19 876 SER B CA 1
ATOM 15170 C C . SER B 1 876 ? -16.094 -5.316 -27.547 1 78.19 876 SER B C 1
ATOM 15172 O O . SER B 1 876 ? -16.953 -5.195 -26.688 1 78.19 876 SER B O 1
ATOM 15174 N N . VAL B 1 877 ? -16.031 -6.293 -28.297 1 83.19 877 VAL B N 1
ATOM 15175 C CA . VAL B 1 877 ? -16.922 -7.43 -28.125 1 83.19 877 VAL B CA 1
ATOM 15176 C C . VAL B 1 877 ? -16.641 -8.125 -26.797 1 83.19 877 VAL B C 1
ATOM 15178 O O . VAL B 1 877 ? -17.562 -8.508 -26.078 1 83.19 877 VAL B O 1
ATOM 15181 N N . LEU B 1 878 ? -15.43 -8.281 -26.438 1 81.5 878 LEU B N 1
ATOM 15182 C CA . LEU B 1 878 ? -15.047 -9.102 -25.297 1 81.5 878 LEU B CA 1
ATOM 15183 C C . LEU B 1 878 ? -14.875 -8.25 -24.031 1 81.5 878 LEU B C 1
ATOM 15185 O O . LEU B 1 878 ? -14.844 -8.773 -22.922 1 81.5 878 LEU B O 1
ATOM 15189 N N . GLY B 1 879 ? -14.734 -6.969 -24.266 1 67.94 879 GLY B N 1
ATOM 15190 C CA . GLY B 1 879 ? -14.555 -6.07 -23.141 1 67.94 879 GLY B CA 1
ATOM 15191 C C . GLY B 1 879 ? -13.156 -6.102 -22.562 1 67.94 879 GLY B C 1
ATOM 15192 O O . GLY B 1 879 ? -12.93 -5.637 -21.438 1 67.94 879 GLY B O 1
ATOM 15193 N N . VAL B 1 880 ? -12.305 -6.852 -23.156 1 70.81 880 VAL B N 1
ATOM 15194 C CA . VAL B 1 880 ? -10.898 -6.934 -22.781 1 70.81 880 VAL B CA 1
ATOM 15195 C C . VAL B 1 880 ? -10.016 -6.641 -24 1 70.81 880 VAL B C 1
ATOM 15197 O O . VAL B 1 880 ? -10.336 -7.047 -25.109 1 70.81 880 VAL B O 1
ATOM 15200 N N . ARG B 1 881 ? -8.969 -5.918 -23.781 1 71.19 881 ARG B N 1
ATOM 15201 C CA . ARG B 1 881 ? -8.062 -5.605 -24.891 1 71.19 881 ARG B CA 1
ATOM 15202 C C . ARG B 1 881 ? -7.41 -6.871 -25.438 1 71.19 881 ARG B C 1
ATOM 15204 O O . ARG B 1 881 ? -6.816 -7.645 -24.688 1 71.19 881 ARG B O 1
ATOM 15211 N N . CYS B 1 882 ? -7.613 -7.152 -26.578 1 79.38 882 CYS B N 1
ATOM 15212 C CA . CYS B 1 882 ? -7.023 -8.32 -27.219 1 79.38 882 CYS B CA 1
ATOM 15213 C C . CYS B 1 882 ? -6.719 -8.047 -28.688 1 79.38 882 CYS B C 1
ATOM 15215 O O . CYS B 1 882 ? -7.113 -7.008 -29.219 1 79.38 882 CYS B O 1
ATOM 15217 N N . TRP B 1 883 ? -5.855 -8.828 -29.312 1 79.75 883 TRP B N 1
ATOM 15218 C CA . TRP B 1 883 ? -5.426 -8.727 -30.703 1 79.75 883 TRP B CA 1
ATOM 15219 C C . TRP B 1 883 ? -5.648 -10.047 -31.438 1 79.75 883 TRP B C 1
ATOM 15221 O O . TRP B 1 883 ? -5.633 -11.117 -30.812 1 79.75 883 TRP B O 1
ATOM 15231 N N . LEU B 1 884 ? -5.891 -9.914 -32.719 1 87.25 884 LEU B N 1
ATOM 15232 C CA . LEU B 1 884 ? -5.973 -11.109 -33.562 1 87.25 884 LEU B CA 1
ATOM 15233 C C . LEU B 1 884 ? -4.602 -11.484 -34.125 1 87.25 884 LEU B C 1
ATOM 15235 O O . LEU B 1 884 ? -3.926 -10.648 -34.719 1 87.25 884 LEU B O 1
ATOM 15239 N N . ALA B 1 885 ? -4.191 -12.656 -33.781 1 83.25 885 ALA B N 1
ATOM 15240 C CA . ALA B 1 885 ? -2.906 -13.148 -34.281 1 83.25 885 ALA B CA 1
ATOM 15241 C C . ALA B 1 885 ? -3.102 -14.258 -35.281 1 83.25 885 ALA B C 1
ATOM 15243 O O . ALA B 1 885 ? -3.992 -15.102 -35.156 1 83.25 885 ALA B O 1
ATOM 15244 N N . ARG B 1 886 ? -2.371 -14.219 -36.438 1 84.31 886 ARG B N 1
ATOM 15245 C CA . ARG B 1 886 ? -2.365 -15.281 -37.438 1 84.31 886 ARG B CA 1
ATOM 15246 C C . ARG B 1 886 ? -1.085 -16.109 -37.344 1 84.31 886 ARG B C 1
ATOM 15248 O O . ARG B 1 886 ? 0.013 -15.547 -37.281 1 84.31 886 ARG B O 1
ATOM 15255 N N . HIS B 1 887 ? -1.284 -17.391 -37.25 1 76.12 887 HIS B N 1
ATOM 15256 C CA . HIS B 1 887 ? -0.147 -18.297 -37.125 1 76.12 887 HIS B CA 1
ATOM 15257 C C . HIS B 1 887 ? 0.747 -18.219 -38.344 1 76.12 887 HIS B C 1
ATOM 15259 O O . HIS B 1 887 ? 0.252 -18.172 -39.5 1 76.12 887 HIS B O 1
ATOM 15265 N N . HIS B 1 888 ? 2.193 -17.922 -38.125 1 62.31 888 HIS B N 1
ATOM 15266 C CA . HIS B 1 888 ? 3.168 -17.844 -39.219 1 62.31 888 HIS B CA 1
ATOM 15267 C C . HIS B 1 888 ? 3.559 -19.234 -39.719 1 62.31 888 HIS B C 1
ATOM 15269 O O . HIS B 1 888 ? 3.91 -20.109 -38.906 1 62.31 888 HIS B O 1
ATOM 15275 N N . VAL B 1 889 ? 3.215 -19.719 -40.812 1 48.03 889 VAL B N 1
ATOM 15276 C CA . VAL B 1 889 ? 3.832 -20.922 -41.344 1 48.03 889 VAL B CA 1
ATOM 15277 C C . VAL B 1 889 ? 5.246 -20.609 -41.844 1 48.03 889 VAL B C 1
ATOM 15279 O O . VAL B 1 889 ? 5.434 -19.859 -42.781 1 48.03 889 VAL B O 1
ATOM 15282 N N . GLY B 1 890 ? 6.23 -20.234 -41.156 1 42.06 890 GLY B N 1
ATOM 15283 C CA . GLY B 1 890 ? 7.566 -19.922 -41.625 1 42.06 890 GLY B CA 1
ATOM 15284 C C . GLY B 1 890 ? 8.219 -21.078 -42.375 1 42.06 890 GLY B C 1
ATOM 15285 O O . GLY B 1 890 ? 7.828 -22.234 -42.188 1 42.06 890 GLY B O 1
ATOM 15286 N N . LYS B 1 891 ? 8.977 -20.891 -43.562 1 37.41 891 LYS B N 1
ATOM 15287 C CA . LYS B 1 891 ? 10.016 -21.781 -44.062 1 37.41 891 LYS B CA 1
ATOM 15288 C C . LYS B 1 891 ? 10.914 -22.281 -42.938 1 37.41 891 LYS B C 1
ATOM 15290 O O . LYS B 1 891 ? 11.266 -21.516 -42.031 1 37.41 891 LYS B O 1
ATOM 15295 N N . PRO B 1 892 ? 11.109 -23.594 -42.781 1 33 892 PRO B N 1
ATOM 15296 C CA . PRO B 1 892 ? 12.117 -24.109 -41.844 1 33 892 PRO B CA 1
ATOM 15297 C C . PRO B 1 892 ? 13.398 -23.281 -41.844 1 33 892 PRO B C 1
ATOM 15299 O O . PRO B 1 892 ? 14.023 -23.094 -42.875 1 33 892 PRO B O 1
ATOM 15302 N N . ASN B 1 893 ? 13.602 -22.297 -41.25 1 29.53 893 ASN B N 1
ATOM 15303 C CA . ASN B 1 893 ? 15.016 -21.953 -41.156 1 29.53 893 ASN B CA 1
ATOM 15304 C C . ASN B 1 893 ? 15.844 -23.078 -40.562 1 29.53 893 ASN B C 1
ATOM 15306 O O . ASN B 1 893 ? 15.383 -23.766 -39.656 1 29.53 893 ASN B O 1
ATOM 15310 N N . ALA B 1 894 ? 17.047 -23.594 -41.25 1 29.25 894 ALA B N 1
ATOM 15311 C CA . ALA B 1 894 ? 17.984 -24.688 -41.031 1 29.25 894 ALA B CA 1
ATOM 15312 C C . ALA B 1 894 ? 18.328 -24.812 -39.531 1 29.25 894 ALA B C 1
ATOM 15314 O O . ALA B 1 894 ? 18.578 -25.922 -39.031 1 29.25 894 ALA B O 1
ATOM 15315 N N . ALA B 1 895 ? 18.953 -23.766 -38.938 1 28.81 895 ALA B N 1
ATOM 15316 C CA . ALA B 1 895 ? 19.875 -24.109 -37.875 1 28.81 895 ALA B CA 1
ATOM 15317 C C . ALA B 1 895 ? 19.109 -24.531 -36.594 1 28.81 895 ALA B C 1
ATOM 15319 O O . ALA B 1 895 ? 19.688 -25.141 -35.688 1 28.81 895 ALA B O 1
ATOM 15320 N N . SER B 1 896 ? 18.266 -23.719 -36.031 1 30.48 896 SER B N 1
ATOM 15321 C CA . SER B 1 896 ? 18.109 -24.125 -34.656 1 30.48 896 SER B CA 1
ATOM 15322 C C . SER B 1 896 ? 17.297 -25.406 -34.531 1 30.48 896 SER B C 1
ATOM 15324 O O . SER B 1 896 ? 16.172 -25.484 -35.062 1 30.48 896 SER B O 1
ATOM 15326 N N . SER B 1 897 ? 17.922 -26.547 -34.438 1 27.7 897 SER B N 1
ATOM 15327 C CA . SER B 1 897 ? 17.562 -27.938 -34.156 1 27.7 897 SER B CA 1
ATOM 15328 C C . SER B 1 897 ? 16.5 -28 -33.062 1 27.7 897 SER B C 1
ATOM 15330 O O . SER B 1 897 ? 16.109 -29.094 -32.625 1 27.7 897 SER B O 1
ATOM 15332 N N . ARG B 1 898 ? 16.453 -26.969 -32.156 1 31.14 898 ARG B N 1
ATOM 15333 C CA . ARG B 1 898 ? 15.727 -27.531 -31.047 1 31.14 898 ARG B CA 1
ATOM 15334 C C . ARG B 1 898 ? 14.414 -28.156 -31.5 1 31.14 898 ARG B C 1
ATOM 15336 O O . ARG B 1 898 ? 14.086 -28.125 -32.688 1 31.14 898 ARG B O 1
ATOM 15343 N N . SER B 1 899 ? 13.414 -28.078 -30.594 1 31.36 899 SER B N 1
ATOM 15344 C CA . SER B 1 899 ? 12.203 -28.891 -30.609 1 31.36 899 SER B CA 1
ATOM 15345 C C . SER B 1 899 ? 11.375 -28.609 -31.859 1 31.36 899 SER B C 1
ATOM 15347 O O . SER B 1 899 ? 11 -27.469 -32.125 1 31.36 899 SER B O 1
ATOM 15349 N N . GLU B 1 900 ? 11.555 -29.141 -33 1 33.31 900 GLU B N 1
ATOM 15350 C CA . GLU B 1 900 ? 10.734 -29.344 -34.188 1 33.31 900 GLU B CA 1
ATOM 15351 C C . GLU B 1 900 ? 9.25 -29.391 -33.844 1 33.31 900 GLU B C 1
ATOM 15353 O O . GLU B 1 900 ? 8.68 -30.469 -33.688 1 33.31 900 GLU B O 1
ATOM 15358 N N . ARG B 1 901 ? 8.828 -28.766 -32.812 1 36.12 901 ARG B N 1
ATOM 15359 C CA . ARG B 1 901 ? 7.371 -28.781 -32.75 1 36.12 901 ARG B CA 1
ATOM 15360 C C . ARG B 1 901 ? 6.793 -28.438 -34.125 1 36.12 901 ARG B C 1
ATOM 15362 O O . ARG B 1 901 ? 7.266 -27.516 -34.812 1 36.12 901 ARG B O 1
ATOM 15369 N N . ASP B 1 902 ? 6.051 -29.312 -34.812 1 41.66 902 ASP B N 1
ATOM 15370 C CA . ASP B 1 902 ? 5.457 -29.453 -36.125 1 41.66 902 ASP B CA 1
ATOM 15371 C C . ASP B 1 902 ? 4.715 -28.172 -36.531 1 41.66 902 ASP B C 1
ATOM 15373 O O . ASP B 1 902 ? 3.797 -27.734 -35.844 1 41.66 902 ASP B O 1
ATOM 15377 N N . ASP B 1 903 ? 5.234 -27.297 -37.281 1 46.38 903 ASP B N 1
ATOM 15378 C CA . ASP B 1 903 ? 4.711 -26.188 -38.062 1 46.38 903 ASP B CA 1
ATOM 15379 C C . ASP B 1 903 ? 3.281 -26.469 -38.531 1 46.38 903 ASP B C 1
ATOM 15381 O O . ASP B 1 903 ? 2.576 -25.562 -38.969 1 46.38 903 ASP B O 1
ATOM 15385 N N . GLY B 1 904 ? 2.789 -27.719 -38.469 1 49.28 904 GLY B N 1
ATOM 15386 C CA . GLY B 1 904 ? 1.51 -28.109 -39.031 1 49.28 904 GLY B CA 1
ATOM 15387 C C . GLY B 1 904 ? 0.346 -27.891 -38.094 1 49.28 904 GLY B C 1
ATOM 15388 O O . GLY B 1 904 ? -0.812 -28.094 -38.469 1 49.28 904 GLY B O 1
ATOM 15389 N N . LEU B 1 905 ? 0.465 -27.406 -36.875 1 55 905 LEU B N 1
ATOM 15390 C CA . LEU B 1 905 ? -0.641 -27.391 -35.906 1 55 905 LEU B CA 1
ATOM 15391 C C . LEU B 1 905 ? -1.175 -25.984 -35.719 1 55 905 LEU B C 1
ATOM 15393 O O . LEU B 1 905 ? -2.232 -25.797 -35.094 1 55 905 LEU B O 1
ATOM 15397 N N . ALA B 1 906 ? -0.889 -24.953 -36.312 1 53.97 906 ALA B N 1
ATOM 15398 C CA . ALA B 1 906 ? -1.311 -23.578 -36.031 1 53.97 906 ALA B CA 1
ATOM 15399 C C . ALA B 1 906 ? -1.466 -23.328 -34.531 1 53.97 906 ALA B C 1
ATOM 15401 O O . ALA B 1 906 ? -0.528 -23.547 -33.781 1 53.97 906 ALA B O 1
ATOM 15402 N N . TYR B 1 907 ? -2.564 -22.859 -34.094 1 52.25 907 TYR B N 1
ATOM 15403 C CA . TYR B 1 907 ? -2.781 -22.547 -32.688 1 52.25 907 TYR B CA 1
ATOM 15404 C C . TYR B 1 907 ? -3.463 -23.719 -31.969 1 52.25 907 TYR B C 1
ATOM 15406 O O . TYR B 1 907 ? -3.98 -23.562 -30.859 1 52.25 907 TYR B O 1
ATOM 15414 N N . SER B 1 908 ? -3.402 -24.844 -32.656 1 55.91 908 SER B N 1
ATOM 15415 C CA . SER B 1 908 ? -3.977 -26.016 -32 1 55.91 908 SER B CA 1
ATOM 15416 C C . SER B 1 908 ? -3.096 -26.5 -30.859 1 55.91 908 SER B C 1
ATOM 15418 O O . SER B 1 908 ? -1.872 -26.375 -30.906 1 55.91 908 SER B O 1
ATOM 15420 N N . ASN B 1 909 ? -3.566 -26.906 -29.797 1 49.97 909 ASN B N 1
ATOM 15421 C CA . ASN B 1 909 ? -2.846 -27.312 -28.594 1 49.97 909 ASN B CA 1
ATOM 15422 C C . ASN B 1 909 ? -2.141 -28.641 -28.766 1 49.97 909 ASN B C 1
ATOM 15424 O O . ASN B 1 909 ? -0.992 -28.812 -28.359 1 49.97 909 ASN B O 1
ATOM 15428 N N . GLU B 1 910 ? -2.736 -29.641 -29.297 1 49.62 910 GLU B N 1
ATOM 15429 C CA . GLU B 1 910 ? -2.162 -30.984 -29.25 1 49.62 910 GLU B CA 1
ATOM 15430 C C . GLU B 1 910 ? -2.027 -31.578 -30.641 1 49.62 910 GLU B C 1
ATOM 15432 O O . GLU B 1 910 ? -1.006 -32.188 -30.969 1 49.62 910 GLU B O 1
ATOM 15437 N N . ALA B 1 911 ? -3.133 -31.547 -31.547 1 64.81 911 ALA B N 1
ATOM 15438 C CA . ALA B 1 911 ? -3.102 -32.188 -32.844 1 64.81 911 ALA B CA 1
ATOM 15439 C C . ALA B 1 911 ? -3.932 -31.422 -33.875 1 64.81 911 ALA B C 1
ATOM 15441 O O . ALA B 1 911 ? -4.695 -30.531 -33.5 1 64.81 911 ALA B O 1
ATOM 15442 N N . SER B 1 912 ? -3.766 -31.859 -35.156 1 70.12 912 SER B N 1
ATOM 15443 C CA . SER B 1 912 ? -4.328 -31.125 -36.281 1 70.12 912 SER B CA 1
ATOM 15444 C C . SER B 1 912 ? -5.824 -31.391 -36.406 1 70.12 912 SER B C 1
ATOM 15446 O O . SER B 1 912 ? -6.574 -30.5 -36.844 1 70.12 912 SER B O 1
ATOM 15448 N N . LEU B 1 913 ? -6.254 -32.625 -36.188 1 88.56 913 LEU B N 1
ATOM 15449 C CA . LEU B 1 913 ? -7.645 -32.969 -36.438 1 88.56 913 LEU B CA 1
ATOM 15450 C C . LEU B 1 913 ? -8.258 -33.688 -35.25 1 88.56 913 LEU B C 1
ATOM 15452 O O . LEU B 1 913 ? -7.695 -34.688 -34.75 1 88.56 913 LEU B O 1
ATOM 15456 N N . LEU B 1 914 ? -9.344 -33.188 -34.781 1 92.38 914 LEU B N 1
ATOM 15457 C CA . LEU B 1 914 ? -10.078 -33.844 -33.688 1 92.38 914 LEU B CA 1
ATOM 15458 C C . LEU B 1 914 ? -11.328 -34.531 -34.219 1 92.38 914 LEU B C 1
ATOM 15460 O O . LEU B 1 914 ? -12.148 -33.906 -34.906 1 92.38 914 LEU B O 1
ATOM 15464 N N . LEU B 1 915 ? -11.422 -35.781 -33.969 1 93.56 915 LEU B N 1
ATOM 15465 C CA . LEU B 1 915 ? -12.555 -36.562 -34.438 1 93.56 915 LEU B CA 1
ATOM 15466 C C . LEU B 1 915 ? -13.375 -37.094 -33.25 1 93.56 915 LEU B C 1
ATOM 15468 O O . LEU B 1 915 ? -12.812 -37.562 -32.281 1 93.56 915 LEU B O 1
ATOM 15472 N N . LEU B 1 916 ? -14.664 -36.938 -33.406 1 93.94 916 LEU B N 1
ATOM 15473 C CA . LEU B 1 916 ? -15.625 -37.469 -32.438 1 93.94 916 LEU B CA 1
ATOM 15474 C C . LEU B 1 916 ? -16.672 -38.312 -33.125 1 93.94 916 LEU B C 1
ATOM 15476 O O . LEU 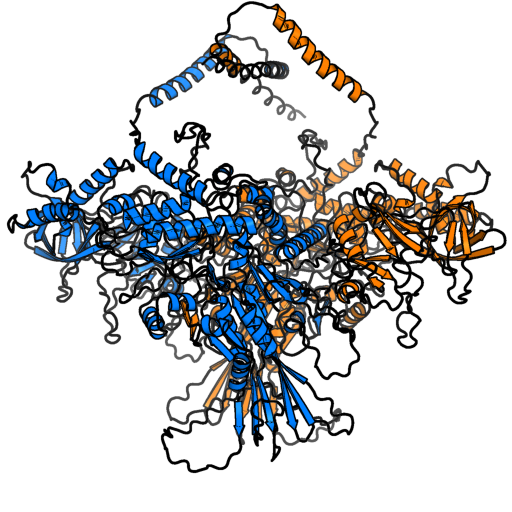B 1 916 ? -16.984 -38.125 -34.281 1 93.94 916 LEU B O 1
ATOM 15480 N N . SER B 1 917 ? -17.188 -39.281 -32.406 1 90.69 917 SER B N 1
ATOM 15481 C CA . SER B 1 917 ? -18.312 -40.062 -32.938 1 90.69 917 SER B CA 1
ATOM 15482 C C . SER B 1 917 ? -19.625 -39.594 -32.312 1 90.69 917 SER B C 1
ATOM 15484 O O . SER B 1 917 ? -19.672 -39.219 -31.141 1 90.69 917 SER B O 1
ATOM 15486 N N . HIS B 1 918 ? -20.594 -39.625 -33.125 1 89.56 918 HIS B N 1
ATOM 15487 C CA . HIS B 1 918 ? -21.922 -39.312 -32.625 1 89.56 918 HIS B CA 1
ATOM 15488 C C . HIS B 1 918 ? -22.297 -40.219 -31.469 1 89.56 918 HIS B C 1
ATOM 15490 O O . HIS B 1 918 ? -22.984 -39.781 -30.547 1 89.56 918 HIS B O 1
ATOM 15496 N N . ASN B 1 919 ? -21.859 -41.406 -31.5 1 85.31 919 ASN B N 1
ATOM 15497 C CA . ASN B 1 919 ? -22.125 -42.344 -30.422 1 85.31 919 ASN B CA 1
ATOM 15498 C C . ASN B 1 919 ? -21.547 -41.875 -29.094 1 85.31 919 ASN B C 1
ATOM 15500 O O . ASN B 1 919 ? -22.172 -42.031 -28.047 1 85.31 919 ASN B O 1
ATOM 15504 N N . SER B 1 920 ? -20.359 -41.344 -29.203 1 89.81 920 SER B N 1
ATOM 15505 C CA . SER B 1 920 ? -19.734 -40.844 -28 1 89.81 920 SER B CA 1
ATOM 15506 C C . SER B 1 920 ? -20.562 -39.719 -27.375 1 89.81 920 SER B C 1
ATOM 15508 O O . SER B 1 920 ? -20.688 -39.656 -26.141 1 89.81 920 SER B O 1
ATOM 15510 N N . ILE B 1 921 ? -21.094 -38.875 -28.141 1 90.44 921 ILE B N 1
ATOM 15511 C CA . ILE B 1 921 ? -21.922 -37.75 -27.672 1 90.44 921 ILE B CA 1
ATOM 15512 C C . ILE B 1 921 ? -23.219 -38.281 -27.062 1 90.44 921 ILE B C 1
ATOM 15514 O O . ILE B 1 921 ? -23.672 -37.781 -26.031 1 90.44 921 ILE B O 1
ATOM 15518 N N . THR B 1 922 ? -23.75 -39.188 -27.719 1 85.12 922 THR B N 1
ATOM 15519 C CA . THR B 1 922 ? -24.984 -39.812 -27.219 1 85.12 922 THR B CA 1
ATOM 15520 C C . THR B 1 922 ? -24.734 -40.469 -25.875 1 85.12 922 THR B C 1
ATOM 15522 O O . THR B 1 922 ? -25.562 -40.375 -24.969 1 85.12 922 THR B O 1
ATOM 15525 N N . ALA B 1 923 ? -23.641 -41.156 -25.812 1 84.44 923 ALA B N 1
ATOM 15526 C CA . ALA B 1 923 ? -23.281 -41.781 -24.547 1 84.44 923 ALA B CA 1
ATOM 15527 C C . ALA B 1 923 ? -23.156 -40.75 -23.422 1 84.44 923 ALA B C 1
ATOM 15529 O O . ALA B 1 923 ? -23.641 -40.969 -22.312 1 84.44 923 ALA B O 1
ATOM 15530 N N . LEU B 1 924 ? -22.5 -39.719 -23.766 1 87.94 924 LEU B N 1
ATOM 15531 C CA . LEU B 1 924 ? -22.328 -38.656 -22.781 1 87.94 924 LEU B CA 1
ATOM 15532 C C . LEU B 1 924 ? -23.672 -38.062 -22.375 1 87.94 924 LEU B C 1
ATOM 15534 O O . LEU B 1 924 ? -23.922 -37.812 -21.188 1 87.94 924 LEU B O 1
ATOM 15538 N N . ASN B 1 925 ? -24.469 -37.812 -23.281 1 87.12 925 ASN B N 1
ATOM 15539 C CA . ASN B 1 925 ? -25.781 -37.25 -23 1 87.12 925 ASN B CA 1
ATOM 15540 C C . ASN B 1 925 ? -26.641 -38.188 -22.141 1 87.12 925 ASN B C 1
ATOM 15542 O O . ASN B 1 925 ? -27.453 -37.719 -21.344 1 87.12 925 ASN B O 1
ATOM 15546 N N . SER B 1 926 ? -26.406 -39.344 -22.344 1 79.38 926 SER B N 1
ATOM 15547 C CA . SER B 1 926 ? -27.078 -40.312 -21.469 1 79.38 926 SER B CA 1
ATOM 15548 C C . SER B 1 926 ? -26.625 -40.156 -20.016 1 79.38 926 SER B C 1
ATOM 15550 O O . SER B 1 926 ? -27.438 -40.219 -19.094 1 79.38 926 SER B O 1
ATOM 15552 N N . VAL B 1 927 ? -25.344 -40 -19.906 1 76.19 927 VAL B N 1
ATOM 15553 C CA . VAL B 1 927 ? -24.781 -39.812 -18.562 1 76.19 927 VAL B CA 1
ATOM 15554 C C . VAL B 1 927 ? -25.312 -38.5 -17.969 1 76.19 927 VAL B C 1
ATOM 15556 O O . VAL B 1 927 ? -25.688 -38.469 -16.797 1 76.19 927 VAL B O 1
ATOM 15559 N N . ILE B 1 928 ? -25.359 -37.5 -18.719 1 81.06 928 ILE B N 1
ATOM 15560 C CA . ILE B 1 928 ? -25.828 -36.188 -18.281 1 81.06 928 ILE B CA 1
ATOM 15561 C C . ILE B 1 928 ? -27.297 -36.312 -17.844 1 81.06 928 ILE B C 1
ATOM 15563 O O . ILE B 1 928 ? -27.672 -35.75 -16.812 1 81.06 928 ILE B O 1
ATOM 15567 N N . SER B 1 929 ? -27.984 -36.969 -18.625 1 76.06 929 SER B N 1
ATOM 15568 C CA . SER B 1 929 ? -29.406 -37.156 -18.312 1 76.06 929 SER B CA 1
ATOM 15569 C C . SER B 1 929 ? -29.594 -37.938 -17.047 1 76.06 929 SER B C 1
ATOM 15571 O O . SER B 1 929 ? -30.469 -37.625 -16.234 1 76.06 929 SER B O 1
ATOM 15573 N N . LEU B 1 930 ? -28.828 -38.844 -16.906 1 69 930 LEU B N 1
ATOM 15574 C CA . LEU B 1 930 ? -28.922 -39.719 -15.734 1 69 930 LEU B CA 1
ATOM 15575 C C . LEU B 1 930 ? -28.609 -38.938 -14.461 1 69 930 LEU B C 1
ATOM 15577 O O . LEU B 1 930 ? -29.203 -39.219 -13.414 1 69 930 LEU B O 1
ATOM 15581 N N . GLN B 1 931 ? -27.688 -38.094 -14.617 1 65.81 931 GLN B N 1
ATOM 15582 C CA . GLN B 1 931 ? -27.25 -37.344 -13.438 1 65.81 931 GLN B CA 1
ATOM 15583 C C . GLN B 1 931 ? -28.125 -36.125 -13.219 1 65.81 931 GLN B C 1
ATOM 15585 O O . GLN B 1 931 ? -28.016 -35.469 -12.18 1 65.81 931 GLN B O 1
ATOM 15590 N N . GLY B 1 932 ? -28.953 -35.812 -14.117 1 64.5 932 GLY B N 1
ATOM 15591 C CA . GLY B 1 932 ? -29.828 -34.656 -14.016 1 64.5 932 GLY B CA 1
ATOM 15592 C C . GLY B 1 932 ? -29.094 -33.344 -14.156 1 64.5 932 GLY B C 1
ATOM 15593 O O . GLY B 1 932 ? -29.438 -32.375 -13.484 1 64.5 932 GLY B O 1
ATOM 15594 N N . TRP B 1 933 ? -28.062 -33.344 -14.758 1 64.12 933 TRP B N 1
ATOM 15595 C CA . TRP B 1 933 ? -27.188 -32.188 -14.789 1 64.12 933 TRP B CA 1
ATOM 15596 C C . TRP B 1 933 ? -27.641 -31.188 -15.859 1 64.12 933 TRP B C 1
ATOM 15598 O O . TRP B 1 933 ? -26.875 -30.328 -16.281 1 64.12 933 TRP B O 1
ATOM 15608 N N . GLY B 1 934 ? -28.891 -31.297 -16.281 1 64.5 934 GLY B N 1
ATOM 15609 C CA . GLY B 1 934 ? -29.453 -30.234 -17.094 1 64.5 934 GLY B CA 1
ATOM 15610 C C . GLY B 1 934 ? -29.453 -30.531 -18.578 1 64.5 934 GLY B C 1
ATOM 15611 O O . GLY B 1 934 ? -29.797 -31.641 -19 1 64.5 934 GLY B O 1
ATOM 15612 N N . GLN B 1 935 ? -29 -29.5 -19.422 1 71.88 935 GLN B N 1
ATOM 15613 C CA . GLN B 1 935 ? -29.156 -29.484 -20.875 1 71.88 935 GLN B CA 1
ATOM 15614 C C . GLN B 1 935 ? -28.141 -30.406 -21.547 1 71.88 935 GLN B C 1
ATOM 15616 O O . GLN B 1 935 ? -26.969 -30.453 -21.156 1 71.88 935 GLN B O 1
ATOM 15621 N N . GLN B 1 936 ? -28.656 -31.25 -22.453 1 82.75 936 GLN B N 1
ATOM 15622 C CA . GLN B 1 936 ? -27.812 -32.125 -23.266 1 82.75 936 GLN B CA 1
ATOM 15623 C C . GLN B 1 936 ? -26.797 -31.328 -24.062 1 82.75 936 GLN B C 1
ATOM 15625 O O . GLN B 1 936 ? -26.984 -30.141 -24.328 1 82.75 936 GLN B O 1
ATOM 15630 N N . VAL B 1 937 ? -25.703 -32.031 -24.312 1 89.81 937 VAL B N 1
ATOM 15631 C CA . VAL B 1 937 ? -24.625 -31.375 -25.031 1 89.81 937 VAL B CA 1
ATOM 15632 C C . VAL B 1 937 ? -24.641 -31.781 -26.5 1 89.81 937 VAL B C 1
ATOM 15634 O O . VAL B 1 937 ? -25.219 -32.812 -26.859 1 89.81 937 VAL B O 1
ATOM 15637 N N . VAL B 1 938 ? -24.203 -30.906 -27.328 1 90.25 938 VAL B N 1
ATOM 15638 C CA . VAL B 1 938 ? -24.062 -31.172 -28.75 1 90.25 938 VAL B CA 1
ATOM 15639 C C . VAL B 1 938 ? -22.578 -31.281 -29.109 1 90.25 938 VAL B C 1
ATOM 15641 O O . VAL B 1 938 ? -21.703 -31 -28.281 1 90.25 938 VAL B O 1
ATOM 15644 N N . SER B 1 939 ? -22.266 -31.766 -30.281 1 92.31 939 SER B N 1
ATOM 15645 C CA . SER B 1 939 ? -20.906 -32.031 -30.719 1 92.31 939 SER B CA 1
ATOM 15646 C C . SER B 1 939 ? -20.062 -30.75 -30.625 1 92.31 939 SER B C 1
ATOM 15648 O O . SER B 1 939 ? -18.875 -30.812 -30.312 1 92.31 939 SER B O 1
ATOM 15650 N N . ARG B 1 940 ? -20.625 -29.594 -30.812 1 91.69 940 ARG B N 1
ATOM 15651 C CA . ARG B 1 940 ? -19.891 -28.344 -30.859 1 91.69 940 ARG B CA 1
ATOM 15652 C C . ARG B 1 940 ? -19.281 -28 -29.5 1 91.69 940 ARG B C 1
ATOM 15654 O O . ARG B 1 940 ? -18.344 -27.219 -29.406 1 91.69 940 ARG B O 1
ATOM 15661 N N . HIS B 1 941 ? -19.812 -28.594 -28.406 1 90.75 941 HIS B N 1
ATOM 15662 C CA . HIS B 1 941 ? -19.234 -28.406 -27.078 1 90.75 941 HIS B CA 1
ATOM 15663 C C . HIS B 1 941 ? -17.781 -28.844 -27.047 1 90.75 941 HIS B C 1
ATOM 15665 O O . HIS B 1 941 ? -16.969 -28.297 -26.281 1 90.75 941 HIS B O 1
ATOM 15671 N N . PHE B 1 942 ? -17.484 -29.766 -27.875 1 91.88 942 PHE B N 1
ATOM 15672 C CA . PHE B 1 942 ? -16.172 -30.406 -27.828 1 91.88 942 PHE B CA 1
ATOM 15673 C C . PHE B 1 942 ? -15.258 -29.875 -28.922 1 91.88 942 PHE B C 1
ATOM 15675 O O . PHE B 1 942 ? -14.109 -30.312 -29.031 1 91.88 942 PHE B O 1
ATOM 15682 N N . ARG B 1 943 ? -15.797 -29.062 -29.672 1 91.06 943 ARG B N 1
ATOM 15683 C CA . ARG B 1 943 ? -15.102 -28.344 -30.734 1 91.06 943 ARG B CA 1
ATOM 15684 C C . ARG B 1 943 ? -14.336 -29.297 -31.641 1 91.06 943 ARG B C 1
ATOM 15686 O O . ARG B 1 943 ? -13.141 -29.125 -31.875 1 91.06 943 ARG B O 1
ATOM 15693 N N . PRO B 1 944 ? -14.984 -30.359 -32.188 1 93.62 944 PRO B N 1
ATOM 15694 C CA . PRO B 1 944 ? -14.359 -31.312 -33.094 1 93.62 944 PRO B CA 1
ATOM 15695 C C . PRO B 1 944 ? -14.219 -30.734 -34.531 1 93.62 944 PRO B C 1
ATOM 15697 O O . PRO B 1 944 ? -14.875 -29.75 -34.844 1 93.62 944 PRO B O 1
ATOM 15700 N N . ASN B 1 945 ? -13.328 -31.328 -35.281 1 94.38 945 ASN B N 1
ATOM 15701 C CA . ASN B 1 945 ? -13.289 -31.047 -36.688 1 94.38 945 ASN B CA 1
ATOM 15702 C C . ASN B 1 945 ? -14.227 -31.969 -37.469 1 94.38 945 ASN B C 1
ATOM 15704 O O . ASN B 1 945 ? -14.883 -31.531 -38.438 1 94.38 945 ASN B O 1
ATOM 15708 N N . ILE B 1 946 ? -14.266 -33.219 -37.031 1 94.88 946 ILE B N 1
ATOM 15709 C CA . ILE B 1 946 ? -15.094 -34.188 -37.75 1 94.88 946 ILE B CA 1
ATOM 15710 C C . ILE B 1 946 ? -15.945 -34.969 -36.719 1 94.88 946 ILE B C 1
ATOM 15712 O O . ILE B 1 946 ? -15.445 -35.375 -35.688 1 94.88 946 ILE B O 1
ATOM 15716 N N . VAL B 1 947 ? -17.156 -35.031 -37 1 95.62 947 VAL B N 1
ATOM 15717 C CA . VAL B 1 947 ? -18.062 -35.906 -36.281 1 95.62 947 VAL B CA 1
ATOM 15718 C C . VAL B 1 947 ? -18.547 -37.031 -37.188 1 95.62 947 VAL B C 1
ATOM 15720 O O . VAL B 1 947 ? -19.047 -36.781 -38.281 1 95.62 947 VAL B O 1
ATOM 15723 N N . VAL B 1 948 ? -18.422 -38.281 -36.781 1 93.38 948 VAL B N 1
ATOM 15724 C CA . VAL B 1 948 ? -18.797 -39.406 -37.625 1 93.38 948 VAL B CA 1
ATOM 15725 C C . VAL B 1 948 ? -20 -40.125 -37.031 1 93.38 948 VAL B C 1
ATOM 15727 O O . VAL B 1 948 ? -20.234 -40.094 -35.812 1 93.38 948 VAL B O 1
ATOM 15730 N N . SER B 1 949 ? -20.719 -40.688 -37.938 1 89.44 949 SER B N 1
ATOM 15731 C CA . SER B 1 949 ? -21.844 -41.531 -37.562 1 89.44 949 SER B CA 1
ATOM 15732 C C . SER B 1 949 ? -21.734 -42.906 -38.219 1 89.44 949 SER B C 1
ATOM 15734 O O . SER B 1 949 ? -21.109 -43.062 -39.25 1 89.44 949 SER B O 1
ATOM 15736 N N . SER B 1 950 ? -22.125 -43.969 -37.656 1 76.44 950 SER B N 1
ATOM 15737 C CA . SER B 1 950 ? -22.062 -45.312 -38.188 1 76.44 950 SER B CA 1
ATOM 15738 C C . SER B 1 950 ? -22.984 -45.469 -39.406 1 76.44 950 SER B C 1
ATOM 15740 O O . SER B 1 950 ? -24.078 -44.938 -39.438 1 76.44 950 SER B O 1
ATOM 15742 N N . SER B 1 951 ? -22.484 -45.812 -40.812 1 58.84 951 SER B N 1
ATOM 15743 C CA . SER B 1 951 ? -23.281 -46.031 -42 1 58.84 951 SER B CA 1
ATOM 15744 C C . SER B 1 951 ? -24.297 -47.156 -41.781 1 58.84 951 SER B C 1
ATOM 15746 O O . SER B 1 951 ? -25.156 -47.406 -42.625 1 58.84 951 SER B O 1
ATOM 15748 N N . SER B 1 952 ? -23.984 -48.438 -41.406 1 48.12 952 SER B N 1
ATOM 15749 C CA . SER B 1 952 ? -24.719 -49.656 -41.594 1 48.12 952 SER B CA 1
ATOM 15750 C C . SER B 1 952 ? -26.141 -49.562 -41.031 1 48.12 952 SER B C 1
ATOM 15752 O O . SER B 1 952 ? -26.344 -49 -39.938 1 48.12 952 SER B O 1
ATOM 15754 N N . ASP B 1 953 ? -27.234 -49.812 -42.031 1 40.53 953 ASP B N 1
ATOM 15755 C CA . ASP B 1 953 ? -28.594 -50.312 -41.812 1 40.53 953 ASP B CA 1
ATOM 15756 C C . ASP B 1 953 ? -28.609 -51.312 -40.656 1 40.53 953 ASP B C 1
ATOM 15758 O O . ASP B 1 953 ? -29.562 -52.094 -40.531 1 40.53 953 ASP B O 1
ATOM 15762 N N . ALA B 1 954 ? -27.578 -52.062 -40.562 1 36.84 954 ALA B N 1
ATOM 15763 C CA . ALA B 1 954 ? -27.781 -53.125 -39.594 1 36.84 954 ALA B CA 1
ATOM 15764 C C . ALA B 1 954 ? -28.266 -52.562 -38.25 1 36.84 954 ALA B C 1
ATOM 15766 O O . ALA B 1 954 ? -27.547 -51.812 -37.594 1 36.84 954 ALA B O 1
ATOM 15767 N N . GLN B 1 955 ? -29.578 -52.438 -38.188 1 34.91 955 GLN B N 1
ATOM 15768 C CA . GLN B 1 955 ? -30.531 -52.062 -37.125 1 34.91 955 GLN B CA 1
ATOM 15769 C C . GLN B 1 955 ? -29.984 -52.406 -35.75 1 34.91 955 GLN B C 1
ATOM 15771 O O . GLN B 1 955 ? -30.25 -51.719 -34.781 1 34.91 955 GLN B O 1
ATOM 15776 N N . LYS B 1 956 ? -30.188 -53.812 -35.438 1 35.44 956 LYS B N 1
ATOM 15777 C CA . LYS B 1 956 ? -30.688 -54.375 -34.219 1 35.44 956 LYS B CA 1
ATOM 15778 C C . LYS B 1 956 ? -29.625 -54.344 -33.125 1 35.44 956 LYS B C 1
ATOM 15780 O O . LYS B 1 956 ? -29.75 -55.031 -32.094 1 35.44 956 LYS B O 1
ATOM 15785 N N . ASP B 1 957 ? -28.406 -54.406 -33.5 1 33.81 957 ASP B N 1
ATOM 15786 C CA . ASP B 1 957 ? -27.688 -54.75 -32.281 1 33.81 957 ASP B CA 1
ATOM 15787 C C . ASP B 1 957 ? -27.734 -53.594 -31.281 1 33.81 957 ASP B C 1
ATOM 15789 O O . ASP B 1 957 ? -27.281 -52.469 -31.578 1 33.81 957 ASP B O 1
ATOM 15793 N N . THR B 1 958 ? -28.656 -53.688 -30.312 1 33.88 958 THR B N 1
ATOM 15794 C CA . THR B 1 958 ? -29.281 -52.938 -29.234 1 33.88 958 THR B CA 1
ATOM 15795 C C . THR B 1 958 ? -28.297 -52 -28.562 1 33.88 958 THR B C 1
ATOM 15797 O O . THR B 1 958 ? -28.453 -50.781 -28.625 1 33.88 958 THR B O 1
ATOM 15800 N N . GLU B 1 959 ? -28.406 -52.031 -27.125 1 36.91 959 GLU B N 1
ATOM 15801 C CA . GLU B 1 959 ? -28.109 -51.312 -25.875 1 36.91 959 GLU B CA 1
ATOM 15802 C C . GLU B 1 959 ? -26.609 -51.188 -25.656 1 36.91 959 GLU B C 1
ATOM 15804 O O . GLU B 1 959 ? -26.141 -50.219 -25.047 1 36.91 959 GLU B O 1
ATOM 15809 N N . GLN B 1 960 ? -25.812 -52.188 -25.969 1 35.97 960 GLN B N 1
ATOM 15810 C CA . GLN B 1 960 ? -24.438 -52.312 -25.516 1 35.97 960 GLN B CA 1
ATOM 15811 C C . GLN B 1 960 ? -23.516 -51.375 -26.281 1 35.97 960 GLN B C 1
ATOM 15813 O O . GLN B 1 960 ? -22.453 -51 -25.781 1 35.97 960 GLN B O 1
ATOM 15818 N N . GLN B 1 961 ? -23.719 -51.156 -27.578 1 38.41 961 GLN B N 1
ATOM 15819 C CA . GLN B 1 961 ? -22.891 -50.312 -28.422 1 38.41 961 GLN B CA 1
ATOM 15820 C C . GLN B 1 961 ? -23.062 -48.844 -28.078 1 38.41 961 GLN B C 1
ATOM 15822 O O . GLN B 1 961 ? -22.234 -48 -28.453 1 38.41 961 GLN B O 1
ATOM 15827 N N . LEU B 1 962 ? -24.172 -48.469 -27.672 1 40.91 962 LEU B N 1
ATOM 15828 C CA . LEU B 1 962 ? -24.484 -47.094 -27.219 1 40.91 962 LEU B CA 1
ATOM 15829 C C . LEU B 1 962 ? -23.5 -46.656 -26.141 1 40.91 962 LEU B C 1
ATOM 15831 O O . LEU B 1 962 ? -23.453 -45.5 -25.766 1 40.91 962 LEU B O 1
ATOM 15835 N N . ALA B 1 963 ? -22.953 -47.5 -25.375 1 49.06 963 ALA B N 1
ATOM 15836 C CA . ALA B 1 963 ? -22.188 -47.094 -24.188 1 49.06 963 ALA B CA 1
ATOM 15837 C C . ALA B 1 963 ? -20.734 -46.812 -24.547 1 49.06 963 ALA B C 1
ATOM 15839 O O . ALA B 1 963 ? -19.891 -46.625 -23.672 1 49.06 963 ALA B O 1
ATOM 15840 N N . SER B 1 964 ? -20.234 -46.844 -25.953 1 63.75 964 SER B N 1
ATOM 15841 C CA . SER B 1 964 ? -18.781 -46.875 -26.109 1 63.75 964 SER B CA 1
ATOM 15842 C C . SER B 1 964 ? -18.297 -45.719 -26.953 1 63.75 964 SER B C 1
ATOM 15844 O O . SER B 1 964 ? -19.078 -45.094 -27.672 1 63.75 964 SER B O 1
ATOM 15846 N N . ASN B 1 965 ? -17.172 -45 -26.75 1 80.56 965 ASN B N 1
ATOM 15847 C CA . ASN B 1 965 ? -16.375 -44.062 -27.562 1 80.56 965 ASN B CA 1
ATOM 15848 C C . ASN B 1 965 ? -15.562 -44.812 -28.609 1 80.56 965 ASN B C 1
ATOM 15850 O O . ASN B 1 965 ? -14.375 -45.094 -28.406 1 80.56 965 ASN B O 1
ATOM 15854 N N . PRO B 1 966 ? -16.281 -45.219 -29.797 1 82.56 966 PRO B N 1
ATOM 15855 C CA . PRO B 1 966 ? -15.586 -46.062 -30.781 1 82.56 966 PRO B CA 1
ATOM 15856 C C . PRO B 1 966 ? -14.266 -45.469 -31.25 1 82.56 966 PRO B C 1
ATOM 15858 O O . PRO B 1 966 ? -13.305 -46.188 -31.516 1 82.56 966 PRO B O 1
ATOM 15861 N N . GLU B 1 967 ? -14.219 -44.219 -31.344 1 88.19 967 GLU B N 1
ATOM 15862 C CA . GLU B 1 967 ? -13.039 -43.531 -31.875 1 88.19 967 GLU B CA 1
ATOM 15863 C C . GLU B 1 967 ? -11.82 -43.781 -30.984 1 88.19 967 GLU B C 1
ATOM 15865 O O . GLU B 1 967 ? -10.68 -43.594 -31.422 1 88.19 967 GLU B O 1
ATOM 15870 N N . ASP B 1 968 ? -12.055 -44.188 -29.859 1 85.38 968 ASP B N 1
ATOM 15871 C CA . ASP B 1 968 ? -10.961 -44.469 -28.938 1 85.38 968 ASP B CA 1
ATOM 15872 C C . ASP B 1 968 ? -10.102 -45.625 -29.438 1 85.38 968 ASP B C 1
ATOM 15874 O O . ASP B 1 968 ? -8.938 -45.75 -29.047 1 85.38 968 ASP B O 1
ATOM 15878 N N . PHE B 1 969 ? -10.68 -46.375 -30.281 1 81.62 969 PHE B N 1
ATOM 15879 C CA . PHE B 1 969 ? -10.023 -47.625 -30.672 1 81.62 969 PHE B CA 1
ATOM 15880 C C . PHE B 1 969 ? -9.492 -47.531 -32.094 1 81.62 969 PHE B C 1
ATOM 15882 O O . PHE B 1 969 ? -8.953 -48.5 -32.625 1 81.62 969 PHE B O 1
ATOM 15889 N N . TRP B 1 970 ? -9.688 -46.469 -32.719 1 85 970 TRP B N 1
ATOM 15890 C CA . TRP B 1 970 ? -9.227 -46.281 -34.094 1 85 970 TRP B CA 1
ATOM 15891 C C . TRP B 1 970 ? -7.766 -45.844 -34.125 1 85 970 TRP B C 1
ATOM 15893 O O . TRP B 1 970 ? -7.426 -44.75 -33.656 1 85 970 TRP B O 1
ATOM 15903 N N . ASN B 1 971 ? -6.887 -46.625 -34.656 1 87 971 ASN B N 1
ATOM 15904 C CA . ASN B 1 971 ? -5.477 -46.281 -34.781 1 87 971 ASN B CA 1
ATOM 15905 C C . ASN B 1 971 ? -5.207 -45.531 -36.094 1 87 971 ASN B C 1
ATOM 15907 O O . ASN B 1 971 ? -4.246 -44.781 -36.188 1 87 971 ASN B O 1
ATOM 15911 N N . LYS B 1 972 ? -6 -45.969 -37.062 1 88.19 972 LYS B N 1
ATOM 15912 C CA . LYS B 1 972 ? -5.902 -45.344 -38.375 1 88.19 972 LYS B CA 1
ATOM 15913 C C . LYS B 1 972 ? -7.289 -45.125 -38.969 1 88.19 972 LYS B C 1
ATOM 15915 O O . LYS B 1 972 ? -8.203 -45.906 -38.75 1 88.19 972 LYS B O 1
ATOM 15920 N N . ILE B 1 973 ? -7.355 -44.062 -39.688 1 90.5 973 ILE B N 1
ATOM 15921 C CA . ILE B 1 973 ? -8.602 -43.844 -40.406 1 90.5 973 ILE B CA 1
ATOM 15922 C C . ILE B 1 973 ? -8.289 -43.469 -41.844 1 90.5 973 ILE B C 1
ATOM 15924 O O . ILE B 1 973 ? -7.238 -42.906 -42.125 1 90.5 973 ILE B O 1
ATOM 15928 N N . CYS B 1 974 ? -9.078 -43.844 -42.625 1 89.44 974 CYS B N 1
ATOM 15929 C CA . CYS B 1 974 ? -8.992 -43.5 -44.031 1 89.44 974 CYS B CA 1
ATOM 15930 C C . CYS B 1 974 ? -10.273 -42.844 -44.531 1 89.44 974 CYS B C 1
ATOM 15932 O O . CYS B 1 974 ? -11.359 -43.406 -44.406 1 89.44 974 CYS B O 1
ATOM 15934 N N . ILE B 1 975 ? -10.148 -41.688 -45 1 91.75 975 ILE B N 1
ATOM 15935 C CA . ILE B 1 975 ? -11.289 -40.969 -45.531 1 91.75 975 ILE B CA 1
ATOM 15936 C C . ILE B 1 975 ? -11.312 -41.094 -47.062 1 91.75 975 ILE B C 1
ATOM 15938 O O . ILE B 1 975 ? -10.328 -40.781 -47.75 1 91.75 975 ILE B O 1
ATOM 15942 N N . LYS B 1 976 ? -12.445 -41.469 -47.5 1 88.5 976 LYS B N 1
ATOM 15943 C CA . LYS B 1 976 ? -12.57 -41.688 -48.938 1 88.5 976 LYS B CA 1
ATOM 15944 C C . LYS B 1 976 ? -13.461 -40.625 -49.594 1 88.5 976 LYS B C 1
ATOM 15946 O O . LYS B 1 976 ? -14.523 -40.281 -49.062 1 88.5 976 LYS B O 1
ATOM 15951 N N . ASN B 1 977 ? -12.984 -40.125 -50.562 1 86.25 977 ASN B N 1
ATOM 15952 C CA . ASN B 1 977 ? -13.766 -39.281 -51.469 1 86.25 977 ASN B CA 1
ATOM 15953 C C . ASN B 1 977 ? -13.602 -39.688 -52.906 1 86.25 977 ASN B C 1
ATOM 15955 O O . ASN B 1 977 ? -12.633 -39.281 -53.562 1 86.25 977 ASN B O 1
ATOM 15959 N N . GLY B 1 978 ? -14.57 -40.344 -53.438 1 78.62 978 GLY B N 1
ATOM 15960 C CA . GLY B 1 978 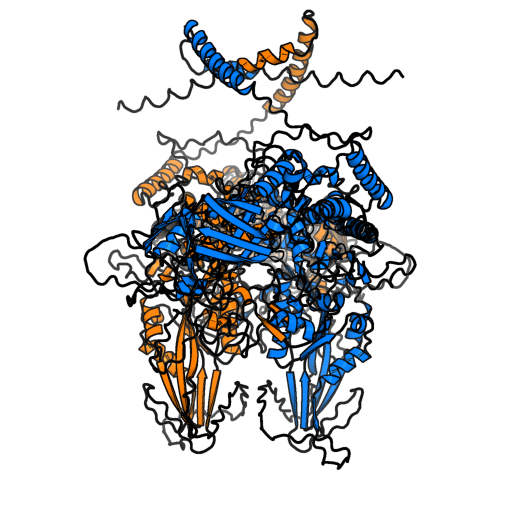? -14.414 -40.906 -54.75 1 78.62 978 GLY B CA 1
ATOM 15961 C C . GLY B 1 978 ? -13.258 -41.875 -54.844 1 78.62 978 GLY B C 1
ATOM 15962 O O . GLY B 1 978 ? -13.188 -42.844 -54.094 1 78.62 978 GLY B O 1
ATOM 15963 N N . ASN B 1 979 ? -12.336 -41.531 -55.688 1 76 979 ASN B N 1
ATOM 15964 C CA . ASN B 1 979 ? -11.195 -42.406 -55.906 1 76 979 ASN B CA 1
ATOM 15965 C C . ASN B 1 979 ? -9.984 -41.969 -55.094 1 76 979 ASN B C 1
ATOM 15967 O O . ASN B 1 979 ? -8.953 -42.656 -55.094 1 76 979 ASN B O 1
ATOM 15971 N N . ASN B 1 980 ? -10.117 -40.906 -54.344 1 82.12 980 ASN B N 1
ATOM 15972 C CA . ASN B 1 980 ? -9.016 -40.406 -53.531 1 82.12 980 ASN B CA 1
ATOM 15973 C C . ASN B 1 980 ? -9.188 -40.781 -52.062 1 82.12 980 ASN B C 1
ATOM 15975 O O . ASN B 1 980 ? -10.312 -40.844 -51.562 1 82.12 980 ASN B O 1
ATOM 15979 N N . THR B 1 981 ? -8.109 -41.125 -51.438 1 85.69 981 THR B N 1
ATOM 15980 C CA . THR B 1 981 ? -8.164 -41.531 -50.062 1 85.69 981 THR B CA 1
ATOM 15981 C C . THR B 1 981 ? -7.141 -40.781 -49.219 1 85.69 981 THR B C 1
ATOM 15983 O O . THR B 1 981 ? -6.016 -40.531 -49.656 1 85.69 981 THR B O 1
ATOM 15986 N N . LEU B 1 982 ? -7.598 -40.281 -48.125 1 89.31 982 LEU B N 1
ATOM 15987 C CA . LEU B 1 982 ? -6.723 -39.625 -47.156 1 89.31 982 LEU B CA 1
ATOM 15988 C C . LEU B 1 982 ? -6.551 -40.531 -45.938 1 89.31 982 LEU B C 1
ATOM 15990 O O . LEU B 1 982 ? -7.535 -40.906 -45.281 1 89.31 982 LEU B O 1
ATOM 15994 N N . LYS B 1 983 ? -5.312 -40.844 -45.656 1 87.88 983 LYS B N 1
ATOM 15995 C CA . LYS B 1 983 ? -5.02 -41.688 -44.5 1 87.88 983 LYS B CA 1
ATOM 15996 C C . LYS B 1 983 ? -4.457 -40.906 -43.344 1 87.88 983 LYS B C 1
ATOM 15998 O O . LYS B 1 983 ? -3.533 -40.094 -43.531 1 87.88 983 LYS B O 1
ATOM 16003 N N . LEU B 1 984 ? -5.008 -41.094 -42.281 1 90.38 984 LEU B N 1
ATOM 16004 C CA . LEU B 1 984 ? -4.582 -40.375 -41.062 1 90.38 984 LEU B CA 1
ATOM 16005 C C . LEU B 1 984 ? -4.348 -41.375 -39.938 1 90.38 984 LEU B C 1
ATOM 16007 O O . LEU B 1 984 ? -5 -42.438 -39.844 1 90.38 984 LEU B O 1
ATOM 16011 N N . ASN B 1 985 ? -3.414 -41.031 -39.031 1 88.5 985 ASN B N 1
ATOM 16012 C CA . ASN B 1 985 ? -3.094 -41.875 -37.875 1 88.5 985 ASN B CA 1
ATOM 16013 C C . ASN B 1 985 ? -3.521 -41.219 -36.594 1 88.5 985 ASN B C 1
ATOM 16015 O O . ASN B 1 985 ? -3.449 -39.969 -36.438 1 88.5 985 ASN B O 1
ATOM 16019 N N . ALA B 1 986 ? -3.992 -42.031 -35.719 1 88 986 ALA B N 1
ATOM 16020 C CA . ALA B 1 986 ? -4.348 -41.531 -34.406 1 88 986 ALA B CA 1
ATOM 16021 C C . ALA B 1 986 ? -3.107 -41.062 -33.656 1 88 986 ALA B C 1
ATOM 16023 O O . ALA B 1 986 ? -2.082 -41.75 -33.656 1 88 986 ALA B O 1
ATOM 16024 N N . VAL B 1 987 ? -3.213 -39.875 -33.125 1 82 987 VAL B N 1
ATOM 16025 C CA . VAL B 1 987 ? -2.102 -39.312 -32.375 1 82 987 VAL B CA 1
ATOM 16026 C C . VAL B 1 987 ? -2.355 -39.438 -30.875 1 82 987 VAL B C 1
ATOM 16028 O O . VAL B 1 987 ? -1.415 -39.469 -30.078 1 82 987 VAL B O 1
ATOM 16031 N N . GLY B 1 988 ? -3.52 -39.469 -30.484 1 80.94 988 GLY B N 1
ATOM 16032 C CA . GLY B 1 988 ? -3.869 -39.562 -29.078 1 80.94 988 GLY B CA 1
ATOM 16033 C C . GLY B 1 988 ? -5.277 -39.062 -28.781 1 80.94 988 GLY B C 1
ATOM 16034 O O . GLY B 1 988 ? -5.945 -38.5 -29.656 1 80.94 988 GLY B O 1
ATOM 16035 N N . LYS B 1 989 ? -5.715 -39.344 -27.531 1 82.75 989 LYS B N 1
ATOM 16036 C CA . LYS B 1 989 ? -7.02 -38.875 -27.062 1 82.75 989 LYS B CA 1
ATOM 16037 C C . LYS B 1 989 ? -6.941 -37.438 -26.547 1 82.75 989 LYS B C 1
ATOM 16039 O O . LYS B 1 989 ? -5.895 -37 -26.062 1 82.75 989 LYS B O 1
ATOM 16044 N N . CYS B 1 990 ? -7.938 -36.75 -26.719 1 86.06 990 CYS B N 1
ATOM 16045 C CA . CYS B 1 990 ? -7.957 -35.375 -26.344 1 86.06 990 CYS B CA 1
ATOM 16046 C C . CYS B 1 990 ? -8.312 -35.219 -24.859 1 86.06 990 CYS B C 1
ATOM 16048 O O . CYS B 1 990 ? -9.391 -35.625 -24.438 1 86.06 990 CYS B O 1
ATOM 16050 N N . ALA B 1 991 ? -7.383 -34.656 -24.156 1 77.44 991 ALA B N 1
ATOM 16051 C CA . ALA B 1 991 ? -7.68 -34.281 -22.781 1 77.44 991 ALA B CA 1
ATOM 16052 C C . ALA B 1 991 ? -8.5 -33 -22.719 1 77.44 991 ALA B C 1
ATOM 16054 O O . ALA B 1 991 ? -8.117 -31.984 -23.297 1 77.44 991 ALA B O 1
ATOM 16055 N N . ARG B 1 992 ? -9.656 -33.094 -22.109 1 80.69 992 ARG B N 1
ATOM 16056 C CA . ARG B 1 992 ? -10.602 -31.969 -22.156 1 80.69 992 ARG B CA 1
ATOM 16057 C C . ARG B 1 992 ? -10.391 -31.016 -20.984 1 80.69 992 ARG B C 1
ATOM 16059 O O . ARG B 1 992 ? -9.945 -31.438 -19.906 1 80.69 992 ARG B O 1
ATOM 16066 N N . CYS B 1 993 ? -10.562 -29.75 -21.281 1 73.88 993 CYS B N 1
ATOM 16067 C CA . CYS B 1 993 ? -10.523 -28.703 -20.266 1 73.88 993 CYS B CA 1
ATOM 16068 C C . CYS B 1 993 ? -11.891 -28.047 -20.109 1 73.88 993 CYS B C 1
ATOM 16070 O O . CYS B 1 993 ? -12.875 -28.5 -20.688 1 73.88 993 CYS B O 1
ATOM 16072 N N . GLN B 1 994 ? -12.039 -27.047 -19.328 1 72.12 994 GLN B N 1
ATOM 16073 C CA . GLN B 1 994 ? -13.305 -26.438 -18.922 1 72.12 994 GLN B CA 1
ATOM 16074 C C . GLN B 1 994 ? -14 -25.797 -20.125 1 72.12 994 GLN B C 1
ATOM 16076 O O . GLN B 1 994 ? -15.188 -25.484 -20.062 1 72.12 994 GLN B O 1
ATOM 16081 N N . MET B 1 995 ? -13.32 -25.766 -21.156 1 80.31 995 MET B N 1
ATOM 16082 C CA . MET B 1 995 ? -13.906 -25.156 -22.359 1 80.31 995 MET B CA 1
ATOM 16083 C C . MET B 1 995 ? -15.156 -25.906 -22.781 1 80.31 995 MET B C 1
ATOM 16085 O O . MET B 1 995 ? -16.094 -25.312 -23.344 1 80.31 995 MET B O 1
ATOM 16089 N N . VAL B 1 996 ? -15.242 -27.188 -22.516 1 87.25 996 VAL B N 1
ATOM 16090 C CA . VAL B 1 996 ? -16.344 -28.016 -22.969 1 87.25 996 VAL B CA 1
ATOM 16091 C C . VAL B 1 996 ? -17.609 -27.672 -22.188 1 87.25 996 VAL B C 1
ATOM 16093 O O . VAL B 1 996 ? -18.719 -28.047 -22.594 1 87.25 996 VAL B O 1
ATOM 16096 N N . ASP B 1 997 ? -17.375 -26.984 -21.156 1 81.75 997 ASP B N 1
ATOM 16097 C CA . ASP B 1 997 ? -18.516 -26.609 -20.328 1 81.75 997 ASP B CA 1
ATOM 16098 C C . ASP B 1 997 ? -19.25 -25.406 -20.922 1 81.75 997 ASP B C 1
ATOM 16100 O O . ASP B 1 997 ? -20.375 -25.125 -20.547 1 81.75 997 ASP B O 1
ATOM 16104 N N . ILE B 1 998 ? -18.625 -24.734 -21.797 1 82.31 998 ILE B N 1
ATOM 16105 C CA . ILE B 1 998 ? -19.219 -23.531 -22.359 1 82.31 998 ILE B CA 1
ATOM 16106 C C . ILE B 1 998 ? -20.188 -23.906 -23.484 1 82.31 998 ILE B C 1
ATOM 16108 O O . ILE B 1 998 ? -19.797 -24.562 -24.453 1 82.31 998 ILE B O 1
ATOM 16112 N N . ASP B 1 999 ? -21.438 -23.562 -23.312 1 80.81 999 ASP B N 1
ATOM 16113 C CA . ASP B 1 999 ? -22.406 -23.75 -24.375 1 80.81 999 ASP B CA 1
ATOM 16114 C C . ASP B 1 999 ? -22.062 -22.922 -25.609 1 80.81 999 ASP B C 1
ATOM 16116 O O . ASP B 1 999 ? -21.969 -21.703 -25.531 1 80.81 999 ASP B O 1
ATOM 16120 N N . PRO B 1 1000 ? -21.891 -23.562 -26.672 1 84.88 1000 PRO B N 1
ATOM 16121 C CA . PRO B 1 1000 ? -21.438 -22.828 -27.859 1 84.88 1000 PRO B CA 1
ATOM 16122 C C . PRO B 1 1000 ? -22.438 -21.781 -28.344 1 84.88 1000 PRO B C 1
ATOM 16124 O O . PRO B 1 1000 ? -22.078 -20.844 -29.047 1 84.88 1000 PRO B O 1
ATOM 16127 N N . ASP B 1 1001 ? -23.641 -21.922 -27.984 1 78.56 1001 ASP B N 1
ATOM 16128 C CA . ASP B 1 1001 ? -24.656 -21 -28.469 1 78.56 1001 ASP B CA 1
ATOM 16129 C C . ASP B 1 1001 ? -24.922 -19.875 -27.469 1 78.56 1001 ASP B C 1
ATOM 16131 O O . ASP B 1 1001 ? -24.969 -18.703 -27.828 1 78.56 1001 ASP B O 1
ATOM 16135 N N . SER B 1 1002 ? -24.969 -20.25 -26.25 1 73.38 1002 SER B N 1
ATOM 16136 C CA . SER B 1 1002 ? -25.359 -19.266 -25.234 1 73.38 1002 SER B CA 1
ATOM 16137 C C . SER B 1 1002 ? -24.156 -18.734 -24.484 1 73.38 1002 SER B C 1
ATOM 16139 O O . SER B 1 1002 ? -24.219 -17.688 -23.844 1 73.38 1002 SER B O 1
ATOM 16141 N N . GLY B 1 1003 ? -23.078 -19.469 -24.578 1 75.56 1003 GLY B N 1
ATOM 16142 C CA . GLY B 1 1003 ? -21.922 -19.094 -23.797 1 75.56 1003 GLY B CA 1
ATOM 16143 C C . GLY B 1 1003 ? -22.047 -19.438 -22.328 1 75.56 1003 GLY B C 1
ATOM 16144 O O . GLY B 1 1003 ? -21.141 -19.188 -21.547 1 75.56 1003 GLY B O 1
ATOM 16145 N N . MET B 1 1004 ? -23.078 -20.047 -21.953 1 71.5 1004 MET B N 1
ATOM 16146 C CA . MET B 1 1004 ? -23.312 -20.375 -20.547 1 71.5 1004 MET B CA 1
ATOM 16147 C C . MET B 1 1004 ? -22.5 -21.594 -20.125 1 71.5 1004 MET B C 1
ATOM 16149 O O . MET B 1 1004 ? -22.297 -22.516 -20.922 1 71.5 1004 MET B O 1
ATOM 16153 N N . LYS B 1 1005 ? -22.062 -21.562 -18.953 1 71.12 1005 LYS B N 1
ATOM 16154 C CA . LYS B 1 1005 ? -21.25 -22.672 -18.438 1 71.12 1005 LYS B CA 1
ATOM 16155 C C . LYS B 1 1005 ? -22.125 -23.844 -18 1 71.12 1005 LYS B C 1
ATOM 16157 O O . LYS B 1 1005 ? -23.141 -23.641 -17.344 1 71.12 1005 LYS B O 1
ATOM 16162 N N . GLY B 1 1006 ? -21.734 -25.031 -18.578 1 70.81 1006 GLY B N 1
ATOM 16163 C CA . GLY B 1 1006 ? -22.453 -26.25 -18.219 1 70.81 1006 GLY B CA 1
ATOM 16164 C C . GLY B 1 1006 ? -21.625 -27.219 -17.391 1 70.81 1006 GLY B C 1
ATOM 16165 O O . GLY B 1 1006 ? -20.672 -26.797 -16.719 1 70.81 1006 GLY B O 1
ATOM 16166 N N . ASN B 1 1007 ? -22.031 -28.438 -17.312 1 74.12 1007 ASN B N 1
ATOM 16167 C CA . ASN B 1 1007 ? -21.406 -29.469 -16.484 1 74.12 1007 ASN B CA 1
ATOM 16168 C C . ASN B 1 1007 ? -20.781 -30.578 -17.328 1 74.12 1007 ASN B C 1
ATOM 16170 O O . ASN B 1 1007 ? -20.734 -31.734 -16.891 1 74.12 1007 ASN B O 1
ATOM 16174 N N . THR B 1 1008 ? -20.453 -30.234 -18.547 1 82.62 1008 THR B N 1
ATOM 16175 C CA . THR B 1 1008 ? -19.969 -31.234 -19.5 1 82.62 1008 THR B CA 1
ATOM 16176 C C . THR B 1 1008 ? -18.703 -31.891 -18.969 1 82.62 1008 THR B C 1
ATOM 16178 O O . THR B 1 1008 ? -18.578 -33.125 -19 1 82.62 1008 THR B O 1
ATOM 16181 N N . LEU B 1 1009 ? -17.781 -31.094 -18.578 1 80.56 1009 LEU B N 1
ATOM 16182 C CA . LEU B 1 1009 ? -16.516 -31.641 -18.109 1 80.56 1009 LEU B CA 1
ATOM 16183 C C . LEU B 1 1009 ? -16.719 -32.531 -16.875 1 80.56 1009 LEU B C 1
ATOM 16185 O O . LEU B 1 1009 ? -16.094 -33.562 -16.734 1 80.56 1009 LEU B O 1
ATOM 16189 N N . ARG B 1 1010 ? -17.578 -32.094 -16.094 1 73.88 1010 ARG B N 1
ATOM 16190 C CA . ARG B 1 1010 ? -17.938 -32.875 -14.914 1 73.88 1010 ARG B CA 1
ATOM 16191 C C . ARG B 1 1010 ? -18.531 -34.219 -15.312 1 73.88 1010 ARG B C 1
ATOM 16193 O O . ARG B 1 1010 ? -18.203 -35.25 -14.711 1 73.88 1010 ARG B O 1
ATOM 16200 N N . ALA B 1 1011 ? -19.375 -34.188 -16.203 1 76.62 1011 ALA B N 1
ATOM 16201 C CA . ALA B 1 1011 ? -20 -35.406 -16.703 1 76.62 1011 ALA B CA 1
ATOM 16202 C C . ALA B 1 1011 ? -18.969 -36.344 -17.297 1 76.62 1011 ALA B C 1
ATOM 16204 O O . ALA B 1 1011 ? -19 -37.562 -17.047 1 76.62 1011 ALA B O 1
ATOM 16205 N N . LEU B 1 1012 ? -18.078 -35.781 -18 1 81.94 1012 LEU B N 1
ATOM 16206 C CA . LEU B 1 1012 ? -17.016 -36.562 -18.609 1 81.94 1012 LEU B CA 1
ATOM 16207 C C . LEU B 1 1012 ? -16.109 -37.188 -17.531 1 81.94 1012 LEU B C 1
ATOM 16209 O O . LEU B 1 1012 ? -15.688 -38.312 -17.656 1 81.94 1012 LEU B O 1
ATOM 16213 N N . ALA B 1 1013 ? -15.859 -36.375 -16.562 1 73.25 1013 ALA B N 1
ATOM 16214 C CA . ALA B 1 1013 ? -14.953 -36.812 -15.484 1 73.25 1013 ALA B CA 1
ATOM 16215 C C . ALA B 1 1013 ? -15.484 -38.062 -14.797 1 73.25 1013 ALA B C 1
ATOM 16217 O O . ALA B 1 1013 ? -14.711 -38.844 -14.227 1 73.25 1013 ALA B O 1
ATOM 16218 N N . GLU B 1 1014 ? -16.703 -38.219 -14.875 1 66 1014 GLU B N 1
ATOM 16219 C CA . GLU B 1 1014 ? -17.328 -39.344 -14.195 1 66 1014 GLU B CA 1
ATOM 16220 C C . GLU B 1 1014 ? -16.906 -40.688 -14.812 1 66 1014 GLU B C 1
ATOM 16222 O O . GLU B 1 1014 ? -16.797 -41.688 -14.109 1 66 1014 GLU B O 1
ATOM 16227 N N . TYR B 1 1015 ? -16.672 -40.656 -16.156 1 71.25 1015 TYR B N 1
ATOM 16228 C CA . TYR B 1 1015 ? -16.453 -41.969 -16.734 1 71.25 1015 TYR B CA 1
ATOM 16229 C C . TYR B 1 1015 ? -15.289 -41.969 -17.734 1 71.25 1015 TYR B C 1
ATOM 16231 O O . TYR B 1 1015 ? -14.906 -43 -18.266 1 71.25 1015 TYR B O 1
ATOM 16239 N N . ARG B 1 1016 ? -14.742 -40.812 -17.969 1 77.94 1016 ARG B N 1
ATOM 16240 C CA . ARG B 1 1016 ? -13.703 -40.719 -19 1 77.94 1016 ARG B CA 1
ATOM 16241 C C . ARG B 1 1016 ? -12.375 -40.281 -18.375 1 77.94 1016 ARG B C 1
ATOM 16243 O O . ARG B 1 1016 ? -11.508 -39.75 -19.078 1 77.94 1016 ARG B O 1
ATOM 16250 N N . ARG B 1 1017 ? -12.266 -40.438 -17.219 1 71.5 1017 ARG B N 1
ATOM 16251 C CA . ARG B 1 1017 ? -11.023 -40.062 -16.562 1 71.5 1017 ARG B CA 1
ATOM 16252 C C . ARG B 1 1017 ? -9.969 -41.156 -16.672 1 71.5 1017 ARG B C 1
ATOM 16254 O O . ARG B 1 1017 ? -10.25 -42.312 -16.375 1 71.5 1017 ARG B O 1
ATOM 16261 N N . GLU B 1 1018 ? -8.922 -40.812 -17.406 1 64.44 1018 GLU B N 1
ATOM 16262 C CA . GLU B 1 1018 ? -7.789 -41.719 -17.516 1 64.44 1018 GLU B CA 1
ATOM 16263 C C . GLU B 1 1018 ? -6.492 -41.031 -17.094 1 64.44 1018 GLU B C 1
ATOM 16265 O O . GLU B 1 1018 ? -6.043 -40.094 -17.734 1 64.44 1018 GLU B O 1
ATOM 16270 N N . ARG B 1 1019 ? -5.887 -41.406 -16.172 1 55.41 1019 ARG B N 1
ATOM 16271 C CA . ARG B 1 1019 ? -4.609 -40.906 -15.672 1 55.41 1019 ARG B CA 1
ATOM 16272 C C . ARG B 1 1019 ? -4.652 -39.406 -15.461 1 55.41 1019 ARG B C 1
ATOM 16274 O O . ARG B 1 1019 ? -3.791 -38.656 -15.953 1 55.41 1019 ARG B O 1
ATOM 16281 N N . GLY B 1 1020 ? -5.738 -39.125 -14.859 1 57.91 1020 GLY B N 1
ATOM 16282 C CA . GLY B 1 1020 ? -5.844 -37.719 -14.469 1 57.91 1020 GLY B CA 1
ATOM 16283 C C . GLY B 1 1020 ? -6.359 -36.844 -15.586 1 57.91 1020 GLY B C 1
ATOM 16284 O O . GLY B 1 1020 ? -6.582 -35.625 -15.383 1 57.91 1020 GLY B O 1
ATOM 16285 N N . LYS B 1 1021 ? -6.457 -37.344 -16.703 1 68.94 1021 LYS B N 1
ATOM 16286 C CA . LYS B 1 1021 ? -7 -36.594 -17.844 1 68.94 1021 LYS B CA 1
ATOM 16287 C C . LYS B 1 1021 ? -8.43 -37.031 -18.156 1 68.94 1021 LYS B C 1
ATOM 16289 O O . LYS B 1 1021 ? -8.789 -38.188 -17.922 1 68.94 1021 LYS B O 1
ATOM 16294 N N . ILE B 1 1022 ? -9.242 -36.094 -18.406 1 76.81 1022 ILE B N 1
ATOM 16295 C CA . ILE B 1 1022 ? -10.578 -36.406 -18.922 1 76.81 1022 ILE B CA 1
ATOM 16296 C C . ILE B 1 1022 ? -10.555 -36.438 -20.438 1 76.81 1022 ILE B C 1
ATOM 16298 O O . ILE B 1 1022 ? -10.406 -35.406 -21.094 1 76.81 1022 ILE B O 1
ATOM 16302 N N . LEU B 1 1023 ? -10.578 -37.656 -20.875 1 82.19 1023 LEU B N 1
ATOM 16303 C CA . LEU B 1 1023 ? -10.344 -37.844 -22.297 1 82.19 1023 LEU B CA 1
ATOM 16304 C C . LEU B 1 1023 ? -11.656 -37.938 -23.062 1 82.19 1023 LEU B C 1
ATOM 16306 O O . LEU B 1 1023 ? -12.602 -38.594 -22.594 1 82.19 1023 LEU B O 1
ATOM 16310 N N . PHE B 1 1024 ? -11.82 -37.25 -24.125 1 89.06 1024 PHE B N 1
ATOM 16311 C CA . PHE B 1 1024 ? -13 -37.281 -25 1 89.06 1024 PHE B CA 1
ATOM 16312 C C . PHE B 1 1024 ? -12.648 -36.844 -26.406 1 89.06 1024 PHE B C 1
ATOM 16314 O O . PHE B 1 1024 ? -12.25 -35.688 -26.609 1 89.06 1024 PHE B O 1
ATOM 16321 N N . GLY B 1 1025 ? -12.766 -37.688 -27.359 1 89.69 1025 GLY B N 1
ATOM 16322 C CA . GLY B 1 1025 ? -12.328 -37.438 -28.734 1 89.69 1025 GLY B CA 1
ATOM 16323 C C . GLY B 1 1025 ? -10.922 -37.906 -29 1 89.69 1025 GLY B C 1
ATOM 16324 O O . GLY B 1 1025 ? -10.125 -38.094 -28.078 1 89.69 1025 GLY B O 1
ATOM 16325 N N . THR B 1 1026 ? -10.625 -38.156 -30.203 1 89.5 1026 THR B N 1
ATOM 16326 C CA . THR B 1 1026 ? -9.312 -38.688 -30.594 1 89.5 1026 THR B CA 1
ATOM 16327 C C . THR B 1 1026 ? -8.688 -37.781 -31.656 1 89.5 1026 THR B C 1
ATOM 16329 O O . THR B 1 1026 ? -9.375 -37.375 -32.594 1 89.5 1026 THR B O 1
ATOM 16332 N N . PHE B 1 1027 ? -7.473 -37.5 -31.484 1 90 1027 PHE B N 1
ATOM 16333 C CA . PHE B 1 1027 ? -6.723 -36.688 -32.438 1 90 1027 PHE B CA 1
ATOM 16334 C C . PHE B 1 1027 ? -6.148 -37.594 -33.562 1 90 1027 PHE B C 1
ATOM 16336 O O . PHE B 1 1027 ? -5.684 -38.688 -33.281 1 90 1027 PHE B O 1
ATOM 16343 N N . PHE B 1 1028 ? -6.211 -37.094 -34.781 1 87.81 1028 PHE B N 1
ATOM 16344 C CA . PHE B 1 1028 ? -5.609 -37.781 -35.938 1 87.81 1028 PHE B CA 1
ATOM 16345 C C . PHE B 1 1028 ? -4.676 -36.844 -36.688 1 87.81 1028 PHE B C 1
ATOM 16347 O O . PHE B 1 1028 ? -4.906 -35.625 -36.719 1 87.81 1028 PHE B O 1
ATOM 16354 N N . SER B 1 1029 ? -3.619 -37.312 -37.188 1 86.38 1029 SER B N 1
ATOM 16355 C CA . SER B 1 1029 ? -2.672 -36.562 -38 1 86.38 1029 SER B CA 1
ATOM 16356 C C . SER B 1 1029 ? -2.154 -37.375 -39.188 1 86.38 1029 SER B C 1
ATOM 16358 O O . SER B 1 1029 ? -2.16 -38.625 -39.125 1 86.38 1029 SER B O 1
ATOM 16360 N N . GLY B 1 1030 ? -1.789 -36.75 -40.219 1 78.38 1030 GLY B N 1
ATOM 16361 C CA . GLY B 1 1030 ? -1.211 -37.406 -41.375 1 78.38 1030 GLY B CA 1
ATOM 16362 C C . GLY B 1 1030 ? 0.303 -37.312 -41.406 1 78.38 1030 GLY B C 1
ATOM 16363 O O . GLY B 1 1030 ? 0.913 -36.594 -40.625 1 78.38 1030 GLY B O 1
ATOM 16364 N N . ASN B 1 1031 ? 1.08 -38.25 -41.938 1 63.06 1031 ASN B N 1
ATOM 16365 C CA . ASN B 1 1031 ? 2.529 -38.281 -42.125 1 63.06 1031 ASN B CA 1
ATOM 16366 C C . ASN B 1 1031 ? 3.027 -37.125 -42.969 1 63.06 1031 ASN B C 1
ATOM 16368 O O . ASN B 1 1031 ? 2.494 -36.875 -44.062 1 63.06 1031 ASN B O 1
ATOM 16372 N N . SER B 1 1032 ? 3.732 -36.188 -42.344 1 55.19 1032 SER B N 1
ATOM 16373 C CA . SER B 1 1032 ? 4.227 -34.906 -42.875 1 55.19 1032 SER B CA 1
ATOM 16374 C C . SER B 1 1032 ? 5.152 -35.125 -44.062 1 5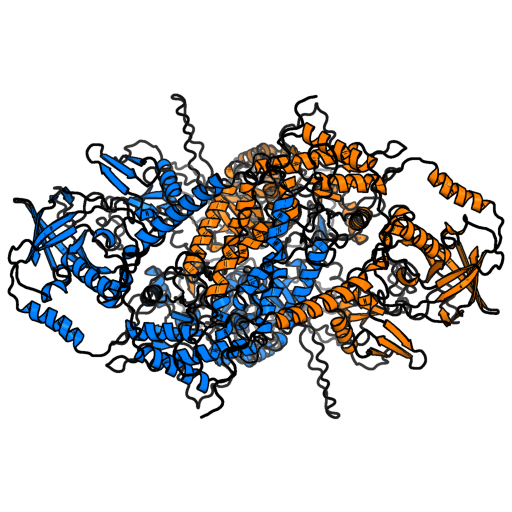5.19 1032 SER B C 1
ATOM 16376 O O . SER B 1 1032 ? 5.645 -34.156 -44.656 1 55.19 1032 SER B O 1
ATOM 16378 N N . LYS B 1 1033 ? 5.965 -36.281 -44.188 1 49.22 1033 LYS B N 1
ATOM 16379 C CA . LYS B 1 1033 ? 7.129 -36.219 -45.094 1 49.22 1033 LYS B CA 1
ATOM 16380 C C . LYS B 1 1033 ? 6.738 -35.75 -46.469 1 49.22 1033 LYS B C 1
ATOM 16382 O O . LYS B 1 1033 ? 7.582 -35.281 -47.219 1 49.22 1033 LYS B O 1
ATOM 16387 N N . ASN B 1 1034 ? 5.914 -36.469 -47.188 1 41.41 1034 ASN B N 1
ATOM 16388 C CA . ASN B 1 1034 ? 5.723 -36.125 -48.594 1 41.41 1034 ASN B CA 1
ATOM 16389 C C . ASN B 1 1034 ? 4.734 -34.969 -48.75 1 41.41 1034 ASN B C 1
ATOM 16391 O O . ASN B 1 1034 ? 3.566 -35.094 -48.375 1 41.41 1034 ASN B O 1
ATOM 16395 N N . GLU B 1 1035 ? 5.203 -33.812 -48.562 1 43.69 1035 GLU B N 1
ATOM 16396 C CA . GLU B 1 1035 ? 4.402 -32.625 -48.812 1 43.69 1035 GLU B CA 1
ATOM 16397 C C . GLU B 1 1035 ? 3.615 -32.75 -50.125 1 43.69 1035 GLU B C 1
ATOM 16399 O O . GLU B 1 1035 ? 4.102 -32.375 -51.188 1 43.69 1035 GLU B O 1
ATOM 16404 N N . PRO B 1 1036 ? 3.07 -33.812 -50.531 1 44.62 1036 PRO B N 1
ATOM 16405 C CA . PRO B 1 1036 ? 2.459 -33.562 -51.812 1 44.62 1036 PRO B CA 1
ATOM 16406 C C . PRO B 1 1036 ? 1.487 -32.375 -51.781 1 44.62 1036 PRO B C 1
ATOM 16408 O O . PRO B 1 1036 ? 0.826 -32.156 -50.781 1 44.62 1036 PRO B O 1
ATOM 16411 N N . ARG B 1 1037 ? 1.652 -31.344 -52.562 1 48.97 1037 ARG B N 1
ATOM 16412 C CA . ARG B 1 1037 ? 0.969 -30.109 -52.906 1 48.97 1037 ARG B CA 1
ATOM 16413 C C . ARG B 1 1037 ? -0.535 -30.328 -53.062 1 48.97 1037 ARG B C 1
ATOM 16415 O O . ARG B 1 1037 ? -1.285 -29.375 -53.312 1 48.97 1037 ARG B O 1
ATOM 16422 N N . ASP B 1 1038 ? -1.104 -31.5 -53.188 1 56.31 1038 ASP B N 1
ATOM 16423 C CA . ASP B 1 1038 ? -2.482 -31.562 -53.656 1 56.31 1038 ASP B CA 1
ATOM 16424 C C . ASP B 1 1038 ? -3.467 -31.516 -52.5 1 56.31 1038 ASP B C 1
ATOM 16426 O O . ASP B 1 1038 ? -3.293 -32.25 -51.5 1 56.31 1038 ASP B O 1
ATOM 16430 N N . VAL B 1 1039 ? -4.371 -30.562 -52.312 1 71.44 1039 VAL B N 1
ATOM 16431 C CA . VAL B 1 1039 ? -5.453 -30.328 -51.344 1 71.44 1039 VAL B CA 1
ATOM 16432 C C . VAL B 1 1039 ? -6.523 -31.406 -51.531 1 71.44 1039 VAL B C 1
ATOM 16434 O O . VAL B 1 1039 ? -6.895 -31.75 -52.656 1 71.44 1039 VAL B O 1
ATOM 16437 N N . PHE B 1 1040 ? -6.789 -32.219 -50.562 1 84.31 1040 PHE B N 1
ATOM 16438 C CA . PHE B 1 1040 ? -7.879 -33.188 -50.5 1 84.31 1040 PHE B CA 1
ATOM 16439 C C . PHE B 1 1040 ? -9.156 -32.531 -49.969 1 84.31 1040 PHE B C 1
ATOM 16441 O O . PHE B 1 1040 ? -9.109 -31.703 -49.062 1 84.31 1040 PHE B O 1
ATOM 16448 N N . TRP B 1 1041 ? -10.219 -32.719 -50.688 1 90 1041 TRP B N 1
ATOM 16449 C CA . TRP B 1 1041 ? -11.484 -32.156 -50.219 1 90 1041 TRP B CA 1
ATOM 16450 C C . TRP B 1 1041 ? -12.297 -33.219 -49.469 1 90 1041 TRP B C 1
ATOM 16452 O O . TRP B 1 1041 ? -12.484 -34.344 -49.969 1 90 1041 TRP B O 1
ATOM 16462 N N . ILE B 1 1042 ? -12.711 -32.906 -48.344 1 92.94 1042 ILE B N 1
ATOM 16463 C CA . ILE B 1 1042 ? -13.594 -33.781 -47.594 1 92.94 1042 ILE B CA 1
ATOM 16464 C C . ILE B 1 1042 ? -15 -33.188 -47.562 1 92.94 1042 ILE B C 1
ATOM 16466 O O . ILE B 1 1042 ? -15.172 -31.984 -47.594 1 92.94 1042 ILE B O 1
ATOM 16470 N N . GLU B 1 1043 ? -15.953 -34.062 -47.5 1 93.12 1043 GLU B N 1
ATOM 16471 C CA . GLU B 1 1043 ? -17.359 -33.656 -47.531 1 93.12 1043 GLU B CA 1
ATOM 16472 C C . GLU B 1 1043 ? -18.188 -34.5 -46.562 1 93.12 1043 GLU B C 1
ATOM 16474 O O . GLU B 1 1043 ? -17.844 -35.656 -46.281 1 93.12 1043 GLU B O 1
ATOM 16479 N N . GLU B 1 1044 ? -19.172 -33.844 -46.094 1 94.19 1044 GLU B N 1
ATOM 16480 C CA . GLU B 1 1044 ? -20.156 -34.625 -45.344 1 94.19 1044 GLU B CA 1
ATOM 16481 C C . GLU B 1 1044 ? -20.672 -35.812 -46.156 1 94.19 1044 GLU B C 1
ATOM 16483 O O . GLU B 1 1044 ? -20.938 -35.688 -47.344 1 94.19 1044 GLU B O 1
ATOM 16488 N N . GLY B 1 1045 ? -20.734 -36.969 -45.562 1 90.88 1045 GLY B N 1
ATOM 16489 C CA . GLY B 1 1045 ? -21.172 -38.156 -46.25 1 90.88 1045 GLY B CA 1
ATOM 16490 C C . GLY B 1 1045 ? -20.031 -39.062 -46.688 1 90.88 1045 GLY B C 1
ATOM 16491 O O . GLY B 1 1045 ? -20.234 -40.25 -47 1 90.88 1045 GLY B O 1
ATOM 16492 N N . ASN B 1 1046 ? -18.844 -38.469 -46.719 1 92.94 1046 ASN B N 1
ATOM 16493 C CA . ASN B 1 1046 ? -17.703 -39.281 -47.062 1 92.94 1046 ASN B CA 1
ATOM 16494 C C . ASN B 1 1046 ? -17.547 -40.469 -46.125 1 92.94 1046 ASN B C 1
ATOM 16496 O O . ASN B 1 1046 ? -17.812 -40.344 -44.906 1 92.94 1046 ASN B O 1
ATOM 16500 N N . GLU B 1 1047 ? -17.141 -41.531 -46.625 1 89.44 1047 GLU B N 1
ATOM 16501 C CA . GLU B 1 1047 ? -16.922 -42.719 -45.844 1 89.44 1047 GLU B CA 1
ATOM 16502 C C . GLU B 1 1047 ? -15.586 -42.656 -45.094 1 89.44 1047 GLU B C 1
ATOM 16504 O O . GLU B 1 1047 ? -14.586 -42.188 -45.656 1 89.44 1047 GLU B O 1
ATOM 16509 N N . VAL B 1 1048 ? -15.664 -43.031 -43.906 1 92.31 1048 VAL B N 1
ATOM 16510 C CA . VAL B 1 1048 ? -14.477 -43.094 -43.062 1 92.31 1048 VAL B CA 1
ATOM 16511 C C . VAL B 1 1048 ? -14.266 -44.562 -42.594 1 92.31 1048 VAL B C 1
ATOM 16513 O O . VAL B 1 1048 ? -15.078 -45.094 -41.875 1 92.31 1048 VAL B O 1
ATOM 16516 N N . CYS B 1 1049 ? -13.234 -45.094 -43.031 1 87.69 1049 CYS B N 1
ATOM 16517 C CA . CYS B 1 1049 ? -12.891 -46.469 -42.625 1 87.69 1049 CYS B CA 1
ATOM 16518 C C . CYS B 1 1049 ? -11.859 -46.438 -41.5 1 87.69 1049 CYS B C 1
ATOM 16520 O O . CYS B 1 1049 ? -10.805 -45.812 -41.625 1 87.69 1049 CYS B O 1
ATOM 16522 N N . ALA B 1 1050 ? -12.242 -47.062 -40.562 1 87.31 1050 ALA B N 1
ATOM 16523 C CA . ALA B 1 1050 ? -11.352 -47.031 -39.406 1 87.31 1050 ALA B CA 1
ATOM 16524 C C . ALA B 1 1050 ? -10.812 -48.438 -39.094 1 87.31 1050 ALA B C 1
ATOM 16526 O O . ALA B 1 1050 ? -11.516 -49.438 -39.312 1 87.31 1050 ALA B O 1
ATOM 16527 N N . SER B 1 1051 ? -9.57 -48.562 -38.781 1 80.5 1051 SER B N 1
ATOM 16528 C CA . SER B 1 1051 ? -8.945 -49.812 -38.344 1 80.5 1051 SER B CA 1
ATOM 16529 C C . SER B 1 1051 ? -8.195 -49.594 -37.031 1 80.5 1051 SER B C 1
ATOM 16531 O O . SER B 1 1051 ? -7.742 -48.5 -36.719 1 80.5 1051 SER B O 1
#

Nearest PDB structures (foldseek):
  1c0n-assembly1_A-2  TM=8.304E-01  e=3.227E-19  Escherichia coli
  6mri-assembly1_A-2  TM=8.155E-01  e=1.266E-18  Escherichia coli K-12
  6fw2-assembly1_A  TM=6.982E-01  e=4.860E-14  Homo sapiens
  5zst-assembly1_A  TM=7.601E-01  e=1.308E-14  Hydrogenimonas thermophila
  4pvf-assembly1_B-2  TM=6.098E-01  e=3.151E-05  Homo sapiens